Protein 2EL8 (pdb70)

InterPro domains:
  IPR000980 SH2 domain [PS50001] (133-233)
  IPR011993 PH-like domain superfamily [G3DSA:2.30.29.30] (13-154)
  IPR035878 STAP2, SH2 domain [cd10404] (151-247)
  IPR036860 SH2 domain superfamily [G3DSA:3.30.505.10] (157-247)
  IPR036860 SH2 domain superfamily [SSF55550] (147-238)
  IPR039111 Signal-transducing adaptor protein STAP1/STAP2 [PTHR16186] (1-403)

Secondary structure (DSSP, 8-state):
-----------S------SSS-TT-----HHHHHHHHHHSSTT-SBEEEE--SSSSSEEEEE---BTTB---EEE-B--BTTB--BSSSS----SSHHHHHHHHHHHSSS---B----

GO terms:
  GO:0005829 cytosol (C, TAS)
  GO:0005886 plasma membrane (C, TAS)
  GO:0005515 protein binding (F, IPI)

Nearest PDB structures (foldseek):
  2el8-assembly1_A  TM=1.009E+00  e=1.709E-24  Homo sapiens
  7r7d-assembly1_A  TM=7.063E-01  e=3.043E-04  Homo sapiens
  6crg-assembly2_B  TM=7.310E-01  e=5.341E-04  Homo sapiens
  4h1o-assembly1_A  TM=7.222E-01  e=6.443E-04  Homo sapiens
  8u7x-assembly1_A  TM=7.039E-01  e=7.301E-04  Homo sapiens

Solvent-accessible surface area: 8802 Å² total; per-residue (Å²): 134,123,122,77,112,112,69,144,134,109,91,156,120,178,90,183,197,28,170,136,34,19,44,18,24,20,165,40,71,155,148,77,0,62,49,17,2,106,152,92,82,176,54,7,32,1,0,0,41,54,33,73,140,78,58,97,39,16,6,2,0,4,64,54,134,87,146,62,65,149,74,36,137,55,58,57,4,122,145,110,44,128,82,57,14,1,55,36,141,114,100,67,60,16,115,40,22,84,25,0,17,80,33,11,49,100,89,30,186,94,86,17,76,62,0,91,80,167

CATH classification: 3.30.505.10

Radius of gyration: 18.01 Å; Cα contacts (8 Å, |Δi|>4): 164; chains: 1; bounding box: 48×38×54 Å

Structure (mmCIF, N/CA/C/O backbone):
data_2EL8
#
_entry.id   2EL8
#
loop_
_atom_site.group_PDB
_atom_site.id
_atom_site.type_symbol
_atom_site.label_atom_id
_atom_site.label_alt_id
_atom_site.label_comp_id
_atom_site.label_asym_id
_atom_site.label_entity_id
_atom_site.label_seq_id
_atom_site.pdbx_PDB_ins_code
_atom_site.Cartn_x
_atom_site.Cartn_y
_atom_site.Cartn_z
_atom_site.occupancy
_atom_site.B_iso_or_equiv
_atom_site.auth_seq_id
_atom_site.auth_comp_id
_atom_site.auth_asym_id
_atom_site.auth_atom_id
_atom_site.pdbx_PDB_model_num
ATOM 1 N N . GLY A 1 1 ? 33.029 -8.667 -39.574 1.00 0.00 1 GLY A N 1
ATOM 2 C CA . GLY A 1 1 ? 32.071 -8.907 -38.510 1.00 0.00 1 GLY A CA 1
ATOM 3 C C . GLY A 1 1 ? 30.653 -8.556 -38.916 1.00 0.00 1 GLY A C 1
ATOM 4 O O . GLY A 1 1 ? 30.428 -7.574 -39.623 1.00 0.00 1 GLY A O 1
ATOM 8 N N . SER A 1 2 ? 29.695 -9.360 -38.468 1.00 0.00 2 SER A N 1
ATOM 9 C CA . SER A 1 2 ? 28.292 -9.133 -38.793 1.00 0.00 2 SER A CA 1
ATOM 10 C C . SER A 1 2 ? 27.382 -9.917 -37.853 1.00 0.00 2 SER A C 1
ATOM 11 O O . SER A 1 2 ? 27.492 -11.137 -37.739 1.00 0.00 2 SER A O 1
ATOM 19 N N . SER A 1 3 ? 26.481 -9.206 -37.181 1.00 0.00 3 SER A N 1
ATOM 20 C CA . SER A 1 3 ? 25.554 -9.834 -36.247 1.00 0.00 3 SER A CA 1
ATOM 21 C C . SER A 1 3 ? 24.478 -8.847 -35.805 1.00 0.00 3 SER A C 1
ATOM 22 O O . SER A 1 3 ? 24.545 -7.658 -36.113 1.00 0.00 3 SER A O 1
ATOM 30 N N . GLY A 1 4 ? 23.484 -9.351 -35.079 1.00 0.00 4 GLY A N 1
ATOM 31 C CA . GLY A 1 4 ? 22.407 -8.502 -34.606 1.00 0.00 4 GLY A CA 1
ATOM 32 C C . GLY A 1 4 ? 21.100 -9.254 -34.449 1.00 0.00 4 GLY A C 1
ATOM 33 O O . GLY A 1 4 ? 20.337 -9.391 -35.406 1.00 0.00 4 GLY A O 1
ATOM 37 N N . SER A 1 5 ? 20.842 -9.746 -33.242 1.00 0.00 5 SER A N 1
ATOM 38 C CA . SER A 1 5 ? 19.621 -10.494 -32.966 1.00 0.00 5 SER A CA 1
ATOM 39 C C . SER A 1 5 ? 19.090 -10.172 -31.572 1.00 0.00 5 SER A C 1
ATOM 40 O O . SER A 1 5 ? 19.741 -10.455 -30.567 1.00 0.00 5 SER A O 1
ATOM 48 N N . SER A 1 6 ? 17.902 -9.576 -31.522 1.00 0.00 6 SER A N 1
ATOM 49 C CA . SER A 1 6 ? 17.284 -9.210 -30.253 1.00 0.00 6 SER A CA 1
ATOM 50 C C . SER A 1 6 ? 15.770 -9.387 -30.316 1.00 0.00 6 SER A C 1
ATOM 51 O O . SER A 1 6 ? 15.167 -9.297 -31.385 1.00 0.00 6 SER A O 1
ATOM 59 N N . GLY A 1 7 ? 15.161 -9.640 -29.162 1.00 0.00 7 GLY A N 1
ATOM 60 C CA . GLY A 1 7 ? 13.723 -9.825 -29.107 1.00 0.00 7 GLY A CA 1
ATOM 61 C C . GLY A 1 7 ? 12.971 -8.761 -29.881 1.00 0.00 7 GLY A C 1
ATOM 62 O O . GLY A 1 7 ? 13.418 -7.619 -29.972 1.00 0.00 7 GLY A O 1
ATOM 66 N N . GLU A 1 8 ? 11.825 -9.138 -30.442 1.00 0.00 8 GLU A N 1
ATOM 67 C CA . GLU A 1 8 ? 11.012 -8.207 -31.214 1.00 0.00 8 GLU A CA 1
ATOM 68 C C . GLU A 1 8 ? 10.714 -6.946 -30.408 1.00 0.00 8 GLU A C 1
ATOM 69 O O . GLU A 1 8 ? 11.055 -6.854 -29.229 1.00 0.00 8 GLU A O 1
ATOM 81 N N . VAL A 1 9 ? 10.074 -5.975 -31.054 1.00 0.00 9 VAL A N 1
ATOM 82 C CA . VAL A 1 9 ? 9.729 -4.720 -30.399 1.00 0.00 9 VAL A CA 1
ATOM 83 C C . VAL A 1 9 ? 9.320 -4.951 -28.948 1.00 0.00 9 VAL A C 1
ATOM 84 O O . VAL A 1 9 ? 9.517 -4.089 -28.092 1.00 0.00 9 VAL A O 1
ATOM 97 N N . LEU A 1 10 ? 8.750 -6.120 -28.680 1.00 0.00 10 LEU A N 1
ATOM 98 C CA . LEU A 1 10 ? 8.312 -6.467 -27.332 1.00 0.00 10 LEU A CA 1
ATOM 99 C C . LEU A 1 10 ? 7.829 -5.230 -26.582 1.00 0.00 10 LEU A C 1
ATOM 100 O O . LEU A 1 10 ? 8.187 -5.015 -25.424 1.00 0.00 10 LEU A O 1
ATOM 116 N N . ALA A 1 11 ? 7.012 -4.421 -27.248 1.00 0.00 11 ALA A N 1
ATOM 117 C CA . ALA A 1 11 ? 6.476 -3.208 -26.643 1.00 0.00 11 ALA A CA 1
ATOM 118 C C . ALA A 1 11 ? 5.006 -3.381 -26.275 1.00 0.00 11 ALA A C 1
ATOM 119 O O . ALA A 1 11 ? 4.360 -2.447 -25.802 1.00 0.00 11 ALA A O 1
ATOM 126 N N . LYS A 1 12 ? 4.483 -4.582 -26.497 1.00 0.00 12 LYS A N 1
ATOM 127 C CA . LYS A 1 12 ? 3.090 -4.879 -26.190 1.00 0.00 12 LYS A CA 1
ATOM 128 C C . LYS A 1 12 ? 2.986 -5.817 -24.991 1.00 0.00 12 LYS A C 1
ATOM 129 O O . LYS A 1 12 ? 2.071 -6.636 -24.910 1.00 0.00 12 LYS A O 1
ATOM 148 N N . GLU A 1 13 ? 3.927 -5.690 -24.062 1.00 0.00 13 GLU A N 1
ATOM 149 C CA . GLU A 1 13 ? 3.940 -6.527 -22.868 1.00 0.00 13 GLU A CA 1
ATOM 150 C C . GLU A 1 13 ? 3.372 -5.773 -21.669 1.00 0.00 13 GLU A C 1
ATOM 151 O O . GLU A 1 13 ? 3.718 -4.616 -21.430 1.00 0.00 13 GLU A O 1
ATOM 163 N N . GLU A 1 14 ? 2.498 -6.436 -20.919 1.00 0.00 14 GLU A N 1
ATOM 164 C CA . GLU A 1 14 ? 1.882 -5.829 -19.746 1.00 0.00 14 GLU A CA 1
ATOM 165 C C . GLU A 1 14 ? 1.884 -6.796 -18.566 1.00 0.00 14 GLU A C 1
ATOM 166 O O . GLU A 1 14 ? 1.851 -8.013 -18.749 1.00 0.00 14 GLU A O 1
ATOM 178 N N . ALA A 1 15 ? 1.922 -6.247 -17.357 1.00 0.00 15 ALA A N 1
ATOM 179 C CA . ALA A 1 15 ? 1.927 -7.060 -16.148 1.00 0.00 15 ALA A CA 1
ATOM 180 C C . ALA A 1 15 ? 1.379 -6.279 -14.958 1.00 0.00 15 ALA A C 1
ATOM 181 O O . ALA A 1 15 ? 1.655 -5.090 -14.804 1.00 0.00 15 ALA A O 1
ATOM 188 N N . ARG A 1 16 ? 0.599 -6.956 -14.121 1.00 0.00 16 ARG A N 1
ATOM 189 C CA . ARG A 1 16 ? 0.009 -6.324 -12.947 1.00 0.00 16 ARG A CA 1
ATOM 190 C C . ARG A 1 16 ? 0.574 -6.927 -11.664 1.00 0.00 16 ARG A C 1
ATOM 191 O O . ARG A 1 16 ? 0.423 -6.361 -10.581 1.00 0.00 16 ARG A O 1
ATOM 212 N N . ARG A 1 17 ? 1.224 -8.080 -11.794 1.00 0.00 17 ARG A N 1
ATOM 213 C CA . ARG A 1 17 ? 1.809 -8.760 -10.646 1.00 0.00 17 ARG A CA 1
ATOM 214 C C . ARG A 1 17 ? 0.948 -8.565 -9.401 1.00 0.00 17 ARG A C 1
ATOM 215 O O . ARG A 1 17 ? 1.458 -8.266 -8.323 1.00 0.00 17 ARG A O 1
ATOM 236 N N . ALA A 1 18 ? -0.360 -8.736 -9.561 1.00 0.00 18 ALA A N 1
ATOM 237 C CA . ALA A 1 18 ? -1.292 -8.581 -8.450 1.00 0.00 18 ALA A CA 1
ATOM 238 C C . ALA A 1 18 ? -2.063 -9.870 -8.196 1.00 0.00 18 ALA A C 1
ATOM 239 O O . ALA A 1 18 ? -3.285 -9.914 -8.341 1.00 0.00 18 ALA A O 1
ATOM 246 N N . LEU A 1 19 ? -1.343 -10.920 -7.818 1.00 0.00 19 LEU A N 1
ATOM 247 C CA . LEU A 1 19 ? -1.961 -12.214 -7.544 1.00 0.00 19 LEU A CA 1
ATOM 248 C C . LEU A 1 19 ? -2.934 -12.115 -6.374 1.00 0.00 19 LEU A C 1
ATOM 249 O O . LEU A 1 19 ? -4.146 -12.230 -6.552 1.00 0.00 19 LEU A O 1
ATOM 265 N N . GLU A 1 20 ? -2.395 -11.900 -5.178 1.00 0.00 20 GLU A N 1
ATOM 266 C CA . GLU A 1 20 ? -3.217 -11.784 -3.980 1.00 0.00 20 GLU A CA 1
ATOM 267 C C . GLU A 1 20 ? -3.285 -10.336 -3.503 1.00 0.00 20 GLU A C 1
ATOM 268 O O . GLU A 1 20 ? -4.311 -9.886 -2.991 1.00 0.00 20 GLU A O 1
ATOM 280 N N . THR A 1 21 ? -2.185 -9.610 -3.676 1.00 0.00 21 THR A N 1
ATOM 281 C CA . THR A 1 21 ? -2.118 -8.214 -3.263 1.00 0.00 21 THR A CA 1
ATOM 282 C C . THR A 1 21 ? -2.308 -7.280 -4.453 1.00 0.00 21 THR A C 1
ATOM 283 O O . THR A 1 21 ? -1.997 -7.618 -5.595 1.00 0.00 21 THR A O 1
ATOM 294 N N . PRO A 1 22 ? -2.832 -6.075 -4.181 1.00 0.00 22 PRO A N 1
ATOM 295 C CA . PRO A 1 22 ? -3.074 -5.066 -5.217 1.00 0.00 22 PRO A CA 1
ATOM 296 C C . PRO A 1 22 ? -1.780 -4.486 -5.775 1.00 0.00 22 PRO A C 1
ATOM 297 O O . PRO A 1 22 ? -0.838 -4.213 -5.032 1.00 0.00 22 PRO A O 1
ATOM 308 N N . SER A 1 23 ? -1.740 -4.301 -7.092 1.00 0.00 23 SER A N 1
ATOM 309 C CA . SER A 1 23 ? -0.559 -3.756 -7.751 1.00 0.00 23 SER A CA 1
ATOM 310 C C . SER A 1 23 ? 0.047 -2.621 -6.931 1.00 0.00 23 SER A C 1
ATOM 311 O O . SER A 1 23 ? 1.253 -2.595 -6.682 1.00 0.00 23 SER A O 1
ATOM 319 N N . CYS A 1 24 ? -0.799 -1.685 -6.514 1.00 0.00 24 CYS A N 1
ATOM 320 C CA . CYS A 1 24 ? -0.348 -0.546 -5.721 1.00 0.00 24 CYS A CA 1
ATOM 321 C C . CYS A 1 24 ? 0.674 -0.981 -4.676 1.00 0.00 24 CYS A C 1
ATOM 322 O O . CYS A 1 24 ? 1.675 -0.299 -4.450 1.00 0.00 24 CYS A O 1
ATOM 330 N N . PHE A 1 25 ? 0.416 -2.119 -4.041 1.00 0.00 25 PHE A N 1
ATOM 331 C CA . PHE A 1 25 ? 1.313 -2.644 -3.018 1.00 0.00 25 PHE A CA 1
ATOM 332 C C . PHE A 1 25 ? 2.730 -2.794 -3.562 1.00 0.00 25 PHE A C 1
ATOM 333 O O . PHE A 1 25 ? 2.932 -2.939 -4.769 1.00 0.00 25 PHE A O 1
ATOM 350 N N . LEU A 1 26 ? 3.709 -2.759 -2.664 1.00 0.00 26 LEU A N 1
ATOM 351 C CA . LEU A 1 26 ? 5.109 -2.891 -3.053 1.00 0.00 26 LEU A CA 1
ATOM 352 C C . LEU A 1 26 ? 5.935 -3.485 -1.917 1.00 0.00 26 LEU A C 1
ATOM 353 O O . LEU A 1 26 ? 5.610 -3.315 -0.742 1.00 0.00 26 LEU A O 1
ATOM 369 N N . LYS A 1 27 ? 7.008 -4.183 -2.275 1.00 0.00 27 LYS A N 1
ATOM 370 C CA . LYS A 1 27 ? 7.885 -4.801 -1.287 1.00 0.00 27 LYS A CA 1
ATOM 371 C C . LYS A 1 27 ? 9.012 -3.852 -0.892 1.00 0.00 27 LYS A C 1
ATOM 372 O O . LYS A 1 27 ? 9.963 -3.652 -1.649 1.00 0.00 27 LYS A O 1
ATOM 391 N N . VAL A 1 28 ? 8.902 -3.271 0.298 1.00 0.00 28 VAL A N 1
ATOM 392 C CA . VAL A 1 28 ? 9.913 -2.347 0.795 1.00 0.00 28 VAL A CA 1
ATOM 393 C C . VAL A 1 28 ? 9.962 -2.351 2.318 1.00 0.00 28 VAL A C 1
ATOM 394 O O . VAL A 1 28 ? 9.083 -2.908 2.976 1.00 0.00 28 VAL A O 1
ATOM 407 N N . SER A 1 29 ? 10.994 -1.725 2.874 1.00 0.00 29 SER A N 1
ATOM 408 C CA . SER A 1 29 ? 11.159 -1.659 4.322 1.00 0.00 29 SER A CA 1
ATOM 409 C C . SER A 1 29 ? 10.582 -0.360 4.876 1.00 0.00 29 SER A C 1
ATOM 410 O O . SER A 1 29 ? 10.556 0.662 4.190 1.00 0.00 29 SER A O 1
ATOM 418 N N . ARG A 1 30 ? 10.122 -0.409 6.122 1.00 0.00 30 ARG A N 1
ATOM 419 C CA . ARG A 1 30 ? 9.544 0.763 6.769 1.00 0.00 30 ARG A CA 1
ATOM 420 C C . ARG A 1 30 ? 10.340 2.020 6.428 1.00 0.00 30 ARG A C 1
ATOM 421 O O . ARG A 1 30 ? 9.823 2.944 5.799 1.00 0.00 30 ARG A O 1
ATOM 442 N N . LEU A 1 31 ? 11.600 2.047 6.848 1.00 0.00 31 LEU A N 1
ATOM 443 C CA . LEU A 1 31 ? 12.468 3.191 6.587 1.00 0.00 31 LEU A CA 1
ATOM 444 C C . LEU A 1 31 ? 12.198 3.776 5.204 1.00 0.00 31 LEU A C 1
ATOM 445 O O . LEU A 1 31 ? 12.252 4.990 5.013 1.00 0.00 31 LEU A O 1
ATOM 461 N N . GLU A 1 32 ? 11.907 2.903 4.245 1.00 0.00 32 GLU A N 1
ATOM 462 C CA . GLU A 1 32 ? 11.629 3.335 2.880 1.00 0.00 32 GLU A CA 1
ATOM 463 C C . GLU A 1 32 ? 10.167 3.746 2.728 1.00 0.00 32 GLU A C 1
ATOM 464 O O . GLU A 1 32 ? 9.866 4.869 2.324 1.00 0.00 32 GLU A O 1
ATOM 476 N N . ALA A 1 33 ? 9.263 2.828 3.053 1.00 0.00 33 ALA A N 1
ATOM 477 C CA . ALA A 1 33 ? 7.833 3.096 2.955 1.00 0.00 33 ALA A CA 1
ATOM 478 C C . ALA A 1 33 ? 7.507 4.515 3.408 1.00 0.00 33 ALA A C 1
ATOM 479 O O . ALA A 1 33 ? 6.519 5.103 2.970 1.00 0.00 33 ALA A O 1
ATOM 486 N N . GLN A 1 34 ? 8.343 5.056 4.288 1.00 0.00 34 GLN A N 1
ATOM 487 C CA . GLN A 1 34 ? 8.142 6.407 4.800 1.00 0.00 34 GLN A CA 1
ATOM 488 C C . GLN A 1 34 ? 8.640 7.447 3.804 1.00 0.00 34 GLN A C 1
ATOM 489 O O . GLN A 1 34 ? 7.855 8.215 3.247 1.00 0.00 34 GLN A O 1
ATOM 503 N N . LEU A 1 35 ? 9.951 7.468 3.584 1.00 0.00 35 LEU A N 1
ATOM 504 C CA . LEU A 1 35 ? 10.555 8.415 2.654 1.00 0.00 35 LEU A CA 1
ATOM 505 C C . LEU A 1 35 ? 9.869 8.355 1.292 1.00 0.00 35 LEU A C 1
ATOM 506 O O . LEU A 1 35 ? 9.543 9.387 0.704 1.00 0.00 35 LEU A O 1
ATOM 522 N N . LEU A 1 36 ? 9.652 7.142 0.799 1.00 0.00 36 LEU A N 1
ATOM 523 C CA . LEU A 1 36 ? 9.003 6.947 -0.493 1.00 0.00 36 LEU A CA 1
ATOM 524 C C . LEU A 1 36 ? 7.843 7.922 -0.673 1.00 0.00 36 LEU A C 1
ATOM 525 O O . LEU A 1 36 ? 7.486 8.278 -1.797 1.00 0.00 36 LEU A O 1
ATOM 541 N N . LEU A 1 37 ? 7.262 8.353 0.441 1.00 0.00 37 LEU A N 1
ATOM 542 C CA . LEU A 1 37 ? 6.144 9.290 0.407 1.00 0.00 37 LEU A CA 1
ATOM 543 C C . LEU A 1 37 ? 6.618 10.690 0.031 1.00 0.00 37 LEU A C 1
ATOM 544 O O . LEU A 1 37 ? 6.163 11.265 -0.957 1.00 0.00 37 LEU A O 1
ATOM 560 N N . GLU A 1 38 ? 7.538 11.230 0.825 1.00 0.00 38 GLU A N 1
ATOM 561 C CA . GLU A 1 38 ? 8.075 12.563 0.573 1.00 0.00 38 GLU A CA 1
ATOM 562 C C . GLU A 1 38 ? 8.807 12.611 -0.766 1.00 0.00 38 GLU A C 1
ATOM 563 O O . GLU A 1 38 ? 8.851 13.650 -1.424 1.00 0.00 38 GLU A O 1
ATOM 575 N N . ARG A 1 39 ? 9.379 11.478 -1.161 1.00 0.00 39 ARG A N 1
ATOM 576 C CA . ARG A 1 39 ? 10.111 11.391 -2.418 1.00 0.00 39 ARG A CA 1
ATOM 577 C C . ARG A 1 39 ? 9.162 11.509 -3.608 1.00 0.00 39 ARG A C 1
ATOM 578 O O . ARG A 1 39 ? 9.371 12.329 -4.503 1.00 0.00 39 ARG A O 1
ATOM 599 N N . TYR A 1 40 ? 8.120 10.686 -3.612 1.00 0.00 40 TYR A N 1
ATOM 600 C CA . TYR A 1 40 ? 7.142 10.695 -4.692 1.00 0.00 40 TYR A CA 1
ATOM 601 C C . TYR A 1 40 ? 5.745 10.998 -4.159 1.00 0.00 40 TYR A C 1
ATOM 602 O O . TYR A 1 40 ? 4.910 10.108 -3.991 1.00 0.00 40 TYR A O 1
ATOM 620 N N . PRO A 1 41 ? 5.483 12.284 -3.887 1.00 0.00 41 PRO A N 1
ATOM 621 C CA . PRO A 1 41 ? 4.187 12.736 -3.369 1.00 0.00 41 PRO A CA 1
ATOM 622 C C . PRO A 1 41 ? 3.079 12.628 -4.411 1.00 0.00 41 PRO A C 1
ATOM 623 O O . PRO A 1 41 ? 1.976 12.171 -4.111 1.00 0.00 41 PRO A O 1
ATOM 634 N N . GLU A 1 42 ? 3.378 13.052 -5.635 1.00 0.00 42 GLU A N 1
ATOM 635 C CA . GLU A 1 42 ? 2.404 13.004 -6.719 1.00 0.00 42 GLU A CA 1
ATOM 636 C C . GLU A 1 42 ? 1.777 11.616 -6.825 1.00 0.00 42 GLU A C 1
ATOM 637 O O . GLU A 1 42 ? 0.620 11.476 -7.220 1.00 0.00 42 GLU A O 1
ATOM 649 N N . CYS A 1 43 ? 2.550 10.595 -6.470 1.00 0.00 43 CYS A N 1
ATOM 650 C CA . CYS A 1 43 ? 2.071 9.219 -6.526 1.00 0.00 43 CYS A CA 1
ATOM 651 C C . CYS A 1 43 ? 1.337 8.846 -5.243 1.00 0.00 43 CYS A C 1
ATOM 652 O O . CYS A 1 43 ? 1.458 7.725 -4.750 1.00 0.00 43 CYS A O 1
ATOM 660 N N . GLY A 1 44 ? 0.576 9.795 -4.705 1.00 0.00 44 GLY A N 1
ATOM 661 C CA . GLY A 1 44 ? -0.165 9.547 -3.482 1.00 0.00 44 GLY A CA 1
ATOM 662 C C . GLY A 1 44 ? 0.741 9.232 -2.309 1.00 0.00 44 GLY A C 1
ATOM 663 O O . GLY A 1 44 ? 1.960 9.158 -2.459 1.00 0.00 44 GLY A O 1
ATOM 667 N N . ASN A 1 45 ? 0.145 9.048 -1.135 1.00 0.00 45 ASN A N 1
ATOM 668 C CA . ASN A 1 45 ? 0.908 8.742 0.070 1.00 0.00 45 ASN A CA 1
ATOM 669 C C . ASN A 1 45 ? 0.438 7.431 0.693 1.00 0.00 45 ASN A C 1
ATOM 670 O O . ASN A 1 45 ? 1.108 6.865 1.557 1.00 0.00 45 ASN A O 1
ATOM 681 N N . LEU A 1 46 ? -0.720 6.953 0.248 1.00 0.00 46 LEU A N 1
ATOM 682 C CA . LEU A 1 46 ? -1.280 5.707 0.761 1.00 0.00 46 LEU A CA 1
ATOM 683 C C . LEU A 1 46 ? -0.602 4.500 0.121 1.00 0.00 46 LEU A C 1
ATOM 684 O O . LEU A 1 46 ? -0.875 4.159 -1.032 1.00 0.00 46 LEU A O 1
ATOM 700 N N . LEU A 1 47 ? 0.281 3.856 0.875 1.00 0.00 47 LEU A N 1
ATOM 701 C CA . LEU A 1 47 ? 0.998 2.684 0.382 1.00 0.00 47 LEU A CA 1
ATOM 702 C C . LEU A 1 47 ? 0.931 1.542 1.390 1.00 0.00 47 LEU A C 1
ATOM 703 O O . LEU A 1 47 ? 0.676 1.759 2.576 1.00 0.00 47 LEU A O 1
ATOM 719 N N . LEU A 1 48 ? 1.164 0.324 0.913 1.00 0.00 48 LEU A N 1
ATOM 720 C CA . LEU A 1 48 ? 1.133 -0.854 1.774 1.00 0.00 48 LEU A CA 1
ATOM 721 C C . LEU A 1 48 ? 2.490 -1.549 1.793 1.00 0.00 48 LEU A C 1
ATOM 722 O O . LEU A 1 48 ? 3.090 -1.793 0.746 1.00 0.00 48 LEU A O 1
ATOM 738 N N . ARG A 1 49 ? 2.969 -1.866 2.992 1.00 0.00 49 ARG A N 1
ATOM 739 C CA . ARG A 1 49 ? 4.255 -2.534 3.150 1.00 0.00 49 ARG A CA 1
ATOM 740 C C . ARG A 1 49 ? 4.125 -3.762 4.047 1.00 0.00 49 ARG A C 1
ATOM 741 O O . ARG A 1 49 ? 3.364 -3.775 5.014 1.00 0.00 49 ARG A O 1
ATOM 762 N N . PRO A 1 50 ? 4.885 -4.817 3.720 1.00 0.00 50 PRO A N 1
ATOM 763 C CA . PRO A 1 50 ? 4.872 -6.068 4.484 1.00 0.00 50 PRO A CA 1
ATOM 764 C C . PRO A 1 50 ? 5.508 -5.913 5.861 1.00 0.00 50 PRO A C 1
ATOM 765 O O . PRO A 1 50 ? 6.661 -5.502 5.981 1.00 0.00 50 PRO A O 1
ATOM 776 N N . SER A 1 51 ? 4.747 -6.245 6.900 1.00 0.00 51 SER A N 1
ATOM 777 C CA . SER A 1 51 ? 5.236 -6.139 8.270 1.00 0.00 51 SER A CA 1
ATOM 778 C C . SER A 1 51 ? 6.407 -7.088 8.505 1.00 0.00 51 SER A C 1
ATOM 779 O O . SER A 1 51 ? 6.827 -7.809 7.600 1.00 0.00 51 SER A O 1
ATOM 787 N N . GLY A 1 52 ? 6.930 -7.082 9.727 1.00 0.00 52 GLY A N 1
ATOM 788 C CA . GLY A 1 52 ? 8.049 -7.946 10.059 1.00 0.00 52 GLY A CA 1
ATOM 789 C C . GLY A 1 52 ? 7.653 -9.071 10.995 1.00 0.00 52 GLY A C 1
ATOM 790 O O . GLY A 1 52 ? 7.934 -10.239 10.726 1.00 0.00 52 GLY A O 1
ATOM 794 N N . ASP A 1 53 ? 7.003 -8.719 12.098 1.00 0.00 53 ASP A N 1
ATOM 795 C CA . ASP A 1 53 ? 6.569 -9.708 13.078 1.00 0.00 53 ASP A CA 1
ATOM 796 C C . ASP A 1 53 ? 5.453 -9.150 13.957 1.00 0.00 53 ASP A C 1
ATOM 797 O O . ASP A 1 53 ? 5.075 -7.986 13.832 1.00 0.00 53 ASP A O 1
ATOM 806 N N . GLY A 1 54 ? 4.930 -9.990 14.845 1.00 0.00 54 GLY A N 1
ATOM 807 C CA . GLY A 1 54 ? 3.862 -9.562 15.731 1.00 0.00 54 GLY A CA 1
ATOM 808 C C . GLY A 1 54 ? 2.542 -10.236 15.415 1.00 0.00 54 GLY A C 1
ATOM 809 O O . GLY A 1 54 ? 2.102 -11.126 16.143 1.00 0.00 54 GLY A O 1
ATOM 813 N N . ALA A 1 55 ? 1.907 -9.812 14.327 1.00 0.00 55 ALA A N 1
ATOM 814 C CA . ALA A 1 55 ? 0.630 -10.382 13.917 1.00 0.00 55 ALA A CA 1
ATOM 815 C C . ALA A 1 55 ? 0.650 -10.767 12.441 1.00 0.00 55 ALA A C 1
ATOM 816 O O . ALA A 1 55 ? 1.641 -10.547 11.746 1.00 0.00 55 ALA A O 1
ATOM 823 N N . ASP A 1 56 ? -0.451 -11.343 11.972 1.00 0.00 56 ASP A N 1
ATOM 824 C CA . ASP A 1 56 ? -0.560 -11.760 10.578 1.00 0.00 56 ASP A CA 1
ATOM 825 C C . ASP A 1 56 ? -1.355 -10.741 9.768 1.00 0.00 56 ASP A C 1
ATOM 826 O O . ASP A 1 56 ? -2.509 -10.447 10.080 1.00 0.00 56 ASP A O 1
ATOM 835 N N . GLY A 1 57 ? -0.729 -10.203 8.724 1.00 0.00 57 GLY A N 1
ATOM 836 C CA . GLY A 1 57 ? -1.393 -9.222 7.885 1.00 0.00 57 GLY A CA 1
ATOM 837 C C . GLY A 1 57 ? -0.446 -8.146 7.395 1.00 0.00 57 GLY A C 1
ATOM 838 O O . GLY A 1 57 ? 0.747 -8.172 7.695 1.00 0.00 57 GLY A O 1
ATOM 842 N N . VAL A 1 58 ? -0.979 -7.194 6.633 1.00 0.00 58 VAL A N 1
ATOM 843 C CA . VAL A 1 58 ? -0.173 -6.103 6.098 1.00 0.00 58 VAL A CA 1
ATOM 844 C C . VAL A 1 58 ? -0.568 -4.770 6.723 1.00 0.00 58 VAL A C 1
ATOM 845 O O . VAL A 1 58 ? -1.688 -4.609 7.210 1.00 0.00 58 VAL A O 1
ATOM 858 N N . SER A 1 59 ? 0.356 -3.816 6.704 1.00 0.00 59 SER A N 1
ATOM 859 C CA . SER A 1 59 ? 0.105 -2.497 7.272 1.00 0.00 59 SER A CA 1
ATOM 860 C C . SER A 1 59 ? -0.118 -1.464 6.171 1.00 0.00 59 SER A C 1
ATOM 861 O O . SER A 1 59 ? 0.252 -1.681 5.016 1.00 0.00 59 SER A O 1
ATOM 869 N N . VAL A 1 60 ? -0.727 -0.341 6.535 1.00 0.00 60 VAL A N 1
ATOM 870 C CA . VAL A 1 60 ? -1.000 0.726 5.580 1.00 0.00 60 VAL A CA 1
ATOM 871 C C . VAL A 1 60 ? -0.341 2.031 6.012 1.00 0.00 60 VAL A C 1
ATOM 872 O O . VAL A 1 60 ? -0.765 2.664 6.980 1.00 0.00 60 VAL A O 1
ATOM 885 N N . THR A 1 61 ? 0.699 2.431 5.287 1.00 0.00 61 THR A N 1
ATOM 886 C CA . THR A 1 61 ? 1.417 3.661 5.593 1.00 0.00 61 THR A CA 1
ATOM 887 C C . THR A 1 61 ? 0.744 4.867 4.949 1.00 0.00 61 THR A C 1
ATOM 888 O O . THR A 1 61 ? 0.620 4.944 3.726 1.00 0.00 61 THR A O 1
ATOM 899 N N . THR A 1 62 ? 0.308 5.810 5.780 1.00 0.00 62 THR A N 1
ATOM 900 C CA . THR A 1 62 ? -0.355 7.013 5.291 1.00 0.00 62 THR A CA 1
ATOM 901 C C . THR A 1 62 ? 0.179 8.258 5.991 1.00 0.00 62 THR A C 1
ATOM 902 O O . THR A 1 62 ? 0.140 8.356 7.218 1.00 0.00 62 THR A O 1
ATOM 913 N N . ARG A 1 63 ? 0.677 9.206 5.204 1.00 0.00 63 ARG A N 1
ATOM 914 C CA . ARG A 1 63 ? 1.219 10.444 5.750 1.00 0.00 63 ARG A CA 1
ATOM 915 C C . ARG A 1 63 ? 0.288 11.619 5.461 1.00 0.00 63 ARG A C 1
ATOM 916 O O . ARG A 1 63 ? 0.372 12.243 4.404 1.00 0.00 63 ARG A O 1
ATOM 937 N N . GLN A 1 64 ? -0.597 11.912 6.407 1.00 0.00 64 GLN A N 1
ATOM 938 C CA . GLN A 1 64 ? -1.544 13.011 6.253 1.00 0.00 64 GLN A CA 1
ATOM 939 C C . GLN A 1 64 ? -1.127 14.210 7.096 1.00 0.00 64 GLN A C 1
ATOM 940 O O . GLN A 1 64 ? -0.398 14.069 8.077 1.00 0.00 64 GLN A O 1
ATOM 954 N N . MET A 1 65 ? -1.594 15.393 6.707 1.00 0.00 65 MET A N 1
ATOM 955 C CA . MET A 1 65 ? -1.270 16.618 7.427 1.00 0.00 65 MET A CA 1
ATOM 956 C C . MET A 1 65 ? -1.909 16.619 8.812 1.00 0.00 65 MET A C 1
ATOM 957 O O . MET A 1 65 ? -3.114 16.411 8.951 1.00 0.00 65 MET A O 1
ATOM 971 N N . HIS A 1 66 ? -1.093 16.854 9.835 1.00 0.00 66 HIS A N 1
ATOM 972 C CA . HIS A 1 66 ? -1.579 16.883 11.210 1.00 0.00 66 HIS A CA 1
ATOM 973 C C . HIS A 1 66 ? -0.970 18.052 11.978 1.00 0.00 66 HIS A C 1
ATOM 974 O O . HIS A 1 66 ? 0.250 18.185 12.060 1.00 0.00 66 HIS A O 1
ATOM 989 N N . ASN A 1 67 ? -1.829 18.898 12.538 1.00 0.00 67 ASN A N 1
ATOM 990 C CA . ASN A 1 67 ? -1.375 20.056 13.298 1.00 0.00 67 ASN A CA 1
ATOM 991 C C . ASN A 1 67 ? -0.220 20.754 12.588 1.00 0.00 67 ASN A C 1
ATOM 992 O O . ASN A 1 67 ? 0.605 21.412 13.220 1.00 0.00 67 ASN A O 1
ATOM 1003 N N . GLY A 1 68 ? -0.167 20.606 11.267 1.00 0.00 68 GLY A N 1
ATOM 1004 C CA . GLY A 1 68 ? 0.891 21.228 10.493 1.00 0.00 68 GLY A CA 1
ATOM 1005 C C . GLY A 1 68 ? 2.248 20.612 10.767 1.00 0.00 68 GLY A C 1
ATOM 1006 O O . GLY A 1 68 ? 3.246 21.322 10.897 1.00 0.00 68 GLY A O 1
ATOM 1010 N N . THR A 1 69 ? 2.289 19.287 10.856 1.00 0.00 69 THR A N 1
ATOM 1011 C CA . THR A 1 69 ? 3.533 18.575 11.119 1.00 0.00 69 THR A CA 1
ATOM 1012 C C . THR A 1 69 ? 3.691 17.379 10.188 1.00 0.00 69 THR A C 1
ATOM 1013 O O . THR A 1 69 ? 2.717 16.902 9.605 1.00 0.00 69 THR A O 1
ATOM 1024 N N . HIS A 1 70 ? 4.922 16.897 10.053 1.00 0.00 70 HIS A N 1
ATOM 1025 C CA . HIS A 1 70 ? 5.207 15.754 9.194 1.00 0.00 70 HIS A CA 1
ATOM 1026 C C . HIS A 1 70 ? 5.237 14.460 10.002 1.00 0.00 70 HIS A C 1
ATOM 1027 O O . HIS A 1 70 ? 6.204 14.182 10.712 1.00 0.00 70 HIS A O 1
ATOM 1042 N N . VAL A 1 71 ? 4.172 13.673 9.890 1.00 0.00 71 VAL A N 1
ATOM 1043 C CA . VAL A 1 71 ? 4.077 12.409 10.609 1.00 0.00 71 VAL A CA 1
ATOM 1044 C C . VAL A 1 71 ? 3.341 11.360 9.783 1.00 0.00 71 VAL A C 1
ATOM 1045 O O . VAL A 1 71 ? 2.386 11.673 9.071 1.00 0.00 71 VAL A O 1
ATOM 1058 N N . VAL A 1 72 ? 3.791 10.113 9.883 1.00 0.00 72 VAL A N 1
ATOM 1059 C CA . VAL A 1 72 ? 3.174 9.016 9.146 1.00 0.00 72 VAL A CA 1
ATOM 1060 C C . VAL A 1 72 ? 2.535 8.009 10.095 1.00 0.00 72 VAL A C 1
ATOM 1061 O O . VAL A 1 72 ? 3.026 7.783 11.200 1.00 0.00 72 VAL A O 1
ATOM 1074 N N . ARG A 1 73 ? 1.435 7.405 9.653 1.00 0.00 73 ARG A N 1
ATOM 1075 C CA . ARG A 1 73 ? 0.727 6.421 10.463 1.00 0.00 73 ARG A CA 1
ATOM 1076 C C . ARG A 1 73 ? 0.731 5.055 9.785 1.00 0.00 73 ARG A C 1
ATOM 1077 O O . ARG A 1 73 ? 0.640 4.957 8.560 1.00 0.00 73 ARG A O 1
ATOM 1098 N N . HIS A 1 74 ? 0.838 4.001 10.588 1.00 0.00 74 HIS A N 1
ATOM 1099 C CA . HIS A 1 74 ? 0.855 2.639 10.066 1.00 0.00 74 HIS A CA 1
ATOM 1100 C C . HIS A 1 74 ? -0.294 1.822 10.647 1.00 0.00 74 HIS A C 1
ATOM 1101 O O . HIS A 1 74 ? -0.253 1.409 11.806 1.00 0.00 74 HIS A O 1
ATOM 1116 N N . TYR A 1 75 ? -1.319 1.589 9.834 1.00 0.00 75 TYR A N 1
ATOM 1117 C CA . TYR A 1 75 ? -2.481 0.823 10.267 1.00 0.00 75 TYR A CA 1
ATOM 1118 C C . TYR A 1 75 ? -2.196 -0.675 10.215 1.00 0.00 75 TYR A C 1
ATOM 1119 O O . TYR A 1 75 ? -1.270 -1.120 9.536 1.00 0.00 75 TYR A O 1
ATOM 1137 N N . LYS A 1 76 ? -2.999 -1.448 10.938 1.00 0.00 76 LYS A N 1
ATOM 1138 C CA . LYS A 1 76 ? -2.838 -2.897 10.974 1.00 0.00 76 LYS A CA 1
ATOM 1139 C C . LYS A 1 76 ? -4.068 -3.597 10.405 1.00 0.00 76 LYS A C 1
ATOM 1140 O O . LYS A 1 76 ? -5.186 -3.092 10.513 1.00 0.00 76 LYS A O 1
ATOM 1159 N N . VAL A 1 77 ? -3.855 -4.761 9.801 1.00 0.00 77 VAL A N 1
ATOM 1160 C CA . VAL A 1 77 ? -4.947 -5.530 9.217 1.00 0.00 77 VAL A CA 1
ATOM 1161 C C . VAL A 1 77 ? -4.978 -6.950 9.773 1.00 0.00 77 VAL A C 1
ATOM 1162 O O . VAL A 1 77 ? -4.022 -7.711 9.619 1.00 0.00 77 VAL A O 1
ATOM 1175 N N . LYS A 1 78 ? -6.082 -7.302 10.422 1.00 0.00 78 LYS A N 1
ATOM 1176 C CA . LYS A 1 78 ? -6.240 -8.630 11.001 1.00 0.00 78 LYS A CA 1
ATOM 1177 C C . LYS A 1 78 ? -6.582 -9.656 9.925 1.00 0.00 78 LYS A C 1
ATOM 1178 O O . LYS A 1 78 ? -7.052 -9.301 8.843 1.00 0.00 78 LYS A O 1
ATOM 1197 N N . ARG A 1 79 ? -6.346 -10.928 10.229 1.00 0.00 79 ARG A N 1
ATOM 1198 C CA . ARG A 1 79 ? -6.630 -12.004 9.288 1.00 0.00 79 ARG A CA 1
ATOM 1199 C C . ARG A 1 79 ? -7.607 -13.009 9.889 1.00 0.00 79 ARG A C 1
ATOM 1200 O O . ARG A 1 79 ? -7.202 -13.955 10.564 1.00 0.00 79 ARG A O 1
ATOM 1221 N N . GLU A 1 80 ? -8.896 -12.797 9.639 1.00 0.00 80 GLU A N 1
ATOM 1222 C CA . GLU A 1 80 ? -9.931 -13.684 10.159 1.00 0.00 80 GLU A CA 1
ATOM 1223 C C . GLU A 1 80 ? -10.618 -14.440 9.025 1.00 0.00 80 GLU A C 1
ATOM 1224 O O . GLU A 1 80 ? -11.628 -13.990 8.487 1.00 0.00 80 GLU A O 1
ATOM 1236 N N . GLY A 1 81 ? -10.059 -15.593 8.668 1.00 0.00 81 GLY A N 1
ATOM 1237 C CA . GLY A 1 81 ? -10.630 -16.394 7.600 1.00 0.00 81 GLY A CA 1
ATOM 1238 C C . GLY A 1 81 ? -10.287 -15.856 6.226 1.00 0.00 81 GLY A C 1
ATOM 1239 O O . GLY A 1 81 ? -9.271 -15.188 6.032 1.00 0.00 81 GLY A O 1
ATOM 1243 N N . PRO A 1 82 ? -11.146 -16.150 5.239 1.00 0.00 82 PRO A N 1
ATOM 1244 C CA . PRO A 1 82 ? -10.950 -15.701 3.857 1.00 0.00 82 PRO A CA 1
ATOM 1245 C C . PRO A 1 82 ? -11.137 -14.196 3.704 1.00 0.00 82 PRO A C 1
ATOM 1246 O O . PRO A 1 82 ? -11.067 -13.661 2.597 1.00 0.00 82 PRO A O 1
ATOM 1257 N N . LYS A 1 83 ? -11.373 -13.517 4.822 1.00 0.00 83 LYS A N 1
ATOM 1258 C CA . LYS A 1 83 ? -11.567 -12.072 4.812 1.00 0.00 83 LYS A CA 1
ATOM 1259 C C . LYS A 1 83 ? -10.498 -11.374 5.647 1.00 0.00 83 LYS A C 1
ATOM 1260 O O . LYS A 1 83 ? -9.785 -12.014 6.420 1.00 0.00 83 LYS A O 1
ATOM 1279 N N . TYR A 1 84 ? -10.394 -10.059 5.486 1.00 0.00 84 TYR A N 1
ATOM 1280 C CA . TYR A 1 84 ? -9.412 -9.274 6.225 1.00 0.00 84 TYR A CA 1
ATOM 1281 C C . TYR A 1 84 ? -10.082 -8.124 6.969 1.00 0.00 84 TYR A C 1
ATOM 1282 O O . TYR A 1 84 ? -10.446 -7.111 6.371 1.00 0.00 84 TYR A O 1
ATOM 1300 N N . VAL A 1 85 ? -10.240 -8.287 8.278 1.00 0.00 85 VAL A N 1
ATOM 1301 C CA . VAL A 1 85 ? -10.865 -7.262 9.106 1.00 0.00 85 VAL A CA 1
ATOM 1302 C C . VAL A 1 85 ? -9.939 -6.065 9.291 1.00 0.00 85 VAL A C 1
ATOM 1303 O O . VAL A 1 85 ? -8.727 -6.223 9.446 1.00 0.00 85 VAL A O 1
ATOM 1316 N N . ILE A 1 86 ? -10.516 -4.868 9.272 1.00 0.00 86 ILE A N 1
ATOM 1317 C CA . ILE A 1 86 ? -9.743 -3.645 9.439 1.00 0.00 86 ILE A CA 1
ATOM 1318 C C . ILE A 1 86 ? -9.702 -3.214 10.901 1.00 0.00 86 ILE A C 1
ATOM 1319 O O . ILE A 1 86 ? -10.728 -3.189 11.580 1.00 0.00 86 ILE A O 1
ATOM 1335 N N . ASP A 1 87 ? -8.510 -2.877 11.380 1.00 0.00 87 ASP A N 1
ATOM 1336 C CA . ASP A 1 87 ? -8.335 -2.445 12.762 1.00 0.00 87 ASP A CA 1
ATOM 1337 C C . ASP A 1 87 ? -8.883 -1.036 12.965 1.00 0.00 87 ASP A C 1
ATOM 1338 O O . ASP A 1 87 ? -8.127 -0.066 13.027 1.00 0.00 87 ASP A O 1
ATOM 1347 N N . VAL A 1 88 ? -10.205 -0.929 13.065 1.00 0.00 88 VAL A N 1
ATOM 1348 C CA . VAL A 1 88 ? -10.855 0.361 13.260 1.00 0.00 88 VAL A CA 1
ATOM 1349 C C . VAL A 1 88 ? -12.067 0.233 14.175 1.00 0.00 88 VAL A C 1
ATOM 1350 O O . VAL A 1 88 ? -12.351 -0.844 14.698 1.00 0.00 88 VAL A O 1
ATOM 1363 N N . GLU A 1 89 ? -12.780 1.340 14.364 1.00 0.00 89 GLU A N 1
ATOM 1364 C CA . GLU A 1 89 ? -13.963 1.350 15.216 1.00 0.00 89 GLU A CA 1
ATOM 1365 C C . GLU A 1 89 ? -14.738 0.042 15.088 1.00 0.00 89 GLU A C 1
ATOM 1366 O O . GLU A 1 89 ? -14.850 -0.720 16.048 1.00 0.00 89 GLU A O 1
ATOM 1378 N N . GLN A 1 90 ? -15.269 -0.210 13.897 1.00 0.00 90 GLN A N 1
ATOM 1379 C CA . GLN A 1 90 ? -16.034 -1.426 13.643 1.00 0.00 90 GLN A CA 1
ATOM 1380 C C . GLN A 1 90 ? -15.249 -2.389 12.760 1.00 0.00 90 GLN A C 1
ATOM 1381 O O . GLN A 1 90 ? -14.518 -1.985 11.855 1.00 0.00 90 GLN A O 1
ATOM 1395 N N . PRO A 1 91 ? -15.400 -3.694 13.026 1.00 0.00 91 PRO A N 1
ATOM 1396 C CA . PRO A 1 91 ? -14.713 -4.743 12.266 1.00 0.00 91 PRO A CA 1
ATOM 1397 C C . PRO A 1 91 ? -15.247 -4.871 10.843 1.00 0.00 91 PRO A C 1
ATOM 1398 O O . PRO A 1 91 ? -16.081 -5.730 10.557 1.00 0.00 91 PRO A O 1
ATOM 1409 N N . PHE A 1 92 ? -14.759 -4.012 9.955 1.00 0.00 92 PHE A N 1
ATOM 1410 C CA . PHE A 1 92 ? -15.187 -4.030 8.560 1.00 0.00 92 PHE A CA 1
ATOM 1411 C C . PHE A 1 92 ? -14.627 -5.250 7.835 1.00 0.00 92 PHE A C 1
ATOM 1412 O O . PHE A 1 92 ? -13.424 -5.347 7.598 1.00 0.00 92 PHE A O 1
ATOM 1429 N N . SER A 1 93 ? -15.511 -6.180 7.484 1.00 0.00 93 SER A N 1
ATOM 1430 C CA . SER A 1 93 ? -15.106 -7.396 6.790 1.00 0.00 93 SER A CA 1
ATOM 1431 C C . SER A 1 93 ? -15.050 -7.167 5.283 1.00 0.00 93 SER A C 1
ATOM 1432 O O . SER A 1 93 ? -15.959 -6.575 4.699 1.00 0.00 93 SER A O 1
ATOM 1440 N N . CYS A 1 94 ? -13.977 -7.640 4.659 1.00 0.00 94 CYS A N 1
ATOM 1441 C CA . CYS A 1 94 ? -13.801 -7.488 3.218 1.00 0.00 94 CYS A CA 1
ATOM 1442 C C . CYS A 1 94 ? -13.628 -8.845 2.545 1.00 0.00 94 CYS A C 1
ATOM 1443 O O . CYS A 1 94 ? -13.715 -9.889 3.194 1.00 0.00 94 CYS A O 1
ATOM 1451 N N . THR A 1 95 ? -13.385 -8.825 1.238 1.00 0.00 95 THR A N 1
ATOM 1452 C CA . THR A 1 95 ? -13.203 -10.054 0.475 1.00 0.00 95 THR A CA 1
ATOM 1453 C C . THR A 1 95 ? -11.775 -10.172 -0.043 1.00 0.00 95 THR A C 1
ATOM 1454 O O . THR A 1 95 ? -11.326 -11.259 -0.407 1.00 0.00 95 THR A O 1
ATOM 1465 N N . SER A 1 96 ? -11.066 -9.050 -0.073 1.00 0.00 96 SER A N 1
ATOM 1466 C CA . SER A 1 96 ? -9.688 -9.028 -0.551 1.00 0.00 96 SER A CA 1
ATOM 1467 C C . SER A 1 96 ? -8.964 -7.777 -0.063 1.00 0.00 96 SER A C 1
ATOM 1468 O O . SER A 1 96 ? -9.575 -6.874 0.512 1.00 0.00 96 SER A O 1
ATOM 1476 N N . LEU A 1 97 ? -7.656 -7.729 -0.296 1.00 0.00 97 LEU A N 1
ATOM 1477 C CA . LEU A 1 97 ? -6.847 -6.589 0.119 1.00 0.00 97 LEU A CA 1
ATOM 1478 C C . LEU A 1 97 ? -7.308 -5.311 -0.575 1.00 0.00 97 LEU A C 1
ATOM 1479 O O . LEU A 1 97 ? -7.333 -4.238 0.029 1.00 0.00 97 LEU A O 1
ATOM 1495 N N . ASP A 1 98 ? -7.676 -5.434 -1.846 1.00 0.00 98 ASP A N 1
ATOM 1496 C CA . ASP A 1 98 ? -8.141 -4.290 -2.621 1.00 0.00 98 ASP A CA 1
ATOM 1497 C C . ASP A 1 98 ? -9.195 -3.503 -1.851 1.00 0.00 98 ASP A C 1
ATOM 1498 O O . ASP A 1 98 ? -9.067 -2.294 -1.661 1.00 0.00 98 ASP A O 1
ATOM 1507 N N . ALA A 1 99 ? -10.238 -4.197 -1.408 1.00 0.00 99 ALA A N 1
ATOM 1508 C CA . ALA A 1 99 ? -11.315 -3.563 -0.656 1.00 0.00 99 ALA A CA 1
ATOM 1509 C C . ALA A 1 99 ? -10.763 -2.589 0.378 1.00 0.00 99 ALA A C 1
ATOM 1510 O O . ALA A 1 99 ? -11.109 -1.407 0.381 1.00 0.00 99 ALA A O 1
ATOM 1517 N N . VAL A 1 100 ? -9.903 -3.093 1.258 1.00 0.00 100 VAL A N 1
ATOM 1518 C CA . VAL A 1 100 ? -9.301 -2.267 2.298 1.00 0.00 100 VAL A CA 1
ATOM 1519 C C . VAL A 1 100 ? -8.885 -0.907 1.748 1.00 0.00 100 VAL A C 1
ATOM 1520 O O . VAL A 1 100 ? -9.331 0.133 2.232 1.00 0.00 100 VAL A O 1
ATOM 1533 N N . VAL A 1 101 ? -8.026 -0.924 0.734 1.00 0.00 101 VAL A N 1
ATOM 1534 C CA . VAL A 1 101 ? -7.550 0.308 0.116 1.00 0.00 101 VAL A CA 1
ATOM 1535 C C . VAL A 1 101 ? -8.703 1.266 -0.163 1.00 0.00 101 VAL A C 1
ATOM 1536 O O . VAL A 1 101 ? -8.581 2.474 0.032 1.00 0.00 101 VAL A O 1
ATOM 1549 N N . ASN A 1 102 ? -9.824 0.716 -0.619 1.00 0.00 102 ASN A N 1
ATOM 1550 C CA . ASN A 1 102 ? -11.001 1.521 -0.925 1.00 0.00 102 ASN A CA 1
ATOM 1551 C C . ASN A 1 102 ? -11.663 2.024 0.354 1.00 0.00 102 ASN A C 1
ATOM 1552 O O . ASN A 1 102 ? -11.812 3.228 0.557 1.00 0.00 102 ASN A O 1
ATOM 1563 N N . TYR A 1 103 ? -12.060 1.092 1.214 1.00 0.00 103 TYR A N 1
ATOM 1564 C CA . TYR A 1 103 ? -12.709 1.439 2.472 1.00 0.00 103 TYR A CA 1
ATOM 1565 C C . TYR A 1 103 ? -12.021 2.632 3.128 1.00 0.00 103 TYR A C 1
ATOM 1566 O O . TYR A 1 103 ? -12.679 3.535 3.646 1.00 0.00 103 TYR A O 1
ATOM 1584 N N . PHE A 1 104 ? -10.693 2.630 3.102 1.00 0.00 104 PHE A N 1
ATOM 1585 C CA . PHE A 1 104 ? -9.914 3.712 3.693 1.00 0.00 104 PHE A CA 1
ATOM 1586 C C . PHE A 1 104 ? -10.187 5.032 2.978 1.00 0.00 104 PHE A C 1
ATOM 1587 O O . PHE A 1 104 ? -10.319 6.079 3.613 1.00 0.00 104 PHE A O 1
ATOM 1604 N N . VAL A 1 105 ? -10.272 4.975 1.653 1.00 0.00 105 VAL A N 1
ATOM 1605 C CA . VAL A 1 105 ? -10.529 6.165 0.852 1.00 0.00 105 VAL A CA 1
ATOM 1606 C C . VAL A 1 105 ? -11.834 6.836 1.268 1.00 0.00 105 VAL A C 1
ATOM 1607 O O . VAL A 1 105 ? -11.862 8.028 1.571 1.00 0.00 105 VAL A O 1
ATOM 1620 N N . SER A 1 106 ? -12.914 6.061 1.281 1.00 0.00 106 SER A N 1
ATOM 1621 C CA . SER A 1 106 ? -14.223 6.581 1.657 1.00 0.00 106 SER A CA 1
ATOM 1622 C C . SER A 1 106 ? -14.267 6.916 3.145 1.00 0.00 106 SER A C 1
ATOM 1623 O O . SER A 1 106 ? -14.935 7.864 3.560 1.00 0.00 106 SER A O 1
ATOM 1631 N N . HIS A 1 107 ? -13.552 6.131 3.944 1.00 0.00 107 HIS A N 1
ATOM 1632 C CA . HIS A 1 107 ? -13.508 6.343 5.387 1.00 0.00 107 HIS A CA 1
ATOM 1633 C C . HIS A 1 107 ? -13.043 7.759 5.713 1.00 0.00 107 HIS A C 1
ATOM 1634 O O . HIS A 1 107 ? -13.770 8.537 6.331 1.00 0.00 107 HIS A O 1
ATOM 1649 N N . THR A 1 108 ? -11.824 8.088 5.293 1.00 0.00 108 THR A N 1
ATOM 1650 C CA . THR A 1 108 ? -11.261 9.408 5.543 1.00 0.00 108 THR A CA 1
ATOM 1651 C C . THR A 1 108 ? -12.185 10.506 5.029 1.00 0.00 108 THR A C 1
ATOM 1652 O O . THR A 1 108 ? -12.979 10.287 4.115 1.00 0.00 108 THR A O 1
ATOM 1663 N N . LYS A 1 109 ? -12.076 11.691 5.622 1.00 0.00 109 LYS A N 1
ATOM 1664 C CA . LYS A 1 109 ? -12.901 12.826 5.223 1.00 0.00 109 LYS A CA 1
ATOM 1665 C C . LYS A 1 109 ? -12.346 13.485 3.965 1.00 0.00 109 LYS A C 1
ATOM 1666 O O . LYS A 1 109 ? -12.924 14.440 3.446 1.00 0.00 109 LYS A O 1
ATOM 1685 N N . LYS A 1 110 ? -11.222 12.970 3.478 1.00 0.00 110 LYS A N 1
ATOM 1686 C CA . LYS A 1 110 ? -10.590 13.508 2.279 1.00 0.00 110 LYS A CA 1
ATOM 1687 C C . LYS A 1 110 ? -10.241 12.391 1.301 1.00 0.00 110 LYS A C 1
ATOM 1688 O O . LYS A 1 110 ? -9.827 11.305 1.706 1.00 0.00 110 LYS A O 1
ATOM 1707 N N . ALA A 1 111 ? -10.410 12.665 0.011 1.00 0.00 111 ALA A N 1
ATOM 1708 C CA . ALA A 1 111 ? -10.110 11.684 -1.025 1.00 0.00 111 ALA A CA 1
ATOM 1709 C C . ALA A 1 111 ? -8.608 11.443 -1.133 1.00 0.00 111 ALA A C 1
ATOM 1710 O O . ALA A 1 111 ? -7.896 12.193 -1.805 1.00 0.00 111 ALA A O 1
ATOM 1717 N N . LEU A 1 112 ? -8.131 10.395 -0.471 1.00 0.00 112 LEU A N 1
ATOM 1718 C CA . LEU A 1 112 ? -6.713 10.057 -0.494 1.00 0.00 112 LEU A CA 1
ATOM 1719 C C . LEU A 1 112 ? -6.332 9.391 -1.811 1.00 0.00 112 LEU A C 1
ATOM 1720 O O . LEU A 1 112 ? -7.196 9.054 -2.621 1.00 0.00 112 LEU A O 1
ATOM 1736 N N . VAL A 1 113 ? -5.033 9.202 -2.021 1.00 0.00 113 VAL A N 1
ATOM 1737 C CA . VAL A 1 113 ? -4.539 8.572 -3.239 1.00 0.00 113 VAL A CA 1
ATOM 1738 C C . VAL A 1 113 ? -3.560 7.448 -2.918 1.00 0.00 113 VAL A C 1
ATOM 1739 O O . VAL A 1 113 ? -2.688 7.575 -2.059 1.00 0.00 113 VAL A O 1
ATOM 1752 N N . PRO A 1 114 ? -3.706 6.317 -3.626 1.00 0.00 114 PRO A N 1
ATOM 1753 C CA . PRO A 1 114 ? -2.844 5.147 -3.436 1.00 0.00 114 PRO A CA 1
ATOM 1754 C C . PRO A 1 114 ? -1.422 5.388 -3.930 1.00 0.00 114 PRO A C 1
ATOM 1755 O O . PRO A 1 114 ? -1.170 6.318 -4.698 1.00 0.00 114 PRO A O 1
ATOM 1766 N N . PHE A 1 115 ? -0.494 4.547 -3.484 1.00 0.00 115 PHE A N 1
ATOM 1767 C CA . PHE A 1 115 ? 0.904 4.670 -3.881 1.00 0.00 115 PHE A CA 1
ATOM 1768 C C . PHE A 1 115 ? 1.314 3.516 -4.791 1.00 0.00 115 PHE A C 1
ATOM 1769 O O . PHE A 1 115 ? 0.908 2.371 -4.583 1.00 0.00 115 PHE A O 1
ATOM 1786 N N . LEU A 1 116 ? 2.120 3.824 -5.800 1.00 0.00 116 LEU A N 1
ATOM 1787 C CA . LEU A 1 116 ? 2.587 2.813 -6.743 1.00 0.00 116 LEU A CA 1
ATOM 1788 C C . LEU A 1 116 ? 3.968 3.170 -7.285 1.00 0.00 116 LEU A C 1
ATOM 1789 O O . LEU A 1 116 ? 4.355 4.339 -7.307 1.00 0.00 116 LEU A O 1
ATOM 1805 N N . LEU A 1 117 ? 4.705 2.156 -7.723 1.00 0.00 117 LEU A N 1
ATOM 1806 C CA . LEU A 1 117 ? 6.043 2.362 -8.268 1.00 0.00 117 LEU A CA 1
ATOM 1807 C C . LEU A 1 117 ? 6.374 1.301 -9.314 1.00 0.00 117 LEU A C 1
ATOM 1808 O O . LEU A 1 117 ? 6.540 0.126 -8.989 1.00 0.00 117 LEU A O 1
ATOM 1824 N N . ASP A 1 118 ? 6.469 1.727 -10.569 1.00 0.00 118 ASP A N 1
ATOM 1825 C CA . ASP A 1 118 ? 6.784 0.814 -11.662 1.00 0.00 118 ASP A CA 1
ATOM 1826 C C . ASP A 1 118 ? 8.291 0.605 -11.779 1.00 0.00 118 ASP A C 1
ATOM 1827 O O . ASP A 1 118 ? 9.076 1.288 -11.118 1.00 0.00 118 ASP A O 1
ATOM 1836 N N . GLY A 1 1 ? -9.943 -9.160 -50.560 1.00 0.00 1 GLY A N 2
ATOM 1837 C CA . GLY A 1 1 ? -8.959 -9.036 -49.500 1.00 0.00 1 GLY A CA 2
ATOM 1838 C C . GLY A 1 1 ? -9.550 -8.465 -48.226 1.00 0.00 1 GLY A C 2
ATOM 1839 O O . GLY A 1 1 ? -10.532 -7.723 -48.266 1.00 0.00 1 GLY A O 2
ATOM 1843 N N . SER A 1 2 ? -8.954 -8.813 -47.091 1.00 0.00 2 SER A N 2
ATOM 1844 C CA . SER A 1 2 ? -9.430 -8.336 -45.798 1.00 0.00 2 SER A CA 2
ATOM 1845 C C . SER A 1 2 ? -8.268 -8.133 -44.831 1.00 0.00 2 SER A C 2
ATOM 1846 O O . SER A 1 2 ? -7.127 -8.485 -45.132 1.00 0.00 2 SER A O 2
ATOM 1854 N N . SER A 1 3 ? -8.566 -7.566 -43.667 1.00 0.00 3 SER A N 2
ATOM 1855 C CA . SER A 1 3 ? -7.547 -7.312 -42.655 1.00 0.00 3 SER A CA 2
ATOM 1856 C C . SER A 1 3 ? -7.897 -8.010 -41.344 1.00 0.00 3 SER A C 2
ATOM 1857 O O . SER A 1 3 ? -9.011 -7.881 -40.838 1.00 0.00 3 SER A O 2
ATOM 1865 N N . GLY A 1 4 ? -6.936 -8.750 -40.799 1.00 0.00 4 GLY A N 2
ATOM 1866 C CA . GLY A 1 4 ? -7.162 -9.457 -39.552 1.00 0.00 4 GLY A CA 2
ATOM 1867 C C . GLY A 1 4 ? -6.153 -9.083 -38.484 1.00 0.00 4 GLY A C 2
ATOM 1868 O O . GLY A 1 4 ? -4.945 -9.124 -38.719 1.00 0.00 4 GLY A O 2
ATOM 1872 N N . SER A 1 5 ? -6.649 -8.718 -37.306 1.00 0.00 5 SER A N 2
ATOM 1873 C CA . SER A 1 5 ? -5.783 -8.331 -36.199 1.00 0.00 5 SER A CA 2
ATOM 1874 C C . SER A 1 5 ? -5.750 -9.418 -35.129 1.00 0.00 5 SER A C 2
ATOM 1875 O O . SER A 1 5 ? -6.722 -10.149 -34.941 1.00 0.00 5 SER A O 2
ATOM 1883 N N . SER A 1 6 ? -4.623 -9.517 -34.430 1.00 0.00 6 SER A N 2
ATOM 1884 C CA . SER A 1 6 ? -4.460 -10.518 -33.382 1.00 0.00 6 SER A CA 2
ATOM 1885 C C . SER A 1 6 ? -3.639 -9.960 -32.223 1.00 0.00 6 SER A C 2
ATOM 1886 O O . SER A 1 6 ? -3.161 -8.827 -32.274 1.00 0.00 6 SER A O 2
ATOM 1894 N N . GLY A 1 7 ? -3.480 -10.766 -31.178 1.00 0.00 7 GLY A N 2
ATOM 1895 C CA . GLY A 1 7 ? -2.717 -10.337 -30.020 1.00 0.00 7 GLY A CA 2
ATOM 1896 C C . GLY A 1 7 ? -1.354 -10.997 -29.947 1.00 0.00 7 GLY A C 2
ATOM 1897 O O . GLY A 1 7 ? -0.927 -11.438 -28.879 1.00 0.00 7 GLY A O 2
ATOM 1901 N N . GLU A 1 8 ? -0.670 -11.068 -31.085 1.00 0.00 8 GLU A N 2
ATOM 1902 C CA . GLU A 1 8 ? 0.651 -11.682 -31.145 1.00 0.00 8 GLU A CA 2
ATOM 1903 C C . GLU A 1 8 ? 1.684 -10.820 -30.424 1.00 0.00 8 GLU A C 2
ATOM 1904 O O . GLU A 1 8 ? 2.846 -11.206 -30.290 1.00 0.00 8 GLU A O 2
ATOM 1916 N N . VAL A 1 9 ? 1.253 -9.651 -29.962 1.00 0.00 9 VAL A N 2
ATOM 1917 C CA . VAL A 1 9 ? 2.139 -8.734 -29.255 1.00 0.00 9 VAL A CA 2
ATOM 1918 C C . VAL A 1 9 ? 1.939 -8.832 -27.745 1.00 0.00 9 VAL A C 2
ATOM 1919 O O . VAL A 1 9 ? 2.844 -8.526 -26.968 1.00 0.00 9 VAL A O 2
ATOM 1932 N N . LEU A 1 10 ? 0.749 -9.259 -27.338 1.00 0.00 10 LEU A N 2
ATOM 1933 C CA . LEU A 1 10 ? 0.430 -9.398 -25.922 1.00 0.00 10 LEU A CA 2
ATOM 1934 C C . LEU A 1 10 ? 1.222 -10.539 -25.294 1.00 0.00 10 LEU A C 2
ATOM 1935 O O . LEU A 1 10 ? 0.809 -11.698 -25.345 1.00 0.00 10 LEU A O 2
ATOM 1951 N N . ALA A 1 11 ? 2.364 -10.204 -24.701 1.00 0.00 11 ALA A N 2
ATOM 1952 C CA . ALA A 1 11 ? 3.212 -11.199 -24.059 1.00 0.00 11 ALA A CA 2
ATOM 1953 C C . ALA A 1 11 ? 3.718 -10.702 -22.709 1.00 0.00 11 ALA A C 2
ATOM 1954 O O . ALA A 1 11 ? 3.501 -9.548 -22.340 1.00 0.00 11 ALA A O 2
ATOM 1961 N N . LYS A 1 12 ? 4.393 -11.580 -21.975 1.00 0.00 12 LYS A N 2
ATOM 1962 C CA . LYS A 1 12 ? 4.930 -11.231 -20.666 1.00 0.00 12 LYS A CA 2
ATOM 1963 C C . LYS A 1 12 ? 4.012 -10.248 -19.946 1.00 0.00 12 LYS A C 2
ATOM 1964 O O . LYS A 1 12 ? 4.476 -9.386 -19.200 1.00 0.00 12 LYS A O 2
ATOM 1983 N N . GLU A 1 13 ? 2.710 -10.385 -20.173 1.00 0.00 13 GLU A N 2
ATOM 1984 C CA . GLU A 1 13 ? 1.729 -9.509 -19.544 1.00 0.00 13 GLU A CA 2
ATOM 1985 C C . GLU A 1 13 ? 1.182 -10.135 -18.265 1.00 0.00 13 GLU A C 2
ATOM 1986 O O . GLU A 1 13 ? 0.601 -9.448 -17.426 1.00 0.00 13 GLU A O 2
ATOM 1998 N N . GLU A 1 14 ? 1.371 -11.443 -18.124 1.00 0.00 14 GLU A N 2
ATOM 1999 C CA . GLU A 1 14 ? 0.896 -12.162 -16.948 1.00 0.00 14 GLU A CA 2
ATOM 2000 C C . GLU A 1 14 ? 2.040 -12.428 -15.973 1.00 0.00 14 GLU A C 2
ATOM 2001 O O . GLU A 1 14 ? 1.940 -13.296 -15.107 1.00 0.00 14 GLU A O 2
ATOM 2013 N N . ALA A 1 15 ? 3.124 -11.676 -16.123 1.00 0.00 15 ALA A N 2
ATOM 2014 C CA . ALA A 1 15 ? 4.286 -11.828 -15.257 1.00 0.00 15 ALA A CA 2
ATOM 2015 C C . ALA A 1 15 ? 4.206 -10.889 -14.059 1.00 0.00 15 ALA A C 2
ATOM 2016 O O . ALA A 1 15 ? 3.712 -9.766 -14.170 1.00 0.00 15 ALA A O 2
ATOM 2023 N N . ARG A 1 16 ? 4.691 -11.355 -12.913 1.00 0.00 16 ARG A N 2
ATOM 2024 C CA . ARG A 1 16 ? 4.672 -10.556 -11.694 1.00 0.00 16 ARG A CA 2
ATOM 2025 C C . ARG A 1 16 ? 3.243 -10.183 -11.310 1.00 0.00 16 ARG A C 2
ATOM 2026 O O . ARG A 1 16 ? 3.012 -9.183 -10.630 1.00 0.00 16 ARG A O 2
ATOM 2047 N N . ARG A 1 17 ? 2.287 -10.994 -11.752 1.00 0.00 17 ARG A N 2
ATOM 2048 C CA . ARG A 1 17 ? 0.880 -10.750 -11.456 1.00 0.00 17 ARG A CA 2
ATOM 2049 C C . ARG A 1 17 ? 0.679 -10.453 -9.973 1.00 0.00 17 ARG A C 2
ATOM 2050 O O . ARG A 1 17 ? 1.017 -11.269 -9.116 1.00 0.00 17 ARG A O 2
ATOM 2071 N N . ALA A 1 18 ? 0.129 -9.280 -9.679 1.00 0.00 18 ALA A N 2
ATOM 2072 C CA . ALA A 1 18 ? -0.118 -8.876 -8.301 1.00 0.00 18 ALA A CA 2
ATOM 2073 C C . ALA A 1 18 ? -1.586 -8.525 -8.086 1.00 0.00 18 ALA A C 2
ATOM 2074 O O . ALA A 1 18 ? -1.915 -7.412 -7.672 1.00 0.00 18 ALA A O 2
ATOM 2081 N N . LEU A 1 19 ? -2.465 -9.479 -8.369 1.00 0.00 19 LEU A N 2
ATOM 2082 C CA . LEU A 1 19 ? -3.899 -9.271 -8.207 1.00 0.00 19 LEU A CA 2
ATOM 2083 C C . LEU A 1 19 ? -4.289 -9.284 -6.732 1.00 0.00 19 LEU A C 2
ATOM 2084 O O . LEU A 1 19 ? -5.093 -8.467 -6.286 1.00 0.00 19 LEU A O 2
ATOM 2100 N N . GLU A 1 20 ? -3.711 -10.216 -5.982 1.00 0.00 20 GLU A N 2
ATOM 2101 C CA . GLU A 1 20 ? -3.997 -10.335 -4.557 1.00 0.00 20 GLU A CA 2
ATOM 2102 C C . GLU A 1 20 ? -3.869 -8.982 -3.862 1.00 0.00 20 GLU A C 2
ATOM 2103 O O . GLU A 1 20 ? -4.656 -8.649 -2.975 1.00 0.00 20 GLU A O 2
ATOM 2115 N N . THR A 1 21 ? -2.871 -8.206 -4.271 1.00 0.00 21 THR A N 2
ATOM 2116 C CA . THR A 1 21 ? -2.637 -6.890 -3.689 1.00 0.00 21 THR A CA 2
ATOM 2117 C C . THR A 1 21 ? -2.910 -5.784 -4.702 1.00 0.00 21 THR A C 2
ATOM 2118 O O . THR A 1 21 ? -2.785 -5.972 -5.912 1.00 0.00 21 THR A O 2
ATOM 2129 N N . PRO A 1 22 ? -3.291 -4.600 -4.199 1.00 0.00 22 PRO A N 2
ATOM 2130 C CA . PRO A 1 22 ? -3.588 -3.439 -5.042 1.00 0.00 22 PRO A CA 2
ATOM 2131 C C . PRO A 1 22 ? -2.338 -2.866 -5.702 1.00 0.00 22 PRO A C 2
ATOM 2132 O O . PRO A 1 22 ? -1.216 -3.211 -5.331 1.00 0.00 22 PRO A O 2
ATOM 2143 N N . SER A 1 23 ? -2.540 -1.990 -6.680 1.00 0.00 23 SER A N 2
ATOM 2144 C CA . SER A 1 23 ? -1.428 -1.372 -7.394 1.00 0.00 23 SER A CA 2
ATOM 2145 C C . SER A 1 23 ? -0.646 -0.438 -6.476 1.00 0.00 23 SER A C 2
ATOM 2146 O O . SER A 1 23 ? 0.585 -0.467 -6.444 1.00 0.00 23 SER A O 2
ATOM 2154 N N . CYS A 1 24 ? -1.369 0.389 -5.730 1.00 0.00 24 CYS A N 2
ATOM 2155 C CA . CYS A 1 24 ? -0.745 1.334 -4.811 1.00 0.00 24 CYS A CA 2
ATOM 2156 C C . CYS A 1 24 ? 0.269 0.631 -3.914 1.00 0.00 24 CYS A C 2
ATOM 2157 O O . CYS A 1 24 ? 1.265 1.224 -3.501 1.00 0.00 24 CYS A O 2
ATOM 2165 N N . PHE A 1 25 ? 0.008 -0.638 -3.616 1.00 0.00 25 PHE A N 2
ATOM 2166 C CA . PHE A 1 25 ? 0.896 -1.422 -2.766 1.00 0.00 25 PHE A CA 2
ATOM 2167 C C . PHE A 1 25 ? 2.305 -1.473 -3.351 1.00 0.00 25 PHE A C 2
ATOM 2168 O O . PHE A 1 25 ? 2.488 -1.383 -4.566 1.00 0.00 25 PHE A O 2
ATOM 2185 N N . LEU A 1 26 ? 3.296 -1.617 -2.479 1.00 0.00 26 LEU A N 2
ATOM 2186 C CA . LEU A 1 26 ? 4.689 -1.679 -2.908 1.00 0.00 26 LEU A CA 2
ATOM 2187 C C . LEU A 1 26 ? 5.527 -2.486 -1.921 1.00 0.00 26 LEU A C 2
ATOM 2188 O O . LEU A 1 26 ? 5.218 -2.547 -0.732 1.00 0.00 26 LEU A O 2
ATOM 2204 N N . LYS A 1 27 ? 6.592 -3.102 -2.424 1.00 0.00 27 LYS A N 2
ATOM 2205 C CA . LYS A 1 27 ? 7.478 -3.903 -1.586 1.00 0.00 27 LYS A CA 2
ATOM 2206 C C . LYS A 1 27 ? 8.699 -3.095 -1.157 1.00 0.00 27 LYS A C 2
ATOM 2207 O O . LYS A 1 27 ? 9.611 -2.861 -1.949 1.00 0.00 27 LYS A O 2
ATOM 2226 N N . VAL A 1 28 ? 8.708 -2.672 0.103 1.00 0.00 28 VAL A N 2
ATOM 2227 C CA . VAL A 1 28 ? 9.818 -1.892 0.639 1.00 0.00 28 VAL A CA 2
ATOM 2228 C C . VAL A 1 28 ? 9.982 -2.126 2.136 1.00 0.00 28 VAL A C 2
ATOM 2229 O O . VAL A 1 28 ? 9.178 -2.822 2.758 1.00 0.00 28 VAL A O 2
ATOM 2242 N N . SER A 1 29 ? 11.026 -1.540 2.711 1.00 0.00 29 SER A N 2
ATOM 2243 C CA . SER A 1 29 ? 11.299 -1.686 4.135 1.00 0.00 29 SER A CA 2
ATOM 2244 C C . SER A 1 29 ? 10.433 -0.734 4.955 1.00 0.00 29 SER A C 2
ATOM 2245 O O . SER A 1 29 ? 9.916 0.255 4.435 1.00 0.00 29 SER A O 2
ATOM 2253 N N . ARG A 1 30 ? 10.280 -1.040 6.239 1.00 0.00 30 ARG A N 2
ATOM 2254 C CA . ARG A 1 30 ? 9.476 -0.213 7.131 1.00 0.00 30 ARG A CA 2
ATOM 2255 C C . ARG A 1 30 ? 9.856 1.259 6.997 1.00 0.00 30 ARG A C 2
ATOM 2256 O O . ARG A 1 30 ? 8.991 2.126 6.864 1.00 0.00 30 ARG A O 2
ATOM 2277 N N . LEU A 1 31 ? 11.155 1.535 7.033 1.00 0.00 31 LEU A N 2
ATOM 2278 C CA . LEU A 1 31 ? 11.651 2.903 6.916 1.00 0.00 31 LEU A CA 2
ATOM 2279 C C . LEU A 1 31 ? 11.449 3.436 5.501 1.00 0.00 31 LEU A C 2
ATOM 2280 O O . LEU A 1 31 ? 10.912 4.527 5.310 1.00 0.00 31 LEU A O 2
ATOM 2296 N N . GLU A 1 32 ? 11.879 2.657 4.514 1.00 0.00 32 GLU A N 2
ATOM 2297 C CA . GLU A 1 32 ? 11.743 3.051 3.116 1.00 0.00 32 GLU A CA 2
ATOM 2298 C C . GLU A 1 32 ? 10.341 3.583 2.835 1.00 0.00 32 GLU A C 2
ATOM 2299 O O . GLU A 1 32 ? 10.168 4.748 2.476 1.00 0.00 32 GLU A O 2
ATOM 2311 N N . ALA A 1 33 ? 9.343 2.720 2.999 1.00 0.00 33 ALA A N 2
ATOM 2312 C CA . ALA A 1 33 ? 7.957 3.103 2.765 1.00 0.00 33 ALA A CA 2
ATOM 2313 C C . ALA A 1 33 ? 7.695 4.531 3.231 1.00 0.00 33 ALA A C 2
ATOM 2314 O O . ALA A 1 33 ? 6.948 5.274 2.594 1.00 0.00 33 ALA A O 2
ATOM 2321 N N . GLN A 1 34 ? 8.312 4.908 4.345 1.00 0.00 34 GLN A N 2
ATOM 2322 C CA . GLN A 1 34 ? 8.144 6.247 4.897 1.00 0.00 34 GLN A CA 2
ATOM 2323 C C . GLN A 1 34 ? 8.861 7.283 4.038 1.00 0.00 34 GLN A C 2
ATOM 2324 O O . GLN A 1 34 ? 8.229 8.156 3.443 1.00 0.00 34 GLN A O 2
ATOM 2338 N N . LEU A 1 35 ? 10.184 7.181 3.978 1.00 0.00 35 LEU A N 2
ATOM 2339 C CA . LEU A 1 35 ? 10.989 8.110 3.192 1.00 0.00 35 LEU A CA 2
ATOM 2340 C C . LEU A 1 35 ? 10.449 8.229 1.771 1.00 0.00 35 LEU A C 2
ATOM 2341 O O . LEU A 1 35 ? 10.620 9.258 1.115 1.00 0.00 35 LEU A O 2
ATOM 2357 N N . LEU A 1 36 ? 9.797 7.172 1.301 1.00 0.00 36 LEU A N 2
ATOM 2358 C CA . LEU A 1 36 ? 9.229 7.160 -0.043 1.00 0.00 36 LEU A CA 2
ATOM 2359 C C . LEU A 1 36 ? 8.220 8.289 -0.219 1.00 0.00 36 LEU A C 2
ATOM 2360 O O . LEU A 1 36 ? 8.188 8.950 -1.259 1.00 0.00 36 LEU A O 2
ATOM 2376 N N . LEU A 1 37 ? 7.400 8.507 0.802 1.00 0.00 37 LEU A N 2
ATOM 2377 C CA . LEU A 1 37 ? 6.391 9.560 0.762 1.00 0.00 37 LEU A CA 2
ATOM 2378 C C . LEU A 1 37 ? 7.034 10.924 0.534 1.00 0.00 37 LEU A C 2
ATOM 2379 O O . LEU A 1 37 ? 6.781 11.579 -0.477 1.00 0.00 37 LEU A O 2
ATOM 2395 N N . GLU A 1 38 ? 7.870 11.344 1.478 1.00 0.00 38 GLU A N 2
ATOM 2396 C CA . GLU A 1 38 ? 8.551 12.629 1.379 1.00 0.00 38 GLU A CA 2
ATOM 2397 C C . GLU A 1 38 ? 9.204 12.794 0.009 1.00 0.00 38 GLU A C 2
ATOM 2398 O O . GLU A 1 38 ? 9.145 13.867 -0.593 1.00 0.00 38 GLU A O 2
ATOM 2410 N N . ARG A 1 39 ? 9.826 11.724 -0.476 1.00 0.00 39 ARG A N 2
ATOM 2411 C CA . ARG A 1 39 ? 10.491 11.750 -1.773 1.00 0.00 39 ARG A CA 2
ATOM 2412 C C . ARG A 1 39 ? 9.507 12.112 -2.882 1.00 0.00 39 ARG A C 2
ATOM 2413 O O . ARG A 1 39 ? 9.759 13.016 -3.678 1.00 0.00 39 ARG A O 2
ATOM 2434 N N . TYR A 1 40 ? 8.387 11.400 -2.926 1.00 0.00 40 TYR A N 2
ATOM 2435 C CA . TYR A 1 40 ? 7.367 11.644 -3.939 1.00 0.00 40 TYR A CA 2
ATOM 2436 C C . TYR A 1 40 ? 6.055 12.086 -3.296 1.00 0.00 40 TYR A C 2
ATOM 2437 O O . TYR A 1 40 ? 5.122 11.301 -3.127 1.00 0.00 40 TYR A O 2
ATOM 2455 N N . PRO A 1 41 ? 5.983 13.374 -2.929 1.00 0.00 41 PRO A N 2
ATOM 2456 C CA . PRO A 1 41 ? 4.791 13.951 -2.300 1.00 0.00 41 PRO A CA 2
ATOM 2457 C C . PRO A 1 41 ? 3.619 14.059 -3.268 1.00 0.00 41 PRO A C 2
ATOM 2458 O O . PRO A 1 41 ? 2.475 14.243 -2.853 1.00 0.00 41 PRO A O 2
ATOM 2469 N N . GLU A 1 42 ? 3.911 13.943 -4.560 1.00 0.00 42 GLU A N 2
ATOM 2470 C CA . GLU A 1 42 ? 2.879 14.027 -5.586 1.00 0.00 42 GLU A CA 2
ATOM 2471 C C . GLU A 1 42 ? 2.275 12.655 -5.865 1.00 0.00 42 GLU A C 2
ATOM 2472 O O . GLU A 1 42 ? 1.129 12.547 -6.305 1.00 0.00 42 GLU A O 2
ATOM 2484 N N . CYS A 1 43 ? 3.052 11.609 -5.606 1.00 0.00 43 CYS A N 2
ATOM 2485 C CA . CYS A 1 43 ? 2.594 10.243 -5.830 1.00 0.00 43 CYS A CA 2
ATOM 2486 C C . CYS A 1 43 ? 1.367 9.934 -4.978 1.00 0.00 43 CYS A C 2
ATOM 2487 O O . CYS A 1 43 ? 0.343 9.478 -5.486 1.00 0.00 43 CYS A O 2
ATOM 2495 N N . GLY A 1 44 ? 1.478 10.183 -3.677 1.00 0.00 44 GLY A N 2
ATOM 2496 C CA . GLY A 1 44 ? 0.371 9.924 -2.774 1.00 0.00 44 GLY A CA 2
ATOM 2497 C C . GLY A 1 44 ? 0.812 9.836 -1.326 1.00 0.00 44 GLY A C 2
ATOM 2498 O O . GLY A 1 44 ? 1.989 10.015 -1.018 1.00 0.00 44 GLY A O 2
ATOM 2502 N N . ASN A 1 45 ? -0.136 9.562 -0.437 1.00 0.00 45 ASN A N 2
ATOM 2503 C CA . ASN A 1 45 ? 0.160 9.454 0.988 1.00 0.00 45 ASN A CA 2
ATOM 2504 C C . ASN A 1 45 ? -0.179 8.061 1.509 1.00 0.00 45 ASN A C 2
ATOM 2505 O O . ASN A 1 45 ? 0.578 7.474 2.283 1.00 0.00 45 ASN A O 2
ATOM 2516 N N . LEU A 1 46 ? -1.322 7.537 1.079 1.00 0.00 46 LEU A N 2
ATOM 2517 C CA . LEU A 1 46 ? -1.762 6.212 1.502 1.00 0.00 46 LEU A CA 2
ATOM 2518 C C . LEU A 1 46 ? -1.002 5.122 0.754 1.00 0.00 46 LEU A C 2
ATOM 2519 O O . LEU A 1 46 ? -1.288 4.836 -0.410 1.00 0.00 46 LEU A O 2
ATOM 2535 N N . LEU A 1 47 ? -0.034 4.513 1.429 1.00 0.00 47 LEU A N 2
ATOM 2536 C CA . LEU A 1 47 ? 0.766 3.451 0.830 1.00 0.00 47 LEU A CA 2
ATOM 2537 C C . LEU A 1 47 ? 0.770 2.207 1.714 1.00 0.00 47 LEU A C 2
ATOM 2538 O O . LEU A 1 47 ? 0.999 2.290 2.920 1.00 0.00 47 LEU A O 2
ATOM 2554 N N . LEU A 1 48 ? 0.518 1.053 1.104 1.00 0.00 48 LEU A N 2
ATOM 2555 C CA . LEU A 1 48 ? 0.494 -0.208 1.834 1.00 0.00 48 LEU A CA 2
ATOM 2556 C C . LEU A 1 48 ? 1.814 -0.957 1.672 1.00 0.00 48 LEU A C 2
ATOM 2557 O O . LEU A 1 48 ? 2.208 -1.305 0.559 1.00 0.00 48 LEU A O 2
ATOM 2573 N N . ARG A 1 49 ? 2.490 -1.202 2.789 1.00 0.00 49 ARG A N 2
ATOM 2574 C CA . ARG A 1 49 ? 3.765 -1.910 2.770 1.00 0.00 49 ARG A CA 2
ATOM 2575 C C . ARG A 1 49 ? 3.637 -3.277 3.435 1.00 0.00 49 ARG A C 2
ATOM 2576 O O . ARG A 1 49 ? 2.837 -3.479 4.349 1.00 0.00 49 ARG A O 2
ATOM 2597 N N . PRO A 1 50 ? 4.444 -4.241 2.966 1.00 0.00 50 PRO A N 2
ATOM 2598 C CA . PRO A 1 50 ? 4.440 -5.605 3.501 1.00 0.00 50 PRO A CA 2
ATOM 2599 C C . PRO A 1 50 ? 5.012 -5.677 4.913 1.00 0.00 50 PRO A C 2
ATOM 2600 O O . PRO A 1 50 ? 5.926 -4.929 5.260 1.00 0.00 50 PRO A O 2
ATOM 2611 N N . SER A 1 51 ? 4.469 -6.581 5.721 1.00 0.00 51 SER A N 2
ATOM 2612 C CA . SER A 1 51 ? 4.924 -6.748 7.097 1.00 0.00 51 SER A CA 2
ATOM 2613 C C . SER A 1 51 ? 6.054 -7.769 7.175 1.00 0.00 51 SER A C 2
ATOM 2614 O O . SER A 1 51 ? 6.223 -8.595 6.279 1.00 0.00 51 SER A O 2
ATOM 2622 N N . GLY A 1 52 ? 6.827 -7.706 8.256 1.00 0.00 52 GLY A N 2
ATOM 2623 C CA . GLY A 1 52 ? 7.932 -8.630 8.432 1.00 0.00 52 GLY A CA 2
ATOM 2624 C C . GLY A 1 52 ? 7.510 -10.077 8.267 1.00 0.00 52 GLY A C 2
ATOM 2625 O O . GLY A 1 52 ? 6.318 -10.381 8.208 1.00 0.00 52 GLY A O 2
ATOM 2629 N N . ASP A 1 53 ? 8.489 -10.972 8.191 1.00 0.00 53 ASP A N 2
ATOM 2630 C CA . ASP A 1 53 ? 8.213 -12.394 8.029 1.00 0.00 53 ASP A CA 2
ATOM 2631 C C . ASP A 1 53 ? 7.083 -12.836 8.954 1.00 0.00 53 ASP A C 2
ATOM 2632 O O . ASP A 1 53 ? 6.072 -13.372 8.502 1.00 0.00 53 ASP A O 2
ATOM 2641 N N . GLY A 1 54 ? 7.262 -12.610 10.252 1.00 0.00 54 GLY A N 2
ATOM 2642 C CA . GLY A 1 54 ? 6.251 -12.991 11.219 1.00 0.00 54 GLY A CA 2
ATOM 2643 C C . GLY A 1 54 ? 5.018 -12.112 11.147 1.00 0.00 54 GLY A C 2
ATOM 2644 O O . GLY A 1 54 ? 4.851 -11.198 11.954 1.00 0.00 54 GLY A O 2
ATOM 2648 N N . ALA A 1 55 ? 4.153 -12.387 10.176 1.00 0.00 55 ALA A N 2
ATOM 2649 C CA . ALA A 1 55 ? 2.930 -11.614 10.002 1.00 0.00 55 ALA A CA 2
ATOM 2650 C C . ALA A 1 55 ? 2.049 -12.218 8.914 1.00 0.00 55 ALA A C 2
ATOM 2651 O O . ALA A 1 55 ? 2.525 -12.971 8.063 1.00 0.00 55 ALA A O 2
ATOM 2658 N N . ASP A 1 56 ? 0.763 -11.886 8.947 1.00 0.00 56 ASP A N 2
ATOM 2659 C CA . ASP A 1 56 ? -0.185 -12.396 7.963 1.00 0.00 56 ASP A CA 2
ATOM 2660 C C . ASP A 1 56 ? -0.669 -11.278 7.045 1.00 0.00 56 ASP A C 2
ATOM 2661 O O . ASP A 1 56 ? -0.762 -11.455 5.831 1.00 0.00 56 ASP A O 2
ATOM 2670 N N . GLY A 1 57 ? -0.978 -10.126 7.634 1.00 0.00 57 GLY A N 2
ATOM 2671 C CA . GLY A 1 57 ? -1.451 -8.998 6.854 1.00 0.00 57 GLY A CA 2
ATOM 2672 C C . GLY A 1 57 ? -0.337 -8.033 6.498 1.00 0.00 57 GLY A C 2
ATOM 2673 O O . GLY A 1 57 ? 0.840 -8.330 6.700 1.00 0.00 57 GLY A O 2
ATOM 2677 N N . VAL A 1 58 ? -0.709 -6.874 5.962 1.00 0.00 58 VAL A N 2
ATOM 2678 C CA . VAL A 1 58 ? 0.268 -5.863 5.575 1.00 0.00 58 VAL A CA 2
ATOM 2679 C C . VAL A 1 58 ? 0.036 -4.559 6.330 1.00 0.00 58 VAL A C 2
ATOM 2680 O O . VAL A 1 58 ? -1.075 -4.280 6.781 1.00 0.00 58 VAL A O 2
ATOM 2693 N N . SER A 1 59 ? 1.093 -3.763 6.463 1.00 0.00 59 SER A N 2
ATOM 2694 C CA . SER A 1 59 ? 1.004 -2.489 7.167 1.00 0.00 59 SER A CA 2
ATOM 2695 C C . SER A 1 59 ? 0.645 -1.360 6.204 1.00 0.00 59 SER A C 2
ATOM 2696 O O . SER A 1 59 ? 1.049 -1.368 5.042 1.00 0.00 59 SER A O 2
ATOM 2704 N N . VAL A 1 60 ? -0.116 -0.390 6.698 1.00 0.00 60 VAL A N 2
ATOM 2705 C CA . VAL A 1 60 ? -0.531 0.746 5.885 1.00 0.00 60 VAL A CA 2
ATOM 2706 C C . VAL A 1 60 ? 0.023 2.053 6.441 1.00 0.00 60 VAL A C 2
ATOM 2707 O O . VAL A 1 60 ? -0.358 2.489 7.528 1.00 0.00 60 VAL A O 2
ATOM 2720 N N . THR A 1 61 ? 0.927 2.674 5.690 1.00 0.00 61 THR A N 2
ATOM 2721 C CA . THR A 1 61 ? 1.535 3.930 6.107 1.00 0.00 61 THR A CA 2
ATOM 2722 C C . THR A 1 61 ? 0.838 5.122 5.460 1.00 0.00 61 THR A C 2
ATOM 2723 O O . THR A 1 61 ? 0.972 5.356 4.259 1.00 0.00 61 THR A O 2
ATOM 2734 N N . THR A 1 62 ? 0.092 5.873 6.264 1.00 0.00 62 THR A N 2
ATOM 2735 C CA . THR A 1 62 ? -0.627 7.040 5.769 1.00 0.00 62 THR A CA 2
ATOM 2736 C C . THR A 1 62 ? -0.267 8.287 6.568 1.00 0.00 62 THR A C 2
ATOM 2737 O O . THR A 1 62 ? -0.258 8.267 7.799 1.00 0.00 62 THR A O 2
ATOM 2748 N N . ARG A 1 63 ? 0.030 9.372 5.860 1.00 0.00 63 ARG A N 2
ATOM 2749 C CA . ARG A 1 63 ? 0.391 10.629 6.504 1.00 0.00 63 ARG A CA 2
ATOM 2750 C C . ARG A 1 63 ? -0.277 11.810 5.805 1.00 0.00 63 ARG A C 2
ATOM 2751 O O . ARG A 1 63 ? -0.569 11.753 4.611 1.00 0.00 63 ARG A O 2
ATOM 2772 N N . GLN A 1 64 ? -0.517 12.878 6.559 1.00 0.00 64 GLN A N 2
ATOM 2773 C CA . GLN A 1 64 ? -1.151 14.072 6.011 1.00 0.00 64 GLN A CA 2
ATOM 2774 C C . GLN A 1 64 ? -0.570 15.333 6.639 1.00 0.00 64 GLN A C 2
ATOM 2775 O O . GLN A 1 64 ? 0.113 15.273 7.661 1.00 0.00 64 GLN A O 2
ATOM 2789 N N . MET A 1 65 ? -0.845 16.477 6.019 1.00 0.00 65 MET A N 2
ATOM 2790 C CA . MET A 1 65 ? -0.349 17.755 6.518 1.00 0.00 65 MET A CA 2
ATOM 2791 C C . MET A 1 65 ? -1.351 18.390 7.476 1.00 0.00 65 MET A C 2
ATOM 2792 O O . MET A 1 65 ? -2.512 18.604 7.124 1.00 0.00 65 MET A O 2
ATOM 2806 N N . HIS A 1 66 ? -0.897 18.691 8.688 1.00 0.00 66 HIS A N 2
ATOM 2807 C CA . HIS A 1 66 ? -1.755 19.304 9.697 1.00 0.00 66 HIS A CA 2
ATOM 2808 C C . HIS A 1 66 ? -0.946 20.211 10.620 1.00 0.00 66 HIS A C 2
ATOM 2809 O O . HIS A 1 66 ? 0.180 19.886 10.993 1.00 0.00 66 HIS A O 2
ATOM 2824 N N . ASN A 1 67 ? -1.529 21.348 10.983 1.00 0.00 67 ASN A N 2
ATOM 2825 C CA . ASN A 1 67 ? -0.863 22.303 11.861 1.00 0.00 67 ASN A CA 2
ATOM 2826 C C . ASN A 1 67 ? 0.608 22.453 11.484 1.00 0.00 67 ASN A C 2
ATOM 2827 O O . ASN A 1 67 ? 1.452 22.731 12.334 1.00 0.00 67 ASN A O 2
ATOM 2838 N N . GLY A 1 68 ? 0.907 22.266 10.201 1.00 0.00 68 GLY A N 2
ATOM 2839 C CA . GLY A 1 68 ? 2.276 22.387 9.734 1.00 0.00 68 GLY A CA 2
ATOM 2840 C C . GLY A 1 68 ? 3.227 21.478 10.487 1.00 0.00 68 GLY A C 2
ATOM 2841 O O . GLY A 1 68 ? 4.341 21.877 10.827 1.00 0.00 68 GLY A O 2
ATOM 2845 N N . THR A 1 69 ? 2.788 20.251 10.748 1.00 0.00 69 THR A N 2
ATOM 2846 C CA . THR A 1 69 ? 3.606 19.283 11.468 1.00 0.00 69 THR A CA 2
ATOM 2847 C C . THR A 1 69 ? 3.751 17.988 10.676 1.00 0.00 69 THR A C 2
ATOM 2848 O O . THR A 1 69 ? 2.996 17.735 9.738 1.00 0.00 69 THR A O 2
ATOM 2859 N N . HIS A 1 70 ? 4.727 17.171 11.060 1.00 0.00 70 HIS A N 2
ATOM 2860 C CA . HIS A 1 70 ? 4.970 15.901 10.385 1.00 0.00 70 HIS A CA 2
ATOM 2861 C C . HIS A 1 70 ? 4.418 14.738 11.203 1.00 0.00 70 HIS A C 2
ATOM 2862 O O . HIS A 1 70 ? 4.976 14.371 12.236 1.00 0.00 70 HIS A O 2
ATOM 2877 N N . VAL A 1 71 ? 3.315 14.162 10.733 1.00 0.00 71 VAL A N 2
ATOM 2878 C CA . VAL A 1 71 ? 2.686 13.040 11.420 1.00 0.00 71 VAL A CA 2
ATOM 2879 C C . VAL A 1 71 ? 2.540 11.839 10.491 1.00 0.00 71 VAL A C 2
ATOM 2880 O O . VAL A 1 71 ? 2.092 11.973 9.353 1.00 0.00 71 VAL A O 2
ATOM 2893 N N . VAL A 1 72 ? 2.921 10.665 10.986 1.00 0.00 72 VAL A N 2
ATOM 2894 C CA . VAL A 1 72 ? 2.831 9.439 10.202 1.00 0.00 72 VAL A CA 2
ATOM 2895 C C . VAL A 1 72 ? 2.121 8.339 10.982 1.00 0.00 72 VAL A C 2
ATOM 2896 O O . VAL A 1 72 ? 2.647 7.826 11.969 1.00 0.00 72 VAL A O 2
ATOM 2909 N N . ARG A 1 73 ? 0.922 7.981 10.532 1.00 0.00 73 ARG A N 2
ATOM 2910 C CA . ARG A 1 73 ? 0.139 6.941 11.187 1.00 0.00 73 ARG A CA 2
ATOM 2911 C C . ARG A 1 73 ? 0.292 5.607 10.462 1.00 0.00 73 ARG A C 2
ATOM 2912 O O . ARG A 1 73 ? 0.543 5.568 9.258 1.00 0.00 73 ARG A O 2
ATOM 2933 N N . HIS A 1 74 ? 0.137 4.515 11.205 1.00 0.00 74 HIS A N 2
ATOM 2934 C CA . HIS A 1 74 ? 0.257 3.180 10.633 1.00 0.00 74 HIS A CA 2
ATOM 2935 C C . HIS A 1 74 ? -0.899 2.290 11.083 1.00 0.00 74 HIS A C 2
ATOM 2936 O O . HIS A 1 74 ? -1.051 2.007 12.271 1.00 0.00 74 HIS A O 2
ATOM 2951 N N . TYR A 1 75 ? -1.711 1.854 10.126 1.00 0.00 75 TYR A N 2
ATOM 2952 C CA . TYR A 1 75 ? -2.854 1.001 10.424 1.00 0.00 75 TYR A CA 2
ATOM 2953 C C . TYR A 1 75 ? -2.485 -0.473 10.283 1.00 0.00 75 TYR A C 2
ATOM 2954 O O . TYR A 1 75 ? -1.487 -0.818 9.652 1.00 0.00 75 TYR A O 2
ATOM 2972 N N . LYS A 1 76 ? -3.301 -1.340 10.875 1.00 0.00 76 LYS A N 2
ATOM 2973 C CA . LYS A 1 76 ? -3.063 -2.778 10.815 1.00 0.00 76 LYS A CA 2
ATOM 2974 C C . LYS A 1 76 ? -4.331 -3.521 10.409 1.00 0.00 76 LYS A C 2
ATOM 2975 O O . LYS A 1 76 ? -5.436 -3.146 10.802 1.00 0.00 76 LYS A O 2
ATOM 2994 N N . VAL A 1 77 ? -4.165 -4.579 9.621 1.00 0.00 77 VAL A N 2
ATOM 2995 C CA . VAL A 1 77 ? -5.296 -5.377 9.164 1.00 0.00 77 VAL A CA 2
ATOM 2996 C C . VAL A 1 77 ? -5.063 -6.861 9.423 1.00 0.00 77 VAL A C 2
ATOM 2997 O O . VAL A 1 77 ? -4.084 -7.438 8.951 1.00 0.00 77 VAL A O 2
ATOM 3010 N N . LYS A 1 78 ? -5.969 -7.474 10.178 1.00 0.00 78 LYS A N 2
ATOM 3011 C CA . LYS A 1 78 ? -5.864 -8.892 10.499 1.00 0.00 78 LYS A CA 2
ATOM 3012 C C . LYS A 1 78 ? -6.198 -9.752 9.284 1.00 0.00 78 LYS A C 2
ATOM 3013 O O . LYS A 1 78 ? -6.712 -9.255 8.283 1.00 0.00 78 LYS A O 2
ATOM 3032 N N . ARG A 1 79 ? -5.904 -11.044 9.382 1.00 0.00 79 ARG A N 2
ATOM 3033 C CA . ARG A 1 79 ? -6.173 -11.974 8.291 1.00 0.00 79 ARG A CA 2
ATOM 3034 C C . ARG A 1 79 ? -7.093 -13.101 8.751 1.00 0.00 79 ARG A C 2
ATOM 3035 O O . ARG A 1 79 ? -6.649 -14.053 9.390 1.00 0.00 79 ARG A O 2
ATOM 3056 N N . GLU A 1 80 ? -8.375 -12.984 8.422 1.00 0.00 80 GLU A N 2
ATOM 3057 C CA . GLU A 1 80 ? -9.356 -13.993 8.802 1.00 0.00 80 GLU A CA 2
ATOM 3058 C C . GLU A 1 80 ? -9.966 -14.653 7.568 1.00 0.00 80 GLU A C 2
ATOM 3059 O O . GLU A 1 80 ? -11.001 -14.218 7.066 1.00 0.00 80 GLU A O 2
ATOM 3071 N N . GLY A 1 81 ? -9.313 -15.707 7.086 1.00 0.00 81 GLY A N 2
ATOM 3072 C CA . GLY A 1 81 ? -9.805 -16.410 5.915 1.00 0.00 81 GLY A CA 2
ATOM 3073 C C . GLY A 1 81 ? -9.577 -15.631 4.634 1.00 0.00 81 GLY A C 2
ATOM 3074 O O . GLY A 1 81 ? -8.656 -14.822 4.529 1.00 0.00 81 GLY A O 2
ATOM 3078 N N . PRO A 1 82 ? -10.431 -15.877 3.629 1.00 0.00 82 PRO A N 2
ATOM 3079 C CA . PRO A 1 82 ? -10.339 -15.203 2.330 1.00 0.00 82 PRO A CA 2
ATOM 3080 C C . PRO A 1 82 ? -10.708 -13.726 2.414 1.00 0.00 82 PRO A C 2
ATOM 3081 O O . PRO A 1 82 ? -10.631 -12.999 1.425 1.00 0.00 82 PRO A O 2
ATOM 3092 N N . LYS A 1 83 ? -11.110 -13.289 3.603 1.00 0.00 83 LYS A N 2
ATOM 3093 C CA . LYS A 1 83 ? -11.490 -11.899 3.819 1.00 0.00 83 LYS A CA 2
ATOM 3094 C C . LYS A 1 83 ? -10.449 -11.174 4.666 1.00 0.00 83 LYS A C 2
ATOM 3095 O O . LYS A 1 83 ? -9.605 -11.806 5.301 1.00 0.00 83 LYS A O 2
ATOM 3114 N N . TYR A 1 84 ? -10.515 -9.847 4.670 1.00 0.00 84 TYR A N 2
ATOM 3115 C CA . TYR A 1 84 ? -9.577 -9.039 5.439 1.00 0.00 84 TYR A CA 2
ATOM 3116 C C . TYR A 1 84 ? -10.311 -8.175 6.460 1.00 0.00 84 TYR A C 2
ATOM 3117 O O . TYR A 1 84 ? -11.111 -7.311 6.100 1.00 0.00 84 TYR A O 2
ATOM 3135 N N . VAL A 1 85 ? -10.033 -8.415 7.738 1.00 0.00 85 VAL A N 2
ATOM 3136 C CA . VAL A 1 85 ? -10.664 -7.659 8.812 1.00 0.00 85 VAL A CA 2
ATOM 3137 C C . VAL A 1 85 ? -9.728 -6.584 9.352 1.00 0.00 85 VAL A C 2
ATOM 3138 O O . VAL A 1 85 ? -8.695 -6.889 9.949 1.00 0.00 85 VAL A O 2
ATOM 3151 N N . ILE A 1 86 ? -10.097 -5.326 9.139 1.00 0.00 86 ILE A N 2
ATOM 3152 C CA . ILE A 1 86 ? -9.291 -4.205 9.606 1.00 0.00 86 ILE A CA 2
ATOM 3153 C C . ILE A 1 86 ? -9.190 -4.195 11.128 1.00 0.00 86 ILE A C 2
ATOM 3154 O O . ILE A 1 86 ? -10.063 -4.718 11.821 1.00 0.00 86 ILE A O 2
ATOM 3170 N N . ASP A 1 87 ? -8.122 -3.595 11.641 1.00 0.00 87 ASP A N 2
ATOM 3171 C CA . ASP A 1 87 ? -7.909 -3.514 13.081 1.00 0.00 87 ASP A CA 2
ATOM 3172 C C . ASP A 1 87 ? -8.537 -2.247 13.653 1.00 0.00 87 ASP A C 2
ATOM 3173 O O . ASP A 1 87 ? -7.952 -1.583 14.508 1.00 0.00 87 ASP A O 2
ATOM 3182 N N . VAL A 1 88 ? -9.733 -1.918 13.175 1.00 0.00 88 VAL A N 2
ATOM 3183 C CA . VAL A 1 88 ? -10.442 -0.731 13.639 1.00 0.00 88 VAL A CA 2
ATOM 3184 C C . VAL A 1 88 ? -11.629 -1.108 14.518 1.00 0.00 88 VAL A C 2
ATOM 3185 O O . VAL A 1 88 ? -11.844 -2.283 14.815 1.00 0.00 88 VAL A O 2
ATOM 3198 N N . GLU A 1 89 ? -12.397 -0.104 14.929 1.00 0.00 89 GLU A N 2
ATOM 3199 C CA . GLU A 1 89 ? -13.563 -0.331 15.775 1.00 0.00 89 GLU A CA 2
ATOM 3200 C C . GLU A 1 89 ? -14.268 -1.629 15.392 1.00 0.00 89 GLU A C 2
ATOM 3201 O O . GLU A 1 89 ? -14.316 -2.575 16.177 1.00 0.00 89 GLU A O 2
ATOM 3213 N N . GLN A 1 90 ? -14.813 -1.665 14.181 1.00 0.00 90 GLN A N 2
ATOM 3214 C CA . GLN A 1 90 ? -15.516 -2.846 13.694 1.00 0.00 90 GLN A CA 2
ATOM 3215 C C . GLN A 1 90 ? -14.667 -3.606 12.680 1.00 0.00 90 GLN A C 2
ATOM 3216 O O . GLN A 1 90 ? -13.950 -3.019 11.870 1.00 0.00 90 GLN A O 2
ATOM 3230 N N . PRO A 1 91 ? -14.749 -4.944 12.723 1.00 0.00 91 PRO A N 2
ATOM 3231 C CA . PRO A 1 91 ? -13.995 -5.814 11.814 1.00 0.00 91 PRO A CA 2
ATOM 3232 C C . PRO A 1 91 ? -14.503 -5.731 10.379 1.00 0.00 91 PRO A C 2
ATOM 3233 O O . PRO A 1 91 ? -15.325 -6.543 9.953 1.00 0.00 91 PRO A O 2
ATOM 3244 N N . PHE A 1 92 ? -14.010 -4.745 9.638 1.00 0.00 92 PHE A N 2
ATOM 3245 C CA . PHE A 1 92 ? -14.415 -4.557 8.249 1.00 0.00 92 PHE A CA 2
ATOM 3246 C C . PHE A 1 92 ? -14.064 -5.782 7.409 1.00 0.00 92 PHE A C 2
ATOM 3247 O O . PHE A 1 92 ? -12.925 -5.942 6.973 1.00 0.00 92 PHE A O 2
ATOM 3264 N N . SER A 1 93 ? -15.052 -6.643 7.187 1.00 0.00 93 SER A N 2
ATOM 3265 C CA . SER A 1 93 ? -14.848 -7.855 6.404 1.00 0.00 93 SER A CA 2
ATOM 3266 C C . SER A 1 93 ? -15.095 -7.591 4.922 1.00 0.00 93 SER A C 2
ATOM 3267 O O . SER A 1 93 ? -16.226 -7.333 4.506 1.00 0.00 93 SER A O 2
ATOM 3275 N N . CYS A 1 94 ? -14.031 -7.660 4.130 1.00 0.00 94 CYS A N 2
ATOM 3276 C CA . CYS A 1 94 ? -14.131 -7.429 2.693 1.00 0.00 94 CYS A CA 2
ATOM 3277 C C . CYS A 1 94 ? -13.675 -8.656 1.912 1.00 0.00 94 CYS A C 2
ATOM 3278 O O . CYS A 1 94 ? -13.310 -9.678 2.495 1.00 0.00 94 CYS A O 2
ATOM 3286 N N . THR A 1 95 ? -13.699 -8.551 0.586 1.00 0.00 95 THR A N 2
ATOM 3287 C CA . THR A 1 95 ? -13.292 -9.653 -0.276 1.00 0.00 95 THR A CA 2
ATOM 3288 C C . THR A 1 95 ? -11.773 -9.740 -0.375 1.00 0.00 95 THR A C 2
ATOM 3289 O O . THR A 1 95 ? -11.178 -10.770 -0.059 1.00 0.00 95 THR A O 2
ATOM 3300 N N . SER A 1 96 ? -11.150 -8.652 -0.819 1.00 0.00 96 SER A N 2
ATOM 3301 C CA . SER A 1 96 ? -9.700 -8.607 -0.963 1.00 0.00 96 SER A CA 2
ATOM 3302 C C . SER A 1 96 ? -9.151 -7.260 -0.504 1.00 0.00 96 SER A C 2
ATOM 3303 O O . SER A 1 96 ? -9.906 -6.365 -0.125 1.00 0.00 96 SER A O 2
ATOM 3311 N N . LEU A 1 97 ? -7.830 -7.123 -0.542 1.00 0.00 97 LEU A N 2
ATOM 3312 C CA . LEU A 1 97 ? -7.177 -5.886 -0.131 1.00 0.00 97 LEU A CA 2
ATOM 3313 C C . LEU A 1 97 ? -7.790 -4.684 -0.841 1.00 0.00 97 LEU A C 2
ATOM 3314 O O . LEU A 1 97 ? -8.115 -3.677 -0.210 1.00 0.00 97 LEU A O 2
ATOM 3330 N N . ASP A 1 98 ? -7.950 -4.796 -2.155 1.00 0.00 98 ASP A N 2
ATOM 3331 C CA . ASP A 1 98 ? -8.529 -3.720 -2.949 1.00 0.00 98 ASP A CA 2
ATOM 3332 C C . ASP A 1 98 ? -9.628 -3.001 -2.174 1.00 0.00 98 ASP A C 2
ATOM 3333 O O . ASP A 1 98 ? -9.644 -1.774 -2.093 1.00 0.00 98 ASP A O 2
ATOM 3342 N N . ALA A 1 99 ? -10.546 -3.776 -1.604 1.00 0.00 99 ALA A N 2
ATOM 3343 C CA . ALA A 1 99 ? -11.648 -3.213 -0.834 1.00 0.00 99 ALA A CA 2
ATOM 3344 C C . ALA A 1 99 ? -11.132 -2.350 0.312 1.00 0.00 99 ALA A C 2
ATOM 3345 O O . ALA A 1 99 ? -11.524 -1.191 0.455 1.00 0.00 99 ALA A O 2
ATOM 3352 N N . VAL A 1 100 ? -10.254 -2.921 1.129 1.00 0.00 100 VAL A N 2
ATOM 3353 C CA . VAL A 1 100 ? -9.683 -2.203 2.262 1.00 0.00 100 VAL A CA 2
ATOM 3354 C C . VAL A 1 100 ? -9.223 -0.808 1.854 1.00 0.00 100 VAL A C 2
ATOM 3355 O O . VAL A 1 100 ? -9.542 0.181 2.513 1.00 0.00 100 VAL A O 2
ATOM 3368 N N . VAL A 1 101 ? -8.469 -0.737 0.762 1.00 0.00 101 VAL A N 2
ATOM 3369 C CA . VAL A 1 101 ? -7.964 0.538 0.264 1.00 0.00 101 VAL A CA 2
ATOM 3370 C C . VAL A 1 101 ? -9.096 1.540 0.074 1.00 0.00 101 VAL A C 2
ATOM 3371 O O . VAL A 1 101 ? -8.984 2.701 0.468 1.00 0.00 101 VAL A O 2
ATOM 3384 N N . ASN A 1 102 ? -10.187 1.084 -0.532 1.00 0.00 102 ASN A N 2
ATOM 3385 C CA . ASN A 1 102 ? -11.342 1.941 -0.776 1.00 0.00 102 ASN A CA 2
ATOM 3386 C C . ASN A 1 102 ? -12.033 2.307 0.534 1.00 0.00 102 ASN A C 2
ATOM 3387 O O . ASN A 1 102 ? -12.408 3.460 0.750 1.00 0.00 102 ASN A O 2
ATOM 3398 N N . TYR A 1 103 ? -12.199 1.318 1.405 1.00 0.00 103 TYR A N 2
ATOM 3399 C CA . TYR A 1 103 ? -12.847 1.535 2.693 1.00 0.00 103 TYR A CA 2
ATOM 3400 C C . TYR A 1 103 ? -12.250 2.743 3.407 1.00 0.00 103 TYR A C 2
ATOM 3401 O O . TYR A 1 103 ? -12.974 3.592 3.929 1.00 0.00 103 TYR A O 2
ATOM 3419 N N . PHE A 1 104 ? -10.923 2.815 3.425 1.00 0.00 104 PHE A N 2
ATOM 3420 C CA . PHE A 1 104 ? -10.226 3.919 4.075 1.00 0.00 104 PHE A CA 2
ATOM 3421 C C . PHE A 1 104 ? -10.569 5.248 3.407 1.00 0.00 104 PHE A C 2
ATOM 3422 O O . PHE A 1 104 ? -11.096 6.159 4.044 1.00 0.00 104 PHE A O 2
ATOM 3439 N N . VAL A 1 105 ? -10.264 5.350 2.116 1.00 0.00 105 VAL A N 2
ATOM 3440 C CA . VAL A 1 105 ? -10.540 6.565 1.360 1.00 0.00 105 VAL A CA 2
ATOM 3441 C C . VAL A 1 105 ? -11.851 7.203 1.804 1.00 0.00 105 VAL A C 2
ATOM 3442 O O . VAL A 1 105 ? -11.910 8.404 2.072 1.00 0.00 105 VAL A O 2
ATOM 3455 N N . SER A 1 106 ? -12.902 6.393 1.879 1.00 0.00 106 SER A N 2
ATOM 3456 C CA . SER A 1 106 ? -14.214 6.879 2.288 1.00 0.00 106 SER A CA 2
ATOM 3457 C C . SER A 1 106 ? -14.257 7.130 3.792 1.00 0.00 106 SER A C 2
ATOM 3458 O O . SER A 1 106 ? -14.683 8.194 4.243 1.00 0.00 106 SER A O 2
ATOM 3466 N N . HIS A 1 107 ? -13.811 6.144 4.563 1.00 0.00 107 HIS A N 2
ATOM 3467 C CA . HIS A 1 107 ? -13.797 6.257 6.017 1.00 0.00 107 HIS A CA 2
ATOM 3468 C C . HIS A 1 107 ? -13.301 7.634 6.450 1.00 0.00 107 HIS A C 2
ATOM 3469 O O . HIS A 1 107 ? -14.024 8.391 7.099 1.00 0.00 107 HIS A O 2
ATOM 3484 N N . THR A 1 108 ? -12.063 7.953 6.088 1.00 0.00 108 THR A N 2
ATOM 3485 C CA . THR A 1 108 ? -11.469 9.237 6.439 1.00 0.00 108 THR A CA 2
ATOM 3486 C C . THR A 1 108 ? -12.384 10.391 6.046 1.00 0.00 108 THR A C 2
ATOM 3487 O O . THR A 1 108 ? -13.094 10.320 5.043 1.00 0.00 108 THR A O 2
ATOM 3498 N N . LYS A 1 109 ? -12.362 11.455 6.842 1.00 0.00 109 LYS A N 2
ATOM 3499 C CA . LYS A 1 109 ? -13.187 12.627 6.576 1.00 0.00 109 LYS A CA 2
ATOM 3500 C C . LYS A 1 109 ? -12.629 13.431 5.405 1.00 0.00 109 LYS A C 2
ATOM 3501 O O . LYS A 1 109 ? -13.298 14.316 4.872 1.00 0.00 109 LYS A O 2
ATOM 3520 N N . LYS A 1 110 ? -11.401 13.118 5.010 1.00 0.00 110 LYS A N 2
ATOM 3521 C CA . LYS A 1 110 ? -10.753 13.809 3.902 1.00 0.00 110 LYS A CA 2
ATOM 3522 C C . LYS A 1 110 ? -10.288 12.817 2.840 1.00 0.00 110 LYS A C 2
ATOM 3523 O O . LYS A 1 110 ? -9.553 11.876 3.136 1.00 0.00 110 LYS A O 2
ATOM 3542 N N . ALA A 1 111 ? -10.720 13.036 1.602 1.00 0.00 111 ALA A N 2
ATOM 3543 C CA . ALA A 1 111 ? -10.344 12.164 0.496 1.00 0.00 111 ALA A CA 2
ATOM 3544 C C . ALA A 1 111 ? -8.833 11.971 0.438 1.00 0.00 111 ALA A C 2
ATOM 3545 O O . ALA A 1 111 ? -8.106 12.835 -0.055 1.00 0.00 111 ALA A O 2
ATOM 3552 N N . LEU A 1 112 ? -8.366 10.835 0.943 1.00 0.00 112 LEU A N 2
ATOM 3553 C CA . LEU A 1 112 ? -6.939 10.530 0.949 1.00 0.00 112 LEU A CA 2
ATOM 3554 C C . LEU A 1 112 ? -6.487 10.018 -0.416 1.00 0.00 112 LEU A C 2
ATOM 3555 O O . LEU A 1 112 ? -7.176 9.222 -1.052 1.00 0.00 112 LEU A O 2
ATOM 3571 N N . VAL A 1 113 ? -5.322 10.480 -0.858 1.00 0.00 113 VAL A N 2
ATOM 3572 C CA . VAL A 1 113 ? -4.774 10.068 -2.145 1.00 0.00 113 VAL A CA 2
ATOM 3573 C C . VAL A 1 113 ? -3.815 8.893 -1.983 1.00 0.00 113 VAL A C 2
ATOM 3574 O O . VAL A 1 113 ? -2.864 8.939 -1.203 1.00 0.00 113 VAL A O 2
ATOM 3587 N N . PRO A 1 114 ? -4.070 7.814 -2.737 1.00 0.00 114 PRO A N 2
ATOM 3588 C CA . PRO A 1 114 ? -3.240 6.606 -2.696 1.00 0.00 114 PRO A CA 2
ATOM 3589 C C . PRO A 1 114 ? -1.861 6.829 -3.307 1.00 0.00 114 PRO A C 2
ATOM 3590 O O . PRO A 1 114 ? -1.696 7.649 -4.211 1.00 0.00 114 PRO A O 2
ATOM 3601 N N . PHE A 1 115 ? -0.871 6.095 -2.808 1.00 0.00 115 PHE A N 2
ATOM 3602 C CA . PHE A 1 115 ? 0.495 6.214 -3.305 1.00 0.00 115 PHE A CA 2
ATOM 3603 C C . PHE A 1 115 ? 0.795 5.130 -4.335 1.00 0.00 115 PHE A C 2
ATOM 3604 O O . PHE A 1 115 ? 0.597 3.941 -4.078 1.00 0.00 115 PHE A O 2
ATOM 3621 N N . LEU A 1 116 ? 1.273 5.548 -5.502 1.00 0.00 116 LEU A N 2
ATOM 3622 C CA . LEU A 1 116 ? 1.601 4.613 -6.574 1.00 0.00 116 LEU A CA 2
ATOM 3623 C C . LEU A 1 116 ? 2.943 4.962 -7.208 1.00 0.00 116 LEU A C 2
ATOM 3624 O O . LEU A 1 116 ? 3.188 6.113 -7.572 1.00 0.00 116 LEU A O 2
ATOM 3640 N N . LEU A 1 117 ? 3.807 3.962 -7.341 1.00 0.00 117 LEU A N 2
ATOM 3641 C CA . LEU A 1 117 ? 5.123 4.162 -7.936 1.00 0.00 117 LEU A CA 2
ATOM 3642 C C . LEU A 1 117 ? 5.380 3.147 -9.045 1.00 0.00 117 LEU A C 2
ATOM 3643 O O . LEU A 1 117 ? 5.485 1.947 -8.790 1.00 0.00 117 LEU A O 2
ATOM 3659 N N . ASP A 1 118 ? 5.483 3.637 -10.275 1.00 0.00 118 ASP A N 2
ATOM 3660 C CA . ASP A 1 118 ? 5.731 2.774 -11.424 1.00 0.00 118 ASP A CA 2
ATOM 3661 C C . ASP A 1 118 ? 7.187 2.322 -11.459 1.00 0.00 118 ASP A C 2
ATOM 3662 O O . ASP A 1 118 ? 7.670 1.827 -12.479 1.00 0.00 118 ASP A O 2
ATOM 3671 N N . GLY A 1 1 ? 28.521 7.392 -25.739 1.00 0.00 1 GLY A N 3
ATOM 3672 C CA . GLY A 1 1 ? 27.133 7.728 -25.483 1.00 0.00 1 GLY A CA 3
ATOM 3673 C C . GLY A 1 1 ? 26.424 6.671 -24.659 1.00 0.00 1 GLY A C 3
ATOM 3674 O O . GLY A 1 1 ? 27.041 6.003 -23.829 1.00 0.00 1 GLY A O 3
ATOM 3678 N N . SER A 1 2 ? 25.123 6.519 -24.888 1.00 0.00 2 SER A N 3
ATOM 3679 C CA . SER A 1 2 ? 24.328 5.540 -24.157 1.00 0.00 2 SER A CA 3
ATOM 3680 C C . SER A 1 2 ? 23.423 4.759 -25.105 1.00 0.00 2 SER A C 3
ATOM 3681 O O . SER A 1 2 ? 23.103 5.223 -26.199 1.00 0.00 2 SER A O 3
ATOM 3689 N N . SER A 1 3 ? 23.013 3.569 -24.676 1.00 0.00 3 SER A N 3
ATOM 3690 C CA . SER A 1 3 ? 22.147 2.721 -25.487 1.00 0.00 3 SER A CA 3
ATOM 3691 C C . SER A 1 3 ? 21.679 1.506 -24.692 1.00 0.00 3 SER A C 3
ATOM 3692 O O . SER A 1 3 ? 22.167 1.241 -23.595 1.00 0.00 3 SER A O 3
ATOM 3700 N N . GLY A 1 4 ? 20.725 0.770 -25.256 1.00 0.00 4 GLY A N 3
ATOM 3701 C CA . GLY A 1 4 ? 20.205 -0.409 -24.587 1.00 0.00 4 GLY A CA 3
ATOM 3702 C C . GLY A 1 4 ? 18.931 -0.924 -25.227 1.00 0.00 4 GLY A C 3
ATOM 3703 O O . GLY A 1 4 ? 17.853 -0.370 -25.014 1.00 0.00 4 GLY A O 3
ATOM 3707 N N . SER A 1 5 ? 19.055 -1.987 -26.016 1.00 0.00 5 SER A N 3
ATOM 3708 C CA . SER A 1 5 ? 17.906 -2.574 -26.694 1.00 0.00 5 SER A CA 3
ATOM 3709 C C . SER A 1 5 ? 17.478 -3.871 -26.014 1.00 0.00 5 SER A C 3
ATOM 3710 O O . SER A 1 5 ? 18.091 -4.920 -26.212 1.00 0.00 5 SER A O 3
ATOM 3718 N N . SER A 1 6 ? 16.421 -3.791 -25.213 1.00 0.00 6 SER A N 3
ATOM 3719 C CA . SER A 1 6 ? 15.912 -4.957 -24.499 1.00 0.00 6 SER A CA 3
ATOM 3720 C C . SER A 1 6 ? 14.399 -5.074 -24.661 1.00 0.00 6 SER A C 3
ATOM 3721 O O . SER A 1 6 ? 13.753 -4.190 -25.221 1.00 0.00 6 SER A O 3
ATOM 3729 N N . GLY A 1 7 ? 13.841 -6.175 -24.165 1.00 0.00 7 GLY A N 3
ATOM 3730 C CA . GLY A 1 7 ? 12.410 -6.390 -24.264 1.00 0.00 7 GLY A CA 3
ATOM 3731 C C . GLY A 1 7 ? 11.972 -7.689 -23.617 1.00 0.00 7 GLY A C 3
ATOM 3732 O O . GLY A 1 7 ? 10.842 -7.805 -23.145 1.00 0.00 7 GLY A O 3
ATOM 3736 N N . GLU A 1 8 ? 12.870 -8.670 -23.599 1.00 0.00 8 GLU A N 3
ATOM 3737 C CA . GLU A 1 8 ? 12.568 -9.969 -23.009 1.00 0.00 8 GLU A CA 3
ATOM 3738 C C . GLU A 1 8 ? 12.570 -9.887 -21.484 1.00 0.00 8 GLU A C 3
ATOM 3739 O O . GLU A 1 8 ? 12.284 -10.869 -20.799 1.00 0.00 8 GLU A O 3
ATOM 3751 N N . VAL A 1 9 ? 12.896 -8.709 -20.962 1.00 0.00 9 VAL A N 3
ATOM 3752 C CA . VAL A 1 9 ? 12.935 -8.498 -19.519 1.00 0.00 9 VAL A CA 3
ATOM 3753 C C . VAL A 1 9 ? 11.751 -7.658 -19.055 1.00 0.00 9 VAL A C 3
ATOM 3754 O O . VAL A 1 9 ? 11.406 -7.653 -17.873 1.00 0.00 9 VAL A O 3
ATOM 3767 N N . LEU A 1 10 ? 11.132 -6.949 -19.992 1.00 0.00 10 LEU A N 3
ATOM 3768 C CA . LEU A 1 10 ? 9.984 -6.104 -19.679 1.00 0.00 10 LEU A CA 3
ATOM 3769 C C . LEU A 1 10 ? 8.677 -6.837 -19.959 1.00 0.00 10 LEU A C 3
ATOM 3770 O O . LEU A 1 10 ? 7.870 -6.397 -20.778 1.00 0.00 10 LEU A O 3
ATOM 3786 N N . ALA A 1 11 ? 8.472 -7.957 -19.272 1.00 0.00 11 ALA A N 3
ATOM 3787 C CA . ALA A 1 11 ? 7.260 -8.748 -19.445 1.00 0.00 11 ALA A CA 3
ATOM 3788 C C . ALA A 1 11 ? 6.342 -8.616 -18.235 1.00 0.00 11 ALA A C 3
ATOM 3789 O O . ALA A 1 11 ? 5.254 -9.192 -18.202 1.00 0.00 11 ALA A O 3
ATOM 3796 N N . LYS A 1 12 ? 6.786 -7.856 -17.240 1.00 0.00 12 LYS A N 3
ATOM 3797 C CA . LYS A 1 12 ? 6.006 -7.647 -16.026 1.00 0.00 12 LYS A CA 3
ATOM 3798 C C . LYS A 1 12 ? 5.134 -6.401 -16.148 1.00 0.00 12 LYS A C 3
ATOM 3799 O O . LYS A 1 12 ? 4.480 -5.995 -15.189 1.00 0.00 12 LYS A O 3
ATOM 3818 N N . GLU A 1 13 ? 5.129 -5.800 -17.334 1.00 0.00 13 GLU A N 3
ATOM 3819 C CA . GLU A 1 13 ? 4.337 -4.601 -17.580 1.00 0.00 13 GLU A CA 3
ATOM 3820 C C . GLU A 1 13 ? 2.895 -4.962 -17.923 1.00 0.00 13 GLU A C 3
ATOM 3821 O O . GLU A 1 13 ? 1.998 -4.125 -17.836 1.00 0.00 13 GLU A O 3
ATOM 3833 N N . GLU A 1 14 ? 2.682 -6.216 -18.313 1.00 0.00 14 GLU A N 3
ATOM 3834 C CA . GLU A 1 14 ? 1.349 -6.688 -18.670 1.00 0.00 14 GLU A CA 3
ATOM 3835 C C . GLU A 1 14 ? 0.878 -7.771 -17.704 1.00 0.00 14 GLU A C 3
ATOM 3836 O O . GLU A 1 14 ? -0.135 -8.429 -17.938 1.00 0.00 14 GLU A O 3
ATOM 3848 N N . ALA A 1 15 ? 1.622 -7.949 -16.616 1.00 0.00 15 ALA A N 3
ATOM 3849 C CA . ALA A 1 15 ? 1.279 -8.950 -15.614 1.00 0.00 15 ALA A CA 3
ATOM 3850 C C . ALA A 1 15 ? -0.125 -8.721 -15.065 1.00 0.00 15 ALA A C 3
ATOM 3851 O O . ALA A 1 15 ? -0.456 -7.622 -14.621 1.00 0.00 15 ALA A O 3
ATOM 3858 N N . ARG A 1 16 ? -0.946 -9.765 -15.099 1.00 0.00 16 ARG A N 3
ATOM 3859 C CA . ARG A 1 16 ? -2.316 -9.677 -14.608 1.00 0.00 16 ARG A CA 3
ATOM 3860 C C . ARG A 1 16 ? -2.524 -10.600 -13.411 1.00 0.00 16 ARG A C 3
ATOM 3861 O O . ARG A 1 16 ? -3.656 -10.951 -13.074 1.00 0.00 16 ARG A O 3
ATOM 3882 N N . ARG A 1 17 ? -1.425 -10.989 -12.772 1.00 0.00 17 ARG A N 3
ATOM 3883 C CA . ARG A 1 17 ? -1.488 -11.873 -11.614 1.00 0.00 17 ARG A CA 3
ATOM 3884 C C . ARG A 1 17 ? -1.300 -11.087 -10.320 1.00 0.00 17 ARG A C 3
ATOM 3885 O O . ARG A 1 17 ? -0.485 -11.451 -9.472 1.00 0.00 17 ARG A O 3
ATOM 3906 N N . ALA A 1 18 ? -2.060 -10.007 -10.174 1.00 0.00 18 ALA A N 3
ATOM 3907 C CA . ALA A 1 18 ? -1.980 -9.169 -8.983 1.00 0.00 18 ALA A CA 3
ATOM 3908 C C . ALA A 1 18 ? -3.262 -9.257 -8.163 1.00 0.00 18 ALA A C 3
ATOM 3909 O O . ALA A 1 18 ? -3.833 -8.237 -7.773 1.00 0.00 18 ALA A O 3
ATOM 3916 N N . LEU A 1 19 ? -3.711 -10.480 -7.904 1.00 0.00 19 LEU A N 3
ATOM 3917 C CA . LEU A 1 19 ? -4.927 -10.700 -7.130 1.00 0.00 19 LEU A CA 3
ATOM 3918 C C . LEU A 1 19 ? -4.679 -10.459 -5.644 1.00 0.00 19 LEU A C 3
ATOM 3919 O O . LEU A 1 19 ? -5.223 -9.523 -5.059 1.00 0.00 19 LEU A O 3
ATOM 3935 N N . GLU A 1 20 ? -3.851 -11.308 -5.043 1.00 0.00 20 GLU A N 3
ATOM 3936 C CA . GLU A 1 20 ? -3.530 -11.185 -3.626 1.00 0.00 20 GLU A CA 3
ATOM 3937 C C . GLU A 1 20 ? -3.384 -9.720 -3.225 1.00 0.00 20 GLU A C 3
ATOM 3938 O O . GLU A 1 20 ? -4.127 -9.217 -2.382 1.00 0.00 20 GLU A O 3
ATOM 3950 N N . THR A 1 21 ? -2.419 -9.040 -3.837 1.00 0.00 21 THR A N 3
ATOM 3951 C CA . THR A 1 21 ? -2.173 -7.633 -3.544 1.00 0.00 21 THR A CA 3
ATOM 3952 C C . THR A 1 21 ? -2.231 -6.789 -4.813 1.00 0.00 21 THR A C 3
ATOM 3953 O O . THR A 1 21 ? -1.904 -7.248 -5.907 1.00 0.00 21 THR A O 3
ATOM 3964 N N . PRO A 1 22 ? -2.657 -5.526 -4.665 1.00 0.00 22 PRO A N 3
ATOM 3965 C CA . PRO A 1 22 ? -2.766 -4.591 -5.789 1.00 0.00 22 PRO A CA 3
ATOM 3966 C C . PRO A 1 22 ? -1.403 -4.173 -6.330 1.00 0.00 22 PRO A C 3
ATOM 3967 O O . PRO A 1 22 ? -0.366 -4.596 -5.820 1.00 0.00 22 PRO A O 3
ATOM 3978 N N . SER A 1 23 ? -1.414 -3.338 -7.365 1.00 0.00 23 SER A N 3
ATOM 3979 C CA . SER A 1 23 ? -0.177 -2.865 -7.976 1.00 0.00 23 SER A CA 3
ATOM 3980 C C . SER A 1 23 ? 0.464 -1.769 -7.129 1.00 0.00 23 SER A C 3
ATOM 3981 O O . SER A 1 23 ? 1.688 -1.659 -7.061 1.00 0.00 23 SER A O 3
ATOM 3989 N N . CYS A 1 24 ? -0.372 -0.962 -6.486 1.00 0.00 24 CYS A N 3
ATOM 3990 C CA . CYS A 1 24 ? 0.111 0.126 -5.644 1.00 0.00 24 CYS A CA 3
ATOM 3991 C C . CYS A 1 24 ? 0.985 -0.410 -4.513 1.00 0.00 24 CYS A C 3
ATOM 3992 O O . CYS A 1 24 ? 1.973 0.216 -4.129 1.00 0.00 24 CYS A O 3
ATOM 4000 N N . PHE A 1 25 ? 0.610 -1.569 -3.982 1.00 0.00 25 PHE A N 3
ATOM 4001 C CA . PHE A 1 25 ? 1.358 -2.187 -2.894 1.00 0.00 25 PHE A CA 3
ATOM 4002 C C . PHE A 1 25 ? 2.823 -2.374 -3.276 1.00 0.00 25 PHE A C 3
ATOM 4003 O O . PHE A 1 25 ? 3.160 -2.467 -4.457 1.00 0.00 25 PHE A O 3
ATOM 4020 N N . LEU A 1 26 ? 3.689 -2.428 -2.271 1.00 0.00 26 LEU A N 3
ATOM 4021 C CA . LEU A 1 26 ? 5.119 -2.605 -2.501 1.00 0.00 26 LEU A CA 3
ATOM 4022 C C . LEU A 1 26 ? 5.781 -3.293 -1.312 1.00 0.00 26 LEU A C 3
ATOM 4023 O O . LEU A 1 26 ? 5.313 -3.185 -0.177 1.00 0.00 26 LEU A O 3
ATOM 4039 N N . LYS A 1 27 ? 6.874 -4.000 -1.578 1.00 0.00 27 LYS A N 3
ATOM 4040 C CA . LYS A 1 27 ? 7.605 -4.704 -0.530 1.00 0.00 27 LYS A CA 3
ATOM 4041 C C . LYS A 1 27 ? 8.792 -3.878 -0.045 1.00 0.00 27 LYS A C 3
ATOM 4042 O O . LYS A 1 27 ? 9.811 -3.778 -0.728 1.00 0.00 27 LYS A O 3
ATOM 4061 N N . VAL A 1 28 ? 8.653 -3.288 1.138 1.00 0.00 28 VAL A N 3
ATOM 4062 C CA . VAL A 1 28 ? 9.715 -2.474 1.715 1.00 0.00 28 VAL A CA 3
ATOM 4063 C C . VAL A 1 28 ? 9.652 -2.487 3.239 1.00 0.00 28 VAL A C 3
ATOM 4064 O O . VAL A 1 28 ? 8.727 -3.047 3.827 1.00 0.00 28 VAL A O 3
ATOM 4077 N N . SER A 1 29 ? 10.642 -1.866 3.872 1.00 0.00 29 SER A N 3
ATOM 4078 C CA . SER A 1 29 ? 10.701 -1.809 5.328 1.00 0.00 29 SER A CA 3
ATOM 4079 C C . SER A 1 29 ? 9.990 -0.565 5.852 1.00 0.00 29 SER A C 3
ATOM 4080 O O . SER A 1 29 ? 9.707 0.365 5.097 1.00 0.00 29 SER A O 3
ATOM 4088 N N . ARG A 1 30 ? 9.708 -0.555 7.151 1.00 0.00 30 ARG A N 3
ATOM 4089 C CA . ARG A 1 30 ? 9.030 0.574 7.777 1.00 0.00 30 ARG A CA 3
ATOM 4090 C C . ARG A 1 30 ? 9.688 1.891 7.380 1.00 0.00 30 ARG A C 3
ATOM 4091 O O . ARG A 1 30 ? 9.032 2.792 6.854 1.00 0.00 30 ARG A O 3
ATOM 4112 N N . LEU A 1 31 ? 10.987 1.998 7.635 1.00 0.00 31 LEU A N 3
ATOM 4113 C CA . LEU A 1 31 ? 11.735 3.206 7.304 1.00 0.00 31 LEU A CA 3
ATOM 4114 C C . LEU A 1 31 ? 11.551 3.576 5.836 1.00 0.00 31 LEU A C 3
ATOM 4115 O O . LEU A 1 31 ? 11.291 4.734 5.507 1.00 0.00 31 LEU A O 3
ATOM 4131 N N . GLU A 1 32 ? 11.685 2.586 4.960 1.00 0.00 32 GLU A N 3
ATOM 4132 C CA . GLU A 1 32 ? 11.531 2.809 3.527 1.00 0.00 32 GLU A CA 3
ATOM 4133 C C . GLU A 1 32 ? 10.144 3.358 3.208 1.00 0.00 32 GLU A C 3
ATOM 4134 O O . GLU A 1 32 ? 10.009 4.439 2.636 1.00 0.00 32 GLU A O 3
ATOM 4146 N N . ALA A 1 33 ? 9.115 2.604 3.581 1.00 0.00 33 ALA A N 3
ATOM 4147 C CA . ALA A 1 33 ? 7.738 3.015 3.336 1.00 0.00 33 ALA A CA 3
ATOM 4148 C C . ALA A 1 33 ? 7.538 4.490 3.666 1.00 0.00 33 ALA A C 3
ATOM 4149 O O . ALA A 1 33 ? 6.819 5.199 2.964 1.00 0.00 33 ALA A O 3
ATOM 4156 N N . GLN A 1 34 ? 8.180 4.943 4.738 1.00 0.00 34 GLN A N 3
ATOM 4157 C CA . GLN A 1 34 ? 8.070 6.335 5.161 1.00 0.00 34 GLN A CA 3
ATOM 4158 C C . GLN A 1 34 ? 8.900 7.244 4.261 1.00 0.00 34 GLN A C 3
ATOM 4159 O O . GLN A 1 34 ? 8.377 8.186 3.663 1.00 0.00 34 GLN A O 3
ATOM 4173 N N . LEU A 1 35 ? 10.192 6.957 4.169 1.00 0.00 35 LEU A N 3
ATOM 4174 C CA . LEU A 1 35 ? 11.096 7.750 3.341 1.00 0.00 35 LEU A CA 3
ATOM 4175 C C . LEU A 1 35 ? 10.582 7.841 1.908 1.00 0.00 35 LEU A C 3
ATOM 4176 O O . LEU A 1 35 ? 10.883 8.793 1.188 1.00 0.00 35 LEU A O 3
ATOM 4192 N N . LEU A 1 36 ? 9.803 6.843 1.500 1.00 0.00 36 LEU A N 3
ATOM 4193 C CA . LEU A 1 36 ? 9.245 6.811 0.153 1.00 0.00 36 LEU A CA 3
ATOM 4194 C C . LEU A 1 36 ? 8.197 7.905 -0.029 1.00 0.00 36 LEU A C 3
ATOM 4195 O O . LEU A 1 36 ? 7.972 8.386 -1.141 1.00 0.00 36 LEU A O 3
ATOM 4211 N N . LEU A 1 37 ? 7.560 8.295 1.069 1.00 0.00 37 LEU A N 3
ATOM 4212 C CA . LEU A 1 37 ? 6.537 9.335 1.033 1.00 0.00 37 LEU A CA 3
ATOM 4213 C C . LEU A 1 37 ? 7.159 10.702 0.770 1.00 0.00 37 LEU A C 3
ATOM 4214 O O . LEU A 1 37 ? 6.579 11.536 0.075 1.00 0.00 37 LEU A O 3
ATOM 4230 N N . GLU A 1 38 ? 8.345 10.925 1.330 1.00 0.00 38 GLU A N 3
ATOM 4231 C CA . GLU A 1 38 ? 9.046 12.191 1.155 1.00 0.00 38 GLU A CA 3
ATOM 4232 C C . GLU A 1 38 ? 9.748 12.242 -0.199 1.00 0.00 38 GLU A C 3
ATOM 4233 O O . GLU A 1 38 ? 9.937 13.315 -0.772 1.00 0.00 38 GLU A O 3
ATOM 4245 N N . ARG A 1 39 ? 10.133 11.073 -0.704 1.00 0.00 39 ARG A N 3
ATOM 4246 C CA . ARG A 1 39 ? 10.815 10.984 -1.988 1.00 0.00 39 ARG A CA 3
ATOM 4247 C C . ARG A 1 39 ? 9.837 11.200 -3.140 1.00 0.00 39 ARG A C 3
ATOM 4248 O O . ARG A 1 39 ? 10.156 11.871 -4.122 1.00 0.00 39 ARG A O 3
ATOM 4269 N N . TYR A 1 40 ? 8.645 10.629 -3.012 1.00 0.00 40 TYR A N 3
ATOM 4270 C CA . TYR A 1 40 ? 7.621 10.755 -4.043 1.00 0.00 40 TYR A CA 3
ATOM 4271 C C . TYR A 1 40 ? 6.285 11.175 -3.435 1.00 0.00 40 TYR A C 3
ATOM 4272 O O . TYR A 1 40 ? 5.356 10.378 -3.306 1.00 0.00 40 TYR A O 3
ATOM 4290 N N . PRO A 1 41 ? 6.187 12.457 -3.054 1.00 0.00 41 PRO A N 3
ATOM 4291 C CA . PRO A 1 41 ? 4.970 13.012 -2.454 1.00 0.00 41 PRO A CA 3
ATOM 4292 C C . PRO A 1 41 ? 3.828 13.121 -3.458 1.00 0.00 41 PRO A C 3
ATOM 4293 O O . PRO A 1 41 ? 2.665 12.907 -3.114 1.00 0.00 41 PRO A O 3
ATOM 4304 N N . GLU A 1 42 ? 4.166 13.455 -4.699 1.00 0.00 42 GLU A N 3
ATOM 4305 C CA . GLU A 1 42 ? 3.165 13.592 -5.752 1.00 0.00 42 GLU A CA 3
ATOM 4306 C C . GLU A 1 42 ? 2.525 12.245 -6.072 1.00 0.00 42 GLU A C 3
ATOM 4307 O O . GLU A 1 42 ? 1.304 12.140 -6.194 1.00 0.00 42 GLU A O 3
ATOM 4319 N N . CYS A 1 43 ? 3.357 11.217 -6.208 1.00 0.00 43 CYS A N 3
ATOM 4320 C CA . CYS A 1 43 ? 2.873 9.876 -6.516 1.00 0.00 43 CYS A CA 3
ATOM 4321 C C . CYS A 1 43 ? 1.677 9.516 -5.639 1.00 0.00 43 CYS A C 3
ATOM 4322 O O . CYS A 1 43 ? 0.662 9.023 -6.128 1.00 0.00 43 CYS A O 3
ATOM 4330 N N . GLY A 1 44 ? 1.807 9.764 -4.339 1.00 0.00 44 GLY A N 3
ATOM 4331 C CA . GLY A 1 44 ? 0.732 9.457 -3.414 1.00 0.00 44 GLY A CA 3
ATOM 4332 C C . GLY A 1 44 ? 1.197 9.431 -1.972 1.00 0.00 44 GLY A C 3
ATOM 4333 O O . GLY A 1 44 ? 2.378 9.624 -1.691 1.00 0.00 44 GLY A O 3
ATOM 4337 N N . ASN A 1 45 ? 0.264 9.195 -1.055 1.00 0.00 45 ASN A N 3
ATOM 4338 C CA . ASN A 1 45 ? 0.584 9.148 0.367 1.00 0.00 45 ASN A CA 3
ATOM 4339 C C . ASN A 1 45 ? 0.136 7.825 0.982 1.00 0.00 45 ASN A C 3
ATOM 4340 O O . ASN A 1 45 ? 0.718 7.354 1.959 1.00 0.00 45 ASN A O 3
ATOM 4351 N N . LEU A 1 46 ? -0.902 7.233 0.403 1.00 0.00 46 LEU A N 3
ATOM 4352 C CA . LEU A 1 46 ? -1.430 5.964 0.893 1.00 0.00 46 LEU A CA 3
ATOM 4353 C C . LEU A 1 46 ? -0.698 4.787 0.257 1.00 0.00 46 LEU A C 3
ATOM 4354 O O . LEU A 1 46 ? -0.986 4.403 -0.878 1.00 0.00 46 LEU A O 3
ATOM 4370 N N . LEU A 1 47 ? 0.249 4.217 0.994 1.00 0.00 47 LEU A N 3
ATOM 4371 C CA . LEU A 1 47 ? 1.022 3.083 0.503 1.00 0.00 47 LEU A CA 3
ATOM 4372 C C . LEU A 1 47 ? 0.897 1.889 1.446 1.00 0.00 47 LEU A C 3
ATOM 4373 O O . LEU A 1 47 ? 0.946 2.043 2.667 1.00 0.00 47 LEU A O 3
ATOM 4389 N N . LEU A 1 48 ? 0.739 0.702 0.872 1.00 0.00 48 LEU A N 3
ATOM 4390 C CA . LEU A 1 48 ? 0.610 -0.518 1.661 1.00 0.00 48 LEU A CA 3
ATOM 4391 C C . LEU A 1 48 ? 1.941 -1.258 1.740 1.00 0.00 48 LEU A C 3
ATOM 4392 O O . LEU A 1 48 ? 2.496 -1.669 0.720 1.00 0.00 48 LEU A O 3
ATOM 4408 N N . ARG A 1 49 ? 2.447 -1.428 2.956 1.00 0.00 49 ARG A N 3
ATOM 4409 C CA . ARG A 1 49 ? 3.713 -2.121 3.169 1.00 0.00 49 ARG A CA 3
ATOM 4410 C C . ARG A 1 49 ? 3.501 -3.412 3.952 1.00 0.00 49 ARG A C 3
ATOM 4411 O O . ARG A 1 49 ? 2.619 -3.513 4.805 1.00 0.00 49 ARG A O 3
ATOM 4432 N N . PRO A 1 50 ? 4.327 -4.426 3.657 1.00 0.00 50 PRO A N 3
ATOM 4433 C CA . PRO A 1 50 ? 4.251 -5.731 4.322 1.00 0.00 50 PRO A CA 3
ATOM 4434 C C . PRO A 1 50 ? 4.694 -5.664 5.780 1.00 0.00 50 PRO A C 3
ATOM 4435 O O . PRO A 1 50 ? 5.668 -4.989 6.112 1.00 0.00 50 PRO A O 3
ATOM 4446 N N . SER A 1 51 ? 3.974 -6.371 6.645 1.00 0.00 51 SER A N 3
ATOM 4447 C CA . SER A 1 51 ? 4.292 -6.389 8.068 1.00 0.00 51 SER A CA 3
ATOM 4448 C C . SER A 1 51 ? 4.311 -7.818 8.602 1.00 0.00 51 SER A C 3
ATOM 4449 O O . SER A 1 51 ? 3.295 -8.335 9.064 1.00 0.00 51 SER A O 3
ATOM 4457 N N . GLY A 1 52 ? 5.478 -8.454 8.533 1.00 0.00 52 GLY A N 3
ATOM 4458 C CA . GLY A 1 52 ? 5.609 -9.817 9.012 1.00 0.00 52 GLY A CA 3
ATOM 4459 C C . GLY A 1 52 ? 6.110 -10.763 7.939 1.00 0.00 52 GLY A C 3
ATOM 4460 O O . GLY A 1 52 ? 7.306 -11.046 7.861 1.00 0.00 52 GLY A O 3
ATOM 4464 N N . ASP A 1 53 ? 5.195 -11.254 7.110 1.00 0.00 53 ASP A N 3
ATOM 4465 C CA . ASP A 1 53 ? 5.551 -12.174 6.037 1.00 0.00 53 ASP A CA 3
ATOM 4466 C C . ASP A 1 53 ? 5.586 -11.454 4.692 1.00 0.00 53 ASP A C 3
ATOM 4467 O O . ASP A 1 53 ? 6.640 -11.335 4.067 1.00 0.00 53 ASP A O 3
ATOM 4476 N N . GLY A 1 54 ? 4.427 -10.973 4.253 1.00 0.00 54 GLY A N 3
ATOM 4477 C CA . GLY A 1 54 ? 4.346 -10.272 2.986 1.00 0.00 54 GLY A CA 3
ATOM 4478 C C . GLY A 1 54 ? 2.920 -9.938 2.597 1.00 0.00 54 GLY A C 3
ATOM 4479 O O . GLY A 1 54 ? 2.581 -8.772 2.398 1.00 0.00 54 GLY A O 3
ATOM 4483 N N . ALA A 1 55 ? 2.082 -10.963 2.487 1.00 0.00 55 ALA A N 3
ATOM 4484 C CA . ALA A 1 55 ? 0.685 -10.773 2.120 1.00 0.00 55 ALA A CA 3
ATOM 4485 C C . ALA A 1 55 ? -0.223 -10.879 3.340 1.00 0.00 55 ALA A C 3
ATOM 4486 O O . ALA A 1 55 ? -1.099 -10.040 3.550 1.00 0.00 55 ALA A O 3
ATOM 4493 N N . ASP A 1 56 ? -0.009 -11.916 4.143 1.00 0.00 56 ASP A N 3
ATOM 4494 C CA . ASP A 1 56 ? -0.808 -12.133 5.343 1.00 0.00 56 ASP A CA 3
ATOM 4495 C C . ASP A 1 56 ? -0.793 -10.895 6.235 1.00 0.00 56 ASP A C 3
ATOM 4496 O O . ASP A 1 56 ? 0.108 -10.718 7.054 1.00 0.00 56 ASP A O 3
ATOM 4505 N N . GLY A 1 57 ? -1.799 -10.041 6.070 1.00 0.00 57 GLY A N 3
ATOM 4506 C CA . GLY A 1 57 ? -1.882 -8.830 6.867 1.00 0.00 57 GLY A CA 3
ATOM 4507 C C . GLY A 1 57 ? -0.774 -7.847 6.545 1.00 0.00 57 GLY A C 3
ATOM 4508 O O . GLY A 1 57 ? 0.408 -8.167 6.683 1.00 0.00 57 GLY A O 3
ATOM 4512 N N . VAL A 1 58 ? -1.153 -6.649 6.115 1.00 0.00 58 VAL A N 3
ATOM 4513 C CA . VAL A 1 58 ? -0.182 -5.617 5.772 1.00 0.00 58 VAL A CA 3
ATOM 4514 C C . VAL A 1 58 ? -0.456 -4.329 6.541 1.00 0.00 58 VAL A C 3
ATOM 4515 O O . VAL A 1 58 ? -1.549 -4.129 7.069 1.00 0.00 58 VAL A O 3
ATOM 4528 N N . SER A 1 59 ? 0.546 -3.456 6.599 1.00 0.00 59 SER A N 3
ATOM 4529 C CA . SER A 1 59 ? 0.415 -2.188 7.306 1.00 0.00 59 SER A CA 3
ATOM 4530 C C . SER A 1 59 ? 0.223 -1.037 6.324 1.00 0.00 59 SER A C 3
ATOM 4531 O O . SER A 1 59 ? 1.031 -0.837 5.418 1.00 0.00 59 SER A O 3
ATOM 4539 N N . VAL A 1 60 ? -0.854 -0.280 6.512 1.00 0.00 60 VAL A N 3
ATOM 4540 C CA . VAL A 1 60 ? -1.152 0.853 5.644 1.00 0.00 60 VAL A CA 3
ATOM 4541 C C . VAL A 1 60 ? -0.518 2.134 6.174 1.00 0.00 60 VAL A C 3
ATOM 4542 O O . VAL A 1 60 ? -0.943 2.674 7.196 1.00 0.00 60 VAL A O 3
ATOM 4555 N N . THR A 1 61 ? 0.502 2.617 5.472 1.00 0.00 61 THR A N 3
ATOM 4556 C CA . THR A 1 61 ? 1.197 3.834 5.871 1.00 0.00 61 THR A CA 3
ATOM 4557 C C . THR A 1 61 ? 0.719 5.031 5.057 1.00 0.00 61 THR A C 3
ATOM 4558 O O . THR A 1 61 ? 0.975 5.122 3.857 1.00 0.00 61 THR A O 3
ATOM 4569 N N . THR A 1 62 ? 0.025 5.952 5.720 1.00 0.00 62 THR A N 3
ATOM 4570 C CA . THR A 1 62 ? -0.489 7.144 5.058 1.00 0.00 62 THR A CA 3
ATOM 4571 C C . THR A 1 62 ? 0.188 8.402 5.588 1.00 0.00 62 THR A C 3
ATOM 4572 O O . THR A 1 62 ? 0.609 8.452 6.744 1.00 0.00 62 THR A O 3
ATOM 4583 N N . ARG A 1 63 ? 0.292 9.417 4.737 1.00 0.00 63 ARG A N 3
ATOM 4584 C CA . ARG A 1 63 ? 0.919 10.676 5.120 1.00 0.00 63 ARG A CA 3
ATOM 4585 C C . ARG A 1 63 ? -0.077 11.829 5.034 1.00 0.00 63 ARG A C 3
ATOM 4586 O O . ARG A 1 63 ? -0.148 12.526 4.022 1.00 0.00 63 ARG A O 3
ATOM 4607 N N . GLN A 1 64 ? -0.845 12.022 6.102 1.00 0.00 64 GLN A N 3
ATOM 4608 C CA . GLN A 1 64 ? -1.837 13.089 6.146 1.00 0.00 64 GLN A CA 3
ATOM 4609 C C . GLN A 1 64 ? -1.295 14.307 6.885 1.00 0.00 64 GLN A C 3
ATOM 4610 O O . GLN A 1 64 ? -0.308 14.214 7.615 1.00 0.00 64 GLN A O 3
ATOM 4624 N N . MET A 1 65 ? -1.946 15.449 6.692 1.00 0.00 65 MET A N 3
ATOM 4625 C CA . MET A 1 65 ? -1.528 16.686 7.342 1.00 0.00 65 MET A CA 3
ATOM 4626 C C . MET A 1 65 ? -2.501 17.072 8.451 1.00 0.00 65 MET A C 3
ATOM 4627 O O . MET A 1 65 ? -3.709 17.153 8.232 1.00 0.00 65 MET A O 3
ATOM 4641 N N . HIS A 1 66 ? -1.965 17.309 9.646 1.00 0.00 66 HIS A N 3
ATOM 4642 C CA . HIS A 1 66 ? -2.786 17.687 10.790 1.00 0.00 66 HIS A CA 3
ATOM 4643 C C . HIS A 1 66 ? -2.002 18.576 11.752 1.00 0.00 66 HIS A C 3
ATOM 4644 O O . HIS A 1 66 ? -0.776 18.506 11.816 1.00 0.00 66 HIS A O 3
ATOM 4659 N N . ASN A 1 67 ? -2.719 19.410 12.497 1.00 0.00 67 ASN A N 3
ATOM 4660 C CA . ASN A 1 67 ? -2.091 20.313 13.454 1.00 0.00 67 ASN A CA 3
ATOM 4661 C C . ASN A 1 67 ? -0.961 21.101 12.797 1.00 0.00 67 ASN A C 3
ATOM 4662 O O . ASN A 1 67 ? -0.025 21.538 13.465 1.00 0.00 67 ASN A O 3
ATOM 4673 N N . GLY A 1 68 ? -1.058 21.280 11.483 1.00 0.00 68 GLY A N 3
ATOM 4674 C CA . GLY A 1 68 ? -0.039 22.016 10.758 1.00 0.00 68 GLY A CA 3
ATOM 4675 C C . GLY A 1 68 ? 1.333 21.389 10.890 1.00 0.00 68 GLY A C 3
ATOM 4676 O O . GLY A 1 68 ? 2.350 22.083 10.847 1.00 0.00 68 GLY A O 3
ATOM 4680 N N . THR A 1 69 ? 1.366 20.069 11.052 1.00 0.00 69 THR A N 3
ATOM 4681 C CA . THR A 1 69 ? 2.625 19.348 11.193 1.00 0.00 69 THR A CA 3
ATOM 4682 C C . THR A 1 69 ? 2.586 18.022 10.442 1.00 0.00 69 THR A C 3
ATOM 4683 O O . THR A 1 69 ? 1.517 17.453 10.222 1.00 0.00 69 THR A O 3
ATOM 4694 N N . HIS A 1 70 ? 3.759 17.534 10.051 1.00 0.00 70 HIS A N 3
ATOM 4695 C CA . HIS A 1 70 ? 3.859 16.274 9.325 1.00 0.00 70 HIS A CA 3
ATOM 4696 C C . HIS A 1 70 ? 3.690 15.087 10.269 1.00 0.00 70 HIS A C 3
ATOM 4697 O O . HIS A 1 70 ? 4.466 14.913 11.209 1.00 0.00 70 HIS A O 3
ATOM 4712 N N . VAL A 1 71 ? 2.671 14.274 10.014 1.00 0.00 71 VAL A N 3
ATOM 4713 C CA . VAL A 1 71 ? 2.401 13.104 10.842 1.00 0.00 71 VAL A CA 3
ATOM 4714 C C . VAL A 1 71 ? 2.254 11.849 9.989 1.00 0.00 71 VAL A C 3
ATOM 4715 O O . VAL A 1 71 ? 1.719 11.897 8.881 1.00 0.00 71 VAL A O 3
ATOM 4728 N N . VAL A 1 72 ? 2.734 10.724 10.512 1.00 0.00 72 VAL A N 3
ATOM 4729 C CA . VAL A 1 72 ? 2.656 9.455 9.799 1.00 0.00 72 VAL A CA 3
ATOM 4730 C C . VAL A 1 72 ? 2.154 8.343 10.712 1.00 0.00 72 VAL A C 3
ATOM 4731 O O . VAL A 1 72 ? 2.753 8.058 11.748 1.00 0.00 72 VAL A O 3
ATOM 4744 N N . ARG A 1 73 ? 1.050 7.716 10.319 1.00 0.00 73 ARG A N 3
ATOM 4745 C CA . ARG A 1 73 ? 0.466 6.633 11.102 1.00 0.00 73 ARG A CA 3
ATOM 4746 C C . ARG A 1 73 ? 0.319 5.370 10.259 1.00 0.00 73 ARG A C 3
ATOM 4747 O O . ARG A 1 73 ? 0.212 5.437 9.035 1.00 0.00 73 ARG A O 3
ATOM 4768 N N . HIS A 1 74 ? 0.315 4.219 10.923 1.00 0.00 74 HIS A N 3
ATOM 4769 C CA . HIS A 1 74 ? 0.181 2.939 10.236 1.00 0.00 74 HIS A CA 3
ATOM 4770 C C . HIS A 1 74 ? -1.084 2.212 10.682 1.00 0.00 74 HIS A C 3
ATOM 4771 O O . HIS A 1 74 ? -1.660 2.530 11.723 1.00 0.00 74 HIS A O 3
ATOM 4786 N N . TYR A 1 75 ? -1.510 1.236 9.888 1.00 0.00 75 TYR A N 3
ATOM 4787 C CA . TYR A 1 75 ? -2.707 0.466 10.200 1.00 0.00 75 TYR A CA 3
ATOM 4788 C C . TYR A 1 75 ? -2.484 -1.020 9.938 1.00 0.00 75 TYR A C 3
ATOM 4789 O O . TYR A 1 75 ? -2.398 -1.454 8.788 1.00 0.00 75 TYR A O 3
ATOM 4807 N N . LYS A 1 76 ? -2.391 -1.797 11.011 1.00 0.00 76 LYS A N 3
ATOM 4808 C CA . LYS A 1 76 ? -2.179 -3.235 10.901 1.00 0.00 76 LYS A CA 3
ATOM 4809 C C . LYS A 1 76 ? -3.507 -3.971 10.759 1.00 0.00 76 LYS A C 3
ATOM 4810 O O . LYS A 1 76 ? -4.371 -3.888 11.632 1.00 0.00 76 LYS A O 3
ATOM 4829 N N . VAL A 1 77 ? -3.663 -4.693 9.654 1.00 0.00 77 VAL A N 3
ATOM 4830 C CA . VAL A 1 77 ? -4.885 -5.446 9.398 1.00 0.00 77 VAL A CA 3
ATOM 4831 C C . VAL A 1 77 ? -4.784 -6.861 9.955 1.00 0.00 77 VAL A C 3
ATOM 4832 O O . VAL A 1 77 ? -3.786 -7.552 9.748 1.00 0.00 77 VAL A O 3
ATOM 4845 N N . LYS A 1 78 ? -5.824 -7.290 10.662 1.00 0.00 78 LYS A N 3
ATOM 4846 C CA . LYS A 1 78 ? -5.856 -8.624 11.247 1.00 0.00 78 LYS A CA 3
ATOM 4847 C C . LYS A 1 78 ? -5.892 -9.695 10.161 1.00 0.00 78 LYS A C 3
ATOM 4848 O O . LYS A 1 78 ? -6.119 -9.395 8.988 1.00 0.00 78 LYS A O 3
ATOM 4867 N N . ARG A 1 79 ? -5.666 -10.943 10.558 1.00 0.00 79 ARG A N 3
ATOM 4868 C CA . ARG A 1 79 ? -5.673 -12.057 9.618 1.00 0.00 79 ARG A CA 3
ATOM 4869 C C . ARG A 1 79 ? -6.617 -13.160 10.088 1.00 0.00 79 ARG A C 3
ATOM 4870 O O . ARG A 1 79 ? -6.205 -14.088 10.782 1.00 0.00 79 ARG A O 3
ATOM 4891 N N . GLU A 1 80 ? -7.886 -13.049 9.706 1.00 0.00 80 GLU A N 3
ATOM 4892 C CA . GLU A 1 80 ? -8.887 -14.036 10.090 1.00 0.00 80 GLU A CA 3
ATOM 4893 C C . GLU A 1 80 ? -9.474 -14.723 8.860 1.00 0.00 80 GLU A C 3
ATOM 4894 O O . GLU A 1 80 ? -10.453 -14.254 8.281 1.00 0.00 80 GLU A O 3
ATOM 4906 N N . GLY A 1 81 ? -8.867 -15.839 8.466 1.00 0.00 81 GLY A N 3
ATOM 4907 C CA . GLY A 1 81 ? -9.342 -16.573 7.308 1.00 0.00 81 GLY A CA 3
ATOM 4908 C C . GLY A 1 81 ? -8.945 -15.914 6.001 1.00 0.00 81 GLY A C 3
ATOM 4909 O O . GLY A 1 81 ? -7.974 -15.159 5.932 1.00 0.00 81 GLY A O 3
ATOM 4913 N N . PRO A 1 82 ? -9.707 -16.199 4.935 1.00 0.00 82 PRO A N 3
ATOM 4914 C CA . PRO A 1 82 ? -9.448 -15.640 3.605 1.00 0.00 82 PRO A CA 3
ATOM 4915 C C . PRO A 1 82 ? -9.742 -14.144 3.537 1.00 0.00 82 PRO A C 3
ATOM 4916 O O . PRO A 1 82 ? -9.595 -13.518 2.488 1.00 0.00 82 PRO A O 3
ATOM 4927 N N . LYS A 1 83 ? -10.159 -13.577 4.665 1.00 0.00 83 LYS A N 3
ATOM 4928 C CA . LYS A 1 83 ? -10.473 -12.155 4.735 1.00 0.00 83 LYS A CA 3
ATOM 4929 C C . LYS A 1 83 ? -9.690 -11.480 5.857 1.00 0.00 83 LYS A C 3
ATOM 4930 O O . LYS A 1 83 ? -9.387 -12.101 6.876 1.00 0.00 83 LYS A O 3
ATOM 4949 N N . TYR A 1 84 ? -9.367 -10.206 5.663 1.00 0.00 84 TYR A N 3
ATOM 4950 C CA . TYR A 1 84 ? -8.619 -9.448 6.659 1.00 0.00 84 TYR A CA 3
ATOM 4951 C C . TYR A 1 84 ? -9.542 -8.519 7.443 1.00 0.00 84 TYR A C 3
ATOM 4952 O O . TYR A 1 84 ? -10.625 -8.164 6.978 1.00 0.00 84 TYR A O 3
ATOM 4970 N N . VAL A 1 85 ? -9.104 -8.129 8.636 1.00 0.00 85 VAL A N 3
ATOM 4971 C CA . VAL A 1 85 ? -9.888 -7.241 9.485 1.00 0.00 85 VAL A CA 3
ATOM 4972 C C . VAL A 1 85 ? -9.054 -6.054 9.956 1.00 0.00 85 VAL A C 3
ATOM 4973 O O . VAL A 1 85 ? -8.392 -6.120 10.992 1.00 0.00 85 VAL A O 3
ATOM 4986 N N . ILE A 1 86 ? -9.093 -4.970 9.190 1.00 0.00 86 ILE A N 3
ATOM 4987 C CA . ILE A 1 86 ? -8.342 -3.767 9.530 1.00 0.00 86 ILE A CA 3
ATOM 4988 C C . ILE A 1 86 ? -8.438 -3.463 11.021 1.00 0.00 86 ILE A C 3
ATOM 4989 O O . ILE A 1 86 ? -9.417 -3.820 11.676 1.00 0.00 86 ILE A O 3
ATOM 5005 N N . ASP A 1 87 ? -7.416 -2.801 11.551 1.00 0.00 87 ASP A N 3
ATOM 5006 C CA . ASP A 1 87 ? -7.385 -2.446 12.964 1.00 0.00 87 ASP A CA 3
ATOM 5007 C C . ASP A 1 87 ? -7.809 -0.995 13.171 1.00 0.00 87 ASP A C 3
ATOM 5008 O O . ASP A 1 87 ? -6.975 -0.120 13.404 1.00 0.00 87 ASP A O 3
ATOM 5017 N N . VAL A 1 88 ? -9.112 -0.747 13.080 1.00 0.00 88 VAL A N 3
ATOM 5018 C CA . VAL A 1 88 ? -9.648 0.597 13.256 1.00 0.00 88 VAL A CA 3
ATOM 5019 C C . VAL A 1 88 ? -10.904 0.580 14.119 1.00 0.00 88 VAL A C 3
ATOM 5020 O O . VAL A 1 88 ? -11.316 -0.470 14.610 1.00 0.00 88 VAL A O 3
ATOM 5033 N N . GLU A 1 89 ? -11.508 1.750 14.299 1.00 0.00 89 GLU A N 3
ATOM 5034 C CA . GLU A 1 89 ? -12.719 1.869 15.104 1.00 0.00 89 GLU A CA 3
ATOM 5035 C C . GLU A 1 89 ? -13.592 0.626 14.959 1.00 0.00 89 GLU A C 3
ATOM 5036 O O . GLU A 1 89 ? -13.881 -0.060 15.940 1.00 0.00 89 GLU A O 3
ATOM 5048 N N . GLN A 1 90 ? -14.009 0.342 13.729 1.00 0.00 90 GLN A N 3
ATOM 5049 C CA . GLN A 1 90 ? -14.850 -0.816 13.455 1.00 0.00 90 GLN A CA 3
ATOM 5050 C C . GLN A 1 90 ? -14.090 -1.863 12.648 1.00 0.00 90 GLN A C 3
ATOM 5051 O O . GLN A 1 90 ? -13.287 -1.542 11.770 1.00 0.00 90 GLN A O 3
ATOM 5065 N N . PRO A 1 91 ? -14.346 -3.145 12.947 1.00 0.00 91 PRO A N 3
ATOM 5066 C CA . PRO A 1 91 ? -13.696 -4.264 12.259 1.00 0.00 91 PRO A CA 3
ATOM 5067 C C . PRO A 1 91 ? -14.163 -4.407 10.814 1.00 0.00 91 PRO A C 3
ATOM 5068 O O . PRO A 1 91 ? -15.122 -5.125 10.529 1.00 0.00 91 PRO A O 3
ATOM 5079 N N . PHE A 1 92 ? -13.480 -3.718 9.906 1.00 0.00 92 PHE A N 3
ATOM 5080 C CA . PHE A 1 92 ? -13.825 -3.768 8.490 1.00 0.00 92 PHE A CA 3
ATOM 5081 C C . PHE A 1 92 ? -13.229 -5.006 7.828 1.00 0.00 92 PHE A C 3
ATOM 5082 O O . PHE A 1 92 ? -12.010 -5.176 7.789 1.00 0.00 92 PHE A O 3
ATOM 5099 N N . SER A 1 93 ? -14.097 -5.868 7.309 1.00 0.00 93 SER A N 3
ATOM 5100 C CA . SER A 1 93 ? -13.657 -7.093 6.653 1.00 0.00 93 SER A CA 3
ATOM 5101 C C . SER A 1 93 ? -13.671 -6.933 5.135 1.00 0.00 93 SER A C 3
ATOM 5102 O O . SER A 1 93 ? -14.343 -6.049 4.600 1.00 0.00 93 SER A O 3
ATOM 5110 N N . CYS A 1 94 ? -12.926 -7.790 4.448 1.00 0.00 94 CYS A N 3
ATOM 5111 C CA . CYS A 1 94 ? -12.851 -7.744 2.992 1.00 0.00 94 CYS A CA 3
ATOM 5112 C C . CYS A 1 94 ? -12.251 -9.031 2.437 1.00 0.00 94 CYS A C 3
ATOM 5113 O O . CYS A 1 94 ? -11.405 -9.661 3.074 1.00 0.00 94 CYS A O 3
ATOM 5121 N N . THR A 1 95 ? -12.695 -9.419 1.246 1.00 0.00 95 THR A N 3
ATOM 5122 C CA . THR A 1 95 ? -12.204 -10.633 0.605 1.00 0.00 95 THR A CA 3
ATOM 5123 C C . THR A 1 95 ? -10.782 -10.446 0.089 1.00 0.00 95 THR A C 3
ATOM 5124 O O . THR A 1 95 ? -9.915 -11.292 0.310 1.00 0.00 95 THR A O 3
ATOM 5135 N N . SER A 1 96 ? -10.549 -9.333 -0.600 1.00 0.00 96 SER A N 3
ATOM 5136 C CA . SER A 1 96 ? -9.232 -9.037 -1.150 1.00 0.00 96 SER A CA 3
ATOM 5137 C C . SER A 1 96 ? -8.731 -7.681 -0.663 1.00 0.00 96 SER A C 3
ATOM 5138 O O . SER A 1 96 ? -9.512 -6.848 -0.199 1.00 0.00 96 SER A O 3
ATOM 5146 N N . LEU A 1 97 ? -7.426 -7.465 -0.773 1.00 0.00 97 LEU A N 3
ATOM 5147 C CA . LEU A 1 97 ? -6.820 -6.209 -0.344 1.00 0.00 97 LEU A CA 3
ATOM 5148 C C . LEU A 1 97 ? -7.389 -5.032 -1.131 1.00 0.00 97 LEU A C 3
ATOM 5149 O O . LEU A 1 97 ? -7.718 -3.992 -0.560 1.00 0.00 97 LEU A O 3
ATOM 5165 N N . ASP A 1 98 ? -7.506 -5.206 -2.443 1.00 0.00 98 ASP A N 3
ATOM 5166 C CA . ASP A 1 98 ? -8.038 -4.160 -3.308 1.00 0.00 98 ASP A CA 3
ATOM 5167 C C . ASP A 1 98 ? -9.171 -3.408 -2.616 1.00 0.00 98 ASP A C 3
ATOM 5168 O O . ASP A 1 98 ? -9.183 -2.178 -2.583 1.00 0.00 98 ASP A O 3
ATOM 5177 N N . ALA A 1 99 ? -10.122 -4.156 -2.066 1.00 0.00 99 ALA A N 3
ATOM 5178 C CA . ALA A 1 99 ? -11.258 -3.560 -1.375 1.00 0.00 99 ALA A CA 3
ATOM 5179 C C . ALA A 1 99 ? -10.801 -2.726 -0.182 1.00 0.00 99 ALA A C 3
ATOM 5180 O O . ALA A 1 99 ? -11.280 -1.613 0.029 1.00 0.00 99 ALA A O 3
ATOM 5187 N N . VAL A 1 100 ? -9.870 -3.273 0.594 1.00 0.00 100 VAL A N 3
ATOM 5188 C CA . VAL A 1 100 ? -9.347 -2.580 1.764 1.00 0.00 100 VAL A CA 3
ATOM 5189 C C . VAL A 1 100 ? -8.874 -1.176 1.406 1.00 0.00 100 VAL A C 3
ATOM 5190 O O . VAL A 1 100 ? -9.119 -0.219 2.142 1.00 0.00 100 VAL A O 3
ATOM 5203 N N . VAL A 1 101 ? -8.195 -1.058 0.269 1.00 0.00 101 VAL A N 3
ATOM 5204 C CA . VAL A 1 101 ? -7.688 0.230 -0.189 1.00 0.00 101 VAL A CA 3
ATOM 5205 C C . VAL A 1 101 ? -8.825 1.225 -0.397 1.00 0.00 101 VAL A C 3
ATOM 5206 O O . VAL A 1 101 ? -8.722 2.389 -0.011 1.00 0.00 101 VAL A O 3
ATOM 5219 N N . ASN A 1 102 ? -9.908 0.758 -1.009 1.00 0.00 102 ASN A N 3
ATOM 5220 C CA . ASN A 1 102 ? -11.065 1.607 -1.268 1.00 0.00 102 ASN A CA 3
ATOM 5221 C C . ASN A 1 102 ? -11.657 2.134 0.036 1.00 0.00 102 ASN A C 3
ATOM 5222 O O . ASN A 1 102 ? -11.990 3.314 0.147 1.00 0.00 102 ASN A O 3
ATOM 5233 N N . TYR A 1 103 ? -11.783 1.251 1.020 1.00 0.00 103 TYR A N 3
ATOM 5234 C CA . TYR A 1 103 ? -12.336 1.626 2.317 1.00 0.00 103 TYR A CA 3
ATOM 5235 C C . TYR A 1 103 ? -11.792 2.977 2.771 1.00 0.00 103 TYR A C 3
ATOM 5236 O O . TYR A 1 103 ? -12.552 3.881 3.118 1.00 0.00 103 TYR A O 3
ATOM 5254 N N . PHE A 1 104 ? -10.469 3.107 2.765 1.00 0.00 104 PHE A N 3
ATOM 5255 C CA . PHE A 1 104 ? -9.821 4.347 3.177 1.00 0.00 104 PHE A CA 3
ATOM 5256 C C . PHE A 1 104 ? -10.266 5.511 2.297 1.00 0.00 104 PHE A C 3
ATOM 5257 O O . PHE A 1 104 ? -10.608 6.584 2.793 1.00 0.00 104 PHE A O 3
ATOM 5274 N N . VAL A 1 105 ? -10.259 5.291 0.986 1.00 0.00 105 VAL A N 3
ATOM 5275 C CA . VAL A 1 105 ? -10.662 6.321 0.035 1.00 0.00 105 VAL A CA 3
ATOM 5276 C C . VAL A 1 105 ? -11.922 7.039 0.506 1.00 0.00 105 VAL A C 3
ATOM 5277 O O . VAL A 1 105 ? -11.986 8.269 0.500 1.00 0.00 105 VAL A O 3
ATOM 5290 N N . SER A 1 106 ? -12.922 6.265 0.913 1.00 0.00 106 SER A N 3
ATOM 5291 C CA . SER A 1 106 ? -14.182 6.828 1.384 1.00 0.00 106 SER A CA 3
ATOM 5292 C C . SER A 1 106 ? -14.048 7.336 2.816 1.00 0.00 106 SER A C 3
ATOM 5293 O O . SER A 1 106 ? -14.494 8.437 3.141 1.00 0.00 106 SER A O 3
ATOM 5301 N N . HIS A 1 107 ? -13.430 6.525 3.670 1.00 0.00 107 HIS A N 3
ATOM 5302 C CA . HIS A 1 107 ? -13.238 6.892 5.069 1.00 0.00 107 HIS A CA 3
ATOM 5303 C C . HIS A 1 107 ? -12.589 8.268 5.185 1.00 0.00 107 HIS A C 3
ATOM 5304 O O . HIS A 1 107 ? -13.213 9.223 5.653 1.00 0.00 107 HIS A O 3
ATOM 5319 N N . THR A 1 108 ? -11.335 8.365 4.757 1.00 0.00 108 THR A N 3
ATOM 5320 C CA . THR A 1 108 ? -10.603 9.624 4.814 1.00 0.00 108 THR A CA 3
ATOM 5321 C C . THR A 1 108 ? -11.488 10.795 4.405 1.00 0.00 108 THR A C 3
ATOM 5322 O O . THR A 1 108 ? -12.070 10.799 3.320 1.00 0.00 108 THR A O 3
ATOM 5333 N N . LYS A 1 109 ? -11.589 11.789 5.281 1.00 0.00 109 LYS A N 3
ATOM 5334 C CA . LYS A 1 109 ? -12.403 12.968 5.011 1.00 0.00 109 LYS A CA 3
ATOM 5335 C C . LYS A 1 109 ? -11.973 13.641 3.711 1.00 0.00 109 LYS A C 3
ATOM 5336 O O . LYS A 1 109 ? -12.804 13.970 2.865 1.00 0.00 109 LYS A O 3
ATOM 5355 N N . LYS A 1 110 ? -10.668 13.841 3.558 1.00 0.00 110 LYS A N 3
ATOM 5356 C CA . LYS A 1 110 ? -10.126 14.471 2.360 1.00 0.00 110 LYS A CA 3
ATOM 5357 C C . LYS A 1 110 ? -9.674 13.422 1.349 1.00 0.00 110 LYS A C 3
ATOM 5358 O O . LYS A 1 110 ? -9.064 12.417 1.715 1.00 0.00 110 LYS A O 3
ATOM 5377 N N . ALA A 1 111 ? -9.977 13.662 0.078 1.00 0.00 111 ALA A N 3
ATOM 5378 C CA . ALA A 1 111 ? -9.599 12.739 -0.985 1.00 0.00 111 ALA A CA 3
ATOM 5379 C C . ALA A 1 111 ? -8.163 12.256 -0.808 1.00 0.00 111 ALA A C 3
ATOM 5380 O O . ALA A 1 111 ? -7.226 13.056 -0.799 1.00 0.00 111 ALA A O 3
ATOM 5387 N N . LEU A 1 112 ? -7.997 10.946 -0.667 1.00 0.00 112 LEU A N 3
ATOM 5388 C CA . LEU A 1 112 ? -6.675 10.357 -0.489 1.00 0.00 112 LEU A CA 3
ATOM 5389 C C . LEU A 1 112 ? -6.221 9.645 -1.760 1.00 0.00 112 LEU A C 3
ATOM 5390 O O . LEU A 1 112 ? -7.001 8.942 -2.403 1.00 0.00 112 LEU A O 3
ATOM 5406 N N . VAL A 1 113 ? -4.954 9.832 -2.116 1.00 0.00 113 VAL A N 3
ATOM 5407 C CA . VAL A 1 113 ? -4.394 9.205 -3.308 1.00 0.00 113 VAL A CA 3
ATOM 5408 C C . VAL A 1 113 ? -3.440 8.076 -2.938 1.00 0.00 113 VAL A C 3
ATOM 5409 O O . VAL A 1 113 ? -2.563 8.224 -2.085 1.00 0.00 113 VAL A O 3
ATOM 5422 N N . PRO A 1 114 ? -3.610 6.918 -3.593 1.00 0.00 114 PRO A N 3
ATOM 5423 C CA . PRO A 1 114 ? -2.772 5.740 -3.352 1.00 0.00 114 PRO A CA 3
ATOM 5424 C C . PRO A 1 114 ? -1.346 5.929 -3.857 1.00 0.00 114 PRO A C 3
ATOM 5425 O O . PRO A 1 114 ? -1.079 6.809 -4.676 1.00 0.00 114 PRO A O 3
ATOM 5436 N N . PHE A 1 115 ? -0.434 5.097 -3.366 1.00 0.00 115 PHE A N 3
ATOM 5437 C CA . PHE A 1 115 ? 0.966 5.174 -3.769 1.00 0.00 115 PHE A CA 3
ATOM 5438 C C . PHE A 1 115 ? 1.353 3.968 -4.621 1.00 0.00 115 PHE A C 3
ATOM 5439 O O . PHE A 1 115 ? 1.184 2.821 -4.205 1.00 0.00 115 PHE A O 3
ATOM 5456 N N . LEU A 1 116 ? 1.874 4.236 -5.813 1.00 0.00 116 LEU A N 3
ATOM 5457 C CA . LEU A 1 116 ? 2.285 3.174 -6.724 1.00 0.00 116 LEU A CA 3
ATOM 5458 C C . LEU A 1 116 ? 3.613 3.514 -7.393 1.00 0.00 116 LEU A C 3
ATOM 5459 O O . LEU A 1 116 ? 3.797 4.619 -7.906 1.00 0.00 116 LEU A O 3
ATOM 5475 N N . LEU A 1 117 ? 4.536 2.558 -7.385 1.00 0.00 117 LEU A N 3
ATOM 5476 C CA . LEU A 1 117 ? 5.847 2.756 -7.992 1.00 0.00 117 LEU A CA 3
ATOM 5477 C C . LEU A 1 117 ? 6.247 1.545 -8.830 1.00 0.00 117 LEU A C 3
ATOM 5478 O O . LEU A 1 117 ? 6.601 0.495 -8.291 1.00 0.00 117 LEU A O 3
ATOM 5494 N N . ASP A 1 118 ? 6.191 1.700 -10.148 1.00 0.00 118 ASP A N 3
ATOM 5495 C CA . ASP A 1 118 ? 6.551 0.620 -11.060 1.00 0.00 118 ASP A CA 3
ATOM 5496 C C . ASP A 1 118 ? 7.935 0.070 -10.733 1.00 0.00 118 ASP A C 3
ATOM 5497 O O . ASP A 1 118 ? 8.763 0.761 -10.138 1.00 0.00 118 ASP A O 3
ATOM 5506 N N . GLY A 1 1 ? 34.997 -23.249 -32.270 1.00 0.00 1 GLY A N 4
ATOM 5507 C CA . GLY A 1 1 ? 33.932 -22.268 -32.370 1.00 0.00 1 GLY A CA 4
ATOM 5508 C C . GLY A 1 1 ? 32.556 -22.891 -32.247 1.00 0.00 1 GLY A C 4
ATOM 5509 O O . GLY A 1 1 ? 32.251 -23.876 -32.918 1.00 0.00 1 GLY A O 4
ATOM 5513 N N . SER A 1 2 ? 31.724 -22.316 -31.384 1.00 0.00 2 SER A N 4
ATOM 5514 C CA . SER A 1 2 ? 30.374 -22.825 -31.171 1.00 0.00 2 SER A CA 4
ATOM 5515 C C . SER A 1 2 ? 29.379 -21.677 -31.016 1.00 0.00 2 SER A C 4
ATOM 5516 O O . SER A 1 2 ? 29.721 -20.610 -30.508 1.00 0.00 2 SER A O 4
ATOM 5524 N N . SER A 1 3 ? 28.148 -21.907 -31.461 1.00 0.00 3 SER A N 4
ATOM 5525 C CA . SER A 1 3 ? 27.104 -20.893 -31.378 1.00 0.00 3 SER A CA 4
ATOM 5526 C C . SER A 1 3 ? 25.728 -21.509 -31.614 1.00 0.00 3 SER A C 4
ATOM 5527 O O . SER A 1 3 ? 25.602 -22.540 -32.274 1.00 0.00 3 SER A O 4
ATOM 5535 N N . GLY A 1 4 ? 24.698 -20.868 -31.069 1.00 0.00 4 GLY A N 4
ATOM 5536 C CA . GLY A 1 4 ? 23.345 -21.367 -31.231 1.00 0.00 4 GLY A CA 4
ATOM 5537 C C . GLY A 1 4 ? 22.340 -20.599 -30.393 1.00 0.00 4 GLY A C 4
ATOM 5538 O O . GLY A 1 4 ? 22.105 -20.933 -29.233 1.00 0.00 4 GLY A O 4
ATOM 5542 N N . SER A 1 5 ? 21.748 -19.565 -30.984 1.00 0.00 5 SER A N 4
ATOM 5543 C CA . SER A 1 5 ? 20.767 -18.744 -30.284 1.00 0.00 5 SER A CA 4
ATOM 5544 C C . SER A 1 5 ? 19.795 -18.102 -31.268 1.00 0.00 5 SER A C 4
ATOM 5545 O O . SER A 1 5 ? 20.115 -17.914 -32.441 1.00 0.00 5 SER A O 4
ATOM 5553 N N . SER A 1 6 ? 18.604 -17.768 -30.781 1.00 0.00 6 SER A N 4
ATOM 5554 C CA . SER A 1 6 ? 17.582 -17.149 -31.617 1.00 0.00 6 SER A CA 4
ATOM 5555 C C . SER A 1 6 ? 16.438 -16.607 -30.765 1.00 0.00 6 SER A C 4
ATOM 5556 O O . SER A 1 6 ? 16.019 -17.236 -29.795 1.00 0.00 6 SER A O 4
ATOM 5564 N N . GLY A 1 7 ? 15.939 -15.432 -31.137 1.00 0.00 7 GLY A N 4
ATOM 5565 C CA . GLY A 1 7 ? 14.848 -14.823 -30.397 1.00 0.00 7 GLY A CA 4
ATOM 5566 C C . GLY A 1 7 ? 14.945 -13.311 -30.363 1.00 0.00 7 GLY A C 4
ATOM 5567 O O . GLY A 1 7 ? 14.832 -12.699 -29.301 1.00 0.00 7 GLY A O 4
ATOM 5571 N N . GLU A 1 8 ? 15.156 -12.706 -31.528 1.00 0.00 8 GLU A N 4
ATOM 5572 C CA . GLU A 1 8 ? 15.270 -11.255 -31.626 1.00 0.00 8 GLU A CA 4
ATOM 5573 C C . GLU A 1 8 ? 13.951 -10.581 -31.260 1.00 0.00 8 GLU A C 4
ATOM 5574 O O . GLU A 1 8 ? 13.877 -9.357 -31.152 1.00 0.00 8 GLU A O 4
ATOM 5586 N N . VAL A 1 9 ? 12.912 -11.388 -31.070 1.00 0.00 9 VAL A N 4
ATOM 5587 C CA . VAL A 1 9 ? 11.597 -10.869 -30.715 1.00 0.00 9 VAL A CA 4
ATOM 5588 C C . VAL A 1 9 ? 10.924 -11.747 -29.666 1.00 0.00 9 VAL A C 4
ATOM 5589 O O . VAL A 1 9 ? 10.557 -12.891 -29.941 1.00 0.00 9 VAL A O 4
ATOM 5602 N N . LEU A 1 10 ? 10.765 -11.207 -28.464 1.00 0.00 10 LEU A N 4
ATOM 5603 C CA . LEU A 1 10 ? 10.135 -11.941 -27.372 1.00 0.00 10 LEU A CA 4
ATOM 5604 C C . LEU A 1 10 ? 9.247 -11.023 -26.539 1.00 0.00 10 LEU A C 4
ATOM 5605 O O . LEU A 1 10 ? 9.738 -10.186 -25.782 1.00 0.00 10 LEU A O 4
ATOM 5621 N N . ALA A 1 11 ? 7.935 -11.188 -26.682 1.00 0.00 11 ALA A N 4
ATOM 5622 C CA . ALA A 1 11 ? 6.978 -10.376 -25.939 1.00 0.00 11 ALA A CA 4
ATOM 5623 C C . ALA A 1 11 ? 5.897 -11.245 -25.307 1.00 0.00 11 ALA A C 4
ATOM 5624 O O . ALA A 1 11 ? 4.963 -10.738 -24.685 1.00 0.00 11 ALA A O 4
ATOM 5631 N N . LYS A 1 12 ? 6.028 -12.557 -25.470 1.00 0.00 12 LYS A N 4
ATOM 5632 C CA . LYS A 1 12 ? 5.062 -13.498 -24.915 1.00 0.00 12 LYS A CA 4
ATOM 5633 C C . LYS A 1 12 ? 5.354 -13.773 -23.443 1.00 0.00 12 LYS A C 4
ATOM 5634 O O . LYS A 1 12 ? 4.863 -14.748 -22.875 1.00 0.00 12 LYS A O 4
ATOM 5653 N N . GLU A 1 13 ? 6.155 -12.906 -22.831 1.00 0.00 13 GLU A N 4
ATOM 5654 C CA . GLU A 1 13 ? 6.511 -13.056 -21.425 1.00 0.00 13 GLU A CA 4
ATOM 5655 C C . GLU A 1 13 ? 5.934 -11.914 -20.593 1.00 0.00 13 GLU A C 4
ATOM 5656 O O . GLU A 1 13 ? 5.971 -10.755 -21.003 1.00 0.00 13 GLU A O 4
ATOM 5668 N N . GLU A 1 14 ? 5.402 -12.253 -19.423 1.00 0.00 14 GLU A N 4
ATOM 5669 C CA . GLU A 1 14 ? 4.818 -11.256 -18.534 1.00 0.00 14 GLU A CA 4
ATOM 5670 C C . GLU A 1 14 ? 4.436 -11.879 -17.193 1.00 0.00 14 GLU A C 4
ATOM 5671 O O . GLU A 1 14 ? 4.378 -13.101 -17.059 1.00 0.00 14 GLU A O 4
ATOM 5683 N N . ALA A 1 15 ? 4.179 -11.030 -16.205 1.00 0.00 15 ALA A N 4
ATOM 5684 C CA . ALA A 1 15 ? 3.802 -11.496 -14.876 1.00 0.00 15 ALA A CA 4
ATOM 5685 C C . ALA A 1 15 ? 2.470 -10.895 -14.440 1.00 0.00 15 ALA A C 4
ATOM 5686 O O . ALA A 1 15 ? 2.428 -9.810 -13.861 1.00 0.00 15 ALA A O 4
ATOM 5693 N N . ARG A 1 16 ? 1.384 -11.607 -14.724 1.00 0.00 16 ARG A N 4
ATOM 5694 C CA . ARG A 1 16 ? 0.051 -11.143 -14.362 1.00 0.00 16 ARG A CA 4
ATOM 5695 C C . ARG A 1 16 ? -0.392 -11.743 -13.032 1.00 0.00 16 ARG A C 4
ATOM 5696 O O . ARG A 1 16 ? -1.585 -11.791 -12.727 1.00 0.00 16 ARG A O 4
ATOM 5717 N N . ARG A 1 17 ? 0.575 -12.201 -12.243 1.00 0.00 17 ARG A N 4
ATOM 5718 C CA . ARG A 1 17 ? 0.284 -12.800 -10.946 1.00 0.00 17 ARG A CA 4
ATOM 5719 C C . ARG A 1 17 ? 0.149 -11.727 -9.870 1.00 0.00 17 ARG A C 4
ATOM 5720 O O . ARG A 1 17 ? 0.385 -11.985 -8.690 1.00 0.00 17 ARG A O 4
ATOM 5741 N N . ALA A 1 18 ? -0.232 -10.524 -10.285 1.00 0.00 18 ALA A N 4
ATOM 5742 C CA . ALA A 1 18 ? -0.400 -9.413 -9.357 1.00 0.00 18 ALA A CA 4
ATOM 5743 C C . ALA A 1 18 ? -1.860 -8.979 -9.280 1.00 0.00 18 ALA A C 4
ATOM 5744 O O . ALA A 1 18 ? -2.236 -7.933 -9.811 1.00 0.00 18 ALA A O 4
ATOM 5751 N N . LEU A 1 19 ? -2.678 -9.787 -8.615 1.00 0.00 19 LEU A N 4
ATOM 5752 C CA . LEU A 1 19 ? -4.098 -9.486 -8.468 1.00 0.00 19 LEU A CA 4
ATOM 5753 C C . LEU A 1 19 ? -4.499 -9.454 -6.997 1.00 0.00 19 LEU A C 4
ATOM 5754 O O . LEU A 1 19 ? -5.320 -8.636 -6.585 1.00 0.00 19 LEU A O 4
ATOM 5770 N N . GLU A 1 20 ? -3.909 -10.349 -6.209 1.00 0.00 20 GLU A N 4
ATOM 5771 C CA . GLU A 1 20 ? -4.204 -10.421 -4.782 1.00 0.00 20 GLU A CA 4
ATOM 5772 C C . GLU A 1 20 ? -4.058 -9.050 -4.126 1.00 0.00 20 GLU A C 4
ATOM 5773 O O . GLU A 1 20 ? -4.930 -8.613 -3.374 1.00 0.00 20 GLU A O 4
ATOM 5785 N N . THR A 1 21 ? -2.950 -8.377 -4.417 1.00 0.00 21 THR A N 4
ATOM 5786 C CA . THR A 1 21 ? -2.689 -7.058 -3.855 1.00 0.00 21 THR A CA 4
ATOM 5787 C C . THR A 1 21 ? -2.980 -5.959 -4.872 1.00 0.00 21 THR A C 4
ATOM 5788 O O . THR A 1 21 ? -2.852 -6.150 -6.081 1.00 0.00 21 THR A O 4
ATOM 5799 N N . PRO A 1 22 ? -3.379 -4.780 -4.372 1.00 0.00 22 PRO A N 4
ATOM 5800 C CA . PRO A 1 22 ? -3.696 -3.628 -5.221 1.00 0.00 22 PRO A CA 4
ATOM 5801 C C . PRO A 1 22 ? -2.456 -3.037 -5.883 1.00 0.00 22 PRO A C 4
ATOM 5802 O O . PRO A 1 22 ? -1.332 -3.266 -5.434 1.00 0.00 22 PRO A O 4
ATOM 5813 N N . SER A 1 23 ? -2.666 -2.277 -6.953 1.00 0.00 23 SER A N 4
ATOM 5814 C CA . SER A 1 23 ? -1.565 -1.657 -7.679 1.00 0.00 23 SER A CA 4
ATOM 5815 C C . SER A 1 23 ? -0.886 -0.588 -6.827 1.00 0.00 23 SER A C 4
ATOM 5816 O O . SER A 1 23 ? 0.324 -0.379 -6.923 1.00 0.00 23 SER A O 4
ATOM 5824 N N . CYS A 1 24 ? -1.674 0.084 -5.995 1.00 0.00 24 CYS A N 4
ATOM 5825 C CA . CYS A 1 24 ? -1.150 1.132 -5.125 1.00 0.00 24 CYS A CA 4
ATOM 5826 C C . CYS A 1 24 ? -0.170 0.555 -4.109 1.00 0.00 24 CYS A C 4
ATOM 5827 O O . CYS A 1 24 ? 0.647 1.280 -3.539 1.00 0.00 24 CYS A O 4
ATOM 5835 N N . PHE A 1 25 ? -0.259 -0.751 -3.884 1.00 0.00 25 PHE A N 4
ATOM 5836 C CA . PHE A 1 25 ? 0.618 -1.424 -2.932 1.00 0.00 25 PHE A CA 4
ATOM 5837 C C . PHE A 1 25 ? 2.029 -1.560 -3.496 1.00 0.00 25 PHE A C 4
ATOM 5838 O O . PHE A 1 25 ? 2.224 -1.595 -4.712 1.00 0.00 25 PHE A O 4
ATOM 5855 N N . LEU A 1 26 ? 3.011 -1.637 -2.604 1.00 0.00 26 LEU A N 4
ATOM 5856 C CA . LEU A 1 26 ? 4.405 -1.769 -3.011 1.00 0.00 26 LEU A CA 4
ATOM 5857 C C . LEU A 1 26 ? 5.219 -2.491 -1.942 1.00 0.00 26 LEU A C 4
ATOM 5858 O O . LEU A 1 26 ? 4.883 -2.452 -0.758 1.00 0.00 26 LEU A O 4
ATOM 5874 N N . LYS A 1 27 ? 6.291 -3.151 -2.366 1.00 0.00 27 LYS A N 4
ATOM 5875 C CA . LYS A 1 27 ? 7.156 -3.880 -1.446 1.00 0.00 27 LYS A CA 4
ATOM 5876 C C . LYS A 1 27 ? 8.346 -3.023 -1.022 1.00 0.00 27 LYS A C 4
ATOM 5877 O O . LYS A 1 27 ? 9.283 -2.821 -1.793 1.00 0.00 27 LYS A O 4
ATOM 5896 N N . VAL A 1 28 ? 8.300 -2.523 0.208 1.00 0.00 28 VAL A N 4
ATOM 5897 C CA . VAL A 1 28 ? 9.374 -1.690 0.735 1.00 0.00 28 VAL A CA 4
ATOM 5898 C C . VAL A 1 28 ? 9.478 -1.820 2.250 1.00 0.00 28 VAL A C 4
ATOM 5899 O O . VAL A 1 28 ? 8.520 -2.213 2.917 1.00 0.00 28 VAL A O 4
ATOM 5912 N N . SER A 1 29 ? 10.647 -1.487 2.789 1.00 0.00 29 SER A N 4
ATOM 5913 C CA . SER A 1 29 ? 10.877 -1.570 4.227 1.00 0.00 29 SER A CA 4
ATOM 5914 C C . SER A 1 29 ? 10.053 -0.523 4.970 1.00 0.00 29 SER A C 4
ATOM 5915 O O . SER A 1 29 ? 9.315 0.250 4.360 1.00 0.00 29 SER A O 4
ATOM 5923 N N . ARG A 1 30 ? 10.185 -0.505 6.292 1.00 0.00 30 ARG A N 4
ATOM 5924 C CA . ARG A 1 30 ? 9.453 0.446 7.120 1.00 0.00 30 ARG A CA 4
ATOM 5925 C C . ARG A 1 30 ? 9.915 1.874 6.846 1.00 0.00 30 ARG A C 4
ATOM 5926 O O . ARG A 1 30 ? 9.127 2.818 6.925 1.00 0.00 30 ARG A O 4
ATOM 5947 N N . LEU A 1 31 ? 11.194 2.025 6.524 1.00 0.00 31 LEU A N 4
ATOM 5948 C CA . LEU A 1 31 ? 11.761 3.338 6.238 1.00 0.00 31 LEU A CA 4
ATOM 5949 C C . LEU A 1 31 ? 11.633 3.677 4.755 1.00 0.00 31 LEU A C 4
ATOM 5950 O O . LEU A 1 31 ? 11.147 4.748 4.393 1.00 0.00 31 LEU A O 4
ATOM 5966 N N . GLU A 1 32 ? 12.069 2.754 3.903 1.00 0.00 32 GLU A N 4
ATOM 5967 C CA . GLU A 1 32 ? 12.001 2.953 2.461 1.00 0.00 32 GLU A CA 4
ATOM 5968 C C . GLU A 1 32 ? 10.647 3.528 2.055 1.00 0.00 32 GLU A C 4
ATOM 5969 O O . GLU A 1 32 ? 10.546 4.287 1.092 1.00 0.00 32 GLU A O 4
ATOM 5981 N N . ALA A 1 33 ? 9.607 3.158 2.795 1.00 0.00 33 ALA A N 4
ATOM 5982 C CA . ALA A 1 33 ? 8.259 3.637 2.514 1.00 0.00 33 ALA A CA 4
ATOM 5983 C C . ALA A 1 33 ? 8.070 5.067 3.008 1.00 0.00 33 ALA A C 4
ATOM 5984 O O . ALA A 1 33 ? 7.607 5.933 2.267 1.00 0.00 33 ALA A O 4
ATOM 5991 N N . GLN A 1 34 ? 8.430 5.306 4.265 1.00 0.00 34 GLN A N 4
ATOM 5992 C CA . GLN A 1 34 ? 8.299 6.632 4.857 1.00 0.00 34 GLN A CA 4
ATOM 5993 C C . GLN A 1 34 ? 8.971 7.687 3.985 1.00 0.00 34 GLN A C 4
ATOM 5994 O O . GLN A 1 34 ? 8.393 8.741 3.712 1.00 0.00 34 GLN A O 4
ATOM 6008 N N . LEU A 1 35 ? 10.192 7.399 3.551 1.00 0.00 35 LEU A N 4
ATOM 6009 C CA . LEU A 1 35 ? 10.943 8.324 2.709 1.00 0.00 35 LEU A CA 4
ATOM 6010 C C . LEU A 1 35 ? 10.275 8.487 1.348 1.00 0.00 35 LEU A C 4
ATOM 6011 O O . LEU A 1 35 ? 10.260 9.579 0.779 1.00 0.00 35 LEU A O 4
ATOM 6027 N N . LEU A 1 36 ? 9.721 7.395 0.832 1.00 0.00 36 LEU A N 4
ATOM 6028 C CA . LEU A 1 36 ? 9.048 7.418 -0.461 1.00 0.00 36 LEU A CA 4
ATOM 6029 C C . LEU A 1 36 ? 7.948 8.474 -0.485 1.00 0.00 36 LEU A C 4
ATOM 6030 O O . LEU A 1 36 ? 7.514 8.910 -1.552 1.00 0.00 36 LEU A O 4
ATOM 6046 N N . LEU A 1 37 ? 7.501 8.882 0.698 1.00 0.00 37 LEU A N 4
ATOM 6047 C CA . LEU A 1 37 ? 6.453 9.889 0.814 1.00 0.00 37 LEU A CA 4
ATOM 6048 C C . LEU A 1 37 ? 7.024 11.292 0.640 1.00 0.00 37 LEU A C 4
ATOM 6049 O O . LEU A 1 37 ? 6.704 11.987 -0.324 1.00 0.00 37 LEU A O 4
ATOM 6065 N N . GLU A 1 38 ? 7.873 11.701 1.577 1.00 0.00 38 GLU A N 4
ATOM 6066 C CA . GLU A 1 38 ? 8.490 13.022 1.525 1.00 0.00 38 GLU A CA 4
ATOM 6067 C C . GLU A 1 38 ? 9.129 13.270 0.162 1.00 0.00 38 GLU A C 4
ATOM 6068 O O . GLU A 1 38 ? 9.250 14.413 -0.280 1.00 0.00 38 GLU A O 4
ATOM 6080 N N . ARG A 1 39 ? 9.537 12.192 -0.499 1.00 0.00 39 ARG A N 4
ATOM 6081 C CA . ARG A 1 39 ? 10.165 12.292 -1.812 1.00 0.00 39 ARG A CA 4
ATOM 6082 C C . ARG A 1 39 ? 9.131 12.612 -2.886 1.00 0.00 39 ARG A C 4
ATOM 6083 O O . ARG A 1 39 ? 9.356 13.467 -3.744 1.00 0.00 39 ARG A O 4
ATOM 6104 N N . TYR A 1 40 ? 7.997 11.920 -2.835 1.00 0.00 40 TYR A N 4
ATOM 6105 C CA . TYR A 1 40 ? 6.930 12.130 -3.805 1.00 0.00 40 TYR A CA 4
ATOM 6106 C C . TYR A 1 40 ? 5.606 12.421 -3.105 1.00 0.00 40 TYR A C 4
ATOM 6107 O O . TYR A 1 40 ? 4.752 11.548 -2.946 1.00 0.00 40 TYR A O 4
ATOM 6125 N N . PRO A 1 41 ? 5.430 13.680 -2.676 1.00 0.00 41 PRO A N 4
ATOM 6126 C CA . PRO A 1 41 ? 4.213 14.118 -1.986 1.00 0.00 41 PRO A CA 4
ATOM 6127 C C . PRO A 1 41 ? 3.004 14.161 -2.915 1.00 0.00 41 PRO A C 4
ATOM 6128 O O . PRO A 1 41 ? 1.864 14.037 -2.470 1.00 0.00 41 PRO A O 4
ATOM 6139 N N . GLU A 1 42 ? 3.263 14.337 -4.208 1.00 0.00 42 GLU A N 4
ATOM 6140 C CA . GLU A 1 42 ? 2.194 14.397 -5.198 1.00 0.00 42 GLU A CA 4
ATOM 6141 C C . GLU A 1 42 ? 1.670 13.000 -5.517 1.00 0.00 42 GLU A C 4
ATOM 6142 O O . GLU A 1 42 ? 0.473 12.812 -5.743 1.00 0.00 42 GLU A O 4
ATOM 6154 N N . CYS A 1 43 ? 2.571 12.025 -5.535 1.00 0.00 43 CYS A N 4
ATOM 6155 C CA . CYS A 1 43 ? 2.200 10.646 -5.827 1.00 0.00 43 CYS A CA 4
ATOM 6156 C C . CYS A 1 43 ? 1.082 10.175 -4.903 1.00 0.00 43 CYS A C 4
ATOM 6157 O O . CYS A 1 43 ? 0.176 9.458 -5.322 1.00 0.00 43 CYS A O 4
ATOM 6165 N N . GLY A 1 44 ? 1.155 10.584 -3.639 1.00 0.00 44 GLY A N 4
ATOM 6166 C CA . GLY A 1 44 ? 0.144 10.193 -2.674 1.00 0.00 44 GLY A CA 4
ATOM 6167 C C . GLY A 1 44 ? 0.709 10.026 -1.278 1.00 0.00 44 GLY A C 4
ATOM 6168 O O . GLY A 1 44 ? 1.924 10.074 -1.083 1.00 0.00 44 GLY A O 4
ATOM 6172 N N . ASN A 1 45 ? -0.172 9.830 -0.303 1.00 0.00 45 ASN A N 4
ATOM 6173 C CA . ASN A 1 45 ? 0.246 9.657 1.083 1.00 0.00 45 ASN A CA 4
ATOM 6174 C C . ASN A 1 45 ? -0.093 8.256 1.583 1.00 0.00 45 ASN A C 4
ATOM 6175 O O . ASN A 1 45 ? 0.665 7.656 2.347 1.00 0.00 45 ASN A O 4
ATOM 6186 N N . LEU A 1 46 ? -1.236 7.739 1.147 1.00 0.00 46 LEU A N 4
ATOM 6187 C CA . LEU A 1 46 ? -1.678 6.407 1.549 1.00 0.00 46 LEU A CA 4
ATOM 6188 C C . LEU A 1 46 ? -0.932 5.329 0.769 1.00 0.00 46 LEU A C 4
ATOM 6189 O O . LEU A 1 46 ? -1.169 5.135 -0.424 1.00 0.00 46 LEU A O 4
ATOM 6205 N N . LEU A 1 47 ? -0.033 4.627 1.452 1.00 0.00 47 LEU A N 4
ATOM 6206 C CA . LEU A 1 47 ? 0.746 3.565 0.823 1.00 0.00 47 LEU A CA 4
ATOM 6207 C C . LEU A 1 47 ? 0.754 2.311 1.691 1.00 0.00 47 LEU A C 4
ATOM 6208 O O . LEU A 1 47 ? 1.002 2.377 2.895 1.00 0.00 47 LEU A O 4
ATOM 6224 N N . LEU A 1 48 ? 0.484 1.167 1.071 1.00 0.00 48 LEU A N 4
ATOM 6225 C CA . LEU A 1 48 ? 0.463 -0.104 1.786 1.00 0.00 48 LEU A CA 4
ATOM 6226 C C . LEU A 1 48 ? 1.782 -0.849 1.609 1.00 0.00 48 LEU A C 4
ATOM 6227 O O . LEU A 1 48 ? 2.123 -1.275 0.505 1.00 0.00 48 LEU A O 4
ATOM 6243 N N . ARG A 1 49 ? 2.518 -1.007 2.703 1.00 0.00 49 ARG A N 4
ATOM 6244 C CA . ARG A 1 49 ? 3.799 -1.702 2.671 1.00 0.00 49 ARG A CA 4
ATOM 6245 C C . ARG A 1 49 ? 3.726 -3.014 3.446 1.00 0.00 49 ARG A C 4
ATOM 6246 O O . ARG A 1 49 ? 3.015 -3.135 4.444 1.00 0.00 49 ARG A O 4
ATOM 6267 N N . PRO A 1 50 ? 4.477 -4.022 2.978 1.00 0.00 50 PRO A N 4
ATOM 6268 C CA . PRO A 1 50 ? 4.514 -5.343 3.613 1.00 0.00 50 PRO A CA 4
ATOM 6269 C C . PRO A 1 50 ? 5.219 -5.317 4.965 1.00 0.00 50 PRO A C 4
ATOM 6270 O O . PRO A 1 50 ? 6.329 -4.800 5.087 1.00 0.00 50 PRO A O 4
ATOM 6281 N N . SER A 1 51 ? 4.566 -5.876 5.979 1.00 0.00 51 SER A N 4
ATOM 6282 C CA . SER A 1 51 ? 5.128 -5.914 7.323 1.00 0.00 51 SER A CA 4
ATOM 6283 C C . SER A 1 51 ? 4.891 -7.273 7.973 1.00 0.00 51 SER A C 4
ATOM 6284 O O . SER A 1 51 ? 3.756 -7.646 8.265 1.00 0.00 51 SER A O 4
ATOM 6292 N N . GLY A 1 52 ? 5.974 -8.012 8.197 1.00 0.00 52 GLY A N 4
ATOM 6293 C CA . GLY A 1 52 ? 5.865 -9.322 8.811 1.00 0.00 52 GLY A CA 4
ATOM 6294 C C . GLY A 1 52 ? 6.981 -10.256 8.387 1.00 0.00 52 GLY A C 4
ATOM 6295 O O . GLY A 1 52 ? 8.160 -9.930 8.529 1.00 0.00 52 GLY A O 4
ATOM 6299 N N . ASP A 1 53 ? 6.611 -11.420 7.867 1.00 0.00 53 ASP A N 4
ATOM 6300 C CA . ASP A 1 53 ? 7.589 -12.405 7.422 1.00 0.00 53 ASP A CA 4
ATOM 6301 C C . ASP A 1 53 ? 7.407 -12.722 5.941 1.00 0.00 53 ASP A C 4
ATOM 6302 O O . ASP A 1 53 ? 7.484 -13.879 5.529 1.00 0.00 53 ASP A O 4
ATOM 6311 N N . GLY A 1 54 ? 7.164 -11.685 5.145 1.00 0.00 54 GLY A N 4
ATOM 6312 C CA . GLY A 1 54 ? 6.974 -11.874 3.719 1.00 0.00 54 GLY A CA 4
ATOM 6313 C C . GLY A 1 54 ? 5.576 -11.501 3.266 1.00 0.00 54 GLY A C 4
ATOM 6314 O O . GLY A 1 54 ? 5.285 -10.328 3.032 1.00 0.00 54 GLY A O 4
ATOM 6318 N N . ALA A 1 55 ? 4.709 -12.500 3.142 1.00 0.00 55 ALA A N 4
ATOM 6319 C CA . ALA A 1 55 ? 3.334 -12.271 2.715 1.00 0.00 55 ALA A CA 4
ATOM 6320 C C . ALA A 1 55 ? 2.344 -12.762 3.766 1.00 0.00 55 ALA A C 4
ATOM 6321 O O . ALA A 1 55 ? 1.299 -13.320 3.435 1.00 0.00 55 ALA A O 4
ATOM 6328 N N . ASP A 1 56 ? 2.681 -12.552 5.034 1.00 0.00 56 ASP A N 4
ATOM 6329 C CA . ASP A 1 56 ? 1.821 -12.973 6.134 1.00 0.00 56 ASP A CA 4
ATOM 6330 C C . ASP A 1 56 ? 1.380 -11.774 6.967 1.00 0.00 56 ASP A C 4
ATOM 6331 O O . ASP A 1 56 ? 1.391 -11.822 8.197 1.00 0.00 56 ASP A O 4
ATOM 6340 N N . GLY A 1 57 ? 0.991 -10.698 6.289 1.00 0.00 57 GLY A N 4
ATOM 6341 C CA . GLY A 1 57 ? 0.553 -9.502 6.984 1.00 0.00 57 GLY A CA 4
ATOM 6342 C C . GLY A 1 57 ? 1.079 -8.233 6.343 1.00 0.00 57 GLY A C 4
ATOM 6343 O O . GLY A 1 57 ? 2.256 -8.150 5.990 1.00 0.00 57 GLY A O 4
ATOM 6347 N N . VAL A 1 58 ? 0.207 -7.242 6.191 1.00 0.00 58 VAL A N 4
ATOM 6348 C CA . VAL A 1 58 ? 0.590 -5.971 5.587 1.00 0.00 58 VAL A CA 4
ATOM 6349 C C . VAL A 1 58 ? 0.249 -4.802 6.504 1.00 0.00 58 VAL A C 4
ATOM 6350 O O . VAL A 1 58 ? -0.662 -4.891 7.327 1.00 0.00 58 VAL A O 4
ATOM 6363 N N . SER A 1 59 ? 0.985 -3.706 6.355 1.00 0.00 59 SER A N 4
ATOM 6364 C CA . SER A 1 59 ? 0.764 -2.519 7.172 1.00 0.00 59 SER A CA 4
ATOM 6365 C C . SER A 1 59 ? 0.511 -1.296 6.296 1.00 0.00 59 SER A C 4
ATOM 6366 O O . SER A 1 59 ? 1.049 -1.185 5.195 1.00 0.00 59 SER A O 4
ATOM 6374 N N . VAL A 1 60 ? -0.312 -0.378 6.794 1.00 0.00 60 VAL A N 4
ATOM 6375 C CA . VAL A 1 60 ? -0.636 0.838 6.059 1.00 0.00 60 VAL A CA 4
ATOM 6376 C C . VAL A 1 60 ? 0.063 2.050 6.665 1.00 0.00 60 VAL A C 4
ATOM 6377 O O . VAL A 1 60 ? -0.002 2.279 7.874 1.00 0.00 60 VAL A O 4
ATOM 6390 N N . THR A 1 61 ? 0.733 2.825 5.818 1.00 0.00 61 THR A N 4
ATOM 6391 C CA . THR A 1 61 ? 1.445 4.013 6.269 1.00 0.00 61 THR A CA 4
ATOM 6392 C C . THR A 1 61 ? 0.876 5.273 5.627 1.00 0.00 61 THR A C 4
ATOM 6393 O O . THR A 1 61 ? 1.031 5.496 4.426 1.00 0.00 61 THR A O 4
ATOM 6404 N N . THR A 1 62 ? 0.215 6.096 6.435 1.00 0.00 62 THR A N 4
ATOM 6405 C CA . THR A 1 62 ? -0.379 7.334 5.946 1.00 0.00 62 THR A CA 4
ATOM 6406 C C . THR A 1 62 ? 0.300 8.552 6.563 1.00 0.00 62 THR A C 4
ATOM 6407 O O . THR A 1 62 ? 0.577 8.577 7.763 1.00 0.00 62 THR A O 4
ATOM 6418 N N . ARG A 1 63 ? 0.565 9.558 5.738 1.00 0.00 63 ARG A N 4
ATOM 6419 C CA . ARG A 1 63 ? 1.213 10.779 6.203 1.00 0.00 63 ARG A CA 4
ATOM 6420 C C . ARG A 1 63 ? 0.636 12.002 5.497 1.00 0.00 63 ARG A C 4
ATOM 6421 O O . ARG A 1 63 ? 0.830 12.186 4.297 1.00 0.00 63 ARG A O 4
ATOM 6442 N N . GLN A 1 64 ? -0.073 12.836 6.253 1.00 0.00 64 GLN A N 4
ATOM 6443 C CA . GLN A 1 64 ? -0.678 14.041 5.699 1.00 0.00 64 GLN A CA 4
ATOM 6444 C C . GLN A 1 64 ? -0.574 15.203 6.682 1.00 0.00 64 GLN A C 4
ATOM 6445 O O . GLN A 1 64 ? -0.885 15.058 7.864 1.00 0.00 64 GLN A O 4
ATOM 6459 N N . MET A 1 65 ? -0.136 16.355 6.184 1.00 0.00 65 MET A N 4
ATOM 6460 C CA . MET A 1 65 ? 0.006 17.542 7.019 1.00 0.00 65 MET A CA 4
ATOM 6461 C C . MET A 1 65 ? -1.183 17.689 7.963 1.00 0.00 65 MET A C 4
ATOM 6462 O O . MET A 1 65 ? -2.250 18.157 7.564 1.00 0.00 65 MET A O 4
ATOM 6476 N N . HIS A 1 66 ? -0.993 17.288 9.216 1.00 0.00 66 HIS A N 4
ATOM 6477 C CA . HIS A 1 66 ? -2.052 17.376 10.215 1.00 0.00 66 HIS A CA 4
ATOM 6478 C C . HIS A 1 66 ? -1.603 18.217 11.408 1.00 0.00 66 HIS A C 4
ATOM 6479 O O . HIS A 1 66 ? -0.557 17.960 12.002 1.00 0.00 66 HIS A O 4
ATOM 6494 N N . ASN A 1 67 ? -2.402 19.223 11.750 1.00 0.00 67 ASN A N 4
ATOM 6495 C CA . ASN A 1 67 ? -2.087 20.102 12.870 1.00 0.00 67 ASN A CA 4
ATOM 6496 C C . ASN A 1 67 ? -0.791 20.864 12.615 1.00 0.00 67 ASN A C 4
ATOM 6497 O O . ASN A 1 67 ? -0.096 21.259 13.550 1.00 0.00 67 ASN A O 4
ATOM 6508 N N . GLY A 1 68 ? -0.472 21.070 11.341 1.00 0.00 68 GLY A N 4
ATOM 6509 C CA . GLY A 1 68 ? 0.739 21.785 10.985 1.00 0.00 68 GLY A CA 4
ATOM 6510 C C . GLY A 1 68 ? 1.992 21.062 11.435 1.00 0.00 68 GLY A C 4
ATOM 6511 O O . GLY A 1 68 ? 3.008 21.691 11.736 1.00 0.00 68 GLY A O 4
ATOM 6515 N N . THR A 1 69 ? 1.925 19.735 11.482 1.00 0.00 69 THR A N 4
ATOM 6516 C CA . THR A 1 69 ? 3.061 18.926 11.902 1.00 0.00 69 THR A CA 4
ATOM 6517 C C . THR A 1 69 ? 3.169 17.655 11.068 1.00 0.00 69 THR A C 4
ATOM 6518 O O . THR A 1 69 ? 2.218 17.262 10.389 1.00 0.00 69 THR A O 4
ATOM 6529 N N . HIS A 1 70 ? 4.332 17.013 11.122 1.00 0.00 70 HIS A N 4
ATOM 6530 C CA . HIS A 1 70 ? 4.563 15.784 10.371 1.00 0.00 70 HIS A CA 4
ATOM 6531 C C . HIS A 1 70 ? 4.231 14.559 11.218 1.00 0.00 70 HIS A C 4
ATOM 6532 O O . HIS A 1 70 ? 5.017 14.150 12.073 1.00 0.00 70 HIS A O 4
ATOM 6547 N N . VAL A 1 71 ? 3.059 13.978 10.977 1.00 0.00 71 VAL A N 4
ATOM 6548 C CA . VAL A 1 71 ? 2.622 12.801 11.717 1.00 0.00 71 VAL A CA 4
ATOM 6549 C C . VAL A 1 71 ? 2.685 11.550 10.847 1.00 0.00 71 VAL A C 4
ATOM 6550 O O . VAL A 1 71 ? 2.285 11.570 9.683 1.00 0.00 71 VAL A O 4
ATOM 6563 N N . VAL A 1 72 ? 3.191 10.462 11.420 1.00 0.00 72 VAL A N 4
ATOM 6564 C CA . VAL A 1 72 ? 3.306 9.201 10.698 1.00 0.00 72 VAL A CA 4
ATOM 6565 C C . VAL A 1 72 ? 2.812 8.035 11.547 1.00 0.00 72 VAL A C 4
ATOM 6566 O O . VAL A 1 72 ? 3.479 7.618 12.493 1.00 0.00 72 VAL A O 4
ATOM 6579 N N . ARG A 1 73 ? 1.640 7.512 11.202 1.00 0.00 73 ARG A N 4
ATOM 6580 C CA . ARG A 1 73 ? 1.056 6.394 11.932 1.00 0.00 73 ARG A CA 4
ATOM 6581 C C . ARG A 1 73 ? 1.092 5.119 11.095 1.00 0.00 73 ARG A C 4
ATOM 6582 O O . ARG A 1 73 ? 1.519 5.134 9.939 1.00 0.00 73 ARG A O 4
ATOM 6603 N N . HIS A 1 74 ? 0.641 4.017 11.685 1.00 0.00 74 HIS A N 4
ATOM 6604 C CA . HIS A 1 74 ? 0.621 2.733 10.993 1.00 0.00 74 HIS A CA 4
ATOM 6605 C C . HIS A 1 74 ? -0.594 1.909 11.411 1.00 0.00 74 HIS A C 4
ATOM 6606 O O . HIS A 1 74 ? -0.905 1.804 12.598 1.00 0.00 74 HIS A O 4
ATOM 6621 N N . TYR A 1 75 ? -1.276 1.329 10.430 1.00 0.00 75 TYR A N 4
ATOM 6622 C CA . TYR A 1 75 ? -2.458 0.519 10.696 1.00 0.00 75 TYR A CA 4
ATOM 6623 C C . TYR A 1 75 ? -2.173 -0.960 10.444 1.00 0.00 75 TYR A C 4
ATOM 6624 O O . TYR A 1 75 ? -1.514 -1.320 9.468 1.00 0.00 75 TYR A O 4
ATOM 6642 N N . LYS A 1 76 ? -2.672 -1.811 11.333 1.00 0.00 76 LYS A N 4
ATOM 6643 C CA . LYS A 1 76 ? -2.475 -3.250 11.209 1.00 0.00 76 LYS A CA 4
ATOM 6644 C C . LYS A 1 76 ? -3.643 -3.898 10.472 1.00 0.00 76 LYS A C 4
ATOM 6645 O O . LYS A 1 76 ? -4.704 -3.294 10.317 1.00 0.00 76 LYS A O 4
ATOM 6664 N N . VAL A 1 77 ? -3.441 -5.133 10.021 1.00 0.00 77 VAL A N 4
ATOM 6665 C CA . VAL A 1 77 ? -4.478 -5.864 9.304 1.00 0.00 77 VAL A CA 4
ATOM 6666 C C . VAL A 1 77 ? -4.620 -7.284 9.839 1.00 0.00 77 VAL A C 4
ATOM 6667 O O . VAL A 1 77 ? -3.675 -8.073 9.798 1.00 0.00 77 VAL A O 4
ATOM 6680 N N . LYS A 1 78 ? -5.808 -7.605 10.341 1.00 0.00 78 LYS A N 4
ATOM 6681 C CA . LYS A 1 78 ? -6.077 -8.932 10.884 1.00 0.00 78 LYS A CA 4
ATOM 6682 C C . LYS A 1 78 ? -6.331 -9.936 9.765 1.00 0.00 78 LYS A C 4
ATOM 6683 O O . LYS A 1 78 ? -6.917 -9.599 8.736 1.00 0.00 78 LYS A O 4
ATOM 6702 N N . ARG A 1 79 ? -5.888 -11.172 9.974 1.00 0.00 79 ARG A N 4
ATOM 6703 C CA . ARG A 1 79 ? -6.069 -12.225 8.982 1.00 0.00 79 ARG A CA 4
ATOM 6704 C C . ARG A 1 79 ? -7.151 -13.208 9.423 1.00 0.00 79 ARG A C 4
ATOM 6705 O O . ARG A 1 79 ? -6.894 -14.111 10.218 1.00 0.00 79 ARG A O 4
ATOM 6726 N N . GLU A 1 80 ? -8.359 -13.023 8.902 1.00 0.00 80 GLU A N 4
ATOM 6727 C CA . GLU A 1 80 ? -9.479 -13.892 9.243 1.00 0.00 80 GLU A CA 4
ATOM 6728 C C . GLU A 1 80 ? -10.083 -14.519 7.990 1.00 0.00 80 GLU A C 4
ATOM 6729 O O . GLU A 1 80 ? -11.158 -14.123 7.542 1.00 0.00 80 GLU A O 4
ATOM 6741 N N . GLY A 1 81 ? -9.383 -15.500 7.428 1.00 0.00 81 GLY A N 4
ATOM 6742 C CA . GLY A 1 81 ? -9.866 -16.165 6.232 1.00 0.00 81 GLY A CA 4
ATOM 6743 C C . GLY A 1 81 ? -9.632 -15.345 4.979 1.00 0.00 81 GLY A C 4
ATOM 6744 O O . GLY A 1 81 ? -8.663 -14.592 4.875 1.00 0.00 81 GLY A O 4
ATOM 6748 N N . PRO A 1 82 ? -10.534 -15.487 3.997 1.00 0.00 82 PRO A N 4
ATOM 6749 C CA . PRO A 1 82 ? -10.443 -14.762 2.726 1.00 0.00 82 PRO A CA 4
ATOM 6750 C C . PRO A 1 82 ? -10.711 -13.270 2.889 1.00 0.00 82 PRO A C 4
ATOM 6751 O O . PRO A 1 82 ? -10.476 -12.483 1.973 1.00 0.00 82 PRO A O 4
ATOM 6762 N N . LYS A 1 83 ? -11.203 -12.887 4.062 1.00 0.00 83 LYS A N 4
ATOM 6763 C CA . LYS A 1 83 ? -11.502 -11.488 4.347 1.00 0.00 83 LYS A CA 4
ATOM 6764 C C . LYS A 1 83 ? -10.386 -10.851 5.168 1.00 0.00 83 LYS A C 4
ATOM 6765 O O . LYS A 1 83 ? -9.688 -11.531 5.921 1.00 0.00 83 LYS A O 4
ATOM 6784 N N . TYR A 1 84 ? -10.224 -9.540 5.020 1.00 0.00 84 TYR A N 4
ATOM 6785 C CA . TYR A 1 84 ? -9.191 -8.810 5.747 1.00 0.00 84 TYR A CA 4
ATOM 6786 C C . TYR A 1 84 ? -9.811 -7.766 6.671 1.00 0.00 84 TYR A C 4
ATOM 6787 O O . TYR A 1 84 ? -10.143 -6.660 6.243 1.00 0.00 84 TYR A O 4
ATOM 6805 N N . VAL A 1 85 ? -9.964 -8.125 7.942 1.00 0.00 85 VAL A N 4
ATOM 6806 C CA . VAL A 1 85 ? -10.542 -7.220 8.928 1.00 0.00 85 VAL A CA 4
ATOM 6807 C C . VAL A 1 85 ? -9.557 -6.120 9.308 1.00 0.00 85 VAL A C 4
ATOM 6808 O O . VAL A 1 85 ? -8.416 -6.397 9.681 1.00 0.00 85 VAL A O 4
ATOM 6821 N N . ILE A 1 86 ? -10.005 -4.873 9.211 1.00 0.00 86 ILE A N 4
ATOM 6822 C CA . ILE A 1 86 ? -9.163 -3.732 9.547 1.00 0.00 86 ILE A CA 4
ATOM 6823 C C . ILE A 1 86 ? -8.972 -3.614 11.056 1.00 0.00 86 ILE A C 4
ATOM 6824 O O . ILE A 1 86 ? -9.765 -4.141 11.834 1.00 0.00 86 ILE A O 4
ATOM 6840 N N . ASP A 1 87 ? -7.916 -2.918 11.460 1.00 0.00 87 ASP A N 4
ATOM 6841 C CA . ASP A 1 87 ? -7.621 -2.727 12.875 1.00 0.00 87 ASP A CA 4
ATOM 6842 C C . ASP A 1 87 ? -8.349 -1.503 13.421 1.00 0.00 87 ASP A C 4
ATOM 6843 O O . ASP A 1 87 ? -7.777 -0.712 14.172 1.00 0.00 87 ASP A O 4
ATOM 6852 N N . VAL A 1 88 ? -9.613 -1.352 13.039 1.00 0.00 88 VAL A N 4
ATOM 6853 C CA . VAL A 1 88 ? -10.418 -0.223 13.490 1.00 0.00 88 VAL A CA 4
ATOM 6854 C C . VAL A 1 88 ? -11.391 -0.646 14.584 1.00 0.00 88 VAL A C 4
ATOM 6855 O O . VAL A 1 88 ? -11.554 -1.834 14.858 1.00 0.00 88 VAL A O 4
ATOM 6868 N N . GLU A 1 89 ? -12.036 0.336 15.207 1.00 0.00 89 GLU A N 4
ATOM 6869 C CA . GLU A 1 89 ? -12.993 0.064 16.273 1.00 0.00 89 GLU A CA 4
ATOM 6870 C C . GLU A 1 89 ? -13.817 -1.181 15.960 1.00 0.00 89 GLU A C 4
ATOM 6871 O O . GLU A 1 89 ? -13.985 -2.055 16.810 1.00 0.00 89 GLU A O 4
ATOM 6883 N N . GLN A 1 90 ? -14.327 -1.254 14.736 1.00 0.00 90 GLN A N 4
ATOM 6884 C CA . GLN A 1 90 ? -15.135 -2.392 14.311 1.00 0.00 90 GLN A CA 4
ATOM 6885 C C . GLN A 1 90 ? -14.416 -3.197 13.233 1.00 0.00 90 GLN A C 4
ATOM 6886 O O . GLN A 1 90 ? -13.763 -2.649 12.345 1.00 0.00 90 GLN A O 4
ATOM 6900 N N . PRO A 1 91 ? -14.536 -4.531 13.312 1.00 0.00 91 PRO A N 4
ATOM 6901 C CA . PRO A 1 91 ? -13.905 -5.441 12.352 1.00 0.00 91 PRO A CA 4
ATOM 6902 C C . PRO A 1 91 ? -14.549 -5.365 10.972 1.00 0.00 91 PRO A C 4
ATOM 6903 O O . PRO A 1 91 ? -15.474 -6.118 10.666 1.00 0.00 91 PRO A O 4
ATOM 6914 N N . PHE A 1 92 ? -14.054 -4.454 10.142 1.00 0.00 92 PHE A N 4
ATOM 6915 C CA . PHE A 1 92 ? -14.583 -4.280 8.794 1.00 0.00 92 PHE A CA 4
ATOM 6916 C C . PHE A 1 92 ? -14.034 -5.349 7.853 1.00 0.00 92 PHE A C 4
ATOM 6917 O O . PHE A 1 92 ? -12.843 -5.365 7.542 1.00 0.00 92 PHE A O 4
ATOM 6934 N N . SER A 1 93 ? -14.911 -6.241 7.404 1.00 0.00 93 SER A N 4
ATOM 6935 C CA . SER A 1 93 ? -14.516 -7.315 6.502 1.00 0.00 93 SER A CA 4
ATOM 6936 C C . SER A 1 93 ? -14.568 -6.853 5.049 1.00 0.00 93 SER A C 4
ATOM 6937 O O . SER A 1 93 ? -15.369 -5.991 4.690 1.00 0.00 93 SER A O 4
ATOM 6945 N N . CYS A 1 94 ? -13.708 -7.433 4.219 1.00 0.00 94 CYS A N 4
ATOM 6946 C CA . CYS A 1 94 ? -13.654 -7.080 2.805 1.00 0.00 94 CYS A CA 4
ATOM 6947 C C . CYS A 1 94 ? -13.333 -8.303 1.951 1.00 0.00 94 CYS A C 4
ATOM 6948 O O . CYS A 1 94 ? -12.872 -9.326 2.461 1.00 0.00 94 CYS A O 4
ATOM 6956 N N . THR A 1 95 ? -13.580 -8.192 0.650 1.00 0.00 95 THR A N 4
ATOM 6957 C CA . THR A 1 95 ? -13.320 -9.289 -0.273 1.00 0.00 95 THR A CA 4
ATOM 6958 C C . THR A 1 95 ? -11.824 -9.468 -0.507 1.00 0.00 95 THR A C 4
ATOM 6959 O O . THR A 1 95 ? -11.326 -10.592 -0.571 1.00 0.00 95 THR A O 4
ATOM 6970 N N . SER A 1 96 ? -11.111 -8.353 -0.632 1.00 0.00 96 SER A N 4
ATOM 6971 C CA . SER A 1 96 ? -9.671 -8.388 -0.861 1.00 0.00 96 SER A CA 4
ATOM 6972 C C . SER A 1 96 ? -9.022 -7.073 -0.439 1.00 0.00 96 SER A C 4
ATOM 6973 O O . SER A 1 96 ? -9.708 -6.123 -0.057 1.00 0.00 96 SER A O 4
ATOM 6981 N N . LEU A 1 97 ? -7.696 -7.026 -0.509 1.00 0.00 97 LEU A N 4
ATOM 6982 C CA . LEU A 1 97 ? -6.952 -5.829 -0.135 1.00 0.00 97 LEU A CA 4
ATOM 6983 C C . LEU A 1 97 ? -7.534 -4.592 -0.812 1.00 0.00 97 LEU A C 4
ATOM 6984 O O . LEU A 1 97 ? -7.735 -3.559 -0.173 1.00 0.00 97 LEU A O 4
ATOM 7000 N N . ASP A 1 98 ? -7.804 -4.705 -2.107 1.00 0.00 98 ASP A N 4
ATOM 7001 C CA . ASP A 1 98 ? -8.367 -3.597 -2.871 1.00 0.00 98 ASP A CA 4
ATOM 7002 C C . ASP A 1 98 ? -9.358 -2.802 -2.026 1.00 0.00 98 ASP A C 4
ATOM 7003 O O . ASP A 1 98 ? -9.185 -1.604 -1.812 1.00 0.00 98 ASP A O 4
ATOM 7012 N N . ALA A 1 99 ? -10.397 -3.480 -1.549 1.00 0.00 99 ALA A N 4
ATOM 7013 C CA . ALA A 1 99 ? -11.415 -2.838 -0.727 1.00 0.00 99 ALA A CA 4
ATOM 7014 C C . ALA A 1 99 ? -10.780 -2.001 0.379 1.00 0.00 99 ALA A C 4
ATOM 7015 O O . ALA A 1 99 ? -11.051 -0.806 0.500 1.00 0.00 99 ALA A O 4
ATOM 7022 N N . VAL A 1 100 ? -9.936 -2.637 1.184 1.00 0.00 100 VAL A N 4
ATOM 7023 C CA . VAL A 1 100 ? -9.262 -1.950 2.281 1.00 0.00 100 VAL A CA 4
ATOM 7024 C C . VAL A 1 100 ? -8.831 -0.548 1.868 1.00 0.00 100 VAL A C 4
ATOM 7025 O O . VAL A 1 100 ? -8.995 0.410 2.624 1.00 0.00 100 VAL A O 4
ATOM 7038 N N . VAL A 1 101 ? -8.280 -0.433 0.665 1.00 0.00 101 VAL A N 4
ATOM 7039 C CA . VAL A 1 101 ? -7.825 0.853 0.151 1.00 0.00 101 VAL A CA 4
ATOM 7040 C C . VAL A 1 101 ? -8.986 1.834 0.023 1.00 0.00 101 VAL A C 4
ATOM 7041 O O . VAL A 1 101 ? -8.836 3.025 0.288 1.00 0.00 101 VAL A O 4
ATOM 7054 N N . ASN A 1 102 ? -10.143 1.323 -0.385 1.00 0.00 102 ASN A N 4
ATOM 7055 C CA . ASN A 1 102 ? -11.330 2.155 -0.549 1.00 0.00 102 ASN A CA 4
ATOM 7056 C C . ASN A 1 102 ? -11.957 2.480 0.804 1.00 0.00 102 ASN A C 4
ATOM 7057 O O . ASN A 1 102 ? -12.232 3.641 1.109 1.00 0.00 102 ASN A O 4
ATOM 7068 N N . TYR A 1 103 ? -12.179 1.448 1.611 1.00 0.00 103 TYR A N 4
ATOM 7069 C CA . TYR A 1 103 ? -12.774 1.622 2.929 1.00 0.00 103 TYR A CA 4
ATOM 7070 C C . TYR A 1 103 ? -12.223 2.870 3.615 1.00 0.00 103 TYR A C 4
ATOM 7071 O O . TYR A 1 103 ? -12.979 3.743 4.041 1.00 0.00 103 TYR A O 4
ATOM 7089 N N . PHE A 1 104 ? -10.900 2.946 3.716 1.00 0.00 104 PHE A N 4
ATOM 7090 C CA . PHE A 1 104 ? -10.246 4.086 4.349 1.00 0.00 104 PHE A CA 4
ATOM 7091 C C . PHE A 1 104 ? -10.618 5.386 3.644 1.00 0.00 104 PHE A C 4
ATOM 7092 O O . PHE A 1 104 ? -11.137 6.315 4.263 1.00 0.00 104 PHE A O 4
ATOM 7109 N N . VAL A 1 105 ? -10.349 5.447 2.344 1.00 0.00 105 VAL A N 4
ATOM 7110 C CA . VAL A 1 105 ? -10.655 6.633 1.553 1.00 0.00 105 VAL A CA 4
ATOM 7111 C C . VAL A 1 105 ? -11.979 7.254 1.984 1.00 0.00 105 VAL A C 4
ATOM 7112 O O . VAL A 1 105 ? -12.037 8.430 2.343 1.00 0.00 105 VAL A O 4
ATOM 7125 N N . SER A 1 106 ? -13.041 6.455 1.947 1.00 0.00 106 SER A N 4
ATOM 7126 C CA . SER A 1 106 ? -14.367 6.927 2.331 1.00 0.00 106 SER A CA 4
ATOM 7127 C C . SER A 1 106 ? -14.421 7.237 3.824 1.00 0.00 106 SER A C 4
ATOM 7128 O O . SER A 1 106 ? -14.888 8.300 4.232 1.00 0.00 106 SER A O 4
ATOM 7136 N N . HIS A 1 107 ? -13.941 6.299 4.635 1.00 0.00 107 HIS A N 4
ATOM 7137 C CA . HIS A 1 107 ? -13.935 6.470 6.083 1.00 0.00 107 HIS A CA 4
ATOM 7138 C C . HIS A 1 107 ? -13.515 7.887 6.460 1.00 0.00 107 HIS A C 4
ATOM 7139 O O . HIS A 1 107 ? -14.297 8.647 7.033 1.00 0.00 107 HIS A O 4
ATOM 7154 N N . THR A 1 108 ? -12.275 8.239 6.135 1.00 0.00 108 THR A N 4
ATOM 7155 C CA . THR A 1 108 ? -11.750 9.564 6.441 1.00 0.00 108 THR A CA 4
ATOM 7156 C C . THR A 1 108 ? -12.579 10.653 5.769 1.00 0.00 108 THR A C 4
ATOM 7157 O O . THR A 1 108 ? -13.000 10.507 4.621 1.00 0.00 108 THR A O 4
ATOM 7168 N N . LYS A 1 109 ? -12.809 11.744 6.490 1.00 0.00 109 LYS A N 4
ATOM 7169 C CA . LYS A 1 109 ? -13.586 12.859 5.963 1.00 0.00 109 LYS A CA 4
ATOM 7170 C C . LYS A 1 109 ? -13.079 13.274 4.587 1.00 0.00 109 LYS A C 4
ATOM 7171 O O . LYS A 1 109 ? -13.748 13.059 3.575 1.00 0.00 109 LYS A O 4
ATOM 7190 N N . LYS A 1 110 ? -11.892 13.869 4.553 1.00 0.00 110 LYS A N 4
ATOM 7191 C CA . LYS A 1 110 ? -11.292 14.311 3.300 1.00 0.00 110 LYS A CA 4
ATOM 7192 C C . LYS A 1 110 ? -11.026 13.128 2.375 1.00 0.00 110 LYS A C 4
ATOM 7193 O O . LYS A 1 110 ? -10.781 12.012 2.835 1.00 0.00 110 LYS A O 4
ATOM 7212 N N . ALA A 1 111 ? -11.076 13.378 1.071 1.00 0.00 111 ALA A N 4
ATOM 7213 C CA . ALA A 1 111 ? -10.839 12.334 0.083 1.00 0.00 111 ALA A CA 4
ATOM 7214 C C . ALA A 1 111 ? -9.360 11.965 0.018 1.00 0.00 111 ALA A C 4
ATOM 7215 O O . ALA A 1 111 ? -8.574 12.626 -0.661 1.00 0.00 111 ALA A O 4
ATOM 7222 N N . LEU A 1 112 ? -8.987 10.907 0.730 1.00 0.00 112 LEU A N 4
ATOM 7223 C CA . LEU A 1 112 ? -7.601 10.452 0.755 1.00 0.00 112 LEU A CA 4
ATOM 7224 C C . LEU A 1 112 ? -7.153 10.000 -0.631 1.00 0.00 112 LEU A C 4
ATOM 7225 O O . LEU A 1 112 ? -7.971 9.609 -1.464 1.00 0.00 112 LEU A O 4
ATOM 7241 N N . VAL A 1 113 ? -5.846 10.055 -0.871 1.00 0.00 113 VAL A N 4
ATOM 7242 C CA . VAL A 1 113 ? -5.288 9.647 -2.156 1.00 0.00 113 VAL A CA 4
ATOM 7243 C C . VAL A 1 113 ? -4.205 8.590 -1.974 1.00 0.00 113 VAL A C 4
ATOM 7244 O O . VAL A 1 113 ? -3.264 8.755 -1.197 1.00 0.00 113 VAL A O 4
ATOM 7257 N N . PRO A 1 114 ? -4.340 7.473 -2.706 1.00 0.00 114 PRO A N 4
ATOM 7258 C CA . PRO A 1 114 ? -3.382 6.366 -2.643 1.00 0.00 114 PRO A CA 4
ATOM 7259 C C . PRO A 1 114 ? -2.036 6.728 -3.262 1.00 0.00 114 PRO A C 4
ATOM 7260 O O . PRO A 1 114 ? -1.942 7.648 -4.074 1.00 0.00 114 PRO A O 4
ATOM 7271 N N . PHE A 1 115 ? -0.996 5.996 -2.875 1.00 0.00 115 PHE A N 4
ATOM 7272 C CA . PHE A 1 115 ? 0.346 6.241 -3.392 1.00 0.00 115 PHE A CA 4
ATOM 7273 C C . PHE A 1 115 ? 0.752 5.155 -4.383 1.00 0.00 115 PHE A C 4
ATOM 7274 O O . PHE A 1 115 ? 0.652 3.963 -4.091 1.00 0.00 115 PHE A O 4
ATOM 7291 N N . LEU A 1 116 ? 1.213 5.575 -5.556 1.00 0.00 116 LEU A N 4
ATOM 7292 C CA . LEU A 1 116 ? 1.635 4.640 -6.593 1.00 0.00 116 LEU A CA 4
ATOM 7293 C C . LEU A 1 116 ? 2.946 5.090 -7.231 1.00 0.00 116 LEU A C 4
ATOM 7294 O O . LEU A 1 116 ? 3.244 6.284 -7.285 1.00 0.00 116 LEU A O 4
ATOM 7310 N N . LEU A 1 117 ? 3.722 4.127 -7.715 1.00 0.00 117 LEU A N 4
ATOM 7311 C CA . LEU A 1 117 ? 5.001 4.425 -8.353 1.00 0.00 117 LEU A CA 4
ATOM 7312 C C . LEU A 1 117 ? 5.202 3.564 -9.597 1.00 0.00 117 LEU A C 4
ATOM 7313 O O . LEU A 1 117 ? 5.470 2.367 -9.499 1.00 0.00 117 LEU A O 4
ATOM 7329 N N . ASP A 1 118 ? 5.071 4.183 -10.765 1.00 0.00 118 ASP A N 4
ATOM 7330 C CA . ASP A 1 118 ? 5.241 3.475 -12.028 1.00 0.00 118 ASP A CA 4
ATOM 7331 C C . ASP A 1 118 ? 6.621 2.828 -12.107 1.00 0.00 118 ASP A C 4
ATOM 7332 O O . ASP A 1 118 ? 7.631 3.516 -12.259 1.00 0.00 118 ASP A O 4
ATOM 7341 N N . GLY A 1 1 ? 22.910 3.186 -44.794 1.00 0.00 1 GLY A N 5
ATOM 7342 C CA . GLY A 1 1 ? 21.667 2.508 -44.473 1.00 0.00 1 GLY A CA 5
ATOM 7343 C C . GLY A 1 1 ? 21.413 2.439 -42.981 1.00 0.00 1 GLY A C 5
ATOM 7344 O O . GLY A 1 1 ? 22.131 3.054 -42.193 1.00 0.00 1 GLY A O 5
ATOM 7348 N N . SER A 1 2 ? 20.388 1.689 -42.591 1.00 0.00 2 SER A N 5
ATOM 7349 C CA . SER A 1 2 ? 20.037 1.546 -41.183 1.00 0.00 2 SER A CA 5
ATOM 7350 C C . SER A 1 2 ? 18.996 0.448 -40.991 1.00 0.00 2 SER A C 5
ATOM 7351 O O . SER A 1 2 ? 18.087 0.289 -41.805 1.00 0.00 2 SER A O 5
ATOM 7359 N N . SER A 1 3 ? 19.136 -0.309 -39.907 1.00 0.00 3 SER A N 5
ATOM 7360 C CA . SER A 1 3 ? 18.212 -1.396 -39.608 1.00 0.00 3 SER A CA 5
ATOM 7361 C C . SER A 1 3 ? 18.178 -1.685 -38.111 1.00 0.00 3 SER A C 5
ATOM 7362 O O . SER A 1 3 ? 18.913 -1.078 -37.334 1.00 0.00 3 SER A O 5
ATOM 7370 N N . GLY A 1 4 ? 17.317 -2.618 -37.713 1.00 0.00 4 GLY A N 5
ATOM 7371 C CA . GLY A 1 4 ? 17.202 -2.971 -36.310 1.00 0.00 4 GLY A CA 5
ATOM 7372 C C . GLY A 1 4 ? 16.175 -4.061 -36.069 1.00 0.00 4 GLY A C 5
ATOM 7373 O O . GLY A 1 4 ? 15.269 -4.258 -36.879 1.00 0.00 4 GLY A O 5
ATOM 7377 N N . SER A 1 5 ? 16.317 -4.769 -34.954 1.00 0.00 5 SER A N 5
ATOM 7378 C CA . SER A 1 5 ? 15.398 -5.848 -34.611 1.00 0.00 5 SER A CA 5
ATOM 7379 C C . SER A 1 5 ? 14.415 -5.402 -33.533 1.00 0.00 5 SER A C 5
ATOM 7380 O O . SER A 1 5 ? 14.530 -4.303 -32.988 1.00 0.00 5 SER A O 5
ATOM 7388 N N . SER A 1 6 ? 13.449 -6.262 -33.229 1.00 0.00 6 SER A N 5
ATOM 7389 C CA . SER A 1 6 ? 12.443 -5.956 -32.218 1.00 0.00 6 SER A CA 5
ATOM 7390 C C . SER A 1 6 ? 12.274 -7.124 -31.250 1.00 0.00 6 SER A C 5
ATOM 7391 O O . SER A 1 6 ? 12.489 -8.280 -31.610 1.00 0.00 6 SER A O 5
ATOM 7399 N N . GLY A 1 7 ? 11.887 -6.811 -30.017 1.00 0.00 7 GLY A N 5
ATOM 7400 C CA . GLY A 1 7 ? 11.695 -7.842 -29.015 1.00 0.00 7 GLY A CA 5
ATOM 7401 C C . GLY A 1 7 ? 12.437 -7.545 -27.728 1.00 0.00 7 GLY A C 5
ATOM 7402 O O . GLY A 1 7 ? 11.856 -7.593 -26.644 1.00 0.00 7 GLY A O 5
ATOM 7406 N N . GLU A 1 8 ? 13.725 -7.239 -27.846 1.00 0.00 8 GLU A N 5
ATOM 7407 C CA . GLU A 1 8 ? 14.548 -6.936 -26.680 1.00 0.00 8 GLU A CA 5
ATOM 7408 C C . GLU A 1 8 ? 14.057 -5.670 -25.983 1.00 0.00 8 GLU A C 5
ATOM 7409 O O . GLU A 1 8 ? 14.544 -5.311 -24.910 1.00 0.00 8 GLU A O 5
ATOM 7421 N N . VAL A 1 9 ? 13.092 -4.997 -26.601 1.00 0.00 9 VAL A N 5
ATOM 7422 C CA . VAL A 1 9 ? 12.535 -3.772 -26.040 1.00 0.00 9 VAL A CA 5
ATOM 7423 C C . VAL A 1 9 ? 11.190 -4.035 -25.373 1.00 0.00 9 VAL A C 5
ATOM 7424 O O . VAL A 1 9 ? 10.789 -3.318 -24.455 1.00 0.00 9 VAL A O 5
ATOM 7437 N N . LEU A 1 10 ? 10.496 -5.068 -25.838 1.00 0.00 10 LEU A N 5
ATOM 7438 C CA . LEU A 1 10 ? 9.194 -5.427 -25.286 1.00 0.00 10 LEU A CA 5
ATOM 7439 C C . LEU A 1 10 ? 9.278 -5.617 -23.775 1.00 0.00 10 LEU A C 5
ATOM 7440 O O . LEU A 1 10 ? 9.707 -6.664 -23.294 1.00 0.00 10 LEU A O 5
ATOM 7456 N N . ALA A 1 11 ? 8.863 -4.596 -23.032 1.00 0.00 11 ALA A N 5
ATOM 7457 C CA . ALA A 1 11 ? 8.886 -4.651 -21.575 1.00 0.00 11 ALA A CA 5
ATOM 7458 C C . ALA A 1 11 ? 7.478 -4.559 -21.000 1.00 0.00 11 ALA A C 5
ATOM 7459 O O . ALA A 1 11 ? 7.296 -4.493 -19.784 1.00 0.00 11 ALA A O 5
ATOM 7466 N N . LYS A 1 12 ? 6.483 -4.554 -21.881 1.00 0.00 12 LYS A N 5
ATOM 7467 C CA . LYS A 1 12 ? 5.089 -4.470 -21.461 1.00 0.00 12 LYS A CA 5
ATOM 7468 C C . LYS A 1 12 ? 4.561 -5.841 -21.050 1.00 0.00 12 LYS A C 5
ATOM 7469 O O . LYS A 1 12 ? 3.415 -6.185 -21.336 1.00 0.00 12 LYS A O 5
ATOM 7488 N N . GLU A 1 13 ? 5.404 -6.618 -20.377 1.00 0.00 13 GLU A N 5
ATOM 7489 C CA .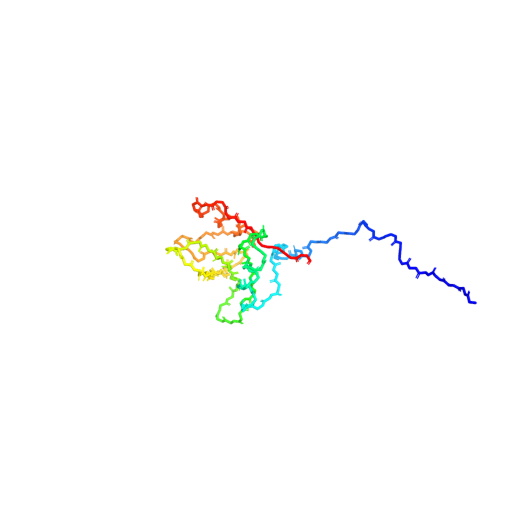 GLU A 1 13 ? 5.020 -7.951 -19.926 1.00 0.00 13 GLU A CA 5
ATOM 7490 C C . GLU A 1 13 ? 5.836 -8.369 -18.707 1.00 0.00 13 GLU A C 5
ATOM 7491 O O . GLU A 1 13 ? 7.066 -8.326 -18.726 1.00 0.00 13 GLU A O 5
ATOM 7503 N N . GLU A 1 14 ? 5.142 -8.773 -17.648 1.00 0.00 14 GLU A N 5
ATOM 7504 C CA . GLU A 1 14 ? 5.802 -9.198 -16.419 1.00 0.00 14 GLU A CA 5
ATOM 7505 C C . GLU A 1 14 ? 4.965 -10.240 -15.683 1.00 0.00 14 GLU A C 5
ATOM 7506 O O . GLU A 1 14 ? 3.767 -10.377 -15.932 1.00 0.00 14 GLU A O 5
ATOM 7518 N N . ALA A 1 15 ? 5.604 -10.971 -14.776 1.00 0.00 15 ALA A N 5
ATOM 7519 C CA . ALA A 1 15 ? 4.918 -12.000 -14.004 1.00 0.00 15 ALA A CA 5
ATOM 7520 C C . ALA A 1 15 ? 5.225 -11.864 -12.516 1.00 0.00 15 ALA A C 5
ATOM 7521 O O . ALA A 1 15 ? 6.226 -12.391 -12.028 1.00 0.00 15 ALA A O 5
ATOM 7528 N N . ARG A 1 16 ? 4.359 -11.153 -11.800 1.00 0.00 16 ARG A N 5
ATOM 7529 C CA . ARG A 1 16 ? 4.540 -10.947 -10.368 1.00 0.00 16 ARG A CA 5
ATOM 7530 C C . ARG A 1 16 ? 3.447 -11.656 -9.575 1.00 0.00 16 ARG A C 5
ATOM 7531 O O . ARG A 1 16 ? 3.576 -11.863 -8.368 1.00 0.00 16 ARG A O 5
ATOM 7552 N N . ARG A 1 17 ? 2.370 -12.025 -10.261 1.00 0.00 17 ARG A N 5
ATOM 7553 C CA . ARG A 1 17 ? 1.252 -12.709 -9.620 1.00 0.00 17 ARG A CA 5
ATOM 7554 C C . ARG A 1 17 ? 0.718 -11.895 -8.445 1.00 0.00 17 ARG A C 5
ATOM 7555 O O . ARG A 1 17 ? 0.429 -12.440 -7.380 1.00 0.00 17 ARG A O 5
ATOM 7576 N N . ALA A 1 18 ? 0.591 -10.588 -8.646 1.00 0.00 18 ALA A N 5
ATOM 7577 C CA . ALA A 1 18 ? 0.091 -9.700 -7.605 1.00 0.00 18 ALA A CA 5
ATOM 7578 C C . ALA A 1 18 ? -1.241 -9.074 -8.009 1.00 0.00 18 ALA A C 5
ATOM 7579 O O . ALA A 1 18 ? -1.421 -7.859 -7.918 1.00 0.00 18 ALA A O 5
ATOM 7586 N N . LEU A 1 19 ? -2.170 -9.912 -8.455 1.00 0.00 19 LEU A N 5
ATOM 7587 C CA . LEU A 1 19 ? -3.486 -9.442 -8.874 1.00 0.00 19 LEU A CA 5
ATOM 7588 C C . LEU A 1 19 ? -4.407 -9.257 -7.671 1.00 0.00 19 LEU A C 5
ATOM 7589 O O . LEU A 1 19 ? -5.268 -8.378 -7.667 1.00 0.00 19 LEU A O 5
ATOM 7605 N N . GLU A 1 20 ? -4.215 -10.089 -6.652 1.00 0.00 20 GLU A N 5
ATOM 7606 C CA . GLU A 1 20 ? -5.028 -10.016 -5.444 1.00 0.00 20 GLU A CA 5
ATOM 7607 C C . GLU A 1 20 ? -4.920 -8.637 -4.799 1.00 0.00 20 GLU A C 5
ATOM 7608 O O . GLU A 1 20 ? -5.920 -8.061 -4.368 1.00 0.00 20 GLU A O 5
ATOM 7620 N N . THR A 1 21 ? -3.701 -8.112 -4.738 1.00 0.00 21 THR A N 5
ATOM 7621 C CA . THR A 1 21 ? -3.461 -6.802 -4.146 1.00 0.00 21 THR A CA 5
ATOM 7622 C C . THR A 1 21 ? -3.609 -5.694 -5.182 1.00 0.00 21 THR A C 5
ATOM 7623 O O . THR A 1 21 ? -3.390 -5.895 -6.377 1.00 0.00 21 THR A O 5
ATOM 7634 N N . PRO A 1 22 ? -3.988 -4.494 -4.717 1.00 0.00 22 PRO A N 5
ATOM 7635 C CA . PRO A 1 22 ? -4.172 -3.330 -5.589 1.00 0.00 22 PRO A CA 5
ATOM 7636 C C . PRO A 1 22 ? -2.850 -2.807 -6.144 1.00 0.00 22 PRO A C 5
ATOM 7637 O O . PRO A 1 22 ? -1.824 -2.844 -5.466 1.00 0.00 22 PRO A O 5
ATOM 7648 N N . SER A 1 23 ? -2.884 -2.320 -7.380 1.00 0.00 23 SER A N 5
ATOM 7649 C CA . SER A 1 23 ? -1.689 -1.792 -8.027 1.00 0.00 23 SER A CA 5
ATOM 7650 C C . SER A 1 23 ? -0.934 -0.856 -7.091 1.00 0.00 23 SER A C 5
ATOM 7651 O O . SER A 1 23 ? 0.276 -0.993 -6.901 1.00 0.00 23 SER A O 5
ATOM 7659 N N . CYS A 1 24 ? -1.654 0.096 -6.509 1.00 0.00 24 CYS A N 5
ATOM 7660 C CA . CYS A 1 24 ? -1.052 1.058 -5.591 1.00 0.00 24 CYS A CA 5
ATOM 7661 C C . CYS A 1 24 ? -0.084 0.366 -4.637 1.00 0.00 24 CYS A C 5
ATOM 7662 O O . CYS A 1 24 ? 0.893 0.964 -4.186 1.00 0.00 24 CYS A O 5
ATOM 7670 N N . PHE A 1 25 ? -0.364 -0.897 -4.331 1.00 0.00 25 PHE A N 5
ATOM 7671 C CA . PHE A 1 25 ? 0.480 -1.669 -3.426 1.00 0.00 25 PHE A CA 5
ATOM 7672 C C . PHE A 1 25 ? 1.909 -1.752 -3.956 1.00 0.00 25 PHE A C 5
ATOM 7673 O O . PHE A 1 25 ? 2.140 -1.695 -5.164 1.00 0.00 25 PHE A O 5
ATOM 7690 N N . LEU A 1 26 ? 2.864 -1.888 -3.042 1.00 0.00 26 LEU A N 5
ATOM 7691 C CA . LEU A 1 26 ? 4.272 -1.980 -3.415 1.00 0.00 26 LEU A CA 5
ATOM 7692 C C . LEU A 1 26 ? 5.060 -2.774 -2.378 1.00 0.00 26 LEU A C 5
ATOM 7693 O O . LEU A 1 26 ? 4.696 -2.812 -1.202 1.00 0.00 26 LEU A O 5
ATOM 7709 N N . LYS A 1 27 ? 6.141 -3.405 -2.821 1.00 0.00 27 LYS A N 5
ATOM 7710 C CA . LYS A 1 27 ? 6.984 -4.195 -1.932 1.00 0.00 27 LYS A CA 5
ATOM 7711 C C . LYS A 1 27 ? 8.189 -3.386 -1.462 1.00 0.00 27 LYS A C 5
ATOM 7712 O O . LYS A 1 27 ? 9.141 -3.177 -2.213 1.00 0.00 27 LYS A O 5
ATOM 7731 N N . VAL A 1 28 ? 8.142 -2.935 -0.212 1.00 0.00 28 VAL A N 5
ATOM 7732 C CA . VAL A 1 28 ? 9.231 -2.151 0.360 1.00 0.00 28 VAL A CA 5
ATOM 7733 C C . VAL A 1 28 ? 9.334 -2.370 1.864 1.00 0.00 28 VAL A C 5
ATOM 7734 O O . VAL A 1 28 ? 8.497 -3.044 2.463 1.00 0.00 28 VAL A O 5
ATOM 7747 N N . SER A 1 29 ? 10.368 -1.794 2.470 1.00 0.00 29 SER A N 5
ATOM 7748 C CA . SER A 1 29 ? 10.583 -1.929 3.906 1.00 0.00 29 SER A CA 5
ATOM 7749 C C . SER A 1 29 ? 9.717 -0.942 4.681 1.00 0.00 29 SER A C 5
ATOM 7750 O O . SER A 1 29 ? 9.096 -0.053 4.097 1.00 0.00 29 SER A O 5
ATOM 7758 N N . ARG A 1 30 ? 9.680 -1.103 5.999 1.00 0.00 30 ARG A N 5
ATOM 7759 C CA . ARG A 1 30 ? 8.889 -0.228 6.856 1.00 0.00 30 ARG A CA 5
ATOM 7760 C C . ARG A 1 30 ? 9.367 1.217 6.745 1.00 0.00 30 ARG A C 5
ATOM 7761 O O . ARG A 1 30 ? 8.573 2.155 6.839 1.00 0.00 30 ARG A O 5
ATOM 7782 N N . LEU A 1 31 ? 10.669 1.390 6.545 1.00 0.00 31 LEU A N 5
ATOM 7783 C CA . LEU A 1 31 ? 11.254 2.721 6.423 1.00 0.00 31 LEU A CA 5
ATOM 7784 C C . LEU A 1 31 ? 11.120 3.245 4.997 1.00 0.00 31 LEU A C 5
ATOM 7785 O O . LEU A 1 31 ? 10.751 4.399 4.782 1.00 0.00 31 LEU A O 5
ATOM 7801 N N . GLU A 1 32 ? 11.422 2.389 4.026 1.00 0.00 32 GLU A N 5
ATOM 7802 C CA . GLU A 1 32 ? 11.333 2.767 2.621 1.00 0.00 32 GLU A CA 5
ATOM 7803 C C . GLU A 1 32 ? 9.970 3.375 2.305 1.00 0.00 32 GLU A C 5
ATOM 7804 O O . GLU A 1 32 ? 9.875 4.386 1.610 1.00 0.00 32 GLU A O 5
ATOM 7816 N N . ALA A 1 33 ? 8.916 2.751 2.822 1.00 0.00 33 ALA A N 5
ATOM 7817 C CA . ALA A 1 33 ? 7.558 3.231 2.597 1.00 0.00 33 ALA A CA 5
ATOM 7818 C C . ALA A 1 33 ? 7.379 4.645 3.138 1.00 0.00 33 ALA A C 5
ATOM 7819 O O . ALA A 1 33 ? 6.653 5.453 2.560 1.00 0.00 33 ALA A O 5
ATOM 7826 N N . GLN A 1 34 ? 8.046 4.937 4.251 1.00 0.00 34 GLN A N 5
ATOM 7827 C CA . GLN A 1 34 ? 7.958 6.254 4.869 1.00 0.00 34 GLN A CA 5
ATOM 7828 C C . GLN A 1 34 ? 8.586 7.319 3.975 1.00 0.00 34 GLN A C 5
ATOM 7829 O O . GLN A 1 34 ? 7.944 8.312 3.628 1.00 0.00 34 GLN A O 5
ATOM 7843 N N . LEU A 1 35 ? 9.845 7.106 3.606 1.00 0.00 35 LEU A N 5
ATOM 7844 C CA . LEU A 1 35 ? 10.560 8.047 2.751 1.00 0.00 35 LEU A CA 5
ATOM 7845 C C . LEU A 1 35 ? 9.894 8.156 1.383 1.00 0.00 35 LEU A C 5
ATOM 7846 O O . LEU A 1 35 ? 9.842 9.235 0.790 1.00 0.00 35 LEU A O 5
ATOM 7862 N N . LEU A 1 36 ? 9.383 7.035 0.889 1.00 0.00 36 LEU A N 5
ATOM 7863 C CA . LEU A 1 36 ? 8.718 7.003 -0.409 1.00 0.00 36 LEU A CA 5
ATOM 7864 C C . LEU A 1 36 ? 7.723 8.152 -0.538 1.00 0.00 36 LEU A C 5
ATOM 7865 O O . LEU A 1 36 ? 7.418 8.604 -1.643 1.00 0.00 36 LEU A O 5
ATOM 7881 N N . LEU A 1 37 ? 7.220 8.623 0.598 1.00 0.00 37 LEU A N 5
ATOM 7882 C CA . LEU A 1 37 ? 6.260 9.720 0.613 1.00 0.00 37 LEU A CA 5
ATOM 7883 C C . LEU A 1 37 ? 6.928 11.034 0.218 1.00 0.00 37 LEU A C 5
ATOM 7884 O O . LEU A 1 37 ? 6.535 11.672 -0.757 1.00 0.00 37 LEU A O 5
ATOM 7900 N N . GLU A 1 38 ? 7.941 11.429 0.982 1.00 0.00 38 GLU A N 5
ATOM 7901 C CA . GLU A 1 38 ? 8.665 12.665 0.710 1.00 0.00 38 GLU A CA 5
ATOM 7902 C C . GLU A 1 38 ? 9.230 12.664 -0.708 1.00 0.00 38 GLU A C 5
ATOM 7903 O O . GLU A 1 38 ? 9.243 13.694 -1.382 1.00 0.00 38 GLU A O 5
ATOM 7915 N N . ARG A 1 39 ? 9.695 11.501 -1.153 1.00 0.00 39 ARG A N 5
ATOM 7916 C CA . ARG A 1 39 ? 10.263 11.367 -2.488 1.00 0.00 39 ARG A CA 5
ATOM 7917 C C . ARG A 1 39 ? 9.193 11.573 -3.557 1.00 0.00 39 ARG A C 5
ATOM 7918 O O . ARG A 1 39 ? 9.387 12.335 -4.505 1.00 0.00 39 ARG A O 5
ATOM 7939 N N . TYR A 1 40 ? 8.065 10.890 -3.397 1.00 0.00 40 TYR A N 5
ATOM 7940 C CA . TYR A 1 40 ? 6.966 10.996 -4.350 1.00 0.00 40 TYR A CA 5
ATOM 7941 C C . TYR A 1 40 ? 5.697 11.493 -3.663 1.00 0.00 40 TYR A C 5
ATOM 7942 O O . TYR A 1 40 ? 4.747 10.742 -3.440 1.00 0.00 40 TYR A O 5
ATOM 7960 N N . PRO A 1 41 ? 5.680 12.789 -3.320 1.00 0.00 41 PRO A N 5
ATOM 7961 C CA . PRO A 1 41 ? 4.534 13.417 -2.656 1.00 0.00 41 PRO A CA 5
ATOM 7962 C C . PRO A 1 41 ? 3.326 13.544 -3.579 1.00 0.00 41 PRO A C 5
ATOM 7963 O O . PRO A 1 41 ? 2.190 13.330 -3.160 1.00 0.00 41 PRO A O 5
ATOM 7974 N N . GLU A 1 42 ? 3.583 13.894 -4.836 1.00 0.00 42 GLU A N 5
ATOM 7975 C CA . GLU A 1 42 ? 2.515 14.050 -5.816 1.00 0.00 42 GLU A CA 5
ATOM 7976 C C . GLU A 1 42 ? 1.837 12.713 -6.099 1.00 0.00 42 GLU A C 5
ATOM 7977 O O . GLU A 1 42 ? 0.624 12.573 -5.938 1.00 0.00 42 GLU A O 5
ATOM 7989 N N . CYS A 1 43 ? 2.628 11.734 -6.523 1.00 0.00 43 CYS A N 5
ATOM 7990 C CA . CYS A 1 43 ? 2.104 10.407 -6.831 1.00 0.00 43 CYS A CA 5
ATOM 7991 C C . CYS A 1 43 ? 0.953 10.047 -5.898 1.00 0.00 43 CYS A C 5
ATOM 7992 O O . CYS A 1 43 ? -0.128 9.668 -6.346 1.00 0.00 43 CYS A O 5
ATOM 8000 N N . GLY A 1 44 ? 1.193 10.168 -4.595 1.00 0.00 44 GLY A N 5
ATOM 8001 C CA . GLY A 1 44 ? 0.168 9.849 -3.619 1.00 0.00 44 GLY A CA 5
ATOM 8002 C C . GLY A 1 44 ? 0.700 9.847 -2.199 1.00 0.00 44 GLY A C 5
ATOM 8003 O O . GLY A 1 44 ? 1.862 10.175 -1.965 1.00 0.00 44 GLY A O 5
ATOM 8007 N N . ASN A 1 45 ? -0.154 9.478 -1.250 1.00 0.00 45 ASN A N 5
ATOM 8008 C CA . ASN A 1 45 ? 0.236 9.437 0.155 1.00 0.00 45 ASN A CA 5
ATOM 8009 C C . ASN A 1 45 ? -0.177 8.114 0.795 1.00 0.00 45 ASN A C 5
ATOM 8010 O O . ASN A 1 45 ? 0.570 7.533 1.583 1.00 0.00 45 ASN A O 5
ATOM 8021 N N . LEU A 1 46 ? -1.372 7.645 0.452 1.00 0.00 46 LEU A N 5
ATOM 8022 C CA . LEU A 1 46 ? -1.885 6.391 0.992 1.00 0.00 46 LEU A CA 5
ATOM 8023 C C . LEU A 1 46 ? -1.232 5.195 0.307 1.00 0.00 46 LEU A C 5
ATOM 8024 O O . LEU A 1 46 ? -1.693 4.737 -0.740 1.00 0.00 46 LEU A O 5
ATOM 8040 N N . LEU A 1 47 ? -0.157 4.691 0.905 1.00 0.00 47 LEU A N 5
ATOM 8041 C CA . LEU A 1 47 ? 0.558 3.546 0.354 1.00 0.00 47 LEU A CA 5
ATOM 8042 C C . LEU A 1 47 ? 0.349 2.306 1.217 1.00 0.00 47 LEU A C 5
ATOM 8043 O O . LEU A 1 47 ? -0.110 2.400 2.357 1.00 0.00 47 LEU A O 5
ATOM 8059 N N . LEU A 1 48 ? 0.690 1.145 0.669 1.00 0.00 48 LEU A N 5
ATOM 8060 C CA . LEU A 1 48 ? 0.543 -0.114 1.391 1.00 0.00 48 LEU A CA 5
ATOM 8061 C C . LEU A 1 48 ? 1.833 -0.925 1.339 1.00 0.00 48 LEU A C 5
ATOM 8062 O O . LEU A 1 48 ? 2.231 -1.411 0.280 1.00 0.00 48 LEU A O 5
ATOM 8078 N N . ARG A 1 49 ? 2.482 -1.071 2.491 1.00 0.00 49 ARG A N 5
ATOM 8079 C CA . ARG A 1 49 ? 3.726 -1.825 2.576 1.00 0.00 49 ARG A CA 5
ATOM 8080 C C . ARG A 1 49 ? 3.498 -3.175 3.249 1.00 0.00 49 ARG A C 5
ATOM 8081 O O . ARG A 1 49 ? 2.691 -3.310 4.168 1.00 0.00 49 ARG A O 5
ATOM 8102 N N . PRO A 1 50 ? 4.226 -4.200 2.781 1.00 0.00 50 PRO A N 5
ATOM 8103 C CA . PRO A 1 50 ? 4.121 -5.559 3.322 1.00 0.00 50 PRO A CA 5
ATOM 8104 C C . PRO A 1 50 ? 4.694 -5.667 4.731 1.00 0.00 50 PRO A C 5
ATOM 8105 O O . PRO A 1 50 ? 5.737 -5.087 5.033 1.00 0.00 50 PRO A O 5
ATOM 8116 N N . SER A 1 51 ? 4.007 -6.414 5.589 1.00 0.00 51 SER A N 5
ATOM 8117 C CA . SER A 1 51 ? 4.447 -6.595 6.968 1.00 0.00 51 SER A CA 5
ATOM 8118 C C . SER A 1 51 ? 5.843 -7.206 7.016 1.00 0.00 51 SER A C 5
ATOM 8119 O O . SER A 1 51 ? 6.217 -7.998 6.151 1.00 0.00 51 SER A O 5
ATOM 8127 N N . GLY A 1 52 ? 6.611 -6.832 8.035 1.00 0.00 52 GLY A N 5
ATOM 8128 C CA . GLY A 1 52 ? 7.959 -7.353 8.179 1.00 0.00 52 GLY A CA 5
ATOM 8129 C C . GLY A 1 52 ? 8.012 -8.864 8.066 1.00 0.00 52 GLY A C 5
ATOM 8130 O O . GLY A 1 52 ? 8.875 -9.411 7.379 1.00 0.00 52 GLY A O 5
ATOM 8134 N N . ASP A 1 53 ? 7.089 -9.538 8.742 1.00 0.00 53 ASP A N 5
ATOM 8135 C CA . ASP A 1 53 ? 7.034 -10.995 8.714 1.00 0.00 53 ASP A CA 5
ATOM 8136 C C . ASP A 1 53 ? 7.245 -11.521 7.298 1.00 0.00 53 ASP A C 5
ATOM 8137 O O . ASP A 1 53 ? 8.033 -12.440 7.076 1.00 0.00 53 ASP A O 5
ATOM 8146 N N . GLY A 1 54 ? 6.535 -10.931 6.341 1.00 0.00 54 GLY A N 5
ATOM 8147 C CA . GLY A 1 54 ? 6.657 -11.353 4.958 1.00 0.00 54 GLY A CA 5
ATOM 8148 C C . GLY A 1 54 ? 5.311 -11.557 4.292 1.00 0.00 54 GLY A C 5
ATOM 8149 O O . GLY A 1 54 ? 4.893 -10.751 3.462 1.00 0.00 54 GLY A O 5
ATOM 8153 N N . ALA A 1 55 ? 4.630 -12.639 4.657 1.00 0.00 55 ALA A N 5
ATOM 8154 C CA . ALA A 1 55 ? 3.323 -12.945 4.089 1.00 0.00 55 ALA A CA 5
ATOM 8155 C C . ALA A 1 55 ? 2.303 -13.234 5.185 1.00 0.00 55 ALA A C 5
ATOM 8156 O O . ALA A 1 55 ? 1.499 -14.160 5.070 1.00 0.00 55 ALA A O 5
ATOM 8163 N N . ASP A 1 56 ? 2.342 -12.438 6.247 1.00 0.00 56 ASP A N 5
ATOM 8164 C CA . ASP A 1 56 ? 1.421 -12.609 7.365 1.00 0.00 56 ASP A CA 5
ATOM 8165 C C . ASP A 1 56 ? 0.657 -11.317 7.641 1.00 0.00 56 ASP A C 5
ATOM 8166 O O . ASP A 1 56 ? 0.476 -10.925 8.793 1.00 0.00 56 ASP A O 5
ATOM 8175 N N . GLY A 1 57 ? 0.211 -10.659 6.575 1.00 0.00 57 GLY A N 5
ATOM 8176 C CA . GLY A 1 57 ? -0.526 -9.418 6.724 1.00 0.00 57 GLY A CA 5
ATOM 8177 C C . GLY A 1 57 ? 0.159 -8.251 6.042 1.00 0.00 57 GLY A C 5
ATOM 8178 O O . GLY A 1 57 ? 1.353 -8.309 5.745 1.00 0.00 57 GLY A O 5
ATOM 8182 N N . VAL A 1 58 ? -0.596 -7.186 5.791 1.00 0.00 58 VAL A N 5
ATOM 8183 C CA . VAL A 1 58 ? -0.054 -6.000 5.140 1.00 0.00 58 VAL A CA 5
ATOM 8184 C C . VAL A 1 58 ? -0.288 -4.753 5.986 1.00 0.00 58 VAL A C 5
ATOM 8185 O O . VAL A 1 58 ? -1.305 -4.635 6.668 1.00 0.00 58 VAL A O 5
ATOM 8198 N N . SER A 1 59 ? 0.663 -3.825 5.936 1.00 0.00 59 SER A N 5
ATOM 8199 C CA . SER A 1 59 ? 0.563 -2.587 6.700 1.00 0.00 59 SER A CA 5
ATOM 8200 C C . SER A 1 59 ? 0.146 -1.426 5.803 1.00 0.00 59 SER A C 5
ATOM 8201 O O . SER A 1 59 ? 0.493 -1.383 4.623 1.00 0.00 59 SER A O 5
ATOM 8209 N N . VAL A 1 60 ? -0.603 -0.486 6.371 1.00 0.00 60 VAL A N 5
ATOM 8210 C CA . VAL A 1 60 ? -1.067 0.676 5.625 1.00 0.00 60 VAL A CA 5
ATOM 8211 C C . VAL A 1 60 ? -0.443 1.960 6.161 1.00 0.00 60 VAL A C 5
ATOM 8212 O O . VAL A 1 60 ? -0.740 2.389 7.276 1.00 0.00 60 VAL A O 5
ATOM 8225 N N . THR A 1 61 ? 0.425 2.569 5.360 1.00 0.00 61 THR A N 5
ATOM 8226 C CA . THR A 1 61 ? 1.092 3.804 5.754 1.00 0.00 61 THR A CA 5
ATOM 8227 C C . THR A 1 61 ? 0.452 5.013 5.084 1.00 0.00 61 THR A C 5
ATOM 8228 O O . THR A 1 61 ? 0.267 5.038 3.867 1.00 0.00 61 THR A O 5
ATOM 8239 N N . THR A 1 62 ? 0.113 6.019 5.886 1.00 0.00 62 THR A N 5
ATOM 8240 C CA . THR A 1 62 ? -0.509 7.232 5.370 1.00 0.00 62 THR A CA 5
ATOM 8241 C C . THR A 1 62 ? 0.018 8.468 6.090 1.00 0.00 62 THR A C 5
ATOM 8242 O O . THR A 1 62 ? 0.129 8.483 7.316 1.00 0.00 62 THR A O 5
ATOM 8253 N N . ARG A 1 63 ? 0.341 9.503 5.321 1.00 0.00 63 ARG A N 5
ATOM 8254 C CA . ARG A 1 63 ? 0.856 10.744 5.887 1.00 0.00 63 ARG A CA 5
ATOM 8255 C C . ARG A 1 63 ? 0.030 11.938 5.419 1.00 0.00 63 ARG A C 5
ATOM 8256 O O . ARG A 1 63 ? 0.252 12.472 4.333 1.00 0.00 63 ARG A O 5
ATOM 8277 N N . GLN A 1 64 ? -0.924 12.351 6.247 1.00 0.00 64 GLN A N 5
ATOM 8278 C CA . GLN A 1 64 ? -1.784 13.483 5.919 1.00 0.00 64 GLN A CA 5
ATOM 8279 C C . GLN A 1 64 ? -1.278 14.762 6.578 1.00 0.00 64 GLN A C 5
ATOM 8280 O O . GLN A 1 64 ? -0.650 14.719 7.635 1.00 0.00 64 GLN A O 5
ATOM 8294 N N . MET A 1 65 ? -1.554 15.897 5.944 1.00 0.00 65 MET A N 5
ATOM 8295 C CA . MET A 1 65 ? -1.127 17.187 6.470 1.00 0.00 65 MET A CA 5
ATOM 8296 C C . MET A 1 65 ? -2.006 17.616 7.641 1.00 0.00 65 MET A C 5
ATOM 8297 O O . MET A 1 65 ? -3.162 17.996 7.455 1.00 0.00 65 MET A O 5
ATOM 8311 N N . HIS A 1 66 ? -1.451 17.551 8.847 1.00 0.00 66 HIS A N 5
ATOM 8312 C CA . HIS A 1 66 ? -2.185 17.932 10.048 1.00 0.00 66 HIS A CA 5
ATOM 8313 C C . HIS A 1 66 ? -1.314 18.779 10.971 1.00 0.00 66 HIS A C 5
ATOM 8314 O O . HIS A 1 66 ? -0.094 18.631 10.997 1.00 0.00 66 HIS A O 5
ATOM 8329 N N . ASN A 1 67 ? -1.952 19.667 11.728 1.00 0.00 67 ASN A N 5
ATOM 8330 C CA . ASN A 1 67 ? -1.234 20.538 12.652 1.00 0.00 67 ASN A CA 5
ATOM 8331 C C . ASN A 1 67 ? -0.019 21.166 11.975 1.00 0.00 67 ASN A C 5
ATOM 8332 O O . ASN A 1 67 ? 1.001 21.415 12.616 1.00 0.00 67 ASN A O 5
ATOM 8343 N N . GLY A 1 68 ? -0.138 21.420 10.676 1.00 0.00 68 GLY A N 5
ATOM 8344 C CA . GLY A 1 68 ? 0.958 22.016 9.933 1.00 0.00 68 GLY A CA 5
ATOM 8345 C C . GLY A 1 68 ? 2.278 21.312 10.182 1.00 0.00 68 GLY A C 5
ATOM 8346 O O . GLY A 1 68 ? 3.339 21.937 10.152 1.00 0.00 68 GLY A O 5
ATOM 8350 N N . THR A 1 69 ? 2.214 20.008 10.432 1.00 0.00 69 THR A N 5
ATOM 8351 C CA . THR A 1 69 ? 3.412 19.220 10.691 1.00 0.00 69 THR A CA 5
ATOM 8352 C C . THR A 1 69 ? 3.322 17.849 10.029 1.00 0.00 69 THR A C 5
ATOM 8353 O O . THR A 1 69 ? 2.289 17.183 10.099 1.00 0.00 69 THR A O 5
ATOM 8364 N N . HIS A 1 70 ? 4.410 17.434 9.390 1.00 0.00 70 HIS A N 5
ATOM 8365 C CA . HIS A 1 70 ? 4.454 16.141 8.717 1.00 0.00 70 HIS A CA 5
ATOM 8366 C C . HIS A 1 70 ? 4.348 15.000 9.724 1.00 0.00 70 HIS A C 5
ATOM 8367 O O . HIS A 1 70 ? 5.229 14.817 10.564 1.00 0.00 70 HIS A O 5
ATOM 8382 N N . VAL A 1 71 ? 3.264 14.236 9.635 1.00 0.00 71 VAL A N 5
ATOM 8383 C CA . VAL A 1 71 ? 3.044 13.114 10.539 1.00 0.00 71 VAL A CA 5
ATOM 8384 C C . VAL A 1 71 ? 2.651 11.857 9.769 1.00 0.00 71 VAL A C 5
ATOM 8385 O O . VAL A 1 71 ? 1.804 11.901 8.878 1.00 0.00 71 VAL A O 5
ATOM 8398 N N . VAL A 1 72 ? 3.274 10.736 10.120 1.00 0.00 72 VAL A N 5
ATOM 8399 C CA . VAL A 1 72 ? 2.990 9.466 9.463 1.00 0.00 72 VAL A CA 5
ATOM 8400 C C . VAL A 1 72 ? 2.342 8.481 10.429 1.00 0.00 72 VAL A C 5
ATOM 8401 O O . VAL A 1 72 ? 2.823 8.281 11.544 1.00 0.00 72 VAL A O 5
ATOM 8414 N N . ARG A 1 73 ? 1.246 7.867 9.993 1.00 0.00 73 ARG A N 5
ATOM 8415 C CA . ARG A 1 73 ? 0.531 6.902 10.820 1.00 0.00 73 ARG A CA 5
ATOM 8416 C C . ARG A 1 73 ? 0.674 5.492 10.256 1.00 0.00 73 ARG A C 5
ATOM 8417 O O . ARG A 1 73 ? 1.211 5.299 9.166 1.00 0.00 73 ARG A O 5
ATOM 8438 N N . HIS A 1 74 ? 0.191 4.508 11.009 1.00 0.00 74 HIS A N 5
ATOM 8439 C CA . HIS A 1 74 ? 0.266 3.115 10.585 1.00 0.00 74 HIS A CA 5
ATOM 8440 C C . HIS A 1 74 ? -0.971 2.342 11.035 1.00 0.00 74 HIS A C 5
ATOM 8441 O O . HIS A 1 74 ? -1.560 2.646 12.073 1.00 0.00 74 HIS A O 5
ATOM 8456 N N . TYR A 1 75 ? -1.360 1.346 10.247 1.00 0.00 75 TYR A N 5
ATOM 8457 C CA . TYR A 1 75 ? -2.529 0.534 10.563 1.00 0.00 75 TYR A CA 5
ATOM 8458 C C . TYR A 1 75 ? -2.256 -0.942 10.289 1.00 0.00 75 TYR A C 5
ATOM 8459 O O . TYR A 1 75 ? -1.437 -1.287 9.437 1.00 0.00 75 TYR A O 5
ATOM 8477 N N . LYS A 1 76 ? -2.949 -1.810 11.019 1.00 0.00 76 LYS A N 5
ATOM 8478 C CA . LYS A 1 76 ? -2.785 -3.250 10.856 1.00 0.00 76 LYS A CA 5
ATOM 8479 C C . LYS A 1 76 ? -4.061 -3.885 10.312 1.00 0.00 76 LYS A C 5
ATOM 8480 O O . LYS A 1 76 ? -5.166 -3.425 10.601 1.00 0.00 76 LYS A O 5
ATOM 8499 N N . VAL A 1 77 ? -3.902 -4.943 9.525 1.00 0.00 77 VAL A N 5
ATOM 8500 C CA . VAL A 1 77 ? -5.041 -5.642 8.943 1.00 0.00 77 VAL A CA 5
ATOM 8501 C C . VAL A 1 77 ? -4.955 -7.142 9.201 1.00 0.00 77 VAL A C 5
ATOM 8502 O O . VAL A 1 77 ? -4.168 -7.849 8.570 1.00 0.00 77 VAL A O 5
ATOM 8515 N N . LYS A 1 78 ? -5.770 -7.625 10.134 1.00 0.00 78 LYS A N 5
ATOM 8516 C CA . LYS A 1 78 ? -5.789 -9.042 10.476 1.00 0.00 78 LYS A CA 5
ATOM 8517 C C . LYS A 1 78 ? -6.369 -9.869 9.333 1.00 0.00 78 LYS A C 5
ATOM 8518 O O . LYS A 1 78 ? -7.154 -9.368 8.527 1.00 0.00 78 LYS A O 5
ATOM 8537 N N . ARG A 1 79 ? -5.979 -11.139 9.270 1.00 0.00 79 ARG A N 5
ATOM 8538 C CA . ARG A 1 79 ? -6.460 -12.035 8.226 1.00 0.00 79 ARG A CA 5
ATOM 8539 C C . ARG A 1 79 ? -7.333 -13.139 8.818 1.00 0.00 79 ARG A C 5
ATOM 8540 O O . ARG A 1 79 ? -6.836 -14.041 9.491 1.00 0.00 79 ARG A O 5
ATOM 8561 N N . GLU A 1 80 ? -8.634 -13.059 8.561 1.00 0.00 80 GLU A N 5
ATOM 8562 C CA . GLU A 1 80 ? -9.575 -14.050 9.070 1.00 0.00 80 GLU A CA 5
ATOM 8563 C C . GLU A 1 80 ? -10.403 -14.647 7.934 1.00 0.00 80 GLU A C 5
ATOM 8564 O O . GLU A 1 80 ? -11.368 -14.041 7.471 1.00 0.00 80 GLU A O 5
ATOM 8576 N N . GLY A 1 81 ? -10.017 -15.840 7.491 1.00 0.00 81 GLY A N 5
ATOM 8577 C CA . GLY A 1 81 ? -10.733 -16.498 6.415 1.00 0.00 81 GLY A CA 5
ATOM 8578 C C . GLY A 1 81 ? -10.477 -15.851 5.068 1.00 0.00 81 GLY A C 5
ATOM 8579 O O . GLY A 1 81 ? -9.467 -15.179 4.860 1.00 0.00 81 GLY A O 5
ATOM 8583 N N . PRO A 1 82 ? -11.408 -16.055 4.124 1.00 0.00 82 PRO A N 5
ATOM 8584 C CA . PRO A 1 82 ? -11.299 -15.496 2.773 1.00 0.00 82 PRO A CA 5
ATOM 8585 C C . PRO A 1 82 ? -11.473 -13.981 2.756 1.00 0.00 82 PRO A C 5
ATOM 8586 O O . PRO A 1 82 ? -11.376 -13.345 1.707 1.00 0.00 82 PRO A O 5
ATOM 8597 N N . LYS A 1 83 ? -11.730 -13.407 3.927 1.00 0.00 83 LYS A N 5
ATOM 8598 C CA . LYS A 1 83 ? -11.916 -11.966 4.048 1.00 0.00 83 LYS A CA 5
ATOM 8599 C C . LYS A 1 83 ? -10.919 -11.371 5.037 1.00 0.00 83 LYS A C 5
ATOM 8600 O O . LYS A 1 83 ? -10.276 -12.095 5.798 1.00 0.00 83 LYS A O 5
ATOM 8619 N N . TYR A 1 84 ? -10.795 -10.049 5.023 1.00 0.00 84 TYR A N 5
ATOM 8620 C CA . TYR A 1 84 ? -9.876 -9.356 5.918 1.00 0.00 84 TYR A CA 5
ATOM 8621 C C . TYR A 1 84 ? -10.636 -8.483 6.912 1.00 0.00 84 TYR A C 5
ATOM 8622 O O . TYR A 1 84 ? -11.782 -8.101 6.671 1.00 0.00 84 TYR A O 5
ATOM 8640 N N . VAL A 1 85 ? -9.990 -8.171 8.030 1.00 0.00 85 VAL A N 5
ATOM 8641 C CA . VAL A 1 85 ? -10.603 -7.342 9.062 1.00 0.00 85 VAL A CA 5
ATOM 8642 C C . VAL A 1 85 ? -9.645 -6.252 9.530 1.00 0.00 85 VAL A C 5
ATOM 8643 O O . VAL A 1 85 ? -8.548 -6.539 10.011 1.00 0.00 85 VAL A O 5
ATOM 8656 N N . ILE A 1 86 ? -10.068 -5.000 9.390 1.00 0.00 86 ILE A N 5
ATOM 8657 C CA . ILE A 1 86 ? -9.249 -3.866 9.800 1.00 0.00 86 ILE A CA 5
ATOM 8658 C C . ILE A 1 86 ? -9.147 -3.785 11.320 1.00 0.00 86 ILE A C 5
ATOM 8659 O O . ILE A 1 86 ? -10.027 -4.260 12.038 1.00 0.00 86 ILE A O 5
ATOM 8675 N N . ASP A 1 87 ? -8.070 -3.177 11.803 1.00 0.00 87 ASP A N 5
ATOM 8676 C CA . ASP A 1 87 ? -7.853 -3.029 13.237 1.00 0.00 87 ASP A CA 5
ATOM 8677 C C . ASP A 1 87 ? -8.440 -1.715 13.743 1.00 0.00 87 ASP A C 5
ATOM 8678 O O . ASP A 1 87 ? -7.799 -0.988 14.501 1.00 0.00 87 ASP A O 5
ATOM 8687 N N . VAL A 1 88 ? -9.663 -1.417 13.317 1.00 0.00 88 VAL A N 5
ATOM 8688 C CA . VAL A 1 88 ? -10.338 -0.190 13.726 1.00 0.00 88 VAL A CA 5
ATOM 8689 C C . VAL A 1 88 ? -11.420 -0.478 14.760 1.00 0.00 88 VAL A C 5
ATOM 8690 O O . VAL A 1 88 ? -11.593 -1.616 15.191 1.00 0.00 88 VAL A O 5
ATOM 8703 N N . GLU A 1 89 ? -12.146 0.565 15.154 1.00 0.00 89 GLU A N 5
ATOM 8704 C CA . GLU A 1 89 ? -13.212 0.424 16.138 1.00 0.00 89 GLU A CA 5
ATOM 8705 C C . GLU A 1 89 ? -14.015 -0.850 15.892 1.00 0.00 89 GLU A C 5
ATOM 8706 O O . GLU A 1 89 ? -14.237 -1.642 16.808 1.00 0.00 89 GLU A O 5
ATOM 8718 N N . GLN A 1 90 ? -14.448 -1.038 14.650 1.00 0.00 90 GLN A N 5
ATOM 8719 C CA . GLN A 1 90 ? -15.228 -2.215 14.284 1.00 0.00 90 GLN A CA 5
ATOM 8720 C C . GLN A 1 90 ? -14.517 -3.025 13.205 1.00 0.00 90 GLN A C 5
ATOM 8721 O O . GLN A 1 90 ? -13.900 -2.479 12.289 1.00 0.00 90 GLN A O 5
ATOM 8735 N N . PRO A 1 91 ? -14.603 -4.359 13.312 1.00 0.00 91 PRO A N 5
ATOM 8736 C CA . PRO A 1 91 ? -13.974 -5.273 12.355 1.00 0.00 91 PRO A CA 5
ATOM 8737 C C . PRO A 1 91 ? -14.653 -5.241 10.991 1.00 0.00 91 PRO A C 5
ATOM 8738 O O . PRO A 1 91 ? -15.623 -5.961 10.753 1.00 0.00 91 PRO A O 5
ATOM 8749 N N . PHE A 1 92 ? -14.139 -4.403 10.097 1.00 0.00 92 PHE A N 5
ATOM 8750 C CA . PHE A 1 92 ? -14.697 -4.278 8.756 1.00 0.00 92 PHE A CA 5
ATOM 8751 C C . PHE A 1 92 ? -14.265 -5.447 7.876 1.00 0.00 92 PHE A C 5
ATOM 8752 O O . PHE A 1 92 ? -13.087 -5.584 7.541 1.00 0.00 92 PHE A O 5
ATOM 8769 N N . SER A 1 93 ? -15.225 -6.286 7.503 1.00 0.00 93 SER A N 5
ATOM 8770 C CA . SER A 1 93 ? -14.944 -7.447 6.666 1.00 0.00 93 SER A CA 5
ATOM 8771 C C . SER A 1 93 ? -15.005 -7.076 5.186 1.00 0.00 93 SER A C 5
ATOM 8772 O O . SER A 1 93 ? -15.950 -6.426 4.737 1.00 0.00 93 SER A O 5
ATOM 8780 N N . CYS A 1 94 ? -13.991 -7.493 4.437 1.00 0.00 94 CYS A N 5
ATOM 8781 C CA . CYS A 1 94 ? -13.927 -7.205 3.008 1.00 0.00 94 CYS A CA 5
ATOM 8782 C C . CYS A 1 94 ? -13.659 -8.475 2.208 1.00 0.00 94 CYS A C 5
ATOM 8783 O O . CYS A 1 94 ? -13.466 -9.551 2.777 1.00 0.00 94 CYS A O 5
ATOM 8791 N N . THR A 1 95 ? -13.649 -8.345 0.886 1.00 0.00 95 THR A N 5
ATOM 8792 C CA . THR A 1 95 ? -13.407 -9.483 0.007 1.00 0.00 95 THR A CA 5
ATOM 8793 C C . THR A 1 95 ? -11.995 -9.446 -0.564 1.00 0.00 95 THR A C 5
ATOM 8794 O O . THR A 1 95 ? -11.317 -10.471 -0.637 1.00 0.00 95 THR A O 5
ATOM 8805 N N . SER A 1 96 ? -11.555 -8.258 -0.968 1.00 0.00 96 SER A N 5
ATOM 8806 C CA . SER A 1 96 ? -10.223 -8.088 -1.535 1.00 0.00 96 SER A CA 5
ATOM 8807 C C . SER A 1 96 ? -9.507 -6.901 -0.897 1.00 0.00 96 SER A C 5
ATOM 8808 O O . SER A 1 96 ? -10.109 -6.124 -0.155 1.00 0.00 96 SER A O 5
ATOM 8816 N N . LEU A 1 97 ? -8.218 -6.768 -1.190 1.00 0.00 97 LEU A N 5
ATOM 8817 C CA . LEU A 1 97 ? -7.419 -5.677 -0.646 1.00 0.00 97 LEU A CA 5
ATOM 8818 C C . LEU A 1 97 ? -7.860 -4.337 -1.225 1.00 0.00 97 LEU A C 5
ATOM 8819 O O . LEU A 1 97 ? -8.000 -3.351 -0.501 1.00 0.00 97 LEU A O 5
ATOM 8835 N N . ASP A 1 98 ? -8.079 -4.308 -2.534 1.00 0.00 98 ASP A N 5
ATOM 8836 C CA . ASP A 1 98 ? -8.509 -3.090 -3.212 1.00 0.00 98 ASP A CA 5
ATOM 8837 C C . ASP A 1 98 ? -9.477 -2.296 -2.340 1.00 0.00 98 ASP A C 5
ATOM 8838 O O . ASP A 1 98 ? -9.211 -1.148 -1.987 1.00 0.00 98 ASP A O 5
ATOM 8847 N N . ALA A 1 99 ? -10.602 -2.916 -1.998 1.00 0.00 99 ALA A N 5
ATOM 8848 C CA . ALA A 1 99 ? -11.610 -2.268 -1.168 1.00 0.00 99 ALA A CA 5
ATOM 8849 C C . ALA A 1 99 ? -10.968 -1.564 0.023 1.00 0.00 99 ALA A C 5
ATOM 8850 O O . ALA A 1 99 ? -11.115 -0.354 0.195 1.00 0.00 99 ALA A O 5
ATOM 8857 N N . VAL A 1 100 ? -10.257 -2.329 0.845 1.00 0.00 100 VAL A N 5
ATOM 8858 C CA . VAL A 1 100 ? -9.593 -1.779 2.020 1.00 0.00 100 VAL A CA 5
ATOM 8859 C C . VAL A 1 100 ? -9.005 -0.403 1.726 1.00 0.00 100 VAL A C 5
ATOM 8860 O O . VAL A 1 100 ? -9.334 0.579 2.391 1.00 0.00 100 VAL A O 5
ATOM 8873 N N . VAL A 1 101 ? -8.135 -0.340 0.723 1.00 0.00 101 VAL A N 5
ATOM 8874 C CA . VAL A 1 101 ? -7.503 0.917 0.339 1.00 0.00 101 VAL A CA 5
ATOM 8875 C C . VAL A 1 101 ? -8.521 2.049 0.279 1.00 0.00 101 VAL A C 5
ATOM 8876 O O . VAL A 1 101 ? -8.258 3.159 0.740 1.00 0.00 101 VAL A O 5
ATOM 8889 N N . ASN A 1 102 ? -9.686 1.761 -0.293 1.00 0.00 102 ASN A N 5
ATOM 8890 C CA . ASN A 1 102 ? -10.745 2.756 -0.413 1.00 0.00 102 ASN A CA 5
ATOM 8891 C C . ASN A 1 102 ? -11.426 2.991 0.932 1.00 0.00 102 ASN A C 5
ATOM 8892 O O . ASN A 1 102 ? -11.776 4.121 1.273 1.00 0.00 102 ASN A O 5
ATOM 8903 N N . TYR A 1 103 ? -11.608 1.918 1.693 1.00 0.00 103 TYR A N 5
ATOM 8904 C CA . TYR A 1 103 ? -12.248 2.007 3.000 1.00 0.00 103 TYR A CA 5
ATOM 8905 C C . TYR A 1 103 ? -11.566 3.059 3.870 1.00 0.00 103 TYR A C 5
ATOM 8906 O O . TYR A 1 103 ? -12.137 4.113 4.152 1.00 0.00 103 TYR A O 5
ATOM 8924 N N . PHE A 1 104 ? -10.340 2.765 4.290 1.00 0.00 104 PHE A N 5
ATOM 8925 C CA . PHE A 1 104 ? -9.579 3.684 5.128 1.00 0.00 104 PHE A CA 5
ATOM 8926 C C . PHE A 1 104 ? -9.807 5.130 4.697 1.00 0.00 104 PHE A C 5
ATOM 8927 O O . PHE A 1 104 ? -10.262 5.960 5.483 1.00 0.00 104 PHE A O 5
ATOM 8944 N N . VAL A 1 105 ? -9.487 5.423 3.440 1.00 0.00 105 VAL A N 5
ATOM 8945 C CA . VAL A 1 105 ? -9.657 6.767 2.901 1.00 0.00 105 VAL A CA 5
ATOM 8946 C C . VAL A 1 105 ? -10.899 7.436 3.478 1.00 0.00 105 VAL A C 5
ATOM 8947 O O . VAL A 1 105 ? -10.854 8.591 3.904 1.00 0.00 105 VAL A O 5
ATOM 8960 N N . SER A 1 106 ? -12.009 6.705 3.488 1.00 0.00 106 SER A N 5
ATOM 8961 C CA . SER A 1 106 ? -13.266 7.230 4.010 1.00 0.00 106 SER A CA 5
ATOM 8962 C C . SER A 1 106 ? -13.312 7.117 5.531 1.00 0.00 106 SER A C 5
ATOM 8963 O O . SER A 1 106 ? -13.797 8.016 6.218 1.00 0.00 106 SER A O 5
ATOM 8971 N N . HIS A 1 107 ? -12.802 6.005 6.052 1.00 0.00 107 HIS A N 5
ATOM 8972 C CA . HIS A 1 107 ? -12.784 5.773 7.492 1.00 0.00 107 HIS A CA 5
ATOM 8973 C C . HIS A 1 107 ? -12.401 7.046 8.241 1.00 0.00 107 HIS A C 5
ATOM 8974 O O . HIS A 1 107 ? -13.230 7.653 8.921 1.00 0.00 107 HIS A O 5
ATOM 8989 N N . THR A 1 108 ? -11.139 7.444 8.116 1.00 0.00 108 THR A N 5
ATOM 8990 C CA . THR A 1 108 ? -10.645 8.642 8.783 1.00 0.00 108 THR A CA 5
ATOM 8991 C C . THR A 1 108 ? -10.846 9.878 7.913 1.00 0.00 108 THR A C 5
ATOM 8992 O O . THR A 1 108 ? -11.412 10.877 8.357 1.00 0.00 108 THR A O 5
ATOM 9003 N N . LYS A 1 109 ? -10.377 9.804 6.672 1.00 0.00 109 LYS A N 5
ATOM 9004 C CA . LYS A 1 109 ? -10.507 10.915 5.737 1.00 0.00 109 LYS A CA 5
ATOM 9005 C C . LYS A 1 109 ? -11.763 10.766 4.884 1.00 0.00 109 LYS A C 5
ATOM 9006 O O . LYS A 1 109 ? -12.558 9.849 5.088 1.00 0.00 109 LYS A O 5
ATOM 9025 N N . LYS A 1 110 ? -11.933 11.673 3.928 1.00 0.00 110 LYS A N 5
ATOM 9026 C CA . LYS A 1 110 ? -13.090 11.641 3.041 1.00 0.00 110 LYS A CA 5
ATOM 9027 C C . LYS A 1 110 ? -12.660 11.440 1.592 1.00 0.00 110 LYS A C 5
ATOM 9028 O O . LYS A 1 110 ? -13.353 10.785 0.813 1.00 0.00 110 LYS A O 5
ATOM 9047 N N . ALA A 1 111 ? -11.512 12.008 1.236 1.00 0.00 111 ALA A N 5
ATOM 9048 C CA . ALA A 1 111 ? -10.988 11.888 -0.118 1.00 0.00 111 ALA A CA 5
ATOM 9049 C C . ALA A 1 111 ? -9.471 12.035 -0.135 1.00 0.00 111 ALA A C 5
ATOM 9050 O O . ALA A 1 111 ? -8.942 13.136 0.027 1.00 0.00 111 ALA A O 5
ATOM 9057 N N . LEU A 1 112 ? -8.775 10.921 -0.331 1.00 0.00 112 LEU A N 5
ATOM 9058 C CA . LEU A 1 112 ? -7.316 10.926 -0.368 1.00 0.00 112 LEU A CA 5
ATOM 9059 C C . LEU A 1 112 ? -6.803 10.371 -1.693 1.00 0.00 112 LEU A C 5
ATOM 9060 O O . LEU A 1 112 ? -7.586 10.043 -2.585 1.00 0.00 112 LEU A O 5
ATOM 9076 N N . VAL A 1 113 ? -5.483 10.268 -1.814 1.00 0.00 113 VAL A N 5
ATOM 9077 C CA . VAL A 1 113 ? -4.866 9.750 -3.029 1.00 0.00 113 VAL A CA 5
ATOM 9078 C C . VAL A 1 113 ? -3.884 8.628 -2.710 1.00 0.00 113 VAL A C 5
ATOM 9079 O O . VAL A 1 113 ? -2.959 8.786 -1.913 1.00 0.00 113 VAL A O 5
ATOM 9092 N N . PRO A 1 114 ? -4.087 7.466 -3.348 1.00 0.00 114 PRO A N 5
ATOM 9093 C CA . PRO A 1 114 ? -3.229 6.293 -3.150 1.00 0.00 114 PRO A CA 5
ATOM 9094 C C . PRO A 1 114 ? -1.836 6.487 -3.741 1.00 0.00 114 PRO A C 5
ATOM 9095 O O . PRO A 1 114 ? -1.668 7.184 -4.743 1.00 0.00 114 PRO A O 5
ATOM 9106 N N . PHE A 1 115 ? -0.842 5.867 -3.115 1.00 0.00 115 PHE A N 5
ATOM 9107 C CA . PHE A 1 115 ? 0.536 5.972 -3.580 1.00 0.00 115 PHE A CA 5
ATOM 9108 C C . PHE A 1 115 ? 0.881 4.825 -4.527 1.00 0.00 115 PHE A C 5
ATOM 9109 O O . PHE A 1 115 ? 0.938 3.664 -4.119 1.00 0.00 115 PHE A O 5
ATOM 9126 N N . LEU A 1 116 ? 1.109 5.159 -5.792 1.00 0.00 116 LEU A N 5
ATOM 9127 C CA . LEU A 1 116 ? 1.446 4.158 -6.797 1.00 0.00 116 LEU A CA 5
ATOM 9128 C C . LEU A 1 116 ? 2.870 4.358 -7.307 1.00 0.00 116 LEU A C 5
ATOM 9129 O O . LEU A 1 116 ? 3.334 5.489 -7.461 1.00 0.00 116 LEU A O 5
ATOM 9145 N N . LEU A 1 117 ? 3.560 3.253 -7.570 1.00 0.00 117 LEU A N 5
ATOM 9146 C CA . LEU A 1 117 ? 4.931 3.306 -8.065 1.00 0.00 117 LEU A CA 5
ATOM 9147 C C . LEU A 1 117 ? 5.169 2.234 -9.124 1.00 0.00 117 LEU A C 5
ATOM 9148 O O . LEU A 1 117 ? 5.059 1.040 -8.848 1.00 0.00 117 LEU A O 5
ATOM 9164 N N . ASP A 1 118 ? 5.498 2.670 -10.335 1.00 0.00 118 ASP A N 5
ATOM 9165 C CA . ASP A 1 118 ? 5.756 1.747 -11.435 1.00 0.00 118 ASP A CA 5
ATOM 9166 C C . ASP A 1 118 ? 7.180 1.202 -11.366 1.00 0.00 118 ASP A C 5
ATOM 9167 O O . ASP A 1 118 ? 7.956 1.579 -10.486 1.00 0.00 118 ASP A O 5
ATOM 9176 N N . GLY A 1 1 ? 7.131 -3.038 -45.125 1.00 0.00 1 GLY A N 6
ATOM 9177 C CA . GLY A 1 1 ? 8.059 -3.840 -44.351 1.00 0.00 1 GLY A CA 6
ATOM 9178 C C . GLY A 1 1 ? 7.484 -4.268 -43.016 1.00 0.00 1 GLY A C 6
ATOM 9179 O O . GLY A 1 1 ? 6.628 -3.584 -42.454 1.00 0.00 1 GLY A O 6
ATOM 9183 N N . SER A 1 2 ? 7.954 -5.403 -42.507 1.00 0.00 2 SER A N 6
ATOM 9184 C CA . SER A 1 2 ? 7.476 -5.924 -41.232 1.00 0.00 2 SER A CA 6
ATOM 9185 C C . SER A 1 2 ? 8.431 -5.554 -40.102 1.00 0.00 2 SER A C 6
ATOM 9186 O O . SER A 1 2 ? 9.542 -6.077 -40.017 1.00 0.00 2 SER A O 6
ATOM 9194 N N . SER A 1 3 ? 7.991 -4.648 -39.235 1.00 0.00 3 SER A N 6
ATOM 9195 C CA . SER A 1 3 ? 8.806 -4.204 -38.111 1.00 0.00 3 SER A CA 6
ATOM 9196 C C . SER A 1 3 ? 9.213 -5.385 -37.235 1.00 0.00 3 SER A C 6
ATOM 9197 O O . SER A 1 3 ? 10.389 -5.562 -36.918 1.00 0.00 3 SER A O 6
ATOM 9205 N N . GLY A 1 4 ? 8.229 -6.190 -36.846 1.00 0.00 4 GLY A N 6
ATOM 9206 C CA . GLY A 1 4 ? 8.503 -7.344 -36.009 1.00 0.00 4 GLY A CA 6
ATOM 9207 C C . GLY A 1 4 ? 7.725 -7.315 -34.709 1.00 0.00 4 GLY A C 6
ATOM 9208 O O . GLY A 1 4 ? 7.406 -6.244 -34.191 1.00 0.00 4 GLY A O 6
ATOM 9212 N N . SER A 1 5 ? 7.417 -8.494 -34.179 1.00 0.00 5 SER A N 6
ATOM 9213 C CA . SER A 1 5 ? 6.665 -8.600 -32.933 1.00 0.00 5 SER A CA 6
ATOM 9214 C C . SER A 1 5 ? 6.959 -9.922 -32.232 1.00 0.00 5 SER A C 6
ATOM 9215 O O . SER A 1 5 ? 7.422 -10.878 -32.855 1.00 0.00 5 SER A O 6
ATOM 9223 N N . SER A 1 6 ? 6.686 -9.970 -30.932 1.00 0.00 6 SER A N 6
ATOM 9224 C CA . SER A 1 6 ? 6.924 -11.174 -30.144 1.00 0.00 6 SER A CA 6
ATOM 9225 C C . SER A 1 6 ? 6.261 -11.065 -28.774 1.00 0.00 6 SER A C 6
ATOM 9226 O O . SER A 1 6 ? 5.623 -10.062 -28.458 1.00 0.00 6 SER A O 6
ATOM 9234 N N . GLY A 1 7 ? 6.421 -12.107 -27.963 1.00 0.00 7 GLY A N 6
ATOM 9235 C CA . GLY A 1 7 ? 5.834 -12.110 -26.635 1.00 0.00 7 GLY A CA 6
ATOM 9236 C C . GLY A 1 7 ? 5.344 -13.483 -26.221 1.00 0.00 7 GLY A C 6
ATOM 9237 O O . GLY A 1 7 ? 5.463 -13.867 -25.059 1.00 0.00 7 GLY A O 6
ATOM 9241 N N . GLU A 1 8 ? 4.789 -14.225 -27.176 1.00 0.00 8 GLU A N 6
ATOM 9242 C CA . GLU A 1 8 ? 4.278 -15.563 -26.902 1.00 0.00 8 GLU A CA 6
ATOM 9243 C C . GLU A 1 8 ? 5.414 -16.519 -26.552 1.00 0.00 8 GLU A C 6
ATOM 9244 O O . GLU A 1 8 ? 5.180 -17.662 -26.160 1.00 0.00 8 GLU A O 6
ATOM 9256 N N . VAL A 1 9 ? 6.647 -16.043 -26.697 1.00 0.00 9 VAL A N 6
ATOM 9257 C CA . VAL A 1 9 ? 7.820 -16.854 -26.397 1.00 0.00 9 VAL A CA 6
ATOM 9258 C C . VAL A 1 9 ? 8.016 -17.001 -24.891 1.00 0.00 9 VAL A C 6
ATOM 9259 O O . VAL A 1 9 ? 8.499 -18.029 -24.415 1.00 0.00 9 VAL A O 6
ATOM 9272 N N . LEU A 1 10 ? 7.638 -15.967 -24.148 1.00 0.00 10 LEU A N 6
ATOM 9273 C CA . LEU A 1 10 ? 7.771 -15.980 -22.695 1.00 0.00 10 LEU A CA 6
ATOM 9274 C C . LEU A 1 10 ? 6.885 -17.057 -22.077 1.00 0.00 10 LEU A C 6
ATOM 9275 O O . LEU A 1 10 ? 5.659 -16.973 -22.134 1.00 0.00 10 LEU A O 6
ATOM 9291 N N . ALA A 1 11 ? 7.514 -18.065 -21.484 1.00 0.00 11 ALA A N 6
ATOM 9292 C CA . ALA A 1 11 ? 6.783 -19.156 -20.851 1.00 0.00 11 ALA A CA 6
ATOM 9293 C C . ALA A 1 11 ? 6.840 -19.046 -19.332 1.00 0.00 11 ALA A C 6
ATOM 9294 O O . ALA A 1 11 ? 7.919 -19.009 -18.740 1.00 0.00 11 ALA A O 6
ATOM 9301 N N . LYS A 1 12 ? 5.670 -18.992 -18.703 1.00 0.00 12 LYS A N 6
ATOM 9302 C CA . LYS A 1 12 ? 5.584 -18.887 -17.251 1.00 0.00 12 LYS A CA 6
ATOM 9303 C C . LYS A 1 12 ? 6.765 -18.097 -16.693 1.00 0.00 12 LYS A C 6
ATOM 9304 O O . LYS A 1 12 ? 7.275 -18.406 -15.617 1.00 0.00 12 LYS A O 6
ATOM 9323 N N . GLU A 1 13 ? 7.190 -17.077 -17.432 1.00 0.00 13 GLU A N 6
ATOM 9324 C CA . GLU A 1 13 ? 8.310 -16.244 -17.009 1.00 0.00 13 GLU A CA 6
ATOM 9325 C C . GLU A 1 13 ? 7.821 -15.038 -16.212 1.00 0.00 13 GLU A C 6
ATOM 9326 O O . GLU A 1 13 ? 8.299 -14.774 -15.110 1.00 0.00 13 GLU A O 6
ATOM 9338 N N . GLU A 1 14 ? 6.862 -14.311 -16.778 1.00 0.00 14 GLU A N 6
ATOM 9339 C CA . GLU A 1 14 ? 6.309 -13.133 -16.122 1.00 0.00 14 GLU A CA 6
ATOM 9340 C C . GLU A 1 14 ? 4.784 -13.170 -16.132 1.00 0.00 14 GLU A C 6
ATOM 9341 O O . GLU A 1 14 ? 4.173 -13.723 -17.046 1.00 0.00 14 GLU A O 6
ATOM 9353 N N . ALA A 1 15 ? 4.175 -12.578 -15.110 1.00 0.00 15 ALA A N 6
ATOM 9354 C CA . ALA A 1 15 ? 2.723 -12.542 -15.002 1.00 0.00 15 ALA A CA 6
ATOM 9355 C C . ALA A 1 15 ? 2.246 -11.208 -14.438 1.00 0.00 15 ALA A C 6
ATOM 9356 O O . ALA A 1 15 ? 2.662 -10.798 -13.353 1.00 0.00 15 ALA A O 6
ATOM 9363 N N . ARG A 1 16 ? 1.375 -10.533 -15.180 1.00 0.00 16 ARG A N 6
ATOM 9364 C CA . ARG A 1 16 ? 0.844 -9.243 -14.754 1.00 0.00 16 ARG A CA 6
ATOM 9365 C C . ARG A 1 16 ? -0.357 -9.428 -13.830 1.00 0.00 16 ARG A C 6
ATOM 9366 O O . ARG A 1 16 ? -1.181 -8.526 -13.681 1.00 0.00 16 ARG A O 6
ATOM 9387 N N . ARG A 1 17 ? -0.448 -10.602 -13.215 1.00 0.00 17 ARG A N 6
ATOM 9388 C CA . ARG A 1 17 ? -1.549 -10.906 -12.309 1.00 0.00 17 ARG A CA 6
ATOM 9389 C C . ARG A 1 17 ? -1.428 -10.101 -11.018 1.00 0.00 17 ARG A C 6
ATOM 9390 O O . ARG A 1 17 ? -0.742 -10.510 -10.082 1.00 0.00 17 ARG A O 6
ATOM 9411 N N . ALA A 1 18 ? -2.100 -8.955 -10.976 1.00 0.00 18 ALA A N 6
ATOM 9412 C CA . ALA A 1 18 ? -2.069 -8.093 -9.801 1.00 0.00 18 ALA A CA 6
ATOM 9413 C C . ALA A 1 18 ? -3.439 -8.023 -9.135 1.00 0.00 18 ALA A C 6
ATOM 9414 O O . ALA A 1 18 ? -3.914 -6.944 -8.781 1.00 0.00 18 ALA A O 6
ATOM 9421 N N . LEU A 1 19 ? -4.071 -9.180 -8.969 1.00 0.00 19 LEU A N 6
ATOM 9422 C CA . LEU A 1 19 ? -5.388 -9.250 -8.347 1.00 0.00 19 LEU A CA 6
ATOM 9423 C C . LEU A 1 19 ? -5.272 -9.292 -6.826 1.00 0.00 19 LEU A C 6
ATOM 9424 O O . LEU A 1 19 ? -5.880 -8.486 -6.125 1.00 0.00 19 LEU A O 6
ATOM 9440 N N . GLU A 1 20 ? -4.482 -10.238 -6.326 1.00 0.00 20 GLU A N 6
ATOM 9441 C CA . GLU A 1 20 ? -4.284 -10.384 -4.889 1.00 0.00 20 GLU A CA 6
ATOM 9442 C C . GLU A 1 20 ? -4.077 -9.026 -4.226 1.00 0.00 20 GLU A C 6
ATOM 9443 O O . GLU A 1 20 ? -4.579 -8.772 -3.130 1.00 0.00 20 GLU A O 6
ATOM 9455 N N . THR A 1 21 ? -3.334 -8.153 -4.899 1.00 0.00 21 THR A N 6
ATOM 9456 C CA . THR A 1 21 ? -3.058 -6.821 -4.378 1.00 0.00 21 THR A CA 6
ATOM 9457 C C . THR A 1 21 ? -3.250 -5.758 -5.453 1.00 0.00 21 THR A C 6
ATOM 9458 O O . THR A 1 21 ? -3.011 -5.990 -6.639 1.00 0.00 21 THR A O 6
ATOM 9469 N N . PRO A 1 22 ? -3.691 -4.563 -5.033 1.00 0.00 22 PRO A N 6
ATOM 9470 C CA . PRO A 1 22 ? -3.925 -3.440 -5.945 1.00 0.00 22 PRO A CA 6
ATOM 9471 C C . PRO A 1 22 ? -2.626 -2.872 -6.509 1.00 0.00 22 PRO A C 6
ATOM 9472 O O . PRO A 1 22 ? -1.585 -2.908 -5.854 1.00 0.00 22 PRO A O 6
ATOM 9483 N N . SER A 1 23 ? -2.696 -2.347 -7.728 1.00 0.00 23 SER A N 6
ATOM 9484 C CA . SER A 1 23 ? -1.524 -1.773 -8.382 1.00 0.00 23 SER A CA 6
ATOM 9485 C C . SER A 1 23 ? -0.798 -0.811 -7.447 1.00 0.00 23 SER A C 6
ATOM 9486 O O . SER A 1 23 ? 0.404 -0.946 -7.211 1.00 0.00 23 SER A O 6
ATOM 9494 N N . CYS A 1 24 ? -1.535 0.160 -6.920 1.00 0.00 24 CYS A N 6
ATOM 9495 C CA . CYS A 1 24 ? -0.962 1.147 -6.011 1.00 0.00 24 CYS A CA 6
ATOM 9496 C C . CYS A 1 24 ? 0.051 0.500 -5.073 1.00 0.00 24 CYS A C 6
ATOM 9497 O O . CYS A 1 24 ? 1.129 1.045 -4.833 1.00 0.00 24 CYS A O 6
ATOM 9505 N N . PHE A 1 25 ? -0.303 -0.667 -4.543 1.00 0.00 25 PHE A N 6
ATOM 9506 C CA . PHE A 1 25 ? 0.574 -1.389 -3.629 1.00 0.00 25 PHE A CA 6
ATOM 9507 C C . PHE A 1 25 ? 2.010 -1.398 -4.145 1.00 0.00 25 PHE A C 6
ATOM 9508 O O . PHE A 1 25 ? 2.251 -1.255 -5.344 1.00 0.00 25 PHE A O 6
ATOM 9525 N N . LEU A 1 26 ? 2.959 -1.567 -3.232 1.00 0.00 26 LEU A N 6
ATOM 9526 C CA . LEU A 1 26 ? 4.372 -1.594 -3.593 1.00 0.00 26 LEU A CA 6
ATOM 9527 C C . LEU A 1 26 ? 5.172 -2.431 -2.599 1.00 0.00 26 LEU A C 6
ATOM 9528 O O . LEU A 1 26 ? 4.807 -2.542 -1.429 1.00 0.00 26 LEU A O 6
ATOM 9544 N N . LYS A 1 27 ? 6.267 -3.016 -3.073 1.00 0.00 27 LYS A N 6
ATOM 9545 C CA . LYS A 1 27 ? 7.122 -3.839 -2.227 1.00 0.00 27 LYS A CA 6
ATOM 9546 C C . LYS A 1 27 ? 8.312 -3.037 -1.711 1.00 0.00 27 LYS A C 6
ATOM 9547 O O . LYS A 1 27 ? 9.261 -2.770 -2.449 1.00 0.00 27 LYS A O 6
ATOM 9566 N N . VAL A 1 28 ? 8.256 -2.656 -0.438 1.00 0.00 28 VAL A N 6
ATOM 9567 C CA . VAL A 1 28 ? 9.330 -1.885 0.178 1.00 0.00 28 VAL A CA 6
ATOM 9568 C C . VAL A 1 28 ? 9.410 -2.154 1.676 1.00 0.00 28 VAL A C 6
ATOM 9569 O O . VAL A 1 28 ? 8.512 -2.764 2.256 1.00 0.00 28 VAL A O 6
ATOM 9582 N N . SER A 1 29 ? 10.490 -1.693 2.297 1.00 0.00 29 SER A N 6
ATOM 9583 C CA . SER A 1 29 ? 10.690 -1.885 3.730 1.00 0.00 29 SER A CA 6
ATOM 9584 C C . SER A 1 29 ? 9.799 -0.943 4.533 1.00 0.00 29 SER A C 6
ATOM 9585 O O . SER A 1 29 ? 8.997 -0.198 3.970 1.00 0.00 29 SER A O 6
ATOM 9593 N N . ARG A 1 30 ? 9.947 -0.983 5.854 1.00 0.00 30 ARG A N 6
ATOM 9594 C CA . ARG A 1 30 ? 9.155 -0.134 6.737 1.00 0.00 30 ARG A CA 6
ATOM 9595 C C . ARG A 1 30 ? 9.440 1.341 6.471 1.00 0.00 30 ARG A C 6
ATOM 9596 O O . ARG A 1 30 ? 8.527 2.119 6.190 1.00 0.00 30 ARG A O 6
ATOM 9617 N N . LEU A 1 31 ? 10.710 1.719 6.563 1.00 0.00 31 LEU A N 6
ATOM 9618 C CA . LEU A 1 31 ? 11.115 3.101 6.333 1.00 0.00 31 LEU A CA 6
ATOM 9619 C C . LEU A 1 31 ? 11.020 3.458 4.853 1.00 0.00 31 LEU A C 6
ATOM 9620 O O . LEU A 1 31 ? 10.470 4.497 4.490 1.00 0.00 31 LEU A O 6
ATOM 9636 N N . GLU A 1 32 ? 11.558 2.588 4.005 1.00 0.00 32 GLU A N 6
ATOM 9637 C CA . GLU A 1 32 ? 11.532 2.811 2.563 1.00 0.00 32 GLU A CA 6
ATOM 9638 C C . GLU A 1 32 ? 10.187 3.382 2.126 1.00 0.00 32 GLU A C 6
ATOM 9639 O O . GLU A 1 32 ? 10.126 4.296 1.303 1.00 0.00 32 GLU A O 6
ATOM 9651 N N . ALA A 1 33 ? 9.109 2.836 2.682 1.00 0.00 33 ALA A N 6
ATOM 9652 C CA . ALA A 1 33 ? 7.765 3.293 2.350 1.00 0.00 33 ALA A CA 6
ATOM 9653 C C . ALA A 1 33 ? 7.535 4.721 2.834 1.00 0.00 33 ALA A C 6
ATOM 9654 O O . ALA A 1 33 ? 6.887 5.517 2.155 1.00 0.00 33 ALA A O 6
ATOM 9661 N N . GLN A 1 34 ? 8.069 5.036 4.009 1.00 0.00 34 GLN A N 6
ATOM 9662 C CA . GLN A 1 34 ? 7.918 6.368 4.582 1.00 0.00 34 GLN A CA 6
ATOM 9663 C C . GLN A 1 34 ? 8.626 7.412 3.725 1.00 0.00 34 GLN A C 6
ATOM 9664 O O . GLN A 1 34 ? 8.023 8.402 3.311 1.00 0.00 34 GLN A O 6
ATOM 9678 N N . LEU A 1 35 ? 9.908 7.185 3.463 1.00 0.00 35 LEU A N 6
ATOM 9679 C CA . LEU A 1 35 ? 10.699 8.107 2.654 1.00 0.00 35 LEU A CA 6
ATOM 9680 C C . LEU A 1 35 ? 10.098 8.261 1.260 1.00 0.00 35 LEU A C 6
ATOM 9681 O O . LEU A 1 35 ? 10.163 9.334 0.660 1.00 0.00 35 LEU A O 6
ATOM 9697 N N . LEU A 1 36 ? 9.513 7.182 0.752 1.00 0.00 36 LEU A N 6
ATOM 9698 C CA . LEU A 1 36 ? 8.898 7.198 -0.571 1.00 0.00 36 LEU A CA 6
ATOM 9699 C C . LEU A 1 36 ? 7.844 8.296 -0.669 1.00 0.00 36 LEU A C 6
ATOM 9700 O O . LEU A 1 36 ? 7.489 8.734 -1.764 1.00 0.00 36 LEU A O 6
ATOM 9716 N N . LEU A 1 37 ? 7.348 8.737 0.483 1.00 0.00 37 LEU A N 6
ATOM 9717 C CA . LEU A 1 37 ? 6.335 9.786 0.526 1.00 0.00 37 LEU A CA 6
ATOM 9718 C C . LEU A 1 37 ? 6.958 11.155 0.271 1.00 0.00 37 LEU A C 6
ATOM 9719 O O . LEU A 1 37 ? 6.642 11.815 -0.719 1.00 0.00 37 LEU A O 6
ATOM 9735 N N . GLU A 1 38 ? 7.845 11.574 1.168 1.00 0.00 38 GLU A N 6
ATOM 9736 C CA . GLU A 1 38 ? 8.512 12.863 1.037 1.00 0.00 38 GLU A CA 6
ATOM 9737 C C . GLU A 1 38 ? 9.251 12.961 -0.295 1.00 0.00 38 GLU A C 6
ATOM 9738 O O . GLU A 1 38 ? 9.499 14.056 -0.800 1.00 0.00 38 GLU A O 6
ATOM 9750 N N . ARG A 1 39 ? 9.601 11.809 -0.857 1.00 0.00 39 ARG A N 6
ATOM 9751 C CA . ARG A 1 39 ? 10.313 11.763 -2.128 1.00 0.00 39 ARG A CA 6
ATOM 9752 C C . ARG A 1 39 ? 9.359 12.003 -3.294 1.00 0.00 39 ARG A C 6
ATOM 9753 O O . ARG A 1 39 ? 9.622 12.832 -4.165 1.00 0.00 39 ARG A O 6
ATOM 9774 N N . TYR A 1 40 ? 8.250 11.271 -3.304 1.00 0.00 40 TYR A N 6
ATOM 9775 C CA . TYR A 1 40 ? 7.258 11.401 -4.365 1.00 0.00 40 TYR A CA 6
ATOM 9776 C C . TYR A 1 40 ? 5.909 11.831 -3.798 1.00 0.00 40 TYR A C 6
ATOM 9777 O O . TYR A 1 40 ? 4.996 11.024 -3.619 1.00 0.00 40 TYR A O 6
ATOM 9795 N N . PRO A 1 41 ? 5.777 13.135 -3.509 1.00 0.00 41 PRO A N 6
ATOM 9796 C CA . PRO A 1 41 ? 4.543 13.704 -2.960 1.00 0.00 41 PRO A CA 6
ATOM 9797 C C . PRO A 1 41 ? 3.407 13.713 -3.977 1.00 0.00 41 PRO A C 6
ATOM 9798 O O . PRO A 1 41 ? 2.281 13.327 -3.666 1.00 0.00 41 PRO A O 6
ATOM 9809 N N . GLU A 1 42 ? 3.711 14.159 -5.192 1.00 0.00 42 GLU A N 6
ATOM 9810 C CA . GLU A 1 42 ? 2.713 14.220 -6.254 1.00 0.00 42 GLU A CA 6
ATOM 9811 C C . GLU A 1 42 ? 2.024 12.870 -6.431 1.00 0.00 42 GLU A C 6
ATOM 9812 O O . GLU A 1 42 ? 0.804 12.761 -6.302 1.00 0.00 42 GLU A O 6
ATOM 9824 N N . CYS A 1 43 ? 2.815 11.844 -6.728 1.00 0.00 43 CYS A N 6
ATOM 9825 C CA . CYS A 1 43 ? 2.282 10.500 -6.925 1.00 0.00 43 CYS A CA 6
ATOM 9826 C C . CYS A 1 43 ? 1.143 10.220 -5.951 1.00 0.00 43 CYS A C 6
ATOM 9827 O O . CYS A 1 43 ? 0.079 9.741 -6.344 1.00 0.00 43 CYS A O 6
ATOM 9835 N N . GLY A 1 44 ? 1.373 10.518 -4.676 1.00 0.00 44 GLY A N 6
ATOM 9836 C CA . GLY A 1 44 ? 0.358 10.289 -3.665 1.00 0.00 44 GLY A CA 6
ATOM 9837 C C . GLY A 1 44 ? 0.953 10.025 -2.295 1.00 0.00 44 GLY A C 6
ATOM 9838 O O . GLY A 1 44 ? 2.170 9.925 -2.149 1.00 0.00 44 GLY A O 6
ATOM 9842 N N . ASN A 1 45 ? 0.092 9.914 -1.289 1.00 0.00 45 ASN A N 6
ATOM 9843 C CA . ASN A 1 45 ? 0.539 9.663 0.076 1.00 0.00 45 ASN A CA 6
ATOM 9844 C C . ASN A 1 45 ? 0.036 8.311 0.573 1.00 0.00 45 ASN A C 6
ATOM 9845 O O . ASN A 1 45 ? 0.730 7.612 1.313 1.00 0.00 45 ASN A O 6
ATOM 9856 N N . LEU A 1 46 ? -1.174 7.949 0.162 1.00 0.00 46 LEU A N 6
ATOM 9857 C CA . LEU A 1 46 ? -1.771 6.680 0.564 1.00 0.00 46 LEU A CA 6
ATOM 9858 C C . LEU A 1 46 ? -1.088 5.510 -0.137 1.00 0.00 46 LEU A C 6
ATOM 9859 O O . LEU A 1 46 ? -1.455 5.142 -1.253 1.00 0.00 46 LEU A O 6
ATOM 9875 N N . LEU A 1 47 ? -0.095 4.929 0.527 1.00 0.00 47 LEU A N 6
ATOM 9876 C CA . LEU A 1 47 ? 0.639 3.798 -0.031 1.00 0.00 47 LEU A CA 6
ATOM 9877 C C . LEU A 1 47 ? 0.521 2.574 0.872 1.00 0.00 47 LEU A C 6
ATOM 9878 O O . LEU A 1 47 ? 0.559 2.688 2.098 1.00 0.00 47 LEU A O 6
ATOM 9894 N N . LEU A 1 48 ? 0.381 1.404 0.258 1.00 0.00 48 LEU A N 6
ATOM 9895 C CA . LEU A 1 48 ? 0.261 0.157 1.005 1.00 0.00 48 LEU A CA 6
ATOM 9896 C C . LEU A 1 48 ? 1.569 -0.626 0.971 1.00 0.00 48 LEU A C 6
ATOM 9897 O O . LEU A 1 48 ? 1.916 -1.231 -0.044 1.00 0.00 48 LEU A O 6
ATOM 9913 N N . ARG A 1 49 ? 2.290 -0.613 2.088 1.00 0.00 49 ARG A N 6
ATOM 9914 C CA . ARG A 1 49 ? 3.559 -1.324 2.186 1.00 0.00 49 ARG A CA 6
ATOM 9915 C C . ARG A 1 49 ? 3.403 -2.606 2.998 1.00 0.00 49 ARG A C 6
ATOM 9916 O O . ARG A 1 49 ? 2.653 -2.666 3.972 1.00 0.00 49 ARG A O 6
ATOM 9937 N N . PRO A 1 50 ? 4.128 -3.658 2.589 1.00 0.00 50 PRO A N 6
ATOM 9938 C CA . PRO A 1 50 ? 4.087 -4.959 3.264 1.00 0.00 50 PRO A CA 6
ATOM 9939 C C . PRO A 1 50 ? 4.743 -4.918 4.640 1.00 0.00 50 PRO A C 6
ATOM 9940 O O . PRO A 1 50 ? 5.811 -4.331 4.813 1.00 0.00 50 PRO A O 6
ATOM 9951 N N . SER A 1 51 ? 4.096 -5.545 5.618 1.00 0.00 51 SER A N 6
ATOM 9952 C CA . SER A 1 51 ? 4.614 -5.577 6.980 1.00 0.00 51 SER A CA 6
ATOM 9953 C C . SER A 1 51 ? 6.066 -6.050 6.998 1.00 0.00 51 SER A C 6
ATOM 9954 O O . SER A 1 51 ? 6.643 -6.356 5.956 1.00 0.00 51 SER A O 6
ATOM 9962 N N . GLY A 1 52 ? 6.648 -6.107 8.192 1.00 0.00 52 GLY A N 6
ATOM 9963 C CA . GLY A 1 52 ? 8.026 -6.543 8.325 1.00 0.00 52 GLY A CA 6
ATOM 9964 C C . GLY A 1 52 ? 8.164 -7.768 9.207 1.00 0.00 52 GLY A C 6
ATOM 9965 O O . GLY A 1 52 ? 8.186 -8.896 8.715 1.00 0.00 52 GLY A O 6
ATOM 9969 N N . ASP A 1 53 ? 8.258 -7.547 10.513 1.00 0.00 53 ASP A N 6
ATOM 9970 C CA . ASP A 1 53 ? 8.396 -8.642 11.465 1.00 0.00 53 ASP A CA 6
ATOM 9971 C C . ASP A 1 53 ? 7.404 -8.490 12.615 1.00 0.00 53 ASP A C 6
ATOM 9972 O O . ASP A 1 53 ? 7.534 -7.592 13.446 1.00 0.00 53 ASP A O 6
ATOM 9981 N N . GLY A 1 54 ? 6.412 -9.375 12.655 1.00 0.00 54 GLY A N 6
ATOM 9982 C CA . GLY A 1 54 ? 5.411 -9.321 13.705 1.00 0.00 54 GLY A CA 6
ATOM 9983 C C . GLY A 1 54 ? 4.002 -9.483 13.173 1.00 0.00 54 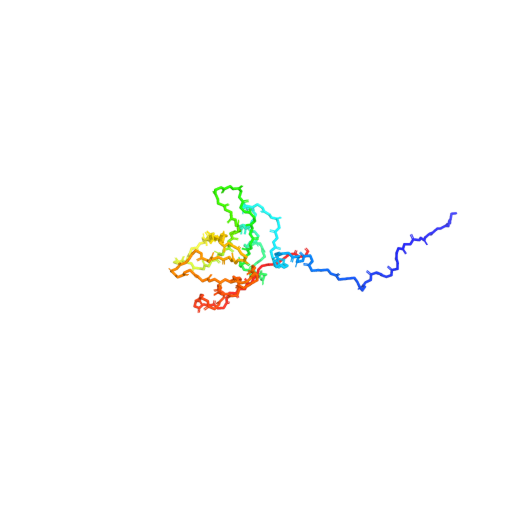GLY A C 6
ATOM 9984 O O . GLY A 1 54 ? 3.191 -10.203 13.753 1.00 0.00 54 GLY A O 6
ATOM 9988 N N . ALA A 1 55 ? 3.709 -8.810 12.065 1.00 0.00 55 ALA A N 6
ATOM 9989 C CA . ALA A 1 55 ? 2.387 -8.883 11.453 1.00 0.00 55 ALA A CA 6
ATOM 9990 C C . ALA A 1 55 ? 2.370 -9.884 10.301 1.00 0.00 55 ALA A C 6
ATOM 9991 O O . ALA A 1 55 ? 1.495 -10.748 10.230 1.00 0.00 55 ALA A O 6
ATOM 9998 N N . ASP A 1 56 ? 3.340 -9.760 9.402 1.00 0.00 56 ASP A N 6
ATOM 9999 C CA . ASP A 1 56 ? 3.436 -10.654 8.254 1.00 0.00 56 ASP A CA 6
ATOM 10000 C C . ASP A 1 56 ? 2.207 -10.524 7.361 1.00 0.00 56 ASP A C 6
ATOM 10001 O O . ASP A 1 56 ? 1.689 -11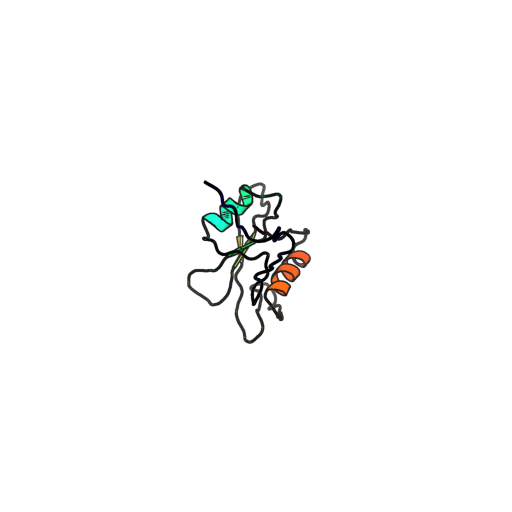.518 6.852 1.00 0.00 56 ASP A O 6
ATOM 10010 N N . GLY A 1 57 ? 1.742 -9.292 7.176 1.00 0.00 57 GLY A N 6
ATOM 10011 C CA . GLY A 1 57 ? 0.576 -9.056 6.344 1.00 0.00 57 GLY A CA 6
ATOM 10012 C C . GLY A 1 57 ? 0.728 -7.828 5.468 1.00 0.00 57 GLY A C 6
ATOM 10013 O O . GLY A 1 57 ? 1.589 -7.786 4.589 1.00 0.00 57 GLY A O 6
ATOM 10017 N N . VAL A 1 58 ? -0.112 -6.826 5.705 1.00 0.00 58 VAL A N 6
ATOM 10018 C CA . VAL A 1 58 ? -0.067 -5.592 4.931 1.00 0.00 58 VAL A CA 6
ATOM 10019 C C . VAL A 1 58 ? -0.410 -4.386 5.799 1.00 0.00 58 VAL A C 6
ATOM 10020 O O . VAL A 1 58 ? -1.262 -4.466 6.683 1.00 0.00 58 VAL A O 6
ATOM 10033 N N . SER A 1 59 ? 0.260 -3.267 5.539 1.00 0.00 59 SER A N 6
ATOM 10034 C CA . SER A 1 59 ? 0.029 -2.044 6.299 1.00 0.00 59 SER A CA 6
ATOM 10035 C C . SER A 1 59 ? -0.199 -0.860 5.364 1.00 0.00 59 SER A C 6
ATOM 10036 O O . SER A 1 59 ? 0.369 -0.795 4.274 1.00 0.00 59 SER A O 6
ATOM 10044 N N . VAL A 1 60 ? -1.034 0.078 5.801 1.00 0.00 60 VAL A N 6
ATOM 10045 C CA . VAL A 1 60 ? -1.337 1.262 5.005 1.00 0.00 60 VAL A CA 6
ATOM 10046 C C . VAL A 1 60 ? -0.673 2.503 5.591 1.00 0.00 60 VAL A C 6
ATOM 10047 O O . VAL A 1 60 ? -1.031 2.959 6.678 1.00 0.00 60 VAL A O 6
ATOM 10060 N N . THR A 1 61 ? 0.298 3.047 4.864 1.00 0.00 61 THR A N 6
ATOM 10061 C CA . THR A 1 61 ? 1.014 4.235 5.311 1.00 0.00 61 THR A CA 6
ATOM 10062 C C . THR A 1 61 ? 0.432 5.497 4.684 1.00 0.00 61 THR A C 6
ATOM 10063 O O . THR A 1 61 ? 0.510 5.692 3.470 1.00 0.00 61 THR A O 6
ATOM 10074 N N . THR A 1 62 ? -0.152 6.351 5.518 1.00 0.00 62 THR A N 6
ATOM 10075 C CA . THR A 1 62 ? -0.748 7.594 5.045 1.00 0.00 62 THR A CA 6
ATOM 10076 C C . THR A 1 62 ? -0.098 8.803 5.708 1.00 0.00 62 THR A C 6
ATOM 10077 O O . THR A 1 62 ? -0.078 8.913 6.934 1.00 0.00 62 THR A O 6
ATOM 10088 N N . ARG A 1 63 ? 0.432 9.707 4.891 1.00 0.00 63 ARG A N 6
ATOM 10089 C CA . ARG A 1 63 ? 1.083 10.909 5.400 1.00 0.00 63 ARG A CA 6
ATOM 10090 C C . ARG A 1 63 ? 0.060 12.009 5.668 1.00 0.00 63 ARG A C 6
ATOM 10091 O O . ARG A 1 63 ? -0.190 12.858 4.813 1.00 0.00 63 ARG A O 6
ATOM 10112 N N . GLN A 1 64 ? -0.527 11.987 6.860 1.00 0.00 64 GLN A N 6
ATOM 10113 C CA . GLN A 1 64 ? -1.523 12.982 7.240 1.00 0.00 64 GLN A CA 6
ATOM 10114 C C . GLN A 1 64 ? -0.938 13.989 8.223 1.00 0.00 64 GLN A C 6
ATOM 10115 O O . GLN A 1 64 ? 0.145 13.781 8.771 1.00 0.00 64 GLN A O 6
ATOM 10129 N N . MET A 1 65 ? -1.661 15.083 8.444 1.00 0.00 65 MET A N 6
ATOM 10130 C CA . MET A 1 65 ? -1.214 16.122 9.363 1.00 0.00 65 MET A CA 6
ATOM 10131 C C . MET A 1 65 ? -1.950 16.025 10.696 1.00 0.00 65 MET A C 6
ATOM 10132 O O . MET A 1 65 ? -3.180 16.040 10.738 1.00 0.00 65 MET A O 6
ATOM 10146 N N . HIS A 1 66 ? -1.189 15.923 11.780 1.00 0.00 66 HIS A N 6
ATOM 10147 C CA . HIS A 1 66 ? -1.771 15.822 13.115 1.00 0.00 66 HIS A CA 6
ATOM 10148 C C . HIS A 1 66 ? -1.051 16.747 14.092 1.00 0.00 66 HIS A C 6
ATOM 10149 O O . HIS A 1 66 ? 0.162 16.933 14.007 1.00 0.00 66 HIS A O 6
ATOM 10164 N N . ASN A 1 67 ? -1.808 17.325 15.018 1.00 0.00 67 ASN A N 6
ATOM 10165 C CA . ASN A 1 67 ? -1.243 18.232 16.011 1.00 0.00 67 ASN A CA 6
ATOM 10166 C C . ASN A 1 67 ? -0.235 19.181 15.369 1.00 0.00 67 ASN A C 6
ATOM 10167 O O . ASN A 1 67 ? 0.752 19.569 15.993 1.00 0.00 67 ASN A O 6
ATOM 10178 N N . GLY A 1 68 ? -0.494 19.551 14.119 1.00 0.00 68 GLY A N 6
ATOM 10179 C CA . GLY A 1 68 ? 0.399 20.453 13.413 1.00 0.00 68 GLY A CA 6
ATOM 10180 C C . GLY A 1 68 ? 1.845 20.002 13.474 1.00 0.00 68 GLY A C 6
ATOM 10181 O O . GLY A 1 68 ? 2.753 20.820 13.628 1.00 0.00 68 GLY A O 6
ATOM 10185 N N . THR A 1 69 ? 2.062 18.696 13.354 1.00 0.00 69 THR A N 6
ATOM 10186 C CA . THR A 1 69 ? 3.408 18.138 13.399 1.00 0.00 69 THR A CA 6
ATOM 10187 C C . THR A 1 69 ? 3.589 17.054 12.342 1.00 0.00 69 THR A C 6
ATOM 10188 O O . THR A 1 69 ? 2.641 16.350 11.993 1.00 0.00 69 THR A O 6
ATOM 10199 N N . HIS A 1 70 ? 4.812 16.924 11.837 1.00 0.00 70 HIS A N 6
ATOM 10200 C CA . HIS A 1 70 ? 5.117 15.923 10.821 1.00 0.00 70 HIS A CA 6
ATOM 10201 C C . HIS A 1 70 ? 5.138 14.523 11.426 1.00 0.00 70 HIS A C 6
ATOM 10202 O O . HIS A 1 70 ? 6.061 14.166 12.160 1.00 0.00 70 HIS A O 6
ATOM 10217 N N . VAL A 1 71 ? 4.116 13.732 11.114 1.00 0.00 71 VAL A N 6
ATOM 10218 C CA . VAL A 1 71 ? 4.017 12.371 11.626 1.00 0.00 71 VAL A CA 6
ATOM 10219 C C . VAL A 1 71 ? 3.304 11.461 10.633 1.00 0.00 71 VAL A C 6
ATOM 10220 O O . VAL A 1 71 ? 2.316 11.854 10.012 1.00 0.00 71 VAL A O 6
ATOM 10233 N N . VAL A 1 72 ? 3.811 10.241 10.488 1.00 0.00 72 VAL A N 6
ATOM 10234 C CA . VAL A 1 72 ? 3.221 9.272 9.571 1.00 0.00 72 VAL A CA 6
ATOM 10235 C C . VAL A 1 72 ? 2.513 8.157 10.331 1.00 0.00 72 VAL A C 6
ATOM 10236 O O . VAL A 1 72 ? 2.977 7.716 11.383 1.00 0.00 72 VAL A O 6
ATOM 10249 N N . ARG A 1 73 ? 1.385 7.704 9.792 1.00 0.00 73 ARG A N 6
ATOM 10250 C CA . ARG A 1 73 ? 0.610 6.641 10.420 1.00 0.00 73 ARG A CA 6
ATOM 10251 C C . ARG A 1 73 ? 0.670 5.362 9.589 1.00 0.00 73 ARG A C 6
ATOM 10252 O O . ARG A 1 73 ? 1.000 5.395 8.403 1.00 0.00 73 ARG A O 6
ATOM 10273 N N . HIS A 1 74 ? 0.348 4.237 10.221 1.00 0.00 74 HIS A N 6
ATOM 10274 C CA . HIS A 1 74 ? 0.366 2.947 9.540 1.00 0.00 74 HIS A CA 6
ATOM 10275 C C . HIS A 1 74 ? -0.747 2.043 10.063 1.00 0.00 74 HIS A C 6
ATOM 10276 O O . HIS A 1 74 ? -0.700 1.582 11.204 1.00 0.00 74 HIS A O 6
ATOM 10291 N N . TYR A 1 75 ? -1.743 1.792 9.222 1.00 0.00 75 TYR A N 6
ATOM 10292 C CA . TYR A 1 75 ? -2.867 0.945 9.600 1.00 0.00 75 TYR A CA 6
ATOM 10293 C C . TYR A 1 75 ? -2.534 -0.529 9.394 1.00 0.00 75 TYR A C 6
ATOM 10294 O O . TYR A 1 75 ? -2.155 -0.945 8.298 1.00 0.00 75 TYR A O 6
ATOM 10312 N N . LYS A 1 76 ? -2.678 -1.316 10.454 1.00 0.00 76 LYS A N 6
ATOM 10313 C CA . LYS A 1 76 ? -2.395 -2.746 10.391 1.00 0.00 76 LYS A CA 6
ATOM 10314 C C . LYS A 1 76 ? -3.581 -3.511 9.813 1.00 0.00 76 LYS A C 6
ATOM 10315 O O . LYS A 1 76 ? -4.736 -3.160 10.054 1.00 0.00 76 LYS A O 6
ATOM 10334 N N . VAL A 1 77 ? -3.288 -4.558 9.050 1.00 0.00 77 VAL A N 6
ATOM 10335 C CA . VAL A 1 77 ? -4.330 -5.374 8.439 1.00 0.00 77 VAL A CA 6
ATOM 10336 C C . VAL A 1 77 ? -4.266 -6.813 8.941 1.00 0.00 77 VAL A C 6
ATOM 10337 O O . VAL A 1 77 ? -3.375 -7.575 8.563 1.00 0.00 77 VAL A O 6
ATOM 10350 N N . LYS A 1 78 ? -5.216 -7.179 9.794 1.00 0.00 78 LYS A N 6
ATOM 10351 C CA . LYS A 1 78 ? -5.271 -8.527 10.347 1.00 0.00 78 LYS A CA 6
ATOM 10352 C C . LYS A 1 78 ? -5.640 -9.543 9.271 1.00 0.00 78 LYS A C 6
ATOM 10353 O O . LYS A 1 78 ? -6.417 -9.245 8.364 1.00 0.00 78 LYS A O 6
ATOM 10372 N N . ARG A 1 79 ? -5.080 -10.742 9.379 1.00 0.00 79 ARG A N 6
ATOM 10373 C CA . ARG A 1 79 ? -5.350 -11.801 8.415 1.00 0.00 79 ARG A CA 6
ATOM 10374 C C . ARG A 1 79 ? -6.289 -12.850 9.007 1.00 0.00 79 ARG A C 6
ATOM 10375 O O . ARG A 1 79 ? -5.885 -13.655 9.845 1.00 0.00 79 ARG A O 6
ATOM 10396 N N . GLU A 1 80 ? -7.542 -12.829 8.566 1.00 0.00 80 GLU A N 6
ATOM 10397 C CA . GLU A 1 80 ? -8.538 -13.777 9.054 1.00 0.00 80 GLU A CA 6
ATOM 10398 C C . GLU A 1 80 ? -9.282 -14.432 7.893 1.00 0.00 80 GLU A C 6
ATOM 10399 O O . GLU A 1 80 ? -10.273 -13.899 7.397 1.00 0.00 80 GLU A O 6
ATOM 10411 N N . GLY A 1 81 ? -8.793 -15.591 7.464 1.00 0.00 81 GLY A N 6
ATOM 10412 C CA . GLY A 1 81 ? -9.422 -16.300 6.364 1.00 0.00 81 GLY A CA 6
ATOM 10413 C C . GLY A 1 81 ? -9.259 -15.578 5.041 1.00 0.00 81 GLY A C 6
ATOM 10414 O O . GLY A 1 81 ? -8.335 -14.788 4.849 1.00 0.00 81 GLY A O 6
ATOM 10418 N N . PRO A 1 82 ? -10.174 -15.849 4.099 1.00 0.00 82 PRO A N 6
ATOM 10419 C CA . PRO A 1 82 ? -10.149 -15.231 2.769 1.00 0.00 82 PRO A CA 6
ATOM 10420 C C . PRO A 1 82 ? -10.493 -13.747 2.815 1.00 0.00 82 PRO A C 6
ATOM 10421 O O . PRO A 1 82 ? -10.573 -13.085 1.779 1.00 0.00 82 PRO A O 6
ATOM 10432 N N . LYS A 1 83 ? -10.696 -13.227 4.020 1.00 0.00 83 LYS A N 6
ATOM 10433 C CA . LYS A 1 83 ? -11.030 -11.819 4.201 1.00 0.00 83 LYS A CA 6
ATOM 10434 C C . LYS A 1 83 ? -10.028 -11.137 5.127 1.00 0.00 83 LYS A C 6
ATOM 10435 O O . LYS A 1 83 ? -9.184 -11.795 5.737 1.00 0.00 83 LYS A O 6
ATOM 10454 N N . TYR A 1 84 ? -10.128 -9.817 5.230 1.00 0.00 84 TYR A N 6
ATOM 10455 C CA . TYR A 1 84 ? -9.229 -9.046 6.080 1.00 0.00 84 TYR A CA 6
ATOM 10456 C C . TYR A 1 84 ? -10.016 -8.171 7.053 1.00 0.00 84 TYR A C 6
ATOM 10457 O O . TYR A 1 84 ? -11.199 -7.901 6.845 1.00 0.00 84 TYR A O 6
ATOM 10475 N N . VAL A 1 85 ? -9.349 -7.732 8.115 1.00 0.00 85 VAL A N 6
ATOM 10476 C CA . VAL A 1 85 ? -9.984 -6.887 9.120 1.00 0.00 85 VAL A CA 6
ATOM 10477 C C . VAL A 1 85 ? -9.136 -5.655 9.416 1.00 0.00 85 VAL A C 6
ATOM 10478 O O . VAL A 1 85 ? -7.950 -5.766 9.726 1.00 0.00 85 VAL A O 6
ATOM 10491 N N . ILE A 1 86 ? -9.753 -4.482 9.321 1.00 0.00 86 ILE A N 6
ATOM 10492 C CA . ILE A 1 86 ? -9.055 -3.229 9.581 1.00 0.00 86 ILE A CA 6
ATOM 10493 C C . ILE A 1 86 ? -8.841 -3.019 11.076 1.00 0.00 86 ILE A C 6
ATOM 10494 O O . ILE A 1 86 ? -9.654 -3.446 11.895 1.00 0.00 86 ILE A O 6
ATOM 10510 N N . ASP A 1 87 ? -7.743 -2.357 11.423 1.00 0.00 87 ASP A N 6
ATOM 10511 C CA . ASP A 1 87 ? -7.423 -2.087 12.820 1.00 0.00 87 ASP A CA 6
ATOM 10512 C C . ASP A 1 87 ? -8.165 -0.851 13.319 1.00 0.00 87 ASP A C 6
ATOM 10513 O O . ASP A 1 87 ? -7.579 0.022 13.960 1.00 0.00 87 ASP A O 6
ATOM 10522 N N . VAL A 1 88 ? -9.458 -0.782 13.018 1.00 0.00 88 VAL A N 6
ATOM 10523 C CA . VAL A 1 88 ? -10.281 0.347 13.435 1.00 0.00 88 VAL A CA 6
ATOM 10524 C C . VAL A 1 88 ? -11.295 -0.073 14.493 1.00 0.00 88 VAL A C 6
ATOM 10525 O O . VAL A 1 88 ? -11.421 -1.256 14.810 1.00 0.00 88 VAL A O 6
ATOM 10538 N N . GLU A 1 89 ? -12.017 0.903 15.035 1.00 0.00 89 GLU A N 6
ATOM 10539 C CA . GLU A 1 89 ? -13.021 0.633 16.057 1.00 0.00 89 GLU A CA 6
ATOM 10540 C C . GLU A 1 89 ? -13.824 -0.618 15.715 1.00 0.00 89 GLU A C 6
ATOM 10541 O O . GLU A 1 89 ? -13.991 -1.507 16.549 1.00 0.00 89 GLU A O 6
ATOM 10553 N N . GLN A 1 90 ? -14.317 -0.679 14.483 1.00 0.00 90 GLN A N 6
ATOM 10554 C CA . GLN A 1 90 ? -15.103 -1.820 14.030 1.00 0.00 90 GLN A CA 6
ATOM 10555 C C . GLN A 1 90 ? -14.325 -2.649 13.014 1.00 0.00 90 GLN A C 6
ATOM 10556 O O . GLN A 1 90 ? -13.780 -2.130 12.039 1.00 0.00 90 GLN A O 6
ATOM 10570 N N . PRO A 1 91 ? -14.269 -3.969 13.245 1.00 0.00 91 PRO A N 6
ATOM 10571 C CA . PRO A 1 91 ? -13.559 -4.898 12.360 1.00 0.00 91 PRO A CA 6
ATOM 10572 C C . PRO A 1 91 ? -14.256 -5.064 11.014 1.00 0.00 91 PRO A C 6
ATOM 10573 O O . PRO A 1 91 ? -15.067 -5.972 10.831 1.00 0.00 91 PRO A O 6
ATOM 10584 N N . PHE A 1 92 ? -13.937 -4.181 10.075 1.00 0.00 92 PHE A N 6
ATOM 10585 C CA . PHE A 1 92 ? -14.534 -4.229 8.745 1.00 0.00 92 PHE A CA 6
ATOM 10586 C C . PHE A 1 92 ? -13.977 -5.401 7.941 1.00 0.00 92 PHE A C 6
ATOM 10587 O O . PHE A 1 92 ? -12.786 -5.448 7.634 1.00 0.00 92 PHE A O 6
ATOM 10604 N N . SER A 1 93 ? -14.850 -6.347 7.605 1.00 0.00 93 SER A N 6
ATOM 10605 C CA . SER A 1 93 ? -14.446 -7.522 6.842 1.00 0.00 93 SER A CA 6
ATOM 10606 C C . SER A 1 93 ? -14.571 -7.265 5.343 1.00 0.00 93 SER A C 6
ATOM 10607 O O . SER A 1 93 ? -15.599 -6.780 4.869 1.00 0.00 93 SER A O 6
ATOM 10615 N N . CYS A 1 94 ? -13.518 -7.595 4.604 1.00 0.00 94 CYS A N 6
ATOM 10616 C CA . CYS A 1 94 ? -13.508 -7.400 3.158 1.00 0.00 94 CYS A CA 6
ATOM 10617 C C . CYS A 1 94 ? -13.195 -8.706 2.435 1.00 0.00 94 CYS A C 6
ATOM 10618 O O . CYS A 1 94 ? -12.898 -9.722 3.066 1.00 0.00 94 CYS A O 6
ATOM 10626 N N . THR A 1 95 ? -13.268 -8.674 1.108 1.00 0.00 95 THR A N 6
ATOM 10627 C CA . THR A 1 95 ? -12.997 -9.857 0.300 1.00 0.00 95 THR A CA 6
ATOM 10628 C C . THR A 1 95 ? -11.570 -9.838 -0.238 1.00 0.00 95 THR A C 6
ATOM 10629 O O . THR A 1 95 ? -10.941 -10.886 -0.389 1.00 0.00 95 THR A O 6
ATOM 10640 N N . SER A 1 96 ? -11.065 -8.643 -0.524 1.00 0.00 96 SER A N 6
ATOM 10641 C CA . SER A 1 96 ? -9.712 -8.490 -1.048 1.00 0.00 96 SER A CA 6
ATOM 10642 C C . SER A 1 96 ? -9.095 -7.176 -0.581 1.00 0.00 96 SER A C 6
ATOM 10643 O O . SER A 1 96 ? -9.796 -6.279 -0.112 1.00 0.00 96 SER A O 6
ATOM 10651 N N . LEU A 1 97 ? -7.777 -7.069 -0.712 1.00 0.00 97 LEU A N 6
ATOM 10652 C CA . LEU A 1 97 ? -7.063 -5.864 -0.305 1.00 0.00 97 LEU A CA 6
ATOM 10653 C C . LEU A 1 97 ? -7.674 -4.624 -0.950 1.00 0.00 97 LEU A C 6
ATOM 10654 O O . LEU A 1 97 ? -7.920 -3.621 -0.279 1.00 0.00 97 LEU A O 6
ATOM 10670 N N . ASP A 1 98 ? -7.918 -4.700 -2.253 1.00 0.00 98 ASP A N 6
ATOM 10671 C CA . ASP A 1 98 ? -8.503 -3.586 -2.988 1.00 0.00 98 ASP A CA 6
ATOM 10672 C C . ASP A 1 98 ? -9.556 -2.872 -2.146 1.00 0.00 98 ASP A C 6
ATOM 10673 O O . ASP A 1 98 ? -9.535 -1.650 -2.013 1.00 0.00 98 ASP A O 6
ATOM 10682 N N . ALA A 1 99 ? -10.477 -3.646 -1.581 1.00 0.00 99 ALA A N 6
ATOM 10683 C CA . ALA A 1 99 ? -11.538 -3.089 -0.750 1.00 0.00 99 ALA A CA 6
ATOM 10684 C C . ALA A 1 99 ? -10.968 -2.175 0.329 1.00 0.00 99 ALA A C 6
ATOM 10685 O O . ALA A 1 99 ? -11.404 -1.035 0.485 1.00 0.00 99 ALA A O 6
ATOM 10692 N N . VAL A 1 100 ? -9.992 -2.685 1.074 1.00 0.00 100 VAL A N 6
ATOM 10693 C CA . VAL A 1 100 ? -9.361 -1.915 2.140 1.00 0.00 100 VAL A CA 6
ATOM 10694 C C . VAL A 1 100 ? -9.079 -0.485 1.691 1.00 0.00 100 VAL A C 6
ATOM 10695 O O . VAL A 1 100 ? -9.427 0.473 2.381 1.00 0.00 100 VAL A O 6
ATOM 10708 N N . VAL A 1 101 ? -8.446 -0.350 0.530 1.00 0.00 101 VAL A N 6
ATOM 10709 C CA . VAL A 1 101 ? -8.117 0.963 -0.012 1.00 0.00 101 VAL A CA 6
ATOM 10710 C C . VAL A 1 101 ? -9.357 1.846 -0.105 1.00 0.00 101 VAL A C 6
ATOM 10711 O O . VAL A 1 101 ? -9.359 2.984 0.365 1.00 0.00 101 VAL A O 6
ATOM 10724 N N . ASN A 1 102 ? -10.412 1.313 -0.713 1.00 0.00 102 ASN A N 6
ATOM 10725 C CA . ASN A 1 102 ? -11.660 2.052 -0.868 1.00 0.00 102 ASN A CA 6
ATOM 10726 C C . ASN A 1 102 ? -12.245 2.423 0.492 1.00 0.00 102 ASN A C 6
ATOM 10727 O O . ASN A 1 102 ? -12.499 3.595 0.771 1.00 0.00 102 ASN A O 6
ATOM 10738 N N . TYR A 1 103 ? -12.453 1.417 1.334 1.00 0.00 103 TYR A N 6
ATOM 10739 C CA . TYR A 1 103 ? -13.010 1.636 2.664 1.00 0.00 103 TYR A CA 6
ATOM 10740 C C . TYR A 1 103 ? -12.425 2.895 3.298 1.00 0.00 103 TYR A C 6
ATOM 10741 O O . TYR A 1 103 ? -13.157 3.793 3.714 1.00 0.00 103 TYR A O 6
ATOM 10759 N N . PHE A 1 104 ? -11.099 2.951 3.369 1.00 0.00 104 PHE A N 6
ATOM 10760 C CA . PHE A 1 104 ? -10.413 4.099 3.953 1.00 0.00 104 PHE A CA 6
ATOM 10761 C C . PHE A 1 104 ? -10.837 5.393 3.264 1.00 0.00 104 PHE A C 6
ATOM 10762 O O . PHE A 1 104 ? -11.433 6.273 3.886 1.00 0.00 104 PHE A O 6
ATOM 10779 N N . VAL A 1 105 ? -10.524 5.503 1.977 1.00 0.00 105 VAL A N 6
ATOM 10780 C CA . VAL A 1 105 ? -10.873 6.688 1.204 1.00 0.00 105 VAL A CA 6
ATOM 10781 C C . VAL A 1 105 ? -12.215 7.258 1.647 1.00 0.00 105 VAL A C 6
ATOM 10782 O O . VAL A 1 105 ? -12.303 8.411 2.071 1.00 0.00 105 VAL A O 6
ATOM 10795 N N . SER A 1 106 ? -13.261 6.443 1.547 1.00 0.00 106 SER A N 6
ATOM 10796 C CA . SER A 1 106 ? -14.600 6.868 1.934 1.00 0.00 106 SER A CA 6
ATOM 10797 C C . SER A 1 106 ? -14.641 7.264 3.407 1.00 0.00 106 SER A C 6
ATOM 10798 O O . SER A 1 106 ? -15.032 8.379 3.752 1.00 0.00 106 SER A O 6
ATOM 10806 N N . HIS A 1 107 ? -14.233 6.341 4.272 1.0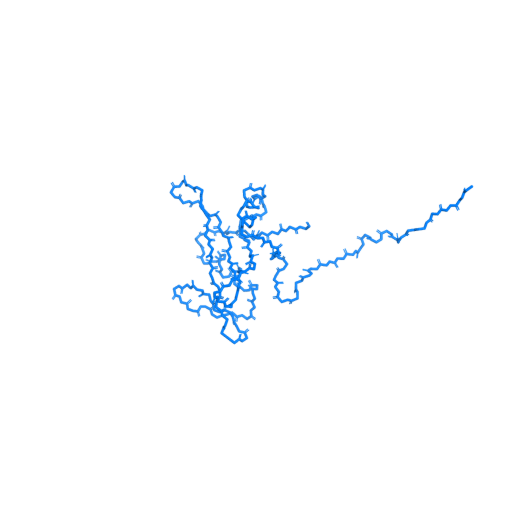0 0.00 107 HIS A N 6
ATOM 10807 C CA . HIS A 1 107 ? -14.220 6.593 5.710 1.00 0.00 107 HIS A CA 6
ATOM 10808 C C . HIS A 1 107 ? -13.700 7.996 6.011 1.00 0.00 107 HIS A C 6
ATOM 10809 O O . HIS A 1 107 ? -14.411 8.824 6.582 1.00 0.00 107 HIS A O 6
ATOM 10824 N N . THR A 1 108 ? -12.455 8.256 5.624 1.00 0.00 108 THR A N 6
ATOM 10825 C CA . THR A 1 108 ? -11.840 9.556 5.854 1.00 0.00 108 THR A CA 6
ATOM 10826 C C . THR A 1 108 ? -12.600 10.661 5.131 1.00 0.00 108 THR A C 6
ATOM 10827 O O . THR A 1 108 ? -13.038 10.487 3.993 1.00 0.00 108 THR A O 6
ATOM 10838 N N . LYS A 1 109 ? -12.756 11.800 5.797 1.00 0.00 109 LYS A N 6
ATOM 10839 C CA . LYS A 1 109 ? -13.463 12.936 5.218 1.00 0.00 109 LYS A CA 6
ATOM 10840 C C . LYS A 1 109 ? -12.715 13.482 4.007 1.00 0.00 109 LYS A C 6
ATOM 10841 O O . LYS A 1 109 ? -13.257 13.538 2.903 1.00 0.00 109 LYS A O 6
ATOM 10860 N N . LYS A 1 110 ? -11.466 13.883 4.219 1.00 0.00 110 LYS A N 6
ATOM 10861 C CA . LYS A 1 110 ? -10.642 14.422 3.144 1.00 0.00 110 LYS A CA 6
ATOM 10862 C C . LYS A 1 110 ? -10.404 13.373 2.062 1.00 0.00 110 LYS A C 6
ATOM 10863 O O . LYS A 1 110 ? -10.439 12.173 2.331 1.00 0.00 110 LYS A O 6
ATOM 10882 N N . ALA A 1 111 ? -10.158 13.835 0.841 1.00 0.00 111 ALA A N 6
ATOM 10883 C CA . ALA A 1 111 ? -9.910 12.936 -0.280 1.00 0.00 111 ALA A CA 6
ATOM 10884 C C . ALA A 1 111 ? -8.416 12.704 -0.476 1.00 0.00 111 ALA A C 6
ATOM 10885 O O . ALA A 1 111 ? -7.732 13.502 -1.118 1.00 0.00 111 ALA A O 6
ATOM 10892 N N . LEU A 1 112 ? -7.915 11.607 0.080 1.00 0.00 112 LEU A N 6
ATOM 10893 C CA . LEU A 1 112 ? -6.499 11.269 -0.034 1.00 0.00 112 LEU A CA 6
ATOM 10894 C C . LEU A 1 112 ? -6.169 10.779 -1.439 1.00 0.00 112 LEU A C 6
ATOM 10895 O O . LEU A 1 112 ? -7.063 10.465 -2.225 1.00 0.00 112 LEU A O 6
ATOM 10911 N N . VAL A 1 113 ? -4.877 10.712 -1.749 1.00 0.00 113 VAL A N 6
ATOM 10912 C CA . VAL A 1 113 ? -4.427 10.256 -3.059 1.00 0.00 113 VAL A CA 6
ATOM 10913 C C . VAL A 1 113 ? -3.555 9.011 -2.937 1.00 0.00 113 VAL A C 6
ATOM 10914 O O . VAL A 1 113 ? -2.617 8.956 -2.141 1.00 0.00 113 VAL A O 6
ATOM 10927 N N . PRO A 1 114 ? -3.868 7.987 -3.744 1.00 0.00 114 PRO A N 6
ATOM 10928 C CA . PRO A 1 114 ? -3.123 6.725 -3.747 1.00 0.00 114 PRO A CA 6
ATOM 10929 C C . PRO A 1 114 ? -1.721 6.880 -4.326 1.00 0.00 114 PRO A C 6
ATOM 10930 O O . PRO A 1 114 ? -1.521 7.589 -5.312 1.00 0.00 114 PRO A O 6
ATOM 10941 N N . PHE A 1 115 ? -0.754 6.211 -3.707 1.00 0.00 115 PHE A N 6
ATOM 10942 C CA . PHE A 1 115 ? 0.631 6.275 -4.160 1.00 0.00 115 PHE A CA 6
ATOM 10943 C C . PHE A 1 115 ? 0.902 5.222 -5.229 1.00 0.00 115 PHE A C 6
ATOM 10944 O O . PHE A 1 115 ? 0.655 4.033 -5.023 1.00 0.00 115 PHE A O 6
ATOM 10961 N N . LEU A 1 116 ? 1.411 5.665 -6.374 1.00 0.00 116 LEU A N 6
ATOM 10962 C CA . LEU A 1 116 ? 1.716 4.762 -7.477 1.00 0.00 116 LEU A CA 6
ATOM 10963 C C . LEU A 1 116 ? 3.085 5.073 -8.073 1.00 0.00 116 LEU A C 6
ATOM 10964 O O . LEU A 1 116 ? 3.401 6.228 -8.362 1.00 0.00 116 LEU A O 6
ATOM 10980 N N . LEU A 1 117 ? 3.895 4.035 -8.256 1.00 0.00 117 LEU A N 6
ATOM 10981 C CA . LEU A 1 117 ? 5.230 4.197 -8.820 1.00 0.00 117 LEU A CA 6
ATOM 10982 C C . LEU A 1 117 ? 5.470 3.195 -9.946 1.00 0.00 117 LEU A C 6
ATOM 10983 O O . LEU A 1 117 ? 5.589 1.994 -9.706 1.00 0.00 117 LEU A O 6
ATOM 10999 N N . ASP A 1 118 ? 5.544 3.699 -11.173 1.00 0.00 118 ASP A N 6
ATOM 11000 C CA . ASP A 1 118 ? 5.774 2.850 -12.335 1.00 0.00 118 ASP A CA 6
ATOM 11001 C C . ASP A 1 118 ? 7.071 2.062 -12.185 1.00 0.00 118 ASP A C 6
ATOM 11002 O O . ASP A 1 118 ? 8.143 2.534 -12.566 1.00 0.00 118 ASP A O 6
ATOM 11011 N N . GLY A 1 1 ? 13.995 -16.798 -49.428 1.00 0.00 1 GLY A N 7
ATOM 11012 C CA . GLY A 1 1 ? 13.068 -16.447 -48.369 1.00 0.00 1 GLY A CA 7
ATOM 11013 C C . GLY A 1 1 ? 13.270 -15.032 -47.867 1.00 0.00 1 GLY A C 7
ATOM 11014 O O . GLY A 1 1 ? 13.885 -14.207 -48.544 1.00 0.00 1 GLY A O 7
ATOM 11018 N N . SER A 1 2 ? 12.749 -14.747 -46.677 1.00 0.00 2 SER A N 7
ATOM 11019 C CA . SER A 1 2 ? 12.871 -13.419 -46.087 1.00 0.00 2 SER A CA 7
ATOM 11020 C C . SER A 1 2 ? 12.639 -13.471 -44.580 1.00 0.00 2 SER A C 7
ATOM 11021 O O . SER A 1 2 ? 11.720 -14.138 -44.106 1.00 0.00 2 SER A O 7
ATOM 11029 N N . SER A 1 3 ? 13.480 -12.762 -43.834 1.00 0.00 3 SER A N 7
ATOM 11030 C CA . SER A 1 3 ? 13.370 -12.729 -42.380 1.00 0.00 3 SER A CA 7
ATOM 11031 C C . SER A 1 3 ? 13.606 -11.319 -41.849 1.00 0.00 3 SER A C 7
ATOM 11032 O O . SER A 1 3 ? 14.076 -10.441 -42.573 1.00 0.00 3 SER A O 7
ATOM 11040 N N . GLY A 1 4 ? 13.277 -11.109 -40.577 1.00 0.00 4 GLY A N 7
ATOM 11041 C CA . GLY A 1 4 ? 13.460 -9.804 -39.970 1.00 0.00 4 GLY A CA 7
ATOM 11042 C C . GLY A 1 4 ? 13.683 -9.887 -38.474 1.00 0.00 4 GLY A C 7
ATOM 11043 O O . GLY A 1 4 ? 13.847 -10.975 -37.924 1.00 0.00 4 GLY A O 7
ATOM 11047 N N . SER A 1 5 ? 13.692 -8.734 -37.813 1.00 0.00 5 SER A N 7
ATOM 11048 C CA . SER A 1 5 ? 13.902 -8.680 -36.370 1.00 0.00 5 SER A CA 7
ATOM 11049 C C . SER A 1 5 ? 12.674 -9.192 -35.623 1.00 0.00 5 SER A C 7
ATOM 11050 O O . SER A 1 5 ? 11.540 -8.980 -36.051 1.00 0.00 5 SER A O 7
ATOM 11058 N N . SER A 1 6 ? 12.911 -9.868 -34.503 1.00 0.00 6 SER A N 7
ATOM 11059 C CA . SER A 1 6 ? 11.826 -10.415 -33.697 1.00 0.00 6 SER A CA 7
ATOM 11060 C C . SER A 1 6 ? 11.632 -9.598 -32.423 1.00 0.00 6 SER A C 7
ATOM 11061 O O . SER A 1 6 ? 12.416 -8.699 -32.122 1.00 0.00 6 SER A O 7
ATOM 11069 N N . GLY A 1 7 ? 10.578 -9.918 -31.678 1.00 0.00 7 GLY A N 7
ATOM 11070 C CA . GLY A 1 7 ? 10.297 -9.204 -30.445 1.00 0.00 7 GLY A CA 7
ATOM 11071 C C . GLY A 1 7 ? 8.982 -8.453 -30.497 1.00 0.00 7 GLY A C 7
ATOM 11072 O O . GLY A 1 7 ? 8.206 -8.481 -29.541 1.00 0.00 7 GLY A O 7
ATOM 11076 N N . GLU A 1 8 ? 8.731 -7.778 -31.614 1.00 0.00 8 GLU A N 7
ATOM 11077 C CA . GLU A 1 8 ? 7.502 -7.013 -31.784 1.00 0.00 8 GLU A CA 7
ATOM 11078 C C . GLU A 1 8 ? 6.337 -7.929 -32.147 1.00 0.00 8 GLU A C 7
ATOM 11079 O O . GLU A 1 8 ? 5.212 -7.472 -32.351 1.00 0.00 8 GLU A O 7
ATOM 11091 N N . VAL A 1 9 ? 6.615 -9.227 -32.226 1.00 0.00 9 VAL A N 7
ATOM 11092 C CA . VAL A 1 9 ? 5.592 -10.209 -32.564 1.00 0.00 9 VAL A CA 7
ATOM 11093 C C . VAL A 1 9 ? 4.877 -10.710 -31.314 1.00 0.00 9 VAL A C 7
ATOM 11094 O O . VAL A 1 9 ? 3.691 -11.042 -31.355 1.00 0.00 9 VAL A O 7
ATOM 11107 N N . LEU A 1 10 ? 5.604 -10.761 -30.204 1.00 0.00 10 LEU A N 7
ATOM 11108 C CA . LEU A 1 10 ? 5.039 -11.222 -28.940 1.00 0.00 10 LEU A CA 7
ATOM 11109 C C . LEU A 1 10 ? 3.731 -10.499 -28.633 1.00 0.00 10 LEU A C 7
ATOM 11110 O O . LEU A 1 10 ? 3.732 -9.411 -28.059 1.00 0.00 10 LEU A O 7
ATOM 11126 N N . ALA A 1 11 ? 2.618 -11.114 -29.016 1.00 0.00 11 ALA A N 7
ATOM 11127 C CA . ALA A 1 11 ? 1.303 -10.531 -28.779 1.00 0.00 11 ALA A CA 7
ATOM 11128 C C . ALA A 1 11 ? 1.260 -9.798 -27.442 1.00 0.00 11 ALA A C 7
ATOM 11129 O O . ALA A 1 11 ? 2.014 -10.119 -26.522 1.00 0.00 11 ALA A O 7
ATOM 11136 N N . LYS A 1 12 ? 0.376 -8.813 -27.340 1.00 0.00 12 LYS A N 7
ATOM 11137 C CA . LYS A 1 12 ? 0.234 -8.034 -26.116 1.00 0.00 12 LYS A CA 7
ATOM 11138 C C . LYS A 1 12 ? 0.368 -8.926 -24.885 1.00 0.00 12 LYS A C 7
ATOM 11139 O O . LYS A 1 12 ? -0.448 -9.820 -24.666 1.00 0.00 12 LYS A O 7
ATOM 11158 N N . GLU A 1 13 ? 1.401 -8.674 -24.087 1.00 0.00 13 GLU A N 7
ATOM 11159 C CA . GLU A 1 13 ? 1.639 -9.455 -22.878 1.00 0.00 13 GLU A CA 7
ATOM 11160 C C . GLU A 1 13 ? 1.058 -8.752 -21.654 1.00 0.00 13 GLU A C 7
ATOM 11161 O O . GLU A 1 13 ? 1.010 -7.525 -21.595 1.00 0.00 13 GLU A O 7
ATOM 11173 N N . GLU A 1 14 ? 0.617 -9.542 -20.680 1.00 0.00 14 GLU A N 7
ATOM 11174 C CA . GLU A 1 14 ? 0.038 -8.997 -19.457 1.00 0.00 14 GLU A CA 7
ATOM 11175 C C . GLU A 1 14 ? 0.072 -10.027 -18.333 1.00 0.00 14 GLU A C 7
ATOM 11176 O O . GLU A 1 14 ? 0.037 -11.231 -18.579 1.00 0.00 14 GLU A O 7
ATOM 11188 N N . ALA A 1 15 ? 0.140 -9.543 -17.097 1.00 0.00 15 ALA A N 7
ATOM 11189 C CA . ALA A 1 15 ? 0.177 -10.420 -15.934 1.00 0.00 15 ALA A CA 7
ATOM 11190 C C . ALA A 1 15 ? -1.013 -10.164 -15.015 1.00 0.00 15 ALA A C 7
ATOM 11191 O O . ALA A 1 15 ? -1.216 -9.046 -14.543 1.00 0.00 15 ALA A O 7
ATOM 11198 N N . ARG A 1 16 ? -1.797 -11.208 -14.767 1.00 0.00 16 ARG A N 7
ATOM 11199 C CA . ARG A 1 16 ? -2.969 -11.095 -13.907 1.00 0.00 16 ARG A CA 7
ATOM 11200 C C . ARG A 1 16 ? -2.680 -11.658 -12.518 1.00 0.00 16 ARG A C 7
ATOM 11201 O O . ARG A 1 16 ? -3.597 -12.006 -11.775 1.00 0.00 16 ARG A O 7
ATOM 11222 N N . ARG A 1 17 ? -1.399 -11.744 -12.175 1.00 0.00 17 ARG A N 7
ATOM 11223 C CA . ARG A 1 17 ? -0.989 -12.266 -10.876 1.00 0.00 17 ARG A CA 7
ATOM 11224 C C . ARG A 1 17 ? -0.906 -11.147 -9.842 1.00 0.00 17 ARG A C 7
ATOM 11225 O O . ARG A 1 17 ? 0.038 -11.084 -9.056 1.00 0.00 17 ARG A O 7
ATOM 11246 N N . ALA A 1 18 ? -1.900 -10.266 -9.851 1.00 0.00 18 ALA A N 7
ATOM 11247 C CA . ALA A 1 18 ? -1.941 -9.150 -8.914 1.00 0.00 18 ALA A CA 7
ATOM 11248 C C . ALA A 1 18 ? -3.261 -9.121 -8.151 1.00 0.00 18 ALA A C 7
ATOM 11249 O O . ALA A 1 18 ? -3.940 -8.096 -8.104 1.00 0.00 18 ALA A O 7
ATOM 11256 N N . LEU A 1 19 ? -3.620 -10.254 -7.556 1.00 0.00 19 LEU A N 7
ATOM 11257 C CA . LEU A 1 19 ? -4.861 -10.359 -6.795 1.00 0.00 19 LEU A CA 7
ATOM 11258 C C . LEU A 1 19 ? -4.583 -10.334 -5.295 1.00 0.00 19 LEU A C 7
ATOM 11259 O O . LEU A 1 19 ? -5.348 -9.757 -4.523 1.00 0.00 19 LEU A O 7
ATOM 11275 N N . GLU A 1 20 ? -3.484 -10.963 -4.891 1.00 0.00 20 GLU A N 7
ATOM 11276 C CA . GLU A 1 20 ? -3.106 -11.011 -3.484 1.00 0.00 20 GLU A CA 7
ATOM 11277 C C . GLU A 1 20 ? -2.957 -9.604 -2.912 1.00 0.00 20 GLU A C 7
ATOM 11278 O O . GLU A 1 20 ? -3.481 -9.298 -1.840 1.00 0.00 20 GLU A O 7
ATOM 11290 N N . THR A 1 21 ? -2.238 -8.750 -3.635 1.00 0.00 21 THR A N 7
ATOM 11291 C CA . THR A 1 21 ? -2.019 -7.377 -3.200 1.00 0.00 21 THR A CA 7
ATOM 11292 C C . THR A 1 21 ? -2.044 -6.415 -4.382 1.00 0.00 21 THR A C 7
ATOM 11293 O O . THR A 1 21 ? -1.695 -6.769 -5.509 1.00 0.00 21 THR A O 7
ATOM 11304 N N . PRO A 1 22 ? -2.467 -5.170 -4.123 1.00 0.00 22 PRO A N 7
ATOM 11305 C CA . PRO A 1 22 ? -2.546 -4.130 -5.154 1.00 0.00 22 PRO A CA 7
ATOM 11306 C C . PRO A 1 22 ? -1.169 -3.671 -5.622 1.00 0.00 22 PRO A C 7
ATOM 11307 O O . PRO A 1 22 ? -0.188 -3.772 -4.887 1.00 0.00 22 PRO A O 7
ATOM 11318 N N . SER A 1 23 ? -1.105 -3.166 -6.850 1.00 0.00 23 SER A N 7
ATOM 11319 C CA . SER A 1 23 ? 0.153 -2.695 -7.418 1.00 0.00 23 SER A CA 7
ATOM 11320 C C . SER A 1 23 ? 0.764 -1.599 -6.549 1.00 0.00 23 SER A C 7
ATOM 11321 O O . SER A 1 23 ? 1.982 -1.533 -6.381 1.00 0.00 23 SER A O 7
ATOM 11329 N N . CYS A 1 24 ? -0.090 -0.743 -6.000 1.00 0.00 24 CYS A N 7
ATOM 11330 C CA . CYS A 1 24 ? 0.364 0.351 -5.150 1.00 0.00 24 CYS A CA 7
ATOM 11331 C C . CYS A 1 24 ? 1.284 -0.163 -4.048 1.00 0.00 24 CYS A C 7
ATOM 11332 O O . CYS A 1 24 ? 2.233 0.514 -3.649 1.00 0.00 24 CYS A O 7
ATOM 11340 N N . PHE A 1 25 ? 0.999 -1.365 -3.558 1.00 0.00 25 PHE A N 7
ATOM 11341 C CA . PHE A 1 25 ? 1.799 -1.970 -2.499 1.00 0.00 25 PHE A CA 7
ATOM 11342 C C . PHE A 1 25 ? 3.239 -2.176 -2.957 1.00 0.00 25 PHE A C 7
ATOM 11343 O O . PHE A 1 25 ? 3.504 -2.365 -4.146 1.00 0.00 25 PHE A O 7
ATOM 11360 N N . LEU A 1 26 ? 4.166 -2.137 -2.008 1.00 0.00 26 LEU A N 7
ATOM 11361 C CA . LEU A 1 26 ? 5.582 -2.319 -2.311 1.00 0.00 26 LEU A CA 7
ATOM 11362 C C . LEU A 1 26 ? 6.327 -2.895 -1.112 1.00 0.00 26 LEU A C 7
ATOM 11363 O O . LEU A 1 26 ? 5.917 -2.711 0.034 1.00 0.00 26 LEU A O 7
ATOM 11379 N N . LYS A 1 27 ? 7.424 -3.593 -1.383 1.00 0.00 27 LYS A N 7
ATOM 11380 C CA . LYS A 1 27 ? 8.231 -4.194 -0.327 1.00 0.00 27 LYS A CA 7
ATOM 11381 C C . LYS A 1 27 ? 9.361 -3.259 0.094 1.00 0.00 27 LYS A C 7
ATOM 11382 O O . LYS A 1 27 ? 10.354 -3.110 -0.619 1.00 0.00 27 LYS A O 7
ATOM 11401 N N . VAL A 1 28 ? 9.204 -2.633 1.256 1.00 0.00 28 VAL A N 7
ATOM 11402 C CA . VAL A 1 28 ? 10.211 -1.716 1.772 1.00 0.00 28 VAL A CA 7
ATOM 11403 C C . VAL A 1 28 ? 10.255 -1.749 3.296 1.00 0.00 28 VAL A C 7
ATOM 11404 O O . VAL A 1 28 ? 9.435 -2.406 3.937 1.00 0.00 28 VAL A O 7
ATOM 11417 N N . SER A 1 29 ? 11.216 -1.034 3.871 1.00 0.00 29 SER A N 7
ATOM 11418 C CA . SER A 1 29 ? 11.369 -0.983 5.321 1.00 0.00 29 SER A CA 7
ATOM 11419 C C . SER A 1 29 ? 10.497 0.115 5.920 1.00 0.00 29 SER A C 7
ATOM 11420 O O . SER A 1 29 ? 9.961 0.960 5.202 1.00 0.00 29 SER A O 7
ATOM 11428 N N . ARG A 1 30 ? 10.358 0.096 7.242 1.00 0.00 30 ARG A N 7
ATOM 11429 C CA . ARG A 1 30 ? 9.551 1.089 7.940 1.00 0.00 30 ARG A CA 7
ATOM 11430 C C . ARG A 1 30 ? 9.938 2.502 7.515 1.00 0.00 30 ARG A C 7
ATOM 11431 O O . ARG A 1 30 ? 9.081 3.316 7.170 1.00 0.00 30 ARG A O 7
ATOM 11452 N N . LEU A 1 31 ? 11.236 2.787 7.544 1.00 0.00 31 LEU A N 7
ATOM 11453 C CA . LEU A 1 31 ? 11.738 4.103 7.162 1.00 0.00 31 LEU A CA 7
ATOM 11454 C C . LEU A 1 31 ? 11.530 4.354 5.672 1.00 0.00 31 LEU A C 7
ATOM 11455 O O . LEU A 1 31 ? 10.965 5.374 5.279 1.00 0.00 31 LEU A O 7
ATOM 11471 N N . GLU A 1 32 ? 11.988 3.416 4.849 1.00 0.00 32 GLU A N 7
ATOM 11472 C CA . GLU A 1 32 ? 11.850 3.537 3.402 1.00 0.00 32 GLU A CA 7
ATOM 11473 C C . GLU A 1 32 ? 10.467 4.063 3.030 1.00 0.00 32 GLU A C 7
ATOM 11474 O O . GLU A 1 32 ? 10.340 5.023 2.272 1.00 0.00 32 GLU A O 7
ATOM 11486 N N . ALA A 1 33 ? 9.433 3.425 3.568 1.00 0.00 33 ALA A N 7
ATOM 11487 C CA . ALA A 1 33 ? 8.059 3.829 3.295 1.00 0.00 33 ALA A CA 7
ATOM 11488 C C . ALA A 1 33 ? 7.828 5.286 3.682 1.00 0.00 33 ALA A C 7
ATOM 11489 O O . ALA A 1 33 ? 7.491 6.116 2.838 1.00 0.00 33 ALA A O 7
ATOM 11496 N N . GLN A 1 34 ? 8.010 5.588 4.964 1.00 0.00 34 GLN A N 7
ATOM 11497 C CA . GLN A 1 34 ? 7.820 6.946 5.462 1.00 0.00 34 GLN A CA 7
ATOM 11498 C C . GLN A 1 34 ? 8.607 7.949 4.625 1.00 0.00 34 GLN A C 7
ATOM 11499 O O . GLN A 1 34 ? 8.032 8.852 4.016 1.00 0.00 34 GLN A O 7
ATOM 11513 N N . LEU A 1 35 ? 9.925 7.784 4.599 1.00 0.00 35 LEU A N 7
ATOM 11514 C CA . LEU A 1 35 ? 10.791 8.676 3.836 1.00 0.00 35 LEU A CA 7
ATOM 11515 C C . LEU A 1 35 ? 10.364 8.730 2.372 1.00 0.00 35 LEU A C 7
ATOM 11516 O O . LEU A 1 35 ? 10.488 9.766 1.716 1.00 0.00 35 LEU A O 7
ATOM 11532 N N . LEU A 1 36 ? 9.861 7.609 1.866 1.00 0.00 36 LEU A N 7
ATOM 11533 C CA . LEU A 1 36 ? 9.413 7.529 0.480 1.00 0.00 36 LEU A CA 7
ATOM 11534 C C . LEU A 1 36 ? 8.235 8.466 0.234 1.00 0.00 36 LEU A C 7
ATOM 11535 O O . LEU A 1 36 ? 8.079 9.010 -0.860 1.00 0.00 36 LEU A O 7
ATOM 11551 N N . LEU A 1 37 ? 7.409 8.651 1.258 1.00 0.00 37 LEU A N 7
ATOM 11552 C CA . LEU A 1 37 ? 6.245 9.524 1.154 1.00 0.00 37 LEU A CA 7
ATOM 11553 C C . LEU A 1 37 ? 6.656 10.933 0.738 1.00 0.00 37 LEU A C 7
ATOM 11554 O O . LEU A 1 37 ? 6.221 11.436 -0.297 1.00 0.00 37 LEU A O 7
ATOM 11570 N N . GLU A 1 38 ? 7.499 11.563 1.551 1.00 0.00 38 GLU A N 7
ATOM 11571 C CA . GLU A 1 38 ? 7.970 12.912 1.266 1.00 0.00 38 GLU A CA 7
ATOM 11572 C C . GLU A 1 38 ? 8.801 12.940 -0.014 1.00 0.00 38 GLU A C 7
ATOM 11573 O O . GLU A 1 38 ? 8.780 13.920 -0.759 1.00 0.00 38 GLU A O 7
ATOM 11585 N N . ARG A 1 39 ? 9.533 11.858 -0.261 1.00 0.00 39 ARG A N 7
ATOM 11586 C CA . ARG A 1 39 ? 10.372 11.758 -1.449 1.00 0.00 39 ARG A CA 7
ATOM 11587 C C . ARG A 1 39 ? 9.528 11.822 -2.718 1.00 0.00 39 ARG A C 7
ATOM 11588 O O . ARG A 1 39 ? 9.749 12.673 -3.581 1.00 0.00 39 ARG A O 7
ATOM 11609 N N . TYR A 1 40 ? 8.560 10.917 -2.825 1.00 0.00 40 TYR A N 7
ATOM 11610 C CA . TYR A 1 40 ? 7.686 10.869 -3.991 1.00 0.00 40 TYR A CA 7
ATOM 11611 C C . TYR A 1 40 ? 6.271 11.311 -3.628 1.00 0.00 40 TYR A C 7
ATOM 11612 O O . TYR A 1 40 ? 5.377 10.495 -3.399 1.00 0.00 40 TYR A O 7
ATOM 11630 N N . PRO A 1 41 ? 6.061 12.634 -3.574 1.00 0.00 41 PRO A N 7
ATOM 11631 C CA . PRO A 1 41 ? 4.758 13.217 -3.241 1.00 0.00 41 PRO A CA 7
ATOM 11632 C C . PRO A 1 41 ? 3.728 12.999 -4.344 1.00 0.00 41 PRO A C 7
ATOM 11633 O O . PRO A 1 41 ? 2.574 12.669 -4.072 1.00 0.00 41 PRO A O 7
ATOM 11644 N N . GLU A 1 42 ? 4.152 13.188 -5.590 1.00 0.00 42 GLU A N 7
ATOM 11645 C CA . GLU A 1 42 ? 3.264 13.012 -6.733 1.00 0.00 42 GLU A CA 7
ATOM 11646 C C . GLU A 1 42 ? 2.741 11.580 -6.801 1.00 0.00 42 GLU A C 7
ATOM 11647 O O . GLU A 1 42 ? 1.545 11.353 -6.994 1.00 0.00 42 GLU A O 7
ATOM 11659 N N . CYS A 1 43 ? 3.643 10.619 -6.641 1.00 0.00 43 CYS A N 7
ATOM 11660 C CA . CYS A 1 43 ? 3.273 9.208 -6.685 1.00 0.00 43 CYS A CA 7
ATOM 11661 C C . CYS A 1 43 ? 2.087 8.928 -5.767 1.00 0.00 43 CYS A C 7
ATOM 11662 O O . CYS A 1 43 ? 1.104 8.313 -6.176 1.00 0.00 43 CYS A O 7
ATOM 11670 N N . GLY A 1 44 ? 2.189 9.383 -4.522 1.00 0.00 44 GLY A N 7
ATOM 11671 C CA . GLY A 1 44 ? 1.119 9.171 -3.565 1.00 0.00 44 GLY A CA 7
ATOM 11672 C C . GLY A 1 44 ? 1.624 9.108 -2.136 1.00 0.00 44 GLY A C 7
ATOM 11673 O O . GLY A 1 44 ? 2.818 9.259 -1.885 1.00 0.00 44 GLY A O 7
ATOM 11677 N N . ASN A 1 45 ? 0.709 8.886 -1.197 1.00 0.00 45 ASN A N 7
ATOM 11678 C CA . ASN A 1 45 ? 1.068 8.807 0.215 1.00 0.00 45 ASN A CA 7
ATOM 11679 C C . ASN A 1 45 ? 0.552 7.513 0.835 1.00 0.00 45 ASN A C 7
ATOM 11680 O O . ASN A 1 45 ? 1.255 6.856 1.603 1.00 0.00 45 ASN A O 7
ATOM 11691 N N . LEU A 1 46 ? -0.682 7.151 0.496 1.00 0.00 46 LEU A N 7
ATOM 11692 C CA . LEU A 1 46 ? -1.293 5.934 1.019 1.00 0.00 46 LEU A CA 7
ATOM 11693 C C . LEU A 1 46 ? -0.631 4.694 0.426 1.00 0.00 46 LEU A C 7
ATOM 11694 O O . LEU A 1 46 ? -0.981 4.253 -0.669 1.00 0.00 46 LEU A O 7
ATOM 11710 N N . LEU A 1 47 ? 0.327 4.135 1.159 1.00 0.00 47 LEU A N 7
ATOM 11711 C CA . LEU A 1 47 ? 1.037 2.944 0.706 1.00 0.00 47 LEU A CA 7
ATOM 11712 C C . LEU A 1 47 ? 0.792 1.772 1.653 1.00 0.00 47 LEU A C 7
ATOM 11713 O O . LEU A 1 47 ? 0.126 1.918 2.679 1.00 0.00 47 LEU A O 7
ATOM 11729 N N . LEU A 1 48 ? 1.336 0.612 1.303 1.00 0.00 48 LEU A N 7
ATOM 11730 C CA . LEU A 1 48 ? 1.179 -0.584 2.122 1.00 0.00 48 LEU A CA 7
ATOM 11731 C C . LEU A 1 48 ? 2.482 -1.376 2.185 1.00 0.00 48 LEU A C 7
ATOM 11732 O O . LEU A 1 48 ? 2.943 -1.914 1.179 1.00 0.00 48 LEU A O 7
ATOM 11748 N N . ARG A 1 49 ? 3.069 -1.444 3.375 1.00 0.00 49 ARG A N 7
ATOM 11749 C CA . ARG A 1 49 ? 4.319 -2.170 3.571 1.00 0.00 49 ARG A CA 7
ATOM 11750 C C . ARG A 1 49 ? 4.075 -3.479 4.317 1.00 0.00 49 ARG A C 7
ATOM 11751 O O . ARG A 1 49 ? 3.252 -3.558 5.230 1.00 0.00 49 ARG A O 7
ATOM 11772 N N . PRO A 1 50 ? 4.807 -4.531 3.921 1.00 0.00 50 PRO A N 7
ATOM 11773 C CA . PRO A 1 50 ? 4.689 -5.855 4.538 1.00 0.00 50 PRO A CA 7
ATOM 11774 C C . PRO A 1 50 ? 5.240 -5.882 5.960 1.00 0.00 50 PRO A C 7
ATOM 11775 O O . PRO A 1 50 ? 6.228 -5.216 6.266 1.00 0.00 50 PRO A O 7
ATOM 11786 N N . SER A 1 51 ? 4.595 -6.659 6.825 1.00 0.00 51 SER A N 7
ATOM 11787 C CA . SER A 1 51 ? 5.018 -6.771 8.215 1.00 0.00 51 SER A CA 7
ATOM 11788 C C . SER A 1 51 ? 5.911 -7.992 8.414 1.00 0.00 51 SER A C 7
ATOM 11789 O O . SER A 1 51 ? 5.824 -8.679 9.431 1.00 0.00 51 SER A O 7
ATOM 11797 N N . GLY A 1 52 ? 6.770 -8.256 7.435 1.00 0.00 52 GLY A N 7
ATOM 11798 C CA . GLY A 1 52 ? 7.667 -9.394 7.520 1.00 0.00 52 GLY A CA 7
ATOM 11799 C C . GLY A 1 52 ? 6.962 -10.709 7.257 1.00 0.00 52 GLY A C 7
ATOM 11800 O O . GLY A 1 52 ? 5.883 -10.735 6.663 1.00 0.00 52 GLY A O 7
ATOM 11804 N N . ASP A 1 53 ? 7.571 -11.804 7.698 1.00 0.00 53 ASP A N 7
ATOM 11805 C CA . ASP A 1 53 ? 6.994 -13.129 7.507 1.00 0.00 53 ASP A CA 7
ATOM 11806 C C . ASP A 1 53 ? 6.069 -13.493 8.664 1.00 0.00 53 ASP A C 7
ATOM 11807 O O . ASP A 1 53 ? 6.467 -14.191 9.595 1.00 0.00 53 ASP A O 7
ATOM 11816 N N . GLY A 1 54 ? 4.831 -13.012 8.598 1.00 0.00 54 GLY A N 7
ATOM 11817 C CA . GLY A 1 54 ? 3.868 -13.296 9.647 1.00 0.00 54 GLY A CA 7
ATOM 11818 C C . GLY A 1 54 ? 2.442 -13.318 9.134 1.00 0.00 54 GLY A C 7
ATOM 11819 O O . GLY A 1 54 ? 1.721 -12.327 9.239 1.00 0.00 54 GLY A O 7
ATOM 11823 N N . ALA A 1 55 ? 2.034 -14.454 8.577 1.00 0.00 55 ALA A N 7
ATOM 11824 C CA . ALA A 1 55 ? 0.684 -14.603 8.046 1.00 0.00 55 ALA A CA 7
ATOM 11825 C C . ALA A 1 55 ? 0.436 -13.631 6.897 1.00 0.00 55 ALA A C 7
ATOM 11826 O O . ALA A 1 55 ? -0.628 -13.019 6.809 1.00 0.00 55 ALA A O 7
ATOM 11833 N N . ASP A 1 56 ? 1.424 -13.495 6.021 1.00 0.00 56 ASP A N 7
ATOM 11834 C CA . ASP A 1 56 ? 1.313 -12.597 4.876 1.00 0.00 56 ASP A CA 7
ATOM 11835 C C . ASP A 1 56 ? 0.498 -11.359 5.234 1.00 0.00 56 ASP A C 7
ATOM 11836 O O . ASP A 1 56 ? -0.353 -10.920 4.463 1.00 0.00 56 ASP A O 7
ATOM 11845 N N . GLY A 1 57 ? 0.764 -10.802 6.412 1.00 0.00 57 GLY A N 7
ATOM 11846 C CA . GLY A 1 57 ? 0.045 -9.620 6.852 1.00 0.00 57 GLY A CA 7
ATOM 11847 C C . GLY A 1 57 ? 0.707 -8.335 6.396 1.00 0.00 57 GLY A C 7
ATOM 11848 O O . GLY A 1 57 ? 1.933 -8.224 6.401 1.00 0.00 57 GLY A O 7
ATOM 11852 N N . VAL A 1 58 ? -0.105 -7.361 5.998 1.00 0.00 58 VAL A N 7
ATOM 11853 C CA . VAL A 1 58 ? 0.409 -6.077 5.536 1.00 0.00 58 VAL A CA 7
ATOM 11854 C C . VAL A 1 58 ? -0.164 -4.928 6.358 1.00 0.00 58 VAL A C 7
ATOM 11855 O O . VAL A 1 58 ? -1.233 -5.051 6.955 1.00 0.00 58 VAL A O 7
ATOM 11868 N N . SER A 1 59 ? 0.556 -3.810 6.385 1.00 0.00 59 SER A N 7
ATOM 11869 C CA . SER A 1 59 ? 0.121 -2.639 7.137 1.00 0.00 59 SER A CA 7
ATOM 11870 C C . SER A 1 59 ? -0.061 -1.438 6.214 1.00 0.00 59 SER A C 7
ATOM 11871 O O . SER A 1 59 ? 0.654 -1.287 5.223 1.00 0.00 59 SER A O 7
ATOM 11879 N N . VAL A 1 60 ? -1.026 -0.586 6.545 1.00 0.00 60 VAL A N 7
ATOM 11880 C CA . VAL A 1 60 ? -1.303 0.603 5.749 1.00 0.00 60 VAL A CA 7
ATOM 11881 C C . VAL A 1 60 ? -0.687 1.845 6.381 1.00 0.00 60 VAL A C 7
ATOM 11882 O O . VAL A 1 60 ? -1.031 2.221 7.503 1.00 0.00 60 VAL A O 7
ATOM 11895 N N . THR A 1 61 ? 0.226 2.483 5.655 1.00 0.00 61 THR A N 7
ATOM 11896 C CA . THR A 1 61 ? 0.891 3.683 6.145 1.00 0.00 61 THR A CA 7
ATOM 11897 C C . THR A 1 61 ? 0.426 4.920 5.384 1.00 0.00 61 THR A C 7
ATOM 11898 O O . THR A 1 61 ? 0.561 4.997 4.163 1.00 0.00 61 THR A O 7
ATOM 11909 N N . THR A 1 62 ? -0.124 5.886 6.113 1.00 0.00 62 THR A N 7
ATOM 11910 C CA . THR A 1 62 ? -0.611 7.118 5.507 1.00 0.00 62 THR A CA 7
ATOM 11911 C C . THR A 1 62 ? -0.239 8.331 6.353 1.00 0.00 62 THR A C 7
ATOM 11912 O O . THR A 1 62 ? -0.280 8.278 7.582 1.00 0.00 62 THR A O 7
ATOM 11923 N N . ARG A 1 63 ? 0.122 9.423 5.687 1.00 0.00 63 ARG A N 7
ATOM 11924 C CA . ARG A 1 63 ? 0.500 10.649 6.379 1.00 0.00 63 ARG A CA 7
ATOM 11925 C C . ARG A 1 63 ? -0.346 11.827 5.902 1.00 0.00 63 ARG A C 7
ATOM 11926 O O . ARG A 1 63 ? -0.709 11.906 4.729 1.00 0.00 63 ARG A O 7
ATOM 11947 N N . GLN A 1 64 ? -0.656 12.736 6.819 1.00 0.00 64 GLN A N 7
ATOM 11948 C CA . GLN A 1 64 ? -1.460 13.908 6.491 1.00 0.00 64 GLN A CA 7
ATOM 11949 C C . GLN A 1 64 ? -0.958 15.139 7.240 1.00 0.00 64 GLN A C 7
ATOM 11950 O O . GLN A 1 64 ? -0.019 15.056 8.029 1.00 0.00 64 GLN A O 7
ATOM 11964 N N . MET A 1 65 ? -1.591 16.279 6.984 1.00 0.00 65 MET A N 7
ATOM 11965 C CA . MET A 1 65 ? -1.210 17.527 7.634 1.00 0.00 65 MET A CA 7
ATOM 11966 C C . MET A 1 65 ? -2.258 17.950 8.658 1.00 0.00 65 MET A C 7
ATOM 11967 O O . MET A 1 65 ? -3.325 18.448 8.298 1.00 0.00 65 MET A O 7
ATOM 11981 N N . HIS A 1 66 ? -1.948 17.748 9.935 1.00 0.00 66 HIS A N 7
ATOM 11982 C CA . HIS A 1 66 ? -2.863 18.109 11.010 1.00 0.00 66 HIS A CA 7
ATOM 11983 C C . HIS A 1 66 ? -2.122 18.812 12.144 1.00 0.00 66 HIS A C 7
ATOM 11984 O O . HIS A 1 66 ? -1.114 18.313 12.642 1.00 0.00 66 HIS A O 7
ATOM 11999 N N . ASN A 1 67 ? -2.627 19.975 12.543 1.00 0.00 67 ASN A N 7
ATOM 12000 C CA . ASN A 1 67 ? -2.010 20.747 13.617 1.00 0.00 67 ASN A CA 7
ATOM 12001 C C . ASN A 1 67 ? -0.716 21.399 13.142 1.00 0.00 67 ASN A C 7
ATOM 12002 O O . ASN A 1 67 ? 0.186 21.661 13.936 1.00 0.00 67 ASN A O 7
ATOM 12013 N N . GLY A 1 68 ? -0.632 21.661 11.841 1.00 0.00 68 GLY A N 7
ATOM 12014 C CA . GLY A 1 68 ? 0.555 22.282 11.283 1.00 0.00 68 GLY A CA 7
ATOM 12015 C C . GLY A 1 68 ? 1.807 21.463 11.530 1.00 0.00 68 GLY A C 7
ATOM 12016 O O . GLY A 1 68 ? 2.903 22.012 11.653 1.00 0.00 68 GLY A O 7
ATOM 12020 N N . THR A 1 69 ? 1.646 20.145 11.604 1.00 0.00 69 THR A N 7
ATOM 12021 C CA . THR A 1 69 ? 2.771 19.250 11.841 1.00 0.00 69 THR A CA 7
ATOM 12022 C C . THR A 1 69 ? 2.644 17.977 11.012 1.00 0.00 69 THR A C 7
ATOM 12023 O O . THR A 1 69 ? 1.552 17.615 10.574 1.00 0.00 69 THR A O 7
ATOM 12034 N N . HIS A 1 70 ? 3.768 17.298 10.802 1.00 0.00 70 HIS A N 7
ATOM 12035 C CA . HIS A 1 70 ? 3.781 16.062 10.027 1.00 0.00 70 HIS A CA 7
ATOM 12036 C C . HIS A 1 70 ? 3.393 14.871 10.898 1.00 0.00 70 HIS A C 7
ATOM 12037 O O . HIS A 1 70 ? 4.140 14.472 11.791 1.00 0.00 70 HIS A O 7
ATOM 12052 N N . VAL A 1 71 ? 2.220 14.306 10.632 1.00 0.00 71 VAL A N 7
ATOM 12053 C CA . VAL A 1 71 ? 1.733 13.160 11.390 1.00 0.00 71 VAL A CA 7
ATOM 12054 C C . VAL A 1 71 ? 1.716 11.901 10.532 1.00 0.00 71 VAL A C 7
ATOM 12055 O O . VAL A 1 71 ? 1.274 11.924 9.383 1.00 0.00 71 VAL A O 7
ATOM 12068 N N . VAL A 1 72 ? 2.199 10.799 11.097 1.00 0.00 72 VAL A N 7
ATOM 12069 C CA . VAL A 1 72 ? 2.239 9.527 10.385 1.00 0.00 72 VAL A CA 7
ATOM 12070 C C . VAL A 1 72 ? 1.699 8.396 11.252 1.00 0.00 72 VAL A C 7
ATOM 12071 O O . VAL A 1 72 ? 2.259 8.083 12.303 1.00 0.00 72 VAL A O 7
ATOM 12084 N N . ARG A 1 73 ? 0.608 7.783 10.804 1.00 0.00 73 ARG A N 7
ATOM 12085 C CA . ARG A 1 73 ? -0.008 6.686 11.538 1.00 0.00 73 ARG A CA 7
ATOM 12086 C C . ARG A 1 73 ? 0.207 5.358 10.816 1.00 0.00 73 ARG A C 7
ATOM 12087 O O . ARG A 1 73 ? 0.125 5.287 9.590 1.00 0.00 73 ARG A O 7
ATOM 12108 N N . HIS A 1 74 ? 0.485 4.310 11.585 1.00 0.00 74 HIS A N 7
ATOM 12109 C CA . HIS A 1 74 ? 0.713 2.986 11.019 1.00 0.00 74 HIS A CA 7
ATOM 12110 C C . HIS A 1 74 ? -0.400 2.023 11.424 1.00 0.00 74 HIS A C 7
ATOM 12111 O O . HIS A 1 74 ? -0.604 1.759 12.609 1.00 0.00 74 HIS A O 7
ATOM 12126 N N . TYR A 1 75 ? -1.114 1.502 10.433 1.00 0.00 75 TYR A N 7
ATOM 12127 C CA . TYR A 1 75 ? -2.208 0.571 10.687 1.00 0.00 75 TYR A CA 7
ATOM 12128 C C . TYR A 1 75 ? -1.806 -0.854 10.319 1.00 0.00 75 TYR A C 7
ATOM 12129 O O . TYR A 1 75 ? -0.872 -1.069 9.546 1.00 0.00 75 TYR A O 7
ATOM 12147 N N . LYS A 1 76 ? -2.520 -1.826 10.878 1.00 0.00 76 LYS A N 7
ATOM 12148 C CA . LYS A 1 76 ? -2.242 -3.232 10.610 1.00 0.00 76 LYS A CA 7
ATOM 12149 C C . LYS A 1 76 ? -3.448 -3.912 9.972 1.00 0.00 76 LYS A C 7
ATOM 12150 O O . LYS A 1 76 ? -4.552 -3.367 9.968 1.00 0.00 76 LYS A O 7
ATOM 12169 N N . VAL A 1 77 ? -3.232 -5.109 9.434 1.00 0.00 77 VAL A N 7
ATOM 12170 C CA . VAL A 1 77 ? -4.302 -5.866 8.796 1.00 0.00 77 VAL A CA 7
ATOM 12171 C C . VAL A 1 77 ? -4.331 -7.305 9.296 1.00 0.00 77 VAL A C 7
ATOM 12172 O O . VAL A 1 77 ? -3.567 -8.152 8.831 1.00 0.00 77 VAL A O 7
ATOM 12185 N N . LYS A 1 78 ? -5.218 -7.577 10.247 1.00 0.00 78 LYS A N 7
ATOM 12186 C CA . LYS A 1 78 ? -5.350 -8.915 10.811 1.00 0.00 78 LYS A CA 7
ATOM 12187 C C . LYS A 1 78 ? -5.934 -9.882 9.788 1.00 0.00 78 LYS A C 7
ATOM 12188 O O . LYS A 1 78 ? -6.559 -9.465 8.812 1.00 0.00 78 LYS A O 7
ATOM 12207 N N . ARG A 1 79 ? -5.729 -11.175 10.017 1.00 0.00 79 ARG A N 7
ATOM 12208 C CA . ARG A 1 79 ? -6.237 -12.202 9.115 1.00 0.00 79 ARG A CA 7
ATOM 12209 C C . ARG A 1 79 ? -7.338 -13.018 9.783 1.00 0.00 79 ARG A C 7
ATOM 12210 O O . ARG A 1 79 ? -7.066 -13.867 10.631 1.00 0.00 79 ARG A O 7
ATOM 12231 N N . GLU A 1 80 ? -8.582 -12.754 9.395 1.00 0.00 80 GLU A N 7
ATOM 12232 C CA . GLU A 1 80 ? -9.724 -13.464 9.959 1.00 0.00 80 GLU A CA 7
ATOM 12233 C C . GLU A 1 80 ? -10.469 -14.242 8.878 1.00 0.00 80 GLU A C 7
ATOM 12234 O O . GLU A 1 80 ? -11.448 -13.758 8.312 1.00 0.00 80 GLU A O 7
ATOM 12246 N N . GLY A 1 81 ? -9.996 -15.453 8.597 1.00 0.00 81 GLY A N 7
ATOM 12247 C CA . GLY A 1 81 ? -10.627 -16.280 7.585 1.00 0.00 81 GLY A CA 7
ATOM 12248 C C . GLY A 1 81 ? -10.153 -15.944 6.185 1.00 0.00 81 GLY A C 7
ATOM 12249 O O . GLY A 1 81 ? -9.062 -15.411 5.986 1.00 0.00 81 GLY A O 7
ATOM 12253 N N . PRO A 1 82 ? -10.986 -16.262 5.182 1.00 0.00 82 PRO A N 7
ATOM 12254 C CA . PRO A 1 82 ? -10.667 -16.001 3.776 1.00 0.00 82 PRO A CA 7
ATOM 12255 C C . PRO A 1 82 ? -10.679 -14.512 3.444 1.00 0.00 82 PRO A C 7
ATOM 12256 O O . PRO A 1 82 ? -10.336 -14.110 2.333 1.00 0.00 82 PRO A O 7
ATOM 12267 N N . LYS A 1 83 ? -11.077 -13.699 4.416 1.00 0.00 83 LYS A N 7
ATOM 12268 C CA . LYS A 1 83 ? -11.133 -12.253 4.230 1.00 0.00 83 LYS A CA 7
ATOM 12269 C C . LYS A 1 83 ? -10.265 -11.537 5.261 1.00 0.00 83 LYS A C 7
ATOM 12270 O O . LYS A 1 83 ? -9.785 -12.150 6.214 1.00 0.00 83 LYS A O 7
ATOM 12289 N N . TYR A 1 84 ? -10.072 -10.238 5.064 1.00 0.00 84 TYR A N 7
ATOM 12290 C CA . TYR A 1 84 ? -9.263 -9.440 5.978 1.00 0.00 84 TYR A CA 7
ATOM 12291 C C . TYR A 1 84 ? -10.099 -8.344 6.631 1.00 0.00 84 TYR A C 7
ATOM 12292 O O . TYR A 1 84 ? -10.991 -7.771 6.005 1.00 0.00 84 TYR A O 7
ATOM 12310 N N . VAL A 1 85 ? -9.803 -8.057 7.895 1.00 0.00 85 VAL A N 7
ATOM 12311 C CA . VAL A 1 85 ? -10.526 -7.029 8.635 1.00 0.00 85 VAL A CA 7
ATOM 12312 C C . VAL A 1 85 ? -9.579 -5.945 9.135 1.00 0.00 85 VAL A C 7
ATOM 12313 O O . VAL A 1 85 ? -8.681 -6.211 9.936 1.00 0.00 85 VAL A O 7
ATOM 12326 N N . ILE A 1 86 ? -9.784 -4.721 8.660 1.00 0.00 86 ILE A N 7
ATOM 12327 C CA . ILE A 1 86 ? -8.950 -3.596 9.062 1.00 0.00 86 ILE A CA 7
ATOM 12328 C C . ILE A 1 86 ? -8.783 -3.547 10.576 1.00 0.00 86 ILE A C 7
ATOM 12329 O O . ILE A 1 86 ? -9.617 -4.066 11.320 1.00 0.00 86 ILE A O 7
ATOM 12345 N N . ASP A 1 87 ? -7.704 -2.919 11.028 1.00 0.00 87 ASP A N 7
ATOM 12346 C CA . ASP A 1 87 ? -7.429 -2.800 12.455 1.00 0.00 87 ASP A CA 7
ATOM 12347 C C . ASP A 1 87 ? -8.020 -1.510 13.016 1.00 0.00 87 ASP A C 7
ATOM 12348 O O . ASP A 1 87 ? -7.357 -0.779 13.753 1.00 0.00 87 ASP A O 7
ATOM 12357 N N . VAL A 1 88 ? -9.272 -1.236 12.661 1.00 0.00 88 VAL A N 7
ATOM 12358 C CA . VAL A 1 88 ? -9.953 -0.034 13.128 1.00 0.00 88 VAL A CA 7
ATOM 12359 C C . VAL A 1 88 ? -11.082 -0.382 14.091 1.00 0.00 88 VAL A C 7
ATOM 12360 O O . VAL A 1 88 ? -11.267 -1.544 14.453 1.00 0.00 88 VAL A O 7
ATOM 12373 N N . GLU A 1 89 ? -11.835 0.633 14.502 1.00 0.00 89 GLU A N 7
ATOM 12374 C CA . GLU A 1 89 ? -12.948 0.433 15.425 1.00 0.00 89 GLU A CA 7
ATOM 12375 C C . GLU A 1 89 ? -13.846 -0.707 14.955 1.00 0.00 89 GLU A C 7
ATOM 12376 O O . GLU A 1 89 ? -14.145 -1.628 15.715 1.00 0.00 89 GLU A O 7
ATOM 12388 N N . GLN A 1 90 ? -14.271 -0.639 13.697 1.00 0.00 90 GLN A N 7
ATOM 12389 C CA . GLN A 1 90 ? -15.136 -1.665 13.127 1.00 0.00 90 GLN A CA 7
ATOM 12390 C C . GLN A 1 90 ? -14.368 -2.535 12.137 1.00 0.00 90 GLN A C 7
ATOM 12391 O O . GLN A 1 90 ? -13.678 -2.041 11.245 1.00 0.00 90 GLN A O 7
ATOM 12405 N N . PRO A 1 91 ? -14.489 -3.861 12.296 1.00 0.00 91 PRO A N 7
ATOM 12406 C CA . PRO A 1 91 ? -13.813 -4.828 11.426 1.00 0.00 91 PRO A CA 7
ATOM 12407 C C . PRO A 1 91 ? -14.396 -4.846 10.017 1.00 0.00 91 PRO A C 7
ATOM 12408 O O . PRO A 1 91 ? -15.281 -5.645 9.711 1.00 0.00 91 PRO A O 7
ATOM 12419 N N . PHE A 1 92 ? -13.894 -3.959 9.163 1.00 0.00 92 PHE A N 7
ATOM 12420 C CA . PHE A 1 92 ? -14.366 -3.874 7.785 1.00 0.00 92 PHE A CA 7
ATOM 12421 C C . PHE A 1 92 ? -13.833 -5.037 6.954 1.00 0.00 92 PHE A C 7
ATOM 12422 O O . PHE A 1 92 ? -12.675 -5.035 6.537 1.00 0.00 92 PHE A O 7
ATOM 12439 N N . SER A 1 93 ? -14.687 -6.027 6.717 1.00 0.00 93 SER A N 7
ATOM 12440 C CA . SER A 1 93 ? -14.301 -7.199 5.940 1.00 0.00 93 SER A CA 7
ATOM 12441 C C . SER A 1 93 ? -14.457 -6.935 4.445 1.00 0.00 93 SER A C 7
ATOM 12442 O O . SER A 1 93 ? -15.277 -6.114 4.030 1.00 0.00 93 SER A O 7
ATOM 12450 N N . CYS A 1 94 ? -13.665 -7.635 3.640 1.00 0.00 94 CYS A N 7
ATOM 12451 C CA . CYS A 1 94 ? -13.713 -7.475 2.191 1.00 0.00 94 CYS A CA 7
ATOM 12452 C C . CYS A 1 94 ? -13.311 -8.768 1.488 1.00 0.00 94 CYS A C 7
ATOM 12453 O O . CYS A 1 94 ? -13.076 -9.791 2.133 1.00 0.00 94 CYS A O 7
ATOM 12461 N N . THR A 1 95 ? -13.234 -8.716 0.163 1.00 0.00 95 THR A N 7
ATOM 12462 C CA . THR A 1 95 ? -12.862 -9.882 -0.628 1.00 0.00 95 THR A CA 7
ATOM 12463 C C . THR A 1 95 ? -11.347 -10.033 -0.708 1.00 0.00 95 THR A C 7
ATOM 12464 O O . THR A 1 95 ? -10.815 -11.133 -0.565 1.00 0.00 95 THR A O 7
ATOM 12475 N N . SER A 1 96 ? -10.657 -8.920 -0.937 1.00 0.00 96 SER A N 7
ATOM 12476 C CA . SER A 1 96 ? -9.203 -8.929 -1.040 1.00 0.00 96 SER A CA 7
ATOM 12477 C C . SER A 1 96 ? -8.622 -7.581 -0.623 1.00 0.00 96 SER A C 7
ATOM 12478 O O . SER A 1 96 ? -9.351 -6.608 -0.435 1.00 0.00 96 SER A O 7
ATOM 12486 N N . LEU A 1 97 ? -7.301 -7.533 -0.482 1.00 0.00 97 LEU A N 7
ATOM 12487 C CA . LEU A 1 97 ? -6.618 -6.305 -0.088 1.00 0.00 97 LEU A CA 7
ATOM 12488 C C . LEU A 1 97 ? -7.126 -5.116 -0.898 1.00 0.00 97 LEU A C 7
ATOM 12489 O O . LEU A 1 97 ? -7.375 -4.041 -0.352 1.00 0.00 97 LEU A O 7
ATOM 12505 N N . ASP A 1 98 ? -7.278 -5.317 -2.202 1.00 0.00 98 ASP A N 7
ATOM 12506 C CA . ASP A 1 98 ? -7.759 -4.263 -3.088 1.00 0.00 98 ASP A CA 7
ATOM 12507 C C . ASP A 1 98 ? -8.831 -3.423 -2.401 1.00 0.00 98 ASP A C 7
ATOM 12508 O O . ASP A 1 98 ? -8.687 -2.210 -2.259 1.00 0.00 98 ASP A O 7
ATOM 12517 N N . ALA A 1 99 ? -9.907 -4.079 -1.976 1.00 0.00 99 ALA A N 7
ATOM 12518 C CA . ALA A 1 99 ? -11.003 -3.393 -1.303 1.00 0.00 99 ALA A CA 7
ATOM 12519 C C . ALA A 1 99 ? -10.481 -2.445 -0.229 1.00 0.00 99 ALA A C 7
ATOM 12520 O O . ALA A 1 99 ? -10.789 -1.253 -0.237 1.00 0.00 99 ALA A O 7
ATOM 12527 N N . VAL A 1 100 ? -9.689 -2.982 0.694 1.00 0.00 100 VAL A N 7
ATOM 12528 C CA . VAL A 1 100 ? -9.123 -2.183 1.774 1.00 0.00 100 VAL A CA 7
ATOM 12529 C C . VAL A 1 100 ? -8.678 -0.814 1.271 1.00 0.00 100 VAL A C 7
ATOM 12530 O O . VAL A 1 100 ? -9.098 0.218 1.794 1.00 0.00 100 VAL A O 7
ATOM 12543 N N . VAL A 1 101 ? -7.826 -0.814 0.251 1.00 0.00 101 VAL A N 7
ATOM 12544 C CA . VAL A 1 101 ? -7.325 0.428 -0.325 1.00 0.00 101 VAL A CA 7
ATOM 12545 C C . VAL A 1 101 ? -8.459 1.415 -0.575 1.00 0.00 101 VAL A C 7
ATOM 12546 O O . VAL A 1 101 ? -8.381 2.578 -0.181 1.00 0.00 101 VAL A O 7
ATOM 12559 N N . ASN A 1 102 ? -9.513 0.944 -1.233 1.00 0.00 102 ASN A N 7
ATOM 12560 C CA . ASN A 1 102 ? -10.665 1.786 -1.535 1.00 0.00 102 ASN A CA 7
ATOM 12561 C C . ASN A 1 102 ? -11.302 2.317 -0.255 1.00 0.00 102 ASN A C 7
ATOM 12562 O O . ASN A 1 102 ? -11.638 3.498 -0.159 1.00 0.00 102 ASN A O 7
ATOM 12573 N N . TYR A 1 103 ? -11.464 1.438 0.728 1.00 0.00 103 TYR A N 7
ATOM 12574 C CA . TYR A 1 103 ? -12.062 1.817 2.002 1.00 0.00 103 TYR A CA 7
ATOM 12575 C C . TYR A 1 103 ? -11.371 3.046 2.584 1.00 0.00 103 TYR A C 7
ATOM 12576 O O . TYR A 1 103 ? -12.000 4.080 2.808 1.00 0.00 103 TYR A O 7
ATOM 12594 N N . PHE A 1 104 ? -10.069 2.925 2.827 1.00 0.00 104 PHE A N 7
ATOM 12595 C CA . PHE A 1 104 ? -9.290 4.025 3.383 1.00 0.00 104 PHE A CA 7
ATOM 12596 C C . PHE A 1 104 ? -9.535 5.313 2.604 1.00 0.00 104 PHE A C 7
ATOM 12597 O O . PHE A 1 104 ? -9.680 6.387 3.188 1.00 0.00 104 PHE A O 7
ATOM 12614 N N . VAL A 1 105 ? -9.579 5.199 1.280 1.00 0.00 105 VAL A N 7
ATOM 12615 C CA . VAL A 1 105 ? -9.806 6.353 0.420 1.00 0.00 105 VAL A CA 7
ATOM 12616 C C . VAL A 1 105 ? -11.076 7.097 0.821 1.00 0.00 105 VAL A C 7
ATOM 12617 O O . VAL A 1 105 ? -11.075 8.321 0.955 1.00 0.00 105 VAL A O 7
ATOM 12630 N N . SER A 1 106 ? -12.158 6.348 1.013 1.00 0.00 106 SER A N 7
ATOM 12631 C CA . SER A 1 106 ? -13.435 6.936 1.397 1.00 0.00 106 SER A CA 7
ATOM 12632 C C . SER A 1 106 ? -13.399 7.420 2.844 1.00 0.00 106 SER A C 7
ATOM 12633 O O . SER A 1 106 ? -13.734 8.568 3.135 1.00 0.00 106 SER A O 7
ATOM 12641 N N . HIS A 1 107 ? -12.989 6.535 3.747 1.00 0.00 107 HIS A N 7
ATOM 12642 C CA . HIS A 1 107 ? -12.906 6.870 5.164 1.00 0.00 107 HIS A CA 7
ATOM 12643 C C . HIS A 1 107 ? -12.249 8.233 5.363 1.00 0.00 107 HIS A C 7
ATOM 12644 O O . HIS A 1 107 ? -12.768 9.087 6.082 1.00 0.00 107 HIS A O 7
ATOM 12659 N N . THR A 1 108 ? -11.101 8.429 4.722 1.00 0.00 108 THR A N 7
ATOM 12660 C CA . THR A 1 108 ? -10.371 9.687 4.829 1.00 0.00 108 THR A CA 7
ATOM 12661 C C . THR A 1 108 ? -11.193 10.848 4.282 1.00 0.00 108 THR A C 7
ATOM 12662 O O . THR A 1 108 ? -11.604 10.840 3.121 1.00 0.00 108 THR A O 7
ATOM 12673 N N . LYS A 1 109 ? -11.429 11.848 5.124 1.00 0.00 109 LYS A N 7
ATOM 12674 C CA . LYS A 1 109 ? -12.201 13.019 4.725 1.00 0.00 109 LYS A CA 7
ATOM 12675 C C . LYS A 1 109 ? -11.595 13.673 3.488 1.00 0.00 109 LYS A C 7
ATOM 12676 O O . LYS A 1 109 ? -12.298 14.311 2.704 1.00 0.00 109 LYS A O 7
ATOM 12695 N N . LYS A 1 110 ? -10.289 13.509 3.316 1.00 0.00 110 LYS A N 7
ATOM 12696 C CA . LYS A 1 110 ? -9.589 14.081 2.172 1.00 0.00 110 LYS A CA 7
ATOM 12697 C C . LYS A 1 110 ? -9.121 12.986 1.218 1.00 0.00 110 LYS A C 7
ATOM 12698 O O . LYS A 1 110 ? -8.417 12.059 1.619 1.00 0.00 110 LYS A O 7
ATOM 12717 N N . ALA A 1 111 ? -9.514 13.101 -0.047 1.00 0.00 111 ALA A N 7
ATOM 12718 C CA . ALA A 1 111 ? -9.131 12.123 -1.057 1.00 0.00 111 ALA A CA 7
ATOM 12719 C C . ALA A 1 111 ? -7.660 11.743 -0.926 1.00 0.00 111 ALA A C 7
ATOM 12720 O O . ALA A 1 111 ? -6.778 12.472 -1.382 1.00 0.00 111 ALA A O 7
ATOM 12727 N N . LEU A 1 112 ? -7.403 10.600 -0.299 1.00 0.00 112 LEU A N 7
ATOM 12728 C CA . LEU A 1 112 ? -6.037 10.125 -0.107 1.00 0.00 112 LEU A CA 7
ATOM 12729 C C . LEU A 1 112 ? -5.524 9.421 -1.359 1.00 0.00 112 LEU A C 7
ATOM 12730 O O . LEU A 1 112 ? -6.095 8.423 -1.800 1.00 0.00 112 LEU A O 7
ATOM 12746 N N . VAL A 1 113 ? -4.442 9.944 -1.926 1.00 0.00 113 VAL A N 7
ATOM 12747 C CA . VAL A 1 113 ? -3.850 9.363 -3.125 1.00 0.00 113 VAL A CA 7
ATOM 12748 C C . VAL A 1 113 ? -2.960 8.174 -2.778 1.00 0.00 113 VAL A C 7
ATOM 12749 O O . VAL A 1 113 ? -2.083 8.253 -1.919 1.00 0.00 113 VAL A O 7
ATOM 12762 N N . PRO A 1 114 ? -3.191 7.044 -3.462 1.00 0.00 114 PRO A N 7
ATOM 12763 C CA . PRO A 1 114 ? -2.420 5.816 -3.245 1.00 0.00 114 PRO A CA 7
ATOM 12764 C C . PRO A 1 114 ? -0.983 5.938 -3.740 1.00 0.00 114 PRO A C 7
ATOM 12765 O O . PRO A 1 114 ? -0.705 6.657 -4.700 1.00 0.00 114 PRO A O 7
ATOM 12776 N N . PHE A 1 115 ? -0.071 5.233 -3.077 1.00 0.00 115 PHE A N 7
ATOM 12777 C CA . PHE A 1 115 ? 1.338 5.263 -3.450 1.00 0.00 115 PHE A CA 7
ATOM 12778 C C . PHE A 1 115 ? 1.691 4.074 -4.339 1.00 0.00 115 PHE A C 7
ATOM 12779 O O . PHE A 1 115 ? 1.709 2.930 -3.885 1.00 0.00 115 PHE A O 7
ATOM 12796 N N . LEU A 1 116 ? 1.972 4.354 -5.607 1.00 0.00 116 LEU A N 7
ATOM 12797 C CA . LEU A 1 116 ? 2.324 3.308 -6.560 1.00 0.00 116 LEU A CA 7
ATOM 12798 C C . LEU A 1 116 ? 3.620 3.651 -7.290 1.00 0.00 116 LEU A C 7
ATOM 12799 O O . LEU A 1 116 ? 3.777 4.755 -7.813 1.00 0.00 116 LEU A O 7
ATOM 12815 N N . LEU A 1 117 ? 4.544 2.697 -7.322 1.00 0.00 117 LEU A N 7
ATOM 12816 C CA . LEU A 1 117 ? 5.826 2.896 -7.989 1.00 0.00 117 LEU A CA 7
ATOM 12817 C C . LEU A 1 117 ? 6.026 1.872 -9.101 1.00 0.00 117 LEU A C 7
ATOM 12818 O O . LEU A 1 117 ? 6.289 0.698 -8.836 1.00 0.00 117 LEU A O 7
ATOM 12834 N N . ASP A 1 118 ? 5.903 2.323 -10.344 1.00 0.00 118 ASP A N 7
ATOM 12835 C CA . ASP A 1 118 ? 6.073 1.446 -11.497 1.00 0.00 118 ASP A CA 7
ATOM 12836 C C . ASP A 1 118 ? 7.409 0.712 -11.429 1.00 0.00 118 ASP A C 7
ATOM 12837 O O . ASP A 1 118 ? 8.459 1.289 -11.713 1.00 0.00 118 ASP A O 7
ATOM 12846 N N . GLY A 1 1 ? 20.765 -5.532 -32.991 1.00 0.00 1 GLY A N 8
ATOM 12847 C CA . GLY A 1 1 ? 21.329 -6.741 -32.421 1.00 0.00 1 GLY A CA 8
ATOM 12848 C C . GLY A 1 1 ? 21.727 -7.750 -33.481 1.00 0.00 1 GLY A C 8
ATOM 12849 O O . GLY A 1 1 ? 21.422 -7.574 -34.660 1.00 0.00 1 GLY A O 8
ATOM 12853 N N . SER A 1 2 ? 22.413 -8.808 -33.060 1.00 0.00 2 SER A N 8
ATOM 12854 C CA . SER A 1 2 ? 22.858 -9.846 -33.982 1.00 0.00 2 SER A CA 8
ATOM 12855 C C . SER A 1 2 ? 23.109 -11.157 -33.243 1.00 0.00 2 SER A C 8
ATOM 12856 O O . SER A 1 2 ? 23.966 -11.233 -32.362 1.00 0.00 2 SER A O 8
ATOM 12864 N N . SER A 1 3 ? 22.356 -12.189 -33.610 1.00 0.00 3 SER A N 8
ATOM 12865 C CA . SER A 1 3 ? 22.493 -13.497 -32.981 1.00 0.00 3 SER A CA 8
ATOM 12866 C C . SER A 1 3 ? 22.654 -13.359 -31.470 1.00 0.00 3 SER A C 8
ATOM 12867 O O . SER A 1 3 ? 23.475 -14.041 -30.857 1.00 0.00 3 SER A O 8
ATOM 12875 N N . GLY A 1 4 ? 21.862 -12.472 -30.875 1.00 0.00 4 GLY A N 8
ATOM 12876 C CA . GLY A 1 4 ? 21.931 -12.259 -29.442 1.00 0.00 4 GLY A CA 8
ATOM 12877 C C . GLY A 1 4 ? 20.616 -11.776 -28.863 1.00 0.00 4 GLY A C 8
ATOM 12878 O O . GLY A 1 4 ? 20.250 -10.613 -29.021 1.00 0.00 4 GLY A O 8
ATOM 12882 N N . SER A 1 5 ? 19.902 -12.674 -28.191 1.00 0.00 5 SER A N 8
ATOM 12883 C CA . SER A 1 5 ? 18.617 -12.336 -27.591 1.00 0.00 5 SER A CA 8
ATOM 12884 C C . SER A 1 5 ? 18.205 -13.383 -26.561 1.00 0.00 5 SER A C 8
ATOM 12885 O O . SER A 1 5 ? 18.720 -14.500 -26.555 1.00 0.00 5 SER A O 8
ATOM 12893 N N . SER A 1 6 ? 17.273 -13.011 -25.689 1.00 0.00 6 SER A N 8
ATOM 12894 C CA . SER A 1 6 ? 16.793 -13.915 -24.650 1.00 0.00 6 SER A CA 8
ATOM 12895 C C . SER A 1 6 ? 15.274 -14.050 -24.705 1.00 0.00 6 SER A C 8
ATOM 12896 O O . SER A 1 6 ? 14.559 -13.064 -24.874 1.00 0.00 6 SER A O 8
ATOM 12904 N N . GLY A 1 7 ? 14.790 -15.280 -24.562 1.00 0.00 7 GLY A N 8
ATOM 12905 C CA . GLY A 1 7 ? 13.359 -15.522 -24.598 1.00 0.00 7 GLY A CA 8
ATOM 12906 C C . GLY A 1 7 ? 12.680 -14.813 -25.753 1.00 0.00 7 GLY A C 8
ATOM 12907 O O . GLY A 1 7 ? 11.962 -13.833 -25.551 1.00 0.00 7 GLY A O 8
ATOM 12911 N N . GLU A 1 8 ? 12.909 -15.306 -26.966 1.00 0.00 8 GLU A N 8
ATOM 12912 C CA . GLU A 1 8 ? 12.315 -14.711 -28.157 1.00 0.00 8 GLU A CA 8
ATOM 12913 C C . GLU A 1 8 ? 11.459 -15.729 -28.905 1.00 0.00 8 GLU A C 8
ATOM 12914 O O . GLU A 1 8 ? 10.774 -15.390 -29.871 1.00 0.00 8 GLU A O 8
ATOM 12926 N N . VAL A 1 9 ? 11.505 -16.977 -28.454 1.00 0.00 9 VAL A N 8
ATOM 12927 C CA . VAL A 1 9 ? 10.735 -18.046 -29.079 1.00 0.00 9 VAL A CA 8
ATOM 12928 C C . VAL A 1 9 ? 9.357 -18.177 -28.439 1.00 0.00 9 VAL A C 8
ATOM 12929 O O . VAL A 1 9 ? 8.392 -18.576 -29.093 1.00 0.00 9 VAL A O 8
ATOM 12942 N N . LEU A 1 10 ? 9.272 -17.840 -27.157 1.00 0.00 10 LEU A N 8
ATOM 12943 C CA . LEU A 1 10 ? 8.011 -17.919 -26.427 1.00 0.00 10 LEU A CA 8
ATOM 12944 C C . LEU A 1 10 ? 6.959 -17.012 -27.058 1.00 0.00 10 LEU A C 8
ATOM 12945 O O . LEU A 1 10 ? 7.112 -15.791 -27.081 1.00 0.00 10 LEU A O 8
ATOM 12961 N N . ALA A 1 11 ? 5.890 -17.618 -27.564 1.00 0.00 11 ALA A N 8
ATOM 12962 C CA . ALA A 1 11 ? 4.810 -16.865 -28.190 1.00 0.00 11 ALA A CA 8
ATOM 12963 C C . ALA A 1 11 ? 4.403 -15.672 -27.331 1.00 0.00 11 ALA A C 8
ATOM 12964 O O . ALA A 1 11 ? 4.898 -15.499 -26.217 1.00 0.00 11 ALA A O 8
ATOM 12971 N N . LYS A 1 12 ? 3.500 -14.853 -27.856 1.00 0.00 12 LYS A N 8
ATOM 12972 C CA . LYS A 1 12 ? 3.024 -13.676 -27.138 1.00 0.00 12 LYS A CA 8
ATOM 12973 C C . LYS A 1 12 ? 2.513 -14.055 -25.752 1.00 0.00 12 LYS A C 8
ATOM 12974 O O . LYS A 1 12 ? 1.413 -14.586 -25.610 1.00 0.00 12 LYS A O 8
ATOM 12993 N N . GLU A 1 13 ? 3.319 -13.775 -24.731 1.00 0.00 13 GLU A N 8
ATOM 12994 C CA . GLU A 1 13 ? 2.947 -14.087 -23.357 1.00 0.00 13 GLU A CA 8
ATOM 12995 C C . GLU A 1 13 ? 3.503 -13.043 -22.393 1.00 0.00 13 GLU A C 8
ATOM 12996 O O . GLU A 1 13 ? 4.701 -12.766 -22.387 1.00 0.00 13 GLU A O 8
ATOM 13008 N N . GLU A 1 14 ? 2.622 -12.469 -21.579 1.00 0.00 14 GLU A N 8
ATOM 13009 C CA . GLU A 1 14 ? 3.025 -11.455 -20.612 1.00 0.00 14 GLU A CA 8
ATOM 13010 C C . GLU A 1 14 ? 2.132 -11.498 -19.375 1.00 0.00 14 GLU A C 8
ATOM 13011 O O . GLU A 1 14 ? 0.908 -11.436 -19.477 1.00 0.00 14 GLU A O 8
ATOM 13023 N N . ALA A 1 15 ? 2.756 -11.604 -18.206 1.00 0.00 15 ALA A N 8
ATOM 13024 C CA . ALA A 1 15 ? 2.020 -11.654 -16.949 1.00 0.00 15 ALA A CA 8
ATOM 13025 C C . ALA A 1 15 ? 2.341 -10.446 -16.076 1.00 0.00 15 ALA A C 8
ATOM 13026 O O . ALA A 1 15 ? 3.473 -9.963 -16.060 1.00 0.00 15 ALA A O 8
ATOM 13033 N N . ARG A 1 16 ? 1.337 -9.961 -15.353 1.00 0.00 16 ARG A N 8
ATOM 13034 C CA . ARG A 1 16 ? 1.512 -8.807 -14.480 1.00 0.00 16 ARG A CA 8
ATOM 13035 C C . ARG A 1 16 ? 1.611 -9.240 -13.019 1.00 0.00 16 ARG A C 8
ATOM 13036 O O . ARG A 1 16 ? 2.023 -8.464 -12.157 1.00 0.00 16 ARG A O 8
ATOM 13057 N N . ARG A 1 17 ? 1.229 -10.485 -12.750 1.00 0.00 17 ARG A N 8
ATOM 13058 C CA . ARG A 1 17 ? 1.272 -11.020 -11.395 1.00 0.00 17 ARG A CA 8
ATOM 13059 C C . ARG A 1 17 ? 0.957 -9.933 -10.370 1.00 0.00 17 ARG A C 8
ATOM 13060 O O . ARG A 1 17 ? 1.573 -9.873 -9.306 1.00 0.00 17 ARG A O 8
ATOM 13081 N N . ALA A 1 18 ? -0.004 -9.078 -10.699 1.00 0.00 18 ALA A N 8
ATOM 13082 C CA . ALA A 1 18 ? -0.402 -7.995 -9.808 1.00 0.00 18 ALA A CA 8
ATOM 13083 C C . ALA A 1 18 ? -1.865 -8.129 -9.400 1.00 0.00 18 ALA A C 8
ATOM 13084 O O . ALA A 1 18 ? -2.586 -7.136 -9.302 1.00 0.00 18 ALA A O 8
ATOM 13091 N N . LEU A 1 19 ? -2.298 -9.363 -9.164 1.00 0.00 19 LEU A N 8
ATOM 13092 C CA . LEU A 1 19 ? -3.677 -9.627 -8.766 1.00 0.00 19 LEU A CA 8
ATOM 13093 C C . LEU A 1 19 ? -3.794 -9.744 -7.250 1.00 0.00 19 LEU A C 8
ATOM 13094 O O . LEU A 1 19 ? -4.544 -9.002 -6.617 1.00 0.00 19 LEU A O 8
ATOM 13110 N N . GLU A 1 20 ? -3.044 -10.679 -6.675 1.00 0.00 20 GLU A N 8
ATOM 13111 C CA . GLU A 1 20 ? -3.064 -10.891 -5.232 1.00 0.00 20 GLU A CA 8
ATOM 13112 C C . GLU A 1 20 ? -3.114 -9.561 -4.486 1.00 0.00 20 GLU A C 8
ATOM 13113 O O . GLU A 1 20 ? -3.971 -9.349 -3.628 1.00 0.00 20 GLU A O 8
ATOM 13125 N N . THR A 1 21 ? -2.189 -8.667 -4.820 1.00 0.00 21 THR A N 8
ATOM 13126 C CA . THR A 1 21 ? -2.126 -7.358 -4.182 1.00 0.00 21 THR A CA 8
ATOM 13127 C C . THR A 1 21 ? -2.399 -6.244 -5.187 1.00 0.00 21 THR A C 8
ATOM 13128 O O . THR A 1 21 ? -2.143 -6.376 -6.383 1.00 0.00 21 THR A O 8
ATOM 13139 N N . PRO A 1 22 ? -2.931 -5.117 -4.690 1.00 0.00 22 PRO A N 8
ATOM 13140 C CA . PRO A 1 22 ? -3.249 -3.956 -5.528 1.00 0.00 22 PRO A CA 8
ATOM 13141 C C . PRO A 1 22 ? -1.998 -3.255 -6.045 1.00 0.00 22 PRO A C 8
ATOM 13142 O O . PRO A 1 22 ? -1.066 -2.989 -5.288 1.00 0.00 22 PRO A O 8
ATOM 13153 N N . SER A 1 23 ? -1.985 -2.956 -7.341 1.00 0.00 23 SER A N 8
ATOM 13154 C CA . SER A 1 23 ? -0.847 -2.287 -7.960 1.00 0.00 23 SER A CA 8
ATOM 13155 C C . SER A 1 23 ? -0.233 -1.266 -7.008 1.00 0.00 23 SER A C 8
ATOM 13156 O O . SER A 1 23 ? 0.966 -1.303 -6.731 1.00 0.00 23 SER A O 8
ATOM 13164 N N . CYS A 1 24 ? -1.063 -0.356 -6.511 1.00 0.00 24 CYS A N 8
ATOM 13165 C CA . CYS A 1 24 ? -0.602 0.677 -5.590 1.00 0.00 24 CYS A CA 8
ATOM 13166 C C . CYS A 1 24 ? 0.447 0.123 -4.632 1.00 0.00 24 CYS A C 8
ATOM 13167 O O . CYS A 1 24 ? 1.479 0.751 -4.395 1.00 0.00 24 CYS A O 8
ATOM 13175 N N . PHE A 1 25 ? 0.177 -1.057 -4.084 1.00 0.00 25 PHE A N 8
ATOM 13176 C CA . PHE A 1 25 ? 1.097 -1.695 -3.149 1.00 0.00 25 PHE A CA 8
ATOM 13177 C C . PHE A 1 25 ? 2.511 -1.735 -3.720 1.00 0.00 25 PHE A C 8
ATOM 13178 O O . PHE A 1 25 ? 2.706 -1.639 -4.933 1.00 0.00 25 PHE A O 8
ATOM 13195 N N . LEU A 1 26 ? 3.495 -1.875 -2.838 1.00 0.00 26 LEU A N 8
ATOM 13196 C CA . LEU A 1 26 ? 4.892 -1.927 -3.253 1.00 0.00 26 LEU A CA 8
ATOM 13197 C C . LEU A 1 26 ? 5.725 -2.733 -2.261 1.00 0.00 26 LEU A C 8
ATOM 13198 O O . LEU A 1 26 ? 5.358 -2.872 -1.094 1.00 0.00 26 LEU A O 8
ATOM 13214 N N . LYS A 1 27 ? 6.849 -3.261 -2.731 1.00 0.00 27 LYS A N 8
ATOM 13215 C CA . LYS A 1 27 ? 7.737 -4.051 -1.887 1.00 0.00 27 LYS A CA 8
ATOM 13216 C C . LYS A 1 27 ? 8.948 -3.230 -1.455 1.00 0.00 27 LYS A C 8
ATOM 13217 O O . LYS A 1 27 ? 9.868 -3.001 -2.241 1.00 0.00 27 LYS A O 8
ATOM 13236 N N . VAL A 1 28 ? 8.944 -2.792 -0.200 1.00 0.00 28 VAL A N 8
ATOM 13237 C CA . VAL A 1 28 ? 10.045 -2.000 0.337 1.00 0.00 28 VAL A CA 8
ATOM 13238 C C . VAL A 1 28 ? 10.224 -2.249 1.830 1.00 0.00 28 VAL A C 8
ATOM 13239 O O . VAL A 1 28 ? 9.440 -2.969 2.448 1.00 0.00 28 VAL A O 8
ATOM 13252 N N . SER A 1 29 ? 11.262 -1.650 2.403 1.00 0.00 29 SER A N 8
ATOM 13253 C CA . SER A 1 29 ? 11.548 -1.810 3.825 1.00 0.00 29 SER A CA 8
ATOM 13254 C C . SER A 1 29 ? 10.710 -0.846 4.659 1.00 0.00 29 SER A C 8
ATOM 13255 O O . SER A 1 29 ? 10.258 0.188 4.165 1.00 0.00 29 SER A O 8
ATOM 13263 N N . ARG A 1 30 ? 10.509 -1.190 5.926 1.00 0.00 30 ARG A N 8
ATOM 13264 C CA . ARG A 1 30 ? 9.725 -0.356 6.830 1.00 0.00 30 ARG A CA 8
ATOM 13265 C C . ARG A 1 30 ? 10.084 1.117 6.659 1.00 0.00 30 ARG A C 8
ATOM 13266 O O . ARG A 1 30 ? 9.205 1.974 6.558 1.00 0.00 30 ARG A O 8
ATOM 13287 N N . LEU A 1 31 ? 11.381 1.405 6.627 1.00 0.00 31 LEU A N 8
ATOM 13288 C CA . LEU A 1 31 ? 11.856 2.775 6.470 1.00 0.00 31 LEU A CA 8
ATOM 13289 C C . LEU A 1 31 ? 11.655 3.259 5.038 1.00 0.00 31 LEU A C 8
ATOM 13290 O O . LEU A 1 31 ? 11.070 4.317 4.808 1.00 0.00 31 LEU A O 8
ATOM 13306 N N . GLU A 1 32 ? 12.140 2.477 4.079 1.00 0.00 32 GLU A N 8
ATOM 13307 C CA . GLU A 1 32 ? 12.011 2.827 2.670 1.00 0.00 32 GLU A CA 8
ATOM 13308 C C . GLU A 1 32 ? 10.641 3.436 2.384 1.00 0.00 32 GLU A C 8
ATOM 13309 O O . GLU A 1 32 ? 10.541 4.558 1.887 1.00 0.00 32 GLU A O 8
ATOM 13321 N N . ALA A 1 33 ? 9.590 2.688 2.701 1.00 0.00 33 ALA A N 8
ATOM 13322 C CA . ALA A 1 33 ? 8.227 3.154 2.480 1.00 0.00 33 ALA A CA 8
ATOM 13323 C C . ALA A 1 33 ? 8.026 4.554 3.048 1.00 0.00 33 ALA A C 8
ATOM 13324 O O . ALA A 1 33 ? 7.515 5.442 2.366 1.00 0.00 33 ALA A O 8
ATOM 13331 N N . GLN A 1 34 ? 8.431 4.743 4.300 1.00 0.00 34 GLN A N 8
ATOM 13332 C CA . GLN A 1 34 ? 8.294 6.037 4.959 1.00 0.00 34 GLN A CA 8
ATOM 13333 C C . GLN A 1 34 ? 8.887 7.151 4.103 1.00 0.00 34 GLN A C 8
ATOM 13334 O O . GLN A 1 34 ? 8.161 7.987 3.563 1.00 0.00 34 GLN A O 8
ATOM 13348 N N . LEU A 1 35 ? 10.210 7.157 3.982 1.00 0.00 35 LEU A N 8
ATOM 13349 C CA . LEU A 1 35 ? 10.901 8.168 3.190 1.00 0.00 35 LEU A CA 8
ATOM 13350 C C . LEU A 1 35 ? 10.294 8.276 1.795 1.00 0.00 35 LEU A C 8
ATOM 13351 O O . LEU A 1 35 ? 10.151 9.371 1.251 1.00 0.00 35 LEU A O 8
ATOM 13367 N N . LEU A 1 36 ? 9.937 7.132 1.220 1.00 0.00 36 LEU A N 8
ATOM 13368 C CA . LEU A 1 36 ? 9.343 7.098 -0.112 1.00 0.00 36 LEU A CA 8
ATOM 13369 C C . LEU A 1 36 ? 8.356 8.244 -0.297 1.00 0.00 36 LEU A C 8
ATOM 13370 O O . LEU A 1 36 ? 8.209 8.782 -1.396 1.00 0.00 36 LEU A O 8
ATOM 13386 N N . LEU A 1 37 ? 7.680 8.617 0.784 1.00 0.00 37 LEU A N 8
ATOM 13387 C CA . LEU A 1 37 ? 6.706 9.702 0.742 1.00 0.00 37 LEU A CA 8
ATOM 13388 C C . LEU A 1 37 ? 7.368 11.013 0.330 1.00 0.00 37 LEU A C 8
ATOM 13389 O O . LEU A 1 37 ? 7.037 11.587 -0.707 1.00 0.00 37 LEU A O 8
ATOM 13405 N N . GLU A 1 38 ? 8.308 11.478 1.147 1.00 0.00 38 GLU A N 8
ATOM 13406 C CA . GLU A 1 38 ? 9.018 12.720 0.865 1.00 0.00 38 GLU A CA 8
ATOM 13407 C C . GLU A 1 38 ? 9.585 12.713 -0.552 1.00 0.00 38 GLU A C 8
ATOM 13408 O O . GLU A 1 38 ? 9.751 13.764 -1.171 1.00 0.00 38 GLU A O 8
ATOM 13420 N N . ARG A 1 39 ? 9.881 11.520 -1.058 1.00 0.00 39 ARG A N 8
ATOM 13421 C CA . ARG A 1 39 ? 10.431 11.376 -2.401 1.00 0.00 39 ARG A CA 8
ATOM 13422 C C . ARG A 1 39 ? 9.351 11.586 -3.457 1.00 0.00 39 ARG A C 8
ATOM 13423 O O . ARG A 1 39 ? 9.545 12.329 -4.420 1.00 0.00 39 ARG A O 8
ATOM 13444 N N . TYR A 1 40 ? 8.212 10.928 -3.270 1.00 0.00 40 TYR A N 8
ATOM 13445 C CA . TYR A 1 40 ? 7.101 11.041 -4.208 1.00 0.00 40 TYR A CA 8
ATOM 13446 C C . TYR A 1 40 ? 5.805 11.386 -3.479 1.00 0.00 40 TYR A C 8
ATOM 13447 O O . TYR A 1 40 ? 4.947 10.535 -3.250 1.00 0.00 40 TYR A O 8
ATOM 13465 N N . PRO A 1 41 ? 5.661 12.667 -3.107 1.00 0.00 41 PRO A N 8
ATOM 13466 C CA . PRO A 1 41 ? 4.474 13.155 -2.400 1.00 0.00 41 PRO A CA 8
ATOM 13467 C C . PRO A 1 41 ? 3.235 13.172 -3.289 1.00 0.00 41 PRO A C 8
ATOM 13468 O O . PRO A 1 41 ? 2.176 12.681 -2.902 1.00 0.00 41 PRO A O 8
ATOM 13479 N N . GLU A 1 42 ? 3.377 13.739 -4.483 1.00 0.00 42 GLU A N 8
ATOM 13480 C CA . GLU A 1 42 ? 2.268 13.818 -5.426 1.00 0.00 42 GLU A CA 8
ATOM 13481 C C . GLU A 1 42 ? 1.555 12.474 -5.544 1.00 0.00 42 GLU A C 8
ATOM 13482 O O . GLU A 1 42 ? 0.337 12.389 -5.385 1.00 0.00 42 GLU A O 8
ATOM 13494 N N . CYS A 1 43 ? 2.324 11.427 -5.823 1.00 0.00 43 CYS A N 8
ATOM 13495 C CA . CYS A 1 43 ? 1.767 10.085 -5.963 1.00 0.00 43 CYS A CA 8
ATOM 13496 C C . CYS A 1 43 ? 0.701 9.826 -4.903 1.00 0.00 43 CYS A C 8
ATOM 13497 O O . CYS A 1 43 ? -0.300 9.159 -5.164 1.00 0.00 43 CYS A O 8
ATOM 13505 N N . GLY A 1 44 ? 0.923 10.358 -3.705 1.00 0.00 44 GLY A N 8
ATOM 13506 C CA . GLY A 1 44 ? -0.027 10.172 -2.623 1.00 0.00 44 GLY A CA 8
ATOM 13507 C C . GLY A 1 44 ? 0.648 9.815 -1.314 1.00 0.00 44 GLY A C 8
ATOM 13508 O O . GLY A 1 44 ? 1.821 9.444 -1.294 1.00 0.00 44 GLY A O 8
ATOM 13512 N N . ASN A 1 45 ? -0.094 9.928 -0.217 1.00 0.00 45 ASN A N 8
ATOM 13513 C CA . ASN A 1 45 ? 0.442 9.617 1.104 1.00 0.00 45 ASN A CA 8
ATOM 13514 C C . ASN A 1 45 ? -0.186 8.340 1.657 1.00 0.00 45 ASN A C 8
ATOM 13515 O O . ASN A 1 45 ? -0.120 8.074 2.859 1.00 0.00 45 ASN A O 8
ATOM 13526 N N . LEU A 1 46 ? -0.793 7.555 0.774 1.00 0.00 46 LEU A N 8
ATOM 13527 C CA . LEU A 1 46 ? -1.432 6.306 1.174 1.00 0.00 46 LEU A CA 8
ATOM 13528 C C . LEU A 1 46 ? -0.764 5.112 0.499 1.00 0.00 46 LEU A C 8
ATOM 13529 O O . LEU A 1 46 ? -1.235 4.623 -0.529 1.00 0.00 46 LEU A O 8
ATOM 13545 N N . LEU A 1 47 ? 0.334 4.647 1.085 1.00 0.00 47 LEU A N 8
ATOM 13546 C CA . LEU A 1 47 ? 1.066 3.507 0.542 1.00 0.00 47 LEU A CA 8
ATOM 13547 C C . LEU A 1 47 ? 0.989 2.310 1.485 1.00 0.00 47 LEU A C 8
ATOM 13548 O O . LEU A 1 47 ? 0.953 2.471 2.706 1.00 0.00 47 LEU A O 8
ATOM 13564 N N . LEU A 1 48 ? 0.968 1.113 0.912 1.00 0.00 48 LEU A N 8
ATOM 13565 C CA . LEU A 1 48 ? 0.898 -0.111 1.701 1.00 0.00 48 LEU A CA 8
ATOM 13566 C C . LEU A 1 48 ? 2.225 -0.862 1.659 1.00 0.00 48 LEU A C 8
ATOM 13567 O O . LEU A 1 48 ? 2.632 -1.366 0.612 1.00 0.00 48 LEU A O 8
ATOM 13583 N N . ARG A 1 49 ? 2.895 -0.936 2.805 1.00 0.00 49 ARG A N 8
ATOM 13584 C CA . ARG A 1 49 ? 4.175 -1.625 2.899 1.00 0.00 49 ARG A CA 8
ATOM 13585 C C . ARG A 1 49 ? 4.027 -2.943 3.655 1.00 0.00 49 ARG A C 8
ATOM 13586 O O . ARG A 1 49 ? 3.299 -3.044 4.641 1.00 0.00 49 ARG A O 8
ATOM 13607 N N . PRO A 1 50 ? 4.737 -3.978 3.183 1.00 0.00 50 PRO A N 8
ATOM 13608 C CA . PRO A 1 50 ? 4.702 -5.309 3.798 1.00 0.00 50 PRO A CA 8
ATOM 13609 C C . PRO A 1 50 ? 5.387 -5.335 5.160 1.00 0.00 50 PRO A C 8
ATOM 13610 O O . PRO A 1 50 ? 6.543 -4.933 5.293 1.00 0.00 50 PRO A O 8
ATOM 13621 N N . SER A 1 51 ? 4.667 -5.812 6.170 1.00 0.00 51 SER A N 8
ATOM 13622 C CA . SER A 1 51 ? 5.204 -5.886 7.524 1.00 0.00 51 SER A CA 8
ATOM 13623 C C . SER A 1 51 ? 5.122 -7.312 8.062 1.00 0.00 51 SER A C 8
ATOM 13624 O O . SER A 1 51 ? 4.062 -7.938 8.035 1.00 0.00 51 SER A O 8
ATOM 13632 N N . GLY A 1 52 ? 6.249 -7.819 8.552 1.00 0.00 52 GLY A N 8
ATOM 13633 C CA . GLY A 1 52 ? 6.284 -9.167 9.091 1.00 0.00 52 GLY A CA 8
ATOM 13634 C C . GLY A 1 52 ? 6.464 -9.186 10.595 1.00 0.00 52 GLY A C 8
ATOM 13635 O O . GLY A 1 52 ? 7.578 -9.350 11.092 1.00 0.00 52 GLY A O 8
ATOM 13639 N N . ASP A 1 53 ? 5.365 -9.013 11.323 1.00 0.00 53 ASP A N 8
ATOM 13640 C CA . ASP A 1 53 ? 5.407 -9.011 12.781 1.00 0.00 53 ASP A CA 8
ATOM 13641 C C . ASP A 1 53 ? 4.441 -10.044 13.354 1.00 0.00 53 ASP A C 8
ATOM 13642 O O . ASP A 1 53 ? 4.844 -10.946 14.087 1.00 0.00 53 ASP A O 8
ATOM 13651 N N . GLY A 1 54 ? 3.163 -9.904 13.014 1.00 0.00 54 GLY A N 8
ATOM 13652 C CA . GLY A 1 54 ? 2.160 -10.831 13.505 1.00 0.00 54 GLY A CA 8
ATOM 13653 C C . GLY A 1 54 ? 2.049 -12.074 12.644 1.00 0.00 54 GLY A C 8
ATOM 13654 O O . GLY A 1 54 ? 2.659 -13.100 12.942 1.00 0.00 54 GLY A O 8
ATOM 13658 N N . ALA A 1 55 ? 1.266 -11.982 11.573 1.00 0.00 55 ALA A N 8
ATOM 13659 C CA . ALA A 1 55 ? 1.077 -13.108 10.667 1.00 0.00 55 ALA A CA 8
ATOM 13660 C C . ALA A 1 55 ? 1.554 -12.765 9.259 1.00 0.00 55 ALA A C 8
ATOM 13661 O O . ALA A 1 55 ? 0.900 -13.102 8.272 1.00 0.00 55 ALA A O 8
ATOM 13668 N N . ASP A 1 56 ? 2.697 -12.093 9.175 1.00 0.00 56 ASP A N 8
ATOM 13669 C CA . ASP A 1 56 ? 3.262 -11.705 7.887 1.00 0.00 56 ASP A CA 8
ATOM 13670 C C . ASP A 1 56 ? 2.200 -11.063 6.999 1.00 0.00 56 ASP A C 8
ATOM 13671 O O . ASP A 1 56 ? 2.132 -11.333 5.801 1.00 0.00 56 ASP A O 8
ATOM 13680 N N . GLY A 1 57 ? 1.372 -10.211 7.596 1.00 0.00 57 GLY A N 8
ATOM 13681 C CA . GLY A 1 57 ? 0.324 -9.545 6.845 1.00 0.00 57 GLY A CA 8
ATOM 13682 C C . GLY A 1 57 ? 0.822 -8.308 6.125 1.00 0.00 57 GLY A C 8
ATOM 13683 O O . GLY A 1 57 ? 1.939 -8.290 5.608 1.00 0.00 57 GLY A O 8
ATOM 13687 N N . VAL A 1 58 ? -0.007 -7.271 6.090 1.00 0.00 58 VAL A N 8
ATOM 13688 C CA . VAL A 1 58 ? 0.356 -6.024 5.427 1.00 0.00 58 VAL A CA 8
ATOM 13689 C C . VAL A 1 58 ? 0.113 -4.826 6.338 1.00 0.00 58 VAL A C 8
ATOM 13690 O O . VAL A 1 58 ? -0.801 -4.836 7.163 1.00 0.00 58 VAL A O 8
ATOM 13703 N N . SER A 1 59 ? 0.938 -3.795 6.184 1.00 0.00 59 SER A N 8
ATOM 13704 C CA . SER A 1 59 ? 0.815 -2.590 6.996 1.00 0.00 59 SER A CA 8
ATOM 13705 C C . SER A 1 59 ? 0.634 -1.358 6.116 1.00 0.00 59 SER A C 8
ATOM 13706 O O . SER A 1 59 ? 1.416 -1.117 5.196 1.00 0.00 59 SER A O 8
ATOM 13714 N N . VAL A 1 60 ? -0.405 -0.580 6.403 1.00 0.00 60 VAL A N 8
ATOM 13715 C CA . VAL A 1 60 ? -0.690 0.629 5.639 1.00 0.00 60 VAL A CA 8
ATOM 13716 C C . VAL A 1 60 ? -0.042 1.850 6.281 1.00 0.00 60 VAL A C 8
ATOM 13717 O O . VAL A 1 60 ? -0.233 2.117 7.468 1.00 0.00 60 VAL A O 8
ATOM 13730 N N . THR A 1 61 ? 0.726 2.592 5.488 1.00 0.00 61 THR A N 8
ATOM 13731 C CA . THR A 1 61 ? 1.403 3.786 5.978 1.00 0.00 61 THR A CA 8
ATOM 13732 C C . THR A 1 61 ? 0.749 5.051 5.436 1.00 0.00 61 THR A C 8
ATOM 13733 O O . THR A 1 61 ? 0.718 5.277 4.225 1.00 0.00 61 THR A O 8
ATOM 13744 N N . THR A 1 62 ? 0.226 5.876 6.338 1.00 0.00 62 THR A N 8
ATOM 13745 C CA . THR A 1 62 ? -0.428 7.119 5.950 1.00 0.00 62 THR A CA 8
ATOM 13746 C C . THR A 1 62 ? 0.197 8.314 6.660 1.00 0.00 62 THR A C 8
ATOM 13747 O O . THR A 1 62 ? 0.345 8.314 7.882 1.00 0.00 62 THR A O 8
ATOM 13758 N N . ARG A 1 63 ? 0.562 9.331 5.886 1.00 0.00 63 ARG A N 8
ATOM 13759 C CA . ARG A 1 63 ? 1.172 10.533 6.441 1.00 0.00 63 ARG A CA 8
ATOM 13760 C C . ARG A 1 63 ? 0.238 11.731 6.301 1.00 0.00 63 ARG A C 8
ATOM 13761 O O . ARG A 1 63 ? 0.319 12.482 5.329 1.00 0.00 63 ARG A O 8
ATOM 13782 N N . GLN A 1 64 ? -0.647 11.902 7.277 1.00 0.00 64 GLN A N 8
ATOM 13783 C CA . GLN A 1 64 ? -1.597 13.009 7.261 1.00 0.00 64 GLN A CA 8
ATOM 13784 C C . GLN A 1 64 ? -1.051 14.206 8.031 1.00 0.00 64 GLN A C 8
ATOM 13785 O O . GLN A 1 64 ? 0.004 14.124 8.660 1.00 0.00 64 GLN A O 8
ATOM 13799 N N . MET A 1 65 ? -1.775 15.319 7.977 1.00 0.00 65 MET A N 8
ATOM 13800 C CA . MET A 1 65 ? -1.363 16.534 8.670 1.00 0.00 65 MET A CA 8
ATOM 13801 C C . MET A 1 65 ? -2.318 16.858 9.815 1.00 0.00 65 MET A C 8
ATOM 13802 O O . MET A 1 65 ? -3.529 16.961 9.616 1.00 0.00 65 MET A O 8
ATOM 13816 N N . HIS A 1 66 ? -1.766 17.015 11.013 1.00 0.00 66 HIS A N 8
ATOM 13817 C CA . HIS A 1 66 ? -2.570 17.327 12.190 1.00 0.00 66 HIS A CA 8
ATOM 13818 C C . HIS A 1 66 ? -1.806 18.243 13.143 1.00 0.00 66 HIS A C 8
ATOM 13819 O O . HIS A 1 66 ? -0.681 17.943 13.538 1.00 0.00 66 HIS A O 8
ATOM 13834 N N . ASN A 1 67 ? -2.426 19.362 13.505 1.00 0.00 67 ASN A N 8
ATOM 13835 C CA . ASN A 1 67 ? -1.805 20.322 14.409 1.00 0.00 67 ASN A CA 8
ATOM 13836 C C . ASN A 1 67 ? -0.659 21.057 13.719 1.00 0.00 67 ASN A C 8
ATOM 13837 O O . ASN A 1 67 ? 0.361 21.358 14.337 1.00 0.00 67 ASN A O 8
ATOM 13848 N N . GLY A 1 68 ? -0.837 21.343 12.433 1.00 0.00 68 GLY A N 8
ATOM 13849 C CA . GLY A 1 68 ? 0.190 22.040 11.680 1.00 0.00 68 GLY A CA 8
ATOM 13850 C C . GLY A 1 68 ? 1.558 21.408 11.841 1.00 0.00 68 GLY A C 8
ATOM 13851 O O . GLY A 1 68 ? 2.570 22.107 11.909 1.00 0.00 68 GLY A O 8
ATOM 13855 N N . THR A 1 69 ? 1.591 20.081 11.904 1.00 0.00 69 THR A N 8
ATOM 13856 C CA . THR A 1 69 ? 2.845 19.355 12.062 1.00 0.00 69 THR A CA 8
ATOM 13857 C C . THR A 1 69 ? 2.851 18.081 11.224 1.00 0.00 69 THR A C 8
ATOM 13858 O O . THR A 1 69 ? 1.805 17.622 10.764 1.00 0.00 69 THR A O 8
ATOM 13869 N N . HIS A 1 70 ? 4.037 17.511 11.031 1.00 0.00 70 HIS A N 8
ATOM 13870 C CA . HIS A 1 70 ? 4.179 16.289 10.249 1.00 0.00 70 HIS A CA 8
ATOM 13871 C C . HIS A 1 70 ? 4.153 15.059 11.153 1.00 0.00 70 HIS A C 8
ATOM 13872 O O . HIS A 1 70 ? 4.921 14.965 12.111 1.00 0.00 70 HIS A O 8
ATOM 13887 N N . VAL A 1 71 ? 3.264 14.121 10.843 1.00 0.00 71 VAL A N 8
ATOM 13888 C CA . VAL A 1 71 ? 3.138 12.899 11.627 1.00 0.00 71 VAL A CA 8
ATOM 13889 C C . VAL A 1 71 ? 2.824 11.703 10.734 1.00 0.00 71 VAL A C 8
ATOM 13890 O O . VAL A 1 71 ? 2.036 11.808 9.794 1.00 0.00 71 VAL A O 8
ATOM 13903 N N . VAL A 1 72 ? 3.445 10.566 11.035 1.00 0.00 72 VAL A N 8
ATOM 13904 C CA . VAL A 1 72 ? 3.230 9.350 10.261 1.00 0.00 72 VAL A CA 8
ATOM 13905 C C . VAL A 1 72 ? 2.426 8.328 11.057 1.00 0.00 72 VAL A C 8
ATOM 13906 O O . VAL A 1 72 ? 2.881 7.831 12.087 1.00 0.00 72 VAL A O 8
ATOM 13919 N N . ARG A 1 73 ? 1.229 8.017 10.571 1.00 0.00 73 ARG A N 8
ATOM 13920 C CA . ARG A 1 73 ? 0.361 7.053 11.237 1.00 0.00 73 ARG A CA 8
ATOM 13921 C C . ARG A 1 73 ? 0.433 5.692 10.551 1.00 0.00 73 ARG A C 8
ATOM 13922 O O . ARG A 1 73 ? 0.487 5.606 9.324 1.00 0.00 73 ARG A O 8
ATOM 13943 N N . HIS A 1 74 ? 0.432 4.631 11.352 1.00 0.00 74 HIS A N 8
ATOM 13944 C CA . HIS A 1 74 ? 0.498 3.273 10.822 1.00 0.00 74 HIS A CA 8
ATOM 13945 C C . HIS A 1 74 ? -0.784 2.506 11.134 1.00 0.00 74 HIS A C 8
ATOM 13946 O O . HIS A 1 74 ? -1.380 2.680 12.198 1.00 0.00 74 HIS A O 8
ATOM 13961 N N . TYR A 1 75 ? -1.203 1.659 10.201 1.00 0.00 75 TYR A N 8
ATOM 13962 C CA . TYR A 1 75 ? -2.415 0.868 10.376 1.00 0.00 75 TYR A CA 8
ATOM 13963 C C . TYR A 1 75 ? -2.134 -0.615 10.158 1.00 0.00 75 TYR A C 8
ATOM 13964 O O . TYR A 1 75 ? -1.402 -0.994 9.243 1.00 0.00 75 TYR A O 8
ATOM 13982 N N . LYS A 1 76 ? -2.722 -1.453 11.005 1.00 0.00 76 LYS A N 8
ATOM 13983 C CA . LYS A 1 76 ? -2.539 -2.896 10.907 1.00 0.00 76 LYS A CA 8
ATOM 13984 C C . LYS A 1 76 ? -3.823 -3.578 10.445 1.00 0.00 76 LYS A C 8
ATOM 13985 O O . LYS A 1 76 ? -4.921 -3.056 10.642 1.00 0.00 76 LYS A O 8
ATOM 14004 N N . VAL A 1 77 ? -3.678 -4.747 9.829 1.00 0.00 77 VAL A N 8
ATOM 14005 C CA . VAL A 1 77 ? -4.827 -5.501 9.341 1.00 0.00 77 VAL A CA 8
ATOM 14006 C C . VAL A 1 77 ? -4.728 -6.971 9.738 1.00 0.00 77 VAL A C 8
ATOM 14007 O O . VAL A 1 77 ? -3.856 -7.697 9.261 1.00 0.00 77 VAL A O 8
ATOM 14020 N N . LYS A 1 78 ? -5.628 -7.402 10.615 1.00 0.00 78 LYS A N 8
ATOM 14021 C CA . LYS A 1 78 ? -5.645 -8.785 11.076 1.00 0.00 78 LYS A CA 8
ATOM 14022 C C . LYS A 1 78 ? -6.124 -9.721 9.971 1.00 0.00 78 LYS A C 8
ATOM 14023 O O . LYS A 1 78 ? -6.743 -9.285 9.000 1.00 0.00 78 LYS A O 8
ATOM 14042 N N . ARG A 1 79 ? -5.835 -11.009 10.126 1.00 0.00 79 ARG A N 8
ATOM 14043 C CA . ARG A 1 79 ? -6.235 -12.007 9.141 1.00 0.00 79 ARG A CA 8
ATOM 14044 C C . ARG A 1 79 ? -7.235 -12.991 9.740 1.00 0.00 79 ARG A C 8
ATOM 14045 O O . ARG A 1 79 ? -6.897 -13.764 10.637 1.00 0.00 79 ARG A O 8
ATOM 14066 N N . GLU A 1 80 ? -8.466 -12.956 9.239 1.00 0.00 80 GLU A N 8
ATOM 14067 C CA . GLU A 1 80 ? -9.514 -13.845 9.726 1.00 0.00 80 GLU A CA 8
ATOM 14068 C C . GLU A 1 80 ? -10.274 -14.479 8.565 1.00 0.00 80 GLU A C 8
ATOM 14069 O O . GLU A 1 80 ? -11.348 -14.015 8.186 1.00 0.00 80 GLU A O 8
ATOM 14081 N N . GLY A 1 81 ? -9.707 -15.543 8.004 1.00 0.00 81 GLY A N 8
ATOM 14082 C CA . GLY A 1 81 ? -10.343 -16.222 6.891 1.00 0.00 81 GLY A CA 8
ATOM 14083 C C . GLY A 1 81 ? -9.936 -15.646 5.549 1.00 0.00 81 GLY A C 8
ATOM 14084 O O . GLY A 1 81 ? -8.916 -14.967 5.425 1.00 0.00 81 GLY A O 8
ATOM 14088 N N . PRO A 1 82 ? -10.744 -15.916 4.514 1.00 0.00 82 PRO A N 8
ATOM 14089 C CA . PRO A 1 82 ? -10.482 -15.430 3.156 1.00 0.00 82 PRO A CA 8
ATOM 14090 C C . PRO A 1 82 ? -10.671 -13.922 3.035 1.00 0.00 82 PRO A C 8
ATOM 14091 O O . PRO A 1 82 ? -10.543 -13.355 1.949 1.00 0.00 82 PRO A O 8
ATOM 14102 N N . LYS A 1 83 ? -10.975 -13.276 4.155 1.00 0.00 83 LYS A N 8
ATOM 14103 C CA . LYS A 1 83 ? -11.179 -11.832 4.175 1.00 0.00 83 LYS A CA 8
ATOM 14104 C C . LYS A 1 83 ? -10.208 -11.159 5.139 1.00 0.00 83 LYS A C 8
ATOM 14105 O O . LYS A 1 83 ? -9.625 -11.812 6.006 1.00 0.00 83 LYS A O 8
ATOM 14124 N N . TYR A 1 84 ? -10.040 -9.851 4.984 1.00 0.00 84 TYR A N 8
ATOM 14125 C CA . TYR A 1 84 ? -9.139 -9.088 5.841 1.00 0.00 84 TYR A CA 8
ATOM 14126 C C . TYR A 1 84 ? -9.901 -8.022 6.621 1.00 0.00 84 TYR A C 8
ATOM 14127 O O . TYR A 1 84 ? -10.561 -7.163 6.039 1.00 0.00 84 TYR A O 8
ATOM 14145 N N . VAL A 1 85 ? -9.803 -8.086 7.946 1.00 0.00 85 VAL A N 8
ATOM 14146 C CA . VAL A 1 85 ? -10.481 -7.125 8.809 1.00 0.00 85 VAL A CA 8
ATOM 14147 C C . VAL A 1 85 ? -9.508 -6.075 9.334 1.00 0.00 85 VAL A C 8
ATOM 14148 O O . VAL A 1 85 ? -8.367 -6.388 9.677 1.00 0.00 85 VAL A O 8
ATOM 14161 N N . ILE A 1 86 ? -9.966 -4.830 9.392 1.00 0.00 86 ILE A N 8
ATOM 14162 C CA . ILE A 1 86 ? -9.136 -3.733 9.876 1.00 0.00 86 ILE A CA 8
ATOM 14163 C C . ILE A 1 86 ? -9.124 -3.684 11.401 1.00 0.00 86 ILE A C 8
ATOM 14164 O O . ILE A 1 86 ? -10.101 -4.055 12.051 1.00 0.00 86 ILE A O 8
ATOM 14180 N N . ASP A 1 87 ? -8.013 -3.223 11.963 1.00 0.00 87 ASP A N 8
ATOM 14181 C CA . ASP A 1 87 ? -7.873 -3.123 13.412 1.00 0.00 87 ASP A CA 8
ATOM 14182 C C . ASP A 1 87 ? -8.410 -1.789 13.917 1.00 0.00 87 ASP A C 8
ATOM 14183 O O . ASP A 1 87 ? -7.718 -1.056 14.624 1.00 0.00 87 ASP A O 8
ATOM 14192 N N . VAL A 1 88 ? -9.651 -1.478 13.551 1.00 0.00 88 VAL A N 8
ATOM 14193 C CA . VAL A 1 88 ? -10.281 -0.231 13.968 1.00 0.00 88 VAL A CA 8
ATOM 14194 C C . VAL A 1 88 ? -11.469 -0.497 14.886 1.00 0.00 88 VAL A C 8
ATOM 14195 O O . VAL A 1 88 ? -11.809 -1.648 15.159 1.00 0.00 88 VAL A O 8
ATOM 14208 N N . GLU A 1 89 ? -12.095 0.575 15.360 1.00 0.00 89 GLU A N 8
ATOM 14209 C CA . GLU A 1 89 ? -13.245 0.457 16.249 1.00 0.00 89 GLU A CA 8
ATOM 14210 C C . GLU A 1 89 ? -14.086 -0.765 15.890 1.00 0.00 89 GLU A C 8
ATOM 14211 O O . GLU A 1 89 ? -14.435 -1.566 16.758 1.00 0.00 89 GLU A O 8
ATOM 14223 N N . GLN A 1 90 ? -14.407 -0.899 14.608 1.00 0.00 90 GLN A N 8
ATOM 14224 C CA . GLN A 1 90 ? -15.209 -2.022 14.135 1.00 0.00 90 GLN A CA 8
ATOM 14225 C C . GLN A 1 90 ? -14.459 -2.815 13.070 1.00 0.00 90 GLN A C 8
ATOM 14226 O O . GLN A 1 90 ? -13.837 -2.255 12.167 1.00 0.00 90 GLN A O 8
ATOM 14240 N N . PRO A 1 91 ? -14.518 -4.151 13.176 1.00 0.00 91 PRO A N 8
ATOM 14241 C CA . PRO A 1 91 ? -13.850 -5.050 12.230 1.00 0.00 91 PRO A CA 8
ATOM 14242 C C . PRO A 1 91 ? -14.505 -5.033 10.853 1.00 0.00 91 PRO A C 8
ATOM 14243 O O . PRO A 1 91 ? -15.422 -5.807 10.581 1.00 0.00 91 PRO A O 8
ATOM 14254 N N . PHE A 1 92 ? -14.028 -4.144 9.987 1.00 0.00 92 PHE A N 8
ATOM 14255 C CA . PHE A 1 92 ? -14.567 -4.026 8.638 1.00 0.00 92 PHE A CA 8
ATOM 14256 C C . PHE A 1 92 ? -14.090 -5.178 7.758 1.00 0.00 92 PHE A C 8
ATOM 14257 O O . PHE A 1 92 ? -12.929 -5.225 7.353 1.00 0.00 92 PHE A O 8
ATOM 14274 N N . SER A 1 93 ? -14.996 -6.107 7.468 1.00 0.00 93 SER A N 8
ATOM 14275 C CA . SER A 1 93 ? -14.668 -7.262 6.640 1.00 0.00 93 SER A CA 8
ATOM 14276 C C . SER A 1 93 ? -14.673 -6.889 5.161 1.00 0.00 93 SER A C 8
ATOM 14277 O O . SER A 1 93 ? -15.557 -6.170 4.694 1.00 0.00 93 SER A O 8
ATOM 14285 N N . CYS A 1 94 ? -13.680 -7.384 4.431 1.00 0.00 94 CYS A N 8
ATOM 14286 C CA . CYS A 1 94 ? -13.567 -7.102 3.004 1.00 0.00 94 CYS A CA 8
ATOM 14287 C C . CYS A 1 94 ? -13.329 -8.385 2.213 1.00 0.00 94 CYS A C 8
ATOM 14288 O O . CYS A 1 94 ? -13.183 -9.464 2.789 1.00 0.00 94 CYS A O 8
ATOM 14296 N N . THR A 1 95 ? -13.294 -8.262 0.890 1.00 0.00 95 THR A N 8
ATOM 14297 C CA . THR A 1 95 ? -13.077 -9.411 0.021 1.00 0.00 95 THR A CA 8
ATOM 14298 C C . THR A 1 95 ? -11.611 -9.529 -0.379 1.00 0.00 95 THR A C 8
ATOM 14299 O O . THR A 1 95 ? -11.030 -10.614 -0.338 1.00 0.00 95 THR A O 8
ATOM 14310 N N . SER A 1 96 ? -11.016 -8.405 -0.767 1.00 0.00 96 SER A N 8
ATOM 14311 C CA . SER A 1 96 ? -9.616 -8.383 -1.177 1.00 0.00 96 SER A CA 8
ATOM 14312 C C . SER A 1 96 ? -8.921 -7.123 -0.669 1.00 0.00 96 SER A C 8
ATOM 14313 O O . SER A 1 96 ? -9.572 -6.178 -0.222 1.00 0.00 96 SER A O 8
ATOM 14321 N N . LEU A 1 97 ? -7.594 -7.117 -0.742 1.00 0.00 97 LEU A N 8
ATOM 14322 C CA . LEU A 1 97 ? -6.808 -5.975 -0.290 1.00 0.00 97 LEU A CA 8
ATOM 14323 C C . LEU A 1 97 ? -7.376 -4.671 -0.843 1.00 0.00 97 LEU A C 8
ATOM 14324 O O . LEU A 1 97 ? -7.636 -3.730 -0.093 1.00 0.00 97 LEU A O 8
ATOM 14340 N N . ASP A 1 98 ? -7.566 -4.625 -2.156 1.00 0.00 98 ASP A N 8
ATOM 14341 C CA . ASP A 1 98 ? -8.106 -3.438 -2.809 1.00 0.00 98 ASP A CA 8
ATOM 14342 C C . ASP A 1 98 ? -9.203 -2.803 -1.961 1.00 0.00 98 ASP A C 8
ATOM 14343 O O . ASP A 1 98 ? -9.099 -1.644 -1.560 1.00 0.00 98 ASP A O 8
ATOM 14352 N N . ALA A 1 99 ? -10.255 -3.569 -1.691 1.00 0.00 99 ALA A N 8
ATOM 14353 C CA . ALA A 1 99 ? -11.371 -3.082 -0.890 1.00 0.00 99 ALA A CA 8
ATOM 14354 C C . ALA A 1 99 ? -10.877 -2.257 0.294 1.00 0.00 99 ALA A C 8
ATOM 14355 O O . ALA A 1 99 ? -11.308 -1.122 0.496 1.00 0.00 99 ALA A O 8
ATOM 14362 N N . VAL A 1 100 ? -9.971 -2.837 1.076 1.00 0.00 100 VAL A N 8
ATOM 14363 C CA . VAL A 1 100 ? -9.419 -2.155 2.240 1.00 0.00 100 VAL A CA 8
ATOM 14364 C C . VAL A 1 100 ? -9.034 -0.718 1.904 1.00 0.00 100 VAL A C 8
ATOM 14365 O O . VAL A 1 100 ? -9.388 0.215 2.626 1.00 0.00 100 VAL A O 8
ATOM 14378 N N . VAL A 1 101 ? -8.307 -0.546 0.806 1.00 0.00 101 VAL A N 8
ATOM 14379 C CA . VAL A 1 101 ? -7.875 0.777 0.373 1.00 0.00 101 VAL A CA 8
ATOM 14380 C C . VAL A 1 101 ? -9.065 1.714 0.201 1.00 0.00 101 VAL A C 8
ATOM 14381 O O . VAL A 1 101 ? -9.048 2.849 0.675 1.00 0.00 101 VAL A O 8
ATOM 14394 N N . ASN A 1 102 ? -10.099 1.231 -0.481 1.00 0.00 102 ASN A N 8
ATOM 14395 C CA . ASN A 1 102 ? -11.299 2.026 -0.716 1.00 0.00 102 ASN A CA 8
ATOM 14396 C C . ASN A 1 102 ? -11.954 2.424 0.603 1.00 0.00 102 ASN A C 8
ATOM 14397 O O . ASN A 1 102 ? -12.350 3.574 0.789 1.00 0.00 102 ASN A O 8
ATOM 14408 N N . TYR A 1 103 ? -12.066 1.464 1.515 1.00 0.00 103 TYR A N 8
ATOM 14409 C CA . TYR A 1 103 ? -12.676 1.712 2.816 1.00 0.00 103 TYR A CA 8
ATOM 14410 C C . TYR A 1 103 ? -12.070 2.949 3.474 1.00 0.00 103 TYR A C 8
ATOM 14411 O O . TYR A 1 103 ? -12.789 3.841 3.924 1.00 0.00 103 TYR A O 8
ATOM 14429 N N . PHE A 1 104 ? -10.743 2.994 3.523 1.00 0.00 104 PHE A N 8
ATOM 14430 C CA . PHE A 1 104 ? -10.039 4.121 4.125 1.00 0.00 104 PHE A CA 8
ATOM 14431 C C . PHE A 1 104 ? -10.379 5.422 3.405 1.00 0.00 104 PHE A C 8
ATOM 14432 O O . PHE A 1 104 ? -10.816 6.392 4.025 1.00 0.00 104 PHE A O 8
ATOM 14449 N N . VAL A 1 105 ? -10.174 5.436 2.092 1.00 0.00 105 VAL A N 8
ATOM 14450 C CA . VAL A 1 105 ? -10.458 6.618 1.287 1.00 0.00 105 VAL A CA 8
ATOM 14451 C C . VAL A 1 105 ? -11.798 7.235 1.671 1.00 0.00 105 VAL A C 8
ATOM 14452 O O . VAL A 1 105 ? -11.873 8.414 2.018 1.00 0.00 105 VAL A O 8
ATOM 14465 N N . SER A 1 106 ? -12.855 6.431 1.607 1.00 0.00 106 SER A N 8
ATOM 14466 C CA . SER A 1 106 ? -14.194 6.899 1.945 1.00 0.00 106 SER A CA 8
ATOM 14467 C C . SER A 1 106 ? -14.286 7.253 3.426 1.00 0.00 106 SER A C 8
ATOM 14468 O O . SER A 1 106 ? -14.834 8.293 3.794 1.00 0.00 106 SER A O 8
ATOM 14476 N N . HIS A 1 107 ? -13.750 6.380 4.272 1.00 0.00 107 HIS A N 8
ATOM 14477 C CA . HIS A 1 107 ? -13.772 6.599 5.714 1.00 0.00 107 HIS A CA 8
ATOM 14478 C C . HIS A 1 107 ? -13.468 8.057 6.047 1.00 0.00 107 HIS A C 8
ATOM 14479 O O . HIS A 1 107 ? -14.290 8.753 6.643 1.00 0.00 107 HIS A O 8
ATOM 14494 N N . THR A 1 108 ? -12.281 8.513 5.657 1.00 0.00 108 THR A N 8
ATOM 14495 C CA . THR A 1 108 ? -11.868 9.886 5.916 1.00 0.00 108 THR A CA 8
ATOM 14496 C C . THR A 1 108 ? -12.716 10.874 5.122 1.00 0.00 108 THR A C 8
ATOM 14497 O O . THR A 1 108 ? -13.034 10.638 3.956 1.00 0.00 108 THR A O 8
ATOM 14508 N N . LYS A 1 109 ? -13.080 11.981 5.760 1.00 0.00 109 LYS A N 8
ATOM 14509 C CA . LYS A 1 109 ? -13.889 13.007 5.114 1.00 0.00 109 LYS A CA 8
ATOM 14510 C C . LYS A 1 109 ? -13.250 13.460 3.805 1.00 0.00 109 LYS A C 8
ATOM 14511 O O . LYS A 1 109 ? -13.941 13.704 2.816 1.00 0.00 109 LYS A O 8
ATOM 14530 N N . LYS A 1 110 ? -11.926 13.569 3.806 1.00 0.00 110 LYS A N 8
ATOM 14531 C CA . LYS A 1 110 ? -11.192 13.990 2.618 1.00 0.00 110 LYS A CA 8
ATOM 14532 C C . LYS A 1 110 ? -10.665 12.784 1.848 1.00 0.00 110 LYS A C 8
ATOM 14533 O O . LYS A 1 110 ? -9.991 11.922 2.411 1.00 0.00 110 LYS A O 8
ATOM 14552 N N . ALA A 1 111 ? -10.976 12.731 0.557 1.00 0.00 111 ALA A N 8
ATOM 14553 C CA . ALA A 1 111 ? -10.531 11.631 -0.291 1.00 0.00 111 ALA A CA 8
ATOM 14554 C C . ALA A 1 111 ? -9.009 11.543 -0.323 1.00 0.00 111 ALA A C 8
ATOM 14555 O O . ALA A 1 111 ? -8.339 12.394 -0.910 1.00 0.00 111 ALA A O 8
ATOM 14562 N N . LEU A 1 112 ? -8.468 10.511 0.314 1.00 0.00 112 LEU A N 8
ATOM 14563 C CA . LEU A 1 112 ? -7.024 10.312 0.360 1.00 0.00 112 LEU A CA 8
ATOM 14564 C C . LEU A 1 112 ? -6.488 9.885 -1.004 1.00 0.00 112 LEU A C 8
ATOM 14565 O O . LEU A 1 112 ? -7.244 9.431 -1.863 1.00 0.00 112 LEU A O 8
ATOM 14581 N N . VAL A 1 113 ? -5.181 10.031 -1.193 1.00 0.00 113 VAL A N 8
ATOM 14582 C CA . VAL A 1 113 ? -4.545 9.656 -2.450 1.00 0.00 113 VAL A CA 8
ATOM 14583 C C . VAL A 1 113 ? -3.649 8.435 -2.271 1.00 0.00 113 VAL A C 8
ATOM 14584 O O . VAL A 1 113 ? -2.724 8.426 -1.460 1.00 0.00 113 VAL A O 8
ATOM 14597 N N . PRO A 1 114 ? -3.930 7.378 -3.049 1.00 0.00 114 PRO A N 8
ATOM 14598 C CA . PRO A 1 114 ? -3.160 6.132 -2.995 1.00 0.00 114 PRO A CA 8
ATOM 14599 C C . PRO A 1 114 ? -1.752 6.294 -3.556 1.00 0.00 114 PRO A C 8
ATOM 14600 O O . PRO A 1 114 ? -1.523 7.095 -4.463 1.00 0.00 114 PRO A O 8
ATOM 14611 N N . PHE A 1 115 ? -0.811 5.530 -3.012 1.00 0.00 115 PHE A N 8
ATOM 14612 C CA . PHE A 1 115 ? 0.576 5.590 -3.458 1.00 0.00 115 PHE A CA 8
ATOM 14613 C C . PHE A 1 115 ? 0.928 4.370 -4.305 1.00 0.00 115 PHE A C 8
ATOM 14614 O O . PHE A 1 115 ? 0.935 3.241 -3.814 1.00 0.00 115 PHE A O 8
ATOM 14631 N N . LEU A 1 116 ? 1.220 4.607 -5.580 1.00 0.00 116 LEU A N 8
ATOM 14632 C CA . LEU A 1 116 ? 1.573 3.529 -6.497 1.00 0.00 116 LEU A CA 8
ATOM 14633 C C . LEU A 1 116 ? 3.011 3.676 -6.982 1.00 0.00 116 LEU A C 8
ATOM 14634 O O . LEU A 1 116 ? 3.543 4.785 -7.054 1.00 0.00 116 LEU A O 8
ATOM 14650 N N . LEU A 1 117 ? 3.635 2.552 -7.315 1.00 0.00 117 LEU A N 8
ATOM 14651 C CA . LEU A 1 117 ? 5.013 2.555 -7.796 1.00 0.00 117 LEU A CA 8
ATOM 14652 C C . LEU A 1 117 ? 5.261 1.383 -8.741 1.00 0.00 117 LEU A C 8
ATOM 14653 O O . LEU A 1 117 ? 5.179 0.222 -8.341 1.00 0.00 117 LEU A O 8
ATOM 14669 N N . ASP A 1 118 ? 5.569 1.697 -9.994 1.00 0.00 118 ASP A N 8
ATOM 14670 C CA . ASP A 1 118 ? 5.835 0.671 -10.996 1.00 0.00 118 ASP A CA 8
ATOM 14671 C C . ASP A 1 118 ? 7.188 0.011 -10.753 1.00 0.00 118 ASP A C 8
ATOM 14672 O O . ASP A 1 118 ? 8.236 0.629 -10.952 1.00 0.00 118 ASP A O 8
ATOM 14681 N N . GLY A 1 1 ? -5.363 -17.931 -51.187 1.00 0.00 1 GLY A N 9
ATOM 14682 C CA . GLY A 1 1 ? -5.752 -17.799 -49.794 1.00 0.00 1 GLY A CA 9
ATOM 14683 C C . GLY A 1 1 ? -4.649 -17.210 -48.938 1.00 0.00 1 GLY A C 9
ATOM 14684 O O . GLY A 1 1 ? -3.725 -17.913 -48.533 1.00 0.00 1 GLY A O 9
ATOM 14688 N N . SER A 1 2 ? -4.746 -15.913 -48.661 1.00 0.00 2 SER A N 9
ATOM 14689 C CA . SER A 1 2 ? -3.746 -15.227 -47.852 1.00 0.00 2 SER A CA 9
ATOM 14690 C C . SER A 1 2 ? -4.361 -14.034 -47.125 1.00 0.00 2 SER A C 9
ATOM 14691 O O . SER A 1 2 ? -5.113 -13.256 -47.711 1.00 0.00 2 SER A O 9
ATOM 14699 N N . SER A 1 3 ? -4.034 -13.899 -45.843 1.00 0.00 3 SER A N 9
ATOM 14700 C CA . SER A 1 3 ? -4.556 -12.805 -45.034 1.00 0.00 3 SER A CA 9
ATOM 14701 C C . SER A 1 3 ? -3.550 -12.393 -43.963 1.00 0.00 3 SER A C 9
ATOM 14702 O O . SER A 1 3 ? -2.762 -13.210 -43.489 1.00 0.00 3 SER A O 9
ATOM 14710 N N . GLY A 1 4 ? -3.584 -11.119 -43.586 1.00 0.00 4 GLY A N 9
ATOM 14711 C CA . GLY A 1 4 ? -2.671 -10.619 -42.575 1.00 0.00 4 GLY A CA 9
ATOM 14712 C C . GLY A 1 4 ? -3.217 -9.405 -41.849 1.00 0.00 4 GLY A C 9
ATOM 14713 O O . GLY A 1 4 ? -2.552 -8.374 -41.763 1.00 0.00 4 GLY A O 9
ATOM 14717 N N . SER A 1 5 ? -4.434 -9.528 -41.327 1.00 0.00 5 SER A N 9
ATOM 14718 C CA . SER A 1 5 ? -5.072 -8.429 -40.610 1.00 0.00 5 SER A CA 9
ATOM 14719 C C . SER A 1 5 ? -4.685 -8.448 -39.134 1.00 0.00 5 SER A C 9
ATOM 14720 O O . SER A 1 5 ? -4.492 -9.512 -38.545 1.00 0.00 5 SER A O 9
ATOM 14728 N N . SER A 1 6 ? -4.576 -7.263 -38.543 1.00 0.00 6 SER A N 9
ATOM 14729 C CA . SER A 1 6 ? -4.209 -7.141 -37.137 1.00 0.00 6 SER A CA 9
ATOM 14730 C C . SER A 1 6 ? -5.398 -6.670 -36.305 1.00 0.00 6 SER A C 9
ATOM 14731 O O . SER A 1 6 ? -6.414 -6.234 -36.844 1.00 0.00 6 SER A O 9
ATOM 14739 N N . GLY A 1 7 ? -5.263 -6.763 -34.984 1.00 0.00 7 GLY A N 9
ATOM 14740 C CA . GLY A 1 7 ? -6.333 -6.342 -34.098 1.00 0.00 7 GLY A CA 9
ATOM 14741 C C . GLY A 1 7 ? -7.249 -7.486 -33.714 1.00 0.00 7 GLY A C 9
ATOM 14742 O O . GLY A 1 7 ? -7.352 -7.840 -32.540 1.00 0.00 7 GLY A O 9
ATOM 14746 N N . GLU A 1 8 ? -7.920 -8.064 -34.707 1.00 0.00 8 GLU A N 9
ATOM 14747 C CA . GLU A 1 8 ? -8.836 -9.172 -34.466 1.00 0.00 8 GLU A CA 9
ATOM 14748 C C . GLU A 1 8 ? -8.070 -10.442 -34.109 1.00 0.00 8 GLU A C 9
ATOM 14749 O O . GLU A 1 8 ? -8.665 -11.463 -33.764 1.00 0.00 8 GLU A O 9
ATOM 14761 N N . VAL A 1 9 ? -6.746 -10.371 -34.194 1.00 0.00 9 VAL A N 9
ATOM 14762 C CA . VAL A 1 9 ? -5.896 -11.515 -33.880 1.00 0.00 9 VAL A CA 9
ATOM 14763 C C . VAL A 1 9 ? -5.657 -11.625 -32.377 1.00 0.00 9 VAL A C 9
ATOM 14764 O O . VAL A 1 9 ? -5.411 -12.713 -31.856 1.00 0.00 9 VAL A O 9
ATOM 14777 N N . LEU A 1 10 ? -5.732 -10.493 -31.688 1.00 0.00 10 LEU A N 9
ATOM 14778 C CA . LEU A 1 10 ? -5.523 -10.461 -30.245 1.00 0.00 10 LEU A CA 9
ATOM 14779 C C . LEU A 1 10 ? -6.635 -11.210 -29.518 1.00 0.00 10 LEU A C 9
ATOM 14780 O O . LEU A 1 10 ? -7.741 -10.695 -29.357 1.00 0.00 10 LEU A O 9
ATOM 14796 N N . ALA A 1 11 ? -6.332 -12.427 -29.078 1.00 0.00 11 ALA A N 9
ATOM 14797 C CA . ALA A 1 11 ? -7.304 -13.245 -28.364 1.00 0.00 11 ALA A CA 9
ATOM 14798 C C . ALA A 1 11 ? -6.624 -14.113 -27.311 1.00 0.00 11 ALA A C 9
ATOM 14799 O O . ALA A 1 11 ? -5.408 -14.046 -27.126 1.00 0.00 11 ALA A O 9
ATOM 14806 N N . LYS A 1 12 ? -7.415 -14.929 -26.622 1.00 0.00 12 LYS A N 9
ATOM 14807 C CA . LYS A 1 12 ? -6.890 -15.811 -25.587 1.00 0.00 12 LYS A CA 9
ATOM 14808 C C . LYS A 1 12 ? -5.709 -15.165 -24.868 1.00 0.00 12 LYS A C 9
ATOM 14809 O O . LYS A 1 12 ? -4.780 -15.850 -24.443 1.00 0.00 12 LYS A O 9
ATOM 14828 N N . GLU A 1 13 ? -5.756 -13.843 -24.735 1.00 0.00 13 GLU A N 9
ATOM 14829 C CA . GLU A 1 13 ? -4.689 -13.106 -24.066 1.00 0.00 13 GLU A CA 9
ATOM 14830 C C . GLU A 1 13 ? -5.251 -12.230 -22.950 1.00 0.00 13 GLU A C 9
ATOM 14831 O O . GLU A 1 13 ? -6.167 -11.438 -23.170 1.00 0.00 13 GLU A O 9
ATOM 14843 N N . GLU A 1 14 ? -4.695 -12.381 -21.751 1.00 0.00 14 GLU A N 9
ATOM 14844 C CA . GLU A 1 14 ? -5.141 -11.605 -20.601 1.00 0.00 14 GLU A CA 9
ATOM 14845 C C . GLU A 1 14 ? -4.042 -11.515 -19.545 1.00 0.00 14 GLU A C 9
ATOM 14846 O O . GLU A 1 14 ? -2.960 -12.078 -19.712 1.00 0.00 14 GLU A O 9
ATOM 14858 N N . ALA A 1 15 ? -4.329 -10.806 -18.460 1.00 0.00 15 ALA A N 9
ATOM 14859 C CA . ALA A 1 15 ? -3.367 -10.643 -17.376 1.00 0.00 15 ALA A CA 9
ATOM 14860 C C . ALA A 1 15 ? -4.072 -10.397 -16.048 1.00 0.00 15 ALA A C 9
ATOM 14861 O O . ALA A 1 15 ? -4.767 -9.394 -15.879 1.00 0.00 15 ALA A O 9
ATOM 14868 N N . ARG A 1 16 ? -3.891 -11.318 -15.107 1.00 0.00 16 ARG A N 9
ATOM 14869 C CA . ARG A 1 16 ? -4.511 -11.201 -13.793 1.00 0.00 16 ARG A CA 9
ATOM 14870 C C . ARG A 1 16 ? -3.499 -10.731 -12.753 1.00 0.00 16 ARG A C 9
ATOM 14871 O O . ARG A 1 16 ? -3.732 -10.845 -11.549 1.00 0.00 16 ARG A O 9
ATOM 14892 N N . ARG A 1 17 ? -2.374 -10.203 -13.225 1.00 0.00 17 ARG A N 9
ATOM 14893 C CA . ARG A 1 17 ? -1.326 -9.717 -12.337 1.00 0.00 17 ARG A CA 9
ATOM 14894 C C . ARG A 1 17 ? -1.901 -8.780 -11.278 1.00 0.00 17 ARG A C 9
ATOM 14895 O O . ARG A 1 17 ? -2.911 -8.117 -11.506 1.00 0.00 17 ARG A O 9
ATOM 14916 N N . ALA A 1 18 ? -1.250 -8.734 -10.121 1.00 0.00 18 ALA A N 9
ATOM 14917 C CA . ALA A 1 18 ? -1.696 -7.879 -9.028 1.00 0.00 18 ALA A CA 9
ATOM 14918 C C . ALA A 1 18 ? -2.995 -8.396 -8.421 1.00 0.00 18 ALA A C 9
ATOM 14919 O O . ALA A 1 18 ? -3.863 -7.615 -8.027 1.00 0.00 18 ALA A O 9
ATOM 14926 N N . LEU A 1 19 ? -3.125 -9.716 -8.349 1.00 0.00 19 LEU A N 9
ATOM 14927 C CA . LEU A 1 19 ? -4.321 -10.338 -7.791 1.00 0.00 19 LEU A CA 9
ATOM 14928 C C . LEU A 1 19 ? -4.190 -10.511 -6.280 1.00 0.00 19 LEU A C 9
ATOM 14929 O O . LEU A 1 19 ? -5.184 -10.689 -5.579 1.00 0.00 19 LEU A O 9
ATOM 14945 N N . GLU A 1 20 ? -2.956 -10.455 -5.788 1.00 0.00 20 GLU A N 9
ATOM 14946 C CA . GLU A 1 20 ? -2.696 -10.604 -4.361 1.00 0.00 20 GLU A CA 9
ATOM 14947 C C . GLU A 1 20 ? -2.469 -9.245 -3.705 1.00 0.00 20 GLU A C 9
ATOM 14948 O O . GLU A 1 20 ? -2.995 -8.966 -2.627 1.00 0.00 20 GLU A O 9
ATOM 14960 N N . THR A 1 21 ? -1.680 -8.401 -4.363 1.00 0.00 21 THR A N 9
ATOM 14961 C CA . THR A 1 21 ? -1.381 -7.072 -3.844 1.00 0.00 21 THR A CA 9
ATOM 14962 C C . THR A 1 21 ? -1.323 -6.043 -4.967 1.00 0.00 21 THR A C 9
ATOM 14963 O O . THR A 1 21 ? -1.001 -6.357 -6.114 1.00 0.00 21 THR A O 9
ATOM 14974 N N . PRO A 1 22 ? -1.641 -4.784 -4.634 1.00 0.00 22 PRO A N 9
ATOM 14975 C CA . PRO A 1 22 ? -1.632 -3.683 -5.603 1.00 0.00 22 PRO A CA 9
ATOM 14976 C C . PRO A 1 22 ? -0.221 -3.312 -6.045 1.00 0.00 22 PRO A C 9
ATOM 14977 O O . PRO A 1 22 ? 0.741 -3.487 -5.297 1.00 0.00 22 PRO A O 9
ATOM 14988 N N . SER A 1 23 ? -0.104 -2.800 -7.265 1.00 0.00 23 SER A N 9
ATOM 14989 C CA . SER A 1 23 ? 1.191 -2.408 -7.810 1.00 0.00 23 SER A CA 9
ATOM 14990 C C . SER A 1 23 ? 1.825 -1.307 -6.964 1.00 0.00 23 SER A C 9
ATOM 14991 O O . SER A 1 23 ? 3.035 -1.089 -7.017 1.00 0.00 23 SER A O 9
ATOM 14999 N N . CYS A 1 24 ? 0.997 -0.617 -6.187 1.00 0.00 24 CYS A N 9
ATOM 15000 C CA . CYS A 1 24 ? 1.475 0.463 -5.331 1.00 0.00 24 CYS A CA 9
ATOM 15001 C C . CYS A 1 24 ? 2.167 -0.093 -4.091 1.00 0.00 24 CYS A C 9
ATOM 15002 O O . CYS A 1 24 ? 2.941 0.604 -3.434 1.00 0.00 24 CYS A O 9
ATOM 15010 N N . PHE A 1 25 ? 1.881 -1.351 -3.773 1.00 0.00 25 PHE A N 9
ATOM 15011 C CA . PHE A 1 25 ? 2.473 -2.000 -2.610 1.00 0.00 25 PHE A CA 9
ATOM 15012 C C . PHE A 1 25 ? 3.936 -2.349 -2.868 1.00 0.00 25 PHE A C 9
ATOM 15013 O O . PHE A 1 25 ? 4.320 -2.676 -3.991 1.00 0.00 25 PHE A O 9
ATOM 15030 N N . LEU A 1 26 ? 4.748 -2.277 -1.819 1.00 0.00 26 LEU A N 9
ATOM 15031 C CA . LEU A 1 26 ? 6.171 -2.584 -1.931 1.00 0.00 26 LEU A CA 9
ATOM 15032 C C . LEU A 1 26 ? 6.726 -3.080 -0.599 1.00 0.00 26 LEU A C 9
ATOM 15033 O O . LEU A 1 26 ? 6.250 -2.693 0.468 1.00 0.00 26 LEU A O 9
ATOM 15049 N N . LYS A 1 27 ? 7.739 -3.938 -0.669 1.00 0.00 27 LYS A N 9
ATOM 15050 C CA . LYS A 1 27 ? 8.364 -4.484 0.530 1.00 0.00 27 LYS A CA 9
ATOM 15051 C C . LYS A 1 27 ? 9.440 -3.543 1.060 1.00 0.00 27 LYS A C 9
ATOM 15052 O O . LYS A 1 27 ? 10.530 -3.451 0.495 1.00 0.00 27 LYS A O 9
ATOM 15071 N N . VAL A 1 28 ? 9.127 -2.846 2.147 1.00 0.00 28 VAL A N 9
ATOM 15072 C CA . VAL A 1 28 ? 10.070 -1.913 2.755 1.00 0.00 28 VAL A CA 9
ATOM 15073 C C . VAL A 1 28 ? 9.845 -1.806 4.259 1.00 0.00 28 VAL A C 9
ATOM 15074 O O . VAL A 1 28 ? 8.781 -2.165 4.765 1.00 0.00 28 VAL A O 9
ATOM 15087 N N . SER A 1 29 ? 10.851 -1.308 4.969 1.00 0.00 29 SER A N 9
ATOM 15088 C CA . SER A 1 29 ? 10.765 -1.155 6.416 1.00 0.00 29 SER A CA 9
ATOM 15089 C C . SER A 1 29 ? 10.127 0.181 6.784 1.00 0.00 29 SER A C 9
ATOM 15090 O O . SER A 1 29 ? 10.431 1.212 6.184 1.00 0.00 29 SER A O 9
ATOM 15098 N N . ARG A 1 30 ? 9.243 0.155 7.776 1.00 0.00 30 ARG A N 9
ATOM 15099 C CA . ARG A 1 30 ? 8.562 1.363 8.225 1.00 0.00 30 ARG A CA 9
ATOM 15100 C C . ARG A 1 30 ? 9.475 2.579 8.103 1.00 0.00 30 ARG A C 9
ATOM 15101 O O . ARG A 1 30 ? 9.043 3.654 7.683 1.00 0.00 30 ARG A O 9
ATOM 15122 N N . LEU A 1 31 ? 10.739 2.403 8.471 1.00 0.00 31 LEU A N 9
ATOM 15123 C CA . LEU A 1 31 ? 11.714 3.486 8.403 1.00 0.00 31 LEU A CA 9
ATOM 15124 C C . LEU A 1 31 ? 11.796 4.058 6.992 1.00 0.00 31 LEU A C 9
ATOM 15125 O O . LEU A 1 31 ? 11.452 5.216 6.760 1.00 0.00 31 LEU A O 9
ATOM 15141 N N . GLU A 1 32 ? 12.251 3.236 6.052 1.00 0.00 32 GLU A N 9
ATOM 15142 C CA . GLU A 1 32 ? 12.376 3.660 4.662 1.00 0.00 32 GLU A CA 9
ATOM 15143 C C . GLU A 1 32 ? 11.077 4.289 4.166 1.00 0.00 32 GLU A C 9
ATOM 15144 O O . GLU A 1 32 ? 11.088 5.351 3.543 1.00 0.00 32 GLU A O 9
ATOM 15156 N N . ALA A 1 33 ? 9.960 3.627 4.448 1.00 0.00 33 ALA A N 9
ATOM 15157 C CA . ALA A 1 33 ? 8.653 4.121 4.033 1.00 0.00 33 ALA A CA 9
ATOM 15158 C C . ALA A 1 33 ? 8.418 5.540 4.536 1.00 0.00 33 ALA A C 9
ATOM 15159 O O . ALA A 1 33 ? 8.164 6.452 3.749 1.00 0.00 33 ALA A O 9
ATOM 15166 N N . GLN A 1 34 ? 8.503 5.720 5.850 1.00 0.00 34 GLN A N 9
ATOM 15167 C CA . GLN A 1 34 ? 8.298 7.029 6.457 1.00 0.00 34 GLN A CA 9
ATOM 15168 C C . GLN A 1 34 ? 9.066 8.107 5.699 1.00 0.00 34 GLN A C 9
ATOM 15169 O O . GLN A 1 34 ? 8.471 9.018 5.121 1.00 0.00 34 GLN A O 9
ATOM 15183 N N . LEU A 1 35 ? 10.390 7.998 5.705 1.00 0.00 35 LEU A N 9
ATOM 15184 C CA . LEU A 1 35 ? 11.240 8.964 5.017 1.00 0.00 35 LEU A CA 9
ATOM 15185 C C . LEU A 1 35 ? 10.910 9.017 3.529 1.00 0.00 35 LEU A C 9
ATOM 15186 O O . LEU A 1 35 ? 10.974 10.078 2.906 1.00 0.00 35 LEU A O 9
ATOM 15202 N N . LEU A 1 36 ? 10.557 7.868 2.965 1.00 0.00 36 LEU A N 9
ATOM 15203 C CA . LEU A 1 36 ? 10.214 7.784 1.550 1.00 0.00 36 LEU A CA 9
ATOM 15204 C C . LEU A 1 36 ? 9.050 8.710 1.214 1.00 0.00 36 LEU A C 9
ATOM 15205 O O . LEU A 1 36 ? 9.068 9.405 0.198 1.00 0.00 36 LEU A O 9
ATOM 15221 N N . LEU A 1 37 ? 8.039 8.717 2.077 1.00 0.00 37 LEU A N 9
ATOM 15222 C CA . LEU A 1 37 ? 6.866 9.560 1.875 1.00 0.00 37 LEU A CA 9
ATOM 15223 C C . LEU A 1 37 ? 7.275 10.969 1.457 1.00 0.00 37 LEU A C 9
ATOM 15224 O O . LEU A 1 37 ? 6.882 11.448 0.393 1.00 0.00 37 LEU A O 9
ATOM 15240 N N . GLU A 1 38 ? 8.066 11.625 2.299 1.00 0.00 38 GLU A N 9
ATOM 15241 C CA . GLU A 1 38 ? 8.527 12.979 2.015 1.00 0.00 38 GLU A CA 9
ATOM 15242 C C . GLU A 1 38 ? 9.399 13.004 0.762 1.00 0.00 38 GLU A C 9
ATOM 15243 O O . GLU A 1 38 ? 9.298 13.917 -0.058 1.00 0.00 38 GLU A O 9
ATOM 15255 N N . ARG A 1 39 ? 10.253 11.996 0.621 1.00 0.00 39 ARG A N 9
ATOM 15256 C CA . ARG A 1 39 ? 11.143 11.904 -0.529 1.00 0.00 39 ARG A CA 9
ATOM 15257 C C . ARG A 1 39 ? 10.359 12.024 -1.833 1.00 0.00 39 ARG A C 9
ATOM 15258 O O . ARG A 1 39 ? 10.673 12.858 -2.683 1.00 0.00 39 ARG A O 9
ATOM 15279 N N . TYR A 1 40 ? 9.341 11.185 -1.984 1.00 0.00 40 TYR A N 9
ATOM 15280 C CA . TYR A 1 40 ? 8.515 11.195 -3.185 1.00 0.00 40 TYR A CA 9
ATOM 15281 C C . TYR A 1 40 ? 7.137 11.783 -2.895 1.00 0.00 40 TYR A C 9
ATOM 15282 O O . TYR A 1 40 ? 6.156 11.065 -2.699 1.00 0.00 40 TYR A O 9
ATOM 15300 N N . PRO A 1 41 ? 7.061 13.121 -2.866 1.00 0.00 41 PRO A N 9
ATOM 15301 C CA . PRO A 1 41 ? 5.810 13.838 -2.601 1.00 0.00 41 PRO A CA 9
ATOM 15302 C C . PRO A 1 41 ? 4.813 13.708 -3.748 1.00 0.00 41 PRO A C 9
ATOM 15303 O O . PRO A 1 41 ? 3.685 14.188 -3.658 1.00 0.00 41 PRO A O 9
ATOM 15314 N N . GLU A 1 42 ? 5.240 13.054 -4.825 1.00 0.00 42 GLU A N 9
ATOM 15315 C CA . GLU A 1 42 ? 4.384 12.863 -5.990 1.00 0.00 42 GLU A CA 9
ATOM 15316 C C . GLU A 1 42 ? 3.911 11.416 -6.085 1.00 0.00 42 GLU A C 9
ATOM 15317 O O . GLU A 1 42 ? 2.735 11.151 -6.340 1.00 0.00 42 GLU A O 9
ATOM 15329 N N . CYS A 1 43 ? 4.835 10.483 -5.880 1.00 0.00 43 CYS A N 9
ATOM 15330 C CA . CYS A 1 43 ? 4.514 9.062 -5.945 1.00 0.00 43 CYS A CA 9
ATOM 15331 C C . CYS A 1 43 ? 3.308 8.737 -5.069 1.00 0.00 43 CYS A C 9
ATOM 15332 O O . CYS A 1 43 ? 2.512 7.856 -5.393 1.00 0.00 43 CYS A O 9
ATOM 15340 N N . GLY A 1 44 ? 3.182 9.452 -3.955 1.00 0.00 44 GLY A N 9
ATOM 15341 C CA . GLY A 1 44 ? 2.072 9.224 -3.049 1.00 0.00 44 GLY A CA 9
ATOM 15342 C C . GLY A 1 44 ? 2.504 9.208 -1.596 1.00 0.00 44 GLY A C 9
ATOM 15343 O O . GLY A 1 44 ? 3.668 9.459 -1.285 1.00 0.00 44 GLY A O 9
ATOM 15347 N N . ASN A 1 45 ? 1.564 8.913 -0.703 1.00 0.00 45 ASN A N 9
ATOM 15348 C CA . ASN A 1 45 ? 1.853 8.867 0.725 1.00 0.00 45 ASN A CA 9
ATOM 15349 C C . ASN A 1 45 ? 1.321 7.580 1.348 1.00 0.00 45 ASN A C 9
ATOM 15350 O O . ASN A 1 45 ? 1.898 7.052 2.298 1.00 0.00 45 ASN A O 9
ATOM 15361 N N . LEU A 1 46 ? 0.216 7.080 0.804 1.00 0.00 46 LEU A N 9
ATOM 15362 C CA . LEU A 1 46 ? -0.395 5.853 1.305 1.00 0.00 46 LEU A CA 9
ATOM 15363 C C . LEU A 1 46 ? 0.246 4.625 0.666 1.00 0.00 46 LEU A C 9
ATOM 15364 O O . LEU A 1 46 ? -0.148 4.200 -0.419 1.00 0.00 46 LEU A O 9
ATOM 15380 N N . LEU A 1 47 ? 1.236 4.059 1.349 1.00 0.00 47 LEU A N 9
ATOM 15381 C CA . LEU A 1 47 ? 1.931 2.877 0.849 1.00 0.00 47 LEU A CA 9
ATOM 15382 C C . LEU A 1 47 ? 1.556 1.642 1.662 1.00 0.00 47 LEU A C 9
ATOM 15383 O O . LEU A 1 47 ? 0.718 1.708 2.562 1.00 0.00 47 LEU A O 9
ATOM 15399 N N . LEU A 1 48 ? 2.184 0.516 1.340 1.00 0.00 48 LEU A N 9
ATOM 15400 C CA . LEU A 1 48 ? 1.918 -0.736 2.041 1.00 0.00 48 LEU A CA 9
ATOM 15401 C C . LEU A 1 48 ? 3.193 -1.560 2.185 1.00 0.00 48 LEU A C 9
ATOM 15402 O O . LEU A 1 48 ? 3.914 -1.781 1.211 1.00 0.00 48 LEU A O 9
ATOM 15418 N N . ARG A 1 49 ? 3.464 -2.014 3.404 1.00 0.00 49 ARG A N 9
ATOM 15419 C CA . ARG A 1 49 ? 4.651 -2.815 3.675 1.00 0.00 49 ARG A CA 9
ATOM 15420 C C . ARG A 1 49 ? 4.280 -4.115 4.384 1.00 0.00 49 ARG A C 9
ATOM 15421 O O . ARG A 1 49 ? 3.385 -4.156 5.228 1.00 0.00 49 ARG A O 9
ATOM 15442 N N . PRO A 1 50 ? 4.982 -5.202 4.033 1.00 0.00 50 PRO A N 9
ATOM 15443 C CA . PRO A 1 50 ? 4.745 -6.522 4.623 1.00 0.00 50 PRO A CA 9
ATOM 15444 C C . PRO A 1 50 ? 5.181 -6.591 6.082 1.00 0.00 50 PRO A C 9
ATOM 15445 O O . PRO A 1 50 ? 6.205 -6.025 6.462 1.00 0.00 50 PRO A O 9
ATOM 15456 N N . SER A 1 51 ? 4.396 -7.290 6.897 1.00 0.00 51 SER A N 9
ATOM 15457 C CA . SER A 1 51 ? 4.699 -7.430 8.317 1.00 0.00 51 SER A CA 9
ATOM 15458 C C . SER A 1 51 ? 4.727 -8.901 8.724 1.00 0.00 51 SER A C 9
ATOM 15459 O O . SER A 1 51 ? 3.766 -9.635 8.502 1.00 0.00 51 SER A O 9
ATOM 15467 N N . GLY A 1 52 ? 5.838 -9.321 9.320 1.00 0.00 52 GLY A N 9
ATOM 15468 C CA . GLY A 1 52 ? 5.973 -10.702 9.749 1.00 0.00 52 GLY A CA 9
ATOM 15469 C C . GLY A 1 52 ? 5.805 -10.862 11.246 1.00 0.00 52 GLY A C 9
ATOM 15470 O O . GLY A 1 52 ? 4.720 -11.195 11.724 1.00 0.00 52 GLY A O 9
ATOM 15474 N N . ASP A 1 53 ? 6.881 -10.628 11.988 1.00 0.00 53 ASP A N 9
ATOM 15475 C CA . ASP A 1 53 ? 6.849 -10.749 13.442 1.00 0.00 53 ASP A CA 9
ATOM 15476 C C . ASP A 1 53 ? 6.032 -9.621 14.063 1.00 0.00 53 ASP A C 9
ATOM 15477 O O . ASP A 1 53 ? 6.451 -8.465 14.063 1.00 0.00 53 ASP A O 9
ATOM 15486 N N . GLY A 1 54 ? 4.863 -9.967 14.593 1.00 0.00 54 GLY A N 9
ATOM 15487 C CA . GLY A 1 54 ? 4.005 -8.972 15.209 1.00 0.00 54 GLY A CA 9
ATOM 15488 C C . GLY A 1 54 ? 2.541 -9.181 14.874 1.00 0.00 54 GLY A C 9
ATOM 15489 O O . GLY A 1 54 ? 1.713 -9.366 15.765 1.00 0.00 54 GLY A O 9
ATOM 15493 N N . ALA A 1 55 ? 2.220 -9.149 13.584 1.00 0.00 55 ALA A N 9
ATOM 15494 C CA . ALA A 1 55 ? 0.848 -9.335 13.133 1.00 0.00 55 ALA A CA 9
ATOM 15495 C C . ALA A 1 55 ? 0.798 -10.163 11.853 1.00 0.00 55 ALA A C 9
ATOM 15496 O O . ALA A 1 55 ? 1.822 -10.388 11.208 1.00 0.00 55 ALA A O 9
ATOM 15503 N N . ASP A 1 56 ? -0.399 -10.612 11.491 1.00 0.00 56 ASP A N 9
ATOM 15504 C CA . ASP A 1 56 ? -0.581 -11.414 10.287 1.00 0.00 56 ASP A CA 9
ATOM 15505 C C . ASP A 1 56 ? -1.091 -10.555 9.134 1.00 0.00 56 ASP A C 9
ATOM 15506 O O . ASP A 1 56 ? -2.288 -10.295 9.021 1.00 0.00 56 ASP A O 9
ATOM 15515 N N . GLY A 1 57 ? -0.172 -10.117 8.277 1.00 0.00 57 GLY A N 9
ATOM 15516 C CA . GLY A 1 57 ? -0.548 -9.292 7.146 1.00 0.00 57 GLY A CA 9
ATOM 15517 C C . GLY A 1 57 ? 0.415 -8.142 6.922 1.00 0.00 57 GLY A C 9
ATOM 15518 O O . GLY A 1 57 ? 1.567 -8.195 7.351 1.00 0.00 57 GLY A O 9
ATOM 15522 N N . VAL A 1 58 ? -0.057 -7.100 6.245 1.00 0.00 58 VAL A N 9
ATOM 15523 C CA . VAL A 1 58 ? 0.770 -5.932 5.963 1.00 0.00 58 VAL A CA 9
ATOM 15524 C C . VAL A 1 58 ? 0.280 -4.713 6.737 1.00 0.00 58 VAL A C 9
ATOM 15525 O O . VAL A 1 58 ? -0.861 -4.674 7.198 1.00 0.00 58 VAL A O 9
ATOM 15538 N N . SER A 1 59 ? 1.150 -3.717 6.874 1.00 0.00 59 SER A N 9
ATOM 15539 C CA . SER A 1 59 ? 0.807 -2.497 7.594 1.00 0.00 59 SER A CA 9
ATOM 15540 C C . SER A 1 59 ? 0.730 -1.307 6.642 1.00 0.00 59 SER A C 9
ATOM 15541 O O . SER A 1 59 ? 1.616 -1.105 5.810 1.00 0.00 59 SER A O 9
ATOM 15549 N N . VAL A 1 60 ? -0.334 -0.522 6.770 1.00 0.00 60 VAL A N 9
ATOM 15550 C CA . VAL A 1 60 ? -0.528 0.648 5.922 1.00 0.00 60 VAL A CA 9
ATOM 15551 C C . VAL A 1 60 ? -0.026 1.913 6.610 1.00 0.00 60 VAL A C 9
ATOM 15552 O O . VAL A 1 60 ? -0.483 2.266 7.697 1.00 0.00 60 VAL A O 9
ATOM 15565 N N . THR A 1 61 ? 0.918 2.594 5.967 1.00 0.00 61 THR A N 9
ATOM 15566 C CA . THR A 1 61 ? 1.484 3.819 6.516 1.00 0.00 61 THR A CA 9
ATOM 15567 C C . THR A 1 61 ? 1.000 5.042 5.745 1.00 0.00 61 THR A C 9
ATOM 15568 O O . THR A 1 61 ? 1.304 5.206 4.563 1.00 0.00 61 THR A O 9
ATOM 15579 N N . THR A 1 62 ? 0.242 5.900 6.421 1.00 0.00 62 THR A N 9
ATOM 15580 C CA . THR A 1 62 ? -0.286 7.108 5.799 1.00 0.00 62 THR A CA 9
ATOM 15581 C C . THR A 1 62 ? 0.218 8.358 6.512 1.00 0.00 62 THR A C 9
ATOM 15582 O O . THR A 1 62 ? 0.213 8.428 7.741 1.00 0.00 62 THR A O 9
ATOM 15593 N N . ARG A 1 63 ? 0.650 9.344 5.732 1.00 0.00 63 ARG A N 9
ATOM 15594 C CA . ARG A 1 63 ? 1.157 10.592 6.290 1.00 0.00 63 ARG A CA 9
ATOM 15595 C C . ARG A 1 63 ? 0.430 11.791 5.689 1.00 0.00 63 ARG A C 9
ATOM 15596 O O . ARG A 1 63 ? 0.885 12.376 4.706 1.00 0.00 63 ARG A O 9
ATOM 15617 N N . GLN A 1 64 ? -0.702 12.150 6.286 1.00 0.00 64 GLN A N 9
ATOM 15618 C CA . GLN A 1 64 ? -1.492 13.279 5.809 1.00 0.00 64 GLN A CA 9
ATOM 15619 C C . GLN A 1 64 ? -1.161 14.545 6.591 1.00 0.00 64 GLN A C 9
ATOM 15620 O O . GLN A 1 64 ? -0.523 14.488 7.641 1.00 0.00 64 GLN A O 9
ATOM 15634 N N . MET A 1 65 ? -1.599 15.688 6.071 1.00 0.00 65 MET A N 9
ATOM 15635 C CA . MET A 1 65 ? -1.349 16.968 6.722 1.00 0.00 65 MET A CA 9
ATOM 15636 C C . MET A 1 65 ? -2.575 17.429 7.505 1.00 0.00 65 MET A C 9
ATOM 15637 O O . MET A 1 65 ? -3.493 18.028 6.944 1.00 0.00 65 MET A O 9
ATOM 15651 N N . HIS A 1 66 ? -2.584 17.143 8.803 1.00 0.00 66 HIS A N 9
ATOM 15652 C CA . HIS A 1 66 ? -3.697 17.529 9.664 1.00 0.00 66 HIS A CA 9
ATOM 15653 C C . HIS A 1 66 ? -3.298 18.674 10.589 1.00 0.00 66 HIS A C 9
ATOM 15654 O O . HIS A 1 66 ? -2.210 18.670 11.163 1.00 0.00 66 HIS A O 9
ATOM 15669 N N . ASN A 1 67 ? -4.186 19.653 10.728 1.00 0.00 67 ASN A N 9
ATOM 15670 C CA . ASN A 1 67 ? -3.926 20.805 11.583 1.00 0.00 67 ASN A CA 9
ATOM 15671 C C . ASN A 1 67 ? -2.586 21.446 11.238 1.00 0.00 67 ASN A C 9
ATOM 15672 O O . ASN A 1 67 ? -1.941 22.058 12.089 1.00 0.00 67 ASN A O 9
ATOM 15683 N N . GLY A 1 68 ? -2.172 21.301 9.983 1.00 0.00 68 GLY A N 9
ATOM 15684 C CA . GLY A 1 68 ? -0.910 21.872 9.547 1.00 0.00 68 GLY A CA 9
ATOM 15685 C C . GLY A 1 68 ? 0.277 21.276 10.276 1.00 0.00 68 GLY A C 9
ATOM 15686 O O . GLY A 1 68 ? 1.213 21.989 10.643 1.00 0.00 68 GLY A O 9
ATOM 15690 N N . THR A 1 69 ? 0.243 19.964 10.487 1.00 0.00 69 THR A N 9
ATOM 15691 C CA . THR A 1 69 ? 1.324 19.273 11.179 1.00 0.00 69 THR A CA 9
ATOM 15692 C C . THR A 1 69 ? 1.641 17.940 10.509 1.00 0.00 69 THR A C 9
ATOM 15693 O O . THR A 1 69 ? 0.855 17.433 9.709 1.00 0.00 69 THR A O 9
ATOM 15704 N N . HIS A 1 70 ? 2.799 17.378 10.841 1.00 0.00 70 HIS A N 9
ATOM 15705 C CA . HIS A 1 70 ? 3.221 16.103 10.271 1.00 0.00 70 HIS A CA 9
ATOM 15706 C C . HIS A 1 70 ? 2.781 14.941 11.158 1.00 0.00 70 HIS A C 9
ATOM 15707 O O . HIS A 1 70 ? 3.370 14.690 12.208 1.00 0.00 70 HIS A O 9
ATOM 15722 N N . VAL A 1 71 ? 1.741 14.234 10.725 1.00 0.00 71 VAL A N 9
ATOM 15723 C CA . VAL A 1 71 ? 1.221 13.099 11.478 1.00 0.00 71 VAL A CA 9
ATOM 15724 C C . VAL A 1 71 ? 1.490 11.787 10.749 1.00 0.00 71 VAL A C 9
ATOM 15725 O O . VAL A 1 71 ? 1.238 11.668 9.549 1.00 0.00 71 VAL A O 9
ATOM 15738 N N . VAL A 1 72 ? 2.003 10.804 11.481 1.00 0.00 72 VAL A N 9
ATOM 15739 C CA . VAL A 1 72 ? 2.305 9.499 10.905 1.00 0.00 72 VAL A CA 9
ATOM 15740 C C . VAL A 1 72 ? 1.694 8.377 11.736 1.00 0.00 72 VAL A C 9
ATOM 15741 O O . VAL A 1 72 ? 2.080 8.162 12.886 1.00 0.00 72 VAL A O 9
ATOM 15754 N N . ARG A 1 73 ? 0.741 7.663 11.148 1.00 0.00 73 ARG A N 9
ATOM 15755 C CA . ARG A 1 73 ? 0.076 6.562 11.834 1.00 0.00 73 ARG A CA 9
ATOM 15756 C C . ARG A 1 73 ? 0.221 5.263 11.047 1.00 0.00 73 ARG A C 9
ATOM 15757 O O . ARG A 1 73 ? 0.645 5.270 9.891 1.00 0.00 73 ARG A O 9
ATOM 15778 N N . HIS A 1 74 ? -0.133 4.149 11.682 1.00 0.00 74 HIS A N 9
ATOM 15779 C CA . HIS A 1 74 ? -0.042 2.842 11.040 1.00 0.00 74 HIS A CA 9
ATOM 15780 C C . HIS A 1 74 ? -1.336 2.055 11.226 1.00 0.00 74 HIS A C 9
ATOM 15781 O O . HIS A 1 74 ? -2.030 2.212 12.231 1.00 0.00 74 HIS A O 9
ATOM 15796 N N . TYR A 1 75 ? -1.654 1.211 10.251 1.00 0.00 75 TYR A N 9
ATOM 15797 C CA . TYR A 1 75 ? -2.866 0.402 10.306 1.00 0.00 75 TYR A CA 9
ATOM 15798 C C . TYR A 1 75 ? -2.564 -1.055 9.970 1.00 0.00 75 TYR A C 9
ATOM 15799 O O . TYR A 1 75 ? -2.292 -1.396 8.818 1.00 0.00 75 TYR A O 9
ATOM 15817 N N . LYS A 1 76 ? -2.614 -1.912 10.984 1.00 0.00 76 LYS A N 9
ATOM 15818 C CA . LYS A 1 76 ? -2.348 -3.334 10.799 1.00 0.00 76 LYS A CA 9
ATOM 15819 C C . LYS A 1 76 ? -3.470 -3.998 10.007 1.00 0.00 76 LYS A C 9
ATOM 15820 O O . LYS A 1 76 ? -4.634 -3.617 10.121 1.00 0.00 76 LYS A O 9
ATOM 15839 N N . VAL A 1 77 ? -3.110 -4.995 9.204 1.00 0.00 77 VAL A N 9
ATOM 15840 C CA . VAL A 1 77 ? -4.086 -5.714 8.395 1.00 0.00 77 VAL A CA 9
ATOM 15841 C C . VAL A 1 77 ? -4.253 -7.150 8.880 1.00 0.00 77 VAL A C 9
ATOM 15842 O O . VAL A 1 77 ? -3.424 -8.014 8.593 1.00 0.00 77 VAL A O 9
ATOM 15855 N N . LYS A 1 78 ? -5.329 -7.398 9.618 1.00 0.00 78 LYS A N 9
ATOM 15856 C CA . LYS A 1 78 ? -5.607 -8.729 10.144 1.00 0.00 78 LYS A CA 9
ATOM 15857 C C . LYS A 1 78 ? -5.901 -9.710 9.014 1.00 0.00 78 LYS A C 9
ATOM 15858 O O . LYS A 1 78 ? -6.422 -9.326 7.966 1.00 0.00 78 LYS A O 9
ATOM 15877 N N . ARG A 1 79 ? -5.566 -10.977 9.233 1.00 0.00 79 ARG A N 9
ATOM 15878 C CA . ARG A 1 79 ? -5.796 -12.013 8.232 1.00 0.00 79 ARG A CA 9
ATOM 15879 C C . ARG A 1 79 ? -6.791 -13.051 8.743 1.00 0.00 79 ARG A C 9
ATOM 15880 O O . ARG A 1 79 ? -6.401 -14.063 9.325 1.00 0.00 79 ARG A O 9
ATOM 15901 N N . GLU A 1 80 ? -8.075 -12.792 8.521 1.00 0.00 80 GLU A N 9
ATOM 15902 C CA . GLU A 1 80 ? -9.125 -13.704 8.959 1.00 0.00 80 GLU A CA 9
ATOM 15903 C C . GLU A 1 80 ? -9.802 -14.371 7.764 1.00 0.00 80 GLU A C 9
ATOM 15904 O O . GLU A 1 80 ? -10.716 -13.809 7.162 1.00 0.00 80 GLU A O 9
ATOM 15916 N N . GLY A 1 81 ? -9.344 -15.572 7.426 1.00 0.00 81 GLY A N 9
ATOM 15917 C CA . GLY A 1 81 ? -9.914 -16.295 6.305 1.00 0.00 81 GLY A CA 9
ATOM 15918 C C . GLY A 1 81 ? -9.415 -15.782 4.970 1.00 0.00 81 GLY A C 9
ATOM 15919 O O . GLY A 1 81 ? -8.372 -15.136 4.879 1.00 0.00 81 GLY A O 9
ATOM 15923 N N . PRO A 1 82 ? -10.171 -16.072 3.900 1.00 0.00 82 PRO A N 9
ATOM 15924 C CA . PRO A 1 82 ? -9.817 -15.645 2.542 1.00 0.00 82 PRO A CA 9
ATOM 15925 C C . PRO A 1 82 ? -9.956 -14.138 2.354 1.00 0.00 82 PRO A C 9
ATOM 15926 O O . PRO A 1 82 ? -9.748 -13.618 1.259 1.00 0.00 82 PRO A O 9
ATOM 15937 N N . LYS A 1 83 ? -10.308 -13.443 3.430 1.00 0.00 83 LYS A N 9
ATOM 15938 C CA . LYS A 1 83 ? -10.473 -11.995 3.385 1.00 0.00 83 LYS A CA 9
ATOM 15939 C C . LYS A 1 83 ? -9.604 -11.315 4.437 1.00 0.00 83 LYS A C 9
ATOM 15940 O O . LYS A 1 83 ? -9.159 -11.951 5.394 1.00 0.00 83 LYS A O 9
ATOM 15959 N N . TYR A 1 84 ? -9.369 -10.020 4.258 1.00 0.00 84 TYR A N 9
ATOM 15960 C CA . TYR A 1 84 ? -8.552 -9.254 5.193 1.00 0.00 84 TYR A CA 9
ATOM 15961 C C . TYR A 1 84 ? -9.420 -8.336 6.048 1.00 0.00 84 TYR A C 9
ATOM 15962 O O . TYR A 1 84 ? -10.418 -7.789 5.577 1.00 0.00 84 TYR A O 9
ATOM 15980 N N . VAL A 1 85 ? -9.032 -8.171 7.308 1.00 0.00 85 VAL A N 9
ATOM 15981 C CA . VAL A 1 85 ? -9.772 -7.319 8.231 1.00 0.00 85 VAL A CA 9
ATOM 15982 C C . VAL A 1 85 ? -8.917 -6.149 8.704 1.00 0.00 85 VAL A C 9
ATOM 15983 O O . VAL A 1 85 ? -7.898 -6.341 9.371 1.00 0.00 85 VAL A O 9
ATOM 15996 N N . ILE A 1 86 ? -9.336 -4.937 8.355 1.00 0.00 86 ILE A N 9
ATOM 15997 C CA . ILE A 1 86 ? -8.608 -3.736 8.745 1.00 0.00 86 ILE A CA 9
ATOM 15998 C C . ILE A 1 86 ? -8.703 -3.501 10.249 1.00 0.00 86 ILE A C 9
ATOM 15999 O O . ILE A 1 86 ? -9.795 -3.473 10.816 1.00 0.00 86 ILE A O 9
ATOM 16015 N N . ASP A 1 87 ? -7.551 -3.330 10.889 1.00 0.00 87 ASP A N 9
ATOM 16016 C CA . ASP A 1 87 ? -7.502 -3.094 12.327 1.00 0.00 87 ASP A CA 9
ATOM 16017 C C . ASP A 1 87 ? -7.987 -1.687 12.663 1.00 0.00 87 ASP A C 9
ATOM 16018 O O . ASP A 1 87 ? -7.189 -0.799 12.964 1.00 0.00 87 ASP A O 9
ATOM 16027 N N . VAL A 1 88 ? -9.302 -1.490 12.609 1.00 0.00 88 VAL A N 9
ATOM 16028 C CA . VAL A 1 88 ? -9.893 -0.191 12.908 1.00 0.00 88 VAL A CA 9
ATOM 16029 C C . VAL A 1 88 ? -11.107 -0.336 13.818 1.00 0.00 88 VAL A C 9
ATOM 16030 O O . VAL A 1 88 ? -11.421 -1.434 14.280 1.00 0.00 88 VAL A O 9
ATOM 16043 N N . GLU A 1 89 ? -11.787 0.778 14.071 1.00 0.00 89 GLU A N 9
ATOM 16044 C CA . GLU A 1 89 ? -12.967 0.773 14.927 1.00 0.00 89 GLU A CA 9
ATOM 16045 C C . GLU A 1 89 ? -13.847 -0.439 14.635 1.00 0.00 89 GLU A C 9
ATOM 16046 O O . GLU A 1 89 ? -14.113 -1.253 15.518 1.00 0.00 89 GLU A O 9
ATOM 16058 N N . GLN A 1 90 ? -14.296 -0.550 13.389 1.00 0.00 90 GLN A N 9
ATOM 16059 C CA . GLN A 1 90 ? -15.146 -1.661 12.980 1.00 0.00 90 GLN A CA 9
ATOM 16060 C C . GLN A 1 90 ? -14.381 -2.635 12.090 1.00 0.00 90 GLN A C 9
ATOM 16061 O O . GLN A 1 90 ? -13.549 -2.242 11.272 1.00 0.00 90 GLN A O 9
ATOM 16075 N N . PRO A 1 91 ? -14.666 -3.935 12.252 1.00 0.00 91 PRO A N 9
ATOM 16076 C CA . PRO A 1 91 ? -14.015 -4.992 11.473 1.00 0.00 91 PRO A CA 9
ATOM 16077 C C . PRO A 1 91 ? -14.443 -4.979 10.009 1.00 0.00 91 PRO A C 9
ATOM 16078 O O . PRO A 1 91 ? -15.404 -5.648 9.627 1.00 0.00 91 PRO A O 9
ATOM 16089 N N . PHE A 1 92 ? -13.723 -4.217 9.193 1.00 0.00 92 PHE A N 9
ATOM 16090 C CA . PHE A 1 92 ? -14.029 -4.117 7.771 1.00 0.00 92 PHE A CA 9
ATOM 16091 C C . PHE A 1 92 ? -13.530 -5.348 7.020 1.00 0.00 92 PHE A C 9
ATOM 16092 O O . PHE A 1 92 ? -12.352 -5.697 7.092 1.00 0.00 92 PHE A O 9
ATOM 16109 N N . SER A 1 93 ? -14.436 -6.002 6.300 1.00 0.00 93 SER A N 9
ATOM 16110 C CA . SER A 1 93 ? -14.090 -7.197 5.539 1.00 0.00 93 SER A CA 9
ATOM 16111 C C . SER A 1 93 ? -14.063 -6.900 4.043 1.00 0.00 93 SER A C 9
ATOM 16112 O O . SER A 1 93 ? -15.001 -6.318 3.498 1.00 0.00 93 SER A O 9
ATOM 16120 N N . CYS A 1 94 ? -12.982 -7.304 3.385 1.00 0.00 94 CYS A N 9
ATOM 16121 C CA . CYS A 1 94 ? -12.831 -7.080 1.952 1.00 0.00 94 CYS A CA 9
ATOM 16122 C C . CYS A 1 94 ? -12.476 -8.378 1.234 1.00 0.00 94 CYS A C 9
ATOM 16123 O O . CYS A 1 94 ? -12.343 -9.431 1.859 1.00 0.00 94 CYS A O 9
ATOM 16131 N N . THR A 1 95 ? -12.325 -8.296 -0.085 1.00 0.00 95 THR A N 9
ATOM 16132 C CA . THR A 1 95 ? -11.988 -9.464 -0.889 1.00 0.00 95 THR A CA 9
ATOM 16133 C C . THR A 1 95 ? -10.488 -9.540 -1.147 1.00 0.00 95 THR A C 9
ATOM 16134 O O . THR A 1 95 ? -9.898 -10.620 -1.129 1.00 0.00 95 THR A O 9
ATOM 16145 N N . SER A 1 96 ? -9.875 -8.385 -1.388 1.00 0.00 96 SER A N 9
ATOM 16146 C CA . SER A 1 96 ? -8.441 -8.321 -1.653 1.00 0.00 96 SER A CA 9
ATOM 16147 C C . SER A 1 96 ? -7.828 -7.073 -1.025 1.00 0.00 96 SER A C 9
ATOM 16148 O O . SER A 1 96 ? -8.515 -6.296 -0.361 1.00 0.00 96 SER A O 9
ATOM 16156 N N . LEU A 1 97 ? -6.531 -6.888 -1.239 1.00 0.00 97 LEU A N 9
ATOM 16157 C CA . LEU A 1 97 ? -5.822 -5.735 -0.696 1.00 0.00 97 LEU A CA 9
ATOM 16158 C C . LEU A 1 97 ? -6.212 -4.458 -1.432 1.00 0.00 97 LEU A C 9
ATOM 16159 O O . LEU A 1 97 ? -6.171 -3.366 -0.865 1.00 0.00 97 LEU A O 9
ATOM 16175 N N . ASP A 1 98 ? -6.593 -4.604 -2.696 1.00 0.00 98 ASP A N 9
ATOM 16176 C CA . ASP A 1 98 ? -6.996 -3.462 -3.509 1.00 0.00 98 ASP A CA 9
ATOM 16177 C C . ASP A 1 98 ? -8.086 -2.655 -2.811 1.00 0.00 98 ASP A C 9
ATOM 16178 O O . ASP A 1 98 ? -8.002 -1.430 -2.719 1.00 0.00 98 ASP A O 9
ATOM 16187 N N . ALA A 1 99 ? -9.108 -3.349 -2.322 1.00 0.00 99 ALA A N 9
ATOM 16188 C CA . ALA A 1 99 ? -10.213 -2.697 -1.632 1.00 0.00 99 ALA A CA 9
ATOM 16189 C C . ALA A 1 99 ? -9.712 -1.861 -0.459 1.00 0.00 99 ALA A C 9
ATOM 16190 O O . ALA A 1 99 ? -10.040 -0.681 -0.339 1.00 0.00 99 ALA A O 9
ATOM 16197 N N . VAL A 1 100 ? -8.916 -2.481 0.406 1.00 0.00 100 VAL A N 9
ATOM 16198 C CA . VAL A 1 100 ? -8.369 -1.795 1.570 1.00 0.00 100 VAL A CA 9
ATOM 16199 C C . VAL A 1 100 ? -7.841 -0.414 1.195 1.00 0.00 100 VAL A C 9
ATOM 16200 O O . VAL A 1 100 ? -8.173 0.583 1.837 1.00 0.00 100 VAL A O 9
ATOM 16213 N N . VAL A 1 101 ? -7.018 -0.363 0.153 1.00 0.00 101 VAL A N 9
ATOM 16214 C CA . VAL A 1 101 ? -6.446 0.895 -0.307 1.00 0.00 101 VAL A CA 9
ATOM 16215 C C . VAL A 1 101 ? -7.524 1.958 -0.487 1.00 0.00 101 VAL A C 9
ATOM 16216 O O . VAL A 1 101 ? -7.318 3.127 -0.167 1.00 0.00 101 VAL A O 9
ATOM 16229 N N . ASN A 1 102 ? -8.677 1.540 -1.001 1.00 0.00 102 ASN A N 9
ATOM 16230 C CA . ASN A 1 102 ? -9.790 2.456 -1.223 1.00 0.00 102 ASN A CA 9
ATOM 16231 C C . ASN A 1 102 ? -10.523 2.748 0.082 1.00 0.00 102 ASN A C 9
ATOM 16232 O O . ASN A 1 102 ? -10.927 3.883 0.339 1.00 0.00 102 ASN A O 9
ATOM 16243 N N . TYR A 1 103 ? -10.691 1.718 0.903 1.00 0.00 103 TYR A N 9
ATOM 16244 C CA . TYR A 1 103 ? -11.377 1.863 2.182 1.00 0.00 103 TYR A CA 9
ATOM 16245 C C . TYR A 1 103 ? -10.858 3.078 2.944 1.00 0.00 103 TYR A C 9
ATOM 16246 O O . TYR A 1 103 ? -11.633 3.930 3.379 1.00 0.00 103 TYR A O 9
ATOM 16264 N N . PHE A 1 104 ? -9.540 3.150 3.102 1.00 0.00 104 PHE A N 9
ATOM 16265 C CA . PHE A 1 104 ? -8.915 4.260 3.812 1.00 0.00 104 PHE A CA 9
ATOM 16266 C C . PHE A 1 104 ? -9.234 5.588 3.133 1.00 0.00 104 PHE A C 9
ATOM 16267 O O . PHE A 1 104 ? -9.595 6.564 3.792 1.00 0.00 104 PHE A O 9
ATOM 16284 N N . VAL A 1 105 ? -9.099 5.619 1.811 1.00 0.00 105 VAL A N 9
ATOM 16285 C CA . VAL A 1 105 ? -9.373 6.826 1.042 1.00 0.00 105 VAL A CA 9
ATOM 16286 C C . VAL A 1 105 ? -10.734 7.411 1.404 1.00 0.00 105 VAL A C 9
ATOM 16287 O O . VAL A 1 105 ? -10.870 8.620 1.597 1.00 0.00 105 VAL A O 9
ATOM 16300 N N . SER A 1 106 ? -11.739 6.546 1.494 1.00 0.00 106 SER A N 9
ATOM 16301 C CA . SER A 1 106 ? -13.091 6.978 1.831 1.00 0.00 106 SER A CA 9
ATOM 16302 C C . SER A 1 106 ? -13.195 7.332 3.311 1.00 0.00 106 SER A C 9
ATOM 16303 O O . SER A 1 106 ? -13.601 8.439 3.670 1.00 0.00 106 SER A O 9
ATOM 16311 N N . HIS A 1 107 ? -12.827 6.385 4.168 1.00 0.00 107 HIS A N 9
ATOM 16312 C CA . HIS A 1 107 ? -12.879 6.596 5.610 1.00 0.00 107 HIS A CA 9
ATOM 16313 C C . HIS A 1 107 ? -12.313 7.963 5.979 1.00 0.00 107 HIS A C 9
ATOM 16314 O O . HIS A 1 107 ? -13.022 8.818 6.511 1.00 0.00 107 HIS A O 9
ATOM 16329 N N . THR A 1 108 ? -11.029 8.164 5.696 1.00 0.00 108 THR A N 9
ATOM 16330 C CA . THR A 1 108 ? -10.368 9.427 5.999 1.00 0.00 108 THR A CA 9
ATOM 16331 C C . THR A 1 108 ? -11.160 10.608 5.450 1.00 0.00 108 THR A C 9
ATOM 16332 O O . THR A 1 108 ? -11.746 10.529 4.371 1.00 0.00 108 THR A O 9
ATOM 16343 N N . LYS A 1 109 ? -11.173 11.705 6.201 1.00 0.00 109 LYS A N 9
ATOM 16344 C CA . LYS A 1 109 ? -11.892 12.905 5.790 1.00 0.00 109 LYS A CA 9
ATOM 16345 C C . LYS A 1 109 ? -11.392 13.402 4.436 1.00 0.00 109 LYS A C 9
ATOM 16346 O O . LYS A 1 109 ? -12.103 14.108 3.721 1.00 0.00 109 LYS A O 9
ATOM 16365 N N . LYS A 1 110 ? -10.166 13.025 4.089 1.00 0.00 110 LYS A N 9
ATOM 16366 C CA . LYS A 1 110 ? -9.572 13.429 2.820 1.00 0.00 110 LYS A CA 9
ATOM 16367 C C . LYS A 1 110 ? -9.158 12.211 2.001 1.00 0.00 110 LYS A C 9
ATOM 16368 O O . LYS A 1 110 ? -8.837 11.160 2.554 1.00 0.00 110 LYS A O 9
ATOM 16387 N N . ALA A 1 111 ? -9.170 12.360 0.680 1.00 0.00 111 ALA A N 9
ATOM 16388 C CA . ALA A 1 111 ? -8.793 11.273 -0.215 1.00 0.00 111 ALA A CA 9
ATOM 16389 C C . ALA A 1 111 ? -7.277 11.182 -0.360 1.00 0.00 111 ALA A C 9
ATOM 16390 O O . ALA A 1 111 ? -6.672 11.927 -1.134 1.00 0.00 111 ALA A O 9
ATOM 16397 N N . LEU A 1 112 ? -6.670 10.267 0.385 1.00 0.00 112 LEU A N 9
ATOM 16398 C CA . LEU A 1 112 ? -5.224 10.079 0.339 1.00 0.00 112 LEU A CA 9
ATOM 16399 C C . LEU A 1 112 ? -4.799 9.447 -0.982 1.00 0.00 112 LEU A C 9
ATOM 16400 O O . LEU A 1 112 ? -5.604 8.820 -1.671 1.00 0.00 112 LEU A O 9
ATOM 16416 N N . VAL A 1 113 ? -3.527 9.615 -1.331 1.00 0.00 113 VAL A N 9
ATOM 16417 C CA . VAL A 1 113 ? -2.993 9.057 -2.568 1.00 0.00 113 VAL A CA 9
ATOM 16418 C C . VAL A 1 113 ? -2.058 7.887 -2.286 1.00 0.00 113 VAL A C 9
ATOM 16419 O O . VAL A 1 113 ? -1.209 7.939 -1.396 1.00 0.00 113 VAL A O 9
ATOM 16432 N N . PRO A 1 114 ? -2.215 6.804 -3.062 1.00 0.00 114 PRO A N 9
ATOM 16433 C CA . PRO A 1 114 ? -1.392 5.600 -2.915 1.00 0.00 114 PRO A CA 9
ATOM 16434 C C . PRO A 1 114 ? 0.051 5.825 -3.353 1.00 0.00 114 PRO A C 9
ATOM 16435 O O . PRO A 1 114 ? 0.317 6.603 -4.270 1.00 0.00 114 PRO A O 9
ATOM 16446 N N . PHE A 1 115 ? 0.979 5.141 -2.694 1.00 0.00 115 PHE A N 9
ATOM 16447 C CA . PHE A 1 115 ? 2.395 5.267 -3.016 1.00 0.00 115 PHE A CA 9
ATOM 16448 C C . PHE A 1 115 ? 2.834 4.171 -3.982 1.00 0.00 115 PHE A C 9
ATOM 16449 O O . PHE A 1 115 ? 2.718 2.981 -3.682 1.00 0.00 115 PHE A O 9
ATOM 16466 N N . LEU A 1 116 ? 3.337 4.578 -5.141 1.00 0.00 116 LEU A N 9
ATOM 16467 C CA . LEU A 1 116 ? 3.793 3.632 -6.153 1.00 0.00 116 LEU A CA 9
ATOM 16468 C C . LEU A 1 116 ? 5.224 3.939 -6.581 1.00 0.00 116 LEU A C 9
ATOM 16469 O O . LEU A 1 116 ? 5.560 5.085 -6.883 1.00 0.00 116 LEU A O 9
ATOM 16485 N N . LEU A 1 117 ? 6.063 2.909 -6.606 1.00 0.00 117 LEU A N 9
ATOM 16486 C CA . LEU A 1 117 ? 7.458 3.068 -6.999 1.00 0.00 117 LEU A CA 9
ATOM 16487 C C . LEU A 1 117 ? 7.803 2.149 -8.167 1.00 0.00 117 LEU A C 9
ATOM 16488 O O . LEU A 1 117 ? 7.856 0.929 -8.015 1.00 0.00 117 LEU A O 9
ATOM 16504 N N . ASP A 1 118 ? 8.038 2.743 -9.331 1.00 0.00 118 ASP A N 9
ATOM 16505 C CA . ASP A 1 118 ? 8.382 1.978 -10.524 1.00 0.00 118 ASP A CA 9
ATOM 16506 C C . ASP A 1 118 ? 9.636 1.143 -10.292 1.00 0.00 118 ASP A C 9
ATOM 16507 O O . ASP A 1 118 ? 10.647 1.646 -9.799 1.00 0.00 118 ASP A O 9
ATOM 16516 N N . GLY A 1 1 ? -1.312 2.166 -51.798 1.00 0.00 1 GLY A N 10
ATOM 16517 C CA . GLY A 1 1 ? -0.585 2.820 -50.726 1.00 0.00 1 GLY A CA 10
ATOM 16518 C C . GLY A 1 1 ? -0.063 1.838 -49.697 1.00 0.00 1 GLY A C 10
ATOM 16519 O O . GLY A 1 1 ? -0.244 0.628 -49.834 1.00 0.00 1 GLY A O 10
ATOM 16523 N N . SER A 1 2 ? 0.589 2.359 -48.662 1.00 0.00 2 SER A N 10
ATOM 16524 C CA . SER A 1 2 ? 1.144 1.518 -47.607 1.00 0.00 2 SER A CA 10
ATOM 16525 C C . SER A 1 2 ? 1.505 2.353 -46.382 1.00 0.00 2 SER A C 10
ATOM 16526 O O . SER A 1 2 ? 1.713 3.563 -46.480 1.00 0.00 2 SER A O 10
ATOM 16534 N N . SER A 1 3 ? 1.578 1.697 -45.228 1.00 0.00 3 SER A N 10
ATOM 16535 C CA . SER A 1 3 ? 1.909 2.378 -43.982 1.00 0.00 3 SER A CA 10
ATOM 16536 C C . SER A 1 3 ? 2.294 1.373 -42.900 1.00 0.00 3 SER A C 10
ATOM 16537 O O . SER A 1 3 ? 2.197 0.163 -43.098 1.00 0.00 3 SER A O 10
ATOM 16545 N N . GLY A 1 4 ? 2.729 1.886 -41.752 1.00 0.00 4 GLY A N 10
ATOM 16546 C CA . GLY A 1 4 ? 3.122 1.021 -40.655 1.00 0.00 4 GLY A CA 10
ATOM 16547 C C . GLY A 1 4 ? 2.014 0.838 -39.636 1.00 0.00 4 GLY A C 10
ATOM 16548 O O . GLY A 1 4 ? 1.652 -0.289 -39.299 1.00 0.00 4 GLY A O 10
ATOM 16552 N N . SER A 1 5 ? 1.477 1.949 -39.143 1.00 0.00 5 SER A N 10
ATOM 16553 C CA . SER A 1 5 ? 0.408 1.907 -38.153 1.00 0.00 5 SER A CA 10
ATOM 16554 C C . SER A 1 5 ? 0.827 1.088 -36.935 1.00 0.00 5 SER A C 10
ATOM 16555 O O . SER A 1 5 ? 0.046 0.296 -36.408 1.00 0.00 5 SER A O 10
ATOM 16563 N N . SER A 1 6 ? 2.066 1.284 -36.497 1.00 0.00 6 SER A N 10
ATOM 16564 C CA . SER A 1 6 ? 2.592 0.562 -35.345 1.00 0.00 6 SER A CA 10
ATOM 16565 C C . SER A 1 6 ? 2.146 1.218 -34.042 1.00 0.00 6 SER A C 10
ATOM 16566 O O . SER A 1 6 ? 1.653 2.345 -34.038 1.00 0.00 6 SER A O 10
ATOM 16574 N N . GLY A 1 7 ? 2.323 0.503 -32.935 1.00 0.00 7 GLY A N 10
ATOM 16575 C CA . GLY A 1 7 ? 1.933 1.031 -31.641 1.00 0.00 7 GLY A CA 10
ATOM 16576 C C . GLY A 1 7 ? 0.950 0.131 -30.920 1.00 0.00 7 GLY A C 10
ATOM 16577 O O . GLY A 1 7 ? 1.172 -0.249 -29.770 1.00 0.00 7 GLY A O 10
ATOM 16581 N N . GLU A 1 8 ? -0.143 -0.211 -31.596 1.00 0.00 8 GLU A N 10
ATOM 16582 C CA . GLU A 1 8 ? -1.167 -1.070 -31.010 1.00 0.00 8 GLU A CA 10
ATOM 16583 C C . GLU A 1 8 ? -0.632 -2.482 -30.796 1.00 0.00 8 GLU A C 10
ATOM 16584 O O . GLU A 1 8 ? -1.316 -3.338 -30.232 1.00 0.00 8 GLU A O 10
ATOM 16596 N N . VAL A 1 9 ? 0.595 -2.720 -31.249 1.00 0.00 9 VAL A N 10
ATOM 16597 C CA . VAL A 1 9 ? 1.222 -4.029 -31.106 1.00 0.00 9 VAL A CA 10
ATOM 16598 C C . VAL A 1 9 ? 1.731 -4.243 -29.685 1.00 0.00 9 VAL A C 10
ATOM 16599 O O . VAL A 1 9 ? 1.897 -5.378 -29.237 1.00 0.00 9 VAL A O 10
ATOM 16612 N N . LEU A 1 10 ? 1.977 -3.144 -28.980 1.00 0.00 10 LEU A N 10
ATOM 16613 C CA . LEU A 1 10 ? 2.468 -3.210 -27.607 1.00 0.00 10 LEU A CA 10
ATOM 16614 C C . LEU A 1 10 ? 1.469 -3.927 -26.706 1.00 0.00 10 LEU A C 10
ATOM 16615 O O . LEU A 1 10 ? 0.421 -3.379 -26.362 1.00 0.00 10 LEU A O 10
ATOM 16631 N N . ALA A 1 11 ? 1.800 -5.157 -26.324 1.00 0.00 11 ALA A N 10
ATOM 16632 C CA . ALA A 1 11 ? 0.934 -5.948 -25.459 1.00 0.00 11 ALA A CA 10
ATOM 16633 C C . ALA A 1 11 ? 1.733 -6.995 -24.692 1.00 0.00 11 ALA A C 10
ATOM 16634 O O . ALA A 1 11 ? 2.843 -7.353 -25.083 1.00 0.00 11 ALA A O 10
ATOM 16641 N N . LYS A 1 12 ? 1.161 -7.483 -23.595 1.00 0.00 12 LYS A N 10
ATOM 16642 C CA . LYS A 1 12 ? 1.820 -8.490 -22.772 1.00 0.00 12 LYS A CA 10
ATOM 16643 C C . LYS A 1 12 ? 3.322 -8.236 -22.698 1.00 0.00 12 LYS A C 10
ATOM 16644 O O . LYS A 1 12 ? 4.123 -9.168 -22.769 1.00 0.00 12 LYS A O 10
ATOM 16663 N N . GLU A 1 13 ? 3.696 -6.968 -22.554 1.00 0.00 13 GLU A N 10
ATOM 16664 C CA . GLU A 1 13 ? 5.103 -6.593 -22.470 1.00 0.00 13 GLU A CA 10
ATOM 16665 C C . GLU A 1 13 ? 5.626 -6.761 -21.046 1.00 0.00 13 GLU A C 10
ATOM 16666 O O . GLU A 1 13 ? 6.591 -7.486 -20.811 1.00 0.00 13 GLU A O 10
ATOM 16678 N N . GLU A 1 14 ? 4.981 -6.083 -20.102 1.00 0.00 14 GLU A N 10
ATOM 16679 C CA . GLU A 1 14 ? 5.383 -6.156 -18.701 1.00 0.00 14 GLU A CA 10
ATOM 16680 C C . GLU A 1 14 ? 4.244 -6.690 -17.836 1.00 0.00 14 GLU A C 10
ATOM 16681 O O . GLU A 1 14 ? 3.136 -6.916 -18.320 1.00 0.00 14 GLU A O 10
ATOM 16693 N N . ALA A 1 15 ? 4.528 -6.889 -16.553 1.00 0.00 15 ALA A N 10
ATOM 16694 C CA . ALA A 1 15 ? 3.529 -7.395 -15.620 1.00 0.00 15 ALA A CA 10
ATOM 16695 C C . ALA A 1 15 ? 3.978 -7.200 -14.176 1.00 0.00 15 ALA A C 10
ATOM 16696 O O . ALA A 1 15 ? 5.170 -7.060 -13.900 1.00 0.00 15 ALA A O 10
ATOM 16703 N N . ARG A 1 16 ? 3.017 -7.191 -13.258 1.00 0.00 16 ARG A N 10
ATOM 16704 C CA . ARG A 1 16 ? 3.315 -7.010 -11.842 1.00 0.00 16 ARG A CA 10
ATOM 16705 C C . ARG A 1 16 ? 2.797 -8.190 -11.023 1.00 0.00 16 ARG A C 10
ATOM 16706 O O . ARG A 1 16 ? 3.176 -8.368 -9.866 1.00 0.00 16 ARG A O 10
ATOM 16727 N N . ARG A 1 17 ? 1.929 -8.990 -11.633 1.00 0.00 17 ARG A N 10
ATOM 16728 C CA . ARG A 1 17 ? 1.359 -10.151 -10.960 1.00 0.00 17 ARG A CA 10
ATOM 16729 C C . ARG A 1 17 ? 0.748 -9.757 -9.618 1.00 0.00 17 ARG A C 10
ATOM 16730 O O . ARG A 1 17 ? 1.074 -10.336 -8.582 1.00 0.00 17 ARG A O 10
ATOM 16751 N N . ALA A 1 18 ? -0.137 -8.767 -9.645 1.00 0.00 18 ALA A N 10
ATOM 16752 C CA . ALA A 1 18 ? -0.794 -8.295 -8.432 1.00 0.00 18 ALA A CA 10
ATOM 16753 C C . ALA A 1 18 ? -2.264 -8.701 -8.410 1.00 0.00 18 ALA A C 10
ATOM 16754 O O . ALA A 1 18 ? -3.154 -7.852 -8.459 1.00 0.00 18 ALA A O 10
ATOM 16761 N N . LEU A 1 19 ? -2.511 -10.004 -8.337 1.00 0.00 19 LEU A N 10
ATOM 16762 C CA . LEU A 1 19 ? -3.874 -10.524 -8.310 1.00 0.00 19 LEU A CA 10
ATOM 16763 C C . LEU A 1 19 ? -4.455 -10.450 -6.902 1.00 0.00 19 LEU A C 10
ATOM 16764 O O . LEU A 1 19 ? -5.511 -9.856 -6.686 1.00 0.00 19 LEU A O 10
ATOM 16780 N N . GLU A 1 20 ? -3.759 -11.057 -5.946 1.00 0.00 20 GLU A N 10
ATOM 16781 C CA . GLU A 1 20 ? -4.207 -11.058 -4.558 1.00 0.00 20 GLU A CA 10
ATOM 16782 C C . GLU A 1 20 ? -4.183 -9.648 -3.977 1.00 0.00 20 GLU A C 10
ATOM 16783 O O . GLU A 1 20 ? -5.143 -9.209 -3.343 1.00 0.00 20 GLU A O 10
ATOM 16795 N N . THR A 1 21 ? -3.078 -8.941 -4.198 1.00 0.00 21 THR A N 10
ATOM 16796 C CA . THR A 1 21 ? -2.927 -7.581 -3.695 1.00 0.00 21 THR A CA 10
ATOM 16797 C C . THR A 1 21 ? -3.012 -6.565 -4.828 1.00 0.00 21 THR A C 10
ATOM 16798 O O . THR A 1 21 ? -2.702 -6.859 -5.983 1.00 0.00 21 THR A O 10
ATOM 16809 N N . PRO A 1 22 ? -3.443 -5.340 -4.493 1.00 0.00 22 PRO A N 10
ATOM 16810 C CA . PRO A 1 22 ? -3.578 -4.254 -5.468 1.00 0.00 22 PRO A CA 10
ATOM 16811 C C . PRO A 1 22 ? -2.227 -3.750 -5.966 1.00 0.00 22 PRO A C 10
ATOM 16812 O O . PRO A 1 22 ? -1.197 -3.971 -5.327 1.00 0.00 22 PRO A O 10
ATOM 16823 N N . SER A 1 23 ? -2.237 -3.072 -7.109 1.00 0.00 23 SER A N 10
ATOM 16824 C CA . SER A 1 23 ? -1.012 -2.541 -7.694 1.00 0.00 23 SER A CA 10
ATOM 16825 C C . SER A 1 23 ? -0.359 -1.528 -6.759 1.00 0.00 23 SER A C 10
ATOM 16826 O O . SER A 1 23 ? 0.867 -1.450 -6.668 1.00 0.00 23 SER A O 10
ATOM 16834 N N . CYS A 1 24 ? -1.186 -0.753 -6.064 1.00 0.00 24 CYS A N 10
ATOM 16835 C CA . CYS A 1 24 ? -0.691 0.256 -5.136 1.00 0.00 24 CYS A CA 10
ATOM 16836 C C . CYS A 1 24 ? 0.292 -0.355 -4.142 1.00 0.00 24 CYS A C 10
ATOM 16837 O O . CYS A 1 24 ? 1.280 0.274 -3.764 1.00 0.00 24 CYS A O 10
ATOM 16845 N N . PHE A 1 25 ? 0.011 -1.583 -3.720 1.00 0.00 25 PHE A N 10
ATOM 16846 C CA . PHE A 1 25 ? 0.868 -2.279 -2.767 1.00 0.00 25 PHE A CA 10
ATOM 16847 C C . PHE A 1 25 ? 2.273 -2.466 -3.334 1.00 0.00 25 PHE A C 10
ATOM 16848 O O . PHE A 1 25 ? 2.461 -2.522 -4.550 1.00 0.00 25 PHE A O 10
ATOM 16865 N N . LEU A 1 26 ? 3.255 -2.562 -2.446 1.00 0.00 26 LEU A N 10
ATOM 16866 C CA . LEU A 1 26 ? 4.643 -2.742 -2.856 1.00 0.00 26 LEU A CA 10
ATOM 16867 C C . LEU A 1 26 ? 5.437 -3.476 -1.780 1.00 0.00 26 LEU A C 10
ATOM 16868 O O . LEU A 1 26 ? 5.094 -3.430 -0.599 1.00 0.00 26 LEU A O 10
ATOM 16884 N N . LYS A 1 27 ? 6.503 -4.152 -2.197 1.00 0.00 27 LYS A N 10
ATOM 16885 C CA . LYS A 1 27 ? 7.350 -4.893 -1.271 1.00 0.00 27 LYS A CA 10
ATOM 16886 C C . LYS A 1 27 ? 8.543 -4.050 -0.830 1.00 0.00 27 LYS A C 10
ATOM 16887 O O . LYS A 1 27 ? 9.491 -3.852 -1.590 1.00 0.00 27 LYS A O 10
ATOM 16906 N N . VAL A 1 28 ? 8.489 -3.557 0.404 1.00 0.00 28 VAL A N 10
ATOM 16907 C CA . VAL A 1 28 ? 9.566 -2.737 0.946 1.00 0.00 28 VAL A CA 10
ATOM 16908 C C . VAL A 1 28 ? 9.642 -2.865 2.464 1.00 0.00 28 VAL A C 10
ATOM 16909 O O . VAL A 1 28 ? 8.758 -3.446 3.093 1.00 0.00 28 VAL A O 10
ATOM 16922 N N . SER A 1 29 ? 10.703 -2.317 3.046 1.00 0.00 29 SER A N 10
ATOM 16923 C CA . SER A 1 29 ? 10.896 -2.371 4.491 1.00 0.00 29 SER A CA 10
ATOM 16924 C C . SER A 1 29 ? 10.046 -1.318 5.193 1.00 0.00 29 SER A C 10
ATOM 16925 O O . SER A 1 29 ? 9.748 -0.266 4.627 1.00 0.00 29 SER A O 10
ATOM 16933 N N . ARG A 1 30 ? 9.656 -1.609 6.430 1.00 0.00 30 ARG A N 10
ATOM 16934 C CA . ARG A 1 30 ? 8.838 -0.689 7.211 1.00 0.00 30 ARG A CA 10
ATOM 16935 C C . ARG A 1 30 ? 9.458 0.705 7.232 1.00 0.00 30 ARG A C 10
ATOM 16936 O O . ARG A 1 30 ? 8.786 1.691 7.537 1.00 0.00 30 ARG A O 10
ATOM 16957 N N . LEU A 1 31 ? 10.745 0.780 6.907 1.00 0.00 31 LEU A N 10
ATOM 16958 C CA . LEU A 1 31 ? 11.456 2.053 6.889 1.00 0.00 31 LEU A CA 10
ATOM 16959 C C . LEU A 1 31 ? 11.334 2.726 5.526 1.00 0.00 31 LEU A C 10
ATOM 16960 O O . LEU A 1 31 ? 10.973 3.899 5.433 1.00 0.00 31 LEU A O 10
ATOM 16976 N N . GLU A 1 32 ? 11.637 1.975 4.472 1.00 0.00 32 GLU A N 10
ATOM 16977 C CA . GLU A 1 32 ? 11.560 2.499 3.114 1.00 0.00 32 GLU A CA 10
ATOM 16978 C C . GLU A 1 32 ? 10.164 3.041 2.818 1.00 0.00 32 GLU A C 10
ATOM 16979 O O . GLU A 1 32 ? 10.014 4.157 2.322 1.00 0.00 32 GLU A O 10
ATOM 16991 N N . ALA A 1 33 ? 9.148 2.242 3.127 1.00 0.00 33 ALA A N 10
ATOM 16992 C CA . ALA A 1 33 ? 7.766 2.642 2.896 1.00 0.00 33 ALA A CA 10
ATOM 16993 C C . ALA A 1 33 ? 7.516 4.064 3.387 1.00 0.00 33 ALA A C 10
ATOM 16994 O O . ALA A 1 33 ? 6.787 4.829 2.756 1.00 0.00 33 ALA A O 10
ATOM 17001 N N . GLN A 1 34 ? 8.124 4.411 4.517 1.00 0.00 34 GLN A N 10
ATOM 17002 C CA . GLN A 1 34 ? 7.965 5.741 5.093 1.00 0.00 34 GLN A CA 10
ATOM 17003 C C . GLN A 1 34 ? 8.634 6.795 4.217 1.00 0.00 34 GLN A C 10
ATOM 17004 O O . GLN A 1 34 ? 7.961 7.619 3.594 1.00 0.00 34 GLN A O 10
ATOM 17018 N N . LEU A 1 35 ? 9.961 6.767 4.174 1.00 0.00 35 LEU A N 10
ATOM 17019 C CA . LEU A 1 35 ? 10.721 7.721 3.375 1.00 0.00 35 LEU A CA 10
ATOM 17020 C C . LEU A 1 35 ? 10.258 7.706 1.921 1.00 0.00 35 LEU A C 10
ATOM 17021 O O . LEU A 1 35 ? 10.466 8.669 1.182 1.00 0.00 35 LEU A O 10
ATOM 17037 N N . LEU A 1 36 ? 9.628 6.609 1.519 1.00 0.00 36 LEU A N 10
ATOM 17038 C CA . LEU A 1 36 ? 9.131 6.468 0.154 1.00 0.00 36 LEU A CA 10
ATOM 17039 C C . LEU A 1 36 ? 8.024 7.479 -0.129 1.00 0.00 36 LEU A C 10
ATOM 17040 O O . LEU A 1 36 ? 7.797 7.860 -1.278 1.00 0.00 36 LEU A O 10
ATOM 17056 N N . LEU A 1 37 ? 7.340 7.909 0.924 1.00 0.00 37 LEU A N 10
ATOM 17057 C CA . LEU A 1 37 ? 6.258 8.878 0.789 1.00 0.00 37 LEU A CA 10
ATOM 17058 C C . LEU A 1 37 ? 6.804 10.260 0.445 1.00 0.00 37 LEU A C 10
ATOM 17059 O O . LEU A 1 37 ? 6.440 10.844 -0.576 1.00 0.00 37 LEU A O 10
ATOM 17075 N N . GLU A 1 38 ? 7.678 10.776 1.303 1.00 0.00 38 GLU A N 10
ATOM 17076 C CA . GLU A 1 38 ? 8.275 12.089 1.089 1.00 0.00 38 GLU A CA 10
ATOM 17077 C C . GLU A 1 38 ? 9.077 12.116 -0.209 1.00 0.00 38 GLU A C 10
ATOM 17078 O O . GLU A 1 38 ? 9.150 13.144 -0.884 1.00 0.00 38 GLU A O 10
ATOM 17090 N N . ARG A 1 39 ? 9.676 10.981 -0.552 1.00 0.00 39 ARG A N 10
ATOM 17091 C CA . ARG A 1 39 ? 10.475 10.874 -1.767 1.00 0.00 39 ARG A CA 10
ATOM 17092 C C . ARG A 1 39 ? 9.596 11.004 -3.007 1.00 0.00 39 ARG A C 10
ATOM 17093 O O . ARG A 1 39 ? 9.847 11.842 -3.874 1.00 0.00 39 ARG A O 10
ATOM 17114 N N . TYR A 1 40 ? 8.565 10.169 -3.086 1.00 0.00 40 TYR A N 10
ATOM 17115 C CA . TYR A 1 40 ? 7.651 10.188 -4.222 1.00 0.00 40 TYR A CA 10
ATOM 17116 C C . TYR A 1 40 ? 6.293 10.753 -3.818 1.00 0.00 40 TYR A C 10
ATOM 17117 O O . TYR A 1 40 ? 5.329 10.020 -3.596 1.00 0.00 40 TYR A O 10
ATOM 17135 N N . PRO A 1 41 ? 6.213 12.088 -3.721 1.00 0.00 41 PRO A N 10
ATOM 17136 C CA . PRO A 1 41 ? 4.978 12.782 -3.346 1.00 0.00 41 PRO A CA 10
ATOM 17137 C C . PRO A 1 41 ? 3.912 12.700 -4.433 1.00 0.00 41 PRO A C 10
ATOM 17138 O O . PRO A 1 41 ? 2.749 12.414 -4.153 1.00 0.00 41 PRO A O 10
ATOM 17149 N N . GLU A 1 42 ? 4.319 12.952 -5.674 1.00 0.00 42 GLU A N 10
ATOM 17150 C CA . GLU A 1 42 ? 3.397 12.905 -6.802 1.00 0.00 42 GLU A CA 10
ATOM 17151 C C . GLU A 1 42 ? 2.622 11.591 -6.819 1.00 0.00 42 GLU A C 10
ATOM 17152 O O . GLU A 1 42 ? 1.391 11.586 -6.863 1.00 0.00 42 GLU A O 10
ATOM 17164 N N . CYS A 1 43 ? 3.351 10.481 -6.783 1.00 0.00 43 CYS A N 10
ATOM 17165 C CA . CYS A 1 43 ? 2.732 9.160 -6.794 1.00 0.00 43 CYS A CA 10
ATOM 17166 C C . CYS A 1 43 ? 1.547 9.106 -5.835 1.00 0.00 43 CYS A C 10
ATOM 17167 O O . CYS A 1 43 ? 0.454 8.679 -6.205 1.00 0.00 43 CYS A O 10
ATOM 17175 N N . GLY A 1 44 ? 1.774 9.539 -4.598 1.00 0.00 44 GLY A N 10
ATOM 17176 C CA . GLY A 1 44 ? 0.717 9.529 -3.604 1.00 0.00 44 GLY A CA 10
ATOM 17177 C C . GLY A 1 44 ? 1.251 9.396 -2.191 1.00 0.00 44 GLY A C 10
ATOM 17178 O O . GLY A 1 44 ? 2.461 9.448 -1.971 1.00 0.00 44 GLY A O 10
ATOM 17182 N N . ASN A 1 45 ? 0.348 9.226 -1.232 1.00 0.00 45 ASN A N 10
ATOM 17183 C CA . ASN A 1 45 ? 0.735 9.088 0.166 1.00 0.00 45 ASN A CA 10
ATOM 17184 C C . ASN A 1 45 ? 0.234 7.767 0.742 1.00 0.00 45 ASN A C 10
ATOM 17185 O O . ASN A 1 45 ? 0.847 7.198 1.646 1.00 0.00 45 ASN A O 10
ATOM 17196 N N . LEU A 1 46 ? -0.884 7.283 0.211 1.00 0.00 46 LEU A N 10
ATOM 17197 C CA . LEU A 1 46 ? -1.469 6.027 0.669 1.00 0.00 46 LEU A CA 10
ATOM 17198 C C . LEU A 1 46 ? -0.738 4.833 0.064 1.00 0.00 46 LEU A C 10
ATOM 17199 O O . LEU A 1 46 ? -0.743 4.640 -1.153 1.00 0.00 46 LEU A O 10
ATOM 17215 N N . LEU A 1 47 ? -0.111 4.033 0.920 1.00 0.00 47 LEU A N 10
ATOM 17216 C CA . LEU A 1 47 ? 0.622 2.855 0.469 1.00 0.00 47 LEU A CA 10
ATOM 17217 C C . LEU A 1 47 ? 0.427 1.690 1.435 1.00 0.00 47 LEU A C 10
ATOM 17218 O O . LEU A 1 47 ? 0.134 1.890 2.614 1.00 0.00 47 LEU A O 10
ATOM 17234 N N . LEU A 1 48 ? 0.593 0.474 0.927 1.00 0.00 48 LEU A N 10
ATOM 17235 C CA . LEU A 1 48 ? 0.438 -0.724 1.745 1.00 0.00 48 LEU A CA 10
ATOM 17236 C C . LEU A 1 48 ? 1.723 -1.545 1.757 1.00 0.00 48 LEU A C 10
ATOM 17237 O O . LEU A 1 48 ? 2.185 -2.011 0.715 1.00 0.00 48 LEU A O 10
ATOM 17253 N N . ARG A 1 49 ? 2.296 -1.720 2.944 1.00 0.00 49 ARG A N 10
ATOM 17254 C CA . ARG A 1 49 ? 3.528 -2.486 3.093 1.00 0.00 49 ARG A CA 10
ATOM 17255 C C . ARG A 1 49 ? 3.271 -3.787 3.849 1.00 0.00 49 ARG A C 10
ATOM 17256 O O . ARG A 1 49 ? 2.459 -3.847 4.772 1.00 0.00 49 ARG A O 10
ATOM 17277 N N . PRO A 1 50 ? 3.978 -4.854 3.448 1.00 0.00 50 PRO A N 10
ATOM 17278 C CA . PRO A 1 50 ? 3.845 -6.172 4.073 1.00 0.00 50 PRO A CA 10
ATOM 17279 C C . PRO A 1 50 ? 4.413 -6.203 5.488 1.00 0.00 50 PRO A C 10
ATOM 17280 O O . PRO A 1 50 ? 5.581 -5.876 5.705 1.00 0.00 50 PRO A O 10
ATOM 17291 N N . SER A 1 51 ? 3.583 -6.599 6.447 1.00 0.00 51 SER A N 10
ATOM 17292 C CA . SER A 1 51 ? 4.003 -6.669 7.842 1.00 0.00 51 SER A CA 10
ATOM 17293 C C . SER A 1 51 ? 3.864 -8.090 8.379 1.00 0.00 51 SER A C 10
ATOM 17294 O O . SER A 1 51 ? 2.953 -8.388 9.150 1.00 0.00 51 SER A O 10
ATOM 17302 N N . GLY A 1 52 ? 4.777 -8.964 7.966 1.00 0.00 52 GLY A N 10
ATOM 17303 C CA . GLY A 1 52 ? 4.739 -10.344 8.416 1.00 0.00 52 GLY A CA 10
ATOM 17304 C C . GLY A 1 52 ? 5.749 -11.215 7.697 1.00 0.00 52 GLY A C 10
ATOM 17305 O O . GLY A 1 52 ? 6.698 -10.711 7.095 1.00 0.00 52 GLY A O 10
ATOM 17309 N N . ASP A 1 53 ? 5.549 -12.527 7.760 1.00 0.00 53 ASP A N 10
ATOM 17310 C CA . ASP A 1 53 ? 6.450 -13.471 7.110 1.00 0.00 53 ASP A CA 10
ATOM 17311 C C . ASP A 1 53 ? 5.909 -13.889 5.746 1.00 0.00 53 ASP A C 10
ATOM 17312 O O . ASP A 1 53 ? 5.959 -15.062 5.379 1.00 0.00 53 ASP A O 10
ATOM 17321 N N . GLY A 1 54 ? 5.389 -12.920 4.999 1.00 0.00 54 GLY A N 10
ATOM 17322 C CA . GLY A 1 54 ? 4.844 -13.207 3.685 1.00 0.00 54 GLY A CA 10
ATOM 17323 C C . GLY A 1 54 ? 3.539 -12.480 3.427 1.00 0.00 54 GLY A C 10
ATOM 17324 O O . GLY A 1 54 ? 3.522 -11.260 3.266 1.00 0.00 54 GLY A O 10
ATOM 17328 N N . ALA A 1 55 ? 2.443 -13.231 3.385 1.00 0.00 55 ALA A N 10
ATOM 17329 C CA . ALA A 1 55 ? 1.128 -12.650 3.144 1.00 0.00 55 ALA A CA 10
ATOM 17330 C C . ALA A 1 55 ? 0.235 -12.783 4.373 1.00 0.00 55 ALA A C 10
ATOM 17331 O O . ALA A 1 55 ? -0.968 -13.014 4.256 1.00 0.00 55 ALA A O 10
ATOM 17338 N N . ASP A 1 56 ? 0.834 -12.637 5.552 1.00 0.00 56 ASP A N 10
ATOM 17339 C CA . ASP A 1 56 ? 0.092 -12.741 6.802 1.00 0.00 56 ASP A CA 10
ATOM 17340 C C . ASP A 1 56 ? 0.070 -11.401 7.534 1.00 0.00 56 ASP A C 10
ATOM 17341 O O . ASP A 1 56 ? 0.844 -11.178 8.464 1.00 0.00 56 ASP A O 10
ATOM 17350 N N . GLY A 1 57 ? -0.821 -10.513 7.105 1.00 0.00 57 GLY A N 10
ATOM 17351 C CA . GLY A 1 57 ? -0.926 -9.207 7.729 1.00 0.00 57 GLY A CA 10
ATOM 17352 C C . GLY A 1 57 ? -0.275 -8.115 6.902 1.00 0.00 57 GLY A C 10
ATOM 17353 O O . GLY A 1 57 ? 0.897 -8.216 6.540 1.00 0.00 57 GLY A O 10
ATOM 17357 N N . VAL A 1 58 ? -1.038 -7.070 6.600 1.00 0.00 58 VAL A N 10
ATOM 17358 C CA . VAL A 1 58 ? -0.530 -5.954 5.810 1.00 0.00 58 VAL A CA 10
ATOM 17359 C C . VAL A 1 58 ? -0.793 -4.623 6.505 1.00 0.00 58 VAL A C 10
ATOM 17360 O O . VAL A 1 58 ? -1.855 -4.418 7.092 1.00 0.00 58 VAL A O 10
ATOM 17373 N N . SER A 1 59 ? 0.179 -3.721 6.432 1.00 0.00 59 SER A N 10
ATOM 17374 C CA . SER A 1 59 ? 0.054 -2.409 7.057 1.00 0.00 59 SER A CA 10
ATOM 17375 C C . SER A 1 59 ? -0.216 -1.333 6.010 1.00 0.00 59 SER A C 10
ATOM 17376 O O . SER A 1 59 ? 0.060 -1.520 4.825 1.00 0.00 59 SER A O 10
ATOM 17384 N N . VAL A 1 60 ? -0.759 -0.204 6.457 1.00 0.00 60 VAL A N 10
ATOM 17385 C CA . VAL A 1 60 ? -1.066 0.904 5.561 1.00 0.00 60 VAL A CA 10
ATOM 17386 C C . VAL A 1 60 ? -0.408 2.195 6.036 1.00 0.00 60 VAL A C 10
ATOM 17387 O O . VAL A 1 60 ? -0.692 2.682 7.130 1.00 0.00 60 VAL A O 10
ATOM 17400 N N . THR A 1 61 ? 0.473 2.743 5.205 1.00 0.00 61 THR A N 10
ATOM 17401 C CA . THR A 1 61 ? 1.173 3.977 5.541 1.00 0.00 61 THR A CA 10
ATOM 17402 C C . THR A 1 61 ? 0.595 5.162 4.775 1.00 0.00 61 THR A C 10
ATOM 17403 O O . THR A 1 61 ? 0.575 5.169 3.544 1.00 0.00 61 THR A O 10
ATOM 17414 N N . THR A 1 62 ? 0.126 6.166 5.511 1.00 0.00 62 THR A N 10
ATOM 17415 C CA . THR A 1 62 ? -0.452 7.356 4.901 1.00 0.00 62 THR A CA 10
ATOM 17416 C C . THR A 1 62 ? 0.009 8.620 5.617 1.00 0.00 62 THR A C 10
ATOM 17417 O O . THR A 1 62 ? 0.052 8.668 6.846 1.00 0.00 62 THR A O 10
ATOM 17428 N N . ARG A 1 63 ? 0.353 9.643 4.840 1.00 0.00 63 ARG A N 10
ATOM 17429 C CA . ARG A 1 63 ? 0.812 10.907 5.402 1.00 0.00 63 ARG A CA 10
ATOM 17430 C C . ARG A 1 63 ? 0.163 12.088 4.684 1.00 0.00 63 ARG A C 10
ATOM 17431 O O . ARG A 1 63 ? -0.083 12.034 3.480 1.00 0.00 63 ARG A O 10
ATOM 17452 N N . GLN A 1 64 ? -0.113 13.150 5.434 1.00 0.00 64 GLN A N 10
ATOM 17453 C CA . GLN A 1 64 ? -0.735 14.341 4.870 1.00 0.00 64 GLN A CA 10
ATOM 17454 C C . GLN A 1 64 ? -0.670 15.506 5.853 1.00 0.00 64 GLN A C 10
ATOM 17455 O O . GLN A 1 64 ? -0.268 15.338 7.003 1.00 0.00 64 GLN A O 10
ATOM 17469 N N . MET A 1 65 ? -1.069 16.687 5.390 1.00 0.00 65 MET A N 10
ATOM 17470 C CA . MET A 1 65 ? -1.057 17.879 6.230 1.00 0.00 65 MET A CA 10
ATOM 17471 C C . MET A 1 65 ? -2.115 17.785 7.323 1.00 0.00 65 MET A C 10
ATOM 17472 O O . MET A 1 65 ? -3.291 18.070 7.088 1.00 0.00 65 MET A O 10
ATOM 17486 N N . HIS A 1 66 ? -1.693 17.385 8.518 1.00 0.00 66 HIS A N 10
ATOM 17487 C CA . HIS A 1 66 ? -2.607 17.254 9.647 1.00 0.00 66 HIS A CA 10
ATOM 17488 C C . HIS A 1 66 ? -2.355 18.349 10.680 1.00 0.00 66 HIS A C 10
ATOM 17489 O O . HIS A 1 66 ? -1.240 18.500 11.179 1.00 0.00 66 HIS A O 10
ATOM 17504 N N . ASN A 1 67 ? -3.397 19.111 10.994 1.00 0.00 67 ASN A N 10
ATOM 17505 C CA . ASN A 1 67 ? -3.288 20.194 11.965 1.00 0.00 67 ASN A CA 10
ATOM 17506 C C . ASN A 1 67 ? -2.189 21.174 11.566 1.00 0.00 67 ASN A C 10
ATOM 17507 O O . ASN A 1 67 ? -1.584 21.825 12.417 1.00 0.00 67 ASN A O 10
ATOM 17518 N N . GLY A 1 68 ? -1.937 21.275 10.264 1.00 0.00 68 GLY A N 10
ATOM 17519 C CA . GLY A 1 68 ? -0.912 22.177 9.775 1.00 0.00 68 GLY A CA 10
ATOM 17520 C C . GLY A 1 68 ? 0.488 21.694 10.097 1.00 0.00 68 GLY A C 10
ATOM 17521 O O . GLY A 1 68 ? 1.446 22.467 10.051 1.00 0.00 68 GLY A O 10
ATOM 17525 N N . THR A 1 69 ? 0.609 20.413 10.427 1.00 0.00 69 THR A N 10
ATOM 17526 C CA . THR A 1 69 ? 1.902 19.828 10.761 1.00 0.00 69 THR A CA 10
ATOM 17527 C C . THR A 1 69 ? 2.180 18.590 9.917 1.00 0.00 69 THR A C 10
ATOM 17528 O O . THR A 1 69 ? 1.268 18.008 9.330 1.00 0.00 69 THR A O 10
ATOM 17539 N N . HIS A 1 70 ? 3.448 18.191 9.860 1.00 0.00 70 HIS A N 10
ATOM 17540 C CA . HIS A 1 70 ? 3.846 17.021 9.087 1.00 0.00 70 HIS A CA 10
ATOM 17541 C C . HIS A 1 70 ? 3.987 15.797 9.988 1.00 0.00 70 HIS A C 10
ATOM 17542 O O . HIS A 1 70 ? 4.812 15.778 10.902 1.00 0.00 70 HIS A O 10
ATOM 17557 N N . VAL A 1 71 ? 3.177 14.777 9.725 1.00 0.00 71 VAL A N 10
ATOM 17558 C CA . VAL A 1 71 ? 3.213 13.550 10.511 1.00 0.00 71 VAL A CA 10
ATOM 17559 C C . VAL A 1 71 ? 2.835 12.342 9.661 1.00 0.00 71 VAL A C 10
ATOM 17560 O O . VAL A 1 71 ? 1.990 12.435 8.771 1.00 0.00 71 VAL A O 10
ATOM 17573 N N . VAL A 1 72 ? 3.467 11.207 9.942 1.00 0.00 72 VAL A N 10
ATOM 17574 C CA . VAL A 1 72 ? 3.198 9.978 9.205 1.00 0.00 72 VAL A CA 10
ATOM 17575 C C . VAL A 1 72 ? 2.432 8.978 10.064 1.00 0.00 72 VAL A C 10
ATOM 17576 O O . VAL A 1 72 ? 2.903 8.567 11.125 1.00 0.00 72 VAL A O 10
ATOM 17589 N N . ARG A 1 73 ? 1.249 8.592 9.599 1.00 0.00 73 ARG A N 10
ATOM 17590 C CA . ARG A 1 73 ? 0.417 7.640 10.326 1.00 0.00 73 ARG A CA 10
ATOM 17591 C C . ARG A 1 73 ? 0.663 6.216 9.834 1.00 0.00 73 ARG A C 10
ATOM 17592 O O . ARG A 1 73 ? 1.249 6.008 8.771 1.00 0.00 73 ARG A O 10
ATOM 17613 N N . HIS A 1 74 ? 0.211 5.240 10.615 1.00 0.00 74 HIS A N 10
ATOM 17614 C CA . HIS A 1 74 ? 0.382 3.836 10.259 1.00 0.00 74 HIS A CA 10
ATOM 17615 C C . HIS A 1 74 ? -0.815 3.009 10.718 1.00 0.00 74 HIS A C 10
ATOM 17616 O O . HIS A 1 74 ? -1.466 3.339 11.710 1.00 0.00 74 HIS A O 10
ATOM 17631 N N . TYR A 1 75 ? -1.101 1.936 9.988 1.00 0.00 75 TYR A N 10
ATOM 17632 C CA . TYR A 1 75 ? -2.223 1.065 10.319 1.00 0.00 75 TYR A CA 10
ATOM 17633 C C . TYR A 1 75 ? -1.824 -0.403 10.205 1.00 0.00 75 TYR A C 10
ATOM 17634 O O . TYR A 1 75 ? -0.873 -0.749 9.503 1.00 0.00 75 TYR A O 10
ATOM 17652 N N . LYS A 1 76 ? -2.558 -1.264 10.901 1.00 0.00 76 LYS A N 10
ATOM 17653 C CA . LYS A 1 76 ? -2.284 -2.697 10.880 1.00 0.00 76 LYS A CA 10
ATOM 17654 C C . LYS A 1 76 ? -3.544 -3.486 10.534 1.00 0.00 76 LYS A C 10
ATOM 17655 O O . LYS A 1 76 ? -4.638 -3.159 10.991 1.00 0.00 76 LYS A O 10
ATOM 17674 N N . VAL A 1 77 ? -3.379 -4.527 9.723 1.00 0.00 77 VAL A N 10
ATOM 17675 C CA . VAL A 1 77 ? -4.502 -5.364 9.319 1.00 0.00 77 VAL A CA 10
ATOM 17676 C C . VAL A 1 77 ? -4.357 -6.780 9.866 1.00 0.00 77 VAL A C 10
ATOM 17677 O O . VAL A 1 77 ? -3.279 -7.372 9.811 1.00 0.00 77 VAL A O 10
ATOM 17690 N N . LYS A 1 78 ? -5.452 -7.318 10.395 1.00 0.00 78 LYS A N 10
ATOM 17691 C CA . LYS A 1 78 ? -5.449 -8.665 10.952 1.00 0.00 78 LYS A CA 10
ATOM 17692 C C . LYS A 1 78 ? -5.748 -9.702 9.873 1.00 0.00 78 LYS A C 10
ATOM 17693 O O . LYS A 1 78 ? -6.462 -9.419 8.910 1.00 0.00 78 LYS A O 10
ATOM 17712 N N . ARG A 1 79 ? -5.201 -10.900 10.041 1.00 0.00 79 ARG A N 10
ATOM 17713 C CA . ARG A 1 79 ? -5.411 -11.977 9.081 1.00 0.00 79 ARG A CA 10
ATOM 17714 C C . ARG A 1 79 ? -6.199 -13.122 9.712 1.00 0.00 79 ARG A C 10
ATOM 17715 O O . ARG A 1 79 ? -5.675 -13.869 10.536 1.00 0.00 79 ARG A O 10
ATOM 17736 N N . GLU A 1 80 ? -7.462 -13.251 9.317 1.00 0.00 80 GLU A N 10
ATOM 17737 C CA . GLU A 1 80 ? -8.323 -14.304 9.844 1.00 0.00 80 GLU A CA 10
ATOM 17738 C C . GLU A 1 80 ? -9.329 -14.763 8.793 1.00 0.00 80 GLU A C 10
ATOM 17739 O O . GLU A 1 80 ? -10.196 -13.999 8.373 1.00 0.00 80 GLU A O 10
ATOM 17751 N N . GLY A 1 81 ? -9.203 -16.017 8.371 1.00 0.00 81 GLY A N 10
ATOM 17752 C CA . GLY A 1 81 ? -10.106 -16.558 7.371 1.00 0.00 81 GLY A CA 10
ATOM 17753 C C . GLY A 1 81 ? -9.939 -15.892 6.019 1.00 0.00 81 GLY A C 10
ATOM 17754 O O . GLY A 1 81 ? -8.994 -15.139 5.787 1.00 0.00 81 GLY A O 10
ATOM 17758 N N . PRO A 1 82 ? -10.873 -16.172 5.099 1.00 0.00 82 PRO A N 10
ATOM 17759 C CA . PRO A 1 82 ? -10.847 -15.607 3.747 1.00 0.00 82 PRO A CA 10
ATOM 17760 C C . PRO A 1 82 ? -11.145 -14.111 3.738 1.00 0.00 82 PRO A C 10
ATOM 17761 O O . PRO A 1 82 ? -11.214 -13.487 2.678 1.00 0.00 82 PRO A O 10
ATOM 17772 N N . LYS A 1 83 ? -11.323 -13.541 4.925 1.00 0.00 83 LYS A N 10
ATOM 17773 C CA . LYS A 1 83 ? -11.612 -12.118 5.055 1.00 0.00 83 LYS A CA 10
ATOM 17774 C C . LYS A 1 83 ? -10.593 -11.436 5.963 1.00 0.00 83 LYS A C 10
ATOM 17775 O O . LYS A 1 83 ? -10.030 -12.063 6.860 1.00 0.00 83 LYS A O 10
ATOM 17794 N N . TYR A 1 84 ? -10.364 -10.149 5.725 1.00 0.00 84 TYR A N 10
ATOM 17795 C CA . TYR A 1 84 ? -9.413 -9.383 6.521 1.00 0.00 84 TYR A CA 10
ATOM 17796 C C . TYR A 1 84 ? -10.116 -8.265 7.284 1.00 0.00 84 TYR A C 10
ATOM 17797 O O . TYR A 1 84 ? -10.729 -7.380 6.687 1.00 0.00 84 TYR A O 10
ATOM 17815 N N . VAL A 1 85 ? -10.024 -8.313 8.609 1.00 0.00 85 VAL A N 10
ATOM 17816 C CA . VAL A 1 85 ? -10.650 -7.304 9.456 1.00 0.00 85 VAL A CA 10
ATOM 17817 C C . VAL A 1 85 ? -9.666 -6.194 9.807 1.00 0.00 85 VAL A C 10
ATOM 17818 O O . VAL A 1 85 ? -8.602 -6.449 10.372 1.00 0.00 85 VAL A O 10
ATOM 17831 N N . ILE A 1 86 ? -10.028 -4.961 9.469 1.00 0.00 86 ILE A N 10
ATOM 17832 C CA . ILE A 1 86 ? -9.178 -3.811 9.750 1.00 0.00 86 ILE A CA 10
ATOM 17833 C C . ILE A 1 86 ? -9.028 -3.591 11.251 1.00 0.00 86 ILE A C 10
ATOM 17834 O O . ILE A 1 86 ? -10.018 -3.504 11.978 1.00 0.00 86 ILE A O 10
ATOM 17850 N N . ASP A 1 87 ? -7.786 -3.501 11.710 1.00 0.00 87 ASP A N 10
ATOM 17851 C CA . ASP A 1 87 ? -7.505 -3.288 13.126 1.00 0.00 87 ASP A CA 10
ATOM 17852 C C . ASP A 1 87 ? -7.947 -1.894 13.562 1.00 0.00 87 ASP A C 10
ATOM 17853 O O . ASP A 1 87 ? -7.119 -1.007 13.772 1.00 0.00 87 ASP A O 10
ATOM 17862 N N . VAL A 1 88 ? -9.256 -1.709 13.698 1.00 0.00 88 VAL A N 10
ATOM 17863 C CA . VAL A 1 88 ? -9.808 -0.424 14.110 1.00 0.00 88 VAL A CA 10
ATOM 17864 C C . VAL A 1 88 ? -10.884 -0.604 15.175 1.00 0.00 88 VAL A C 10
ATOM 17865 O O . VAL A 1 88 ? -11.149 -1.720 15.620 1.00 0.00 88 VAL A O 10
ATOM 17878 N N . GLU A 1 89 ? -11.500 0.503 15.578 1.00 0.00 89 GLU A N 10
ATOM 17879 C CA . GLU A 1 89 ? -12.548 0.466 16.591 1.00 0.00 89 GLU A CA 10
ATOM 17880 C C . GLU A 1 89 ? -13.455 -0.745 16.393 1.00 0.00 89 GLU A C 10
ATOM 17881 O O . GLU A 1 89 ? -13.738 -1.482 17.336 1.00 0.00 89 GLU A O 10
ATOM 17893 N N . GLN A 1 90 ? -13.908 -0.941 15.159 1.00 0.00 90 GLN A N 10
ATOM 17894 C CA . GLN A 1 90 ? -14.783 -2.062 14.836 1.00 0.00 90 GLN A CA 10
ATOM 17895 C C . GLN A 1 90 ? -14.158 -2.953 13.769 1.00 0.00 90 GLN A C 10
ATOM 17896 O O . GLN A 1 90 ? -13.522 -2.480 12.827 1.00 0.00 90 GLN A O 10
ATOM 17910 N N . PRO A 1 91 ? -14.340 -4.273 13.918 1.00 0.00 91 PRO A N 10
ATOM 17911 C CA . PRO A 1 91 ? -13.801 -5.258 12.976 1.00 0.00 91 PRO A CA 10
ATOM 17912 C C . PRO A 1 91 ? -14.506 -5.214 11.625 1.00 0.00 91 PRO A C 10
ATOM 17913 O O . PRO A 1 91 ? -15.489 -5.920 11.403 1.00 0.00 91 PRO A O 10
ATOM 17924 N N . PHE A 1 92 ? -13.996 -4.381 10.723 1.00 0.00 92 PHE A N 10
ATOM 17925 C CA . PHE A 1 92 ? -14.579 -4.245 9.393 1.00 0.00 92 PHE A CA 10
ATOM 17926 C C . PHE A 1 92 ? -14.072 -5.343 8.463 1.00 0.00 92 PHE A C 10
ATOM 17927 O O . PHE A 1 92 ? -12.947 -5.282 7.968 1.00 0.00 92 PHE A O 10
ATOM 17944 N N . SER A 1 93 ? -14.912 -6.347 8.230 1.00 0.00 93 SER A N 10
ATOM 17945 C CA . SER A 1 93 ? -14.549 -7.462 7.364 1.00 0.00 93 SER A CA 10
ATOM 17946 C C . SER A 1 93 ? -14.612 -7.053 5.895 1.00 0.00 93 SER A C 10
ATOM 17947 O O . SER A 1 93 ? -15.316 -6.108 5.533 1.00 0.00 93 SER A O 10
ATOM 17955 N N . CYS A 1 94 ? -13.874 -7.768 5.055 1.00 0.00 94 CYS A N 10
ATOM 17956 C CA . CYS A 1 94 ? -13.846 -7.479 3.626 1.00 0.00 94 CYS A CA 10
ATOM 17957 C C . CYS A 1 94 ? -13.666 -8.760 2.816 1.00 0.00 94 CYS A C 10
ATOM 17958 O O . CYS A 1 94 ? -13.620 -9.858 3.371 1.00 0.00 94 CYS A O 10
ATOM 17966 N N . THR A 1 95 ? -13.568 -8.611 1.499 1.00 0.00 95 THR A N 10
ATOM 17967 C CA . THR A 1 95 ? -13.396 -9.755 0.611 1.00 0.00 95 THR A CA 10
ATOM 17968 C C . THR A 1 95 ? -11.941 -9.908 0.186 1.00 0.00 95 THR A C 10
ATOM 17969 O O . THR A 1 95 ? -11.426 -11.023 0.092 1.00 0.00 95 THR A O 10
ATOM 17980 N N . SER A 1 96 ? -11.281 -8.782 -0.067 1.00 0.00 96 SER A N 10
ATOM 17981 C CA . SER A 1 96 ? -9.884 -8.792 -0.485 1.00 0.00 96 SER A CA 10
ATOM 17982 C C . SER A 1 96 ? -9.153 -7.558 0.034 1.00 0.00 96 SER A C 10
ATOM 17983 O O . SER A 1 96 ? -9.716 -6.758 0.782 1.00 0.00 96 SER A O 10
ATOM 17991 N N . LEU A 1 97 ? -7.896 -7.410 -0.369 1.00 0.00 97 LEU A N 10
ATOM 17992 C CA . LEU A 1 97 ? -7.085 -6.273 0.055 1.00 0.00 97 LEU A CA 10
ATOM 17993 C C . LEU A 1 97 ? -7.566 -4.986 -0.606 1.00 0.00 97 LEU A C 10
ATOM 17994 O O . LEU A 1 97 ? -7.589 -3.926 0.021 1.00 0.00 97 LEU A O 10
ATOM 18010 N N . ASP A 1 98 ? -7.951 -5.085 -1.873 1.00 0.00 98 ASP A N 10
ATOM 18011 C CA . ASP A 1 98 ? -8.435 -3.928 -2.619 1.00 0.00 98 ASP A CA 10
ATOM 18012 C C . ASP A 1 98 ? -9.553 -3.222 -1.859 1.00 0.00 98 ASP A C 10
ATOM 18013 O O . ASP A 1 98 ? -9.494 -2.014 -1.632 1.00 0.00 98 ASP A O 10
ATOM 18022 N N . ALA A 1 99 ? -10.570 -3.983 -1.471 1.00 0.00 99 ALA A N 10
ATOM 18023 C CA . ALA A 1 99 ? -11.701 -3.430 -0.736 1.00 0.00 99 ALA A CA 10
ATOM 18024 C C . ALA A 1 99 ? -11.230 -2.590 0.447 1.00 0.00 99 ALA A C 10
ATOM 18025 O O . ALA A 1 99 ? -11.717 -1.482 0.667 1.00 0.00 99 ALA A O 10
ATOM 18032 N N . VAL A 1 100 ? -10.279 -3.127 1.205 1.00 0.00 100 VAL A N 10
ATOM 18033 C CA . VAL A 1 100 ? -9.742 -2.427 2.366 1.00 0.00 100 VAL A CA 10
ATOM 18034 C C . VAL A 1 100 ? -9.424 -0.974 2.033 1.00 0.00 100 VAL A C 10
ATOM 18035 O O . VAL A 1 100 ? -9.882 -0.055 2.713 1.00 0.00 100 VAL A O 10
ATOM 18048 N N . VAL A 1 101 ? -8.637 -0.771 0.982 1.00 0.00 101 VAL A N 10
ATOM 18049 C CA . VAL A 1 101 ? -8.258 0.571 0.556 1.00 0.00 101 VAL A CA 10
ATOM 18050 C C . VAL A 1 101 ? -9.479 1.477 0.448 1.00 0.00 101 VAL A C 10
ATOM 18051 O O . VAL A 1 101 ? -9.467 2.611 0.926 1.00 0.00 101 VAL A O 10
ATOM 18064 N N . ASN A 1 102 ? -10.532 0.969 -0.184 1.00 0.00 102 ASN A N 10
ATOM 18065 C CA . ASN A 1 102 ? -11.762 1.734 -0.355 1.00 0.00 102 ASN A CA 10
ATOM 18066 C C . ASN A 1 102 ? -12.319 2.179 0.994 1.00 0.00 102 ASN A C 10
ATOM 18067 O O . ASN A 1 102 ? -12.864 3.275 1.121 1.00 0.00 102 ASN A O 10
ATOM 18078 N N . TYR A 1 103 ? -12.175 1.322 1.999 1.00 0.00 103 TYR A N 10
ATOM 18079 C CA . TYR A 1 103 ? -12.664 1.626 3.338 1.00 0.00 103 TYR A CA 10
ATOM 18080 C C . TYR A 1 103 ? -11.918 2.815 3.934 1.00 0.00 103 TYR A C 10
ATOM 18081 O O . TYR A 1 103 ? -12.475 3.584 4.719 1.00 0.00 103 TYR A O 10
ATOM 18099 N N . PHE A 1 104 ? -10.652 2.962 3.555 1.00 0.00 104 PHE A N 10
ATOM 18100 C CA . PHE A 1 104 ? -9.829 4.058 4.051 1.00 0.00 104 PHE A CA 10
ATOM 18101 C C . PHE A 1 104 ? -10.089 5.337 3.261 1.00 0.00 104 PHE A C 10
ATOM 18102 O O . PHE A 1 104 ? -10.272 6.410 3.836 1.00 0.00 104 PHE A O 10
ATOM 18119 N N . VAL A 1 105 ? -10.105 5.215 1.937 1.00 0.00 105 VAL A N 10
ATOM 18120 C CA . VAL A 1 105 ? -10.344 6.359 1.066 1.00 0.00 105 VAL A CA 10
ATOM 18121 C C . VAL A 1 105 ? -11.516 7.195 1.568 1.00 0.00 105 VAL A C 10
ATOM 18122 O O . VAL A 1 105 ? -11.586 8.398 1.316 1.00 0.00 105 VAL A O 10
ATOM 18135 N N . SER A 1 106 ? -12.435 6.551 2.280 1.00 0.00 106 SER A N 10
ATOM 18136 C CA . SER A 1 106 ? -13.606 7.235 2.814 1.00 0.00 106 SER A CA 10
ATOM 18137 C C . SER A 1 106 ? -13.270 7.946 4.122 1.00 0.00 106 SER A C 10
ATOM 18138 O O . SER A 1 106 ? -13.245 9.175 4.184 1.00 0.00 106 SER A O 10
ATOM 18146 N N . HIS A 1 107 ? -13.013 7.163 5.165 1.00 0.00 107 HIS A N 10
ATOM 18147 C CA . HIS A 1 107 ? -12.677 7.718 6.472 1.00 0.00 107 HIS A CA 10
ATOM 18148 C C . HIS A 1 107 ? -11.684 8.867 6.336 1.00 0.00 107 HIS A C 10
ATOM 18149 O O . HIS A 1 107 ? -11.915 9.966 6.843 1.00 0.00 107 HIS A O 10
ATOM 18164 N N . THR A 1 108 ? -10.576 8.608 5.647 1.00 0.00 108 THR A N 10
ATOM 18165 C CA . THR A 1 108 ? -9.547 9.620 5.446 1.00 0.00 108 THR A CA 10
ATOM 18166 C C . THR A 1 108 ? -10.112 10.845 4.736 1.00 0.00 108 THR A C 10
ATOM 18167 O O . THR A 1 108 ? -11.308 10.917 4.455 1.00 0.00 108 THR A O 10
ATOM 18178 N N . LYS A 1 109 ? -9.243 11.809 4.447 1.00 0.00 109 LYS A N 10
ATOM 18179 C CA . LYS A 1 109 ? -9.654 13.032 3.767 1.00 0.00 109 LYS A CA 10
ATOM 18180 C C . LYS A 1 109 ? -10.653 12.727 2.656 1.00 0.00 109 LYS A C 10
ATOM 18181 O O . LYS A 1 109 ? -10.640 11.641 2.074 1.00 0.00 109 LYS A O 10
ATOM 18200 N N . LYS A 1 110 ? -11.520 13.691 2.365 1.00 0.00 110 LYS A N 10
ATOM 18201 C CA . LYS A 1 110 ? -12.525 13.528 1.321 1.00 0.00 110 LYS A CA 10
ATOM 18202 C C . LYS A 1 110 ? -11.996 12.655 0.187 1.00 0.00 110 LYS A C 10
ATOM 18203 O O . LYS A 1 110 ? -12.743 11.887 -0.418 1.00 0.00 110 LYS A O 10
ATOM 18222 N N . ALA A 1 111 ? -10.702 12.779 -0.093 1.00 0.00 111 ALA A N 10
ATOM 18223 C CA . ALA A 1 111 ? -10.073 11.998 -1.152 1.00 0.00 111 ALA A CA 10
ATOM 18224 C C . ALA A 1 111 ? -8.581 11.819 -0.890 1.00 0.00 111 ALA A C 10
ATOM 18225 O O . ALA A 1 111 ? -7.869 12.785 -0.613 1.00 0.00 111 ALA A O 10
ATOM 18232 N N . LEU A 1 112 ? -8.115 10.579 -0.977 1.00 0.00 112 LEU A N 10
ATOM 18233 C CA . LEU A 1 112 ? -6.706 10.273 -0.748 1.00 0.00 112 LEU A CA 10
ATOM 18234 C C . LEU A 1 112 ? -6.076 9.648 -1.989 1.00 0.00 112 LEU A C 10
ATOM 18235 O O . LEU A 1 112 ? -6.653 8.752 -2.605 1.00 0.00 112 LEU A O 10
ATOM 18251 N N . VAL A 1 113 ? -4.888 10.124 -2.347 1.00 0.00 113 VAL A N 10
ATOM 18252 C CA . VAL A 1 113 ? -4.178 9.609 -3.511 1.00 0.00 113 VAL A CA 10
ATOM 18253 C C . VAL A 1 113 ? -3.354 8.379 -3.152 1.00 0.00 113 VAL A C 10
ATOM 18254 O O . VAL A 1 113 ? -2.514 8.404 -2.253 1.00 0.00 113 VAL A O 10
ATOM 18267 N N . PRO A 1 114 ? -3.597 7.273 -3.872 1.00 0.00 114 PRO A N 10
ATOM 18268 C CA . PRO A 1 114 ? -2.886 6.010 -3.648 1.00 0.00 114 PRO A CA 10
ATOM 18269 C C . PRO A 1 114 ? -1.425 6.085 -4.074 1.00 0.00 114 PRO A C 10
ATOM 18270 O O . PRO A 1 114 ? -1.037 6.959 -4.850 1.00 0.00 114 PRO A O 10
ATOM 18281 N N . PHE A 1 115 ? -0.616 5.162 -3.564 1.00 0.00 115 PHE A N 10
ATOM 18282 C CA . PHE A 1 115 ? 0.804 5.123 -3.892 1.00 0.00 115 PHE A CA 10
ATOM 18283 C C . PHE A 1 115 ? 1.124 3.931 -4.788 1.00 0.00 115 PHE A C 10
ATOM 18284 O O . PHE A 1 115 ? 0.893 2.779 -4.415 1.00 0.00 115 PHE A O 10
ATOM 18301 N N . LEU A 1 116 ? 1.654 4.213 -5.972 1.00 0.00 116 L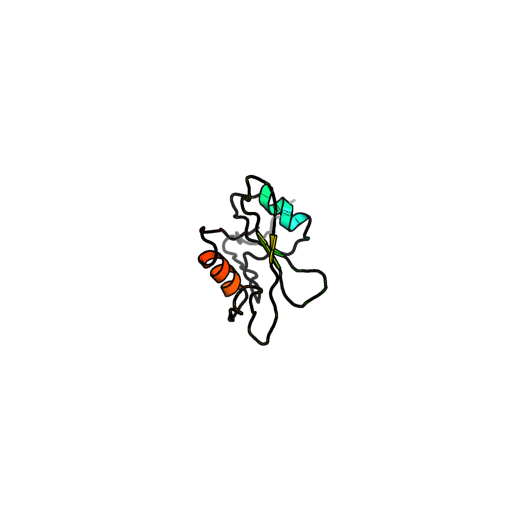EU A N 10
ATOM 18302 C CA . LEU A 1 116 ? 2.004 3.165 -6.925 1.00 0.00 116 LEU A CA 10
ATOM 18303 C C . LEU A 1 116 ? 3.356 3.448 -7.573 1.00 0.00 116 LEU A C 10
ATOM 18304 O O . LEU A 1 116 ? 3.606 4.554 -8.053 1.00 0.00 116 LEU A O 10
ATOM 18320 N N . LEU A 1 117 ? 4.222 2.441 -7.586 1.00 0.00 117 LEU A N 10
ATOM 18321 C CA . LEU A 1 117 ? 5.548 2.581 -8.178 1.00 0.00 117 LEU A CA 10
ATOM 18322 C C . LEU A 1 117 ? 5.758 1.558 -9.289 1.00 0.00 117 LEU A C 10
ATOM 18323 O O . LEU A 1 117 ? 6.013 0.383 -9.025 1.00 0.00 117 LEU A O 10
ATOM 18339 N N . ASP A 1 118 ? 5.652 2.012 -10.533 1.00 0.00 118 ASP A N 10
ATOM 18340 C CA . ASP A 1 118 ? 5.834 1.138 -11.686 1.00 0.00 118 ASP A CA 10
ATOM 18341 C C . ASP A 1 118 ? 7.241 0.551 -11.706 1.00 0.00 118 ASP A C 10
ATOM 18342 O O . ASP A 1 118 ? 8.162 1.140 -12.271 1.00 0.00 118 ASP A O 10
ATOM 18351 N N . GLY A 1 1 ? 25.151 9.633 -39.928 1.00 0.00 1 GLY A N 11
ATOM 18352 C CA . GLY A 1 1 ? 23.725 9.407 -39.788 1.00 0.00 1 GLY A CA 11
ATOM 18353 C C . GLY A 1 1 ? 23.318 9.146 -38.351 1.00 0.00 1 GLY A C 11
ATOM 18354 O O . GLY A 1 1 ? 24.158 8.825 -37.510 1.00 0.00 1 GLY A O 11
ATOM 18358 N N . SER A 1 2 ? 22.027 9.286 -38.068 1.00 0.00 2 SER A N 11
ATOM 18359 C CA . SER A 1 2 ? 21.511 9.069 -36.721 1.00 0.00 2 SER A CA 11
ATOM 18360 C C . SER A 1 2 ? 19.995 8.906 -36.741 1.00 0.00 2 SER A C 11
ATOM 18361 O O . SER A 1 2 ? 19.280 9.712 -37.334 1.00 0.00 2 SER A O 11
ATOM 18369 N N . SER A 1 3 ? 19.511 7.855 -36.085 1.00 0.00 3 SER A N 11
ATOM 18370 C CA . SER A 1 3 ? 18.079 7.583 -36.029 1.00 0.00 3 SER A CA 11
ATOM 18371 C C . SER A 1 3 ? 17.681 7.050 -34.656 1.00 0.00 3 SER A C 11
ATOM 18372 O O . SER A 1 3 ? 18.535 6.702 -33.841 1.00 0.00 3 SER A O 11
ATOM 18380 N N . GLY A 1 4 ? 16.376 6.989 -34.407 1.00 0.00 4 GLY A N 11
ATOM 18381 C CA . GLY A 1 4 ? 15.887 6.498 -33.132 1.00 0.00 4 GLY A CA 11
ATOM 18382 C C . GLY A 1 4 ? 14.896 5.361 -33.291 1.00 0.00 4 GLY A C 11
ATOM 18383 O O . GLY A 1 4 ? 14.484 5.038 -34.404 1.00 0.00 4 GLY A O 11
ATOM 18387 N N . SER A 1 5 ? 14.516 4.750 -32.173 1.00 0.00 5 SER A N 11
ATOM 18388 C CA . SER A 1 5 ? 13.572 3.639 -32.194 1.00 0.00 5 SER A CA 11
ATOM 18389 C C . SER A 1 5 ? 12.672 3.667 -30.962 1.00 0.00 5 SER A C 11
ATOM 18390 O O . SER A 1 5 ? 12.837 4.509 -30.079 1.00 0.00 5 SER A O 11
ATOM 18398 N N . SER A 1 6 ? 11.721 2.740 -30.909 1.00 0.00 6 SER A N 11
ATOM 18399 C CA . SER A 1 6 ? 10.792 2.661 -29.788 1.00 0.00 6 SER A CA 11
ATOM 18400 C C . SER A 1 6 ? 11.259 1.627 -28.768 1.00 0.00 6 SER A C 11
ATOM 18401 O O . SER A 1 6 ? 12.271 0.956 -28.966 1.00 0.00 6 SER A O 11
ATOM 18409 N N . GLY A 1 7 ? 10.514 1.506 -27.674 1.00 0.00 7 GLY A N 11
ATOM 18410 C CA . GLY A 1 7 ? 10.867 0.554 -26.638 1.00 0.00 7 GLY A CA 11
ATOM 18411 C C . GLY A 1 7 ? 10.691 -0.884 -27.086 1.00 0.00 7 GLY A C 11
ATOM 18412 O O . GLY A 1 7 ? 9.574 -1.323 -27.360 1.00 0.00 7 GLY A O 11
ATOM 18416 N N . GLU A 1 8 ? 11.796 -1.618 -27.164 1.00 0.00 8 GLU A N 11
ATOM 18417 C CA . GLU A 1 8 ? 11.758 -3.013 -27.585 1.00 0.00 8 GLU A CA 11
ATOM 18418 C C . GLU A 1 8 ? 10.702 -3.788 -26.804 1.00 0.00 8 GLU A C 11
ATOM 18419 O O . GLU A 1 8 ? 10.003 -3.230 -25.959 1.00 0.00 8 GLU A O 11
ATOM 18431 N N . VAL A 1 9 ? 10.590 -5.082 -27.094 1.00 0.00 9 VAL A N 11
ATOM 18432 C CA . VAL A 1 9 ? 9.620 -5.936 -26.419 1.00 0.00 9 VAL A CA 11
ATOM 18433 C C . VAL A 1 9 ? 9.431 -5.512 -24.966 1.00 0.00 9 VAL A C 11
ATOM 18434 O O . VAL A 1 9 ? 10.348 -5.629 -24.151 1.00 0.00 9 VAL A O 11
ATOM 18447 N N . LEU A 1 10 ? 8.239 -5.021 -24.649 1.00 0.00 10 LEU A N 11
ATOM 18448 C CA . LEU A 1 10 ? 7.929 -4.580 -23.292 1.00 0.00 10 LEU A CA 11
ATOM 18449 C C . LEU A 1 10 ? 6.615 -5.186 -22.810 1.00 0.00 10 LEU A C 11
ATOM 18450 O O . LEU A 1 10 ? 5.537 -4.688 -23.130 1.00 0.00 10 LEU A O 11
ATOM 18466 N N . ALA A 1 11 ? 6.714 -6.262 -22.037 1.00 0.00 11 ALA A N 11
ATOM 18467 C CA . ALA A 1 11 ? 5.534 -6.933 -21.507 1.00 0.00 11 ALA A CA 11
ATOM 18468 C C . ALA A 1 11 ? 5.497 -6.857 -19.984 1.00 0.00 11 ALA A C 11
ATOM 18469 O O . ALA A 1 11 ? 4.643 -7.469 -19.342 1.00 0.00 11 ALA A O 11
ATOM 18476 N N . LYS A 1 12 ? 6.428 -6.103 -19.411 1.00 0.00 12 LYS A N 11
ATOM 18477 C CA . LYS A 1 12 ? 6.503 -5.945 -17.964 1.00 0.00 12 LYS A CA 11
ATOM 18478 C C . LYS A 1 12 ? 6.097 -4.535 -17.547 1.00 0.00 12 LYS A C 11
ATOM 18479 O O . LYS A 1 12 ? 6.585 -4.010 -16.548 1.00 0.00 12 LYS A O 11
ATOM 18498 N N . GLU A 1 13 ? 5.203 -3.929 -18.322 1.00 0.00 13 GLU A N 11
ATOM 18499 C CA . GLU A 1 13 ? 4.731 -2.579 -18.032 1.00 0.00 13 GLU A CA 11
ATOM 18500 C C . GLU A 1 13 ? 3.784 -2.580 -16.835 1.00 0.00 13 GLU A C 11
ATOM 18501 O O . GLU A 1 13 ? 4.003 -1.864 -15.858 1.00 0.00 13 GLU A O 11
ATOM 18513 N N . GLU A 1 14 ? 2.732 -3.387 -16.921 1.00 0.00 14 GLU A N 11
ATOM 18514 C CA . GLU A 1 14 ? 1.750 -3.478 -15.846 1.00 0.00 14 GLU A CA 11
ATOM 18515 C C . GLU A 1 14 ? 1.081 -4.849 -15.835 1.00 0.00 14 GLU A C 11
ATOM 18516 O O . GLU A 1 14 ? 0.868 -5.456 -16.885 1.00 0.00 14 GLU A O 11
ATOM 18528 N N . ALA A 1 15 ? 0.752 -5.331 -14.642 1.00 0.00 15 ALA A N 11
ATOM 18529 C CA . ALA A 1 15 ? 0.105 -6.630 -14.494 1.00 0.00 15 ALA A CA 11
ATOM 18530 C C . ALA A 1 15 ? -1.273 -6.488 -13.858 1.00 0.00 15 ALA A C 11
ATOM 18531 O O . ALA A 1 15 ? -1.459 -5.705 -12.925 1.00 0.00 15 ALA A O 11
ATOM 18538 N N . ARG A 1 16 ? -2.236 -7.248 -14.367 1.00 0.00 16 ARG A N 11
ATOM 18539 C CA . ARG A 1 16 ? -3.598 -7.205 -13.850 1.00 0.00 16 ARG A CA 11
ATOM 18540 C C . ARG A 1 16 ? -3.823 -8.307 -12.819 1.00 0.00 16 ARG A C 11
ATOM 18541 O O . ARG A 1 16 ? -4.811 -8.291 -12.084 1.00 0.00 16 ARG A O 11
ATOM 18562 N N . ARG A 1 17 ? -2.901 -9.263 -12.772 1.00 0.00 17 ARG A N 11
ATOM 18563 C CA . ARG A 1 17 ? -2.999 -10.374 -11.833 1.00 0.00 17 ARG A CA 11
ATOM 18564 C C . ARG A 1 17 ? -2.607 -9.933 -10.426 1.00 0.00 17 ARG A C 11
ATOM 18565 O O . ARG A 1 17 ? -1.816 -10.594 -9.756 1.00 0.00 17 ARG A O 11
ATOM 18586 N N . ALA A 1 18 ? -3.167 -8.810 -9.985 1.00 0.00 18 ALA A N 11
ATOM 18587 C CA . ALA A 1 18 ? -2.877 -8.283 -8.657 1.00 0.00 18 ALA A CA 11
ATOM 18588 C C . ALA A 1 18 ? -3.896 -8.776 -7.636 1.00 0.00 18 ALA A C 11
ATOM 18589 O O . ALA A 1 18 ? -4.579 -7.980 -6.991 1.00 0.00 18 ALA A O 11
ATOM 18596 N N . LEU A 1 19 ? -3.993 -10.093 -7.493 1.00 0.00 19 LEU A N 11
ATOM 18597 C CA . LEU A 1 19 ? -4.928 -10.693 -6.548 1.00 0.00 19 LEU A CA 11
ATOM 18598 C C . LEU A 1 19 ? -4.376 -10.646 -5.128 1.00 0.00 19 LEU A C 11
ATOM 18599 O O . LEU A 1 19 ? -4.914 -9.954 -4.265 1.00 0.00 19 LEU A O 11
ATOM 18615 N N . GLU A 1 20 ? -3.295 -11.385 -4.894 1.00 0.00 20 GLU A N 11
ATOM 18616 C CA . GLU A 1 20 ? -2.669 -11.426 -3.578 1.00 0.00 20 GLU A CA 11
ATOM 18617 C C . GLU A 1 20 ? -2.562 -10.025 -2.983 1.00 0.00 20 GLU A C 11
ATOM 18618 O O . GLU A 1 20 ? -2.952 -9.792 -1.839 1.00 0.00 20 GLU A O 11
ATOM 18630 N N . THR A 1 21 ? -2.029 -9.094 -3.768 1.00 0.00 21 THR A N 11
ATOM 18631 C CA . THR A 1 21 ? -1.868 -7.716 -3.320 1.00 0.00 21 THR A CA 11
ATOM 18632 C C . THR A 1 21 ? -2.100 -6.735 -4.464 1.00 0.00 21 THR A C 11
ATOM 18633 O O . THR A 1 21 ? -1.842 -7.032 -5.630 1.00 0.00 21 THR A O 11
ATOM 18644 N N . PRO A 1 22 ? -2.599 -5.537 -4.125 1.00 0.00 22 PRO A N 11
ATOM 18645 C CA . PRO A 1 22 ? -2.875 -4.488 -5.110 1.00 0.00 22 PRO A CA 11
ATOM 18646 C C . PRO A 1 22 ? -1.600 -3.898 -5.703 1.00 0.00 22 PRO A C 11
ATOM 18647 O O . PRO A 1 22 ? -0.525 -3.998 -5.111 1.00 0.00 22 PRO A O 11
ATOM 18658 N N . SER A 1 23 ? -1.726 -3.284 -6.875 1.00 0.00 23 SER A N 11
ATOM 18659 C CA . SER A 1 23 ? -0.582 -2.682 -7.549 1.00 0.00 23 SER A CA 11
ATOM 18660 C C . SER A 1 23 ? 0.117 -1.677 -6.640 1.00 0.00 23 SER A C 11
ATOM 18661 O O . SER A 1 23 ? 1.341 -1.699 -6.497 1.00 0.00 23 SER A O 11
ATOM 18669 N N . CYS A 1 24 ? -0.666 -0.796 -6.028 1.00 0.00 24 CYS A N 11
ATOM 18670 C CA . CYS A 1 24 ? -0.124 0.219 -5.133 1.00 0.00 24 CYS A CA 11
ATOM 18671 C C . CYS A 1 24 ? 0.902 -0.388 -4.180 1.00 0.00 24 CYS A C 11
ATOM 18672 O O . CYS A 1 24 ? 1.955 0.197 -3.930 1.00 0.00 24 CYS A O 11
ATOM 18680 N N . PHE A 1 25 ? 0.584 -1.565 -3.650 1.00 0.00 25 PHE A N 11
ATOM 18681 C CA . PHE A 1 25 ? 1.476 -2.250 -2.722 1.00 0.00 25 PHE A CA 11
ATOM 18682 C C . PHE A 1 25 ? 2.920 -2.191 -3.212 1.00 0.00 25 PHE A C 11
ATOM 18683 O O . PHE A 1 25 ? 3.177 -2.058 -4.409 1.00 0.00 25 PHE A O 11
ATOM 18700 N N . LEU A 1 26 ? 3.860 -2.288 -2.277 1.00 0.00 26 LEU A N 11
ATOM 18701 C CA . LEU A 1 26 ? 5.278 -2.245 -2.612 1.00 0.00 26 LEU A CA 11
ATOM 18702 C C . LEU A 1 26 ? 6.103 -3.020 -1.589 1.00 0.00 26 LEU A C 11
ATOM 18703 O O . LEU A 1 26 ? 5.705 -3.161 -0.432 1.00 0.00 26 LEU A O 11
ATOM 18719 N N . LYS A 1 27 ? 7.256 -3.518 -2.021 1.00 0.00 27 LYS A N 11
ATOM 18720 C CA . LYS A 1 27 ? 8.140 -4.277 -1.144 1.00 0.00 27 LYS A CA 11
ATOM 18721 C C . LYS A 1 27 ? 9.314 -3.419 -0.681 1.00 0.00 27 LYS A C 11
ATOM 18722 O O . LYS A 1 27 ? 10.247 -3.164 -1.443 1.00 0.00 27 LYS A O 11
ATOM 18741 N N . VAL A 1 28 ? 9.262 -2.979 0.571 1.00 0.00 28 VAL A N 11
ATOM 18742 C CA . VAL A 1 28 ? 10.322 -2.153 1.136 1.00 0.00 28 VAL A CA 11
ATOM 18743 C C . VAL A 1 28 ? 10.477 -2.403 2.632 1.00 0.00 28 VAL A C 11
ATOM 18744 O O . VAL A 1 28 ? 9.692 -3.138 3.233 1.00 0.00 28 VAL A O 11
ATOM 18757 N N . SER A 1 29 ? 11.494 -1.789 3.228 1.00 0.00 29 SER A N 11
ATOM 18758 C CA . SER A 1 29 ? 11.754 -1.948 4.653 1.00 0.00 29 SER A CA 11
ATOM 18759 C C . SER A 1 29 ? 10.818 -1.070 5.478 1.00 0.00 29 SER A C 11
ATOM 18760 O O . SER A 1 29 ? 10.234 -0.114 4.967 1.00 0.00 29 SER A O 11
ATOM 18768 N N . ARG A 1 30 ? 10.678 -1.402 6.757 1.00 0.00 30 ARG A N 11
ATOM 18769 C CA . ARG A 1 30 ? 9.812 -0.646 7.654 1.00 0.00 30 ARG A CA 11
ATOM 18770 C C . ARG A 1 30 ? 10.255 0.812 7.735 1.00 0.00 30 ARG A C 11
ATOM 18771 O O . ARG A 1 30 ? 9.437 1.727 7.636 1.00 0.00 30 ARG A O 11
ATOM 18792 N N . LEU A 1 31 ? 11.554 1.021 7.918 1.00 0.00 31 LEU A N 11
ATOM 18793 C CA . LEU A 1 31 ? 12.107 2.367 8.015 1.00 0.00 31 LEU A CA 11
ATOM 18794 C C . LEU A 1 31 ? 12.189 3.022 6.639 1.00 0.00 31 LEU A C 11
ATOM 18795 O O . LEU A 1 31 ? 12.197 4.246 6.524 1.00 0.00 31 LEU A O 11
ATOM 18811 N N . GLU A 1 32 ? 12.248 2.196 5.599 1.00 0.00 32 GLU A N 11
ATOM 18812 C CA . GLU A 1 32 ? 12.328 2.696 4.232 1.00 0.00 32 GLU A CA 11
ATOM 18813 C C . GLU A 1 32 ? 10.990 3.278 3.786 1.00 0.00 32 GLU A C 11
ATOM 18814 O O . GLU A 1 32 ? 10.900 4.454 3.436 1.00 0.00 32 GLU A O 11
ATOM 18826 N N . ALA A 1 33 ? 9.954 2.447 3.802 1.00 0.00 33 ALA A N 11
ATOM 18827 C CA . ALA A 1 33 ? 8.621 2.880 3.402 1.00 0.00 33 ALA A CA 11
ATOM 18828 C C . ALA A 1 33 ? 8.372 4.331 3.799 1.00 0.00 33 ALA A C 11
ATOM 18829 O O . ALA A 1 33 ? 7.919 5.137 2.987 1.00 0.00 33 ALA A O 11
ATOM 18836 N N . GLN A 1 34 ? 8.672 4.656 5.053 1.00 0.00 34 GLN A N 11
ATOM 18837 C CA . GLN A 1 34 ? 8.479 6.011 5.557 1.00 0.00 34 GLN A CA 11
ATOM 18838 C C . GLN A 1 34 ? 9.111 7.035 4.620 1.00 0.00 34 GLN A C 11
ATOM 18839 O O . GLN A 1 34 ? 8.413 7.830 3.989 1.00 0.00 34 GLN A O 11
ATOM 18853 N N . LEU A 1 35 ? 10.437 7.011 4.535 1.00 0.00 35 LEU A N 11
ATOM 18854 C CA . LEU A 1 35 ? 11.165 7.939 3.675 1.00 0.00 35 LEU A CA 11
ATOM 18855 C C . LEU A 1 35 ? 10.687 7.832 2.231 1.00 0.00 35 LEU A C 11
ATOM 18856 O O . LEU A 1 35 ? 10.671 8.820 1.496 1.00 0.00 35 LEU A O 11
ATOM 18872 N N . LEU A 1 36 ? 10.294 6.629 1.830 1.00 0.00 36 LEU A N 11
ATOM 18873 C CA . LEU A 1 36 ? 9.811 6.392 0.474 1.00 0.00 36 LEU A CA 11
ATOM 18874 C C . LEU A 1 36 ? 8.862 7.502 0.033 1.00 0.00 36 LEU A C 11
ATOM 18875 O O . LEU A 1 36 ? 8.675 7.735 -1.161 1.00 0.00 36 LEU A O 11
ATOM 18891 N N . LEU A 1 37 ? 8.266 8.184 1.005 1.00 0.00 37 LEU A N 11
ATOM 18892 C CA . LEU A 1 37 ? 7.337 9.270 0.718 1.00 0.00 37 LEU A CA 11
ATOM 18893 C C . LEU A 1 37 ? 8.086 10.540 0.330 1.00 0.00 37 LEU A C 11
ATOM 18894 O O . LEU A 1 37 ? 7.849 11.112 -0.733 1.00 0.00 37 LEU A O 11
ATOM 18910 N N . GLU A 1 38 ? 8.995 10.973 1.198 1.00 0.00 38 GLU A N 11
ATOM 18911 C CA . GLU A 1 38 ? 9.781 12.175 0.945 1.00 0.00 38 GLU A CA 11
ATOM 18912 C C . GLU A 1 38 ? 10.438 12.116 -0.431 1.00 0.00 38 GLU A C 11
ATOM 18913 O O . GLU A 1 38 ? 10.718 13.148 -1.042 1.00 0.00 38 GLU A O 11
ATOM 18925 N N . ARG A 1 39 ? 10.677 10.902 -0.914 1.00 0.00 39 ARG A N 11
ATOM 18926 C CA . ARG A 1 39 ? 11.301 10.707 -2.217 1.00 0.00 39 ARG A CA 11
ATOM 18927 C C . ARG A 1 39 ? 10.262 10.764 -3.332 1.00 0.00 39 ARG A C 11
ATOM 18928 O O . ARG A 1 39 ? 10.504 11.342 -4.392 1.00 0.00 39 ARG A O 11
ATOM 18949 N N . TYR A 1 40 ? 9.103 10.161 -3.085 1.00 0.00 40 TYR A N 11
ATOM 18950 C CA . TYR A 1 40 ? 8.027 10.142 -4.069 1.00 0.00 40 TYR A CA 11
ATOM 18951 C C . TYR A 1 40 ? 6.729 10.670 -3.467 1.00 0.00 40 TYR A C 11
ATOM 18952 O O . TYR A 1 40 ? 5.711 9.980 -3.419 1.00 0.00 40 TYR A O 11
ATOM 18970 N N . PRO A 1 41 ? 6.765 11.926 -2.996 1.00 0.00 41 PRO A N 11
ATOM 18971 C CA . PRO A 1 41 ? 5.599 12.577 -2.389 1.00 0.00 41 PRO A CA 11
ATOM 18972 C C . PRO A 1 41 ? 4.511 12.887 -3.412 1.00 0.00 41 PRO A C 11
ATOM 18973 O O . PRO A 1 41 ? 3.391 13.244 -3.050 1.00 0.00 41 PRO A O 11
ATOM 18984 N N . GLU A 1 42 ? 4.848 12.747 -4.690 1.00 0.00 42 GLU A N 11
ATOM 18985 C CA . GLU A 1 42 ? 3.898 13.013 -5.764 1.00 0.00 42 GLU A CA 11
ATOM 18986 C C . GLU A 1 42 ? 3.183 11.732 -6.187 1.00 0.00 42 GLU A C 11
ATOM 18987 O O . GLU A 1 42 ? 2.144 11.777 -6.846 1.00 0.00 42 GLU A O 11
ATOM 18999 N N . CYS A 1 43 ? 3.750 10.593 -5.806 1.00 0.00 43 CYS A N 11
ATOM 19000 C CA . CYS A 1 43 ? 3.169 9.298 -6.147 1.00 0.00 43 CYS A CA 11
ATOM 19001 C C . CYS A 1 43 ? 2.019 8.954 -5.207 1.00 0.00 43 CYS A C 11
ATOM 19002 O O . CYS A 1 43 ? 1.057 8.296 -5.601 1.00 0.00 43 CYS A O 11
ATOM 19010 N N . GLY A 1 44 ? 2.126 9.403 -3.959 1.00 0.00 44 GLY A N 11
ATOM 19011 C CA . GLY A 1 44 ? 1.089 9.131 -2.981 1.00 0.00 44 GLY A CA 11
ATOM 19012 C C . GLY A 1 44 ? 1.640 8.984 -1.577 1.00 0.00 44 GLY A C 11
ATOM 19013 O O . GLY A 1 44 ? 2.846 9.098 -1.362 1.00 0.00 44 GLY A O 11
ATOM 19017 N N . ASN A 1 45 ? 0.754 8.732 -0.619 1.00 0.00 45 ASN A N 11
ATOM 19018 C CA . ASN A 1 45 ? 1.159 8.572 0.774 1.00 0.00 45 ASN A CA 11
ATOM 19019 C C . ASN A 1 45 ? 0.670 7.240 1.332 1.00 0.00 45 ASN A C 11
ATOM 19020 O O . ASN A 1 45 ? 1.264 6.686 2.259 1.00 0.00 45 ASN A O 11
ATOM 19031 N N . LEU A 1 46 ? -0.417 6.729 0.763 1.00 0.00 46 LEU A N 11
ATOM 19032 C CA . LEU A 1 46 ? -0.988 5.461 1.204 1.00 0.00 46 LEU A CA 11
ATOM 19033 C C . LEU A 1 46 ? -0.239 4.284 0.588 1.00 0.00 46 LEU A C 11
ATOM 19034 O O . LEU A 1 46 ? -0.592 3.807 -0.493 1.00 0.00 46 LEU A O 11
ATOM 19050 N N . LEU A 1 47 ? 0.794 3.818 1.280 1.00 0.00 47 LEU A N 11
ATOM 19051 C CA . LEU A 1 47 ? 1.592 2.694 0.801 1.00 0.00 47 LEU A CA 11
ATOM 19052 C C . LEU A 1 47 ? 1.460 1.496 1.736 1.00 0.00 47 LEU A C 11
ATOM 19053 O O . LEU A 1 47 ? 1.282 1.654 2.944 1.00 0.00 47 LEU A O 11
ATOM 19069 N N . LEU A 1 48 ? 1.551 0.297 1.169 1.00 0.00 48 LEU A N 11
ATOM 19070 C CA . LEU A 1 48 ? 1.444 -0.929 1.952 1.00 0.00 48 LEU A CA 11
ATOM 19071 C C . LEU A 1 48 ? 2.712 -1.768 1.825 1.00 0.00 48 LEU A C 11
ATOM 19072 O O . LEU A 1 48 ? 2.994 -2.327 0.764 1.00 0.00 48 LEU A O 11
ATOM 19088 N N . ARG A 1 49 ? 3.470 -1.854 2.912 1.00 0.00 49 ARG A N 11
ATOM 19089 C CA . ARG A 1 49 ? 4.707 -2.626 2.922 1.00 0.00 49 ARG A CA 11
ATOM 19090 C C . ARG A 1 49 ? 4.486 -3.999 3.552 1.00 0.00 49 ARG A C 11
ATOM 19091 O O . ARG A 1 49 ? 3.621 -4.184 4.409 1.00 0.00 49 ARG A O 11
ATOM 19112 N N . PRO A 1 50 ? 5.285 -4.986 3.118 1.00 0.00 50 PRO A N 11
ATOM 19113 C CA . PRO A 1 50 ? 5.196 -6.357 3.626 1.00 0.00 50 PRO A CA 11
ATOM 19114 C C . PRO A 1 50 ? 5.672 -6.473 5.070 1.00 0.00 50 PRO A C 11
ATOM 19115 O O . PRO A 1 50 ? 6.799 -6.098 5.393 1.00 0.00 50 PRO A O 11
ATOM 19126 N N . SER A 1 51 ? 4.807 -6.995 5.933 1.00 0.00 51 SER A N 11
ATOM 19127 C CA . SER A 1 51 ? 5.139 -7.157 7.345 1.00 0.00 51 SER A CA 11
ATOM 19128 C C . SER A 1 51 ? 5.513 -8.604 7.651 1.00 0.00 51 SER A C 11
ATOM 19129 O O . SER A 1 51 ? 4.649 -9.474 7.746 1.00 0.00 51 SER A O 11
ATOM 19137 N N . GLY A 1 52 ? 6.810 -8.853 7.807 1.00 0.00 52 GLY A N 11
ATOM 19138 C CA . GLY A 1 52 ? 7.278 -10.195 8.101 1.00 0.00 52 GLY A CA 11
ATOM 19139 C C . GLY A 1 52 ? 7.538 -11.006 6.847 1.00 0.00 52 GLY A C 11
ATOM 19140 O O . GLY A 1 52 ? 7.002 -10.704 5.781 1.00 0.00 52 GLY A O 11
ATOM 19144 N N . ASP A 1 53 ? 8.365 -12.039 6.974 1.00 0.00 53 ASP A N 11
ATOM 19145 C CA . ASP A 1 53 ? 8.696 -12.897 5.842 1.00 0.00 53 ASP A CA 11
ATOM 19146 C C . ASP A 1 53 ? 7.831 -14.152 5.841 1.00 0.00 53 ASP A C 11
ATOM 19147 O O . ASP A 1 53 ? 7.958 -15.007 6.717 1.00 0.00 53 ASP A O 11
ATOM 19156 N N . GLY A 1 54 ? 6.950 -14.257 4.850 1.00 0.00 54 GLY A N 11
ATOM 19157 C CA . GLY A 1 54 ? 6.075 -15.412 4.754 1.00 0.00 54 GLY A CA 11
ATOM 19158 C C . GLY A 1 54 ? 5.012 -15.425 5.833 1.00 0.00 54 GLY A C 11
ATOM 19159 O O . GLY A 1 54 ? 5.082 -16.216 6.775 1.00 0.00 54 GLY A O 11
ATOM 19163 N N . ALA A 1 55 ? 4.024 -14.546 5.700 1.00 0.00 55 ALA A N 11
ATOM 19164 C CA . ALA A 1 55 ? 2.940 -14.459 6.672 1.00 0.00 55 ALA A CA 11
ATOM 19165 C C . ALA A 1 55 ? 1.715 -13.782 6.068 1.00 0.00 55 ALA A C 11
ATOM 19166 O O . ALA A 1 55 ? 1.783 -13.204 4.983 1.00 0.00 55 ALA A O 11
ATOM 19173 N N . ASP A 1 56 ? 0.594 -13.858 6.778 1.00 0.00 56 ASP A N 11
ATOM 19174 C CA . ASP A 1 56 ? -0.647 -13.250 6.312 1.00 0.00 56 ASP A CA 11
ATOM 19175 C C . ASP A 1 56 ? -0.871 -11.895 6.975 1.00 0.00 56 ASP A C 11
ATOM 19176 O O . ASP A 1 56 ? -1.988 -11.560 7.366 1.00 0.00 56 ASP A O 11
ATOM 19185 N N . GLY A 1 57 ? 0.201 -11.118 7.097 1.00 0.00 57 GLY A N 11
ATOM 19186 C CA . GLY A 1 57 ? 0.101 -9.807 7.714 1.00 0.00 57 GLY A CA 11
ATOM 19187 C C . GLY A 1 57 ? 0.712 -8.716 6.857 1.00 0.00 57 GLY A C 11
ATOM 19188 O O . GLY A 1 57 ? 1.762 -8.911 6.246 1.00 0.00 57 GLY A O 11
ATOM 19192 N N . VAL A 1 58 ? 0.051 -7.563 6.810 1.00 0.00 58 VAL A N 11
ATOM 19193 C CA . VAL A 1 58 ? 0.536 -6.437 6.022 1.00 0.00 58 VAL A CA 11
ATOM 19194 C C . VAL A 1 58 ? 0.346 -5.121 6.769 1.00 0.00 58 VAL A C 11
ATOM 19195 O O . VAL A 1 58 ? -0.606 -4.960 7.533 1.00 0.00 58 VAL A O 11
ATOM 19208 N N . SER A 1 59 ? 1.258 -4.182 6.543 1.00 0.00 59 SER A N 11
ATOM 19209 C CA . SER A 1 59 ? 1.194 -2.879 7.198 1.00 0.00 59 SER A CA 11
ATOM 19210 C C . SER A 1 59 ? 0.881 -1.779 6.189 1.00 0.00 59 SER A C 11
ATOM 19211 O O . SER A 1 59 ? 1.087 -1.946 4.987 1.00 0.00 59 SER A O 11
ATOM 19219 N N . VAL A 1 60 ? 0.381 -0.653 6.687 1.00 0.00 60 VAL A N 11
ATOM 19220 C CA . VAL A 1 60 ? 0.040 0.477 5.831 1.00 0.00 60 VAL A CA 11
ATOM 19221 C C . VAL A 1 60 ? 0.573 1.784 6.407 1.00 0.00 60 VAL A C 11
ATOM 19222 O O . VAL A 1 60 ? 0.275 2.141 7.547 1.00 0.00 60 VAL A O 11
ATOM 19235 N N . THR A 1 61 ? 1.364 2.496 5.610 1.00 0.00 61 THR A N 11
ATOM 19236 C CA . THR A 1 61 ? 1.940 3.764 6.040 1.00 0.00 61 THR A CA 11
ATOM 19237 C C . THR A 1 61 ? 1.281 4.938 5.326 1.00 0.00 61 THR A C 11
ATOM 19238 O O . THR A 1 61 ? 1.439 5.110 4.117 1.00 0.00 61 THR A O 11
ATOM 19249 N N . THR A 1 62 ? 0.541 5.745 6.080 1.00 0.00 62 THR A N 11
ATOM 19250 C CA . THR A 1 62 ? -0.142 6.903 5.518 1.00 0.00 62 THR A CA 11
ATOM 19251 C C . THR A 1 62 ? 0.345 8.196 6.164 1.00 0.00 62 THR A C 11
ATOM 19252 O O . THR A 1 62 ? 0.344 8.328 7.388 1.00 0.00 62 THR A O 11
ATOM 19263 N N . ARG A 1 63 ? 0.760 9.146 5.333 1.00 0.00 63 ARG A N 11
ATOM 19264 C CA . ARG A 1 63 ? 1.250 10.428 5.823 1.00 0.00 63 ARG A CA 11
ATOM 19265 C C . ARG A 1 63 ? 0.282 11.554 5.466 1.00 0.00 63 ARG A C 11
ATOM 19266 O O . ARG A 1 63 ? 0.461 12.241 4.461 1.00 0.00 63 ARG A O 11
ATOM 19287 N N . GLN A 1 64 ? -0.741 11.733 6.295 1.00 0.00 64 GLN A N 11
ATOM 19288 C CA . GLN A 1 64 ? -1.737 12.772 6.065 1.00 0.00 64 GLN A CA 11
ATOM 19289 C C . GLN A 1 64 ? -1.293 14.097 6.679 1.00 0.00 64 GLN A C 11
ATOM 19290 O O . GLN A 1 64 ? -0.492 14.121 7.613 1.00 0.00 64 GLN A O 11
ATOM 19304 N N . MET A 1 65 ? -1.818 15.195 6.146 1.00 0.00 65 MET A N 11
ATOM 19305 C CA . MET A 1 65 ? -1.476 16.522 6.643 1.00 0.00 65 MET A CA 11
ATOM 19306 C C . MET A 1 65 ? -2.591 17.077 7.525 1.00 0.00 65 MET A C 11
ATOM 19307 O O . MET A 1 65 ? -3.749 17.145 7.110 1.00 0.00 65 MET A O 11
ATOM 19321 N N . HIS A 1 66 ? -2.235 17.472 8.744 1.00 0.00 66 HIS A N 11
ATOM 19322 C CA . HIS A 1 66 ? -3.206 18.021 9.683 1.00 0.00 66 HIS A CA 11
ATOM 19323 C C . HIS A 1 66 ? -2.791 19.417 10.140 1.00 0.00 66 HIS A C 11
ATOM 19324 O O . HIS A 1 66 ? -1.896 19.567 10.969 1.00 0.00 66 HIS A O 11
ATOM 19339 N N . ASN A 1 67 ? -3.448 20.433 9.592 1.00 0.00 67 ASN A N 11
ATOM 19340 C CA . ASN A 1 67 ? -3.146 21.817 9.941 1.00 0.00 67 ASN A CA 11
ATOM 19341 C C . ASN A 1 67 ? -1.722 22.181 9.536 1.00 0.00 67 ASN A C 11
ATOM 19342 O O . ASN A 1 67 ? -1.073 23.004 10.183 1.00 0.00 67 ASN A O 11
ATOM 19353 N N . GLY A 1 68 ? -1.242 21.565 8.461 1.00 0.00 68 GLY A N 11
ATOM 19354 C CA . GLY A 1 68 ? 0.103 21.838 7.987 1.00 0.00 68 GLY A CA 11
ATOM 19355 C C . GLY A 1 68 ? 1.166 21.209 8.865 1.00 0.00 68 GLY A C 11
ATOM 19356 O O . GLY A 1 68 ? 2.171 21.843 9.188 1.00 0.00 68 GLY A O 11
ATOM 19360 N N . THR A 1 69 ? 0.945 19.958 9.255 1.00 0.00 69 THR A N 11
ATOM 19361 C CA . THR A 1 69 ? 1.890 19.243 10.104 1.00 0.00 69 THR A CA 11
ATOM 19362 C C . THR A 1 69 ? 2.271 17.900 9.493 1.00 0.00 69 THR A C 11
ATOM 19363 O O . THR A 1 69 ? 1.512 17.323 8.713 1.00 0.00 69 THR A O 11
ATOM 19374 N N . HIS A 1 70 ? 3.451 17.405 9.852 1.00 0.00 70 HIS A N 11
ATOM 19375 C CA . HIS A 1 70 ? 3.932 16.127 9.340 1.00 0.00 70 HIS A CA 11
ATOM 19376 C C . HIS A 1 70 ? 3.696 15.012 10.353 1.00 0.00 70 HIS A C 11
ATOM 19377 O O . HIS A 1 70 ? 4.167 15.080 11.488 1.00 0.00 70 HIS A O 11
ATOM 19392 N N . VAL A 1 71 ? 2.965 13.984 9.935 1.00 0.00 71 VAL A N 11
ATOM 19393 C CA . VAL A 1 71 ? 2.666 12.853 10.806 1.00 0.00 71 VAL A CA 11
ATOM 19394 C C . VAL A 1 71 ? 2.516 11.565 10.003 1.00 0.00 71 VAL A C 11
ATOM 19395 O O . VAL A 1 71 ? 1.856 11.541 8.966 1.00 0.00 71 VAL A O 11
ATOM 19408 N N . VAL A 1 72 ? 3.135 10.495 10.492 1.00 0.00 72 VAL A N 11
ATOM 19409 C CA . VAL A 1 72 ? 3.070 9.202 9.822 1.00 0.00 72 VAL A CA 11
ATOM 19410 C C . VAL A 1 72 ? 2.199 8.223 10.600 1.00 0.00 72 VAL A C 11
ATOM 19411 O O . VAL A 1 72 ? 2.610 7.696 11.635 1.00 0.00 72 VAL A O 11
ATOM 19424 N N . ARG A 1 73 ? 0.993 7.982 10.096 1.00 0.00 73 ARG A N 11
ATOM 19425 C CA . ARG A 1 73 ? 0.063 7.065 10.745 1.00 0.00 73 ARG A CA 11
ATOM 19426 C C . ARG A 1 73 ? 0.178 5.664 10.152 1.00 0.00 73 ARG A C 11
ATOM 19427 O O . ARG A 1 73 ? 0.338 5.501 8.941 1.00 0.00 73 ARG A O 11
ATOM 19448 N N . HIS A 1 74 ? 0.096 4.654 11.012 1.00 0.00 74 HIS A N 11
ATOM 19449 C CA . HIS A 1 74 ? 0.190 3.266 10.574 1.00 0.00 74 HIS A CA 11
ATOM 19450 C C . HIS A 1 74 ? -1.058 2.484 10.972 1.00 0.00 74 HIS A C 11
ATOM 19451 O O . HIS A 1 74 ? -1.505 2.550 12.118 1.00 0.00 74 HIS A O 11
ATOM 19466 N N . TYR A 1 75 ? -1.616 1.746 10.019 1.00 0.00 75 TYR A N 11
ATOM 19467 C CA . TYR A 1 75 ? -2.814 0.954 10.270 1.00 0.00 75 TYR A CA 11
ATOM 19468 C C . TYR A 1 75 ? -2.494 -0.537 10.265 1.00 0.00 75 TYR A C 11
ATOM 19469 O O . TYR A 1 75 ? -1.692 -1.010 9.459 1.00 0.00 75 TYR A O 11
ATOM 19487 N N . LYS A 1 76 ? -3.125 -1.275 11.172 1.00 0.00 76 LYS A N 11
ATOM 19488 C CA . LYS A 1 76 ? -2.910 -2.713 11.273 1.00 0.00 76 LYS A CA 11
ATOM 19489 C C . LYS A 1 76 ? -4.134 -3.483 10.786 1.00 0.00 76 LYS A C 11
ATOM 19490 O O . LYS A 1 76 ? -5.249 -2.961 10.787 1.00 0.00 76 LYS A O 11
ATOM 19509 N N . VAL A 1 77 ? -3.919 -4.726 10.370 1.00 0.00 77 VAL A N 11
ATOM 19510 C CA . VAL A 1 77 ? -5.004 -5.568 9.881 1.00 0.00 77 VAL A CA 11
ATOM 19511 C C . VAL A 1 77 ? -4.941 -6.961 10.499 1.00 0.00 77 VAL A C 11
ATOM 19512 O O . VAL A 1 77 ? -3.937 -7.662 10.373 1.00 0.00 77 VAL A O 11
ATOM 19525 N N . LYS A 1 78 ? -6.020 -7.355 11.167 1.00 0.00 78 LYS A N 11
ATOM 19526 C CA . LYS A 1 78 ? -6.088 -8.665 11.804 1.00 0.00 78 LYS A CA 11
ATOM 19527 C C . LYS A 1 78 ? -6.491 -9.739 10.798 1.00 0.00 78 LYS A C 11
ATOM 19528 O O . LYS A 1 78 ? -7.282 -9.485 9.889 1.00 0.00 78 LYS A O 11
ATOM 19547 N N . ARG A 1 79 ? -5.944 -10.938 10.968 1.00 0.00 79 ARG A N 11
ATOM 19548 C CA . ARG A 1 79 ? -6.247 -12.049 10.074 1.00 0.00 79 ARG A CA 11
ATOM 19549 C C . ARG A 1 79 ? -7.366 -12.916 10.645 1.00 0.00 79 ARG A C 11
ATOM 19550 O O . ARG A 1 79 ? -7.174 -13.620 11.636 1.00 0.00 79 ARG A O 11
ATOM 19571 N N . GLU A 1 80 ? -8.534 -12.860 10.013 1.00 0.00 80 GLU A N 11
ATOM 19572 C CA . GLU A 1 80 ? -9.682 -13.639 10.459 1.00 0.00 80 GLU A CA 11
ATOM 19573 C C . GLU A 1 80 ? -10.300 -14.413 9.297 1.00 0.00 80 GLU A C 11
ATOM 19574 O O . GLU A 1 80 ? -11.267 -13.963 8.683 1.00 0.00 80 GLU A O 11
ATOM 19586 N N . GLY A 1 81 ? -9.734 -15.578 9.002 1.00 0.00 81 GLY A N 11
ATOM 19587 C CA . GLY A 1 81 ? -10.241 -16.396 7.915 1.00 0.00 81 GLY A CA 11
ATOM 19588 C C . GLY A 1 81 ? -9.721 -15.949 6.564 1.00 0.00 81 GLY A C 11
ATOM 19589 O O . GLY A 1 81 ? -8.677 -15.305 6.458 1.00 0.00 81 GLY A O 11
ATOM 19593 N N . PRO A 1 82 ? -10.457 -16.297 5.497 1.00 0.00 82 PRO A N 11
ATOM 19594 C CA . PRO A 1 82 ? -10.082 -15.940 4.126 1.00 0.00 82 PRO A CA 11
ATOM 19595 C C . PRO A 1 82 ? -10.221 -14.446 3.858 1.00 0.00 82 PRO A C 11
ATOM 19596 O O . PRO A 1 82 ? -9.909 -13.968 2.767 1.00 0.00 82 PRO A O 11
ATOM 19607 N N . LYS A 1 83 ? -10.694 -13.711 4.858 1.00 0.00 83 LYS A N 11
ATOM 19608 C CA . LYS A 1 83 ? -10.874 -12.270 4.732 1.00 0.00 83 LYS A CA 11
ATOM 19609 C C . LYS A 1 83 ? -9.936 -11.520 5.673 1.00 0.00 83 LYS A C 11
ATOM 19610 O O . LYS A 1 83 ? -9.284 -12.122 6.526 1.00 0.00 83 LYS A O 11
ATOM 19629 N N . TYR A 1 84 ? -9.875 -10.203 5.514 1.00 0.00 84 TYR A N 11
ATOM 19630 C CA . TYR A 1 84 ? -9.016 -9.371 6.349 1.00 0.00 84 TYR A CA 11
ATOM 19631 C C . TYR A 1 84 ? -9.828 -8.293 7.061 1.00 0.00 84 TYR A C 11
ATOM 19632 O O . TYR A 1 84 ? -10.319 -7.353 6.435 1.00 0.00 84 TYR A O 11
ATOM 19650 N N . VAL A 1 85 ? -9.965 -8.437 8.376 1.00 0.00 85 VAL A N 11
ATOM 19651 C CA . VAL A 1 85 ? -10.715 -7.476 9.175 1.00 0.00 85 VAL A CA 11
ATOM 19652 C C . VAL A 1 85 ? -9.829 -6.314 9.612 1.00 0.00 85 VAL A C 11
ATOM 19653 O O . VAL A 1 85 ? -8.782 -6.515 10.228 1.00 0.00 85 VAL A O 11
ATOM 19666 N N . ILE A 1 86 ? -10.258 -5.098 9.290 1.00 0.00 86 ILE A N 11
ATOM 19667 C CA . ILE A 1 86 ? -9.504 -3.903 9.650 1.00 0.00 86 ILE A CA 11
ATOM 19668 C C . ILE A 1 86 ? -9.502 -3.689 11.160 1.00 0.00 86 ILE A C 11
ATOM 19669 O O . ILE A 1 86 ? -10.486 -3.984 11.841 1.00 0.00 86 ILE A O 11
ATOM 19685 N N . ASP A 1 87 ? -8.393 -3.174 11.678 1.00 0.00 87 ASP A N 11
ATOM 19686 C CA . ASP A 1 87 ? -8.264 -2.916 13.107 1.00 0.00 87 ASP A CA 11
ATOM 19687 C C . ASP A 1 87 ? -8.671 -1.484 13.441 1.00 0.00 87 ASP A C 11
ATOM 19688 O O . ASP A 1 87 ? -7.846 -0.677 13.869 1.00 0.00 87 ASP A O 11
ATOM 19697 N N . VAL A 1 88 ? -9.949 -1.175 13.240 1.00 0.00 88 VAL A N 11
ATOM 19698 C CA . VAL A 1 88 ? -10.465 0.160 13.519 1.00 0.00 88 VAL A CA 11
ATOM 19699 C C . VAL A 1 88 ? -11.731 0.092 14.366 1.00 0.00 88 VAL A C 11
ATOM 19700 O O . VAL A 1 88 ? -12.177 -0.989 14.748 1.00 0.00 88 VAL A O 11
ATOM 19713 N N . GLU A 1 89 ? -12.305 1.256 14.656 1.00 0.00 89 GLU A N 11
ATOM 19714 C CA . GLU A 1 89 ? -13.520 1.329 15.458 1.00 0.00 89 GLU A CA 11
ATOM 19715 C C . GLU A 1 89 ? -14.448 0.158 15.149 1.00 0.00 89 GLU A C 11
ATOM 19716 O O . GLU A 1 89 ? -14.768 -0.642 16.027 1.00 0.00 89 GLU A O 11
ATOM 19728 N N . GLN A 1 90 ? -14.876 0.066 13.893 1.00 0.00 90 GLN A N 11
ATOM 19729 C CA . GLN A 1 90 ? -15.767 -1.008 13.468 1.00 0.00 90 GLN A CA 11
ATOM 19730 C C . GLN A 1 90 ? -15.021 -2.030 12.618 1.00 0.00 90 GLN A C 11
ATOM 19731 O O . GLN A 1 90 ? -14.247 -1.684 11.725 1.00 0.00 90 GLN A O 11
ATOM 19745 N N . PRO A 1 91 ? -15.259 -3.319 12.899 1.00 0.00 91 PRO A N 11
ATOM 19746 C CA . PRO A 1 91 ? -14.619 -4.419 12.169 1.00 0.00 91 PRO A CA 11
ATOM 19747 C C . PRO A 1 91 ? -15.126 -4.537 10.736 1.00 0.00 91 PRO A C 11
ATOM 19748 O O . PRO A 1 91 ? -16.055 -5.295 10.456 1.00 0.00 91 PRO A O 11
ATOM 19759 N N . PHE A 1 92 ? -14.509 -3.783 9.832 1.00 0.00 92 PHE A N 11
ATOM 19760 C CA . PHE A 1 92 ? -14.898 -3.802 8.427 1.00 0.00 92 PHE A CA 11
ATOM 19761 C C . PHE A 1 92 ? -14.282 -4.999 7.709 1.00 0.00 92 PHE A C 11
ATOM 19762 O O . PHE A 1 92 ? -13.071 -5.049 7.491 1.00 0.00 92 PHE A O 11
ATOM 19779 N N . SER A 1 93 ? -15.124 -5.961 7.344 1.00 0.00 93 SER A N 11
ATOM 19780 C CA . SER A 1 93 ? -14.662 -7.160 6.654 1.00 0.00 93 SER A CA 11
ATOM 19781 C C . SER A 1 93 ? -14.497 -6.896 5.160 1.00 0.00 93 SER A C 11
ATOM 19782 O O . SER A 1 93 ? -15.183 -6.049 4.588 1.00 0.00 93 SER A O 11
ATOM 19790 N N . CYS A 1 94 ? -13.583 -7.631 4.534 1.00 0.00 94 CYS A N 11
ATOM 19791 C CA . CYS A 1 94 ? -13.326 -7.477 3.107 1.00 0.00 94 CYS A CA 11
ATOM 19792 C C . CYS A 1 94 ? -13.073 -8.831 2.452 1.00 0.00 94 CYS A C 11
ATOM 19793 O O . CYS A 1 94 ? -13.187 -9.876 3.094 1.00 0.00 94 CYS A O 11
ATOM 19801 N N . THR A 1 95 ? -12.731 -8.807 1.167 1.00 0.00 95 THR A N 11
ATOM 19802 C CA . THR A 1 95 ? -12.465 -10.032 0.425 1.00 0.00 95 THR A CA 11
ATOM 19803 C C . THR A 1 95 ? -10.981 -10.170 0.104 1.00 0.00 95 THR A C 11
ATOM 19804 O O . THR A 1 95 ? -10.462 -11.280 -0.013 1.00 0.00 95 THR A O 11
ATOM 19815 N N . SER A 1 96 ? -10.302 -9.036 -0.035 1.00 0.00 96 SER A N 11
ATOM 19816 C CA . SER A 1 96 ? -8.877 -9.030 -0.343 1.00 0.00 96 SER A CA 11
ATOM 19817 C C . SER A 1 96 ? -8.264 -7.663 -0.056 1.00 0.00 96 SER A C 11
ATOM 19818 O O . SER A 1 96 ? -8.966 -6.720 0.312 1.00 0.00 96 SER A O 11
ATOM 19826 N N . LEU A 1 97 ? -6.950 -7.564 -0.227 1.00 0.00 97 LEU A N 11
ATOM 19827 C CA . LEU A 1 97 ? -6.240 -6.312 0.014 1.00 0.00 97 LEU A CA 11
ATOM 19828 C C . LEU A 1 97 ? -6.789 -5.196 -0.869 1.00 0.00 97 LEU A C 11
ATOM 19829 O O . LEU A 1 97 ? -6.833 -4.035 -0.464 1.00 0.00 97 LEU A O 11
ATOM 19845 N N . ASP A 1 98 ? -7.210 -5.557 -2.077 1.00 0.00 98 ASP A N 11
ATOM 19846 C CA . ASP A 1 98 ? -7.759 -4.587 -3.017 1.00 0.00 98 ASP A CA 11
ATOM 19847 C C . ASP A 1 98 ? -8.883 -3.782 -2.372 1.00 0.00 98 ASP A C 11
ATOM 19848 O O . ASP A 1 98 ? -8.946 -2.562 -2.514 1.00 0.00 98 ASP A O 11
ATOM 19857 N N . ALA A 1 99 ? -9.769 -4.474 -1.663 1.00 0.00 99 ALA A N 11
ATOM 19858 C CA . ALA A 1 99 ? -10.890 -3.825 -0.996 1.00 0.00 99 ALA A CA 11
ATOM 19859 C C . ALA A 1 99 ? -10.404 -2.869 0.089 1.00 0.00 99 ALA A C 11
ATOM 19860 O O . ALA A 1 99 ? -10.820 -1.712 0.142 1.00 0.00 99 ALA A O 11
ATOM 19867 N N . VAL A 1 100 ? -9.521 -3.361 0.951 1.00 0.00 100 VAL A N 11
ATOM 19868 C CA . VAL A 1 100 ? -8.978 -2.550 2.035 1.00 0.00 100 VAL A CA 11
ATOM 19869 C C . VAL A 1 100 ? -8.576 -1.166 1.537 1.00 0.00 100 VAL A C 11
ATOM 19870 O O . VAL A 1 100 ? -9.040 -0.150 2.054 1.00 0.00 100 VAL A O 11
ATOM 19883 N N . VAL A 1 101 ? -7.709 -1.135 0.530 1.00 0.00 101 VAL A N 11
ATOM 19884 C CA . VAL A 1 101 ? -7.245 0.125 -0.039 1.00 0.00 101 VAL A CA 11
ATOM 19885 C C . VAL A 1 101 ? -8.410 1.074 -0.299 1.00 0.00 101 VAL A C 11
ATOM 19886 O O . VAL A 1 101 ? -8.320 2.271 -0.032 1.00 0.00 101 VAL A O 11
ATOM 19899 N N . ASN A 1 102 ? -9.504 0.529 -0.822 1.00 0.00 102 ASN A N 11
ATOM 19900 C CA . ASN A 1 102 ? -10.688 1.327 -1.118 1.00 0.00 102 ASN A CA 11
ATOM 19901 C C . ASN A 1 102 ? -11.368 1.787 0.168 1.00 0.00 102 ASN A C 11
ATOM 19902 O O . ASN A 1 102 ? -11.739 2.953 0.303 1.00 0.00 102 ASN A O 11
ATOM 19913 N N . TYR A 1 103 ? -11.530 0.864 1.109 1.00 0.00 103 TYR A N 11
ATOM 19914 C CA . TYR A 1 103 ? -12.167 1.174 2.384 1.00 0.00 103 TYR A CA 11
ATOM 19915 C C . TYR A 1 103 ? -11.603 2.463 2.975 1.00 0.00 103 TYR A C 11
ATOM 19916 O O . TYR A 1 103 ? -12.348 3.319 3.452 1.00 0.00 103 TYR A O 11
ATOM 19934 N N . PHE A 1 104 ? -10.281 2.592 2.942 1.00 0.00 104 PHE A N 11
ATOM 19935 C CA . PHE A 1 104 ? -9.614 3.774 3.474 1.00 0.00 104 PHE A CA 11
ATOM 19936 C C . PHE A 1 104 ? -9.944 5.007 2.639 1.00 0.00 104 PHE A C 11
ATOM 19937 O O . PHE A 1 104 ? -10.171 6.092 3.175 1.00 0.00 104 PHE A O 11
ATOM 19954 N N . VAL A 1 105 ? -9.968 4.833 1.321 1.00 0.00 105 VAL A N 11
ATOM 19955 C CA . VAL A 1 105 ? -10.269 5.930 0.410 1.00 0.00 105 VAL A CA 11
ATOM 19956 C C . VAL A 1 105 ? -11.641 6.528 0.705 1.00 0.00 105 VAL A C 11
ATOM 19957 O O . VAL A 1 105 ? -11.780 7.742 0.856 1.00 0.00 105 VAL A O 11
ATOM 19970 N N . SER A 1 106 ? -12.650 5.668 0.786 1.00 0.00 106 SER A N 11
ATOM 19971 C CA . SER A 1 106 ? -14.012 6.112 1.060 1.00 0.00 106 SER A CA 11
ATOM 19972 C C . SER A 1 106 ? -14.158 6.550 2.514 1.00 0.00 106 SER A C 11
ATOM 19973 O O . SER A 1 106 ? -14.696 7.621 2.801 1.00 0.00 106 SER A O 11
ATOM 19981 N N . HIS A 1 107 ? -13.677 5.715 3.428 1.00 0.00 107 HIS A N 11
ATOM 19982 C CA . HIS A 1 107 ? -13.752 6.016 4.853 1.00 0.00 107 HIS A CA 11
ATOM 19983 C C . HIS A 1 107 ? -13.373 7.469 5.123 1.00 0.00 107 HIS A C 11
ATOM 19984 O O . HIS A 1 107 ? -14.133 8.215 5.741 1.00 0.00 107 HIS A O 11
ATOM 19999 N N . THR A 1 108 ? -12.193 7.864 4.656 1.00 0.00 108 THR A N 11
ATOM 20000 C CA . THR A 1 108 ? -11.712 9.226 4.848 1.00 0.00 108 THR A CA 11
ATOM 20001 C C . THR A 1 108 ? -12.301 10.169 3.805 1.00 0.00 108 THR A C 11
ATOM 20002 O O . THR A 1 108 ? -12.507 9.787 2.654 1.00 0.00 108 THR A O 11
ATOM 20013 N N . LYS A 1 109 ? -12.570 11.404 4.215 1.00 0.00 109 LYS A N 11
ATOM 20014 C CA . LYS A 1 109 ? -13.134 12.404 3.316 1.00 0.00 109 LYS A CA 11
ATOM 20015 C C . LYS A 1 109 ? -12.106 12.842 2.277 1.00 0.00 109 LYS A C 11
ATOM 20016 O O . LYS A 1 109 ? -12.252 12.560 1.088 1.00 0.00 109 LYS A O 11
ATOM 20035 N N . LYS A 1 110 ? -11.067 13.533 2.734 1.00 0.00 110 LYS A N 11
ATOM 20036 C CA . LYS A 1 110 ? -10.013 14.007 1.845 1.00 0.00 110 LYS A CA 11
ATOM 20037 C C . LYS A 1 110 ? -9.641 12.939 0.823 1.00 0.00 110 LYS A C 11
ATOM 20038 O O . LYS A 1 110 ? -9.970 11.764 0.991 1.00 0.00 110 LYS A O 11
ATOM 20057 N N . ALA A 1 111 ? -8.950 13.352 -0.235 1.00 0.00 111 ALA A N 11
ATOM 20058 C CA . ALA A 1 111 ? -8.530 12.430 -1.282 1.00 0.00 111 ALA A CA 11
ATOM 20059 C C . ALA A 1 111 ? -7.195 11.779 -0.937 1.00 0.00 111 ALA A C 11
ATOM 20060 O O . ALA A 1 111 ? -6.151 12.434 -0.949 1.00 0.00 111 ALA A O 11
ATOM 20067 N N . LEU A 1 112 ? -7.233 10.487 -0.630 1.00 0.00 112 LEU A N 11
ATOM 20068 C CA . LEU A 1 112 ? -6.026 9.748 -0.280 1.00 0.00 112 LEU A CA 11
ATOM 20069 C C . LEU A 1 112 ? -5.401 9.109 -1.517 1.00 0.00 112 LEU A C 11
ATOM 20070 O O . LEU A 1 112 ? -5.959 8.180 -2.098 1.00 0.00 112 LEU A O 11
ATOM 20086 N N . VAL A 1 113 ? -4.238 9.616 -1.913 1.00 0.00 113 VAL A N 11
ATOM 20087 C CA . VAL A 1 113 ? -3.534 9.094 -3.080 1.00 0.00 113 VAL A CA 11
ATOM 20088 C C . VAL A 1 113 ? -2.668 7.896 -2.707 1.00 0.00 113 VAL A C 11
ATOM 20089 O O . VAL A 1 113 ? -1.795 7.974 -1.843 1.00 0.00 113 VAL A O 11
ATOM 20102 N N . PRO A 1 114 ? -2.911 6.759 -3.377 1.00 0.00 114 PRO A N 11
ATOM 20103 C CA . PRO A 1 114 ? -2.164 5.522 -3.135 1.00 0.00 114 PRO A CA 11
ATOM 20104 C C . PRO A 1 114 ? -0.720 5.613 -3.619 1.00 0.00 114 PRO A C 11
ATOM 20105 O O . PRO A 1 114 ? -0.436 6.246 -4.637 1.00 0.00 114 PRO A O 11
ATOM 20116 N N . PHE A 1 115 ? 0.187 4.976 -2.887 1.00 0.00 115 PHE A N 11
ATOM 20117 C CA . PHE A 1 115 ? 1.600 4.986 -3.242 1.00 0.00 115 PHE A CA 11
ATOM 20118 C C . PHE A 1 115 ? 1.907 3.913 -4.282 1.00 0.00 115 PHE A C 11
ATOM 20119 O O . PHE A 1 115 ? 1.801 2.717 -4.008 1.00 0.00 115 PHE A O 11
ATOM 20136 N N . LEU A 1 116 ? 2.286 4.349 -5.479 1.00 0.00 116 LEU A N 11
ATOM 20137 C CA . LEU A 1 116 ? 2.608 3.426 -6.562 1.00 0.00 116 LEU A CA 11
ATOM 20138 C C . LEU A 1 116 ? 4.026 3.663 -7.075 1.00 0.00 116 LEU A C 11
ATOM 20139 O O . LEU A 1 116 ? 4.460 4.805 -7.230 1.00 0.00 116 LEU A O 11
ATOM 20155 N N . LEU A 1 117 ? 4.742 2.575 -7.339 1.00 0.00 117 LEU A N 11
ATOM 20156 C CA . LEU A 1 117 ? 6.110 2.662 -7.837 1.00 0.00 117 LEU A CA 11
ATOM 20157 C C . LEU A 1 117 ? 6.279 1.845 -9.113 1.00 0.00 117 LEU A C 11
ATOM 20158 O O . LEU A 1 117 ? 6.113 0.625 -9.106 1.00 0.00 117 LEU A O 11
ATOM 20174 N N . ASP A 1 118 ? 6.610 2.523 -10.205 1.00 0.00 118 ASP A N 11
ATOM 20175 C CA . ASP A 1 118 ? 6.805 1.860 -11.489 1.00 0.00 118 ASP A CA 11
ATOM 20176 C C . ASP A 1 118 ? 8.277 1.529 -11.712 1.00 0.00 118 ASP A C 11
ATOM 20177 O O . ASP A 1 118 ? 8.621 0.414 -12.106 1.00 0.00 118 ASP A O 11
ATOM 20186 N N . GLY A 1 1 ? 24.283 -14.241 -45.665 1.00 0.00 1 GLY A N 12
ATOM 20187 C CA . GLY A 1 1 ? 23.449 -15.175 -44.931 1.00 0.00 1 GLY A CA 12
ATOM 20188 C C . GLY A 1 1 ? 22.606 -14.491 -43.873 1.00 0.00 1 GLY A C 12
ATOM 20189 O O . GLY A 1 1 ? 23.062 -14.277 -42.750 1.00 0.00 1 GLY A O 12
ATOM 20193 N N . SER A 1 2 ? 21.374 -14.147 -44.231 1.00 0.00 2 SER A N 12
ATOM 20194 C CA . SER A 1 2 ? 20.467 -13.478 -43.306 1.00 0.00 2 SER A CA 12
ATOM 20195 C C . SER A 1 2 ? 20.149 -14.375 -42.114 1.00 0.00 2 SER A C 12
ATOM 20196 O O . SER A 1 2 ? 19.674 -15.499 -42.277 1.00 0.00 2 SER A O 12
ATOM 20204 N N . SER A 1 3 ? 20.416 -13.870 -40.912 1.00 0.00 3 SER A N 12
ATOM 20205 C CA . SER A 1 3 ? 20.162 -14.626 -39.692 1.00 0.00 3 SER A CA 12
ATOM 20206 C C . SER A 1 3 ? 18.769 -14.327 -39.148 1.00 0.00 3 SER A C 12
ATOM 20207 O O . SER A 1 3 ? 18.030 -15.235 -38.768 1.00 0.00 3 SER A O 12
ATOM 20215 N N . GLY A 1 4 ? 18.415 -13.045 -39.114 1.00 0.00 4 GLY A N 12
ATOM 20216 C CA . GLY A 1 4 ? 17.111 -12.649 -38.615 1.00 0.00 4 GLY A CA 12
ATOM 20217 C C . GLY A 1 4 ? 16.905 -13.033 -37.163 1.00 0.00 4 GLY A C 12
ATOM 20218 O O . GLY A 1 4 ? 17.587 -12.519 -36.275 1.00 0.00 4 GLY A O 12
ATOM 20222 N N . SER A 1 5 ? 15.962 -13.937 -36.920 1.00 0.00 5 SER A N 12
ATOM 20223 C CA . SER A 1 5 ? 15.663 -14.384 -35.564 1.00 0.00 5 SER A CA 12
ATOM 20224 C C . SER A 1 5 ? 15.318 -13.201 -34.665 1.00 0.00 5 SER A C 12
ATOM 20225 O O . SER A 1 5 ? 15.796 -13.105 -33.535 1.00 0.00 5 SER A O 12
ATOM 20233 N N . SER A 1 6 ? 14.482 -12.303 -35.176 1.00 0.00 6 SER A N 12
ATOM 20234 C CA . SER A 1 6 ? 14.073 -11.123 -34.421 1.00 0.00 6 SER A CA 12
ATOM 20235 C C . SER A 1 6 ? 13.035 -11.487 -33.364 1.00 0.00 6 SER A C 12
ATOM 20236 O O . SER A 1 6 ? 12.246 -12.412 -33.546 1.00 0.00 6 SER A O 12
ATOM 20244 N N . GLY A 1 7 ? 13.044 -10.750 -32.257 1.00 0.00 7 GLY A N 12
ATOM 20245 C CA . GLY A 1 7 ? 12.099 -11.010 -31.186 1.00 0.00 7 GLY A CA 12
ATOM 20246 C C . GLY A 1 7 ? 12.768 -11.567 -29.946 1.00 0.00 7 GLY A C 12
ATOM 20247 O O . GLY A 1 7 ? 12.655 -12.757 -29.654 1.00 0.00 7 GLY A O 12
ATOM 20251 N N . GLU A 1 8 ? 13.470 -10.705 -29.216 1.00 0.00 8 GLU A N 12
ATOM 20252 C CA . GLU A 1 8 ? 14.161 -11.121 -28.001 1.00 0.00 8 GLU A CA 12
ATOM 20253 C C . GLU A 1 8 ? 13.173 -11.657 -26.968 1.00 0.00 8 GLU A C 12
ATOM 20254 O O . GLU A 1 8 ? 11.964 -11.674 -27.199 1.00 0.00 8 GLU A O 12
ATOM 20266 N N . VAL A 1 9 ? 13.698 -12.094 -25.827 1.00 0.00 9 VAL A N 12
ATOM 20267 C CA . VAL A 1 9 ? 12.864 -12.630 -24.758 1.00 0.00 9 VAL A CA 12
ATOM 20268 C C . VAL A 1 9 ? 11.530 -11.896 -24.683 1.00 0.00 9 VAL A C 12
ATOM 20269 O O . VAL A 1 9 ? 10.500 -12.490 -24.359 1.00 0.00 9 VAL A O 12
ATOM 20282 N N . LEU A 1 10 ? 11.555 -10.602 -24.982 1.00 0.00 10 LEU A N 12
ATOM 20283 C CA . LEU A 1 10 ? 10.347 -9.786 -24.948 1.00 0.00 10 LEU A CA 12
ATOM 20284 C C . LEU A 1 10 ? 9.400 -10.259 -23.849 1.00 0.00 10 LEU A C 12
ATOM 20285 O O . LEU A 1 10 ? 8.216 -10.486 -24.092 1.00 0.00 10 LEU A O 12
ATOM 20301 N N . ALA A 1 11 ? 9.931 -10.403 -22.639 1.00 0.00 11 ALA A N 12
ATOM 20302 C CA . ALA A 1 11 ? 9.134 -10.844 -21.503 1.00 0.00 11 ALA A CA 12
ATOM 20303 C C . ALA A 1 11 ? 8.932 -9.713 -20.501 1.00 0.00 11 ALA A C 12
ATOM 20304 O O . ALA A 1 11 ? 8.355 -9.910 -19.431 1.00 0.00 11 ALA A O 12
ATOM 20311 N N . LYS A 1 12 ? 9.412 -8.525 -20.853 1.00 0.00 12 LYS A N 12
ATOM 20312 C CA . LYS A 1 12 ? 9.284 -7.359 -19.986 1.00 0.00 12 LYS A CA 12
ATOM 20313 C C . LYS A 1 12 ? 8.196 -6.419 -20.495 1.00 0.00 12 LYS A C 12
ATOM 20314 O O . LYS A 1 12 ? 7.971 -5.351 -19.926 1.00 0.00 12 LYS A O 12
ATOM 20333 N N . GLU A 1 13 ? 7.524 -6.824 -21.568 1.00 0.00 13 GLU A N 12
ATOM 20334 C CA . GLU A 1 13 ? 6.460 -6.017 -22.152 1.00 0.00 13 GLU A CA 12
ATOM 20335 C C . GLU A 1 13 ? 5.344 -5.772 -21.139 1.00 0.00 13 GLU A C 12
ATOM 20336 O O . GLU A 1 13 ? 5.032 -4.629 -20.809 1.00 0.00 13 GLU A O 12
ATOM 20348 N N . GLU A 1 14 ? 4.749 -6.855 -20.651 1.00 0.00 14 GLU A N 12
ATOM 20349 C CA . GLU A 1 14 ? 3.668 -6.759 -19.677 1.00 0.00 14 GLU A CA 12
ATOM 20350 C C . GLU A 1 14 ? 3.901 -7.711 -18.508 1.00 0.00 14 GLU A C 12
ATOM 20351 O O . GLU A 1 14 ? 4.882 -8.454 -18.486 1.00 0.00 14 GLU A O 12
ATOM 20363 N N . ALA A 1 15 ? 2.992 -7.683 -17.539 1.00 0.00 15 ALA A N 12
ATOM 20364 C CA . ALA A 1 15 ? 3.098 -8.545 -16.368 1.00 0.00 15 ALA A CA 12
ATOM 20365 C C . ALA A 1 15 ? 1.728 -8.795 -15.746 1.00 0.00 15 ALA A C 12
ATOM 20366 O O . ALA A 1 15 ? 0.983 -7.857 -15.463 1.00 0.00 15 ALA A O 12
ATOM 20373 N N . ARG A 1 16 ? 1.403 -10.067 -15.536 1.00 0.00 16 ARG A N 12
ATOM 20374 C CA . ARG A 1 16 ? 0.121 -10.440 -14.950 1.00 0.00 16 ARG A CA 12
ATOM 20375 C C . ARG A 1 16 ? 0.247 -10.623 -13.440 1.00 0.00 16 ARG A C 12
ATOM 20376 O O . ARG A 1 16 ? -0.754 -10.675 -12.725 1.00 0.00 16 ARG A O 12
ATOM 20397 N N . ARG A 1 17 ? 1.484 -10.722 -12.962 1.00 0.00 17 ARG A N 12
ATOM 20398 C CA . ARG A 1 17 ? 1.741 -10.902 -11.538 1.00 0.00 17 ARG A CA 12
ATOM 20399 C C . ARG A 1 17 ? 0.989 -9.859 -10.715 1.00 0.00 17 ARG A C 12
ATOM 20400 O O . ARG A 1 17 ? 0.402 -8.926 -11.262 1.00 0.00 17 ARG A O 12
ATOM 20421 N N . ALA A 1 18 ? 1.013 -10.026 -9.397 1.00 0.00 18 ALA A N 12
ATOM 20422 C CA . ALA A 1 18 ? 0.335 -9.099 -8.498 1.00 0.00 18 ALA A CA 12
ATOM 20423 C C . ALA A 1 18 ? -1.172 -9.111 -8.729 1.00 0.00 18 ALA A C 12
ATOM 20424 O O . ALA A 1 18 ? -1.800 -8.059 -8.854 1.00 0.00 18 ALA A O 12
ATOM 20431 N N . LEU A 1 19 ? -1.747 -10.308 -8.786 1.00 0.00 19 LEU A N 12
ATOM 20432 C CA . LEU A 1 19 ? -3.181 -10.457 -9.004 1.00 0.00 19 LEU A CA 12
ATOM 20433 C C . LEU A 1 19 ? -3.927 -10.544 -7.677 1.00 0.00 19 LEU A C 12
ATOM 20434 O O . LEU A 1 19 ? -5.140 -10.342 -7.621 1.00 0.00 19 LEU A O 12
ATOM 20450 N N . GLU A 1 20 ? -3.194 -10.844 -6.609 1.00 0.00 20 GLU A N 12
ATOM 20451 C CA . GLU A 1 20 ? -3.786 -10.956 -5.282 1.00 0.00 20 GLU A CA 12
ATOM 20452 C C . GLU A 1 20 ? -3.815 -9.599 -4.583 1.00 0.00 20 GLU A C 12
ATOM 20453 O O . GLU A 1 20 ? -4.773 -9.268 -3.884 1.00 0.00 20 GLU A O 12
ATOM 20465 N N . THR A 1 21 ? -2.757 -8.818 -4.777 1.00 0.00 21 THR A N 12
ATOM 20466 C CA . THR A 1 21 ? -2.658 -7.498 -4.165 1.00 0.00 21 THR A CA 12
ATOM 20467 C C . THR A 1 21 ? -2.780 -6.397 -5.211 1.00 0.00 21 THR A C 12
ATOM 20468 O O . THR A 1 21 ? -2.448 -6.581 -6.383 1.00 0.00 21 THR A O 12
ATOM 20479 N N . PRO A 1 22 ? -3.265 -5.222 -4.781 1.00 0.00 22 PRO A N 12
ATOM 20480 C CA . PRO A 1 22 ? -3.440 -4.067 -5.667 1.00 0.00 22 PRO A CA 12
ATOM 20481 C C . PRO A 1 22 ? -2.108 -3.467 -6.107 1.00 0.00 22 PRO A C 12
ATOM 20482 O O . PRO A 1 22 ? -1.079 -3.680 -5.465 1.00 0.00 22 PRO A O 12
ATOM 20493 N N . SER A 1 23 ? -2.135 -2.717 -7.204 1.00 0.00 23 SER A N 12
ATOM 20494 C CA . SER A 1 23 ? -0.930 -2.089 -7.730 1.00 0.00 23 SER A CA 12
ATOM 20495 C C . SER A 1 23 ? -0.344 -1.104 -6.723 1.00 0.00 23 SER A C 12
ATOM 20496 O O . SER A 1 23 ? 0.874 -1.004 -6.573 1.00 0.00 23 SER A O 12
ATOM 20504 N N . CYS A 1 24 ? -1.220 -0.382 -6.035 1.00 0.00 24 CYS A N 12
ATOM 20505 C CA . CYS A 1 24 ? -0.793 0.597 -5.041 1.00 0.00 24 CYS A CA 12
ATOM 20506 C C . CYS A 1 24 ? 0.138 -0.042 -4.016 1.00 0.00 24 CYS A C 12
ATOM 20507 O O . CYS A 1 24 ? 0.944 0.641 -3.383 1.00 0.00 24 CYS A O 12
ATOM 20515 N N . PHE A 1 25 ? 0.021 -1.357 -3.856 1.00 0.00 25 PHE A N 12
ATOM 20516 C CA . PHE A 1 25 ? 0.850 -2.087 -2.905 1.00 0.00 25 PHE A CA 12
ATOM 20517 C C . PHE A 1 25 ? 2.265 -2.271 -3.446 1.00 0.00 25 PHE A C 12
ATOM 20518 O O . PHE A 1 25 ? 2.473 -2.352 -4.657 1.00 0.00 25 PHE A O 12
ATOM 20535 N N . LEU A 1 26 ? 3.234 -2.337 -2.539 1.00 0.00 26 LEU A N 12
ATOM 20536 C CA . LEU A 1 26 ? 4.631 -2.511 -2.924 1.00 0.00 26 LEU A CA 12
ATOM 20537 C C . LEU A 1 26 ? 5.416 -3.213 -1.821 1.00 0.00 26 LEU A C 12
ATOM 20538 O O . LEU A 1 26 ? 5.037 -3.170 -0.650 1.00 0.00 26 LEU A O 12
ATOM 20554 N N . LYS A 1 27 ? 6.515 -3.857 -2.201 1.00 0.00 27 LYS A N 12
ATOM 20555 C CA . LYS A 1 27 ? 7.356 -4.565 -1.245 1.00 0.00 27 LYS A CA 12
ATOM 20556 C C . LYS A 1 27 ? 8.555 -3.712 -0.840 1.00 0.00 27 LYS A C 12
ATOM 20557 O O . LYS A 1 27 ? 9.504 -3.554 -1.607 1.00 0.00 27 LYS A O 12
ATOM 20576 N N . VAL A 1 28 ? 8.505 -3.167 0.371 1.00 0.00 28 VAL A N 12
ATOM 20577 C CA . VAL A 1 28 ? 9.587 -2.332 0.879 1.00 0.00 28 VAL A CA 12
ATOM 20578 C C . VAL A 1 28 ? 9.641 -2.370 2.403 1.00 0.00 28 VAL A C 12
ATOM 20579 O O . VAL A 1 28 ? 8.637 -2.632 3.064 1.00 0.00 28 VAL A O 12
ATOM 20592 N N . SER A 1 29 ? 10.822 -2.108 2.953 1.00 0.00 29 SER A N 12
ATOM 20593 C CA . SER A 1 29 ? 11.010 -2.115 4.400 1.00 0.00 29 SER A CA 12
ATOM 20594 C C . SER A 1 29 ? 10.005 -1.191 5.082 1.00 0.00 29 SER A C 12
ATOM 20595 O O . SER A 1 29 ? 9.409 -0.324 4.444 1.00 0.00 29 SER A O 12
ATOM 20603 N N . ARG A 1 30 ? 9.823 -1.385 6.384 1.00 0.00 30 ARG A N 12
ATOM 20604 C CA . ARG A 1 30 ? 8.891 -0.571 7.155 1.00 0.00 30 ARG A CA 12
ATOM 20605 C C . ARG A 1 30 ? 9.424 0.848 7.329 1.00 0.00 30 ARG A C 12
ATOM 20606 O O . ARG A 1 30 ? 8.655 1.796 7.502 1.00 0.00 30 ARG A O 12
ATOM 20627 N N . LEU A 1 31 ? 10.744 0.988 7.284 1.00 0.00 31 LEU A N 12
ATOM 20628 C CA . LEU A 1 31 ? 11.380 2.292 7.437 1.00 0.00 31 LEU A CA 12
ATOM 20629 C C . LEU A 1 31 ? 11.494 3.004 6.093 1.00 0.00 31 LEU A C 12
ATOM 20630 O O . LEU A 1 31 ? 11.637 4.225 6.037 1.00 0.00 31 LEU A O 12
ATOM 20646 N N . GLU A 1 32 ? 11.430 2.232 5.013 1.00 0.00 32 GLU A N 12
ATOM 20647 C CA . GLU A 1 32 ? 11.524 2.791 3.669 1.00 0.00 32 GLU A CA 12
ATOM 20648 C C . GLU A 1 32 ? 10.183 3.370 3.225 1.00 0.00 32 GLU A C 12
ATOM 20649 O O . GLU A 1 32 ? 10.081 4.556 2.911 1.00 0.00 32 GLU A O 12
ATOM 20661 N N . ALA A 1 33 ? 9.158 2.526 3.203 1.00 0.00 33 ALA A N 12
ATOM 20662 C CA . ALA A 1 33 ? 7.824 2.953 2.800 1.00 0.00 33 ALA A CA 12
ATOM 20663 C C . ALA A 1 33 ? 7.534 4.372 3.279 1.00 0.00 33 ALA A C 12
ATOM 20664 O O . ALA A 1 33 ? 6.865 5.143 2.592 1.00 0.00 33 ALA A O 12
ATOM 20671 N N . GLN A 1 34 ? 8.041 4.708 4.461 1.00 0.00 34 GLN A N 12
ATOM 20672 C CA . GLN A 1 34 ? 7.835 6.033 5.031 1.00 0.00 34 GLN A CA 12
ATOM 20673 C C . GLN A 1 34 ? 8.548 7.099 4.205 1.00 0.00 34 GLN A C 12
ATOM 20674 O O . GLN A 1 34 ? 7.988 8.159 3.922 1.00 0.00 34 GLN A O 12
ATOM 20688 N N . LEU A 1 35 ? 9.787 6.811 3.820 1.00 0.00 35 LEU A N 12
ATOM 20689 C CA . LEU A 1 35 ? 10.578 7.745 3.026 1.00 0.00 35 LEU A CA 12
ATOM 20690 C C . LEU A 1 35 ? 9.979 7.919 1.634 1.00 0.00 35 LEU A C 12
ATOM 20691 O O . LEU A 1 35 ? 9.941 9.026 1.098 1.00 0.00 35 LEU A O 12
ATOM 20707 N N . LEU A 1 36 ? 9.511 6.819 1.056 1.00 0.00 36 LEU A N 12
ATOM 20708 C CA . LEU A 1 36 ? 8.910 6.850 -0.274 1.00 0.00 36 LEU A CA 12
ATOM 20709 C C . LEU A 1 36 ? 7.901 7.987 -0.389 1.00 0.00 36 LEU A C 12
ATOM 20710 O O . LEU A 1 36 ? 7.695 8.542 -1.469 1.00 0.00 36 LEU A O 12
ATOM 20726 N N . LEU A 1 37 ? 7.275 8.331 0.731 1.00 0.00 37 LEU A N 12
ATOM 20727 C CA . LEU A 1 37 ? 6.288 9.405 0.757 1.00 0.00 37 LEU A CA 12
ATOM 20728 C C . LEU A 1 37 ? 6.938 10.750 0.449 1.00 0.00 37 LEU A C 12
ATOM 20729 O O . LEU A 1 37 ? 6.672 11.354 -0.590 1.00 0.00 37 LEU A O 12
ATOM 20745 N N . GLU A 1 38 ? 7.791 11.211 1.357 1.00 0.00 38 GLU A N 12
ATOM 20746 C CA . GLU A 1 38 ? 8.480 12.484 1.180 1.00 0.00 38 GLU A CA 12
ATOM 20747 C C . GLU A 1 38 ? 9.152 12.554 -0.189 1.00 0.00 38 GLU A C 12
ATOM 20748 O O . GLU A 1 38 ? 9.360 13.637 -0.735 1.00 0.00 38 GLU A O 12
ATOM 20760 N N . ARG A 1 39 ? 9.488 11.390 -0.736 1.00 0.00 39 ARG A N 12
ATOM 20761 C CA . ARG A 1 39 ? 10.138 11.318 -2.039 1.00 0.00 39 ARG A CA 12
ATOM 20762 C C . ARG A 1 39 ? 9.157 11.670 -3.155 1.00 0.00 39 ARG A C 12
ATOM 20763 O O . ARG A 1 39 ? 9.451 12.504 -4.013 1.00 0.00 39 ARG A O 12
ATOM 20784 N N . TYR A 1 40 ? 7.994 11.030 -3.137 1.00 0.00 40 TYR A N 12
ATOM 20785 C CA . TYR A 1 40 ? 6.972 11.272 -4.148 1.00 0.00 40 TYR A CA 12
ATOM 20786 C C . TYR A 1 40 ? 5.647 11.660 -3.501 1.00 0.00 40 TYR A C 12
ATOM 20787 O O . TYR A 1 40 ? 4.740 10.843 -3.345 1.00 0.00 40 TYR A O 12
ATOM 20805 N N . PRO A 1 41 ? 5.532 12.940 -3.114 1.00 0.00 41 PRO A N 12
ATOM 20806 C CA . PRO A 1 41 ? 4.321 13.468 -2.479 1.00 0.00 41 PRO A CA 12
ATOM 20807 C C . PRO A 1 41 ? 3.146 13.552 -3.448 1.00 0.00 41 PRO A C 12
ATOM 20808 O O . PRO A 1 41 ? 2.035 13.130 -3.130 1.00 0.00 41 PRO A O 12
ATOM 20819 N N . GLU A 1 42 ? 3.401 14.100 -4.633 1.00 0.00 42 GLU A N 12
ATOM 20820 C CA . GLU A 1 42 ? 2.363 14.239 -5.647 1.00 0.00 42 GLU A CA 12
ATOM 20821 C C . GLU A 1 42 ? 1.685 12.898 -5.920 1.00 0.00 42 GLU A C 12
ATOM 20822 O O . GLU A 1 42 ? 0.474 12.837 -6.135 1.00 0.00 42 GLU A O 12
ATOM 20834 N N . CYS A 1 43 ? 2.475 11.831 -5.910 1.00 0.00 43 CYS A N 12
ATOM 20835 C CA . CYS A 1 43 ? 1.952 10.492 -6.157 1.00 0.00 43 CYS A CA 12
ATOM 20836 C C . CYS A 1 43 ? 0.854 10.143 -5.156 1.00 0.00 43 CYS A C 12
ATOM 20837 O O . CYS A 1 43 ? -0.206 9.646 -5.531 1.00 0.00 43 CYS A O 12
ATOM 20845 N N . GLY A 1 44 ? 1.120 10.405 -3.880 1.00 0.00 44 GLY A N 12
ATOM 20846 C CA . GLY A 1 44 ? 0.147 10.110 -2.844 1.00 0.00 44 GLY A CA 12
ATOM 20847 C C . GLY A 1 44 ? 0.790 9.883 -1.491 1.00 0.00 44 GLY A C 12
ATOM 20848 O O . GLY A 1 44 ? 2.008 9.979 -1.352 1.00 0.00 44 GLY A O 12
ATOM 20852 N N . ASN A 1 45 ? -0.031 9.581 -0.491 1.00 0.00 45 ASN A N 12
ATOM 20853 C CA . ASN A 1 45 ? 0.465 9.341 0.860 1.00 0.00 45 ASN A CA 12
ATOM 20854 C C . ASN A 1 45 ? 0.053 7.958 1.353 1.00 0.00 45 ASN A C 12
ATOM 20855 O O . ASN A 1 45 ? 0.751 7.341 2.160 1.00 0.00 45 ASN A O 12
ATOM 20866 N N . LEU A 1 46 ? -1.084 7.477 0.864 1.00 0.00 46 LEU A N 12
ATOM 20867 C CA . LEU A 1 46 ? -1.590 6.165 1.255 1.00 0.00 46 LEU A CA 12
ATOM 20868 C C . LEU A 1 46 ? -0.860 5.054 0.507 1.00 0.00 46 LEU A C 12
ATOM 20869 O O . LEU A 1 46 ? -0.793 5.060 -0.723 1.00 0.00 46 LEU A O 12
ATOM 20885 N N . LEU A 1 47 ? -0.316 4.103 1.256 1.00 0.00 47 LEU A N 12
ATOM 20886 C CA . LEU A 1 47 ? 0.407 2.982 0.663 1.00 0.00 47 LEU A CA 12
ATOM 20887 C C . LEU A 1 47 ? 0.314 1.744 1.548 1.00 0.00 47 LEU A C 12
ATOM 20888 O O . LEU A 1 47 ? -0.034 1.835 2.726 1.00 0.00 47 LEU A O 12
ATOM 20904 N N . LEU A 1 48 ? 0.629 0.588 0.975 1.00 0.00 48 LEU A N 12
ATOM 20905 C CA . LEU A 1 48 ? 0.583 -0.670 1.713 1.00 0.00 48 LEU A CA 12
ATOM 20906 C C . LEU A 1 48 ? 1.925 -1.392 1.640 1.00 0.00 48 LEU A C 12
ATOM 20907 O O . LEU A 1 48 ? 2.439 -1.661 0.555 1.00 0.00 48 LEU A O 12
ATOM 20923 N N . ARG A 1 49 ? 2.486 -1.706 2.804 1.00 0.00 49 ARG A N 12
ATOM 20924 C CA . ARG A 1 49 ? 3.767 -2.399 2.873 1.00 0.00 49 ARG A CA 12
ATOM 20925 C C . ARG A 1 49 ? 3.617 -3.751 3.565 1.00 0.00 49 ARG A C 12
ATOM 20926 O O . ARG A 1 49 ? 2.746 -3.950 4.412 1.00 0.00 49 ARG A O 12
ATOM 20947 N N . PRO A 1 50 ? 4.486 -4.704 3.197 1.00 0.00 50 PRO A N 12
ATOM 20948 C CA . PRO A 1 50 ? 4.472 -6.053 3.771 1.00 0.00 50 PRO A CA 12
ATOM 20949 C C . PRO A 1 50 ? 4.921 -6.068 5.227 1.00 0.00 50 PRO A C 12
ATOM 20950 O O . PRO A 1 50 ? 6.020 -5.620 5.553 1.00 0.00 50 PRO A O 12
ATOM 20961 N N . SER A 1 51 ? 4.063 -6.587 6.101 1.00 0.00 51 SER A N 12
ATOM 20962 C CA . SER A 1 51 ? 4.371 -6.658 7.525 1.00 0.00 51 SER A CA 12
ATOM 20963 C C . SER A 1 51 ? 5.507 -7.642 7.787 1.00 0.00 51 SER A C 12
ATOM 20964 O O . SER A 1 51 ? 5.641 -8.650 7.095 1.00 0.00 51 SER A O 12
ATOM 20972 N N . GLY A 1 52 ? 6.323 -7.340 8.792 1.00 0.00 52 GLY A N 12
ATOM 20973 C CA . GLY A 1 52 ? 7.437 -8.207 9.129 1.00 0.00 52 GLY A CA 12
ATOM 20974 C C . GLY A 1 52 ? 7.208 -8.973 10.417 1.00 0.00 52 GLY A C 12
ATOM 20975 O O . GLY A 1 52 ? 6.923 -10.170 10.392 1.00 0.00 52 GLY A O 12
ATOM 20979 N N . ASP A 1 53 ? 7.331 -8.281 11.544 1.00 0.00 53 ASP A N 12
ATOM 20980 C CA . ASP A 1 53 ? 7.135 -8.904 12.849 1.00 0.00 53 ASP A CA 12
ATOM 20981 C C . ASP A 1 53 ? 5.811 -8.467 13.466 1.00 0.00 53 ASP A C 12
ATOM 20982 O O . ASP A 1 53 ? 5.522 -7.275 13.562 1.00 0.00 53 ASP A O 12
ATOM 20991 N N . GLY A 1 54 ? 5.007 -9.441 13.883 1.00 0.00 54 GLY A N 12
ATOM 20992 C CA . GLY A 1 54 ? 3.723 -9.137 14.484 1.00 0.00 54 GLY A CA 12
ATOM 20993 C C . GLY A 1 54 ? 2.642 -10.115 14.069 1.00 0.00 54 GLY A C 12
ATOM 20994 O O . GLY A 1 54 ? 2.104 -10.847 14.899 1.00 0.00 54 GLY A O 12
ATOM 20998 N N . ALA A 1 55 ? 2.321 -10.127 12.779 1.00 0.00 55 ALA A N 12
ATOM 20999 C CA . ALA A 1 55 ? 1.298 -11.023 12.254 1.00 0.00 55 ALA A CA 12
ATOM 21000 C C . ALA A 1 55 ? 1.396 -11.139 10.737 1.00 0.00 55 ALA A C 12
ATOM 21001 O O . ALA A 1 55 ? 2.083 -10.352 10.087 1.00 0.00 55 ALA A O 12
ATOM 21008 N N . ASP A 1 56 ? 0.704 -12.126 10.178 1.00 0.00 56 ASP A N 12
ATOM 21009 C CA . ASP A 1 56 ? 0.713 -12.345 8.736 1.00 0.00 56 ASP A CA 12
ATOM 21010 C C . ASP A 1 56 ? -0.359 -11.503 8.052 1.00 0.00 56 ASP A C 12
ATOM 21011 O O . ASP A 1 56 ? -1.527 -11.885 8.004 1.00 0.00 56 ASP A O 12
ATOM 21020 N N . GLY A 1 57 ? 0.047 -10.352 7.524 1.00 0.00 57 GLY A N 12
ATOM 21021 C CA . GLY A 1 57 ? -0.891 -9.472 6.851 1.00 0.00 57 GLY A CA 12
ATOM 21022 C C . GLY A 1 57 ? -0.198 -8.355 6.097 1.00 0.00 57 GLY A C 12
ATOM 21023 O O . GLY A 1 57 ? 0.916 -8.526 5.603 1.00 0.00 57 GLY A O 12
ATOM 21027 N N . VAL A 1 58 ? -0.861 -7.206 6.007 1.00 0.00 58 VAL A N 12
ATOM 21028 C CA . VAL A 1 58 ? -0.302 -6.054 5.307 1.00 0.00 58 VAL A CA 12
ATOM 21029 C C . VAL A 1 58 ? -0.622 -4.757 6.042 1.00 0.00 58 VAL A C 12
ATOM 21030 O O . VAL A 1 58 ? -1.759 -4.527 6.450 1.00 0.00 58 VAL A O 12
ATOM 21043 N N . SER A 1 59 ? 0.390 -3.911 6.205 1.00 0.00 59 SER A N 12
ATOM 21044 C CA . SER A 1 59 ? 0.218 -2.637 6.894 1.00 0.00 59 SER A CA 12
ATOM 21045 C C . SER A 1 59 ? -0.210 -1.546 5.918 1.00 0.00 59 SER A C 12
ATOM 21046 O O . SER A 1 59 ? -0.013 -1.666 4.708 1.00 0.00 59 SER A O 12
ATOM 21054 N N . VAL A 1 60 ? -0.798 -0.480 6.451 1.00 0.00 60 VAL A N 12
ATOM 21055 C CA . VAL A 1 60 ? -1.254 0.635 5.629 1.00 0.00 60 VAL A CA 12
ATOM 21056 C C . VAL A 1 60 ? -0.655 1.952 6.108 1.00 0.00 60 VAL A C 12
ATOM 21057 O O . VAL A 1 60 ? -1.197 2.606 7.001 1.00 0.00 60 VAL A O 12
ATOM 21070 N N . THR A 1 61 ? 0.467 2.339 5.509 1.00 0.00 61 THR A N 12
ATOM 21071 C CA . THR A 1 61 ? 1.141 3.578 5.874 1.00 0.00 61 THR A CA 12
ATOM 21072 C C . THR A 1 61 ? 0.512 4.774 5.168 1.00 0.00 61 THR A C 12
ATOM 21073 O O . THR A 1 61 ? 0.536 4.867 3.940 1.00 0.00 61 THR A O 12
ATOM 21084 N N . THR A 1 62 ? -0.050 5.690 5.951 1.00 0.00 62 THR A N 12
ATOM 21085 C CA . THR A 1 62 ? -0.685 6.881 5.400 1.00 0.00 62 THR A CA 12
ATOM 21086 C C . THR A 1 62 ? -0.142 8.146 6.055 1.00 0.00 62 THR A C 12
ATOM 21087 O O . THR A 1 62 ? -0.175 8.287 7.277 1.00 0.00 62 THR A O 12
ATOM 21098 N N . ARG A 1 63 ? 0.356 9.065 5.234 1.00 0.00 63 ARG A N 12
ATOM 21099 C CA . ARG A 1 63 ? 0.906 10.319 5.733 1.00 0.00 63 ARG A CA 12
ATOM 21100 C C . ARG A 1 63 ? 0.133 11.511 5.178 1.00 0.00 63 ARG A C 12
ATOM 21101 O O . ARG A 1 63 ? 0.538 12.118 4.188 1.00 0.00 63 ARG A O 12
ATOM 21122 N N . GLN A 1 64 ? -0.982 11.840 5.823 1.00 0.00 64 GLN A N 12
ATOM 21123 C CA . GLN A 1 64 ? -1.812 12.958 5.392 1.00 0.00 64 GLN A CA 12
ATOM 21124 C C . GLN A 1 64 ? -1.419 14.240 6.120 1.00 0.00 64 GLN A C 12
ATOM 21125 O O . GLN A 1 64 ? -1.046 14.210 7.292 1.00 0.00 64 GLN A O 12
ATOM 21139 N N . MET A 1 65 ? -1.504 15.365 5.417 1.00 0.00 65 MET A N 12
ATOM 21140 C CA . MET A 1 65 ? -1.158 16.657 5.998 1.00 0.00 65 MET A CA 12
ATOM 21141 C C . MET A 1 65 ? -2.224 17.110 6.989 1.00 0.00 65 MET A C 12
ATOM 21142 O O . MET A 1 65 ? -3.354 17.418 6.604 1.00 0.00 65 MET A O 12
ATOM 21156 N N . HIS A 1 66 ? -1.859 17.150 8.267 1.00 0.00 66 HIS A N 12
ATOM 21157 C CA . HIS A 1 66 ? -2.785 17.567 9.314 1.00 0.00 66 HIS A CA 12
ATOM 21158 C C . HIS A 1 66 ? -2.184 18.687 10.157 1.00 0.00 66 HIS A C 12
ATOM 21159 O O . HIS A 1 66 ? -0.978 18.716 10.398 1.00 0.00 66 HIS A O 12
ATOM 21174 N N . ASN A 1 67 ? -3.033 19.607 10.602 1.00 0.00 67 ASN A N 12
ATOM 21175 C CA . ASN A 1 67 ? -2.585 20.730 11.418 1.00 0.00 67 ASN A CA 12
ATOM 21176 C C . ASN A 1 67 ? -1.292 21.321 10.865 1.00 0.00 67 ASN A C 12
ATOM 21177 O O . ASN A 1 67 ? -0.430 21.772 11.620 1.00 0.00 67 ASN A O 12
ATOM 21188 N N . GLY A 1 68 ? -1.162 21.316 9.542 1.00 0.00 68 GLY A N 12
ATOM 21189 C CA . GLY A 1 68 ? 0.027 21.855 8.910 1.00 0.00 68 GLY A CA 12
ATOM 21190 C C . GLY A 1 68 ? 1.303 21.278 9.491 1.00 0.00 68 GLY A C 12
ATOM 21191 O O . GLY A 1 68 ? 2.264 22.005 9.745 1.00 0.00 68 GLY A O 12
ATOM 21195 N N . THR A 1 69 ? 1.315 19.965 9.702 1.00 0.00 69 THR A N 12
ATOM 21196 C CA . THR A 1 69 ? 2.481 19.292 10.259 1.00 0.00 69 THR A CA 12
ATOM 21197 C C . THR A 1 69 ? 2.719 17.950 9.576 1.00 0.00 69 THR A C 12
ATOM 21198 O O . THR A 1 69 ? 1.847 17.436 8.872 1.00 0.00 69 THR A O 12
ATOM 21209 N N . HIS A 1 70 ? 3.904 17.385 9.787 1.00 0.00 70 HIS A N 12
ATOM 21210 C CA . HIS A 1 70 ? 4.254 16.100 9.192 1.00 0.00 70 HIS A CA 12
ATOM 21211 C C . HIS A 1 70 ? 3.981 14.958 10.166 1.00 0.00 70 HIS A C 12
ATOM 21212 O O . HIS A 1 70 ? 4.729 14.750 11.121 1.00 0.00 70 HIS A O 12
ATOM 21227 N N . VAL A 1 71 ? 2.904 14.219 9.916 1.00 0.00 71 VAL A N 12
ATOM 21228 C CA . VAL A 1 71 ? 2.532 13.097 10.769 1.00 0.00 71 VAL A CA 12
ATOM 21229 C C . VAL A 1 71 ? 2.282 11.839 9.945 1.00 0.00 71 VAL A C 12
ATOM 21230 O O . VAL A 1 71 ? 1.582 11.875 8.934 1.00 0.00 71 VAL A O 12
ATOM 21243 N N . VAL A 1 72 ? 2.859 10.725 10.386 1.00 0.00 72 VAL A N 12
ATOM 21244 C CA . VAL A 1 72 ? 2.698 9.454 9.690 1.00 0.00 72 VAL A CA 12
ATOM 21245 C C . VAL A 1 72 ? 2.032 8.417 10.587 1.00 0.00 72 VAL A C 12
ATOM 21246 O O . VAL A 1 72 ? 2.430 8.228 11.737 1.00 0.00 72 VAL A O 12
ATOM 21259 N N . ARG A 1 73 ? 1.015 7.747 10.056 1.00 0.00 73 ARG A N 12
ATOM 21260 C CA . ARG A 1 73 ? 0.293 6.729 10.808 1.00 0.00 73 ARG A CA 12
ATOM 21261 C C . ARG A 1 73 ? 0.401 5.369 10.126 1.00 0.00 73 ARG A C 12
ATOM 21262 O O . ARG A 1 73 ? 0.710 5.282 8.937 1.00 0.00 73 ARG A O 12
ATOM 21283 N N . HIS A 1 74 ? 0.146 4.308 10.886 1.00 0.00 74 HIS A N 12
ATOM 21284 C CA . HIS A 1 74 ? 0.214 2.951 10.354 1.00 0.00 74 HIS A CA 12
ATOM 21285 C C . HIS A 1 74 ? -0.915 2.091 10.914 1.00 0.00 74 HIS A C 12
ATOM 21286 O O . HIS A 1 74 ? -1.142 2.058 12.124 1.00 0.00 74 HIS A O 12
ATOM 21301 N N . TYR A 1 75 ? -1.618 1.397 10.027 1.00 0.00 75 TYR A N 12
ATOM 21302 C CA . TYR A 1 75 ? -2.725 0.539 10.432 1.00 0.00 75 TYR A CA 12
ATOM 21303 C C . TYR A 1 75 ? -2.410 -0.926 10.150 1.00 0.00 75 TYR A C 12
ATOM 21304 O O . TYR A 1 75 ? -1.732 -1.252 9.175 1.00 0.00 75 TYR A O 12
ATOM 21322 N N . LYS A 1 76 ? -2.906 -1.808 11.012 1.00 0.00 76 LYS A N 12
ATOM 21323 C CA . LYS A 1 76 ? -2.680 -3.240 10.857 1.00 0.00 76 LYS A CA 12
ATOM 21324 C C . LYS A 1 76 ? -3.940 -3.939 10.355 1.00 0.00 76 LYS A C 12
ATOM 21325 O O . LYS A 1 76 ? -5.055 -3.577 10.733 1.00 0.00 76 LYS A O 12
ATOM 21344 N N . VAL A 1 77 ? -3.756 -4.940 9.501 1.00 0.00 77 VAL A N 12
ATOM 21345 C CA . VAL A 1 77 ? -4.877 -5.690 8.948 1.00 0.00 77 VAL A CA 12
ATOM 21346 C C . VAL A 1 77 ? -4.811 -7.159 9.358 1.00 0.00 77 VAL A C 12
ATOM 21347 O O . VAL A 1 77 ? -3.828 -7.847 9.086 1.00 0.00 77 VAL A O 12
ATOM 21360 N N . LYS A 1 78 ? -5.866 -7.631 10.014 1.00 0.00 78 LYS A N 12
ATOM 21361 C CA . LYS A 1 78 ? -5.931 -9.017 10.461 1.00 0.00 78 LYS A CA 12
ATOM 21362 C C . LYS A 1 78 ? -6.480 -9.919 9.360 1.00 0.00 78 LYS A C 12
ATOM 21363 O O . LYS A 1 78 ? -7.226 -9.468 8.491 1.00 0.00 78 LYS A O 12
ATOM 21382 N N . ARG A 1 79 ? -6.107 -11.193 9.404 1.00 0.00 79 ARG A N 12
ATOM 21383 C CA . ARG A 1 79 ? -6.563 -12.157 8.409 1.00 0.00 79 ARG A CA 12
ATOM 21384 C C . ARG A 1 79 ? -7.517 -13.171 9.033 1.00 0.00 79 ARG A C 12
ATOM 21385 O O . ARG A 1 79 ? -7.102 -14.036 9.804 1.00 0.00 79 ARG A O 12
ATOM 21406 N N . GLU A 1 80 ? -8.797 -13.058 8.693 1.00 0.00 80 GLU A N 12
ATOM 21407 C CA . GLU A 1 80 ? -9.811 -13.963 9.221 1.00 0.00 80 GLU A CA 12
ATOM 21408 C C . GLU A 1 80 ? -10.742 -14.444 8.113 1.00 0.00 80 GLU A C 12
ATOM 21409 O O . GLU A 1 80 ? -11.615 -13.706 7.657 1.00 0.00 80 GLU A O 12
ATOM 21421 N N . GLY A 1 81 ? -10.550 -15.687 7.682 1.00 0.00 81 GLY A N 12
ATOM 21422 C CA . GLY A 1 81 ? -11.379 -16.245 6.630 1.00 0.00 81 GLY A CA 12
ATOM 21423 C C . GLY A 1 81 ? -11.114 -15.604 5.282 1.00 0.00 81 GLY A C 12
ATOM 21424 O O . GLY A 1 81 ? -10.048 -15.038 5.039 1.00 0.00 81 GLY A O 12
ATOM 21428 N N . PRO A 1 82 ? -12.101 -15.690 4.377 1.00 0.00 82 PRO A N 12
ATOM 21429 C CA . PRO A 1 82 ? -11.993 -15.120 3.031 1.00 0.00 82 PRO A CA 12
ATOM 21430 C C . PRO A 1 82 ? -12.005 -13.595 3.044 1.00 0.00 82 PRO A C 12
ATOM 21431 O O . PRO A 1 82 ? -11.916 -12.955 1.997 1.00 0.00 82 PRO A O 12
ATOM 21442 N N . LYS A 1 83 ? -12.117 -13.019 4.236 1.00 0.00 83 LYS A N 12
ATOM 21443 C CA . LYS A 1 83 ? -12.140 -11.569 4.387 1.00 0.00 83 LYS A CA 12
ATOM 21444 C C . LYS A 1 83 ? -11.089 -11.110 5.392 1.00 0.00 83 LYS A C 12
ATOM 21445 O O . LYS A 1 83 ? -10.670 -11.876 6.260 1.00 0.00 83 LYS A O 12
ATOM 21464 N N . TYR A 1 84 ? -10.669 -9.856 5.271 1.00 0.00 84 TYR A N 12
ATOM 21465 C CA . TYR A 1 84 ? -9.666 -9.296 6.169 1.00 0.00 84 TYR A CA 12
ATOM 21466 C C . TYR A 1 84 ? -10.243 -8.134 6.972 1.00 0.00 84 TYR A C 12
ATOM 21467 O O . TYR A 1 84 ? -10.709 -7.144 6.407 1.00 0.00 84 TYR A O 12
ATOM 21485 N N . VAL A 1 85 ? -10.207 -8.262 8.295 1.00 0.00 85 VAL A N 12
ATOM 21486 C CA . VAL A 1 85 ? -10.724 -7.223 9.177 1.00 0.00 85 VAL A CA 12
ATOM 21487 C C . VAL A 1 85 ? -9.628 -6.236 9.565 1.00 0.00 85 VAL A C 12
ATOM 21488 O O . VAL A 1 85 ? -8.498 -6.630 9.855 1.00 0.00 85 VAL A O 12
ATOM 21501 N N . ILE A 1 86 ? -9.971 -4.952 9.569 1.00 0.00 86 ILE A N 12
ATOM 21502 C CA . ILE A 1 86 ? -9.016 -3.909 9.923 1.00 0.00 86 ILE A CA 12
ATOM 21503 C C . ILE A 1 86 ? -8.900 -3.761 11.436 1.00 0.00 86 ILE A C 12
ATOM 21504 O O . ILE A 1 86 ? -9.904 -3.748 12.148 1.00 0.00 86 ILE A O 12
ATOM 21520 N N . ASP A 1 87 ? -7.669 -3.647 11.921 1.00 0.00 87 ASP A N 12
ATOM 21521 C CA . ASP A 1 87 ? -7.420 -3.497 13.350 1.00 0.00 87 ASP A CA 12
ATOM 21522 C C . ASP A 1 87 ? -7.688 -2.064 13.800 1.00 0.00 87 ASP A C 12
ATOM 21523 O O . ASP A 1 87 ? -6.758 -1.288 14.025 1.00 0.00 87 ASP A O 12
ATOM 21532 N N . VAL A 1 88 ? -8.965 -1.719 13.929 1.00 0.00 88 VAL A N 12
ATOM 21533 C CA . VAL A 1 88 ? -9.356 -0.379 14.351 1.00 0.00 88 VAL A CA 12
ATOM 21534 C C . VAL A 1 88 ? -10.569 -0.426 15.274 1.00 0.00 88 VAL A C 12
ATOM 21535 O O . VAL A 1 88 ? -11.111 -1.496 15.547 1.00 0.00 88 VAL A O 12
ATOM 21548 N N . GLU A 1 89 ? -10.988 0.742 15.751 1.00 0.00 89 GLU A N 12
ATOM 21549 C CA . GLU A 1 89 ? -12.138 0.833 16.644 1.00 0.00 89 GLU A CA 12
ATOM 21550 C C . GLU A 1 89 ? -13.194 -0.205 16.278 1.00 0.00 89 GLU A C 12
ATOM 21551 O O . GLU A 1 89 ? -13.594 -1.019 17.111 1.00 0.00 89 GLU A O 12
ATOM 21563 N N . GLN A 1 90 ? -13.643 -0.169 15.027 1.00 0.00 90 GLN A N 12
ATOM 21564 C CA . GLN A 1 90 ? -14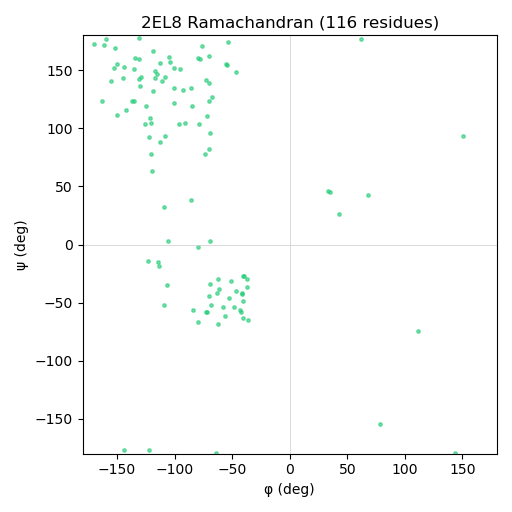.654 -1.105 14.550 1.00 0.00 90 GLN A CA 12
ATOM 21565 C C . GLN A 1 90 ? -14.058 -2.086 13.547 1.00 0.00 90 GLN A C 12
ATOM 21566 O O . GLN A 1 90 ? -13.380 -1.702 12.595 1.00 0.00 90 GLN A O 12
ATOM 21580 N N . PRO A 1 91 ? -14.316 -3.385 13.764 1.00 0.00 91 PRO A N 12
ATOM 21581 C CA . PRO A 1 91 ? -13.815 -4.448 12.888 1.00 0.00 91 PRO A CA 12
ATOM 21582 C C . PRO A 1 91 ? -14.490 -4.442 11.522 1.00 0.00 91 PRO A C 12
ATOM 21583 O O . PRO A 1 91 ? -15.497 -5.117 11.312 1.00 0.00 91 PRO A O 12
ATOM 21594 N N . PHE A 1 92 ? -13.929 -3.673 10.593 1.00 0.00 92 PHE A N 12
ATOM 21595 C CA . PHE A 1 92 ? -14.478 -3.578 9.246 1.00 0.00 92 PHE A CA 12
ATOM 21596 C C . PHE A 1 92 ? -14.036 -4.764 8.394 1.00 0.00 92 PHE A C 12
ATOM 21597 O O . PHE A 1 92 ? -12.843 -4.998 8.206 1.00 0.00 92 PHE A O 12
ATOM 21614 N N . SER A 1 93 ? -15.009 -5.511 7.881 1.00 0.00 93 SER A N 12
ATOM 21615 C CA . SER A 1 93 ? -14.723 -6.676 7.052 1.00 0.00 93 SER A CA 12
ATOM 21616 C C . SER A 1 93 ? -14.342 -6.255 5.635 1.00 0.00 93 SER A C 12
ATOM 21617 O O . SER A 1 93 ? -14.851 -5.262 5.113 1.00 0.00 93 SER A O 12
ATOM 21625 N N . CYS A 1 94 ? -13.444 -7.016 5.019 1.00 0.00 94 CYS A N 12
ATOM 21626 C CA . CYS A 1 94 ? -12.995 -6.723 3.664 1.00 0.00 94 CYS A CA 12
ATOM 21627 C C . CYS A 1 94 ? -12.905 -7.998 2.832 1.00 0.00 94 CYS A C 12
ATOM 21628 O O . CYS A 1 94 ? -12.096 -8.882 3.115 1.00 0.00 94 CYS A O 12
ATOM 21636 N N . THR A 1 95 ? -13.745 -8.088 1.806 1.00 0.00 95 THR A N 12
ATOM 21637 C CA . THR A 1 95 ? -13.764 -9.257 0.935 1.00 0.00 95 THR A CA 12
ATOM 21638 C C . THR A 1 95 ? -12.382 -9.532 0.353 1.00 0.00 95 THR A C 12
ATOM 21639 O O . THR A 1 95 ? -11.987 -10.686 0.187 1.00 0.00 95 THR A O 12
ATOM 21650 N N . SER A 1 96 ? -11.651 -8.465 0.047 1.00 0.00 96 SER A N 12
ATOM 21651 C CA . SER A 1 96 ? -10.314 -8.591 -0.519 1.00 0.00 96 SER A CA 12
ATOM 21652 C C . SER A 1 96 ? -9.481 -7.347 -0.229 1.00 0.00 96 SER A C 12
ATOM 21653 O O . SER A 1 96 ? -9.991 -6.348 0.280 1.00 0.00 96 SER A O 12
ATOM 21661 N N . LEU A 1 97 ? -8.195 -7.414 -0.555 1.00 0.00 97 LEU A N 12
ATOM 21662 C CA . LEU A 1 97 ? -7.289 -6.293 -0.330 1.00 0.00 97 LEU A CA 12
ATOM 21663 C C . LEU A 1 97 ? -7.790 -5.037 -1.034 1.00 0.00 97 LEU A C 12
ATOM 21664 O O . LEU A 1 97 ? -7.557 -3.919 -0.573 1.00 0.00 97 LEU A O 12
ATOM 21680 N N . ASP A 1 98 ? -8.484 -5.228 -2.151 1.00 0.00 98 ASP A N 12
ATOM 21681 C CA . ASP A 1 98 ? -9.022 -4.110 -2.917 1.00 0.00 98 ASP A CA 12
ATOM 21682 C C . ASP A 1 98 ? -9.905 -3.227 -2.042 1.00 0.00 98 ASP A C 12
ATOM 21683 O O . ASP A 1 98 ? -9.827 -2.001 -2.103 1.00 0.00 98 ASP A O 12
ATOM 21692 N N . ALA A 1 99 ? -10.745 -3.859 -1.230 1.00 0.00 99 ALA A N 12
ATOM 21693 C CA . ALA A 1 99 ? -11.643 -3.131 -0.341 1.00 0.00 99 ALA A CA 12
ATOM 21694 C C . ALA A 1 99 ? -10.859 -2.314 0.681 1.00 0.00 99 ALA A C 12
ATOM 21695 O O . ALA A 1 99 ? -11.044 -1.102 0.795 1.00 0.00 99 ALA A O 12
ATOM 21702 N N . VAL A 1 100 ? -9.985 -2.985 1.423 1.00 0.00 100 VAL A N 12
ATOM 21703 C CA . VAL A 1 100 ? -9.173 -2.322 2.436 1.00 0.00 100 VAL A CA 12
ATOM 21704 C C . VAL A 1 100 ? -8.721 -0.945 1.963 1.00 0.00 100 VAL A C 12
ATOM 21705 O O . VAL A 1 100 ? -8.930 0.058 2.646 1.00 0.00 100 VAL A O 12
ATOM 21718 N N . VAL A 1 101 ? -8.102 -0.903 0.787 1.00 0.00 101 VAL A N 12
ATOM 21719 C CA . VAL A 1 101 ? -7.622 0.351 0.221 1.00 0.00 101 VAL A CA 12
ATOM 21720 C C . VAL A 1 101 ? -8.725 1.403 0.198 1.00 0.00 101 VAL A C 12
ATOM 21721 O O . VAL A 1 101 ? -8.524 2.538 0.626 1.00 0.00 101 VAL A O 12
ATOM 21734 N N . ASN A 1 102 ? -9.894 1.016 -0.304 1.00 0.00 102 ASN A N 12
ATOM 21735 C CA . ASN A 1 102 ? -11.030 1.925 -0.382 1.00 0.00 102 ASN A CA 12
ATOM 21736 C C . ASN A 1 102 ? -11.489 2.344 1.012 1.00 0.00 102 ASN A C 12
ATOM 21737 O O . ASN A 1 102 ? -11.576 3.534 1.316 1.00 0.00 102 ASN A O 12
ATOM 21748 N N . TYR A 1 103 ? -11.779 1.360 1.854 1.00 0.00 103 TYR A N 12
ATOM 21749 C CA . TYR A 1 103 ? -12.230 1.626 3.215 1.00 0.00 103 TYR A CA 12
ATOM 21750 C C . TYR A 1 103 ? -11.401 2.733 3.857 1.00 0.00 103 TYR A C 12
ATOM 21751 O O . TYR A 1 103 ? -11.939 3.641 4.490 1.00 0.00 103 TYR A O 12
ATOM 21769 N N . PHE A 1 104 ? -10.085 2.651 3.688 1.00 0.00 104 PHE A N 12
ATOM 21770 C CA . PHE A 1 104 ? -9.178 3.645 4.250 1.00 0.00 104 PHE A CA 12
ATOM 21771 C C . PHE A 1 104 ? -9.306 4.976 3.516 1.00 0.00 104 PHE A C 12
ATOM 21772 O O . PHE A 1 104 ? -9.340 6.039 4.135 1.00 0.00 104 PHE A O 12
ATOM 21789 N N . VAL A 1 105 ? -9.377 4.909 2.190 1.00 0.00 105 VAL A N 12
ATOM 21790 C CA . VAL A 1 105 ? -9.502 6.107 1.369 1.00 0.00 105 VAL A CA 12
ATOM 21791 C C . VAL A 1 105 ? -10.542 7.062 1.945 1.00 0.00 105 VAL A C 12
ATOM 21792 O O . VAL A 1 105 ? -10.306 8.266 2.044 1.00 0.00 105 VAL A O 12
ATOM 21805 N N . SER A 1 106 ? -11.692 6.516 2.326 1.00 0.00 106 SER A N 12
ATOM 21806 C CA . SER A 1 106 ? -12.771 7.320 2.890 1.00 0.00 106 SER A CA 12
ATOM 21807 C C . SER A 1 106 ? -12.646 7.405 4.408 1.00 0.00 106 SER A C 12
ATOM 21808 O O . SER A 1 106 ? -12.740 8.488 4.991 1.00 0.00 106 SER A O 12
ATOM 21816 N N . HIS A 1 107 ? -12.435 6.258 5.045 1.00 0.00 107 HIS A N 12
ATOM 21817 C CA . HIS A 1 107 ? -12.298 6.202 6.495 1.00 0.00 107 HIS A CA 12
ATOM 21818 C C . HIS A 1 107 ? -11.306 7.252 6.988 1.00 0.00 107 HIS A C 12
ATOM 21819 O O . HIS A 1 107 ? -11.674 8.179 7.710 1.00 0.00 107 HIS A O 12
ATOM 21834 N N . THR A 1 108 ? -10.046 7.099 6.594 1.00 0.00 108 THR A N 12
ATOM 21835 C CA . THR A 1 108 ? -9.001 8.031 6.996 1.00 0.00 108 THR A CA 12
ATOM 21836 C C . THR A 1 108 ? -9.534 9.458 7.066 1.00 0.00 108 THR A C 12
ATOM 21837 O O . THR A 1 108 ? -9.583 10.062 8.138 1.00 0.00 108 THR A O 12
ATOM 21848 N N . LYS A 1 109 ? -9.933 9.991 5.917 1.00 0.00 109 LYS A N 12
ATOM 21849 C CA . LYS A 1 109 ? -10.465 11.348 5.847 1.00 0.00 109 LYS A CA 12
ATOM 21850 C C . LYS A 1 109 ? -11.485 11.475 4.720 1.00 0.00 109 LYS A C 12
ATOM 21851 O O . LYS A 1 109 ? -11.788 10.501 4.030 1.00 0.00 109 LYS A O 12
ATOM 21870 N N . LYS A 1 110 ? -12.010 12.681 4.536 1.00 0.00 110 LYS A N 12
ATOM 21871 C CA . LYS A 1 110 ? -12.994 12.937 3.491 1.00 0.00 110 LYS A CA 12
ATOM 21872 C C . LYS A 1 110 ? -12.554 12.319 2.167 1.00 0.00 110 LYS A C 12
ATOM 21873 O O . LYS A 1 110 ? -13.374 11.796 1.413 1.00 0.00 110 LYS A O 12
ATOM 21892 N N . ALA A 1 111 ? -11.255 12.381 1.893 1.00 0.00 111 ALA A N 12
ATOM 21893 C CA . ALA A 1 111 ? -10.707 11.825 0.662 1.00 0.00 111 ALA A CA 12
ATOM 21894 C C . ALA A 1 111 ? -9.189 11.703 0.743 1.00 0.00 111 ALA A C 12
ATOM 21895 O O . ALA A 1 111 ? -8.501 12.644 1.139 1.00 0.00 111 ALA A O 12
ATOM 21902 N N . LEU A 1 112 ? -8.673 10.538 0.366 1.00 0.00 112 LEU A N 12
ATOM 21903 C CA . LEU A 1 112 ? -7.236 10.293 0.396 1.00 0.00 112 LEU A CA 12
ATOM 21904 C C . LEU A 1 112 ? -6.733 9.825 -0.966 1.00 0.00 112 LEU A C 12
ATOM 21905 O O . LEU A 1 112 ? -7.510 9.354 -1.797 1.00 0.00 112 LEU A O 12
ATOM 21921 N N . VAL A 1 113 ? -5.429 9.957 -1.188 1.00 0.00 113 VAL A N 12
ATOM 21922 C CA . VAL A 1 113 ? -4.823 9.544 -2.448 1.00 0.00 113 VAL A CA 12
ATOM 21923 C C . VAL A 1 113 ? -3.887 8.359 -2.245 1.00 0.00 113 VAL A C 12
ATOM 21924 O O . VAL A 1 113 ? -3.003 8.373 -1.389 1.00 0.00 113 VAL A O 12
ATOM 21937 N N . PRO A 1 114 ? -4.083 7.305 -3.052 1.00 0.00 114 PRO A N 12
ATOM 21938 C CA . PRO A 1 114 ? -3.265 6.091 -2.981 1.00 0.00 114 PRO A CA 12
ATOM 21939 C C . PRO A 1 114 ? -1.839 6.323 -3.469 1.00 0.00 114 PRO A C 12
ATOM 21940 O O . PRO A 1 114 ? -1.551 7.325 -4.124 1.00 0.00 114 PRO A O 12
ATOM 21951 N N . PHE A 1 115 ? -0.948 5.391 -3.146 1.00 0.00 115 PHE A N 12
ATOM 21952 C CA . PHE A 1 115 ? 0.448 5.494 -3.551 1.00 0.00 115 PHE A CA 12
ATOM 21953 C C . PHE A 1 115 ? 0.826 4.360 -4.500 1.00 0.00 115 PHE A C 12
ATOM 21954 O O . PHE A 1 115 ? 0.699 3.183 -4.160 1.00 0.00 115 PHE A O 12
ATOM 21971 N N . LEU A 1 116 ? 1.289 4.723 -5.691 1.00 0.00 116 LEU A N 12
ATOM 21972 C CA . LEU A 1 116 ? 1.684 3.736 -6.691 1.00 0.00 116 LEU A CA 12
ATOM 21973 C C . LEU A 1 116 ? 3.084 4.029 -7.220 1.00 0.00 116 LEU A C 12
ATOM 21974 O O . LEU A 1 116 ? 3.505 5.185 -7.287 1.00 0.00 116 LEU A O 12
ATOM 21990 N N . LEU A 1 117 ? 3.801 2.975 -7.597 1.00 0.00 117 LEU A N 12
ATOM 21991 C CA . LEU A 1 117 ? 5.153 3.120 -8.124 1.00 0.00 117 LEU A CA 12
ATOM 21992 C C . LEU A 1 117 ? 5.375 2.195 -9.316 1.00 0.00 117 LEU A C 12
ATOM 21993 O O . LEU A 1 117 ? 5.486 0.979 -9.159 1.00 0.00 117 LEU A O 12
ATOM 22009 N N . ASP A 1 118 ? 5.440 2.779 -10.507 1.00 0.00 118 ASP A N 12
ATOM 22010 C CA . ASP A 1 118 ? 5.652 2.008 -11.727 1.00 0.00 118 ASP A CA 12
ATOM 22011 C C . ASP A 1 118 ? 7.125 1.647 -11.893 1.00 0.00 118 ASP A C 12
ATOM 22012 O O . ASP A 1 118 ? 7.460 0.630 -12.501 1.00 0.00 118 ASP A O 12
ATOM 22021 N N . GLY A 1 1 ? 34.054 -7.134 -35.172 1.00 0.00 1 GLY A N 13
ATOM 22022 C CA . GLY A 1 1 ? 33.351 -5.918 -34.808 1.00 0.00 1 GLY A CA 13
ATOM 22023 C C . GLY A 1 1 ? 31.890 -6.166 -34.488 1.00 0.00 1 GLY A C 13
ATOM 22024 O O . GLY A 1 1 ? 31.115 -6.561 -35.359 1.00 0.00 1 GLY A O 13
ATOM 22028 N N . SER A 1 2 ? 31.514 -5.937 -33.233 1.00 0.00 2 SER A N 13
ATOM 22029 C CA . SER A 1 2 ? 30.137 -6.144 -32.799 1.00 0.00 2 SER A CA 13
ATOM 22030 C C . SER A 1 2 ? 29.909 -5.546 -31.415 1.00 0.00 2 SER A C 13
ATOM 22031 O O . SER A 1 2 ? 30.856 -5.159 -30.729 1.00 0.00 2 SER A O 13
ATOM 22039 N N . SER A 1 3 ? 28.646 -5.474 -31.008 1.00 0.00 3 SER A N 13
ATOM 22040 C CA . SER A 1 3 ? 28.291 -4.919 -29.707 1.00 0.00 3 SER A CA 13
ATOM 22041 C C . SER A 1 3 ? 26.823 -5.183 -29.386 1.00 0.00 3 SER A C 13
ATOM 22042 O O . SER A 1 3 ? 26.061 -5.634 -30.240 1.00 0.00 3 SER A O 13
ATOM 22050 N N . GLY A 1 4 ? 26.434 -4.897 -28.147 1.00 0.00 4 GLY A N 13
ATOM 22051 C CA . GLY A 1 4 ? 25.059 -5.109 -27.734 1.00 0.00 4 GLY A CA 13
ATOM 22052 C C . GLY A 1 4 ? 24.683 -4.279 -26.522 1.00 0.00 4 GLY A C 13
ATOM 22053 O O . GLY A 1 4 ? 24.122 -3.191 -26.657 1.00 0.00 4 GLY A O 13
ATOM 22057 N N . SER A 1 5 ? 24.991 -4.794 -25.337 1.00 0.00 5 SER A N 13
ATOM 22058 C CA . SER A 1 5 ? 24.677 -4.095 -24.095 1.00 0.00 5 SER A CA 13
ATOM 22059 C C . SER A 1 5 ? 23.169 -3.926 -23.933 1.00 0.00 5 SER A C 13
ATOM 22060 O O . SER A 1 5 ? 22.692 -2.870 -23.518 1.00 0.00 5 SER A O 13
ATOM 22068 N N . SER A 1 6 ? 22.424 -4.976 -24.265 1.00 0.00 6 SER A N 13
ATOM 22069 C CA . SER A 1 6 ? 20.970 -4.944 -24.161 1.00 0.00 6 SER A CA 13
ATOM 22070 C C . SER A 1 6 ? 20.398 -6.357 -24.100 1.00 0.00 6 SER A C 13
ATOM 22071 O O . SER A 1 6 ? 20.947 -7.286 -24.690 1.00 0.00 6 SER A O 13
ATOM 22079 N N . GLY A 1 7 ? 19.291 -6.511 -23.380 1.00 0.00 7 GLY A N 13
ATOM 22080 C CA . GLY A 1 7 ? 18.662 -7.813 -23.254 1.00 0.00 7 GLY A CA 13
ATOM 22081 C C . GLY A 1 7 ? 17.678 -8.092 -24.374 1.00 0.00 7 GLY A C 13
ATOM 22082 O O . GLY A 1 7 ? 16.537 -8.479 -24.122 1.00 0.00 7 GLY A O 13
ATOM 22086 N N . GLU A 1 8 ? 18.120 -7.893 -25.611 1.00 0.00 8 GLU A N 13
ATOM 22087 C CA . GLU A 1 8 ? 17.268 -8.125 -26.772 1.00 0.00 8 GLU A CA 13
ATOM 22088 C C . GLU A 1 8 ? 17.052 -9.618 -27.000 1.00 0.00 8 GLU A C 13
ATOM 22089 O O . GLU A 1 8 ? 16.292 -10.019 -27.883 1.00 0.00 8 GLU A O 13
ATOM 22101 N N . VAL A 1 9 ? 17.725 -10.436 -26.198 1.00 0.00 9 VAL A N 13
ATOM 22102 C CA . VAL A 1 9 ? 17.607 -11.885 -26.311 1.00 0.00 9 VAL A CA 13
ATOM 22103 C C . VAL A 1 9 ? 16.320 -12.384 -25.662 1.00 0.00 9 VAL A C 13
ATOM 22104 O O . VAL A 1 9 ? 15.799 -13.439 -26.024 1.00 0.00 9 VAL A O 13
ATOM 22117 N N . LEU A 1 10 ? 15.813 -11.618 -24.702 1.00 0.00 10 LEU A N 13
ATOM 22118 C CA . LEU A 1 10 ? 14.586 -11.982 -24.002 1.00 0.00 10 LEU A CA 13
ATOM 22119 C C . LEU A 1 10 ? 13.366 -11.381 -24.694 1.00 0.00 10 LEU A C 13
ATOM 22120 O O . LEU A 1 10 ? 13.090 -10.189 -24.561 1.00 0.00 10 LEU A O 13
ATOM 22136 N N . ALA A 1 11 ? 12.639 -12.215 -25.429 1.00 0.00 11 ALA A N 13
ATOM 22137 C CA . ALA A 1 11 ? 11.446 -11.767 -26.138 1.00 0.00 11 ALA A CA 13
ATOM 22138 C C . ALA A 1 11 ? 10.459 -11.101 -25.185 1.00 0.00 11 ALA A C 13
ATOM 22139 O O . ALA A 1 11 ? 10.749 -10.919 -24.003 1.00 0.00 11 ALA A O 13
ATOM 22146 N N . LYS A 1 12 ? 9.292 -10.740 -25.707 1.00 0.00 12 LYS A N 13
ATOM 22147 C CA . LYS A 1 12 ? 8.260 -10.094 -24.904 1.00 0.00 12 LYS A CA 13
ATOM 22148 C C . LYS A 1 12 ? 7.901 -10.949 -23.693 1.00 0.00 12 LYS A C 13
ATOM 22149 O O . LYS A 1 12 ? 7.525 -12.113 -23.832 1.00 0.00 12 LYS A O 13
ATOM 22168 N N . GLU A 1 13 ? 8.018 -10.364 -22.505 1.00 0.00 13 GLU A N 13
ATOM 22169 C CA . GLU A 1 13 ? 7.704 -11.072 -21.270 1.00 0.00 13 GLU A CA 13
ATOM 22170 C C . GLU A 1 13 ? 7.222 -10.104 -20.194 1.00 0.00 13 GLU A C 13
ATOM 22171 O O . GLU A 1 13 ? 7.872 -9.096 -19.915 1.00 0.00 13 GLU A O 13
ATOM 22183 N N . GLU A 1 14 ? 6.078 -10.417 -19.593 1.00 0.00 14 GLU A N 13
ATOM 22184 C CA . GLU A 1 14 ? 5.508 -9.573 -18.549 1.00 0.00 14 GLU A CA 13
ATOM 22185 C C . GLU A 1 14 ? 4.626 -10.390 -17.610 1.00 0.00 14 GLU A C 13
ATOM 22186 O O . GLU A 1 14 ? 4.303 -11.544 -17.892 1.00 0.00 14 GLU A O 13
ATOM 22198 N N . ALA A 1 15 ? 4.240 -9.784 -16.492 1.00 0.00 15 ALA A N 13
ATOM 22199 C CA . ALA A 1 15 ? 3.395 -10.455 -15.513 1.00 0.00 15 ALA A CA 13
ATOM 22200 C C . ALA A 1 15 ? 2.298 -9.524 -15.005 1.00 0.00 15 ALA A C 13
ATOM 22201 O O . ALA A 1 15 ? 2.581 -8.484 -14.408 1.00 0.00 15 ALA A O 13
ATOM 22208 N N . ARG A 1 16 ? 1.048 -9.902 -15.246 1.00 0.00 16 ARG A N 13
ATOM 22209 C CA . ARG A 1 16 ? -0.091 -9.099 -14.814 1.00 0.00 16 ARG A CA 13
ATOM 22210 C C . ARG A 1 16 ? -0.903 -9.834 -13.752 1.00 0.00 16 ARG A C 13
ATOM 22211 O O . ARG A 1 16 ? -2.080 -9.542 -13.545 1.00 0.00 16 ARG A O 13
ATOM 22232 N N . ARG A 1 17 ? -0.264 -10.788 -13.082 1.00 0.00 17 ARG A N 13
ATOM 22233 C CA . ARG A 1 17 ? -0.928 -11.566 -12.043 1.00 0.00 17 ARG A CA 13
ATOM 22234 C C . ARG A 1 17 ? -1.037 -10.763 -10.749 1.00 0.00 17 ARG A C 13
ATOM 22235 O O . ARG A 1 17 ? -0.718 -11.262 -9.669 1.00 0.00 17 ARG A O 13
ATOM 22256 N N . ALA A 1 18 ? -1.488 -9.519 -10.867 1.00 0.00 18 ALA A N 13
ATOM 22257 C CA . ALA A 1 18 ? -1.639 -8.648 -9.707 1.00 0.00 18 ALA A CA 13
ATOM 22258 C C . ALA A 1 18 ? -3.063 -8.701 -9.164 1.00 0.00 18 ALA A C 13
ATOM 22259 O O . ALA A 1 18 ? -3.829 -7.747 -9.309 1.00 0.00 18 ALA A O 13
ATOM 22266 N N . LEU A 1 19 ? -3.412 -9.820 -8.540 1.00 0.00 19 LEU A N 13
ATOM 22267 C CA . LEU A 1 19 ? -4.745 -9.998 -7.975 1.00 0.00 19 LEU A CA 13
ATOM 22268 C C . LEU A 1 19 ? -4.697 -9.983 -6.450 1.00 0.00 19 LEU A C 13
ATOM 22269 O O . LEU A 1 19 ? -5.275 -9.105 -5.810 1.00 0.00 19 LEU A O 13
ATOM 22285 N N . GLU A 1 20 ? -4.002 -10.960 -5.876 1.00 0.00 20 GLU A N 13
ATOM 22286 C CA . GLU A 1 20 ? -3.877 -11.058 -4.426 1.00 0.00 20 GLU A CA 13
ATOM 22287 C C . GLU A 1 20 ? -3.720 -9.675 -3.800 1.00 0.00 20 GLU A C 13
ATOM 22288 O O . GLU A 1 20 ? -4.251 -9.405 -2.722 1.00 0.00 20 GLU A O 13
ATOM 22300 N N . THR A 1 21 ? -2.987 -8.802 -4.482 1.00 0.00 21 THR A N 13
ATOM 22301 C CA . THR A 1 21 ? -2.758 -7.448 -3.994 1.00 0.00 21 THR A CA 13
ATOM 22302 C C . THR A 1 21 ? -2.883 -6.428 -5.119 1.00 0.00 21 THR A C 13
ATOM 22303 O O . THR A 1 21 ? -2.587 -6.709 -6.281 1.00 0.00 21 THR A O 13
ATOM 22314 N N . PRO A 1 22 ? -3.333 -5.213 -4.771 1.00 0.00 22 PRO A N 13
ATOM 22315 C CA . PRO A 1 22 ? -3.507 -4.126 -5.738 1.00 0.00 22 PRO A CA 13
ATOM 22316 C C . PRO A 1 22 ? -2.175 -3.593 -6.256 1.00 0.00 22 PRO A C 13
ATOM 22317 O O . PRO A 1 22 ? -1.181 -3.570 -5.531 1.00 0.00 22 PRO A O 13
ATOM 22328 N N . SER A 1 23 ? -2.163 -3.164 -7.514 1.00 0.00 23 SER A N 13
ATOM 22329 C CA . SER A 1 23 ? -0.952 -2.633 -8.129 1.00 0.00 23 SER A CA 13
ATOM 22330 C C . SER A 1 23 ? -0.292 -1.597 -7.225 1.00 0.00 23 SER A C 13
ATOM 22331 O O . SER A 1 23 ? 0.933 -1.556 -7.099 1.00 0.00 23 SER A O 13
ATOM 22339 N N . CYS A 1 24 ? -1.112 -0.761 -6.597 1.00 0.00 24 CYS A N 13
ATOM 22340 C CA . CYS A 1 24 ? -0.609 0.277 -5.705 1.00 0.00 24 CYS A CA 13
ATOM 22341 C C . CYS A 1 24 ? 0.421 -0.292 -4.735 1.00 0.00 24 CYS A C 13
ATOM 22342 O O . CYS A 1 24 ? 1.463 0.318 -4.490 1.00 0.00 24 CYS A O 13
ATOM 22350 N N . PHE A 1 25 ? 0.124 -1.464 -4.184 1.00 0.00 25 PHE A N 13
ATOM 22351 C CA . PHE A 1 25 ? 1.023 -2.115 -3.239 1.00 0.00 25 PHE A CA 13
ATOM 22352 C C . PHE A 1 25 ? 2.444 -2.176 -3.793 1.00 0.00 25 PHE A C 13
ATOM 22353 O O . PHE A 1 25 ? 2.648 -2.192 -5.008 1.00 0.00 25 PHE A O 13
ATOM 22370 N N . LEU A 1 26 ? 3.422 -2.211 -2.895 1.00 0.00 26 LEU A N 13
ATOM 22371 C CA . LEU A 1 26 ? 4.824 -2.269 -3.293 1.00 0.00 26 LEU A CA 13
ATOM 22372 C C . LEU A 1 26 ? 5.666 -2.957 -2.222 1.00 0.00 26 LEU A C 13
ATOM 22373 O O . LEU A 1 26 ? 5.327 -2.930 -1.038 1.00 0.00 26 LEU A O 13
ATOM 22389 N N . LYS A 1 27 ? 6.764 -3.572 -2.645 1.00 0.00 27 LYS A N 13
ATOM 22390 C CA . LYS A 1 27 ? 7.657 -4.263 -1.723 1.00 0.00 27 LYS A CA 13
ATOM 22391 C C . LYS A 1 27 ? 8.748 -3.325 -1.214 1.00 0.00 27 LYS A C 13
ATOM 22392 O O . LYS A 1 27 ? 9.693 -3.007 -1.935 1.00 0.00 27 LYS A O 13
ATOM 22411 N N . VAL A 1 28 ? 8.610 -2.887 0.034 1.00 0.00 28 VAL A N 13
ATOM 22412 C CA . VAL A 1 28 ? 9.585 -1.988 0.640 1.00 0.00 28 VAL A CA 13
ATOM 22413 C C . VAL A 1 28 ? 9.648 -2.186 2.150 1.00 0.00 28 VAL A C 13
ATOM 22414 O O . VAL A 1 28 ? 8.747 -2.772 2.749 1.00 0.00 28 VAL A O 13
ATOM 22427 N N . SER A 1 29 ? 10.720 -1.690 2.761 1.00 0.00 29 SER A N 13
ATOM 22428 C CA . SER A 1 29 ? 10.903 -1.814 4.203 1.00 0.00 29 SER A CA 13
ATOM 22429 C C . SER A 1 29 ? 10.020 -0.820 4.951 1.00 0.00 29 SER A C 13
ATOM 22430 O O . SER A 1 29 ? 9.238 -0.088 4.343 1.00 0.00 29 SER A O 13
ATOM 22438 N N . ARG A 1 30 ? 10.150 -0.799 6.273 1.00 0.00 30 ARG A N 13
ATOM 22439 C CA . ARG A 1 30 ? 9.364 0.103 7.105 1.00 0.00 30 ARG A CA 13
ATOM 22440 C C . ARG A 1 30 ? 9.742 1.557 6.837 1.00 0.00 30 ARG A C 13
ATOM 22441 O O . ARG A 1 30 ? 8.876 2.427 6.735 1.00 0.00 30 ARG A O 13
ATOM 22462 N N . LEU A 1 31 ? 11.040 1.814 6.726 1.00 0.00 31 LEU A N 13
ATOM 22463 C CA . LEU A 1 31 ? 11.534 3.163 6.471 1.00 0.00 31 LEU A CA 13
ATOM 22464 C C . LEU A 1 31 ? 11.454 3.501 4.986 1.00 0.00 31 LEU A C 13
ATOM 22465 O O . LEU A 1 31 ? 10.895 4.528 4.603 1.00 0.00 31 LEU A O 13
ATOM 22481 N N . GLU A 1 32 ? 12.015 2.628 4.155 1.00 0.00 32 GLU A N 13
ATOM 22482 C CA . GLU A 1 32 ? 12.005 2.835 2.711 1.00 0.00 32 GLU A CA 13
ATOM 22483 C C . GLU A 1 32 ? 10.692 3.469 2.262 1.00 0.00 32 GLU A C 13
ATOM 22484 O O . GLU A 1 32 ? 10.678 4.341 1.392 1.00 0.00 32 GLU A O 13
ATOM 22496 N N . ALA A 1 33 ? 9.591 3.026 2.859 1.00 0.00 33 ALA A N 13
ATOM 22497 C CA . ALA A 1 33 ? 8.275 3.551 2.522 1.00 0.00 33 ALA A CA 13
ATOM 22498 C C . ALA A 1 33 ? 8.094 4.967 3.058 1.00 0.00 33 ALA A C 13
ATOM 22499 O O . ALA A 1 33 ? 7.607 5.850 2.353 1.00 0.00 33 ALA A O 13
ATOM 22506 N N . GLN A 1 34 ? 8.490 5.176 4.309 1.00 0.00 34 GLN A N 13
ATOM 22507 C CA . GLN A 1 34 ? 8.370 6.485 4.940 1.00 0.00 34 GLN A CA 13
ATOM 22508 C C . GLN A 1 34 ? 9.078 7.553 4.115 1.00 0.00 34 GLN A C 13
ATOM 22509 O O . GLN A 1 34 ? 8.602 8.684 4.003 1.00 0.00 34 GLN A O 13
ATOM 22523 N N . LEU A 1 35 ? 10.218 7.189 3.537 1.00 0.00 35 LEU A N 13
ATOM 22524 C CA . LEU A 1 35 ? 10.993 8.117 2.720 1.00 0.00 35 LEU A CA 13
ATOM 22525 C C . LEU A 1 35 ? 10.460 8.162 1.292 1.00 0.00 35 LEU A C 13
ATOM 22526 O O . LEU A 1 35 ? 10.646 9.149 0.579 1.00 0.00 35 LEU A O 13
ATOM 22542 N N . LEU A 1 36 ? 9.794 7.089 0.881 1.00 0.00 36 LEU A N 13
ATOM 22543 C CA . LEU A 1 36 ? 9.231 7.006 -0.463 1.00 0.00 36 LEU A CA 13
ATOM 22544 C C . LEU A 1 36 ? 8.084 7.997 -0.634 1.00 0.00 36 LEU A C 13
ATOM 22545 O O . LEU A 1 36 ? 7.728 8.364 -1.755 1.00 0.00 36 LEU A O 13
ATOM 22561 N N . LEU A 1 37 ? 7.510 8.429 0.484 1.00 0.00 37 LEU A N 13
ATOM 22562 C CA . LEU A 1 37 ? 6.405 9.381 0.458 1.00 0.00 37 LEU A CA 13
ATOM 22563 C C . LEU A 1 37 ? 6.906 10.790 0.164 1.00 0.00 37 LEU A C 13
ATOM 22564 O O . LEU A 1 37 ? 6.615 11.355 -0.891 1.00 0.00 37 LEU A O 13
ATOM 22580 N N . GLU A 1 38 ? 7.662 11.352 1.101 1.00 0.00 38 GLU A N 13
ATOM 22581 C CA . GLU A 1 38 ? 8.206 12.696 0.941 1.00 0.00 38 GLU A CA 13
ATOM 22582 C C . GLU A 1 38 ? 8.990 12.813 -0.364 1.00 0.00 38 GLU A C 13
ATOM 22583 O O . GLU A 1 38 ? 9.048 13.883 -0.971 1.00 0.00 38 GLU A O 13
ATOM 22595 N N . ARG A 1 39 ? 9.591 11.707 -0.787 1.00 0.00 39 ARG A N 13
ATOM 22596 C CA . ARG A 1 39 ? 10.373 11.685 -2.017 1.00 0.00 39 ARG A CA 13
ATOM 22597 C C . ARG A 1 39 ? 9.467 11.796 -3.239 1.00 0.00 39 ARG A C 13
ATOM 22598 O O . ARG A 1 39 ? 9.806 12.461 -4.219 1.00 0.00 39 ARG A O 13
ATOM 22619 N N . TYR A 1 40 ? 8.312 11.141 -3.176 1.00 0.00 40 TYR A N 13
ATOM 22620 C CA . TYR A 1 40 ? 7.359 11.163 -4.278 1.00 0.00 40 TYR A CA 13
ATOM 22621 C C . TYR A 1 40 ? 5.954 11.487 -3.777 1.00 0.00 40 TYR A C 13
ATOM 22622 O O . TYR A 1 40 ? 5.061 10.640 -3.764 1.00 0.00 40 TYR A O 13
ATOM 22640 N N . PRO A 1 41 ? 5.754 12.744 -3.353 1.00 0.00 41 PRO A N 13
ATOM 22641 C CA . PRO A 1 41 ? 4.461 13.211 -2.845 1.00 0.00 41 PRO A CA 13
ATOM 22642 C C . PRO A 1 41 ? 3.407 13.308 -3.942 1.00 0.00 41 PRO A C 13
ATOM 22643 O O . PRO A 1 41 ? 2.235 13.008 -3.717 1.00 0.00 41 PRO A O 13
ATOM 22654 N N . GLU A 1 42 ? 3.832 13.728 -5.129 1.00 0.00 42 GLU A N 13
ATOM 22655 C CA . GLU A 1 42 ? 2.923 13.865 -6.262 1.00 0.00 42 GLU A CA 13
ATOM 22656 C C . GLU A 1 42 ? 2.373 12.505 -6.685 1.00 0.00 42 GLU A C 13
ATOM 22657 O O . GLU A 1 42 ? 1.277 12.412 -7.238 1.00 0.00 42 GLU A O 13
ATOM 22669 N N . CYS A 1 43 ? 3.142 11.455 -6.420 1.00 0.00 43 CYS A N 13
ATOM 22670 C CA . CYS A 1 43 ? 2.734 10.101 -6.775 1.00 0.00 43 CYS A CA 13
ATOM 22671 C C . CYS A 1 43 ? 1.858 9.493 -5.683 1.00 0.00 43 CYS A C 13
ATOM 22672 O O . CYS A 1 43 ? 1.958 8.305 -5.383 1.00 0.00 43 CYS A O 13
ATOM 22680 N N . GLY A 1 44 ? 1.000 10.320 -5.093 1.00 0.00 44 GLY A N 13
ATOM 22681 C CA . GLY A 1 44 ? 0.120 9.847 -4.040 1.00 0.00 44 GLY A CA 13
ATOM 22682 C C . GLY A 1 44 ? 0.843 9.656 -2.722 1.00 0.00 44 GLY A C 13
ATOM 22683 O O . GLY A 1 44 ? 2.046 9.894 -2.626 1.00 0.00 44 GLY A O 13
ATOM 22687 N N . ASN A 1 45 ? 0.108 9.224 -1.702 1.00 0.00 45 ASN A N 13
ATOM 22688 C CA . ASN A 1 45 ? 0.687 9.003 -0.383 1.00 0.00 45 ASN A CA 13
ATOM 22689 C C . ASN A 1 45 ? 0.253 7.653 0.182 1.00 0.00 45 ASN A C 13
ATOM 22690 O O . ASN A 1 45 ? 1.085 6.843 0.592 1.00 0.00 45 ASN A O 13
ATOM 22701 N N . LEU A 1 46 ? -1.054 7.418 0.200 1.00 0.00 46 LEU A N 13
ATOM 22702 C CA . LEU A 1 46 ? -1.600 6.167 0.714 1.00 0.00 46 LEU A CA 13
ATOM 22703 C C . LEU A 1 46 ? -0.892 4.968 0.091 1.00 0.00 46 LEU A C 13
ATOM 22704 O O . LEU A 1 46 ? -1.317 4.452 -0.945 1.00 0.00 46 LEU A O 13
ATOM 22720 N N . LEU A 1 47 ? 0.187 4.527 0.728 1.00 0.00 47 LEU A N 13
ATOM 22721 C CA . LEU A 1 47 ? 0.952 3.386 0.237 1.00 0.00 47 LEU A CA 13
ATOM 22722 C C . LEU A 1 47 ? 0.863 2.213 1.207 1.00 0.00 47 LEU A C 13
ATOM 22723 O O . LEU A 1 47 ? 0.844 2.399 2.424 1.00 0.00 47 LEU A O 13
ATOM 22739 N N . LEU A 1 48 ? 0.807 1.004 0.660 1.00 0.00 48 LEU A N 13
ATOM 22740 C CA . LEU A 1 48 ? 0.722 -0.203 1.477 1.00 0.00 48 LEU A CA 13
ATOM 22741 C C . LEU A 1 48 ? 2.029 -0.987 1.429 1.00 0.00 48 LEU A C 13
ATOM 22742 O O . LEU A 1 48 ? 2.461 -1.428 0.363 1.00 0.00 48 LEU A O 13
ATOM 22758 N N . ARG A 1 49 ? 2.654 -1.158 2.590 1.00 0.00 49 ARG A N 13
ATOM 22759 C CA . ARG A 1 49 ? 3.911 -1.890 2.680 1.00 0.00 49 ARG A CA 13
ATOM 22760 C C . ARG A 1 49 ? 3.749 -3.146 3.531 1.00 0.00 49 ARG A C 13
ATOM 22761 O O . ARG A 1 49 ? 3.120 -3.132 4.589 1.00 0.00 49 ARG A O 13
ATOM 22782 N N . PRO A 1 50 ? 4.330 -4.259 3.060 1.00 0.00 50 PRO A N 13
ATOM 22783 C CA . PRO A 1 50 ? 4.264 -5.544 3.762 1.00 0.00 50 PRO A CA 13
ATOM 22784 C C . PRO A 1 50 ? 5.082 -5.544 5.048 1.00 0.00 50 PRO A C 13
ATOM 22785 O O . PRO A 1 50 ? 6.276 -5.246 5.036 1.00 0.00 50 PRO A O 13
ATOM 22796 N N . SER A 1 51 ? 4.432 -5.881 6.158 1.00 0.00 51 SER A N 13
ATOM 22797 C CA . SER A 1 51 ? 5.100 -5.917 7.454 1.00 0.00 51 SER A CA 13
ATOM 22798 C C . SER A 1 51 ? 6.075 -7.088 7.531 1.00 0.00 51 SER A C 13
ATOM 22799 O O . SER A 1 51 ? 7.286 -6.896 7.630 1.00 0.00 51 SER A O 13
ATOM 22807 N N . GLY A 1 52 ? 5.536 -8.302 7.485 1.00 0.00 52 GLY A N 13
ATOM 22808 C CA . GLY A 1 52 ? 6.371 -9.487 7.552 1.00 0.00 52 GLY A CA 13
ATOM 22809 C C . GLY A 1 52 ? 5.624 -10.746 7.161 1.00 0.00 52 GLY A C 13
ATOM 22810 O O . GLY A 1 52 ? 4.783 -10.723 6.261 1.00 0.00 52 GLY A O 13
ATOM 22814 N N . ASP A 1 53 ? 5.931 -11.849 7.835 1.00 0.00 53 ASP A N 13
ATOM 22815 C CA . ASP A 1 53 ? 5.283 -13.124 7.553 1.00 0.00 53 ASP A CA 13
ATOM 22816 C C . ASP A 1 53 ? 3.822 -12.916 7.161 1.00 0.00 53 ASP A C 13
ATOM 22817 O O . ASP A 1 53 ? 3.318 -13.561 6.242 1.00 0.00 53 ASP A O 13
ATOM 22826 N N . GLY A 1 54 ? 3.149 -12.012 7.866 1.00 0.00 54 GLY A N 13
ATOM 22827 C CA . GLY A 1 54 ? 1.754 -11.736 7.578 1.00 0.00 54 GLY A CA 13
ATOM 22828 C C . GLY A 1 54 ? 1.502 -11.501 6.102 1.00 0.00 54 GLY A C 13
ATOM 22829 O O . GLY A 1 54 ? 1.733 -10.404 5.593 1.00 0.00 54 GLY A O 13
ATOM 22833 N N . ALA A 1 55 ? 1.029 -12.533 5.412 1.00 0.00 55 ALA A N 13
ATOM 22834 C CA . ALA A 1 55 ? 0.746 -12.433 3.985 1.00 0.00 55 ALA A CA 13
ATOM 22835 C C . ALA A 1 55 ? -0.714 -12.067 3.740 1.00 0.00 55 ALA A C 13
ATOM 22836 O O . ALA A 1 55 ? -1.049 -11.460 2.722 1.00 0.00 55 ALA A O 13
ATOM 22843 N N . ASP A 1 56 ? -1.578 -12.439 4.677 1.00 0.00 56 ASP A N 13
ATOM 22844 C CA . ASP A 1 56 ? -3.003 -12.148 4.563 1.00 0.00 56 ASP A CA 13
ATOM 22845 C C . ASP A 1 56 ? -3.355 -10.858 5.296 1.00 0.00 56 ASP A C 13
ATOM 22846 O O . ASP A 1 56 ? -4.472 -10.696 5.786 1.00 0.00 56 ASP A O 13
ATOM 22855 N N . GLY A 1 57 ? -2.393 -9.944 5.369 1.00 0.00 57 GLY A N 13
ATOM 22856 C CA . GLY A 1 57 ? -2.622 -8.680 6.046 1.00 0.00 57 GLY A CA 13
ATOM 22857 C C . GLY A 1 57 ? -1.385 -7.804 6.071 1.00 0.00 57 GLY A C 13
ATOM 22858 O O . GLY A 1 57 ? -0.402 -8.124 6.740 1.00 0.00 57 GLY A O 13
ATOM 22862 N N . VAL A 1 58 ? -1.431 -6.695 5.339 1.00 0.00 58 VAL A N 13
ATOM 22863 C CA . VAL A 1 58 ? -0.305 -5.772 5.279 1.00 0.00 58 VAL A CA 13
ATOM 22864 C C . VAL A 1 58 ? -0.601 -4.495 6.059 1.00 0.00 58 VAL A C 13
ATOM 22865 O O . VAL A 1 58 ? -1.696 -4.321 6.592 1.00 0.00 58 VAL A O 13
ATOM 22878 N N . SER A 1 59 ? 0.384 -3.604 6.119 1.00 0.00 59 SER A N 13
ATOM 22879 C CA . SER A 1 59 ? 0.232 -2.344 6.837 1.00 0.00 59 SER A CA 13
ATOM 22880 C C . SER A 1 59 ? 0.035 -1.185 5.864 1.00 0.00 59 SER A C 13
ATOM 22881 O O . SER A 1 59 ? 0.630 -1.156 4.787 1.00 0.00 59 SER A O 13
ATOM 22889 N N . VAL A 1 60 ? -0.805 -0.230 6.253 1.00 0.00 60 VAL A N 13
ATOM 22890 C CA . VAL A 1 60 ? -1.081 0.931 5.416 1.00 0.00 60 VAL A CA 13
ATOM 22891 C C . VAL A 1 60 ? -0.391 2.177 5.961 1.00 0.00 60 VAL A C 13
ATOM 22892 O O . VAL A 1 60 ? -0.708 2.648 7.054 1.00 0.00 60 VAL A O 13
ATOM 22905 N N . THR A 1 61 ? 0.556 2.707 5.193 1.00 0.00 61 THR A N 13
ATOM 22906 C CA . THR A 1 61 ? 1.293 3.896 5.598 1.00 0.00 61 THR A CA 13
ATOM 22907 C C . THR A 1 61 ? 0.699 5.152 4.968 1.00 0.00 61 THR A C 13
ATOM 22908 O O . THR A 1 61 ? 0.752 5.334 3.752 1.00 0.00 61 THR A O 13
ATOM 22919 N N . THR A 1 62 ? 0.132 6.017 5.804 1.00 0.00 62 THR A N 13
ATOM 22920 C CA . THR A 1 62 ? -0.472 7.255 5.330 1.00 0.00 62 THR A CA 13
ATOM 22921 C C . THR A 1 62 ? 0.108 8.463 6.055 1.00 0.00 62 THR A C 13
ATOM 22922 O O . THR A 1 62 ? 0.202 8.476 7.283 1.00 0.00 62 THR A O 13
ATOM 22933 N N . ARG A 1 63 ? 0.495 9.478 5.288 1.00 0.00 63 ARG A N 13
ATOM 22934 C CA . ARG A 1 63 ? 1.068 10.692 5.858 1.00 0.00 63 ARG A CA 13
ATOM 22935 C C . ARG A 1 63 ? 0.110 11.869 5.703 1.00 0.00 63 ARG A C 13
ATOM 22936 O O . ARG A 1 63 ? 0.123 12.561 4.685 1.00 0.00 63 ARG A O 13
ATOM 22957 N N . GLN A 1 64 ? -0.720 12.089 6.718 1.00 0.00 64 GLN A N 13
ATOM 22958 C CA . GLN A 1 64 ? -1.684 13.181 6.692 1.00 0.00 64 GLN A CA 13
ATOM 22959 C C . GLN A 1 64 ? -1.133 14.411 7.406 1.00 0.00 64 GLN A C 13
ATOM 22960 O O . GLN A 1 64 ? 0.019 14.426 7.840 1.00 0.00 64 GLN A O 13
ATOM 22974 N N . MET A 1 65 ? -1.964 15.442 7.526 1.00 0.00 65 MET A N 13
ATOM 22975 C CA . MET A 1 65 ? -1.559 16.677 8.188 1.00 0.00 65 MET A CA 13
ATOM 22976 C C . MET A 1 65 ? -2.543 17.049 9.293 1.00 0.00 65 MET A C 13
ATOM 22977 O O . MET A 1 65 ? -3.665 17.476 9.020 1.00 0.00 65 MET A O 13
ATOM 22991 N N . HIS A 1 66 ? -2.114 16.884 10.541 1.00 0.00 66 HIS A N 13
ATOM 22992 C CA . HIS A 1 66 ? -2.959 17.204 11.687 1.00 0.00 66 HIS A CA 13
ATOM 22993 C C . HIS A 1 66 ? -2.283 18.231 12.590 1.00 0.00 66 HIS A C 13
ATOM 22994 O O . HIS A 1 66 ? -1.135 18.053 12.997 1.00 0.00 66 HIS A O 13
ATOM 23009 N N . ASN A 1 67 ? -3.001 19.304 12.899 1.00 0.00 67 ASN A N 13
ATOM 23010 C CA . ASN A 1 67 ? -2.469 20.360 13.753 1.00 0.00 67 ASN A CA 13
ATOM 23011 C C . ASN A 1 67 ? -1.325 21.096 13.062 1.00 0.00 67 ASN A C 13
ATOM 23012 O O . ASN A 1 67 ? -0.437 21.640 13.717 1.00 0.00 67 ASN A O 13
ATOM 23023 N N . GLY A 1 68 ? -1.355 21.107 11.733 1.00 0.00 68 GLY A N 13
ATOM 23024 C CA . GLY A 1 68 ? -0.315 21.779 10.974 1.00 0.00 68 GLY A CA 13
ATOM 23025 C C . GLY A 1 68 ? 1.058 21.187 11.222 1.00 0.00 68 GLY A C 13
ATOM 23026 O O . GLY A 1 68 ? 2.049 21.913 11.317 1.00 0.00 68 GLY A O 13
ATOM 23030 N N . THR A 1 69 ? 1.120 19.863 11.331 1.00 0.00 69 THR A N 13
ATOM 23031 C CA . THR A 1 69 ? 2.381 19.173 11.573 1.00 0.00 69 THR A CA 13
ATOM 23032 C C . THR A 1 69 ? 2.462 17.880 10.773 1.00 0.00 69 THR A C 13
ATOM 23033 O O . THR A 1 69 ? 1.443 17.341 10.338 1.00 0.00 69 THR A O 13
ATOM 23044 N N . HIS A 1 70 ? 3.680 17.383 10.582 1.00 0.00 70 HIS A N 13
ATOM 23045 C CA . HIS A 1 70 ? 3.895 16.149 9.835 1.00 0.00 70 HIS A CA 13
ATOM 23046 C C . HIS A 1 70 ? 3.692 14.930 10.728 1.00 0.00 70 HIS A C 13
ATOM 23047 O O . HIS A 1 70 ? 4.429 14.725 11.693 1.00 0.00 70 HIS A O 13
ATOM 23062 N N . VAL A 1 71 ? 2.687 14.123 10.402 1.00 0.00 71 VAL A N 13
ATOM 23063 C CA . VAL A 1 71 ? 2.388 12.923 11.175 1.00 0.00 71 VAL A CA 13
ATOM 23064 C C . VAL A 1 71 ? 2.431 11.679 10.296 1.00 0.00 71 VAL A C 13
ATOM 23065 O O . VAL A 1 71 ? 2.108 11.730 9.110 1.00 0.00 71 VAL A O 13
ATOM 23078 N N . VAL A 1 72 ? 2.832 10.557 10.888 1.00 0.00 72 VAL A N 13
ATOM 23079 C CA . VAL A 1 72 ? 2.916 9.297 10.159 1.00 0.00 72 VAL A CA 13
ATOM 23080 C C . VAL A 1 72 ? 2.287 8.159 10.956 1.00 0.00 72 VAL A C 13
ATOM 23081 O O . VAL A 1 72 ? 2.812 7.747 11.990 1.00 0.00 72 VAL A O 13
ATOM 23094 N N . ARG A 1 73 ? 1.159 7.655 10.467 1.00 0.00 73 ARG A N 13
ATOM 23095 C CA . ARG A 1 73 ? 0.457 6.564 11.133 1.00 0.00 73 ARG A CA 13
ATOM 23096 C C . ARG A 1 73 ? 0.373 5.339 10.228 1.00 0.00 73 ARG A C 13
ATOM 23097 O O . ARG A 1 73 ? 0.050 5.448 9.046 1.00 0.00 73 ARG A O 13
ATOM 23118 N N . HIS A 1 74 ? 0.668 4.172 10.793 1.00 0.00 74 HIS A N 13
ATOM 23119 C CA . HIS A 1 74 ? 0.626 2.924 10.038 1.00 0.00 74 HIS A CA 13
ATOM 23120 C C . HIS A 1 74 ? -0.475 2.008 10.563 1.00 0.00 74 HIS A C 13
ATOM 23121 O O . HIS A 1 74 ? -0.433 1.568 11.712 1.00 0.00 74 HIS A O 13
ATOM 23136 N N . TYR A 1 75 ? -1.457 1.725 9.715 1.00 0.00 75 TYR A N 13
ATOM 23137 C CA . TYR A 1 75 ? -2.570 0.864 10.095 1.00 0.00 75 TYR A CA 13
ATOM 23138 C C . TYR A 1 75 ? -2.206 -0.607 9.916 1.00 0.00 75 TYR A C 13
ATOM 23139 O O . TYR A 1 75 ? -1.465 -0.969 9.002 1.00 0.00 75 TYR A O 13
ATOM 23157 N N . LYS A 1 76 ? -2.735 -1.451 10.796 1.00 0.00 76 LYS A N 13
ATOM 23158 C CA . LYS A 1 76 ? -2.469 -2.883 10.737 1.00 0.00 76 LYS A CA 13
ATOM 23159 C C . LYS A 1 76 ? -3.732 -3.656 10.373 1.00 0.00 76 LYS A C 13
ATOM 23160 O O . LYS A 1 76 ? -4.778 -3.487 10.999 1.00 0.00 76 LYS A O 13
ATOM 23179 N N . VAL A 1 77 ? -3.627 -4.506 9.356 1.00 0.00 77 VAL A N 13
ATOM 23180 C CA . VAL A 1 77 ? -4.761 -5.307 8.909 1.00 0.00 77 VAL A CA 13
ATOM 23181 C C . VAL A 1 77 ? -4.755 -6.683 9.567 1.00 0.00 77 VAL A C 13
ATOM 23182 O O . VAL A 1 77 ? -3.938 -7.540 9.231 1.00 0.00 77 VAL A O 13
ATOM 23195 N N . LYS A 1 78 ? -5.672 -6.888 10.506 1.00 0.00 78 LYS A N 13
ATOM 23196 C CA . LYS A 1 78 ? -5.775 -8.160 11.211 1.00 0.00 78 LYS A CA 13
ATOM 23197 C C . LYS A 1 78 ? -6.117 -9.291 10.246 1.00 0.00 78 LYS A C 13
ATOM 23198 O O . LYS A 1 78 ? -6.606 -9.051 9.143 1.00 0.00 78 LYS A O 13
ATOM 23217 N N . ARG A 1 79 ? -5.856 -10.523 10.670 1.00 0.00 79 ARG A N 13
ATOM 23218 C CA . ARG A 1 79 ? -6.137 -11.690 9.843 1.00 0.00 79 ARG A CA 13
ATOM 23219 C C . ARG A 1 79 ? -7.243 -12.542 10.461 1.00 0.00 79 ARG A C 13
ATOM 23220 O O . ARG A 1 79 ? -7.055 -13.151 11.514 1.00 0.00 79 ARG A O 13
ATOM 23241 N N . GLU A 1 80 ? -8.395 -12.577 9.800 1.00 0.00 80 GLU A N 13
ATOM 23242 C CA . GLU A 1 80 ? -9.531 -13.352 10.285 1.00 0.00 80 GLU A CA 13
ATOM 23243 C C . GLU A 1 80 ? -10.134 -14.195 9.164 1.00 0.00 80 GLU A C 13
ATOM 23244 O O . GLU A 1 80 ? -11.146 -13.826 8.573 1.00 0.00 80 GLU A O 13
ATOM 23256 N N . GLY A 1 81 ? -9.501 -15.328 8.879 1.00 0.00 81 GLY A N 13
ATOM 23257 C CA . GLY A 1 81 ? -9.987 -16.205 7.830 1.00 0.00 81 GLY A CA 13
ATOM 23258 C C . GLY A 1 81 ? -9.707 -15.662 6.444 1.00 0.00 81 GLY A C 13
ATOM 23259 O O . GLY A 1 81 ? -8.736 -14.939 6.221 1.00 0.00 81 GLY A O 13
ATOM 23263 N N . PRO A 1 82 ? -10.571 -16.014 5.479 1.00 0.00 82 PRO A N 13
ATOM 23264 C CA . PRO A 1 82 ? -10.430 -15.569 4.089 1.00 0.00 82 PRO A CA 13
ATOM 23265 C C . PRO A 1 82 ? -10.707 -14.079 3.928 1.00 0.00 82 PRO A C 13
ATOM 23266 O O . PRO A 1 82 ? -10.618 -13.536 2.826 1.00 0.00 82 PRO A O 13
ATOM 23277 N N . LYS A 1 83 ? -11.044 -13.420 5.033 1.00 0.00 83 LYS A N 13
ATOM 23278 C CA . LYS A 1 83 ? -11.331 -11.991 5.015 1.00 0.00 83 LYS A CA 13
ATOM 23279 C C . LYS A 1 83 ? -10.263 -11.211 5.775 1.00 0.00 83 LYS A C 13
ATOM 23280 O O . LYS A 1 83 ? -9.540 -11.772 6.599 1.00 0.00 83 LYS A O 13
ATOM 23299 N N . TYR A 1 84 ? -10.170 -9.917 5.493 1.00 0.00 84 TYR A N 13
ATOM 23300 C CA . TYR A 1 84 ? -9.189 -9.061 6.151 1.00 0.00 84 TYR A CA 13
ATOM 23301 C C . TYR A 1 84 ? -9.878 -7.994 6.997 1.00 0.00 84 TYR A C 13
ATOM 23302 O O . TYR A 1 84 ? -10.523 -7.088 6.471 1.00 0.00 84 TYR A O 13
ATOM 23320 N N . VAL A 1 85 ? -9.733 -8.109 8.314 1.00 0.00 85 VAL A N 13
ATOM 23321 C CA . VAL A 1 85 ? -10.338 -7.155 9.235 1.00 0.00 85 VAL A CA 13
ATOM 23322 C C . VAL A 1 85 ? -9.387 -6.001 9.535 1.00 0.00 85 VAL A C 13
ATOM 23323 O O . VAL A 1 85 ? -8.210 -6.214 9.825 1.00 0.00 85 VAL A O 13
ATOM 23336 N N . ILE A 1 86 ? -9.906 -4.781 9.463 1.00 0.00 86 ILE A N 13
ATOM 23337 C CA . ILE A 1 86 ? -9.104 -3.593 9.729 1.00 0.00 86 ILE A CA 13
ATOM 23338 C C . ILE A 1 86 ? -9.030 -3.302 11.224 1.00 0.00 86 ILE A C 13
ATOM 23339 O O . ILE A 1 86 ? -9.912 -3.696 11.988 1.00 0.00 86 ILE A O 13
ATOM 23355 N N . ASP A 1 87 ? -7.973 -2.610 11.634 1.00 0.00 87 ASP A N 13
ATOM 23356 C CA . ASP A 1 87 ? -7.784 -2.264 13.038 1.00 0.00 87 ASP A CA 13
ATOM 23357 C C . ASP A 1 87 ? -8.290 -0.852 13.322 1.00 0.00 87 ASP A C 13
ATOM 23358 O O . ASP A 1 87 ? -7.501 0.066 13.547 1.00 0.00 87 ASP A O 13
ATOM 23367 N N . VAL A 1 88 ? -9.609 -0.687 13.309 1.00 0.00 88 VAL A N 13
ATOM 23368 C CA . VAL A 1 88 ? -10.218 0.612 13.565 1.00 0.00 88 VAL A CA 13
ATOM 23369 C C . VAL A 1 88 ? -11.445 0.476 14.461 1.00 0.00 88 VAL A C 13
ATOM 23370 O O . VAL A 1 88 ? -11.885 -0.633 14.762 1.00 0.00 88 VAL A O 13
ATOM 23383 N N . GLU A 1 89 ? -11.993 1.612 14.881 1.00 0.00 89 GLU A N 13
ATOM 23384 C CA . GLU A 1 89 ? -13.169 1.618 15.742 1.00 0.00 89 GLU A CA 13
ATOM 23385 C C . GLU A 1 89 ? -14.142 0.513 15.345 1.00 0.00 89 GLU A C 13
ATOM 23386 O O . GLU A 1 89 ? -14.586 -0.268 16.186 1.00 0.00 89 GLU A O 13
ATOM 23398 N N . GLN A 1 90 ? -14.465 0.453 14.057 1.00 0.00 90 GLN A N 13
ATOM 23399 C CA . GLN A 1 90 ? -15.386 -0.557 13.548 1.00 0.00 90 GLN A CA 13
ATOM 23400 C C . GLN A 1 90 ? -14.634 -1.646 12.788 1.00 0.00 90 GLN A C 13
ATOM 23401 O O . GLN A 1 90 ? -13.810 -1.371 11.915 1.00 0.00 90 GLN A O 13
ATOM 23415 N N . PRO A 1 91 ? -14.922 -2.911 13.127 1.00 0.00 91 PRO A N 13
ATOM 23416 C CA . PRO A 1 91 ? -14.284 -4.066 12.488 1.00 0.00 91 PRO A CA 13
ATOM 23417 C C . PRO A 1 91 ? -14.729 -4.248 11.041 1.00 0.00 91 PRO A C 13
ATOM 23418 O O . PRO A 1 91 ? -15.658 -5.005 10.757 1.00 0.00 91 PRO A O 13
ATOM 23429 N N . PHE A 1 92 ? -14.062 -3.549 10.128 1.00 0.00 92 PHE A N 13
ATOM 23430 C CA . PHE A 1 92 ? -14.390 -3.634 8.710 1.00 0.00 92 PHE A CA 13
ATOM 23431 C C . PHE A 1 92 ? -13.595 -4.747 8.033 1.00 0.00 92 PHE A C 13
ATOM 23432 O O . PHE A 1 92 ? -12.367 -4.695 7.970 1.00 0.00 92 PHE A O 13
ATOM 23449 N N . SER A 1 93 ? -14.305 -5.751 7.530 1.00 0.00 93 SER A N 13
ATOM 23450 C CA . SER A 1 93 ? -13.666 -6.879 6.861 1.00 0.00 93 SER A CA 13
ATOM 23451 C C . SER A 1 93 ? -13.801 -6.761 5.347 1.00 0.00 93 SER A C 13
ATOM 23452 O O . SER A 1 93 ? -14.583 -5.951 4.844 1.00 0.00 93 SER A O 13
ATOM 23460 N N . CYS A 1 94 ? -13.036 -7.571 4.626 1.00 0.00 94 CYS A N 13
ATOM 23461 C CA . CYS A 1 94 ? -13.068 -7.558 3.167 1.00 0.00 94 CYS A CA 13
ATOM 23462 C C . CYS A 1 94 ? -12.529 -8.866 2.599 1.00 0.00 94 CYS A C 13
ATOM 23463 O O . CYS A 1 94 ? -11.839 -9.619 3.290 1.00 0.00 94 CYS A O 13
ATOM 23471 N N . THR A 1 95 ? -12.847 -9.134 1.336 1.00 0.00 95 THR A N 13
ATOM 23472 C CA . THR A 1 95 ? -12.396 -10.352 0.676 1.00 0.00 95 THR A CA 13
ATOM 23473 C C . THR A 1 95 ? -10.988 -10.186 0.118 1.00 0.00 95 THR A C 13
ATOM 23474 O O . THR A 1 95 ? -10.122 -11.035 0.330 1.00 0.00 95 THR A O 13
ATOM 23485 N N . SER A 1 96 ? -10.766 -9.088 -0.598 1.00 0.00 96 SER A N 13
ATOM 23486 C CA . SER A 1 96 ? -9.461 -8.812 -1.190 1.00 0.00 96 SER A CA 13
ATOM 23487 C C . SER A 1 96 ? -8.846 -7.553 -0.587 1.00 0.00 96 SER A C 13
ATOM 23488 O O . SER A 1 96 ? -9.528 -6.772 0.077 1.00 0.00 96 SER A O 13
ATOM 23496 N N . LEU A 1 97 ? -7.553 -7.364 -0.823 1.00 0.00 97 LEU A N 13
ATOM 23497 C CA . LEU A 1 97 ? -6.843 -6.199 -0.304 1.00 0.00 97 LEU A CA 13
ATOM 23498 C C . LEU A 1 97 ? -7.382 -4.913 -0.924 1.00 0.00 97 LEU A C 13
ATOM 23499 O O . LEU A 1 97 ? -7.681 -3.950 -0.217 1.00 0.00 97 LEU A O 13
ATOM 23515 N N . ASP A 1 98 ? -7.502 -4.905 -2.247 1.00 0.00 98 ASP A N 13
ATOM 23516 C CA . ASP A 1 98 ? -8.007 -3.738 -2.961 1.00 0.00 98 ASP A CA 13
ATOM 23517 C C . ASP A 1 98 ? -9.130 -3.065 -2.178 1.00 0.00 98 ASP A C 13
ATOM 23518 O O . ASP A 1 98 ? -9.013 -1.908 -1.777 1.00 0.00 98 ASP A O 13
ATOM 23527 N N . ALA A 1 99 ? -10.217 -3.798 -1.964 1.00 0.00 99 ALA A N 13
ATOM 23528 C CA . ALA A 1 99 ? -11.360 -3.273 -1.228 1.00 0.00 99 ALA A CA 13
ATOM 23529 C C . ALA A 1 99 ? -10.910 -2.485 -0.002 1.00 0.00 99 ALA A C 13
ATOM 23530 O O . ALA A 1 99 ? -11.431 -1.407 0.281 1.00 0.00 99 ALA A O 13
ATOM 23537 N N . VAL A 1 100 ? -9.938 -3.032 0.722 1.00 0.00 100 VAL A N 13
ATOM 23538 C CA . VAL A 1 100 ? -9.417 -2.380 1.917 1.00 0.00 100 VAL A CA 13
ATOM 23539 C C . VAL A 1 100 ? -8.917 -0.974 1.603 1.00 0.00 100 VAL A C 13
ATOM 23540 O O . VAL A 1 100 ? -9.217 -0.023 2.323 1.00 0.00 100 VAL A O 13
ATOM 23553 N N . VAL A 1 101 ? -8.153 -0.851 0.523 1.00 0.00 101 VAL A N 13
ATOM 23554 C CA . VAL A 1 101 ? -7.613 0.438 0.111 1.00 0.00 101 VAL A CA 13
ATOM 23555 C C . VAL A 1 101 ? -8.725 1.464 -0.080 1.00 0.00 101 VAL A C 13
ATOM 23556 O O . VAL A 1 101 ? -8.590 2.621 0.317 1.00 0.00 101 VAL A O 13
ATOM 23569 N N . ASN A 1 102 ? -9.823 1.032 -0.690 1.00 0.00 102 ASN A N 13
ATOM 23570 C CA . ASN A 1 102 ? -10.960 1.912 -0.933 1.00 0.00 102 ASN A CA 13
ATOM 23571 C C . ASN A 1 102 ? -11.598 2.354 0.380 1.00 0.00 102 ASN A C 13
ATOM 23572 O O . ASN A 1 102 ? -11.741 3.548 0.643 1.00 0.00 102 ASN A O 13
ATOM 23583 N N . TYR A 1 103 ? -11.979 1.381 1.202 1.00 0.00 103 TYR A N 13
ATOM 23584 C CA . TYR A 1 103 ? -12.604 1.668 2.487 1.00 0.00 103 TYR A CA 13
ATOM 23585 C C . TYR A 1 103 ? -11.940 2.866 3.160 1.00 0.00 103 TYR A C 13
ATOM 23586 O O . TYR A 1 103 ? -12.562 3.912 3.344 1.00 0.00 103 TYR A O 13
ATOM 23604 N N . PHE A 1 104 ? -10.673 2.705 3.525 1.00 0.00 104 PHE A N 13
ATOM 23605 C CA . PHE A 1 104 ? -9.923 3.771 4.178 1.00 0.00 104 PHE A CA 13
ATOM 23606 C C . PHE A 1 104 ? -10.327 5.136 3.627 1.00 0.00 104 PHE A C 13
ATOM 23607 O O . PHE A 1 104 ? -10.738 6.023 4.375 1.00 0.00 104 PHE A O 13
ATOM 23624 N N . VAL A 1 105 ? -10.208 5.297 2.313 1.00 0.00 105 VAL A N 13
ATOM 23625 C CA . VAL A 1 105 ? -10.560 6.551 1.661 1.00 0.00 105 VAL A CA 13
ATOM 23626 C C . VAL A 1 105 ? -11.822 7.153 2.272 1.00 0.00 105 VAL A C 13
ATOM 23627 O O . VAL A 1 105 ? -11.824 8.303 2.710 1.00 0.00 105 VAL A O 13
ATOM 23640 N N . SER A 1 106 ? -12.892 6.366 2.299 1.00 0.00 106 SER A N 13
ATOM 23641 C CA . SER A 1 106 ? -14.162 6.822 2.854 1.00 0.00 106 SER A CA 13
ATOM 23642 C C . SER A 1 106 ? -14.073 6.959 4.370 1.00 0.00 106 SER A C 13
ATOM 23643 O O . SER A 1 106 ? -14.520 7.954 4.942 1.00 0.00 106 SER A O 13
ATOM 23651 N N . HIS A 1 107 ? -13.495 5.952 5.017 1.00 0.00 107 HIS A N 13
ATOM 23652 C CA . HIS A 1 107 ? -13.347 5.959 6.468 1.00 0.00 107 HIS A CA 13
ATOM 23653 C C . HIS A 1 107 ? -12.828 7.309 6.954 1.00 0.00 107 HIS A C 13
ATOM 23654 O O . HIS A 1 107 ? -13.453 7.963 7.789 1.00 0.00 107 HIS A O 13
ATOM 23669 N N . THR A 1 108 ? -11.678 7.720 6.427 1.00 0.00 108 THR A N 13
ATOM 23670 C CA . THR A 1 108 ? -11.073 8.990 6.809 1.00 0.00 108 THR A CA 13
ATOM 23671 C C . THR A 1 108 ? -12.051 10.144 6.620 1.00 0.00 108 THR A C 13
ATOM 23672 O O . THR A 1 108 ? -13.217 9.934 6.282 1.00 0.00 108 THR A O 13
ATOM 23683 N N . LYS A 1 109 ? -11.571 11.363 6.840 1.00 0.00 109 LYS A N 13
ATOM 23684 C CA . LYS A 1 109 ? -12.402 12.552 6.693 1.00 0.00 109 LYS A CA 13
ATOM 23685 C C . LYS A 1 109 ? -11.785 13.526 5.694 1.00 0.00 109 LYS A C 13
ATOM 23686 O O . LYS A 1 109 ? -12.264 14.648 5.530 1.00 0.00 109 LYS A O 13
ATOM 23705 N N . LYS A 1 110 ? -10.722 13.090 5.029 1.00 0.00 110 LYS A N 13
ATOM 23706 C CA . LYS A 1 110 ? -10.041 13.923 4.044 1.00 0.00 110 LYS A CA 13
ATOM 23707 C C . LYS A 1 110 ? -9.873 13.176 2.724 1.00 0.00 110 LYS A C 13
ATOM 23708 O O . LYS A 1 110 ? -10.110 11.971 2.646 1.00 0.00 110 LYS A O 13
ATOM 23727 N N . ALA A 1 111 ? -9.462 13.900 1.688 1.00 0.00 111 ALA A N 13
ATOM 23728 C CA . ALA A 1 111 ? -9.259 13.306 0.372 1.00 0.00 111 ALA A CA 13
ATOM 23729 C C . ALA A 1 111 ? -7.861 12.711 0.248 1.00 0.00 111 ALA A C 13
ATOM 23730 O O . ALA A 1 111 ? -6.894 13.424 -0.028 1.00 0.00 111 ALA A O 13
ATOM 23737 N N . LEU A 1 112 ? -7.759 11.403 0.455 1.00 0.00 112 LEU A N 13
ATOM 23738 C CA . LEU A 1 112 ? -6.478 10.712 0.366 1.00 0.00 112 LEU A CA 13
ATOM 23739 C C . LEU A 1 112 ? -6.258 10.149 -1.034 1.00 0.00 112 LEU A C 13
ATOM 23740 O O . LEU A 1 112 ? -7.211 9.919 -1.779 1.00 0.00 112 LEU A O 13
ATOM 23756 N N . VAL A 1 113 ? -4.995 9.926 -1.386 1.00 0.00 113 VAL A N 13
ATOM 23757 C CA . VAL A 1 113 ? -4.650 9.387 -2.696 1.00 0.00 113 VAL A CA 13
ATOM 23758 C C . VAL A 1 113 ? -3.709 8.195 -2.568 1.00 0.00 113 VAL A C 13
ATOM 23759 O O . VAL A 1 113 ? -2.779 8.191 -1.761 1.00 0.00 113 VAL A O 13
ATOM 23772 N N . PRO A 1 114 ? -3.952 7.160 -3.384 1.00 0.00 114 PRO A N 13
ATOM 23773 C CA . PRO A 1 114 ? -3.135 5.942 -3.383 1.00 0.00 114 PRO A CA 13
ATOM 23774 C C . PRO A 1 114 ? -1.737 6.180 -3.942 1.00 0.00 114 PRO A C 13
ATOM 23775 O O . PRO A 1 114 ? -1.546 7.014 -4.827 1.00 0.00 114 PRO A O 13
ATOM 23786 N N . PHE A 1 115 ? -0.763 5.442 -3.422 1.00 0.00 115 PHE A N 13
ATOM 23787 C CA . PHE A 1 115 ? 0.619 5.574 -3.870 1.00 0.00 115 PHE A CA 13
ATOM 23788 C C . PHE A 1 115 ? 0.990 4.445 -4.828 1.00 0.00 115 PHE A C 13
ATOM 23789 O O . PHE A 1 115 ? 0.627 3.288 -4.612 1.00 0.00 115 PHE A O 13
ATOM 23806 N N . LEU A 1 116 ? 1.714 4.791 -5.887 1.00 0.00 116 LEU A N 13
ATOM 23807 C CA . LEU A 1 116 ? 2.135 3.809 -6.879 1.00 0.00 116 LEU A CA 13
ATOM 23808 C C . LEU A 1 116 ? 3.485 4.186 -7.480 1.00 0.00 116 LEU A C 13
ATOM 23809 O O . LEU A 1 116 ? 3.892 5.348 -7.441 1.00 0.00 116 LEU A O 13
ATOM 23825 N N . LEU A 1 117 ? 4.176 3.198 -8.038 1.00 0.00 117 LEU A N 13
ATOM 23826 C CA . LEU A 1 117 ? 5.480 3.426 -8.651 1.00 0.00 117 LEU A CA 13
ATOM 23827 C C . LEU A 1 117 ? 5.604 2.666 -9.967 1.00 0.00 117 LEU A C 13
ATOM 23828 O O . LEU A 1 117 ? 5.544 1.436 -9.994 1.00 0.00 117 LEU A O 13
ATOM 23844 N N . ASP A 1 118 ? 5.780 3.406 -11.056 1.00 0.00 118 ASP A N 13
ATOM 23845 C CA . ASP A 1 118 ? 5.916 2.801 -12.377 1.00 0.00 118 ASP A CA 13
ATOM 23846 C C . ASP A 1 118 ? 7.345 2.324 -12.611 1.00 0.00 118 ASP A C 13
ATOM 23847 O O . ASP A 1 118 ? 7.760 2.110 -13.751 1.00 0.00 118 ASP A O 13
ATOM 23856 N N . GLY A 1 1 ? 4.592 -35.892 -21.356 1.00 0.00 1 GLY A N 14
ATOM 23857 C CA . GLY A 1 1 ? 5.801 -35.090 -21.353 1.00 0.00 1 GLY A CA 14
ATOM 23858 C C . GLY A 1 1 ? 5.648 -33.815 -20.547 1.00 0.00 1 GLY A C 14
ATOM 23859 O O . GLY A 1 1 ? 4.556 -33.253 -20.463 1.00 0.00 1 GLY A O 14
ATOM 23863 N N . SER A 1 2 ? 6.745 -33.358 -19.952 1.00 0.00 2 SER A N 14
ATOM 23864 C CA . SER A 1 2 ? 6.727 -32.144 -19.144 1.00 0.00 2 SER A CA 14
ATOM 23865 C C . SER A 1 2 ? 8.100 -31.477 -19.135 1.00 0.00 2 SER A C 14
ATOM 23866 O O . SER A 1 2 ? 9.122 -32.139 -18.954 1.00 0.00 2 SER A O 14
ATOM 23874 N N . SER A 1 3 ? 8.114 -30.163 -19.330 1.00 0.00 3 SER A N 14
ATOM 23875 C CA . SER A 1 3 ? 9.361 -29.406 -19.346 1.00 0.00 3 SER A CA 14
ATOM 23876 C C . SER A 1 3 ? 10.101 -29.549 -18.020 1.00 0.00 3 SER A C 14
ATOM 23877 O O . SER A 1 3 ? 9.486 -29.608 -16.956 1.00 0.00 3 SER A O 14
ATOM 23885 N N . GLY A 1 4 ? 11.427 -29.604 -18.094 1.00 0.00 4 GLY A N 14
ATOM 23886 C CA . GLY A 1 4 ? 12.232 -29.740 -16.893 1.00 0.00 4 GLY A CA 14
ATOM 23887 C C . GLY A 1 4 ? 12.812 -28.419 -16.432 1.00 0.00 4 GLY A C 14
ATOM 23888 O O . GLY A 1 4 ? 13.982 -28.343 -16.059 1.00 0.00 4 GLY A O 14
ATOM 23892 N N . SER A 1 5 ? 11.992 -27.372 -16.458 1.00 0.00 5 SER A N 14
ATOM 23893 C CA . SER A 1 5 ? 12.433 -26.045 -16.044 1.00 0.00 5 SER A CA 14
ATOM 23894 C C . SER A 1 5 ? 11.254 -25.211 -15.551 1.00 0.00 5 SER A C 14
ATOM 23895 O O . SER A 1 5 ? 10.144 -25.315 -16.073 1.00 0.00 5 SER A O 14
ATOM 23903 N N . SER A 1 6 ? 11.505 -24.383 -14.541 1.00 0.00 6 SER A N 14
ATOM 23904 C CA . SER A 1 6 ? 10.464 -23.534 -13.973 1.00 0.00 6 SER A CA 14
ATOM 23905 C C . SER A 1 6 ? 10.305 -22.253 -14.787 1.00 0.00 6 SER A C 14
ATOM 23906 O O . SER A 1 6 ? 10.980 -21.256 -14.534 1.00 0.00 6 SER A O 14
ATOM 23914 N N . GLY A 1 7 ? 9.406 -22.289 -15.766 1.00 0.00 7 GLY A N 14
ATOM 23915 C CA . GLY A 1 7 ? 9.174 -21.127 -16.603 1.00 0.00 7 GLY A CA 14
ATOM 23916 C C . GLY A 1 7 ? 10.459 -20.413 -16.974 1.00 0.00 7 GLY A C 14
ATOM 23917 O O . GLY A 1 7 ? 10.782 -19.370 -16.407 1.00 0.00 7 GLY A O 14
ATOM 23921 N N . GLU A 1 8 ? 11.193 -20.977 -17.928 1.00 0.00 8 GLU A N 14
ATOM 23922 C CA . GLU A 1 8 ? 12.451 -20.388 -18.371 1.00 0.00 8 GLU A CA 14
ATOM 23923 C C . GLU A 1 8 ? 12.243 -18.954 -18.847 1.00 0.00 8 GLU A C 14
ATOM 23924 O O . GLU A 1 8 ? 13.201 -18.207 -19.042 1.00 0.00 8 GLU A O 14
ATOM 23936 N N . VAL A 1 9 ? 10.982 -18.576 -19.034 1.00 0.00 9 VAL A N 14
ATOM 23937 C CA . VAL A 1 9 ? 10.646 -17.231 -19.487 1.00 0.00 9 VAL A CA 14
ATOM 23938 C C . VAL A 1 9 ? 9.365 -16.734 -18.827 1.00 0.00 9 VAL A C 14
ATOM 23939 O O . VAL A 1 9 ? 8.295 -17.316 -19.004 1.00 0.00 9 VAL A O 14
ATOM 23952 N N . LEU A 1 10 ? 9.481 -15.651 -18.065 1.00 0.00 10 LEU A N 14
ATOM 23953 C CA . LEU A 1 10 ? 8.333 -15.072 -17.377 1.00 0.00 10 LEU A CA 14
ATOM 23954 C C . LEU A 1 10 ? 8.272 -13.563 -17.594 1.00 0.00 10 LEU A C 14
ATOM 23955 O O . LEU A 1 10 ? 8.175 -12.794 -16.639 1.00 0.00 10 LEU A O 14
ATOM 23971 N N . ALA A 1 11 ? 8.329 -13.148 -18.855 1.00 0.00 11 ALA A N 14
ATOM 23972 C CA . ALA A 1 11 ? 8.276 -11.733 -19.196 1.00 0.00 11 ALA A CA 14
ATOM 23973 C C . ALA A 1 11 ? 7.250 -11.470 -20.294 1.00 0.00 11 ALA A C 14
ATOM 23974 O O . ALA A 1 11 ? 7.032 -10.326 -20.693 1.00 0.00 11 ALA A O 14
ATOM 23981 N N . LYS A 1 12 ? 6.622 -12.537 -20.778 1.00 0.00 12 LYS A N 14
ATOM 23982 C CA . LYS A 1 12 ? 5.618 -12.423 -21.829 1.00 0.00 12 LYS A CA 14
ATOM 23983 C C . LYS A 1 12 ? 4.293 -13.033 -21.384 1.00 0.00 12 LYS A C 14
ATOM 23984 O O . LYS A 1 12 ? 3.560 -13.602 -22.192 1.00 0.00 12 LYS A O 14
ATOM 24003 N N . GLU A 1 13 ? 3.992 -12.908 -20.095 1.00 0.00 13 GLU A N 14
ATOM 24004 C CA . GLU A 1 13 ? 2.754 -13.447 -19.544 1.00 0.00 13 GLU A CA 14
ATOM 24005 C C . GLU A 1 13 ? 1.672 -12.373 -19.483 1.00 0.00 13 GLU A C 14
ATOM 24006 O O . GLU A 1 13 ? 1.964 -11.180 -19.561 1.00 0.00 13 GLU A O 14
ATOM 24018 N N . GLU A 1 14 ? 0.424 -12.805 -19.342 1.00 0.00 14 GLU A N 14
ATOM 24019 C CA . GLU A 1 14 ? -0.702 -11.881 -19.271 1.00 0.00 14 GLU A CA 14
ATOM 24020 C C . GLU A 1 14 ? -0.892 -11.364 -17.847 1.00 0.00 14 GLU A C 14
ATOM 24021 O O . GLU A 1 14 ? -1.442 -10.283 -17.637 1.00 0.00 14 GLU A O 14
ATOM 24033 N N . ALA A 1 15 ? -0.433 -12.144 -16.874 1.00 0.00 15 ALA A N 14
ATOM 24034 C CA . ALA A 1 15 ? -0.551 -11.766 -15.472 1.00 0.00 15 ALA A CA 14
ATOM 24035 C C . ALA A 1 15 ? -1.886 -11.081 -15.199 1.00 0.00 15 ALA A C 14
ATOM 24036 O O . ALA A 1 15 ? -2.005 -10.282 -14.269 1.00 0.00 15 ALA A O 14
ATOM 24043 N N . ARG A 1 16 ? -2.886 -11.398 -16.014 1.00 0.00 16 ARG A N 14
ATOM 24044 C CA . ARG A 1 16 ? -4.211 -10.812 -15.860 1.00 0.00 16 ARG A CA 14
ATOM 24045 C C . ARG A 1 16 ? -4.788 -11.124 -14.482 1.00 0.00 16 ARG A C 14
ATOM 24046 O O . ARG A 1 16 ? -5.766 -10.510 -14.054 1.00 0.00 16 ARG A O 14
ATOM 24067 N N . ARG A 1 17 ? -4.175 -12.081 -13.793 1.00 0.00 17 ARG A N 14
ATOM 24068 C CA . ARG A 1 17 ? -4.629 -12.475 -12.464 1.00 0.00 17 ARG A CA 14
ATOM 24069 C C . ARG A 1 17 ? -3.752 -11.849 -11.383 1.00 0.00 17 ARG A C 14
ATOM 24070 O O . ARG A 1 17 ? -2.786 -12.458 -10.925 1.00 0.00 17 ARG A O 14
ATOM 24091 N N . ALA A 1 18 ? -4.097 -10.630 -10.981 1.00 0.00 18 ALA A N 14
ATOM 24092 C CA . ALA A 1 18 ? -3.341 -9.923 -9.954 1.00 0.00 18 ALA A CA 14
ATOM 24093 C C . ALA A 1 18 ? -4.268 -9.372 -8.874 1.00 0.00 18 ALA A C 14
ATOM 24094 O O . ALA A 1 18 ? -4.200 -8.192 -8.527 1.00 0.00 18 ALA A O 14
ATOM 24101 N N . LEU A 1 19 ? -5.133 -10.231 -8.348 1.00 0.00 19 LEU A N 14
ATOM 24102 C CA . LEU A 1 19 ? -6.073 -9.831 -7.307 1.00 0.00 19 LEU A CA 14
ATOM 24103 C C . LEU A 1 19 ? -5.459 -10.002 -5.922 1.00 0.00 19 LEU A C 14
ATOM 24104 O O . LEU A 1 19 ? -6.173 -10.164 -4.933 1.00 0.00 19 LEU A O 14
ATOM 24120 N N . GLU A 1 20 ? -4.132 -9.965 -5.860 1.00 0.00 20 GLU A N 14
ATOM 24121 C CA . GLU A 1 20 ? -3.423 -10.115 -4.594 1.00 0.00 20 GLU A CA 14
ATOM 24122 C C . GLU A 1 20 ? -3.220 -8.761 -3.920 1.00 0.00 20 GLU A C 14
ATOM 24123 O O . GLU A 1 20 ? -3.674 -8.538 -2.797 1.00 0.00 20 GLU A O 14
ATOM 24135 N N . THR A 1 21 ? -2.532 -7.859 -4.613 1.00 0.00 21 THR A N 14
ATOM 24136 C CA . THR A 1 21 ? -2.267 -6.528 -4.083 1.00 0.00 21 THR A CA 14
ATOM 24137 C C . THR A 1 21 ? -2.252 -5.485 -5.194 1.00 0.00 21 THR A C 14
ATOM 24138 O O . THR A 1 21 ? -1.875 -5.763 -6.333 1.00 0.00 21 THR A O 14
ATOM 24149 N N . PRO A 1 22 ? -2.670 -4.255 -4.860 1.00 0.00 22 PRO A N 14
ATOM 24150 C CA . PRO A 1 22 ? -2.712 -3.146 -5.816 1.00 0.00 22 PRO A CA 14
ATOM 24151 C C . PRO A 1 22 ? -1.319 -2.670 -6.215 1.00 0.00 22 PRO A C 14
ATOM 24152 O O . PRO A 1 22 ? -0.390 -2.693 -5.407 1.00 0.00 22 PRO A O 14
ATOM 24163 N N . SER A 1 23 ? -1.180 -2.239 -7.464 1.00 0.00 23 SER A N 14
ATOM 24164 C CA . SER A 1 23 ? 0.101 -1.760 -7.971 1.00 0.00 23 SER A CA 14
ATOM 24165 C C . SER A 1 23 ? 0.747 -0.793 -6.985 1.00 0.00 23 SER A C 14
ATOM 24166 O O . SER A 1 23 ? 1.925 -0.927 -6.649 1.00 0.00 23 SER A O 14
ATOM 24174 N N . CYS A 1 24 ? -0.030 0.181 -6.526 1.00 0.00 24 CYS A N 14
ATOM 24175 C CA . CYS A 1 24 ? 0.465 1.173 -5.579 1.00 0.00 24 CYS A CA 14
ATOM 24176 C C . CYS A 1 24 ? 1.329 0.518 -4.506 1.00 0.00 24 CYS A C 14
ATOM 24177 O O . CYS A 1 24 ? 2.393 1.027 -4.154 1.00 0.00 24 CYS A O 14
ATOM 24185 N N . PHE A 1 25 ? 0.863 -0.614 -3.990 1.00 0.00 25 PHE A N 14
ATOM 24186 C CA . PHE A 1 25 ? 1.592 -1.339 -2.955 1.00 0.00 25 PHE A CA 14
ATOM 24187 C C . PHE A 1 25 ? 3.054 -1.527 -3.350 1.00 0.00 25 PHE A C 14
ATOM 24188 O O . PHE A 1 25 ? 3.387 -1.581 -4.534 1.00 0.00 25 PHE A O 14
ATOM 24205 N N . LEU A 1 26 ? 3.922 -1.627 -2.350 1.00 0.00 26 LEU A N 14
ATOM 24206 C CA . LEU A 1 26 ? 5.349 -1.809 -2.590 1.00 0.00 26 LEU A CA 14
ATOM 24207 C C . LEU A 1 26 ? 6.008 -2.546 -1.428 1.00 0.00 26 LEU A C 14
ATOM 24208 O O . LEU A 1 26 ? 5.554 -2.459 -0.287 1.00 0.00 26 LEU A O 14
ATOM 24224 N N . LYS A 1 27 ? 7.082 -3.269 -1.726 1.00 0.00 27 LYS A N 14
ATOM 24225 C CA . LYS A 1 27 ? 7.806 -4.019 -0.707 1.00 0.00 27 LYS A CA 14
ATOM 24226 C C . LYS A 1 27 ? 8.944 -3.186 -0.124 1.00 0.00 27 LYS A C 14
ATOM 24227 O O . LYS A 1 27 ? 9.979 -2.999 -0.763 1.00 0.00 27 LYS A O 14
ATOM 24246 N N . VAL A 1 28 ? 8.744 -2.688 1.092 1.00 0.00 28 VAL A N 14
ATOM 24247 C CA . VAL A 1 28 ? 9.754 -1.877 1.762 1.00 0.00 28 VAL A CA 14
ATOM 24248 C C . VAL A 1 28 ? 9.679 -2.047 3.275 1.00 0.00 28 VAL A C 14
ATOM 24249 O O . VAL A 1 28 ? 8.788 -2.720 3.792 1.00 0.00 28 VAL A O 14
ATOM 24262 N N . SER A 1 29 ? 10.622 -1.431 3.981 1.00 0.00 29 SER A N 14
ATOM 24263 C CA . SER A 1 29 ? 10.667 -1.517 5.436 1.00 0.00 29 SER A CA 14
ATOM 24264 C C . SER A 1 29 ? 9.791 -0.439 6.070 1.00 0.00 29 SER A C 14
ATOM 24265 O O . SER A 1 29 ? 9.454 0.557 5.431 1.00 0.00 29 SER A O 14
ATOM 24273 N N . ARG A 1 30 ? 9.428 -0.648 7.331 1.00 0.00 30 ARG A N 14
ATOM 24274 C CA . ARG A 1 30 ? 8.591 0.304 8.052 1.00 0.00 30 ARG A CA 14
ATOM 24275 C C . ARG A 1 30 ? 9.241 1.683 8.086 1.00 0.00 30 ARG A C 14
ATOM 24276 O O . ARG A 1 30 ? 8.566 2.694 8.284 1.00 0.00 30 ARG A O 14
ATOM 24297 N N . LEU A 1 31 ? 10.555 1.718 7.890 1.00 0.00 31 LEU A N 14
ATOM 24298 C CA . LEU A 1 31 ? 11.297 2.974 7.898 1.00 0.00 31 LEU A CA 14
ATOM 24299 C C . LEU A 1 31 ? 11.305 3.610 6.511 1.00 0.00 31 LEU A C 14
ATOM 24300 O O . LEU A 1 31 ? 10.891 4.756 6.342 1.00 0.00 31 LEU A O 14
ATOM 24316 N N . GLU A 1 32 ? 11.777 2.856 5.523 1.00 0.00 32 GLU A N 14
ATOM 24317 C CA . GLU A 1 32 ? 11.837 3.346 4.151 1.00 0.00 32 GLU A CA 14
ATOM 24318 C C . GLU A 1 32 ? 10.512 3.982 3.742 1.00 0.00 32 GLU A C 14
ATOM 24319 O O . GLU A 1 32 ? 10.462 5.154 3.368 1.00 0.00 32 GLU A O 14
ATOM 24331 N N . ALA A 1 33 ? 9.439 3.201 3.816 1.00 0.00 33 ALA A N 14
ATOM 24332 C CA . ALA A 1 33 ? 8.114 3.686 3.455 1.00 0.00 33 ALA A CA 14
ATOM 24333 C C . ALA A 1 33 ? 7.952 5.160 3.814 1.00 0.00 33 ALA A C 14
ATOM 24334 O O . ALA A 1 33 ? 7.338 5.924 3.072 1.00 0.00 33 ALA A O 14
ATOM 24341 N N . GLN A 1 34 ? 8.508 5.550 4.956 1.00 0.00 34 GLN A N 14
ATOM 24342 C CA . GLN A 1 34 ? 8.425 6.932 5.413 1.00 0.00 34 GLN A CA 14
ATOM 24343 C C . GLN A 1 34 ? 9.232 7.855 4.508 1.00 0.00 34 GLN A C 14
ATOM 24344 O O . GLN A 1 34 ? 8.726 8.870 4.028 1.00 0.00 34 GLN A O 14
ATOM 24358 N N . LEU A 1 35 ? 10.491 7.497 4.278 1.00 0.00 35 LEU A N 14
ATOM 24359 C CA . LEU A 1 35 ? 11.371 8.294 3.431 1.00 0.00 35 LEU A CA 14
ATOM 24360 C C . LEU A 1 35 ? 10.761 8.489 2.046 1.00 0.00 35 LEU A C 14
ATOM 24361 O O . LEU A 1 35 ? 10.824 9.580 1.477 1.00 0.00 35 LEU A O 14
ATOM 24377 N N . LEU A 1 36 ? 10.170 7.428 1.509 1.00 0.00 36 LEU A N 14
ATOM 24378 C CA . LEU A 1 36 ? 9.546 7.482 0.192 1.00 0.00 36 LEU A CA 14
ATOM 24379 C C . LEU A 1 36 ? 8.588 8.664 0.092 1.00 0.00 36 LEU A C 14
ATOM 24380 O O . LEU A 1 36 ? 8.339 9.185 -0.996 1.00 0.00 36 LEU A O 14
ATOM 24396 N N . LEU A 1 37 ? 8.054 9.084 1.234 1.00 0.00 37 LEU A N 14
ATOM 24397 C CA . LEU A 1 37 ? 7.124 10.207 1.276 1.00 0.00 37 LEU A CA 14
ATOM 24398 C C . LEU A 1 37 ? 7.860 11.531 1.091 1.00 0.00 37 LEU A C 14
ATOM 24399 O O . LEU A 1 37 ? 7.679 12.217 0.085 1.00 0.00 37 LEU A O 14
ATOM 24415 N N . GLU A 1 38 ? 8.691 11.882 2.066 1.00 0.00 38 GLU A N 14
ATOM 24416 C CA . GLU A 1 38 ? 9.455 13.123 2.009 1.00 0.00 38 GLU A CA 14
ATOM 24417 C C . GLU A 1 38 ? 10.273 13.199 0.722 1.00 0.00 38 GLU A C 14
ATOM 24418 O O . GLU A 1 38 ? 10.442 14.274 0.146 1.00 0.00 38 GLU A O 14
ATOM 24430 N N . ARG A 1 39 ? 10.777 12.052 0.280 1.00 0.00 39 ARG A N 14
ATOM 24431 C CA . ARG A 1 39 ? 11.578 11.989 -0.937 1.00 0.00 39 ARG A CA 14
ATOM 24432 C C . ARG A 1 39 ? 10.699 12.144 -2.175 1.00 0.00 39 ARG A C 14
ATOM 24433 O O . ARG A 1 39 ? 10.976 12.969 -3.046 1.00 0.00 39 ARG A O 14
ATOM 24454 N N . TYR A 1 40 ? 9.640 11.346 -2.246 1.00 0.00 40 TYR A N 14
ATOM 24455 C CA . TYR A 1 40 ? 8.722 11.392 -3.378 1.00 0.00 40 TYR A CA 14
ATOM 24456 C C . TYR A 1 40 ? 7.314 11.762 -2.923 1.00 0.00 40 TYR A C 14
ATOM 24457 O O . TYR A 1 40 ? 6.423 10.918 -2.827 1.00 0.00 40 TYR A O 14
ATOM 24475 N N . PRO A 1 41 ? 7.108 13.057 -2.638 1.00 0.00 41 PRO A N 14
ATOM 24476 C CA . PRO A 1 41 ? 5.810 13.570 -2.190 1.00 0.00 41 PRO A CA 14
ATOM 24477 C C . PRO A 1 41 ? 4.763 13.546 -3.298 1.00 0.00 41 PRO A C 14
ATOM 24478 O O . PRO A 1 41 ? 3.629 13.116 -3.084 1.00 0.00 41 PRO A O 14
ATOM 24489 N N . GLU A 1 42 ? 5.151 14.009 -4.482 1.00 0.00 42 GLU A N 14
ATOM 24490 C CA . GLU A 1 42 ? 4.243 14.041 -5.624 1.00 0.00 42 GLU A CA 14
ATOM 24491 C C . GLU A 1 42 ? 3.659 12.656 -5.892 1.00 0.00 42 GLU A C 14
ATOM 24492 O O . GLU A 1 42 ? 2.479 12.523 -6.220 1.00 0.00 42 GLU A O 14
ATOM 24504 N N . CYS A 1 43 ? 4.491 11.632 -5.751 1.00 0.00 43 CYS A N 14
ATOM 24505 C CA . CYS A 1 43 ? 4.059 10.258 -5.979 1.00 0.00 43 CYS A CA 14
ATOM 24506 C C . CYS A 1 43 ? 2.800 9.943 -5.177 1.00 0.00 43 CYS A C 14
ATOM 24507 O O . CYS A 1 43 ? 1.865 9.327 -5.685 1.00 0.00 43 CYS A O 14
ATOM 24515 N N . GLY A 1 44 ? 2.785 10.371 -3.918 1.00 0.00 44 GLY A N 14
ATOM 24516 C CA . GLY A 1 44 ? 1.637 10.125 -3.064 1.00 0.00 44 GLY A CA 14
ATOM 24517 C C . GLY A 1 44 ? 2.022 9.959 -1.608 1.00 0.00 44 GLY A C 14
ATOM 24518 O O . GLY A 1 44 ? 3.202 10.010 -1.261 1.00 0.00 44 GLY A O 14
ATOM 24522 N N . ASN A 1 45 ? 1.025 9.761 -0.753 1.00 0.00 45 ASN A N 14
ATOM 24523 C CA . ASN A 1 45 ? 1.265 9.590 0.676 1.00 0.00 45 ASN A CA 14
ATOM 24524 C C . ASN A 1 45 ? 0.755 8.235 1.154 1.00 0.00 45 ASN A C 14
ATOM 24525 O O . ASN A 1 45 ? 1.383 7.581 1.989 1.00 0.00 45 ASN A O 14
ATOM 24536 N N . LEU A 1 46 ? -0.388 7.817 0.622 1.00 0.00 46 LEU A N 14
ATOM 24537 C CA . LEU A 1 46 ? -0.984 6.538 0.994 1.00 0.00 46 LEU A CA 14
ATOM 24538 C C . LEU A 1 46 ? -0.224 5.378 0.359 1.00 0.00 46 LEU A C 14
ATOM 24539 O O . LEU A 1 46 ? -0.518 4.972 -0.767 1.00 0.00 46 LEU A O 14
ATOM 24555 N N . LEU A 1 47 ? 0.753 4.849 1.087 1.00 0.00 47 LEU A N 14
ATOM 24556 C CA . LEU A 1 47 ? 1.554 3.732 0.595 1.00 0.00 47 LEU A CA 14
ATOM 24557 C C . LEU A 1 47 ? 1.349 2.493 1.461 1.00 0.00 47 LEU A C 14
ATOM 24558 O O . LEU A 1 47 ? 1.363 2.572 2.690 1.00 0.00 47 LEU A O 14
ATOM 24574 N N . LEU A 1 48 ? 1.162 1.349 0.811 1.00 0.00 48 LEU A N 14
ATOM 24575 C CA . LEU A 1 48 ? 0.957 0.091 1.521 1.00 0.00 48 LEU A CA 14
ATOM 24576 C C . LEU A 1 48 ? 2.233 -0.743 1.529 1.00 0.00 48 LEU A C 14
ATOM 24577 O O . LEU A 1 48 ? 2.745 -1.123 0.477 1.00 0.00 48 LEU A O 14
ATOM 24593 N N . ARG A 1 49 ? 2.741 -1.027 2.725 1.00 0.00 49 ARG A N 14
ATOM 24594 C CA . ARG A 1 49 ? 3.957 -1.817 2.871 1.00 0.00 49 ARG A CA 14
ATOM 24595 C C . ARG A 1 49 ? 3.666 -3.136 3.581 1.00 0.00 49 ARG A C 14
ATOM 24596 O O . ARG A 1 49 ? 2.733 -3.249 4.377 1.00 0.00 49 ARG A O 14
ATOM 24617 N N . PRO A 1 50 ? 4.483 -4.160 3.288 1.00 0.00 50 PRO A N 14
ATOM 24618 C CA . PRO A 1 50 ? 4.333 -5.488 3.889 1.00 0.00 50 PRO A CA 14
ATOM 24619 C C . PRO A 1 50 ? 4.690 -5.499 5.371 1.00 0.00 50 PRO A C 14
ATOM 24620 O O . PRO A 1 50 ? 5.556 -4.745 5.815 1.00 0.00 50 PRO A O 14
ATOM 24631 N N . SER A 1 51 ? 4.019 -6.358 6.131 1.00 0.00 51 SER A N 14
ATOM 24632 C CA . SER A 1 51 ? 4.264 -6.463 7.565 1.00 0.00 51 SER A CA 14
ATOM 24633 C C . SER A 1 51 ? 5.759 -6.420 7.866 1.00 0.00 51 SER A C 14
ATOM 24634 O O . SER A 1 51 ? 6.219 -5.605 8.664 1.00 0.00 51 SER A O 14
ATOM 24642 N N . GLY A 1 52 ? 6.513 -7.303 7.217 1.00 0.00 52 GLY A N 14
ATOM 24643 C CA . GLY A 1 52 ? 7.948 -7.350 7.428 1.00 0.00 52 GLY A CA 14
ATOM 24644 C C . GLY A 1 52 ? 8.333 -8.228 8.601 1.00 0.00 52 GLY A C 14
ATOM 24645 O O . GLY A 1 52 ? 9.189 -9.104 8.476 1.00 0.00 52 GLY A O 14
ATOM 24649 N N . ASP A 1 53 ? 7.703 -7.992 9.747 1.00 0.00 53 ASP A N 14
ATOM 24650 C CA . ASP A 1 53 ? 7.986 -8.768 10.949 1.00 0.00 53 ASP A CA 14
ATOM 24651 C C . ASP A 1 53 ? 6.803 -8.728 11.912 1.00 0.00 53 ASP A C 14
ATOM 24652 O O . ASP A 1 53 ? 5.800 -8.065 11.652 1.00 0.00 53 ASP A O 14
ATOM 24661 N N . GLY A 1 54 ? 6.928 -9.443 13.025 1.00 0.00 54 GLY A N 14
ATOM 24662 C CA . GLY A 1 54 ? 5.863 -9.476 14.010 1.00 0.00 54 GLY A CA 14
ATOM 24663 C C . GLY A 1 54 ? 4.805 -10.512 13.686 1.00 0.00 54 GLY A C 14
ATOM 24664 O O . GLY A 1 54 ? 4.564 -11.430 14.469 1.00 0.00 54 GLY A O 14
ATOM 24668 N N . ALA A 1 55 ? 4.172 -10.366 12.526 1.00 0.00 55 ALA A N 14
ATOM 24669 C CA . ALA A 1 55 ? 3.134 -11.296 12.099 1.00 0.00 55 ALA A CA 14
ATOM 24670 C C . ALA A 1 55 ? 2.961 -11.268 10.586 1.00 0.00 55 ALA A C 14
ATOM 24671 O O . ALA A 1 55 ? 3.597 -10.474 9.893 1.00 0.00 55 ALA A O 14
ATOM 24678 N N . ASP A 1 56 ? 2.096 -12.138 10.077 1.00 0.00 56 ASP A N 14
ATOM 24679 C CA . ASP A 1 56 ? 1.837 -12.212 8.643 1.00 0.00 56 ASP A CA 14
ATOM 24680 C C . ASP A 1 56 ? 0.680 -11.299 8.252 1.00 0.00 56 ASP A C 14
ATOM 24681 O O . ASP A 1 56 ? -0.485 -11.688 8.330 1.00 0.00 56 ASP A O 14
ATOM 24690 N N . GLY A 1 57 ? 1.010 -10.082 7.831 1.00 0.00 57 GLY A N 14
ATOM 24691 C CA . GLY A 1 57 ? -0.014 -9.133 7.434 1.00 0.00 57 GLY A CA 14
ATOM 24692 C C . GLY A 1 57 ? 0.538 -8.009 6.579 1.00 0.00 57 GLY A C 14
ATOM 24693 O O . GLY A 1 57 ? 1.592 -8.151 5.959 1.00 0.00 57 GLY A O 14
ATOM 24697 N N . VAL A 1 58 ? -0.176 -6.888 6.546 1.00 0.00 58 VAL A N 14
ATOM 24698 C CA . VAL A 1 58 ? 0.249 -5.735 5.759 1.00 0.00 58 VAL A CA 14
ATOM 24699 C C . VAL A 1 58 ? -0.001 -4.434 6.514 1.00 0.00 58 VAL A C 14
ATOM 24700 O O . VAL A 1 58 ? -1.039 -4.265 7.154 1.00 0.00 58 VAL A O 14
ATOM 24713 N N . SER A 1 59 ? 0.956 -3.515 6.432 1.00 0.00 59 SER A N 14
ATOM 24714 C CA . SER A 1 59 ? 0.842 -2.229 7.110 1.00 0.00 59 SER A CA 14
ATOM 24715 C C . SER A 1 59 ? 0.586 -1.108 6.108 1.00 0.00 59 SER A C 14
ATOM 24716 O O . SER A 1 59 ? 1.077 -1.145 4.979 1.00 0.00 59 SER A O 14
ATOM 24724 N N . VAL A 1 60 ? -0.186 -0.111 6.529 1.00 0.00 60 VAL A N 14
ATOM 24725 C CA . VAL A 1 60 ? -0.506 1.022 5.670 1.00 0.00 60 VAL A CA 14
ATOM 24726 C C . VAL A 1 60 ? -0.001 2.328 6.272 1.00 0.00 60 VAL A C 14
ATOM 24727 O O . VAL A 1 60 ? -0.444 2.746 7.343 1.00 0.00 60 VAL A O 14
ATOM 24740 N N . THR A 1 61 ? 0.931 2.973 5.576 1.00 0.00 61 THR A N 14
ATOM 24741 C CA . THR A 1 61 ? 1.498 4.233 6.042 1.00 0.00 61 THR A CA 14
ATOM 24742 C C . THR A 1 61 ? 0.819 5.421 5.373 1.00 0.00 61 THR A C 14
ATOM 24743 O O . THR A 1 61 ? 0.704 5.477 4.148 1.00 0.00 61 THR A O 14
ATOM 24754 N N . THR A 1 62 ? 0.369 6.374 6.186 1.00 0.00 62 THR A N 14
ATOM 24755 C CA . THR A 1 62 ? -0.299 7.563 5.672 1.00 0.00 62 THR A CA 14
ATOM 24756 C C . THR A 1 62 ? 0.213 8.822 6.362 1.00 0.00 62 THR A C 14
ATOM 24757 O O . THR A 1 62 ? 0.184 8.926 7.587 1.00 0.00 62 THR A O 14
ATOM 24768 N N . ARG A 1 63 ? 0.682 9.777 5.565 1.00 0.00 63 ARG A N 14
ATOM 24769 C CA . ARG A 1 63 ? 1.202 11.031 6.098 1.00 0.00 63 ARG A CA 14
ATOM 24770 C C . ARG A 1 63 ? 0.218 12.173 5.861 1.00 0.00 63 ARG A C 14
ATOM 24771 O O . ARG A 1 63 ? 0.138 12.716 4.760 1.00 0.00 63 ARG A O 14
ATOM 24792 N N . GLN A 1 64 ? -0.528 12.530 6.902 1.00 0.00 64 GLN A N 14
ATOM 24793 C CA . GLN A 1 64 ? -1.507 13.606 6.804 1.00 0.00 64 GLN A CA 14
ATOM 24794 C C . GLN A 1 64 ? -1.012 14.859 7.519 1.00 0.00 64 GLN A C 14
ATOM 24795 O O . GLN A 1 64 ? 0.069 14.862 8.109 1.00 0.00 64 GLN A O 14
ATOM 24809 N N . MET A 1 65 ? -1.808 15.922 7.461 1.00 0.00 65 MET A N 14
ATOM 24810 C CA . MET A 1 65 ? -1.449 17.180 8.104 1.00 0.00 65 MET A CA 14
ATOM 24811 C C . MET A 1 65 ? -2.426 17.515 9.226 1.00 0.00 65 MET A C 14
ATOM 24812 O O . MET A 1 65 ? -3.586 17.844 8.976 1.00 0.00 65 MET A O 14
ATOM 24826 N N . HIS A 1 66 ? -1.949 17.430 10.464 1.00 0.00 66 HIS A N 14
ATOM 24827 C CA . HIS A 1 66 ? -2.782 17.723 11.626 1.00 0.00 66 HIS A CA 14
ATOM 24828 C C . HIS A 1 66 ? -2.053 18.650 12.595 1.00 0.00 66 HIS A C 14
ATOM 24829 O O . HIS A 1 66 ? -0.829 18.608 12.707 1.00 0.00 66 HIS A O 14
ATOM 24844 N N . ASN A 1 67 ? -2.816 19.486 13.292 1.00 0.00 67 ASN A N 14
ATOM 24845 C CA . ASN A 1 67 ? -2.243 20.424 14.251 1.00 0.00 67 ASN A CA 14
ATOM 24846 C C . ASN A 1 67 ? -0.939 21.014 13.723 1.00 0.00 67 ASN A C 14
ATOM 24847 O O . ASN A 1 67 ? 0.031 21.166 14.463 1.00 0.00 67 ASN A O 14
ATOM 24858 N N . GLY A 1 68 ? -0.925 21.344 12.434 1.00 0.00 68 GLY A N 14
ATOM 24859 C CA . GLY A 1 68 ? 0.264 21.914 11.828 1.00 0.00 68 GLY A CA 14
ATOM 24860 C C . GLY A 1 68 ? 1.533 21.207 12.264 1.00 0.00 68 GLY A C 14
ATOM 24861 O O . GLY A 1 68 ? 2.542 21.850 12.556 1.00 0.00 68 GLY A O 14
ATOM 24865 N N . THR A 1 69 ? 1.483 19.880 12.310 1.00 0.00 69 THR A N 14
ATOM 24866 C CA . THR A 1 69 ? 2.636 19.086 12.717 1.00 0.00 69 THR A CA 14
ATOM 24867 C C . THR A 1 69 ? 2.767 17.830 11.863 1.00 0.00 69 THR A C 14
ATOM 24868 O O . THR A 1 69 ? 1.769 17.269 11.410 1.00 0.00 69 THR A O 14
ATOM 24879 N N . HIS A 1 70 ? 4.003 17.392 11.648 1.00 0.00 70 HIS A N 14
ATOM 24880 C CA . HIS A 1 70 ? 4.264 16.198 10.850 1.00 0.00 70 HIS A CA 14
ATOM 24881 C C . HIS A 1 70 ? 3.944 14.934 11.642 1.00 0.00 70 HIS A C 14
ATOM 24882 O O . HIS A 1 70 ? 4.624 14.611 12.616 1.00 0.00 70 HIS A O 14
ATOM 24897 N N . VAL A 1 71 ? 2.905 14.223 11.218 1.00 0.00 71 VAL A N 14
ATOM 24898 C CA . VAL A 1 71 ? 2.495 12.994 11.886 1.00 0.00 71 VAL A CA 14
ATOM 24899 C C . VAL A 1 71 ? 2.401 11.836 10.899 1.00 0.00 71 VAL A C 14
ATOM 24900 O O . VAL A 1 71 ? 1.925 12.001 9.776 1.00 0.00 71 VAL A O 14
ATOM 24913 N N . VAL A 1 72 ? 2.856 10.663 11.327 1.00 0.00 72 VAL A N 14
ATOM 24914 C CA . VAL A 1 72 ? 2.822 9.476 10.481 1.00 0.00 72 VAL A CA 14
ATOM 24915 C C . VAL A 1 72 ? 2.147 8.310 11.196 1.00 0.00 72 VAL A C 14
ATOM 24916 O O . VAL A 1 72 ? 2.598 7.874 12.255 1.00 0.00 72 VAL A O 14
ATOM 24929 N N . ARG A 1 73 ? 1.064 7.811 10.611 1.00 0.00 73 ARG A N 14
ATOM 24930 C CA . ARG A 1 73 ? 0.326 6.697 11.192 1.00 0.00 73 ARG A CA 14
ATOM 24931 C C . ARG A 1 73 ? 0.511 5.430 10.362 1.00 0.00 73 ARG A C 14
ATOM 24932 O O . ARG A 1 73 ? 0.613 5.487 9.137 1.00 0.00 73 ARG A O 14
ATOM 24953 N N . HIS A 1 74 ? 0.554 4.286 11.039 1.00 0.00 74 HIS A N 14
ATOM 24954 C CA . HIS A 1 74 ? 0.727 3.005 10.364 1.00 0.00 74 HIS A CA 14
ATOM 24955 C C . HIS A 1 74 ? -0.354 2.016 10.791 1.00 0.00 74 HIS A C 14
ATOM 24956 O O . HIS A 1 74 ? -0.320 1.486 11.901 1.00 0.00 74 HIS A O 14
ATOM 24971 N N . TYR A 1 75 ? -1.311 1.774 9.902 1.00 0.00 75 TYR A N 14
ATOM 24972 C CA . TYR A 1 75 ? -2.404 0.850 10.189 1.00 0.00 75 TYR A CA 14
ATOM 24973 C C . TYR A 1 75 ? -1.968 -0.595 9.967 1.00 0.00 75 TYR A C 14
ATOM 24974 O O . TYR A 1 75 ? -1.238 -0.898 9.023 1.00 0.00 75 TYR A O 14
ATOM 24992 N N . LYS A 1 76 ? -2.422 -1.483 10.844 1.00 0.00 76 LYS A N 14
ATOM 24993 C CA . LYS A 1 76 ? -2.083 -2.898 10.746 1.00 0.00 76 LYS A CA 14
ATOM 24994 C C . LYS A 1 76 ? -3.251 -3.699 10.180 1.00 0.00 76 LYS A C 14
ATOM 24995 O O . LYS A 1 76 ? -4.396 -3.247 10.203 1.00 0.00 76 LYS A O 14
ATOM 25014 N N . VAL A 1 77 ? -2.954 -4.892 9.675 1.00 0.00 77 VAL A N 14
ATOM 25015 C CA . VAL A 1 77 ? -3.980 -5.759 9.107 1.00 0.00 77 VAL A CA 14
ATOM 25016 C C . VAL A 1 77 ? -3.891 -7.168 9.682 1.00 0.00 77 VAL A C 14
ATOM 25017 O O . VAL A 1 77 ? -2.811 -7.755 9.751 1.00 0.00 77 VAL A O 14
ATOM 25030 N N . LYS A 1 78 ? -5.034 -7.706 10.092 1.00 0.00 78 LYS A N 14
ATOM 25031 C CA . LYS A 1 78 ? -5.087 -9.049 10.660 1.00 0.00 78 LYS A CA 14
ATOM 25032 C C . LYS A 1 78 ? -5.571 -10.059 9.625 1.00 0.00 78 LYS A C 14
ATOM 25033 O O . LYS A 1 78 ? -6.327 -9.716 8.716 1.00 0.00 78 LYS A O 14
ATOM 25052 N N . ARG A 1 79 ? -5.133 -11.305 9.771 1.00 0.00 79 ARG A N 14
ATOM 25053 C CA . ARG A 1 79 ? -5.523 -12.365 8.848 1.00 0.00 79 ARG A CA 14
ATOM 25054 C C . ARG A 1 79 ? -6.696 -13.165 9.404 1.00 0.00 79 ARG A C 14
ATOM 25055 O O . ARG A 1 79 ? -6.513 -14.066 10.222 1.00 0.00 79 ARG A O 14
ATOM 25076 N N . GLU A 1 80 ? -7.901 -12.830 8.956 1.00 0.00 80 GLU A N 14
ATOM 25077 C CA . GLU A 1 80 ? -9.105 -13.517 9.410 1.00 0.00 80 GLU A CA 14
ATOM 25078 C C . GLU A 1 80 ? -9.745 -14.306 8.271 1.00 0.00 80 GLU A C 14
ATOM 25079 O O . GLU A 1 80 ? -10.648 -13.817 7.594 1.00 0.00 80 GLU A O 14
ATOM 25091 N N . GLY A 1 81 ? -9.267 -15.529 8.064 1.00 0.00 81 GLY A N 14
ATOM 25092 C CA . GLY A 1 81 ? -9.803 -16.366 7.006 1.00 0.00 81 GLY A CA 14
ATOM 25093 C C . GLY A 1 81 ? -9.390 -15.892 5.627 1.00 0.00 81 GLY A C 14
ATOM 25094 O O . GLY A 1 81 ? -8.348 -15.261 5.451 1.00 0.00 81 GLY A O 14
ATOM 25098 N N . PRO A 1 82 ? -10.218 -16.199 4.618 1.00 0.00 82 PRO A N 14
ATOM 25099 C CA . PRO A 1 82 ? -9.954 -15.811 3.230 1.00 0.00 82 PRO A CA 14
ATOM 25100 C C . PRO A 1 82 ? -10.089 -14.308 3.013 1.00 0.00 82 PRO A C 14
ATOM 25101 O O . PRO A 1 82 ? -9.839 -13.803 1.918 1.00 0.00 82 PRO A O 14
ATOM 25112 N N . LYS A 1 83 ? -10.487 -13.596 4.063 1.00 0.00 83 LYS A N 14
ATOM 25113 C CA . LYS A 1 83 ? -10.654 -12.150 3.987 1.00 0.00 83 LYS A CA 14
ATOM 25114 C C . LYS A 1 83 ? -9.765 -11.446 5.008 1.00 0.00 83 LYS A C 14
ATOM 25115 O O . LYS A 1 83 ? -9.225 -12.078 5.916 1.00 0.00 83 LYS A O 14
ATOM 25134 N N . TYR A 1 84 ? -9.619 -10.135 4.853 1.00 0.00 84 TYR A N 14
ATOM 25135 C CA . TYR A 1 84 ? -8.794 -9.345 5.760 1.00 0.00 84 TYR A CA 14
ATOM 25136 C C . TYR A 1 84 ? -9.637 -8.310 6.500 1.00 0.00 84 TYR A C 14
ATOM 25137 O O . TYR A 1 84 ? -10.513 -7.674 5.915 1.00 0.00 84 TYR A O 14
ATOM 25155 N N . VAL A 1 85 ? -9.362 -8.144 7.790 1.00 0.00 85 VAL A N 14
ATOM 25156 C CA . VAL A 1 85 ? -10.091 -7.185 8.610 1.00 0.00 85 VAL A CA 14
ATOM 25157 C C . VAL A 1 85 ? -9.212 -5.995 8.978 1.00 0.00 85 VAL A C 14
ATOM 25158 O O . VAL A 1 85 ? -8.058 -6.164 9.374 1.00 0.00 85 VAL A O 14
ATOM 25171 N N . ILE A 1 86 ? -9.765 -4.795 8.845 1.00 0.00 86 ILE A N 14
ATOM 25172 C CA . ILE A 1 86 ? -9.030 -3.577 9.165 1.00 0.00 86 ILE A CA 14
ATOM 25173 C C . ILE A 1 86 ? -9.017 -3.322 10.668 1.00 0.00 86 ILE A C 14
ATOM 25174 O O . ILE A 1 86 ? -9.913 -3.759 11.390 1.00 0.00 86 ILE A O 14
ATOM 25190 N N . ASP A 1 87 ? -7.996 -2.611 11.134 1.00 0.00 87 ASP A N 14
ATOM 25191 C CA . ASP A 1 87 ? -7.867 -2.295 12.552 1.00 0.00 87 ASP A CA 14
ATOM 25192 C C . ASP A 1 87 ? -8.597 -0.998 12.887 1.00 0.00 87 ASP A C 14
ATOM 25193 O O . ASP A 1 87 ? -7.977 -0.008 13.277 1.00 0.00 87 ASP A O 14
ATOM 25202 N N . VAL A 1 88 ? -9.917 -1.010 12.732 1.00 0.00 88 VAL A N 14
ATOM 25203 C CA . VAL A 1 88 ? -10.731 0.164 13.019 1.00 0.00 88 VAL A CA 14
ATOM 25204 C C . VAL A 1 88 ? -11.933 -0.198 13.885 1.00 0.00 88 VAL A C 14
ATOM 25205 O O . VAL A 1 88 ? -12.123 -1.359 14.245 1.00 0.00 88 VAL A O 14
ATOM 25218 N N . GLU A 1 89 ? -12.741 0.804 14.216 1.00 0.00 89 GLU A N 14
ATOM 25219 C CA . GLU A 1 89 ? -13.925 0.591 15.040 1.00 0.00 89 GLU A CA 14
ATOM 25220 C C . GLU A 1 89 ? -14.551 -0.771 14.749 1.00 0.00 89 GLU A C 14
ATOM 25221 O O . GLU A 1 89 ? -14.698 -1.602 15.645 1.00 0.00 89 GLU A O 14
ATOM 25233 N N . GLN A 1 90 ? -14.920 -0.990 13.491 1.00 0.00 90 GLN A N 14
ATOM 25234 C CA . GLN A 1 90 ? -15.531 -2.248 13.082 1.00 0.00 90 GLN A CA 14
ATOM 25235 C C . GLN A 1 90 ? -14.624 -3.007 12.120 1.00 0.00 90 GLN A C 14
ATOM 25236 O O . GLN A 1 90 ? -13.947 -2.422 11.275 1.00 0.00 90 GLN A O 14
ATOM 25250 N N . PRO A 1 91 ? -14.609 -4.342 12.249 1.00 0.00 91 PRO A N 14
ATOM 25251 C CA . PRO A 1 91 ? -13.790 -5.211 11.398 1.00 0.00 91 PRO A CA 14
ATOM 25252 C C . PRO A 1 91 ? -14.293 -5.257 9.960 1.00 0.00 91 PRO A C 14
ATOM 25253 O O . PRO A 1 91 ? -15.050 -6.153 9.586 1.00 0.00 91 PRO A O 14
ATOM 25264 N N . PHE A 1 92 ? -13.868 -4.287 9.158 1.00 0.00 92 PHE A N 14
ATOM 25265 C CA . PHE A 1 92 ? -14.278 -4.218 7.760 1.00 0.00 92 PHE A CA 14
ATOM 25266 C C . PHE A 1 92 ? -13.714 -5.394 6.969 1.00 0.00 92 PHE A C 14
ATOM 25267 O O . PHE A 1 92 ? -12.521 -5.442 6.672 1.00 0.00 92 PHE A O 14
ATOM 25284 N N . SER A 1 93 ? -14.582 -6.342 6.631 1.00 0.00 93 SER A N 14
ATOM 25285 C CA . SER A 1 93 ? -14.172 -7.522 5.878 1.00 0.00 93 SER A CA 14
ATOM 25286 C C . SER A 1 93 ? -13.957 -7.180 4.407 1.00 0.00 93 SER A C 14
ATOM 25287 O O . SER A 1 93 ? -14.681 -6.363 3.836 1.00 0.00 93 SER A O 14
ATOM 25295 N N . CYS A 1 94 ? -12.959 -7.811 3.799 1.00 0.00 94 CYS A N 14
ATOM 25296 C CA . CYS A 1 94 ? -12.647 -7.574 2.394 1.00 0.00 94 CYS A CA 14
ATOM 25297 C C . CYS A 1 94 ? -12.144 -8.849 1.726 1.00 0.00 94 CYS A C 14
ATOM 25298 O O . CYS A 1 94 ? -11.409 -9.632 2.329 1.00 0.00 94 CYS A O 14
ATOM 25306 N N . THR A 1 95 ? -12.546 -9.054 0.476 1.00 0.00 95 THR A N 14
ATOM 25307 C CA . THR A 1 95 ? -12.138 -10.237 -0.274 1.00 0.00 95 THR A CA 14
ATOM 25308 C C . THR A 1 95 ? -10.639 -10.224 -0.548 1.00 0.00 95 THR A C 14
ATOM 25309 O O . THR A 1 95 ? -9.970 -11.250 -0.435 1.00 0.00 95 THR A O 14
ATOM 25320 N N . SER A 1 96 ? -10.118 -9.056 -0.909 1.00 0.00 96 SER A N 14
ATOM 25321 C CA . SER A 1 96 ? -8.697 -8.911 -1.203 1.00 0.00 96 SER A CA 14
ATOM 25322 C C . SER A 1 96 ? -8.177 -7.562 -0.713 1.00 0.00 96 SER A C 14
ATOM 25323 O O . SER A 1 96 ? -8.937 -6.734 -0.211 1.00 0.00 96 SER A O 14
ATOM 25331 N N . LEU A 1 97 ? -6.873 -7.349 -0.863 1.00 0.00 97 LEU A N 14
ATOM 25332 C CA . LEU A 1 97 ? -6.248 -6.102 -0.438 1.00 0.00 97 LEU A CA 14
ATOM 25333 C C . LEU A 1 97 ? -6.821 -4.915 -1.207 1.00 0.00 97 LEU A C 14
ATOM 25334 O O . LEU A 1 97 ? -7.137 -3.879 -0.622 1.00 0.00 97 LEU A O 14
ATOM 25350 N N . ASP A 1 98 ? -6.954 -5.077 -2.519 1.00 0.00 98 ASP A N 14
ATOM 25351 C CA . ASP A 1 98 ? -7.492 -4.020 -3.367 1.00 0.00 98 ASP A CA 14
ATOM 25352 C C . ASP A 1 98 ? -8.629 -3.284 -2.665 1.00 0.00 98 ASP A C 14
ATOM 25353 O O . ASP A 1 98 ? -8.592 -2.063 -2.515 1.00 0.00 98 ASP A O 14
ATOM 25362 N N . ALA A 1 99 ? -9.639 -4.035 -2.239 1.00 0.00 99 ALA A N 14
ATOM 25363 C CA . ALA A 1 99 ? -10.786 -3.455 -1.552 1.00 0.00 99 ALA A CA 14
ATOM 25364 C C . ALA A 1 99 ? -10.341 -2.554 -0.406 1.00 0.00 99 ALA A C 14
ATOM 25365 O O . ALA A 1 99 ? -10.748 -1.395 -0.319 1.00 0.00 99 ALA A O 14
ATOM 25372 N N . VAL A 1 100 ? -9.503 -3.094 0.474 1.00 0.00 100 VAL A N 14
ATOM 25373 C CA . VAL A 1 100 ? -9.002 -2.338 1.616 1.00 0.00 100 VAL A CA 14
ATOM 25374 C C . VAL A 1 100 ? -8.646 -0.910 1.217 1.00 0.00 100 VAL A C 14
ATOM 25375 O O . VAL A 1 100 ? -9.064 0.050 1.863 1.00 0.00 100 VAL A O 14
ATOM 25388 N N . VAL A 1 101 ? -7.870 -0.777 0.146 1.00 0.00 101 VAL A N 14
ATOM 25389 C CA . VAL A 1 101 ? -7.458 0.534 -0.342 1.00 0.00 101 VAL A CA 14
ATOM 25390 C C . VAL A 1 101 ? -8.662 1.446 -0.548 1.00 0.00 101 VAL A C 14
ATOM 25391 O O . VAL A 1 101 ? -8.677 2.586 -0.084 1.00 0.00 101 VAL A O 14
ATOM 25404 N N . ASN A 1 102 ? -9.670 0.936 -1.249 1.00 0.00 102 ASN A N 14
ATOM 25405 C CA . ASN A 1 102 ? -10.880 1.706 -1.517 1.00 0.00 102 ASN A CA 14
ATOM 25406 C C . ASN A 1 102 ? -11.574 2.100 -0.217 1.00 0.00 102 ASN A C 14
ATOM 25407 O O . ASN A 1 102 ? -12.028 3.234 -0.061 1.00 0.00 102 ASN A O 14
ATOM 25418 N N . TYR A 1 103 ? -11.653 1.155 0.714 1.00 0.00 103 TYR A N 14
ATOM 25419 C CA . TYR A 1 103 ? -12.293 1.402 2.001 1.00 0.00 103 TYR A CA 14
ATOM 25420 C C . TYR A 1 103 ? -11.723 2.653 2.663 1.00 0.00 103 TYR A C 14
ATOM 25421 O O . TYR A 1 103 ? -12.464 3.545 3.075 1.00 0.00 103 TYR A O 14
ATOM 25439 N N . PHE A 1 104 ? -10.399 2.711 2.760 1.00 0.00 104 PHE A N 14
ATOM 25440 C CA . PHE A 1 104 ? -9.726 3.851 3.372 1.00 0.00 104 PHE A CA 14
ATOM 25441 C C . PHE A 1 104 ? -10.012 5.133 2.595 1.00 0.00 104 PHE A C 14
ATOM 25442 O O . PHE A 1 104 ? -10.491 6.118 3.156 1.00 0.00 104 PHE A O 14
ATOM 25459 N N . VAL A 1 105 ? -9.716 5.111 1.299 1.00 0.00 105 VAL A N 14
ATOM 25460 C CA . VAL A 1 105 ? -9.942 6.270 0.444 1.00 0.00 105 VAL A CA 14
ATOM 25461 C C . VAL A 1 105 ? -11.249 6.969 0.800 1.00 0.00 105 VAL A C 14
ATOM 25462 O O . VAL A 1 105 ? -11.288 8.190 0.962 1.00 0.00 105 VAL A O 14
ATOM 25475 N N . SER A 1 106 ? -12.318 6.189 0.922 1.00 0.00 106 SER A N 14
ATOM 25476 C CA . SER A 1 106 ? -13.629 6.733 1.257 1.00 0.00 106 SER A CA 14
ATOM 25477 C C . SER A 1 106 ? -13.713 7.072 2.742 1.00 0.00 106 SER A C 14
ATOM 25478 O O . SER A 1 106 ? -14.045 8.196 3.117 1.00 0.00 106 SER A O 14
ATOM 25486 N N . HIS A 1 107 ? -13.410 6.089 3.585 1.00 0.00 107 HIS A N 14
ATOM 25487 C CA . HIS A 1 107 ? -13.451 6.281 5.030 1.00 0.00 107 HIS A CA 14
ATOM 25488 C C . HIS A 1 107 ? -12.803 7.606 5.421 1.00 0.00 107 HIS A C 14
ATOM 25489 O O . HIS A 1 107 ? -13.457 8.489 5.976 1.00 0.00 107 HIS A O 14
ATOM 25504 N N . THR A 1 108 ? -11.513 7.737 5.127 1.00 0.00 108 THR A N 14
ATOM 25505 C CA . THR A 1 108 ? -10.776 8.952 5.449 1.00 0.00 108 THR A CA 14
ATOM 25506 C C . THR A 1 108 ? -11.557 10.195 5.037 1.00 0.00 108 THR A C 14
ATOM 25507 O O . THR A 1 108 ? -12.311 10.173 4.065 1.00 0.00 108 THR A O 14
ATOM 25518 N N . LYS A 1 109 ? -11.372 11.279 5.783 1.00 0.00 109 LYS A N 14
ATOM 25519 C CA . LYS A 1 109 ? -12.058 12.533 5.495 1.00 0.00 109 LYS A CA 14
ATOM 25520 C C . LYS A 1 109 ? -11.562 13.136 4.185 1.00 0.00 109 LYS A C 14
ATOM 25521 O O . LYS A 1 109 ? -12.333 13.322 3.244 1.00 0.00 109 LYS A O 14
ATOM 25540 N N . LYS A 1 110 ? -10.269 13.438 4.131 1.00 0.00 110 LYS A N 14
ATOM 25541 C CA . LYS A 1 110 ? -9.668 14.018 2.935 1.00 0.00 110 LYS A CA 14
ATOM 25542 C C . LYS A 1 110 ? -9.376 12.940 1.896 1.00 0.00 110 LYS A C 14
ATOM 25543 O O . LYS A 1 110 ? -9.251 11.761 2.228 1.00 0.00 110 LYS A O 14
ATOM 25562 N N . ALA A 1 111 ? -9.268 13.352 0.638 1.00 0.00 111 ALA A N 14
ATOM 25563 C CA . ALA A 1 111 ? -8.986 12.423 -0.450 1.00 0.00 111 ALA A CA 14
ATOM 25564 C C . ALA A 1 111 ? -7.493 12.133 -0.553 1.00 0.00 111 ALA A C 14
ATOM 25565 O O . ALA A 1 111 ? -6.767 12.812 -1.280 1.00 0.00 111 ALA A O 14
ATOM 25572 N N . LEU A 1 112 ? -7.038 11.123 0.182 1.00 0.00 112 LEU A N 14
ATOM 25573 C CA . LEU A 1 112 ? -5.630 10.744 0.173 1.00 0.00 112 LEU A CA 14
ATOM 25574 C C . LEU A 1 112 ? -5.231 10.157 -1.177 1.00 0.00 112 LEU A C 14
ATOM 25575 O O . LEU A 1 112 ? -5.986 9.396 -1.782 1.00 0.00 112 LEU A O 14
ATOM 25591 N N . VAL A 1 113 ? -4.040 10.515 -1.644 1.00 0.00 113 VAL A N 14
ATOM 25592 C CA . VAL A 1 113 ? -3.539 10.023 -2.921 1.00 0.00 113 VAL A CA 14
ATOM 25593 C C . VAL A 1 113 ? -2.674 8.782 -2.730 1.00 0.00 113 VAL A C 14
ATOM 25594 O O . VAL A 1 113 ? -1.770 8.747 -1.894 1.00 0.00 113 VAL A O 14
ATOM 25607 N N . PRO A 1 114 ? -2.953 7.738 -3.524 1.00 0.00 114 PRO A N 14
ATOM 25608 C CA . PRO A 1 114 ? -2.211 6.475 -3.461 1.00 0.00 114 PRO A CA 14
ATOM 25609 C C . PRO A 1 114 ? -0.785 6.615 -3.984 1.00 0.00 114 PRO A C 14
ATOM 25610 O O . PRO A 1 114 ? -0.560 7.155 -5.067 1.00 0.00 114 PRO A O 14
ATOM 25621 N N . PHE A 1 115 ? 0.176 6.125 -3.207 1.00 0.00 115 PHE A N 14
ATOM 25622 C CA . PHE A 1 115 ? 1.580 6.196 -3.591 1.00 0.00 115 PHE A CA 14
ATOM 25623 C C . PHE A 1 115 ? 1.932 5.083 -4.576 1.00 0.00 115 PHE A C 14
ATOM 25624 O O . PHE A 1 115 ? 1.672 3.908 -4.320 1.00 0.00 115 PHE A O 14
ATOM 25641 N N . LEU A 1 116 ? 2.524 5.464 -5.702 1.00 0.00 116 LEU A N 14
ATOM 25642 C CA . LEU A 1 116 ? 2.911 4.501 -6.726 1.00 0.00 116 LEU A CA 14
ATOM 25643 C C . LEU A 1 116 ? 4.230 4.902 -7.381 1.00 0.00 116 LEU A C 14
ATOM 25644 O O . LEU A 1 116 ? 4.508 6.088 -7.566 1.00 0.00 116 LEU A O 14
ATOM 25660 N N . LEU A 1 117 ? 5.036 3.907 -7.731 1.00 0.00 117 LEU A N 14
ATOM 25661 C CA . LEU A 1 117 ? 6.326 4.156 -8.368 1.00 0.00 117 LEU A CA 14
ATOM 25662 C C . LEU A 1 117 ? 6.490 3.297 -9.618 1.00 0.00 117 LEU A C 14
ATOM 25663 O O . LEU A 1 117 ? 6.645 2.079 -9.530 1.00 0.00 117 LEU A O 14
ATOM 25679 N N . ASP A 1 118 ? 6.458 3.940 -10.780 1.00 0.00 118 ASP A N 14
ATOM 25680 C CA . ASP A 1 118 ? 6.608 3.236 -12.048 1.00 0.00 118 ASP A CA 14
ATOM 25681 C C . ASP A 1 118 ? 8.079 2.978 -12.356 1.00 0.00 118 ASP A C 14
ATOM 25682 O O . ASP A 1 118 ? 8.946 3.783 -12.014 1.00 0.00 118 ASP A O 14
ATOM 25691 N N . GLY A 1 1 ? 14.899 -13.725 -43.100 1.00 0.00 1 GLY A N 15
ATOM 25692 C CA . GLY A 1 1 ? 15.517 -15.008 -42.821 1.00 0.00 1 GLY A CA 15
ATOM 25693 C C . GLY A 1 1 ? 16.405 -14.969 -41.594 1.00 0.00 1 GLY A C 15
ATOM 25694 O O . GLY A 1 1 ? 17.622 -15.123 -41.696 1.00 0.00 1 GLY A O 15
ATOM 25698 N N . SER A 1 2 ? 15.797 -14.761 -40.431 1.00 0.00 2 SER A N 15
ATOM 25699 C CA . SER A 1 2 ? 16.542 -14.695 -39.179 1.00 0.00 2 SER A CA 15
ATOM 25700 C C . SER A 1 2 ? 17.071 -16.072 -38.791 1.00 0.00 2 SER A C 15
ATOM 25701 O O . SER A 1 2 ? 16.314 -16.941 -38.357 1.00 0.00 2 SER A O 15
ATOM 25709 N N . SER A 1 3 ? 18.377 -16.265 -38.950 1.00 0.00 3 SER A N 15
ATOM 25710 C CA . SER A 1 3 ? 19.008 -17.536 -38.620 1.00 0.00 3 SER A CA 15
ATOM 25711 C C . SER A 1 3 ? 18.444 -18.102 -37.319 1.00 0.00 3 SER A C 15
ATOM 25712 O O . SER A 1 3 ? 17.921 -19.214 -37.289 1.00 0.00 3 SER A O 15
ATOM 25720 N N . GLY A 1 4 ? 18.555 -17.325 -36.246 1.00 0.00 4 GLY A N 15
ATOM 25721 C CA . GLY A 1 4 ? 18.053 -17.764 -34.957 1.00 0.00 4 GLY A CA 15
ATOM 25722 C C . GLY A 1 4 ? 17.815 -16.609 -34.004 1.00 0.00 4 GLY A C 15
ATOM 25723 O O . GLY A 1 4 ? 18.750 -16.115 -33.373 1.00 0.00 4 GLY A O 15
ATOM 25727 N N . SER A 1 5 ? 16.562 -16.179 -33.899 1.00 0.00 5 SER A N 15
ATOM 25728 C CA . SER A 1 5 ? 16.205 -15.071 -33.020 1.00 0.00 5 SER A CA 15
ATOM 25729 C C . SER A 1 5 ? 15.374 -15.562 -31.839 1.00 0.00 5 SER A C 15
ATOM 25730 O O . SER A 1 5 ? 15.010 -16.735 -31.767 1.00 0.00 5 SER A O 15
ATOM 25738 N N . SER A 1 6 ? 15.077 -14.653 -30.915 1.00 0.00 6 SER A N 15
ATOM 25739 C CA . SER A 1 6 ? 14.292 -14.992 -29.735 1.00 0.00 6 SER A CA 15
ATOM 25740 C C . SER A 1 6 ? 12.951 -14.267 -29.747 1.00 0.00 6 SER A C 15
ATOM 25741 O O . SER A 1 6 ? 12.498 -13.756 -28.723 1.00 0.00 6 SER A O 15
ATOM 25749 N N . GLY A 1 7 ? 12.318 -14.223 -30.915 1.00 0.00 7 GLY A N 15
ATOM 25750 C CA . GLY A 1 7 ? 11.035 -13.558 -31.042 1.00 0.00 7 GLY A CA 15
ATOM 25751 C C . GLY A 1 7 ? 11.173 -12.054 -31.171 1.00 0.00 7 GLY A C 15
ATOM 25752 O O . GLY A 1 7 ? 11.331 -11.351 -30.175 1.00 0.00 7 GLY A O 15
ATOM 25756 N N . GLU A 1 8 ? 11.112 -11.560 -32.405 1.00 0.00 8 GLU A N 15
ATOM 25757 C CA . GLU A 1 8 ? 11.235 -10.130 -32.660 1.00 0.00 8 GLU A CA 15
ATOM 25758 C C . GLU A 1 8 ? 10.326 -9.332 -31.730 1.00 0.00 8 GLU A C 15
ATOM 25759 O O . GLU A 1 8 ? 10.520 -8.131 -31.534 1.00 0.00 8 GLU A O 15
ATOM 25771 N N . VAL A 1 9 ? 9.332 -10.006 -31.160 1.00 0.00 9 VAL A N 15
ATOM 25772 C CA . VAL A 1 9 ? 8.394 -9.362 -30.250 1.00 0.00 9 VAL A CA 15
ATOM 25773 C C . VAL A 1 9 ? 7.453 -10.381 -29.617 1.00 0.00 9 VAL A C 15
ATOM 25774 O O . VAL A 1 9 ? 7.040 -11.345 -30.262 1.00 0.00 9 VAL A O 15
ATOM 25787 N N . LEU A 1 10 ? 7.119 -10.161 -28.350 1.00 0.00 10 LEU A N 15
ATOM 25788 C CA . LEU A 1 10 ? 6.226 -11.061 -27.628 1.00 0.00 10 LEU A CA 15
ATOM 25789 C C . LEU A 1 10 ? 5.180 -10.276 -26.842 1.00 0.00 10 LEU A C 15
ATOM 25790 O O . LEU A 1 10 ? 5.444 -9.812 -25.733 1.00 0.00 10 LEU A O 15
ATOM 25806 N N . ALA A 1 11 ? 3.994 -10.133 -27.423 1.00 0.00 11 ALA A N 15
ATOM 25807 C CA . ALA A 1 11 ? 2.909 -9.408 -26.776 1.00 0.00 11 ALA A CA 15
ATOM 25808 C C . ALA A 1 11 ? 1.863 -10.368 -26.218 1.00 0.00 11 ALA A C 15
ATOM 25809 O O . ALA A 1 11 ? 0.834 -9.945 -25.692 1.00 0.00 11 ALA A O 15
ATOM 25816 N N . LYS A 1 12 ? 2.134 -11.664 -26.336 1.00 0.00 12 LYS A N 15
ATOM 25817 C CA . LYS A 1 12 ? 1.217 -12.685 -25.843 1.00 0.00 12 LYS A CA 15
ATOM 25818 C C . LYS A 1 12 ? 1.495 -13.004 -24.378 1.00 0.00 12 LYS A C 15
ATOM 25819 O O . LYS A 1 12 ? 1.154 -14.082 -23.893 1.00 0.00 12 LYS A O 15
ATOM 25838 N N . GLU A 1 13 ? 2.115 -12.058 -23.678 1.00 0.00 13 GLU A N 15
ATOM 25839 C CA . GLU A 1 13 ? 2.436 -12.240 -22.268 1.00 0.00 13 GLU A CA 15
ATOM 25840 C C . GLU A 1 13 ? 1.694 -11.223 -21.406 1.00 0.00 13 GLU A C 15
ATOM 25841 O O . GLU A 1 13 ? 1.720 -10.024 -21.682 1.00 0.00 13 GLU A O 15
ATOM 25853 N N . GLU A 1 14 ? 1.035 -11.712 -20.360 1.00 0.00 14 GLU A N 15
ATOM 25854 C CA . GLU A 1 14 ? 0.284 -10.845 -19.458 1.00 0.00 14 GLU A CA 15
ATOM 25855 C C . GLU A 1 14 ? 0.203 -11.455 -18.062 1.00 0.00 14 GLU A C 15
ATOM 25856 O O . GLU A 1 14 ? 0.301 -12.670 -17.896 1.00 0.00 14 GLU A O 15
ATOM 25868 N N . ALA A 1 15 ? 0.022 -10.600 -17.059 1.00 0.00 15 ALA A N 15
ATOM 25869 C CA . ALA A 1 15 ? -0.074 -11.054 -15.677 1.00 0.00 15 ALA A CA 15
ATOM 25870 C C . ALA A 1 15 ? -1.309 -10.474 -14.994 1.00 0.00 15 ALA A C 15
ATOM 25871 O O . ALA A 1 15 ? -1.267 -9.373 -14.447 1.00 0.00 15 ALA A O 15
ATOM 25878 N N . ARG A 1 16 ? -2.406 -11.224 -15.032 1.00 0.00 16 ARG A N 15
ATOM 25879 C CA . ARG A 1 16 ? -3.653 -10.783 -14.418 1.00 0.00 16 ARG A CA 15
ATOM 25880 C C . ARG A 1 16 ? -3.678 -11.127 -12.932 1.00 0.00 16 ARG A C 15
ATOM 25881 O O . ARG A 1 16 ? -4.744 -11.205 -12.320 1.00 0.00 16 ARG A O 15
ATOM 25902 N N . ARG A 1 17 ? -2.498 -11.333 -12.356 1.00 0.00 17 ARG A N 15
ATOM 25903 C CA . ARG A 1 17 ? -2.386 -11.670 -10.943 1.00 0.00 17 ARG A CA 15
ATOM 25904 C C . ARG A 1 17 ? -2.230 -10.411 -10.094 1.00 0.00 17 ARG A C 15
ATOM 25905 O O . ARG A 1 17 ? -1.237 -10.246 -9.386 1.00 0.00 17 ARG A O 15
ATOM 25926 N N . ALA A 1 18 ? -3.218 -9.525 -10.171 1.00 0.00 18 ALA A N 15
ATOM 25927 C CA . ALA A 1 18 ? -3.192 -8.283 -9.410 1.00 0.00 18 ALA A CA 15
ATOM 25928 C C . ALA A 1 18 ? -4.330 -8.237 -8.396 1.00 0.00 18 ALA A C 15
ATOM 25929 O O . ALA A 1 18 ? -4.991 -7.211 -8.235 1.00 0.00 18 ALA A O 15
ATOM 25936 N N . LEU A 1 19 ? -4.554 -9.355 -7.714 1.00 0.00 19 LEU A N 15
ATOM 25937 C CA . LEU A 1 19 ? -5.613 -9.443 -6.715 1.00 0.00 19 LEU A CA 15
ATOM 25938 C C . LEU A 1 19 ? -5.031 -9.470 -5.305 1.00 0.00 19 LEU A C 15
ATOM 25939 O O . LEU A 1 19 ? -5.422 -8.681 -4.446 1.00 0.00 19 LEU A O 15
ATOM 25955 N N . GLU A 1 20 ? -4.092 -10.384 -5.076 1.00 0.00 20 GLU A N 15
ATOM 25956 C CA . GLU A 1 20 ? -3.455 -10.512 -3.770 1.00 0.00 20 GLU A CA 15
ATOM 25957 C C . GLU A 1 20 ? -3.272 -9.146 -3.116 1.00 0.00 20 GLU A C 15
ATOM 25958 O O . GLU A 1 20 ? -3.778 -8.894 -2.022 1.00 0.00 20 GLU A O 15
ATOM 25970 N N . THR A 1 21 ? -2.544 -8.264 -3.796 1.00 0.00 21 THR A N 15
ATOM 25971 C CA . THR A 1 21 ? -2.292 -6.924 -3.282 1.00 0.00 21 THR A CA 15
ATOM 25972 C C . THR A 1 21 ? -2.350 -5.887 -4.398 1.00 0.00 21 THR A C 15
ATOM 25973 O O . THR A 1 21 ? -2.073 -6.177 -5.563 1.00 0.00 21 THR A O 15
ATOM 25984 N N . PRO A 1 22 ? -2.716 -4.649 -4.038 1.00 0.00 22 PRO A N 15
ATOM 25985 C CA . PRO A 1 22 ? -2.819 -3.543 -4.995 1.00 0.00 22 PRO A CA 15
ATOM 25986 C C . PRO A 1 22 ? -1.455 -3.095 -5.510 1.00 0.00 22 PRO A C 15
ATOM 25987 O O . PRO A 1 22 ? -0.513 -2.928 -4.737 1.00 0.00 22 PRO A O 15
ATOM 25998 N N . SER A 1 23 ? -1.357 -2.901 -6.821 1.00 0.00 23 SER A N 15
ATOM 25999 C CA . SER A 1 23 ? -0.108 -2.475 -7.441 1.00 0.00 23 SER A CA 15
ATOM 26000 C C . SER A 1 23 ? 0.609 -1.450 -6.567 1.00 0.00 23 SER A C 15
ATOM 26001 O O . SER A 1 23 ? 1.794 -1.595 -6.265 1.00 0.00 23 SER A O 15
ATOM 26009 N N . CYS A 1 24 ? -0.118 -0.414 -6.165 1.00 0.00 24 CYS A N 15
ATOM 26010 C CA . CYS A 1 24 ? 0.447 0.638 -5.327 1.00 0.00 24 CYS A CA 15
ATOM 26011 C C . CYS A 1 24 ? 1.370 0.049 -4.266 1.00 0.00 24 CYS A C 15
ATOM 26012 O O . CYS A 1 24 ? 2.464 0.563 -4.024 1.00 0.00 24 CYS A O 15
ATOM 26020 N N . PHE A 1 25 ? 0.923 -1.029 -3.631 1.00 0.00 25 PHE A N 15
ATOM 26021 C CA . PHE A 1 25 ? 1.709 -1.687 -2.594 1.00 0.00 25 PHE A CA 15
ATOM 26022 C C . PHE A 1 25 ? 3.158 -1.863 -3.037 1.00 0.00 25 PHE A C 15
ATOM 26023 O O . PHE A 1 25 ? 3.449 -1.945 -4.231 1.00 0.00 25 PHE A O 15
ATOM 26040 N N . LEU A 1 26 ? 4.065 -1.918 -2.067 1.00 0.00 26 LEU A N 15
ATOM 26041 C CA . LEU A 1 26 ? 5.485 -2.083 -2.356 1.00 0.00 26 LEU A CA 15
ATOM 26042 C C . LEU A 1 26 ? 6.199 -2.776 -1.200 1.00 0.00 26 LEU A C 15
ATOM 26043 O O . LEU A 1 26 ? 5.793 -2.656 -0.044 1.00 0.00 26 LEU A O 15
ATOM 26059 N N . LYS A 1 27 ? 7.267 -3.500 -1.519 1.00 0.00 27 LYS A N 15
ATOM 26060 C CA . LYS A 1 27 ? 8.041 -4.209 -0.508 1.00 0.00 27 LYS A CA 15
ATOM 26061 C C . LYS A 1 27 ? 9.181 -3.340 0.013 1.00 0.00 27 LYS A C 15
ATOM 26062 O O . LYS A 1 27 ? 10.190 -3.149 -0.666 1.00 0.00 27 LYS A O 15
ATOM 26081 N N . VAL A 1 28 ? 9.016 -2.817 1.224 1.00 0.00 28 VAL A N 15
ATOM 26082 C CA . VAL A 1 28 ? 10.032 -1.972 1.837 1.00 0.00 28 VAL A CA 15
ATOM 26083 C C . VAL A 1 28 ? 9.973 -2.055 3.358 1.00 0.00 28 VAL A C 15
ATOM 26084 O O . VAL A 1 28 ? 9.042 -2.630 3.922 1.00 0.00 28 VAL A O 15
ATOM 26097 N N . SER A 1 29 ? 10.971 -1.476 4.017 1.00 0.00 29 SER A N 15
ATOM 26098 C CA . SER A 1 29 ? 11.035 -1.488 5.473 1.00 0.00 29 SER A CA 15
ATOM 26099 C C . SER A 1 29 ? 10.141 -0.402 6.065 1.00 0.00 29 SER A C 15
ATOM 26100 O O . SER A 1 29 ? 9.699 0.506 5.360 1.00 0.00 29 SER A O 15
ATOM 26108 N N . ARG A 1 30 ? 9.878 -0.503 7.364 1.00 0.00 30 ARG A N 15
ATOM 26109 C CA . ARG A 1 30 ? 9.035 0.469 8.051 1.00 0.00 30 ARG A CA 15
ATOM 26110 C C . ARG A 1 30 ? 9.503 1.892 7.763 1.00 0.00 30 ARG A C 15
ATOM 26111 O O . ARG A 1 30 ? 8.693 2.816 7.671 1.00 0.00 30 ARG A O 15
ATOM 26132 N N . LEU A 1 31 ? 10.812 2.063 7.625 1.00 0.00 31 LEU A N 15
ATOM 26133 C CA . LEU A 1 31 ? 11.388 3.375 7.348 1.00 0.00 31 LEU A CA 15
ATOM 26134 C C . LEU A 1 31 ? 11.393 3.662 5.850 1.00 0.00 31 LEU A C 15
ATOM 26135 O O . LEU A 1 31 ? 10.884 4.689 5.405 1.00 0.00 31 LEU A O 15
ATOM 26151 N N . GLU A 1 32 ? 11.971 2.747 5.079 1.00 0.00 32 GLU A N 15
ATOM 26152 C CA . GLU A 1 32 ? 12.040 2.902 3.631 1.00 0.00 32 GLU A CA 15
ATOM 26153 C C . GLU A 1 32 ? 10.763 3.537 3.089 1.00 0.00 32 GLU A C 15
ATOM 26154 O O . GLU A 1 32 ? 10.807 4.384 2.198 1.00 0.00 32 GLU A O 15
ATOM 26166 N N . ALA A 1 33 ? 9.625 3.120 3.636 1.00 0.00 33 ALA A N 15
ATOM 26167 C CA . ALA A 1 33 ? 8.335 3.646 3.209 1.00 0.00 33 ALA A CA 15
ATOM 26168 C C . ALA A 1 33 ? 8.149 5.087 3.674 1.00 0.00 33 ALA A C 15
ATOM 26169 O O . ALA A 1 33 ? 7.768 5.957 2.892 1.00 0.00 33 ALA A O 15
ATOM 26176 N N . GLN A 1 34 ? 8.421 5.331 4.953 1.00 0.00 34 GLN A N 15
ATOM 26177 C CA . GLN A 1 34 ? 8.283 6.666 5.522 1.00 0.00 34 GLN A CA 15
ATOM 26178 C C . GLN A 1 34 ? 9.138 7.674 4.760 1.00 0.00 34 GLN A C 15
ATOM 26179 O O . GLN A 1 34 ? 8.647 8.716 4.325 1.00 0.00 34 GLN A O 15
ATOM 26193 N N . LEU A 1 35 ? 10.418 7.357 4.604 1.00 0.00 35 LEU A N 15
ATOM 26194 C CA . LEU A 1 35 ? 11.343 8.235 3.895 1.00 0.00 35 LEU A CA 15
ATOM 26195 C C . LEU A 1 35 ? 10.931 8.395 2.436 1.00 0.00 35 LEU A C 15
ATOM 26196 O O . LEU A 1 35 ? 11.151 9.444 1.829 1.00 0.00 35 LEU A O 15
ATOM 26212 N N . LEU A 1 36 ? 10.329 7.350 1.878 1.00 0.00 36 LEU A N 15
ATOM 26213 C CA . LEU A 1 36 ? 9.883 7.376 0.489 1.00 0.00 36 LEU A CA 15
ATOM 26214 C C . LEU A 1 36 ? 8.801 8.431 0.284 1.00 0.00 36 LEU A C 15
ATOM 26215 O O . LEU A 1 36 ? 8.708 9.042 -0.781 1.00 0.00 36 LEU A O 15
ATOM 26231 N N . LEU A 1 37 ? 7.986 8.643 1.312 1.00 0.00 37 LEU A N 15
ATOM 26232 C CA . LEU A 1 37 ? 6.911 9.627 1.245 1.00 0.00 37 LEU A CA 15
ATOM 26233 C C . LEU A 1 37 ? 7.469 11.046 1.288 1.00 0.00 37 LEU A C 15
ATOM 26234 O O . LEU A 1 37 ? 7.361 11.794 0.317 1.00 0.00 37 LEU A O 15
ATOM 26250 N N . GLU A 1 38 ? 8.066 11.408 2.419 1.00 0.00 38 GLU A N 15
ATOM 26251 C CA . GLU A 1 38 ? 8.641 12.737 2.586 1.00 0.00 38 GLU A CA 15
ATOM 26252 C C . GLU A 1 38 ? 9.347 13.189 1.311 1.00 0.00 38 GLU A C 15
ATOM 26253 O O . GLU A 1 38 ? 9.341 14.373 0.971 1.00 0.00 38 GLU A O 15
ATOM 26265 N N . ARG A 1 39 ? 9.953 12.238 0.608 1.00 0.00 39 ARG A N 15
ATOM 26266 C CA . ARG A 1 39 ? 10.664 12.538 -0.629 1.00 0.00 39 ARG A CA 15
ATOM 26267 C C . ARG A 1 39 ? 9.685 12.828 -1.762 1.00 0.00 39 ARG A C 15
ATOM 26268 O O . ARG A 1 39 ? 9.799 13.843 -2.450 1.00 0.00 39 ARG A O 15
ATOM 26289 N N . TYR A 1 40 ? 8.725 11.929 -1.952 1.00 0.00 40 TYR A N 15
ATOM 26290 C CA . TYR A 1 40 ? 7.728 12.087 -3.003 1.00 0.00 40 TYR A CA 15
ATOM 26291 C C . TYR A 1 40 ? 6.337 12.292 -2.410 1.00 0.00 40 TYR A C 15
ATOM 26292 O O . TYR A 1 40 ? 5.503 11.388 -2.391 1.00 0.00 40 TYR A O 15
ATOM 26310 N N . PRO A 1 41 ? 6.081 13.512 -1.913 1.00 0.00 41 PRO A N 15
ATOM 26311 C CA . PRO A 1 41 ? 4.793 13.866 -1.310 1.00 0.00 41 PRO A CA 15
ATOM 26312 C C . PRO A 1 41 ? 3.672 13.943 -2.341 1.00 0.00 41 PRO A C 15
ATOM 26313 O O . PRO A 1 41 ? 2.579 13.422 -2.123 1.00 0.00 41 PRO A O 15
ATOM 26324 N N . GLU A 1 42 ? 3.952 14.596 -3.465 1.00 0.00 42 GLU A N 15
ATOM 26325 C CA . GLU A 1 42 ? 2.966 14.741 -4.529 1.00 0.00 42 GLU A CA 15
ATOM 26326 C C . GLU A 1 42 ? 2.554 13.379 -5.078 1.00 0.00 42 GLU A C 15
ATOM 26327 O O . GLU A 1 42 ? 1.367 13.104 -5.263 1.00 0.00 42 GLU A O 15
ATOM 26339 N N . CYS A 1 43 ? 3.541 12.529 -5.337 1.00 0.00 43 CYS A N 15
ATOM 26340 C CA . CYS A 1 43 ? 3.283 11.194 -5.867 1.00 0.00 43 CYS A CA 15
ATOM 26341 C C . CYS A 1 43 ? 2.145 10.519 -5.108 1.00 0.00 43 CYS A C 15
ATOM 26342 O O . CYS A 1 43 ? 1.155 10.096 -5.702 1.00 0.00 43 CYS A O 15
ATOM 26350 N N . GLY A 1 44 ? 2.296 10.421 -3.790 1.00 0.00 44 GLY A N 15
ATOM 26351 C CA . GLY A 1 44 ? 1.274 9.794 -2.972 1.00 0.00 44 GLY A CA 15
ATOM 26352 C C . GLY A 1 44 ? 1.673 9.709 -1.512 1.00 0.00 44 GLY A C 15
ATOM 26353 O O . GLY A 1 44 ? 2.857 9.750 -1.181 1.00 0.00 44 GLY A O 15
ATOM 26357 N N . ASN A 1 45 ? 0.681 9.594 -0.635 1.00 0.00 45 ASN A N 15
ATOM 26358 C CA . ASN A 1 45 ? 0.935 9.507 0.799 1.00 0.00 45 ASN A CA 15
ATOM 26359 C C . ASN A 1 45 ? 0.499 8.151 1.345 1.00 0.00 45 ASN A C 15
ATOM 26360 O O . ASN A 1 45 ? 1.173 7.567 2.196 1.00 0.00 45 ASN A O 15
ATOM 26371 N N . LEU A 1 46 ? -0.630 7.655 0.853 1.00 0.00 46 LEU A N 15
ATOM 26372 C CA . LEU A 1 46 ? -1.155 6.366 1.291 1.00 0.00 46 LEU A CA 15
ATOM 26373 C C . LEU A 1 46 ? -0.367 5.217 0.671 1.00 0.00 46 LEU A C 15
ATOM 26374 O O . LEU A 1 46 ? -0.619 4.821 -0.469 1.00 0.00 46 LEU A O 15
ATOM 26390 N N . LEU A 1 47 ? 0.586 4.683 1.426 1.00 0.00 47 LEU A N 15
ATOM 26391 C CA . LEU A 1 47 ? 1.410 3.577 0.952 1.00 0.00 47 LEU A CA 15
ATOM 26392 C C . LEU A 1 47 ? 1.215 2.340 1.822 1.00 0.00 47 LEU A C 15
ATOM 26393 O O . LEU A 1 47 ? 0.962 2.446 3.023 1.00 0.00 47 LEU A O 15
ATOM 26409 N N . LEU A 1 48 ? 1.335 1.168 1.209 1.00 0.00 48 LEU A N 15
ATOM 26410 C CA . LEU A 1 48 ? 1.173 -0.091 1.928 1.00 0.00 48 LEU A CA 15
ATOM 26411 C C . LEU A 1 48 ? 2.485 -0.870 1.965 1.00 0.00 48 LEU A C 15
ATOM 26412 O O . LEU A 1 48 ? 2.998 -1.290 0.927 1.00 0.00 48 LEU A O 15
ATOM 26428 N N . ARG A 1 49 ? 3.021 -1.060 3.166 1.00 0.00 49 ARG A N 15
ATOM 26429 C CA . ARG A 1 49 ? 4.272 -1.789 3.338 1.00 0.00 49 ARG A CA 15
ATOM 26430 C C . ARG A 1 49 ? 4.038 -3.100 4.082 1.00 0.00 49 ARG A C 15
ATOM 26431 O O . ARG A 1 49 ? 3.190 -3.197 4.970 1.00 0.00 49 ARG A O 15
ATOM 26452 N N . PRO A 1 50 ? 4.808 -4.135 3.713 1.00 0.00 50 PRO A N 15
ATOM 26453 C CA . PRO A 1 50 ? 4.705 -5.459 4.332 1.00 0.00 50 PRO A CA 15
ATOM 26454 C C . PRO A 1 50 ? 5.213 -5.468 5.770 1.00 0.00 50 PRO A C 15
ATOM 26455 O O . PRO A 1 50 ? 6.307 -4.982 6.056 1.00 0.00 50 PRO A O 15
ATOM 26466 N N . SER A 1 51 ? 4.411 -6.025 6.673 1.00 0.00 51 SER A N 15
ATOM 26467 C CA . SER A 1 51 ? 4.778 -6.093 8.082 1.00 0.00 51 SER A CA 15
ATOM 26468 C C . SER A 1 51 ? 4.743 -7.533 8.583 1.00 0.00 51 SER A C 15
ATOM 26469 O O . SER A 1 51 ? 3.702 -8.188 8.555 1.00 0.00 51 SER A O 15
ATOM 26477 N N . GLY A 1 52 ? 5.892 -8.022 9.042 1.00 0.00 52 GLY A N 15
ATOM 26478 C CA . GLY A 1 52 ? 5.972 -9.382 9.543 1.00 0.00 52 GLY A CA 15
ATOM 26479 C C . GLY A 1 52 ? 6.679 -9.466 10.881 1.00 0.00 52 GLY A C 15
ATOM 26480 O O . GLY A 1 52 ? 6.585 -8.551 11.700 1.00 0.00 52 GLY A O 15
ATOM 26484 N N . ASP A 1 53 ? 7.388 -10.568 11.106 1.00 0.00 53 ASP A N 15
ATOM 26485 C CA . ASP A 1 53 ? 8.113 -10.768 12.355 1.00 0.00 53 ASP A CA 15
ATOM 26486 C C . ASP A 1 53 ? 7.159 -10.767 13.545 1.00 0.00 53 ASP A C 15
ATOM 26487 O O . ASP A 1 53 ? 7.450 -10.180 14.586 1.00 0.00 53 ASP A O 15
ATOM 26496 N N . GLY A 1 54 ? 6.015 -11.426 13.380 1.00 0.00 54 GLY A N 15
ATOM 26497 C CA . GLY A 1 54 ? 5.034 -11.486 14.447 1.00 0.00 54 GLY A CA 15
ATOM 26498 C C . GLY A 1 54 ? 3.636 -11.145 13.971 1.00 0.00 54 GLY A C 15
ATOM 26499 O O . GLY A 1 54 ? 2.674 -11.836 14.305 1.00 0.00 54 GLY A O 15
ATOM 26503 N N . ALA A 1 55 ? 3.523 -10.076 13.190 1.00 0.00 55 ALA A N 15
ATOM 26504 C CA . ALA A 1 55 ? 2.233 -9.646 12.667 1.00 0.00 55 ALA A CA 15
ATOM 26505 C C . ALA A 1 55 ? 1.721 -10.613 11.604 1.00 0.00 55 ALA A C 15
ATOM 26506 O O . ALA A 1 55 ? 0.540 -10.959 11.583 1.00 0.00 55 ALA A O 15
ATOM 26513 N N . ASP A 1 56 ? 2.617 -11.045 10.723 1.00 0.00 56 ASP A N 15
ATOM 26514 C CA . ASP A 1 56 ? 2.256 -11.972 9.657 1.00 0.00 56 ASP A CA 15
ATOM 26515 C C . ASP A 1 56 ? 1.176 -11.375 8.760 1.00 0.00 56 ASP A C 15
ATOM 26516 O O . ASP A 1 56 ? 0.206 -12.046 8.410 1.00 0.00 56 ASP A O 15
ATOM 26525 N N . GLY A 1 57 ? 1.350 -10.110 8.394 1.00 0.00 57 GLY A N 15
ATOM 26526 C CA . GLY A 1 57 ? 0.382 -9.444 7.542 1.00 0.00 57 GLY A CA 15
ATOM 26527 C C . GLY A 1 57 ? 0.963 -8.232 6.841 1.00 0.00 57 GLY A C 15
ATOM 26528 O O . GLY A 1 57 ? 2.175 -8.141 6.645 1.00 0.00 57 GLY A O 15
ATOM 26532 N N . VAL A 1 58 ? 0.096 -7.300 6.458 1.00 0.00 58 VAL A N 15
ATOM 26533 C CA . VAL A 1 58 ? 0.531 -6.088 5.774 1.00 0.00 58 VAL A CA 15
ATOM 26534 C C . VAL A 1 58 ? 0.155 -4.843 6.569 1.00 0.00 58 VAL A C 15
ATOM 26535 O O . VAL A 1 58 ? -0.892 -4.799 7.216 1.00 0.00 58 VAL A O 15
ATOM 26548 N N . SER A 1 59 ? 1.015 -3.831 6.515 1.00 0.00 59 SER A N 15
ATOM 26549 C CA . SER A 1 59 ? 0.775 -2.585 7.233 1.00 0.00 59 SER A CA 15
ATOM 26550 C C . SER A 1 59 ? 0.563 -1.429 6.260 1.00 0.00 59 SER A C 15
ATOM 26551 O O . SER A 1 59 ? 1.106 -1.425 5.155 1.00 0.00 59 SER A O 15
ATOM 26559 N N . VAL A 1 60 ? -0.230 -0.448 6.679 1.00 0.00 60 VAL A N 15
ATOM 26560 C CA . VAL A 1 60 ? -0.513 0.715 5.847 1.00 0.00 60 VAL A CA 15
ATOM 26561 C C . VAL A 1 60 ? 0.034 1.990 6.478 1.00 0.00 60 VAL A C 15
ATOM 26562 O O . VAL A 1 60 ? -0.304 2.330 7.612 1.00 0.00 60 VAL A O 15
ATOM 26575 N N . THR A 1 61 ? 0.882 2.694 5.735 1.00 0.00 61 THR A N 15
ATOM 26576 C CA . THR A 1 61 ? 1.478 3.932 6.222 1.00 0.00 61 THR A CA 15
ATOM 26577 C C . THR A 1 61 ? 0.963 5.135 5.442 1.00 0.00 61 THR A C 15
ATOM 26578 O O . THR A 1 61 ? 1.166 5.236 4.231 1.00 0.00 61 THR A O 15
ATOM 26589 N N . THR A 1 62 ? 0.294 6.047 6.140 1.00 0.00 62 THR A N 15
ATOM 26590 C CA . THR A 1 62 ? -0.252 7.243 5.512 1.00 0.00 62 THR A CA 15
ATOM 26591 C C . THR A 1 62 ? 0.426 8.501 6.045 1.00 0.00 62 THR A C 15
ATOM 26592 O O . THR A 1 62 ? 0.736 8.595 7.232 1.00 0.00 62 THR A O 15
ATOM 26603 N N . ARG A 1 63 ? 0.651 9.465 5.158 1.00 0.00 63 ARG A N 15
ATOM 26604 C CA . ARG A 1 63 ? 1.293 10.717 5.539 1.00 0.00 63 ARG A CA 15
ATOM 26605 C C . ARG A 1 63 ? 0.446 11.913 5.114 1.00 0.00 63 ARG A C 15
ATOM 26606 O O . ARG A 1 63 ? 0.659 12.489 4.047 1.00 0.00 63 ARG A O 15
ATOM 26627 N N . GLN A 1 64 ? -0.515 12.281 5.955 1.00 0.00 64 GLN A N 15
ATOM 26628 C CA . GLN A 1 64 ? -1.394 13.407 5.666 1.00 0.00 64 GLN A CA 15
ATOM 26629 C C . GLN A 1 64 ? -0.929 14.663 6.396 1.00 0.00 64 GLN A C 15
ATOM 26630 O O . GLN A 1 64 ? -0.506 14.601 7.550 1.00 0.00 64 GLN A O 15
ATOM 26644 N N . MET A 1 65 ? -1.010 15.801 5.714 1.00 0.00 65 MET A N 15
ATOM 26645 C CA . MET A 1 65 ? -0.598 17.073 6.299 1.00 0.00 65 MET A CA 15
ATOM 26646 C C . MET A 1 65 ? -1.727 17.685 7.121 1.00 0.00 65 MET A C 15
ATOM 26647 O O . MET A 1 65 ? -2.712 18.178 6.570 1.00 0.00 65 MET A O 15
ATOM 26661 N N . HIS A 1 66 ? -1.579 17.649 8.441 1.00 0.00 66 HIS A N 15
ATOM 26662 C CA . HIS A 1 66 ? -2.587 18.201 9.339 1.00 0.00 66 HIS A CA 15
ATOM 26663 C C . HIS A 1 66 ? -2.619 19.724 9.249 1.00 0.00 66 HIS A C 15
ATOM 26664 O O . HIS A 1 66 ? -1.872 20.325 8.478 1.00 0.00 66 HIS A O 15
ATOM 26679 N N . ASN A 1 67 ? -3.488 20.340 10.044 1.00 0.00 67 ASN A N 15
ATOM 26680 C CA . ASN A 1 67 ? -3.617 21.793 10.053 1.00 0.00 67 ASN A CA 15
ATOM 26681 C C . ASN A 1 67 ? -2.270 22.461 9.794 1.00 0.00 67 ASN A C 15
ATOM 26682 O O . ASN A 1 67 ? -2.189 23.465 9.088 1.00 0.00 67 ASN A O 15
ATOM 26693 N N . GLY A 1 68 ? -1.214 21.895 10.370 1.00 0.00 68 GLY A N 15
ATOM 26694 C CA . GLY A 1 68 ? 0.115 22.448 10.190 1.00 0.00 68 GLY A CA 15
ATOM 26695 C C . GLY A 1 68 ? 1.185 21.622 10.876 1.00 0.00 68 GLY A C 15
ATOM 26696 O O . GLY A 1 68 ? 2.164 22.165 11.392 1.00 0.00 68 GLY A O 15
ATOM 26700 N N . THR A 1 69 ? 0.999 20.306 10.887 1.00 0.00 69 THR A N 15
ATOM 26701 C CA . THR A 1 69 ? 1.954 19.404 11.518 1.00 0.00 69 THR A CA 15
ATOM 26702 C C . THR A 1 69 ? 2.126 18.128 10.704 1.00 0.00 69 THR A C 15
ATOM 26703 O O . THR A 1 69 ? 1.236 17.737 9.947 1.00 0.00 69 THR A O 15
ATOM 26714 N N . HIS A 1 70 ? 3.276 17.480 10.863 1.00 0.00 70 HIS A N 15
ATOM 26715 C CA . HIS A 1 70 ? 3.563 16.245 10.143 1.00 0.00 70 HIS A CA 15
ATOM 26716 C C . HIS A 1 70 ? 3.338 15.029 11.037 1.00 0.00 70 HIS A C 15
ATOM 26717 O O . HIS A 1 70 ? 4.152 14.726 11.909 1.00 0.00 70 HIS A O 15
ATOM 26732 N N . VAL A 1 71 ? 2.225 14.336 10.814 1.00 0.00 71 VAL A N 15
ATOM 26733 C CA . VAL A 1 71 ? 1.892 13.152 11.599 1.00 0.00 71 VAL A CA 15
ATOM 26734 C C . VAL A 1 71 ? 1.798 11.914 10.715 1.00 0.00 71 VAL A C 15
ATOM 26735 O O . VAL A 1 71 ? 1.176 11.942 9.653 1.00 0.00 71 VAL A O 15
ATOM 26748 N N . VAL A 1 72 ? 2.422 10.828 11.159 1.00 0.00 72 VAL A N 15
ATOM 26749 C CA . VAL A 1 72 ? 2.408 9.577 10.408 1.00 0.00 72 VAL A CA 15
ATOM 26750 C C . VAL A 1 72 ? 1.766 8.457 11.219 1.00 0.00 72 VAL A C 15
ATOM 26751 O O . VAL A 1 72 ? 2.239 8.110 12.301 1.00 0.00 72 VAL A O 15
ATOM 26764 N N . ARG A 1 73 ? 0.685 7.895 10.688 1.00 0.00 73 ARG A N 15
ATOM 26765 C CA . ARG A 1 73 ? -0.023 6.814 11.362 1.00 0.00 73 ARG A CA 15
ATOM 26766 C C . ARG A 1 73 ? 0.395 5.457 10.802 1.00 0.00 73 ARG A C 15
ATOM 26767 O O . ARG A 1 73 ? 1.108 5.381 9.802 1.00 0.00 73 ARG A O 15
ATOM 26788 N N . HIS A 1 74 ? -0.054 4.389 11.454 1.00 0.00 74 HIS A N 15
ATOM 26789 C CA . HIS A 1 74 ? 0.272 3.036 11.021 1.00 0.00 74 HIS A CA 15
ATOM 26790 C C . HIS A 1 74 ? -0.895 2.087 11.274 1.00 0.00 74 HIS A C 15
ATOM 26791 O O . HIS A 1 74 ? -1.517 2.121 12.336 1.00 0.00 74 HIS A O 15
ATOM 26806 N N . TYR A 1 75 ? -1.189 1.243 10.292 1.00 0.00 75 TYR A N 15
ATOM 26807 C CA . TYR A 1 75 ? -2.284 0.287 10.407 1.00 0.00 75 TYR A CA 15
ATOM 26808 C C . TYR A 1 75 ? -1.802 -1.131 10.117 1.00 0.00 75 TYR A C 15
ATOM 26809 O O . TYR A 1 75 ? -0.755 -1.331 9.500 1.00 0.00 75 TYR A O 15
ATOM 26827 N N . LYS A 1 76 ? -2.576 -2.114 10.564 1.00 0.00 76 LYS A N 15
ATOM 26828 C CA . LYS A 1 76 ? -2.232 -3.516 10.353 1.00 0.00 76 LYS A CA 15
ATOM 26829 C C . LYS A 1 76 ? -3.412 -4.283 9.765 1.00 0.00 76 LYS A C 15
ATOM 26830 O O . LYS A 1 76 ? -4.550 -3.813 9.799 1.00 0.00 76 LYS A O 15
ATOM 26849 N N . VAL A 1 77 ? -3.134 -5.466 9.227 1.00 0.00 77 VAL A N 15
ATOM 26850 C CA . VAL A 1 77 ? -4.173 -6.300 8.635 1.00 0.00 77 VAL A CA 15
ATOM 26851 C C . VAL A 1 77 ? -4.055 -7.744 9.106 1.00 0.00 77 VAL A C 15
ATOM 26852 O O . VAL A 1 77 ? -2.952 -8.254 9.309 1.00 0.00 77 VAL A O 15
ATOM 26865 N N . LYS A 1 78 ? -5.197 -8.400 9.279 1.00 0.00 78 LYS A N 15
ATOM 26866 C CA . LYS A 1 78 ? -5.223 -9.787 9.726 1.00 0.00 78 LYS A CA 15
ATOM 26867 C C . LYS A 1 78 ? -5.626 -10.719 8.586 1.00 0.00 78 LYS A C 15
ATOM 26868 O O . LYS A 1 78 ? -5.959 -10.266 7.490 1.00 0.00 78 LYS A O 15
ATOM 26887 N N . ARG A 1 79 ? -5.594 -12.020 8.851 1.00 0.00 79 ARG A N 15
ATOM 26888 C CA . ARG A 1 79 ? -5.956 -13.014 7.848 1.00 0.00 79 ARG A CA 15
ATOM 26889 C C . ARG A 1 79 ? -7.125 -13.870 8.327 1.00 0.00 79 ARG A C 15
ATOM 26890 O O . ARG A 1 79 ? -6.931 -14.871 9.015 1.00 0.00 79 ARG A O 15
ATOM 26911 N N . GLU A 1 80 ? -8.337 -13.468 7.959 1.00 0.00 80 GLU A N 15
ATOM 26912 C CA . GLU A 1 80 ? -9.536 -14.198 8.353 1.00 0.00 80 GLU A CA 15
ATOM 26913 C C . GLU A 1 80 ? -10.269 -14.742 7.131 1.00 0.00 80 GLU A C 15
ATOM 26914 O O . GLU A 1 80 ? -11.191 -14.112 6.615 1.00 0.00 80 GLU A O 15
ATOM 26926 N N . GLY A 1 81 ? -9.848 -15.917 6.670 1.00 0.00 81 GLY A N 15
ATOM 26927 C CA . GLY A 1 81 ? -10.474 -16.526 5.512 1.00 0.00 81 GLY A CA 15
ATOM 26928 C C . GLY A 1 81 ? -10.123 -15.813 4.221 1.00 0.00 81 GLY A C 15
ATOM 26929 O O . GLY A 1 81 ? -9.090 -15.152 4.113 1.00 0.00 81 GLY A O 15
ATOM 26933 N N . PRO A 1 82 ? -10.996 -15.945 3.211 1.00 0.00 82 PRO A N 15
ATOM 26934 C CA . PRO A 1 82 ? -10.793 -15.316 1.902 1.00 0.00 82 PRO A CA 15
ATOM 26935 C C . PRO A 1 82 ? -10.938 -13.799 1.960 1.00 0.00 82 PRO A C 15
ATOM 26936 O O . PRO A 1 82 ? -10.853 -13.117 0.938 1.00 0.00 82 PRO A O 15
ATOM 26947 N N . LYS A 1 83 ? -11.157 -13.275 3.161 1.00 0.00 83 LYS A N 15
ATOM 26948 C CA . LYS A 1 83 ? -11.311 -11.838 3.353 1.00 0.00 83 LYS A CA 15
ATOM 26949 C C . LYS A 1 83 ? -10.352 -11.325 4.422 1.00 0.00 83 LYS A C 15
ATOM 26950 O O . LYS A 1 83 ? -9.928 -12.076 5.301 1.00 0.00 83 LYS A O 15
ATOM 26969 N N . TYR A 1 84 ? -10.014 -10.043 4.341 1.00 0.00 84 TYR A N 15
ATOM 26970 C CA . TYR A 1 84 ? -9.103 -9.430 5.301 1.00 0.00 84 TYR A CA 15
ATOM 26971 C C . TYR A 1 84 ? -9.837 -8.424 6.182 1.00 0.00 84 TYR A C 15
ATOM 26972 O O . TYR A 1 84 ? -10.743 -7.726 5.726 1.00 0.00 84 TYR A O 15
ATOM 26990 N N . VAL A 1 85 ? -9.438 -8.353 7.448 1.00 0.00 85 VAL A N 15
ATOM 26991 C CA . VAL A 1 85 ? -10.054 -7.431 8.394 1.00 0.00 85 VAL A CA 15
ATOM 26992 C C . VAL A 1 85 ? -9.032 -6.444 8.946 1.00 0.00 85 VAL A C 15
ATOM 26993 O O . VAL A 1 85 ? -8.089 -6.833 9.636 1.00 0.00 85 VAL A O 15
ATOM 27006 N N . ILE A 1 86 ? -9.226 -5.167 8.638 1.00 0.00 86 ILE A N 15
ATOM 27007 C CA . ILE A 1 86 ? -8.321 -4.123 9.105 1.00 0.00 86 ILE A CA 15
ATOM 27008 C C . ILE A 1 86 ? -8.191 -4.148 10.624 1.00 0.00 86 ILE A C 15
ATOM 27009 O O . ILE A 1 86 ? -9.114 -4.553 11.330 1.00 0.00 86 ILE A O 15
ATOM 27025 N N . ASP A 1 87 ? -7.041 -3.708 11.120 1.00 0.00 87 ASP A N 15
ATOM 27026 C CA . ASP A 1 87 ? -6.790 -3.676 12.557 1.00 0.00 87 ASP A CA 15
ATOM 27027 C C . ASP A 1 87 ? -7.342 -2.396 13.176 1.00 0.00 87 ASP A C 15
ATOM 27028 O O . ASP A 1 87 ? -6.600 -1.607 13.763 1.00 0.00 87 ASP A O 15
ATOM 27037 N N . VAL A 1 88 ? -8.648 -2.195 13.042 1.00 0.00 88 VAL A N 15
ATOM 27038 C CA . VAL A 1 88 ? -9.300 -1.011 13.588 1.00 0.00 88 VAL A CA 15
ATOM 27039 C C . VAL A 1 88 ? -10.480 -1.393 14.474 1.00 0.00 88 VAL A C 15
ATOM 27040 O O . VAL A 1 88 ? -10.911 -2.545 14.488 1.00 0.00 88 VAL A O 15
ATOM 27053 N N . GLU A 1 89 ? -11.000 -0.416 15.211 1.00 0.00 89 GLU A N 15
ATOM 27054 C CA . GLU A 1 89 ? -12.131 -0.650 16.101 1.00 0.00 89 GLU A CA 15
ATOM 27055 C C . GLU A 1 89 ? -13.110 -1.647 15.485 1.00 0.00 89 GLU A C 15
ATOM 27056 O O . GLU A 1 89 ? -13.570 -2.574 16.152 1.00 0.00 89 GLU A O 15
ATOM 27068 N N . GLN A 1 90 ? -13.424 -1.448 14.209 1.00 0.00 90 GLN A N 15
ATOM 27069 C CA . GLN A 1 90 ? -14.348 -2.328 13.503 1.00 0.00 90 GLN A CA 15
ATOM 27070 C C . GLN A 1 90 ? -13.629 -3.107 12.407 1.00 0.00 90 GLN A C 15
ATOM 27071 O O . GLN A 1 90 ? -12.983 -2.536 11.528 1.00 0.00 90 GLN A O 15
ATOM 27085 N N . PRO A 1 91 ? -13.740 -4.442 12.459 1.00 0.00 91 PRO A N 15
ATOM 27086 C CA . PRO A 1 91 ? -13.107 -5.329 11.477 1.00 0.00 91 PRO A CA 15
ATOM 27087 C C . PRO A 1 91 ? -13.758 -5.229 10.102 1.00 0.00 91 PRO A C 15
ATOM 27088 O O . PRO A 1 91 ? -14.655 -6.004 9.771 1.00 0.00 91 PRO A O 15
ATOM 27099 N N . PHE A 1 92 ? -13.300 -4.271 9.303 1.00 0.00 92 PHE A N 15
ATOM 27100 C CA . PHE A 1 92 ? -13.838 -4.069 7.963 1.00 0.00 92 PHE A CA 15
ATOM 27101 C C . PHE A 1 92 ? -13.502 -5.252 7.058 1.00 0.00 92 PHE A C 15
ATOM 27102 O O . PHE A 1 92 ? -12.373 -5.383 6.584 1.00 0.00 92 PHE A O 15
ATOM 27119 N N . SER A 1 93 ? -14.488 -6.111 6.825 1.00 0.00 93 SER A N 15
ATOM 27120 C CA . SER A 1 93 ? -14.296 -7.285 5.982 1.00 0.00 93 SER A CA 15
ATOM 27121 C C . SER A 1 93 ? -14.575 -6.954 4.520 1.00 0.00 93 SER A C 15
ATOM 27122 O O . SER A 1 93 ? -15.606 -6.365 4.190 1.00 0.00 93 SER A O 15
ATOM 27130 N N . CYS A 1 94 ? -13.650 -7.337 3.646 1.00 0.00 94 CYS A N 15
ATOM 27131 C CA . CYS A 1 94 ? -13.795 -7.081 2.217 1.00 0.00 94 CYS A CA 15
ATOM 27132 C C . CYS A 1 94 ? -13.381 -8.302 1.401 1.00 0.00 94 CYS A C 15
ATOM 27133 O O . CYS A 1 94 ? -12.993 -9.330 1.956 1.00 0.00 94 CYS A O 15
ATOM 27141 N N . THR A 1 95 ? -13.467 -8.181 0.080 1.00 0.00 95 THR A N 15
ATOM 27142 C CA . THR A 1 95 ? -13.105 -9.275 -0.812 1.00 0.00 95 THR A CA 15
ATOM 27143 C C . THR A 1 95 ? -11.592 -9.451 -0.878 1.00 0.00 95 THR A C 15
ATOM 27144 O O . THR A 1 95 ? -11.090 -10.574 -0.929 1.00 0.00 95 THR A O 15
ATOM 27155 N N . SER A 1 96 ? -10.870 -8.335 -0.878 1.00 0.00 96 SER A N 15
ATOM 27156 C CA . SER A 1 96 ? -9.413 -8.366 -0.941 1.00 0.00 96 SER A CA 15
ATOM 27157 C C . SER A 1 96 ? -8.825 -6.993 -0.635 1.00 0.00 96 SER A C 15
ATOM 27158 O O . SER A 1 96 ? -9.538 -5.987 -0.632 1.00 0.00 96 SER A O 15
ATOM 27166 N N . LEU A 1 97 ? -7.523 -6.957 -0.377 1.00 0.00 97 LEU A N 15
ATOM 27167 C CA . LEU A 1 97 ? -6.837 -5.707 -0.068 1.00 0.00 97 LEU A CA 15
ATOM 27168 C C . LEU A 1 97 ? -7.358 -4.571 -0.944 1.00 0.00 97 LEU A C 15
ATOM 27169 O O . LEU A 1 97 ? -7.580 -3.458 -0.467 1.00 0.00 97 LEU A O 15
ATOM 27185 N N . ASP A 1 98 ? -7.552 -4.860 -2.225 1.00 0.00 98 ASP A N 15
ATOM 27186 C CA . ASP A 1 98 ? -8.049 -3.864 -3.168 1.00 0.00 98 ASP A CA 15
ATOM 27187 C C . ASP A 1 98 ? -9.073 -2.950 -2.502 1.00 0.00 98 ASP A C 15
ATOM 27188 O O . ASP A 1 98 ? -8.984 -1.727 -2.597 1.00 0.00 98 ASP A O 15
ATOM 27197 N N . ALA A 1 99 ? -10.048 -3.555 -1.829 1.00 0.00 99 ALA A N 15
ATOM 27198 C CA . ALA A 1 99 ? -11.090 -2.796 -1.147 1.00 0.00 99 ALA A CA 15
ATOM 27199 C C . ALA A 1 99 ? -10.499 -1.918 -0.049 1.00 0.00 99 ALA A C 15
ATOM 27200 O O . ALA A 1 99 ? -10.784 -0.723 0.025 1.00 0.00 99 ALA A O 15
ATOM 27207 N N . VAL A 1 100 ? -9.675 -2.520 0.805 1.00 0.00 100 VAL A N 15
ATOM 27208 C CA . VAL A 1 100 ? -9.045 -1.792 1.899 1.00 0.00 100 VAL A CA 15
ATOM 27209 C C . VAL A 1 100 ? -8.527 -0.436 1.432 1.00 0.00 100 VAL A C 15
ATOM 27210 O O . VAL A 1 100 ? -8.848 0.598 2.018 1.00 0.00 100 VAL A O 15
ATOM 27223 N N . VAL A 1 101 ? -7.724 -0.448 0.373 1.00 0.00 101 VAL A N 15
ATOM 27224 C CA . VAL A 1 101 ? -7.162 0.780 -0.175 1.00 0.00 101 VAL A CA 15
ATOM 27225 C C . VAL A 1 101 ? -8.223 1.871 -0.277 1.00 0.00 101 VAL A C 15
ATOM 27226 O O . VAL A 1 101 ? -7.988 3.016 0.106 1.00 0.00 101 VAL A O 15
ATOM 27239 N N . ASN A 1 102 ? -9.390 1.507 -0.797 1.00 0.00 102 ASN A N 15
ATOM 27240 C CA . ASN A 1 102 ? -10.488 2.455 -0.949 1.00 0.00 102 ASN A CA 15
ATOM 27241 C C . ASN A 1 102 ? -11.133 2.762 0.398 1.00 0.00 102 ASN A C 15
ATOM 27242 O O . ASN A 1 102 ? -11.438 3.915 0.704 1.00 0.00 102 ASN A O 15
ATOM 27253 N N . TYR A 1 103 ? -11.339 1.722 1.199 1.00 0.00 103 TYR A N 15
ATOM 27254 C CA . TYR A 1 103 ? -11.950 1.881 2.514 1.00 0.00 103 TYR A CA 15
ATOM 27255 C C . TYR A 1 103 ? -11.280 3.006 3.295 1.00 0.00 103 TYR A C 15
ATOM 27256 O O . TYR A 1 103 ? -11.952 3.850 3.890 1.00 0.00 103 TYR A O 15
ATOM 27274 N N . PHE A 1 104 ? -9.951 3.014 3.287 1.00 0.00 104 PHE A N 15
ATOM 27275 C CA . PHE A 1 104 ? -9.189 4.035 3.995 1.00 0.00 104 PHE A CA 15
ATOM 27276 C C . PHE A 1 104 ? -9.497 5.424 3.444 1.00 0.00 104 PHE A C 15
ATOM 27277 O O . PHE A 1 104 ? -9.843 6.339 4.191 1.00 0.00 104 PHE A O 15
ATOM 27294 N N . VAL A 1 105 ? -9.368 5.574 2.129 1.00 0.00 105 VAL A N 15
ATOM 27295 C CA . VAL A 1 105 ? -9.634 6.850 1.476 1.00 0.00 105 VAL A CA 15
ATOM 27296 C C . VAL A 1 105 ? -10.972 7.428 1.921 1.00 0.00 105 VAL A C 15
ATOM 27297 O O . VAL A 1 105 ? -11.030 8.510 2.505 1.00 0.00 105 VAL A O 15
ATOM 27310 N N . SER A 1 106 ? -12.048 6.698 1.642 1.00 0.00 106 SER A N 15
ATOM 27311 C CA . SER A 1 106 ? -13.388 7.139 2.011 1.00 0.00 106 SER A CA 15
ATOM 27312 C C . SER A 1 106 ? -13.495 7.349 3.518 1.00 0.00 106 SER A C 15
ATOM 27313 O O . SER A 1 106 ? -13.940 8.400 3.981 1.00 0.00 106 SER A O 15
ATOM 27321 N N . HIS A 1 107 ? -13.084 6.339 4.280 1.00 0.00 107 HIS A N 15
ATOM 27322 C CA . HIS A 1 107 ? -13.133 6.412 5.736 1.00 0.00 107 HIS A CA 15
ATOM 27323 C C . HIS A 1 107 ? -12.631 7.766 6.230 1.00 0.00 107 HIS A C 15
ATOM 27324 O O . HIS A 1 107 ? -13.351 8.498 6.909 1.00 0.00 107 HIS A O 15
ATOM 27339 N N . THR A 1 108 ? -11.390 8.093 5.883 1.00 0.00 108 THR A N 15
ATOM 27340 C CA . THR A 1 108 ? -10.790 9.357 6.293 1.00 0.00 108 THR A CA 15
ATOM 27341 C C . THR A 1 108 ? -11.511 10.539 5.654 1.00 0.00 108 THR A C 15
ATOM 27342 O O . THR A 1 108 ? -11.820 10.521 4.464 1.00 0.00 108 THR A O 15
ATOM 27353 N N . LYS A 1 109 ? -11.774 11.567 6.454 1.00 0.00 109 LYS A N 15
ATOM 27354 C CA . LYS A 1 109 ? -12.456 12.760 5.967 1.00 0.00 109 LYS A CA 15
ATOM 27355 C C . LYS A 1 109 ? -11.774 13.306 4.718 1.00 0.00 109 LYS A C 15
ATOM 27356 O O . LYS A 1 109 ? -12.427 13.846 3.826 1.00 0.00 109 LYS A O 15
ATOM 27375 N N . LYS A 1 110 ? -10.454 13.161 4.659 1.00 0.00 110 LYS A N 15
ATOM 27376 C CA . LYS A 1 110 ? -9.681 13.638 3.518 1.00 0.00 110 LYS A CA 15
ATOM 27377 C C . LYS A 1 110 ? -9.459 12.517 2.507 1.00 0.00 110 LYS A C 15
ATOM 27378 O O . LYS A 1 110 ? -9.545 11.337 2.845 1.00 0.00 110 LYS A O 15
ATOM 27397 N N . ALA A 1 111 ? -9.169 12.896 1.266 1.00 0.00 111 ALA A N 15
ATOM 27398 C CA . ALA A 1 111 ? -8.929 11.922 0.208 1.00 0.00 111 ALA A CA 15
ATOM 27399 C C . ALA A 1 111 ? -7.491 11.418 0.240 1.00 0.00 111 ALA A C 15
ATOM 27400 O O . ALA A 1 111 ? -6.582 12.069 -0.276 1.00 0.00 111 ALA A O 15
ATOM 27407 N N . LEU A 1 112 ? -7.290 10.256 0.850 1.00 0.00 112 LEU A N 15
ATOM 27408 C CA . LEU A 1 112 ? -5.961 9.664 0.951 1.00 0.00 112 LEU A CA 15
ATOM 27409 C C . LEU A 1 112 ? -5.475 9.181 -0.412 1.00 0.00 112 LEU A C 15
ATOM 27410 O O . LEU A 1 112 ? -5.953 8.172 -0.932 1.00 0.00 112 LEU A O 15
ATOM 27426 N N . VAL A 1 113 ? -4.520 9.907 -0.985 1.00 0.00 113 VAL A N 15
ATOM 27427 C CA . VAL A 1 113 ? -3.966 9.551 -2.286 1.00 0.00 113 VAL A CA 15
ATOM 27428 C C . VAL A 1 113 ? -2.995 8.381 -2.169 1.00 0.00 113 VAL A C 15
ATOM 27429 O O . VAL A 1 113 ? -2.110 8.361 -1.313 1.00 0.00 113 VAL A O 15
ATOM 27442 N N . PRO A 1 114 ? -3.161 7.383 -3.050 1.00 0.00 114 PRO A N 15
ATOM 27443 C CA . PRO A 1 114 ? -2.308 6.192 -3.067 1.00 0.00 114 PRO A CA 15
ATOM 27444 C C . PRO A 1 114 ? -0.891 6.501 -3.535 1.00 0.00 114 PRO A C 15
ATOM 27445 O O . PRO A 1 114 ? -0.671 7.435 -4.307 1.00 0.00 114 PRO A O 15
ATOM 27456 N N . PHE A 1 115 ? 0.069 5.710 -3.066 1.00 0.00 115 PHE A N 15
ATOM 27457 C CA . PHE A 1 115 ? 1.467 5.900 -3.437 1.00 0.00 115 PHE A CA 15
ATOM 27458 C C . PHE A 1 115 ? 1.924 4.814 -4.407 1.00 0.00 115 PHE A C 15
ATOM 27459 O O . PHE A 1 115 ? 1.662 3.629 -4.197 1.00 0.00 115 PHE A O 15
ATOM 27476 N N . LEU A 1 116 ? 2.607 5.226 -5.469 1.00 0.00 116 LEU A N 15
ATOM 27477 C CA . LEU A 1 116 ? 3.101 4.290 -6.473 1.00 0.00 116 LEU A CA 15
ATOM 27478 C C . LEU A 1 116 ? 4.497 4.683 -6.943 1.00 0.00 116 LEU A C 15
ATOM 27479 O O . LEU A 1 116 ? 4.835 5.867 -7.000 1.00 0.00 116 LEU A O 15
ATOM 27495 N N . LEU A 1 117 ? 5.305 3.684 -7.281 1.00 0.00 117 LEU A N 15
ATOM 27496 C CA . LEU A 1 117 ? 6.665 3.925 -7.750 1.00 0.00 117 LEU A CA 15
ATOM 27497 C C . LEU A 1 117 ? 7.064 2.905 -8.812 1.00 0.00 117 LEU A C 15
ATOM 27498 O O . LEU A 1 117 ? 7.233 1.722 -8.518 1.00 0.00 117 LEU A O 15
ATOM 27514 N N . ASP A 1 118 ? 7.214 3.372 -10.046 1.00 0.00 118 ASP A N 15
ATOM 27515 C CA . ASP A 1 118 ? 7.596 2.502 -11.152 1.00 0.00 118 ASP A CA 15
ATOM 27516 C C . ASP A 1 118 ? 9.060 2.088 -11.037 1.00 0.00 118 ASP A C 15
ATOM 27517 O O . ASP A 1 118 ? 9.580 1.364 -11.888 1.00 0.00 118 ASP A O 15
ATOM 27526 N N . GLY A 1 1 ? 25.045 -32.477 -40.788 1.00 0.00 1 GLY A N 16
ATOM 27527 C CA . GLY A 1 1 ? 23.862 -31.690 -40.493 1.00 0.00 1 GLY A CA 16
ATOM 27528 C C . GLY A 1 1 ? 23.854 -31.163 -39.072 1.00 0.00 1 GLY A C 16
ATOM 27529 O O . GLY A 1 1 ? 24.396 -31.797 -38.165 1.00 0.00 1 GLY A O 16
ATOM 27533 N N . SER A 1 2 ? 23.241 -30.001 -38.875 1.00 0.00 2 SER A N 16
ATOM 27534 C CA . SER A 1 2 ? 23.169 -29.387 -37.555 1.00 0.00 2 SER A CA 16
ATOM 27535 C C . SER A 1 2 ? 21.793 -28.774 -37.313 1.00 0.00 2 SER A C 16
ATOM 27536 O O . SER A 1 2 ? 21.163 -28.253 -38.234 1.00 0.00 2 SER A O 16
ATOM 27544 N N . SER A 1 3 ? 21.332 -28.842 -36.069 1.00 0.00 3 SER A N 16
ATOM 27545 C CA . SER A 1 3 ? 20.030 -28.297 -35.705 1.00 0.00 3 SER A CA 16
ATOM 27546 C C . SER A 1 3 ? 20.099 -27.569 -34.367 1.00 0.00 3 SER A C 16
ATOM 27547 O O . SER A 1 3 ? 21.087 -27.672 -33.642 1.00 0.00 3 SER A O 16
ATOM 27555 N N . GLY A 1 4 ? 19.040 -26.832 -34.046 1.00 0.00 4 GLY A N 16
ATOM 27556 C CA . GLY A 1 4 ? 19.000 -26.096 -32.795 1.00 0.00 4 GLY A CA 16
ATOM 27557 C C . GLY A 1 4 ? 18.261 -24.779 -32.921 1.00 0.00 4 GLY A C 16
ATOM 27558 O O . GLY A 1 4 ? 18.394 -24.077 -33.925 1.00 0.00 4 GLY A O 16
ATOM 27562 N N . SER A 1 5 ? 17.478 -24.440 -31.901 1.00 0.00 5 SER A N 16
ATOM 27563 C CA . SER A 1 5 ? 16.711 -23.201 -31.904 1.00 0.00 5 SER A CA 16
ATOM 27564 C C . SER A 1 5 ? 16.206 -22.870 -30.503 1.00 0.00 5 SER A C 16
ATOM 27565 O O . SER A 1 5 ? 15.741 -23.747 -29.776 1.00 0.00 5 SER A O 16
ATOM 27573 N N . SER A 1 6 ? 16.303 -21.598 -30.131 1.00 0.00 6 SER A N 16
ATOM 27574 C CA . SER A 1 6 ? 15.861 -21.150 -28.816 1.00 0.00 6 SER A CA 16
ATOM 27575 C C . SER A 1 6 ? 14.521 -20.428 -28.909 1.00 0.00 6 SER A C 16
ATOM 27576 O O . SER A 1 6 ? 14.011 -20.183 -30.002 1.00 0.00 6 SER A O 16
ATOM 27584 N N . GLY A 1 7 ? 13.955 -20.090 -27.755 1.00 0.00 7 GLY A N 16
ATOM 27585 C CA . GLY A 1 7 ? 12.679 -19.400 -27.728 1.00 0.00 7 GLY A CA 16
ATOM 27586 C C . GLY A 1 7 ? 12.812 -17.924 -28.050 1.00 0.00 7 GLY A C 16
ATOM 27587 O O . GLY A 1 7 ? 12.397 -17.072 -27.265 1.00 0.00 7 GLY A O 16
ATOM 27591 N N . GLU A 1 8 ? 13.392 -17.622 -29.207 1.00 0.00 8 GLU A N 16
ATOM 27592 C CA . GLU A 1 8 ? 13.580 -16.238 -29.628 1.00 0.00 8 GLU A CA 16
ATOM 27593 C C . GLU A 1 8 ? 12.270 -15.641 -30.132 1.00 0.00 8 GLU A C 16
ATOM 27594 O O . GLU A 1 8 ? 12.200 -14.456 -30.456 1.00 0.00 8 GLU A O 16
ATOM 27606 N N . VAL A 1 9 ? 11.232 -16.470 -30.192 1.00 0.00 9 VAL A N 16
ATOM 27607 C CA . VAL A 1 9 ? 9.924 -16.024 -30.655 1.00 0.00 9 VAL A CA 16
ATOM 27608 C C . VAL A 1 9 ? 8.922 -15.977 -29.507 1.00 0.00 9 VAL A C 16
ATOM 27609 O O . VAL A 1 9 ? 8.011 -15.149 -29.497 1.00 0.00 9 VAL A O 16
ATOM 27622 N N . LEU A 1 10 ? 9.097 -16.871 -28.540 1.00 0.00 10 LEU A N 16
ATOM 27623 C CA . LEU A 1 10 ? 8.208 -16.932 -27.384 1.00 0.00 10 LEU A CA 16
ATOM 27624 C C . LEU A 1 10 ? 8.687 -15.996 -26.279 1.00 0.00 10 LEU A C 16
ATOM 27625 O O . LEU A 1 10 ? 8.716 -16.368 -25.106 1.00 0.00 10 LEU A O 16
ATOM 27641 N N . ALA A 1 11 ? 9.061 -14.780 -26.662 1.00 0.00 11 ALA A N 16
ATOM 27642 C CA . ALA A 1 11 ? 9.534 -13.790 -25.703 1.00 0.00 11 ALA A CA 16
ATOM 27643 C C . ALA A 1 11 ? 8.412 -12.844 -25.290 1.00 0.00 11 ALA A C 16
ATOM 27644 O O . ALA A 1 11 ? 8.621 -11.921 -24.502 1.00 0.00 11 ALA A O 16
ATOM 27651 N N . LYS A 1 12 ? 7.219 -13.079 -25.827 1.00 0.00 12 LYS A N 16
ATOM 27652 C CA . LYS A 1 12 ? 6.063 -12.249 -25.515 1.00 0.00 12 LYS A CA 16
ATOM 27653 C C . LYS A 1 12 ? 5.138 -12.954 -24.527 1.00 0.00 12 LYS A C 16
ATOM 27654 O O . LYS A 1 12 ? 3.918 -12.812 -24.596 1.00 0.00 12 LYS A O 16
ATOM 27673 N N . GLU A 1 13 ? 5.729 -13.711 -23.608 1.00 0.00 13 GLU A N 16
ATOM 27674 C CA . GLU A 1 13 ? 4.956 -14.438 -22.606 1.00 0.00 13 GLU A CA 16
ATOM 27675 C C . GLU A 1 13 ? 4.747 -13.585 -21.358 1.00 0.00 13 GLU A C 16
ATOM 27676 O O . GLU A 1 13 ? 5.688 -12.990 -20.837 1.00 0.00 13 GLU A O 16
ATOM 27688 N N . GLU A 1 14 ? 3.505 -13.532 -20.887 1.00 0.00 14 GLU A N 16
ATOM 27689 C CA . GLU A 1 14 ? 3.172 -12.751 -19.701 1.00 0.00 14 GLU A CA 16
ATOM 27690 C C . GLU A 1 14 ? 1.973 -13.353 -18.973 1.00 0.00 14 GLU A C 16
ATOM 27691 O O . GLU A 1 14 ? 1.453 -14.395 -19.368 1.00 0.00 14 GLU A O 16
ATOM 27703 N N . ALA A 1 15 ? 1.541 -12.687 -17.906 1.00 0.00 15 ALA A N 16
ATOM 27704 C CA . ALA A 1 15 ? 0.403 -13.154 -17.124 1.00 0.00 15 ALA A CA 16
ATOM 27705 C C . ALA A 1 15 ? -0.349 -11.984 -16.497 1.00 0.00 15 ALA A C 16
ATOM 27706 O O . ALA A 1 15 ? 0.170 -10.870 -16.422 1.00 0.00 15 ALA A O 16
ATOM 27713 N N . ARG A 1 16 ? -1.572 -12.245 -16.049 1.00 0.00 16 ARG A N 16
ATOM 27714 C CA . ARG A 1 16 ? -2.395 -11.214 -15.430 1.00 0.00 16 ARG A CA 16
ATOM 27715 C C . ARG A 1 16 ? -2.968 -11.699 -14.101 1.00 0.00 16 ARG A C 16
ATOM 27716 O O . ARG A 1 16 ? -3.969 -11.172 -13.616 1.00 0.00 16 ARG A O 16
ATOM 27737 N N . ARG A 1 17 ? -2.327 -12.708 -13.520 1.00 0.00 17 ARG A N 16
ATOM 27738 C CA . ARG A 1 17 ? -2.775 -13.266 -12.249 1.00 0.00 17 ARG A CA 16
ATOM 27739 C C . ARG A 1 17 ? -2.377 -12.359 -11.088 1.00 0.00 17 ARG A C 16
ATOM 27740 O O . ARG A 1 17 ? -1.713 -12.794 -10.148 1.00 0.00 17 ARG A O 16
ATOM 27761 N N . ALA A 1 18 ? -2.790 -11.098 -11.161 1.00 0.00 18 ALA A N 16
ATOM 27762 C CA . ALA A 1 18 ? -2.479 -10.131 -10.116 1.00 0.00 18 ALA A CA 16
ATOM 27763 C C . ALA A 1 18 ? -3.748 -9.643 -9.425 1.00 0.00 18 ALA A C 16
ATOM 27764 O O . ALA A 1 18 ? -3.946 -8.441 -9.244 1.00 0.00 18 ALA A O 16
ATOM 27771 N N . LEU A 1 19 ? -4.604 -10.582 -9.040 1.00 0.00 19 LEU A N 16
ATOM 27772 C CA . LEU A 1 19 ? -5.856 -10.248 -8.367 1.00 0.00 19 LEU A CA 16
ATOM 27773 C C . LEU A 1 19 ? -5.756 -10.510 -6.869 1.00 0.00 19 LEU A C 16
ATOM 27774 O O . LEU A 1 19 ? -6.730 -10.909 -6.232 1.00 0.00 19 LEU A O 16
ATOM 27790 N N . GLU A 1 20 ? -4.570 -10.279 -6.310 1.00 0.00 20 GLU A N 16
ATOM 27791 C CA . GLU A 1 20 ? -4.344 -10.489 -4.886 1.00 0.00 20 GLU A CA 16
ATOM 27792 C C . GLU A 1 20 ? -4.052 -9.168 -4.181 1.00 0.00 20 GLU A C 16
ATOM 27793 O O . GLU A 1 20 ? -4.583 -8.892 -3.105 1.00 0.00 20 GLU A O 16
ATOM 27805 N N . THR A 1 21 ? -3.201 -8.352 -4.796 1.00 0.00 21 THR A N 16
ATOM 27806 C CA . THR A 1 21 ? -2.834 -7.060 -4.228 1.00 0.00 21 THR A CA 16
ATOM 27807 C C . THR A 1 21 ? -2.933 -5.954 -5.272 1.00 0.00 21 THR A C 16
ATOM 27808 O O . THR A 1 21 ? -2.751 -6.177 -6.468 1.00 0.00 21 THR A O 16
ATOM 27819 N N . PRO A 1 22 ? -3.229 -4.729 -4.810 1.00 0.00 22 PRO A N 16
ATOM 27820 C CA . PRO A 1 22 ? -3.358 -3.562 -5.688 1.00 0.00 22 PRO A CA 16
ATOM 27821 C C . PRO A 1 22 ? -2.019 -3.125 -6.272 1.00 0.00 22 PRO A C 16
ATOM 27822 O O . PRO A 1 22 ? -0.966 -3.621 -5.873 1.00 0.00 22 PRO A O 16
ATOM 27833 N N . SER A 1 23 ? -2.067 -2.194 -7.219 1.00 0.00 23 SER A N 16
ATOM 27834 C CA . SER A 1 23 ? -0.857 -1.692 -7.860 1.00 0.00 23 SER A CA 16
ATOM 27835 C C . SER A 1 23 ? -0.100 -0.749 -6.931 1.00 0.00 23 SER A C 16
ATOM 27836 O O . SER A 1 23 ? 1.131 -0.744 -6.903 1.00 0.00 23 SER A O 16
ATOM 27844 N N . CYS A 1 24 ? -0.845 0.047 -6.171 1.00 0.00 24 CYS A N 16
ATOM 27845 C CA . CYS A 1 24 ? -0.245 0.996 -5.240 1.00 0.00 24 CYS A CA 16
ATOM 27846 C C . CYS A 1 24 ? 0.657 0.280 -4.241 1.00 0.00 24 CYS A C 16
ATOM 27847 O O . CYS A 1 24 ? 1.706 0.796 -3.855 1.00 0.00 24 CYS A O 16
ATOM 27855 N N . PHE A 1 25 ? 0.241 -0.911 -3.823 1.00 0.00 25 PHE A N 16
ATOM 27856 C CA . PHE A 1 25 ? 1.011 -1.698 -2.865 1.00 0.00 25 PHE A CA 16
ATOM 27857 C C . PHE A 1 25 ? 2.435 -1.920 -3.365 1.00 0.00 25 PHE A C 16
ATOM 27858 O O . PHE A 1 25 ? 2.672 -2.039 -4.568 1.00 0.00 25 PHE A O 16
ATOM 27875 N N . LEU A 1 26 ? 3.380 -1.977 -2.433 1.00 0.00 26 LEU A N 16
ATOM 27876 C CA . LEU A 1 26 ? 4.782 -2.185 -2.778 1.00 0.00 26 LEU A CA 16
ATOM 27877 C C . LEU A 1 26 ? 5.528 -2.865 -1.634 1.00 0.00 26 LEU A C 16
ATOM 27878 O O . LEU A 1 26 ? 5.153 -2.735 -0.468 1.00 0.00 26 LEU A O 16
ATOM 27894 N N . LYS A 1 27 ? 6.589 -3.591 -1.974 1.00 0.00 27 LYS A N 16
ATOM 27895 C CA . LYS A 1 27 ? 7.390 -4.289 -0.977 1.00 0.00 27 LYS A CA 16
ATOM 27896 C C . LYS A 1 27 ? 8.573 -3.432 -0.533 1.00 0.00 27 LYS A C 16
ATOM 27897 O O . LYS A 1 27 ? 9.556 -3.289 -1.261 1.00 0.00 27 LYS A O 16
ATOM 27916 N N . VAL A 1 28 ? 8.471 -2.867 0.666 1.00 0.00 28 VAL A N 16
ATOM 27917 C CA . VAL A 1 28 ? 9.532 -2.029 1.208 1.00 0.00 28 VAL A CA 16
ATOM 27918 C C . VAL A 1 28 ? 9.566 -2.098 2.730 1.00 0.00 28 VAL A C 16
ATOM 27919 O O . VAL A 1 28 ? 8.674 -2.673 3.355 1.00 0.00 28 VAL A O 16
ATOM 27932 N N . SER A 1 29 ? 10.599 -1.508 3.322 1.00 0.00 29 SER A N 16
ATOM 27933 C CA . SER A 1 29 ? 10.750 -1.505 4.773 1.00 0.00 29 SER A CA 16
ATOM 27934 C C . SER A 1 29 ? 10.198 -0.215 5.375 1.00 0.00 29 SER A C 16
ATOM 27935 O O . SER A 1 29 ? 10.312 0.857 4.780 1.00 0.00 29 SER A O 16
ATOM 27943 N N . ARG A 1 30 ? 9.602 -0.329 6.557 1.00 0.00 30 ARG A N 16
ATOM 27944 C CA . ARG A 1 30 ? 9.032 0.827 7.239 1.00 0.00 30 ARG A CA 16
ATOM 27945 C C . ARG A 1 30 ? 9.961 2.031 7.136 1.00 0.00 30 ARG A C 16
ATOM 27946 O O . ARG A 1 30 ? 9.515 3.156 6.905 1.00 0.00 30 ARG A O 16
ATOM 27967 N N . LEU A 1 31 ? 11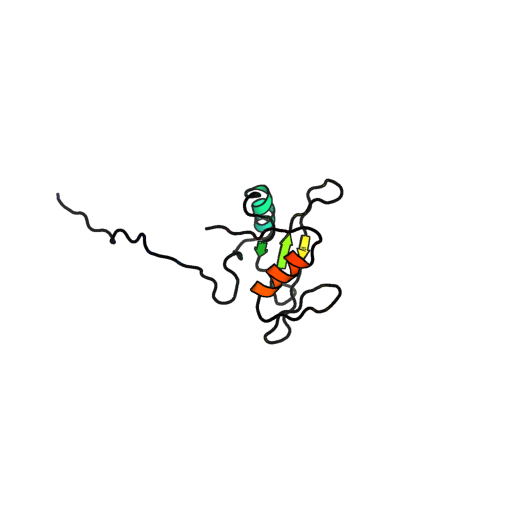.256 1.790 7.308 1.00 0.00 31 LEU A N 16
ATOM 27968 C CA . LEU A 1 31 ? 12.250 2.856 7.235 1.00 0.00 31 LEU A CA 16
ATOM 27969 C C . LEU A 1 31 ? 12.087 3.665 5.953 1.00 0.00 31 LEU A C 16
ATOM 27970 O O . LEU A 1 31 ? 11.889 4.879 5.995 1.00 0.00 31 LEU A O 16
ATOM 27986 N N . GLU A 1 32 ? 12.168 2.983 4.815 1.00 0.00 32 GLU A N 16
ATOM 27987 C CA . GLU A 1 32 ? 12.029 3.641 3.520 1.00 0.00 32 GLU A CA 16
ATOM 27988 C C . GLU A 1 32 ? 10.612 4.179 3.333 1.00 0.00 32 GLU A C 16
ATOM 27989 O O . GLU A 1 32 ? 10.410 5.383 3.185 1.00 0.00 32 GLU A O 16
ATOM 28001 N N . ALA A 1 33 ? 9.637 3.276 3.341 1.00 0.00 33 ALA A N 16
ATOM 28002 C CA . ALA A 1 33 ? 8.241 3.660 3.174 1.00 0.00 33 ALA A CA 16
ATOM 28003 C C . ALA A 1 33 ? 7.966 5.021 3.804 1.00 0.00 33 ALA A C 16
ATOM 28004 O O . ALA A 1 33 ? 7.204 5.822 3.265 1.00 0.00 33 ALA A O 16
ATOM 28011 N N . GLN A 1 34 ? 8.591 5.274 4.951 1.00 0.00 34 GLN A N 16
ATOM 28012 C CA . GLN A 1 34 ? 8.411 6.537 5.654 1.00 0.00 34 GLN A CA 16
ATOM 28013 C C . GLN A 1 34 ? 8.958 7.700 4.833 1.00 0.00 34 GLN A C 16
ATOM 28014 O O . GLN A 1 34 ? 8.288 8.719 4.657 1.00 0.00 34 GLN A O 16
ATOM 28028 N N . LEU A 1 35 ? 10.179 7.543 4.334 1.00 0.00 35 LEU A N 16
ATOM 28029 C CA . LEU A 1 35 ? 10.817 8.581 3.531 1.00 0.00 35 LEU A CA 16
ATOM 28030 C C . LEU A 1 35 ? 10.260 8.590 2.111 1.00 0.00 35 LEU A C 16
ATOM 28031 O O . LEU A 1 35 ? 10.390 9.578 1.388 1.00 0.00 35 LEU A O 16
ATOM 28047 N N . LEU A 1 36 ? 9.639 7.483 1.718 1.00 0.00 36 LEU A N 16
ATOM 28048 C CA . LEU A 1 36 ? 9.060 7.364 0.384 1.00 0.00 36 LEU A CA 16
ATOM 28049 C C . LEU A 1 36 ? 7.943 8.382 0.182 1.00 0.00 36 LEU A C 16
ATOM 28050 O O . LEU A 1 36 ? 7.579 8.704 -0.950 1.00 0.00 36 LEU A O 16
ATOM 28066 N N . LEU A 1 37 ? 7.403 8.887 1.286 1.00 0.00 37 LEU A N 16
ATOM 28067 C CA . LEU A 1 37 ? 6.328 9.871 1.230 1.00 0.00 37 LEU A CA 16
ATOM 28068 C C . LEU A 1 37 ? 6.866 11.243 0.837 1.00 0.00 37 LEU A C 16
ATOM 28069 O O . LEU A 1 37 ? 6.444 11.822 -0.163 1.00 0.00 37 LEU A O 16
ATOM 28085 N N . GLU A 1 38 ? 7.801 11.756 1.631 1.00 0.00 38 GLU A N 16
ATOM 28086 C CA . GLU A 1 38 ? 8.397 13.060 1.364 1.00 0.00 38 GLU A CA 16
ATOM 28087 C C . GLU A 1 38 ? 9.022 13.097 -0.028 1.00 0.00 38 GLU A C 16
ATOM 28088 O O . GLU A 1 38 ? 8.954 14.111 -0.723 1.00 0.00 38 GLU A O 16
ATOM 28100 N N . ARG A 1 39 ? 9.630 11.986 -0.427 1.00 0.00 39 ARG A N 16
ATOM 28101 C CA . ARG A 1 39 ? 10.269 11.892 -1.734 1.00 0.00 39 ARG A CA 16
ATOM 28102 C C . ARG A 1 39 ? 9.253 12.108 -2.852 1.00 0.00 39 ARG A C 16
ATOM 28103 O O . ARG A 1 39 ? 9.425 12.985 -3.699 1.00 0.00 39 ARG A O 16
ATOM 28124 N N . TYR A 1 40 ? 8.198 11.302 -2.849 1.00 0.00 40 TYR A N 16
ATOM 28125 C CA . TYR A 1 40 ? 7.155 11.403 -3.865 1.00 0.00 40 TYR A CA 16
ATOM 28126 C C . TYR A 1 40 ? 5.821 11.796 -3.238 1.00 0.00 40 TYR A C 16
ATOM 28127 O O . TYR A 1 40 ? 4.934 10.967 -3.033 1.00 0.00 40 TYR A O 16
ATOM 28145 N N . PRO A 1 41 ? 5.674 13.093 -2.928 1.00 0.00 41 PRO A N 16
ATOM 28146 C CA . PRO A 1 41 ? 4.451 13.627 -2.322 1.00 0.00 41 PRO A CA 16
ATOM 28147 C C . PRO A 1 41 ? 3.275 13.626 -3.292 1.00 0.00 41 PRO A C 16
ATOM 28148 O O . PRO A 1 41 ? 2.190 13.145 -2.965 1.00 0.00 41 PRO A O 16
ATOM 28159 N N . GLU A 1 42 ? 3.498 14.166 -4.487 1.00 0.00 42 GLU A N 16
ATOM 28160 C CA . GLU A 1 42 ? 2.454 14.226 -5.503 1.00 0.00 42 GLU A CA 16
ATOM 28161 C C . GLU A 1 42 ? 1.818 12.854 -5.712 1.00 0.00 42 GLU A C 16
ATOM 28162 O O . GLU A 1 42 ? 0.649 12.751 -6.086 1.00 0.00 42 GLU A O 16
ATOM 28174 N N . CYS A 1 43 ? 2.596 11.805 -5.469 1.00 0.00 43 CYS A N 16
ATOM 28175 C CA . CYS A 1 43 ? 2.110 10.440 -5.630 1.00 0.00 43 CYS A CA 16
ATOM 28176 C C . CYS A 1 43 ? 1.373 9.973 -4.380 1.00 0.00 43 CYS A C 16
ATOM 28177 O O . CYS A 1 43 ? 1.450 8.805 -4.001 1.00 0.00 43 CYS A O 16
ATOM 28185 N N . GLY A 1 44 ? 0.658 10.895 -3.741 1.00 0.00 44 GLY A N 16
ATOM 28186 C CA . GLY A 1 44 ? -0.082 10.559 -2.539 1.00 0.00 44 GLY A CA 16
ATOM 28187 C C . GLY A 1 44 ? 0.825 10.157 -1.394 1.00 0.00 44 GLY A C 16
ATOM 28188 O O . GLY A 1 44 ? 2.049 10.209 -1.514 1.00 0.00 44 GLY A O 16
ATOM 28192 N N . ASN A 1 45 ? 0.226 9.755 -0.278 1.00 0.00 45 ASN A N 16
ATOM 28193 C CA . ASN A 1 45 ? 0.988 9.345 0.896 1.00 0.00 45 ASN A CA 16
ATOM 28194 C C . ASN A 1 45 ? 0.520 7.983 1.400 1.00 0.00 45 ASN A C 16
ATOM 28195 O O . ASN A 1 45 ? 1.297 7.222 1.978 1.00 0.00 45 ASN A O 16
ATOM 28206 N N . LEU A 1 46 ? -0.754 7.682 1.177 1.00 0.00 46 LEU A N 16
ATOM 28207 C CA . LEU A 1 46 ? -1.327 6.412 1.608 1.00 0.00 46 LEU A CA 16
ATOM 28208 C C . LEU A 1 46 ? -0.671 5.244 0.880 1.00 0.00 46 LEU A C 16
ATOM 28209 O O . LEU A 1 46 ? -1.030 4.924 -0.254 1.00 0.00 46 LEU A O 16
ATOM 28225 N N . LEU A 1 47 ? 0.291 4.607 1.539 1.00 0.00 47 LEU A N 16
ATOM 28226 C CA . LEU A 1 47 ? 0.996 3.472 0.957 1.00 0.00 47 LEU A CA 16
ATOM 28227 C C . LEU A 1 47 ? 0.889 2.243 1.855 1.00 0.00 47 LEU A C 16
ATOM 28228 O O . LEU A 1 47 ? 0.718 2.363 3.069 1.00 0.00 47 LEU A O 16
ATOM 28244 N N . LEU A 1 48 ? 0.992 1.065 1.252 1.00 0.00 48 LEU A N 16
ATOM 28245 C CA . LEU A 1 48 ? 0.909 -0.186 1.998 1.00 0.00 48 LEU A CA 16
ATOM 28246 C C . LEU A 1 48 ? 2.226 -0.951 1.927 1.00 0.00 48 LEU A C 16
ATOM 28247 O O . LEU A 1 48 ? 2.720 -1.257 0.842 1.00 0.00 48 LEU A O 16
ATOM 28263 N N . ARG A 1 49 ? 2.789 -1.258 3.091 1.00 0.00 49 ARG A N 16
ATOM 28264 C CA . ARG A 1 49 ? 4.049 -1.989 3.162 1.00 0.00 49 ARG A CA 16
ATOM 28265 C C . ARG A 1 49 ? 3.890 -3.271 3.973 1.00 0.00 49 ARG A C 16
ATOM 28266 O O . ARG A 1 49 ? 3.105 -3.342 4.919 1.00 0.00 49 ARG A O 16
ATOM 28287 N N . PRO A 1 50 ? 4.651 -4.309 3.596 1.00 0.00 50 PRO A N 16
ATOM 28288 C CA . PRO A 1 50 ? 4.612 -5.607 4.275 1.00 0.00 50 PRO A CA 16
ATOM 28289 C C . PRO A 1 50 ? 5.215 -5.547 5.675 1.00 0.00 50 PRO A C 16
ATOM 28290 O O . PRO A 1 50 ? 6.343 -5.088 5.855 1.00 0.00 50 PRO A O 16
ATOM 28301 N N . SER A 1 51 ? 4.458 -6.015 6.661 1.00 0.00 51 SER A N 16
ATOM 28302 C CA . SER A 1 51 ? 4.917 -6.012 8.045 1.00 0.00 51 SER A CA 16
ATOM 28303 C C . SER A 1 51 ? 5.525 -7.360 8.419 1.00 0.00 51 SER A C 16
ATOM 28304 O O . SER A 1 51 ? 5.409 -8.334 7.677 1.00 0.00 51 SER A O 16
ATOM 28312 N N . GLY A 1 52 ? 6.177 -7.408 9.578 1.00 0.00 52 GLY A N 16
ATOM 28313 C CA . GLY A 1 52 ? 6.795 -8.640 10.032 1.00 0.00 52 GLY A CA 16
ATOM 28314 C C . GLY A 1 52 ? 6.577 -8.887 11.511 1.00 0.00 52 GLY A C 16
ATOM 28315 O O . GLY A 1 52 ? 5.947 -9.872 11.897 1.00 0.00 52 GLY A O 16
ATOM 28319 N N . ASP A 1 53 ? 7.102 -7.992 12.341 1.00 0.00 53 ASP A N 16
ATOM 28320 C CA . ASP A 1 53 ? 6.963 -8.118 13.787 1.00 0.00 53 ASP A CA 16
ATOM 28321 C C . ASP A 1 53 ? 5.611 -7.587 14.252 1.00 0.00 53 ASP A C 16
ATOM 28322 O O . ASP A 1 53 ? 5.408 -6.377 14.351 1.00 0.00 53 ASP A O 16
ATOM 28331 N N . GLY A 1 54 ? 4.687 -8.500 14.534 1.00 0.00 54 GLY A N 16
ATOM 28332 C CA . GLY A 1 54 ? 3.365 -8.104 14.984 1.00 0.00 54 GLY A CA 16
ATOM 28333 C C . GLY A 1 54 ? 2.293 -9.095 14.578 1.00 0.00 54 GLY A C 16
ATOM 28334 O O . GLY A 1 54 ? 1.595 -9.648 15.427 1.00 0.00 54 GLY A O 16
ATOM 28338 N N . ALA A 1 55 ? 2.160 -9.321 13.274 1.00 0.00 55 ALA A N 16
ATOM 28339 C CA . ALA A 1 55 ? 1.166 -10.253 12.757 1.00 0.00 55 ALA A CA 16
ATOM 28340 C C . ALA A 1 55 ? 1.424 -10.571 11.288 1.00 0.00 55 ALA A C 16
ATOM 28341 O O . ALA A 1 55 ? 2.291 -9.969 10.655 1.00 0.00 55 ALA A O 16
ATOM 28348 N N . ASP A 1 56 ? 0.666 -11.522 10.752 1.00 0.00 56 ASP A N 16
ATOM 28349 C CA . ASP A 1 56 ? 0.812 -11.920 9.357 1.00 0.00 56 ASP A CA 16
ATOM 28350 C C . ASP A 1 56 ? -0.157 -11.148 8.467 1.00 0.00 56 ASP A C 16
ATOM 28351 O O . ASP A 1 56 ? -1.247 -11.627 8.157 1.00 0.00 56 ASP A O 16
ATOM 28360 N N . GLY A 1 57 ? 0.248 -9.949 8.059 1.00 0.00 57 GLY A N 16
ATOM 28361 C CA . GLY A 1 57 ? -0.597 -9.130 7.210 1.00 0.00 57 GLY A CA 16
ATOM 28362 C C . GLY A 1 57 ? 0.179 -8.035 6.504 1.00 0.00 57 GLY A C 16
ATOM 28363 O O . GLY A 1 57 ? 1.258 -8.279 5.964 1.00 0.00 57 GLY A O 16
ATOM 28367 N N . VAL A 1 58 ? -0.372 -6.826 6.507 1.00 0.00 58 VAL A N 16
ATOM 28368 C CA . VAL A 1 58 ? 0.275 -5.690 5.860 1.00 0.00 58 VAL A CA 16
ATOM 28369 C C . VAL A 1 58 ? 0.015 -4.399 6.629 1.00 0.00 58 VAL A C 16
ATOM 28370 O O . VAL A 1 58 ? -1.074 -4.194 7.166 1.00 0.00 58 VAL A O 16
ATOM 28383 N N . SER A 1 59 ? 1.019 -3.531 6.676 1.00 0.00 59 SER A N 16
ATOM 28384 C CA . SER A 1 59 ? 0.900 -2.260 7.382 1.00 0.00 59 SER A CA 16
ATOM 28385 C C . SER A 1 59 ? 0.520 -1.139 6.421 1.00 0.00 59 SER A C 16
ATOM 28386 O O . SER A 1 59 ? 0.788 -1.216 5.221 1.00 0.00 59 SER A O 16
ATOM 28394 N N . VAL A 1 60 ? -0.106 -0.096 6.956 1.00 0.00 60 VAL A N 16
ATOM 28395 C CA . VAL A 1 60 ? -0.523 1.043 6.147 1.00 0.00 60 VAL A CA 16
ATOM 28396 C C . VAL A 1 60 ? 0.073 2.341 6.678 1.00 0.00 60 VAL A C 16
ATOM 28397 O O . VAL A 1 60 ? -0.324 2.835 7.736 1.00 0.00 60 VAL A O 16
ATOM 28410 N N . THR A 1 61 ? 1.028 2.894 5.938 1.00 0.00 61 THR A N 16
ATOM 28411 C CA . THR A 1 61 ? 1.681 4.135 6.334 1.00 0.00 61 THR A CA 16
ATOM 28412 C C . THR A 1 61 ? 0.940 5.347 5.780 1.00 0.00 61 THR A C 16
ATOM 28413 O O . THR A 1 61 ? 0.912 5.571 4.569 1.00 0.00 61 THR A O 16
ATOM 28424 N N . THR A 1 62 ? 0.341 6.128 6.673 1.00 0.00 62 THR A N 16
ATOM 28425 C CA . THR A 1 62 ? -0.401 7.317 6.274 1.00 0.00 62 THR A CA 16
ATOM 28426 C C . THR A 1 62 ? 0.152 8.564 6.954 1.00 0.00 62 THR A C 16
ATOM 28427 O O . THR A 1 62 ? 0.143 8.669 8.181 1.00 0.00 62 THR A O 16
ATOM 28438 N N . ARG A 1 63 ? 0.630 9.508 6.150 1.00 0.00 63 ARG A N 16
ATOM 28439 C CA . ARG A 1 63 ? 1.187 10.749 6.676 1.00 0.00 63 ARG A CA 16
ATOM 28440 C C . ARG A 1 63 ? 0.260 11.926 6.387 1.00 0.00 63 ARG A C 16
ATOM 28441 O O . ARG A 1 63 ? 0.349 12.553 5.332 1.00 0.00 63 ARG A O 16
ATOM 28462 N N . GLN A 1 64 ? -0.628 12.219 7.332 1.00 0.00 64 GLN A N 16
ATOM 28463 C CA . GLN A 1 64 ? -1.571 13.320 7.178 1.00 0.00 64 GLN A CA 16
ATOM 28464 C C . GLN A 1 64 ? -0.925 14.648 7.556 1.00 0.00 64 GLN A C 16
ATOM 28465 O O . GLN A 1 64 ? 0.262 14.702 7.877 1.00 0.00 64 GLN A O 16
ATOM 28479 N N . MET A 1 65 ? -1.712 15.717 7.514 1.00 0.00 65 MET A N 16
ATOM 28480 C CA . MET A 1 65 ? -1.215 17.046 7.853 1.00 0.00 65 MET A CA 16
ATOM 28481 C C . MET A 1 65 ? -2.118 17.717 8.885 1.00 0.00 65 MET A C 16
ATOM 28482 O O . MET A 1 65 ? -3.216 18.171 8.561 1.00 0.00 65 MET A O 16
ATOM 28496 N N . HIS A 1 66 ? -1.648 17.775 10.127 1.00 0.00 66 HIS A N 16
ATOM 28497 C CA . HIS A 1 66 ? -2.413 18.391 11.205 1.00 0.00 66 HIS A CA 16
ATOM 28498 C C . HIS A 1 66 ? -1.825 19.748 11.581 1.00 0.00 66 HIS A C 16
ATOM 28499 O O . HIS A 1 66 ? -0.905 20.239 10.929 1.00 0.00 66 HIS A O 16
ATOM 28514 N N . ASN A 1 67 ? -2.364 20.348 12.638 1.00 0.00 67 ASN A N 16
ATOM 28515 C CA . ASN A 1 67 ? -1.894 21.650 13.100 1.00 0.00 67 ASN A CA 16
ATOM 28516 C C . ASN A 1 67 ? -0.396 21.803 12.858 1.00 0.00 67 ASN A C 16
ATOM 28517 O O . ASN A 1 67 ? 0.422 21.410 13.689 1.00 0.00 67 ASN A O 16
ATOM 28528 N N . GLY A 1 68 ? -0.043 22.381 11.713 1.00 0.00 68 GLY A N 16
ATOM 28529 C CA . GLY A 1 68 ? 1.356 22.577 11.382 1.00 0.00 68 GLY A CA 16
ATOM 28530 C C . GLY A 1 68 ? 2.234 21.446 11.876 1.00 0.00 68 GLY A C 16
ATOM 28531 O O . GLY A 1 68 ? 3.383 21.662 12.261 1.00 0.00 68 GLY A O 16
ATOM 28535 N N . THR A 1 69 ? 1.691 20.231 11.869 1.00 0.00 69 THR A N 16
ATOM 28536 C CA . THR A 1 69 ? 2.431 19.060 12.322 1.00 0.00 69 THR A CA 16
ATOM 28537 C C . THR A 1 69 ? 2.159 17.857 11.428 1.00 0.00 69 THR A C 16
ATOM 28538 O O . THR A 1 69 ? 1.007 17.548 11.119 1.00 0.00 69 THR A O 16
ATOM 28549 N N . HIS A 1 70 ? 3.226 17.180 11.013 1.00 0.00 70 HIS A N 16
ATOM 28550 C CA . HIS A 1 70 ? 3.100 16.008 10.154 1.00 0.00 70 HIS A CA 16
ATOM 28551 C C . HIS A 1 70 ? 3.142 14.724 10.977 1.00 0.00 70 HIS A C 16
ATOM 28552 O O . HIS A 1 70 ? 4.195 14.333 11.484 1.00 0.00 70 HIS A O 16
ATOM 28567 N N . VAL A 1 71 ? 1.992 14.071 11.107 1.00 0.00 71 VAL A N 16
ATOM 28568 C CA . VAL A 1 71 ? 1.898 12.831 11.867 1.00 0.00 71 VAL A CA 16
ATOM 28569 C C . VAL A 1 71 ? 1.983 11.616 10.950 1.00 0.00 71 VAL A C 16
ATOM 28570 O O . VAL A 1 71 ? 1.493 11.642 9.821 1.00 0.00 71 VAL A O 16
ATOM 28583 N N . VAL A 1 72 ? 2.606 10.551 11.444 1.00 0.00 72 VAL A N 16
ATOM 28584 C CA . VAL A 1 72 ? 2.753 9.323 10.670 1.00 0.00 72 VAL A CA 16
ATOM 28585 C C . VAL A 1 72 ? 2.183 8.127 11.424 1.00 0.00 72 VAL A C 16
ATOM 28586 O O . VAL A 1 72 ? 2.853 7.537 12.271 1.00 0.00 72 VAL A O 16
ATOM 28599 N N . ARG A 1 73 ? 0.942 7.773 11.107 1.00 0.00 73 ARG A N 16
ATOM 28600 C CA . ARG A 1 73 ? 0.279 6.647 11.754 1.00 0.00 73 ARG A CA 16
ATOM 28601 C C . ARG A 1 73 ? 0.393 5.386 10.901 1.00 0.00 73 ARG A C 16
ATOM 28602 O O . ARG A 1 73 ? 0.530 5.461 9.680 1.00 0.00 73 ARG A O 16
ATOM 28623 N N . HIS A 1 74 ? 0.337 4.229 11.553 1.00 0.00 74 HIS A N 16
ATOM 28624 C CA . HIS A 1 74 ? 0.432 2.952 10.855 1.00 0.00 74 HIS A CA 16
ATOM 28625 C C . HIS A 1 74 ? -0.726 2.036 11.237 1.00 0.00 74 HIS A C 16
ATOM 28626 O O . HIS A 1 74 ? -0.915 1.715 12.411 1.00 0.00 74 HIS A O 16
ATOM 28641 N N . TYR A 1 75 ? -1.496 1.618 10.239 1.00 0.00 75 TYR A N 16
ATOM 28642 C CA . TYR A 1 75 ? -2.637 0.740 10.472 1.00 0.00 75 TYR A CA 16
ATOM 28643 C C . TYR A 1 75 ? -2.355 -0.668 9.959 1.00 0.00 75 TYR A C 16
ATOM 28644 O O . TYR A 1 75 ? -2.074 -0.867 8.776 1.00 0.00 75 TYR A O 16
ATOM 28662 N N . LYS A 1 76 ? -2.433 -1.645 10.856 1.00 0.00 76 LYS A N 16
ATOM 28663 C CA . LYS A 1 76 ? -2.188 -3.036 10.497 1.00 0.00 76 LYS A CA 16
ATOM 28664 C C . LYS A 1 76 ? -3.492 -3.745 10.143 1.00 0.00 76 LYS A C 16
ATOM 28665 O O . LYS A 1 76 ? -4.519 -3.533 10.788 1.00 0.00 76 LYS A O 16
ATOM 28684 N N . VAL A 1 77 ? -3.444 -4.587 9.117 1.00 0.00 77 VAL A N 16
ATOM 28685 C CA . VAL A 1 77 ? -4.620 -5.329 8.680 1.00 0.00 77 VAL A CA 16
ATOM 28686 C C . VAL A 1 77 ? -4.447 -6.825 8.919 1.00 0.00 77 VAL A C 16
ATOM 28687 O O . VAL A 1 77 ? -3.582 -7.464 8.320 1.00 0.00 77 VAL A O 16
ATOM 28700 N N . LYS A 1 78 ? -5.277 -7.378 9.797 1.00 0.00 78 LYS A N 16
ATOM 28701 C CA . LYS A 1 78 ? -5.218 -8.800 10.115 1.00 0.00 78 LYS A CA 16
ATOM 28702 C C . LYS A 1 78 ? -5.685 -9.642 8.931 1.00 0.00 78 LYS A C 16
ATOM 28703 O O . LYS A 1 78 ? -6.423 -9.163 8.070 1.00 0.00 78 LYS A O 16
ATOM 28722 N N . ARG A 1 79 ? -5.251 -10.898 8.897 1.00 0.00 79 ARG A N 16
ATOM 28723 C CA . ARG A 1 79 ? -5.624 -11.805 7.818 1.00 0.00 79 ARG A CA 16
ATOM 28724 C C . ARG A 1 79 ? -6.610 -12.860 8.313 1.00 0.00 79 ARG A C 16
ATOM 28725 O O . ARG A 1 79 ? -6.367 -13.527 9.318 1.00 0.00 79 ARG A O 16
ATOM 28746 N N . GLU A 1 80 ? -7.722 -13.003 7.600 1.00 0.00 80 GLU A N 16
ATOM 28747 C CA . GLU A 1 80 ? -8.744 -13.976 7.968 1.00 0.00 80 GLU A CA 16
ATOM 28748 C C . GLU A 1 80 ? -9.486 -14.481 6.732 1.00 0.00 80 GLU A C 16
ATOM 28749 O O . GLU A 1 80 ? -10.306 -13.769 6.155 1.00 0.00 80 GLU A O 16
ATOM 28761 N N . GLY A 1 81 ? -9.188 -15.714 6.334 1.00 0.00 81 GLY A N 16
ATOM 28762 C CA . GLY A 1 81 ? -9.834 -16.293 5.170 1.00 0.00 81 GLY A CA 16
ATOM 28763 C C . GLY A 1 81 ? -9.539 -15.521 3.900 1.00 0.00 81 GLY A C 16
ATOM 28764 O O . GLY A 1 81 ? -8.542 -14.804 3.801 1.00 0.00 81 GLY A O 16
ATOM 28768 N N . PRO A 1 82 ? -10.416 -15.666 2.896 1.00 0.00 82 PRO A N 16
ATOM 28769 C CA . PRO A 1 82 ? -10.266 -14.986 1.607 1.00 0.00 82 PRO A CA 16
ATOM 28770 C C . PRO A 1 82 ? -10.489 -13.481 1.716 1.00 0.00 82 PRO A C 16
ATOM 28771 O O . PRO A 1 82 ? -10.278 -12.741 0.755 1.00 0.00 82 PRO A O 16
ATOM 28782 N N . LYS A 1 83 ? -10.918 -13.034 2.892 1.00 0.00 83 LYS A N 16
ATOM 28783 C CA . LYS A 1 83 ? -11.169 -11.618 3.128 1.00 0.00 83 LYS A CA 16
ATOM 28784 C C . LYS A 1 83 ? -10.134 -11.035 4.085 1.00 0.00 83 LYS A C 16
ATOM 28785 O O . LYS A 1 83 ? -9.577 -11.746 4.921 1.00 0.00 83 LYS A O 16
ATOM 28804 N N . TYR A 1 84 ? -9.884 -9.736 3.958 1.00 0.00 84 TYR A N 16
ATOM 28805 C CA . TYR A 1 84 ? -8.916 -9.057 4.812 1.00 0.00 84 TYR A CA 16
ATOM 28806 C C . TYR A 1 84 ? -9.620 -8.264 5.908 1.00 0.00 84 TYR A C 16
ATOM 28807 O O . TYR A 1 84 ? -10.659 -7.646 5.675 1.00 0.00 84 TYR A O 16
ATOM 28825 N N . VAL A 1 85 ? -9.043 -8.285 7.107 1.00 0.00 85 VAL A N 16
ATOM 28826 C CA . VAL A 1 85 ? -9.612 -7.567 8.241 1.00 0.00 85 VAL A CA 16
ATOM 28827 C C . VAL A 1 85 ? -8.671 -6.471 8.726 1.00 0.00 85 VAL A C 16
ATOM 28828 O O . VAL A 1 85 ? -7.483 -6.711 8.944 1.00 0.00 85 VAL A O 16
ATOM 28841 N N . ILE A 1 86 ? -9.209 -5.266 8.891 1.00 0.00 86 ILE A N 16
ATOM 28842 C CA . ILE A 1 86 ? -8.416 -4.133 9.352 1.00 0.00 86 ILE A CA 16
ATOM 28843 C C . ILE A 1 86 ? -8.367 -4.080 10.875 1.00 0.00 86 ILE A C 16
ATOM 28844 O O . ILE A 1 86 ? -9.354 -4.370 11.549 1.00 0.00 86 ILE A O 16
ATOM 28860 N N . ASP A 1 87 ? -7.210 -3.705 11.411 1.00 0.00 87 ASP A N 16
ATOM 28861 C CA . ASP A 1 87 ? -7.031 -3.611 12.855 1.00 0.00 87 ASP A CA 16
ATOM 28862 C C . ASP A 1 87 ? -7.412 -2.223 13.360 1.00 0.00 87 ASP A C 16
ATOM 28863 O O . ASP A 1 87 ? -6.562 -1.468 13.834 1.00 0.00 87 ASP A O 16
ATOM 28872 N N . VAL A 1 88 ? -8.695 -1.891 13.252 1.00 0.00 88 VAL A N 16
ATOM 28873 C CA . VAL A 1 88 ? -9.189 -0.593 13.698 1.00 0.00 88 VAL A CA 16
ATOM 28874 C C . VAL A 1 88 ? -10.453 -0.745 14.537 1.00 0.00 88 VAL A C 16
ATOM 28875 O O . VAL A 1 88 ? -10.890 -1.860 14.822 1.00 0.00 88 VAL A O 16
ATOM 28888 N N . GLU A 1 89 ? -11.038 0.383 14.926 1.00 0.00 89 GLU A N 16
ATOM 28889 C CA . GLU A 1 89 ? -12.253 0.375 15.731 1.00 0.00 89 GLU A CA 16
ATOM 28890 C C . GLU A 1 89 ? -13.134 -0.819 15.376 1.00 0.00 89 GLU A C 16
ATOM 28891 O O . GLU A 1 89 ? -13.386 -1.687 16.211 1.00 0.00 89 GLU A O 16
ATOM 28903 N N . GLN A 1 90 ? -13.598 -0.854 14.131 1.00 0.00 90 GLN A N 16
ATOM 28904 C CA . GLN A 1 90 ? -14.451 -1.941 13.665 1.00 0.00 90 GLN A CA 16
ATOM 28905 C C . GLN A 1 90 ? -13.725 -2.801 12.635 1.00 0.00 90 GLN A C 16
ATOM 28906 O O . GLN A 1 90 ? -13.020 -2.299 11.760 1.00 0.00 90 GLN A O 16
ATOM 28920 N N . PRO A 1 91 ? -13.900 -4.125 12.741 1.00 0.00 91 PRO A N 16
ATOM 28921 C CA . PRO A 1 91 ? -13.269 -5.083 11.827 1.00 0.00 91 PRO A CA 16
ATOM 28922 C C . PRO A 1 91 ? -13.860 -5.018 10.423 1.00 0.00 91 PRO A C 16
ATOM 28923 O O . PRO A 1 91 ? -14.779 -5.766 10.091 1.00 0.00 91 PRO A O 16
ATOM 28934 N N . PHE A 1 92 ? -13.324 -4.121 9.602 1.00 0.00 92 PHE A N 16
ATOM 28935 C CA . PHE A 1 92 ? -13.798 -3.959 8.233 1.00 0.00 92 PHE A CA 16
ATOM 28936 C C . PHE A 1 92 ? -13.315 -5.107 7.350 1.00 0.00 92 PHE A C 16
ATOM 28937 O O . PHE A 1 92 ? -12.121 -5.238 7.082 1.00 0.00 92 PHE A O 16
ATOM 28954 N N . SER A 1 93 ? -14.253 -5.934 6.901 1.00 0.00 93 SER A N 16
ATOM 28955 C CA . SER A 1 93 ? -13.924 -7.074 6.053 1.00 0.00 93 SER A CA 16
ATOM 28956 C C . SER A 1 93 ? -14.169 -6.746 4.583 1.00 0.00 93 SER A C 16
ATOM 28957 O O . SER A 1 93 ? -15.176 -6.130 4.233 1.00 0.00 93 SER A O 16
ATOM 28965 N N . CYS A 1 94 ? -13.241 -7.161 3.728 1.00 0.00 94 CYS A N 16
ATOM 28966 C CA . CYS A 1 94 ? -13.355 -6.911 2.296 1.00 0.00 94 CYS A CA 16
ATOM 28967 C C . CYS A 1 94 ? -13.219 -8.208 1.504 1.00 0.00 94 CYS A C 16
ATOM 28968 O O . CYS A 1 94 ? -13.129 -9.293 2.081 1.00 0.00 94 CYS A O 16
ATOM 28976 N N . THR A 1 95 ? -13.206 -8.090 0.180 1.00 0.00 95 THR A N 16
ATOM 28977 C CA . THR A 1 95 ? -13.084 -9.252 -0.690 1.00 0.00 95 THR A CA 16
ATOM 28978 C C . THR A 1 95 ? -11.659 -9.403 -1.210 1.00 0.00 95 THR A C 16
ATOM 28979 O O . THR A 1 95 ? -11.286 -10.453 -1.733 1.00 0.00 95 THR A O 16
ATOM 28990 N N . SER A 1 96 ? -10.866 -8.347 -1.064 1.00 0.00 96 SER A N 16
ATOM 28991 C CA . SER A 1 96 ? -9.482 -8.361 -1.522 1.00 0.00 96 SER A CA 16
ATOM 28992 C C . SER A 1 96 ? -8.723 -7.145 -0.996 1.00 0.00 96 SER A C 16
ATOM 28993 O O . SER A 1 96 ? -9.277 -6.049 -0.896 1.00 0.00 96 SER A O 16
ATOM 29001 N N . LEU A 1 97 ? -7.453 -7.347 -0.664 1.00 0.00 97 LEU A N 16
ATOM 29002 C CA . LEU A 1 97 ? -6.617 -6.268 -0.149 1.00 0.00 97 LEU A CA 16
ATOM 29003 C C . LEU A 1 97 ? -7.010 -4.931 -0.770 1.00 0.00 97 LEU A C 16
ATOM 29004 O O . LEU A 1 97 ? -7.214 -3.944 -0.063 1.00 0.00 97 LEU A O 16
ATOM 29020 N N . ASP A 1 98 ? -7.114 -4.908 -2.094 1.00 0.00 98 ASP A N 16
ATOM 29021 C CA . ASP A 1 98 ? -7.486 -3.692 -2.810 1.00 0.00 98 ASP A CA 16
ATOM 29022 C C . ASP A 1 98 ? -8.511 -2.887 -2.019 1.00 0.00 98 ASP A C 16
ATOM 29023 O O . ASP A 1 98 ? -8.238 -1.768 -1.589 1.00 0.00 98 ASP A O 16
ATOM 29032 N N . ALA A 1 99 ? -9.693 -3.466 -1.832 1.00 0.00 99 ALA A N 16
ATOM 29033 C CA . ALA A 1 99 ? -10.760 -2.803 -1.093 1.00 0.00 99 ALA A CA 16
ATOM 29034 C C . ALA A 1 99 ? -10.206 -2.043 0.107 1.00 0.00 99 ALA A C 16
ATOM 29035 O O . ALA A 1 99 ? -10.471 -0.852 0.277 1.00 0.00 99 ALA A O 16
ATOM 29042 N N . VAL A 1 100 ? -9.434 -2.737 0.938 1.00 0.00 100 VAL A N 16
ATOM 29043 C CA . VAL A 1 100 ? -8.841 -2.126 2.121 1.00 0.00 100 VAL A CA 16
ATOM 29044 C C . VAL A 1 100 ? -8.363 -0.709 1.828 1.00 0.00 100 VAL A C 16
ATOM 29045 O O . VAL A 1 100 ? -8.593 0.211 2.614 1.00 0.00 100 VAL A O 16
ATOM 29058 N N . VAL A 1 101 ? -7.697 -0.538 0.690 1.00 0.00 101 VAL A N 16
ATOM 29059 C CA . VAL A 1 101 ? -7.188 0.769 0.291 1.00 0.00 101 VAL A CA 16
ATOM 29060 C C . VAL A 1 101 ? -8.325 1.761 0.079 1.00 0.00 101 VAL A C 16
ATOM 29061 O O . VAL A 1 101 ? -8.196 2.944 0.388 1.00 0.00 101 VAL A O 16
ATOM 29074 N N . ASN A 1 102 ? -9.442 1.269 -0.449 1.00 0.00 102 ASN A N 16
ATOM 29075 C CA . ASN A 1 102 ? -10.604 2.114 -0.702 1.00 0.00 102 ASN A CA 16
ATOM 29076 C C . ASN A 1 102 ? -11.298 2.489 0.605 1.00 0.00 102 ASN A C 16
ATOM 29077 O O . ASN A 1 102 ? -11.746 3.624 0.777 1.00 0.00 102 ASN A O 16
ATOM 29088 N N . TYR A 1 103 ? -11.382 1.532 1.520 1.00 0.00 103 TYR A N 16
ATOM 29089 C CA . TYR A 1 103 ? -12.021 1.762 2.811 1.00 0.00 103 TYR A CA 16
ATOM 29090 C C . TYR A 1 103 ? -11.591 3.101 3.402 1.00 0.00 103 TYR A C 16
ATOM 29091 O O . TYR A 1 103 ? -12.424 3.903 3.823 1.00 0.00 103 TYR A O 16
ATOM 29109 N N . PHE A 1 104 ? -10.284 3.335 3.428 1.00 0.00 104 PHE A N 16
ATOM 29110 C CA . PHE A 1 104 ? -9.740 4.576 3.968 1.00 0.00 104 PHE A CA 16
ATOM 29111 C C . PHE A 1 104 ? -10.270 5.781 3.198 1.00 0.00 104 PHE A C 16
ATOM 29112 O O . PHE A 1 104 ? -10.880 6.682 3.775 1.00 0.00 104 PHE A O 16
ATOM 29129 N N . VAL A 1 105 ? -10.032 5.792 1.890 1.00 0.00 105 VAL A N 16
ATOM 29130 C CA . VAL A 1 105 ? -10.485 6.886 1.039 1.00 0.00 105 VAL A CA 16
ATOM 29131 C C . VAL A 1 105 ? -11.837 7.418 1.503 1.00 0.00 105 VAL A C 16
ATOM 29132 O O . VAL A 1 105 ? -12.119 8.610 1.385 1.00 0.00 105 VAL A O 16
ATOM 29145 N N . SER A 1 106 ? -12.669 6.526 2.030 1.00 0.00 106 SER A N 16
ATOM 29146 C CA . SER A 1 106 ? -13.994 6.905 2.508 1.00 0.00 106 SER A CA 16
ATOM 29147 C C . SER A 1 106 ? -13.947 7.299 3.982 1.00 0.00 106 SER A C 16
ATOM 29148 O O . SER A 1 106 ? -14.404 8.376 4.363 1.00 0.00 106 SER A O 16
ATOM 29156 N N . HIS A 1 107 ? -13.392 6.416 4.806 1.00 0.00 107 HIS A N 16
ATOM 29157 C CA . HIS A 1 107 ? -13.284 6.670 6.238 1.00 0.00 107 HIS A CA 16
ATOM 29158 C C . HIS A 1 107 ? -12.674 8.043 6.502 1.00 0.00 107 HIS A C 16
ATOM 29159 O O . HIS A 1 107 ? -13.233 8.852 7.244 1.00 0.00 107 HIS A O 16
ATOM 29174 N N . THR A 1 108 ? -11.522 8.301 5.891 1.00 0.00 108 THR A N 16
ATOM 29175 C CA . THR A 1 108 ? -10.834 9.575 6.061 1.00 0.00 108 THR A CA 16
ATOM 29176 C C . THR A 1 108 ? -11.829 10.720 6.218 1.00 0.00 108 THR A C 16
ATOM 29177 O O . THR A 1 108 ? -12.770 10.850 5.435 1.00 0.00 108 THR A O 16
ATOM 29188 N N . LYS A 1 109 ? -11.615 11.549 7.234 1.00 0.00 109 LYS A N 16
ATOM 29189 C CA . LYS A 1 109 ? -12.491 12.685 7.493 1.00 0.00 109 LYS A CA 16
ATOM 29190 C C . LYS A 1 109 ? -12.834 13.414 6.197 1.00 0.00 109 LYS A C 16
ATOM 29191 O O . LYS A 1 109 ? -13.992 13.751 5.951 1.00 0.00 109 LYS A O 16
ATOM 29210 N N . LYS A 1 110 ? -11.820 13.652 5.372 1.00 0.00 110 LYS A N 16
ATOM 29211 C CA . LYS A 1 110 ? -12.014 14.338 4.101 1.00 0.00 110 LYS A CA 16
ATOM 29212 C C . LYS A 1 110 ? -11.660 13.426 2.931 1.00 0.00 110 LYS A C 16
ATOM 29213 O O . LYS A 1 110 ? -12.535 12.994 2.182 1.00 0.00 110 LYS A O 16
ATOM 29232 N N . ALA A 1 111 ? -10.371 13.138 2.781 1.00 0.00 111 ALA A N 16
ATOM 29233 C CA . ALA A 1 111 ? -9.902 12.273 1.705 1.00 0.00 111 ALA A CA 16
ATOM 29234 C C . ALA A 1 111 ? -8.488 11.772 1.979 1.00 0.00 111 ALA A C 16
ATOM 29235 O O . ALA A 1 111 ? -7.855 12.175 2.956 1.00 0.00 111 ALA A O 16
ATOM 29242 N N . LEU A 1 112 ? -7.999 10.890 1.114 1.00 0.00 112 LEU A N 16
ATOM 29243 C CA . LEU A 1 112 ? -6.660 10.333 1.264 1.00 0.00 112 LEU A CA 16
ATOM 29244 C C . LEU A 1 112 ? -6.181 9.709 -0.042 1.00 0.00 112 LEU A C 16
ATOM 29245 O O . LEU A 1 112 ? -6.687 8.670 -0.468 1.00 0.00 112 LEU A O 16
ATOM 29261 N N . VAL A 1 113 ? -5.199 10.346 -0.672 1.00 0.00 113 VAL A N 16
ATOM 29262 C CA . VAL A 1 113 ? -4.649 9.851 -1.928 1.00 0.00 113 VAL A CA 16
ATOM 29263 C C . VAL A 1 113 ? -3.709 8.675 -1.690 1.00 0.00 113 VAL A C 16
ATOM 29264 O O . VAL A 1 113 ? -2.856 8.699 -0.803 1.00 0.00 113 VAL A O 16
ATOM 29277 N N . PRO A 1 114 ? -3.866 7.619 -2.502 1.00 0.00 114 PRO A N 16
ATOM 29278 C CA . PRO A 1 114 ? -3.039 6.413 -2.401 1.00 0.00 114 PRO A CA 16
ATOM 29279 C C . PRO A 1 114 ? -1.599 6.658 -2.838 1.00 0.00 114 PRO A C 16
ATOM 29280 O O . PRO A 1 114 ? -1.281 7.705 -3.404 1.00 0.00 114 PRO A O 16
ATOM 29291 N N . PHE A 1 115 ? -0.731 5.688 -2.572 1.00 0.00 115 PHE A N 16
ATOM 29292 C CA . PHE A 1 115 ? 0.676 5.800 -2.938 1.00 0.00 115 PHE A CA 16
ATOM 29293 C C . PHE A 1 115 ? 1.075 4.693 -3.911 1.00 0.00 115 PHE A C 16
ATOM 29294 O O . PHE A 1 115 ? 1.078 3.512 -3.560 1.00 0.00 115 PHE A O 16
ATOM 29311 N N . LEU A 1 116 ? 1.409 5.084 -5.135 1.00 0.00 116 LEU A N 16
ATOM 29312 C CA . LEU A 1 116 ? 1.810 4.127 -6.162 1.00 0.00 116 LEU A CA 16
ATOM 29313 C C . LEU A 1 116 ? 3.162 4.504 -6.760 1.00 0.00 116 LEU A C 16
ATOM 29314 O O . LEU A 1 116 ? 3.465 5.684 -6.940 1.00 0.00 116 LEU A O 16
ATOM 29330 N N . LEU A 1 117 ? 3.968 3.494 -7.067 1.00 0.00 117 LEU A N 16
ATOM 29331 C CA . LEU A 1 117 ? 5.287 3.718 -7.649 1.00 0.00 117 LEU A CA 16
ATOM 29332 C C . LEU A 1 117 ? 5.533 2.776 -8.823 1.00 0.00 117 LEU A C 16
ATOM 29333 O O . LEU A 1 117 ? 5.754 1.579 -8.635 1.00 0.00 117 LEU A O 16
ATOM 29349 N N . ASP A 1 118 ? 5.494 3.325 -10.032 1.00 0.00 118 ASP A N 16
ATOM 29350 C CA . ASP A 1 118 ? 5.715 2.533 -11.237 1.00 0.00 118 ASP A CA 16
ATOM 29351 C C . ASP A 1 118 ? 7.148 2.012 -11.290 1.00 0.00 118 ASP A C 16
ATOM 29352 O O . ASP A 1 118 ? 7.380 0.831 -11.555 1.00 0.00 118 ASP A O 16
ATOM 29361 N N . GLY A 1 1 ? 26.710 -1.779 -44.787 1.00 0.00 1 GLY A N 17
ATOM 29362 C CA . GLY A 1 1 ? 25.833 -1.666 -43.636 1.00 0.00 1 GLY A CA 17
ATOM 29363 C C . GLY A 1 1 ? 25.928 -2.866 -42.716 1.00 0.00 1 GLY A C 17
ATOM 29364 O O . GLY A 1 1 ? 26.417 -3.924 -43.112 1.00 0.00 1 GLY A O 17
ATOM 29368 N N . SER A 1 2 ? 25.461 -2.702 -41.481 1.00 0.00 2 SER A N 17
ATOM 29369 C CA . SER A 1 2 ? 25.501 -3.779 -40.500 1.00 0.00 2 SER A CA 17
ATOM 29370 C C . SER A 1 2 ? 24.519 -3.513 -39.363 1.00 0.00 2 SER A C 17
ATOM 29371 O O . SER A 1 2 ? 24.227 -2.363 -39.035 1.00 0.00 2 SER A O 17
ATOM 29379 N N . SER A 1 3 ? 24.011 -4.586 -38.764 1.00 0.00 3 SER A N 17
ATOM 29380 C CA . SER A 1 3 ? 23.060 -4.471 -37.665 1.00 0.00 3 SER A CA 17
ATOM 29381 C C . SER A 1 3 ? 22.939 -5.791 -36.911 1.00 0.00 3 SER A C 17
ATOM 29382 O O . SER A 1 3 ? 23.472 -6.815 -37.337 1.00 0.00 3 SER A O 17
ATOM 29390 N N . GLY A 1 4 ? 22.232 -5.760 -35.786 1.00 0.00 4 GLY A N 17
ATOM 29391 C CA . GLY A 1 4 ? 22.053 -6.959 -34.988 1.00 0.00 4 GLY A CA 17
ATOM 29392 C C . GLY A 1 4 ? 21.389 -6.675 -33.654 1.00 0.00 4 GLY A C 17
ATOM 29393 O O . GLY A 1 4 ? 21.980 -6.036 -32.784 1.00 0.00 4 GLY A O 17
ATOM 29397 N N . SER A 1 5 ? 20.159 -7.149 -33.494 1.00 0.00 5 SER A N 17
ATOM 29398 C CA . SER A 1 5 ? 19.412 -6.938 -32.260 1.00 0.00 5 SER A CA 17
ATOM 29399 C C . SER A 1 5 ? 18.238 -7.908 -32.162 1.00 0.00 5 SER A C 17
ATOM 29400 O O . SER A 1 5 ? 17.934 -8.630 -33.111 1.00 0.00 5 SER A O 17
ATOM 29408 N N . SER A 1 6 ? 17.582 -7.918 -31.006 1.00 0.00 6 SER A N 17
ATOM 29409 C CA . SER A 1 6 ? 16.444 -8.801 -30.780 1.00 0.00 6 SER A CA 17
ATOM 29410 C C . SER A 1 6 ? 15.257 -8.026 -30.218 1.00 0.00 6 SER A C 17
ATOM 29411 O O . SER A 1 6 ? 15.227 -7.685 -29.037 1.00 0.00 6 SER A O 17
ATOM 29419 N N . GLY A 1 7 ? 14.279 -7.748 -31.077 1.00 0.00 7 GLY A N 17
ATOM 29420 C CA . GLY A 1 7 ? 13.103 -7.014 -30.648 1.00 0.00 7 GLY A CA 17
ATOM 29421 C C . GLY A 1 7 ? 13.430 -5.935 -29.634 1.00 0.00 7 GLY A C 17
ATOM 29422 O O . GLY A 1 7 ? 13.234 -6.122 -28.434 1.00 0.00 7 GLY A O 17
ATOM 29426 N N . GLU A 1 8 ? 13.931 -4.802 -30.119 1.00 0.00 8 GLU A N 17
ATOM 29427 C CA . GLU A 1 8 ? 14.288 -3.691 -29.245 1.00 0.00 8 GLU A CA 17
ATOM 29428 C C . GLU A 1 8 ? 13.043 -3.070 -28.619 1.00 0.00 8 GLU A C 17
ATOM 29429 O O . GLU A 1 8 ? 13.138 -2.211 -27.741 1.00 0.00 8 GLU A O 17
ATOM 29441 N N . VAL A 1 9 ? 11.875 -3.511 -29.076 1.00 0.00 9 VAL A N 17
ATOM 29442 C CA . VAL A 1 9 ? 10.610 -2.999 -28.561 1.00 0.00 9 VAL A CA 17
ATOM 29443 C C . VAL A 1 9 ? 9.603 -4.125 -28.359 1.00 0.00 9 VAL A C 17
ATOM 29444 O O . VAL A 1 9 ? 9.127 -4.729 -29.321 1.00 0.00 9 VAL A O 17
ATOM 29457 N N . LEU A 1 10 ? 9.282 -4.405 -27.100 1.00 0.00 10 LEU A N 17
ATOM 29458 C CA . LEU A 1 10 ? 8.330 -5.460 -26.770 1.00 0.00 10 LEU A CA 17
ATOM 29459 C C . LEU A 1 10 ? 7.386 -5.014 -25.659 1.00 0.00 10 LEU A C 17
ATOM 29460 O O . LEU A 1 10 ? 7.782 -4.913 -24.498 1.00 0.00 10 LEU A O 17
ATOM 29476 N N . ALA A 1 11 ? 6.135 -4.749 -26.022 1.00 0.00 11 ALA A N 17
ATOM 29477 C CA . ALA A 1 11 ? 5.134 -4.318 -25.054 1.00 0.00 11 ALA A CA 17
ATOM 29478 C C . ALA A 1 11 ? 3.986 -5.318 -24.969 1.00 0.00 11 ALA A C 17
ATOM 29479 O O . ALA A 1 11 ? 3.013 -5.103 -24.245 1.00 0.00 11 ALA A O 17
ATOM 29486 N N . LYS A 1 12 ? 4.103 -6.410 -25.716 1.00 0.00 12 LYS A N 17
ATOM 29487 C CA . LYS A 1 12 ? 3.075 -7.445 -25.725 1.00 0.00 12 LYS A CA 17
ATOM 29488 C C . LYS A 1 12 ? 3.027 -8.176 -24.388 1.00 0.00 12 LYS A C 17
ATOM 29489 O O . LYS A 1 12 ? 2.084 -8.914 -24.108 1.00 0.00 12 LYS A O 17
ATOM 29508 N N . GLU A 1 13 ? 4.050 -7.965 -23.565 1.00 0.00 13 GLU A N 17
ATOM 29509 C CA . GLU A 1 13 ? 4.122 -8.604 -22.257 1.00 0.00 13 GLU A CA 17
ATOM 29510 C C . GLU A 1 13 ? 3.877 -7.592 -21.142 1.00 0.00 13 GLU A C 17
ATOM 29511 O O . GLU A 1 13 ? 4.527 -6.549 -21.084 1.00 0.00 13 GLU A O 17
ATOM 29523 N N . GLU A 1 14 ? 2.934 -7.909 -20.260 1.00 0.00 14 GLU A N 17
ATOM 29524 C CA . GLU A 1 14 ? 2.603 -7.026 -19.147 1.00 0.00 14 GLU A CA 17
ATOM 29525 C C . GLU A 1 14 ? 2.118 -7.827 -17.942 1.00 0.00 14 GLU A C 17
ATOM 29526 O O . GLU A 1 14 ? 1.905 -9.036 -18.033 1.00 0.00 14 GLU A O 17
ATOM 29538 N N . ALA A 1 15 ? 1.948 -7.144 -16.815 1.00 0.00 15 ALA A N 17
ATOM 29539 C CA . ALA A 1 15 ? 1.488 -7.792 -15.592 1.00 0.00 15 ALA A CA 17
ATOM 29540 C C . ALA A 1 15 ? 0.744 -6.807 -14.697 1.00 0.00 15 ALA A C 17
ATOM 29541 O O . ALA A 1 15 ? 1.002 -5.604 -14.733 1.00 0.00 15 ALA A O 17
ATOM 29548 N N . ARG A 1 16 ? -0.183 -7.326 -13.897 1.00 0.00 16 ARG A N 17
ATOM 29549 C CA . ARG A 1 16 ? -0.966 -6.491 -12.994 1.00 0.00 16 ARG A CA 17
ATOM 29550 C C . ARG A 1 16 ? -0.831 -6.973 -11.553 1.00 0.00 16 ARG A C 17
ATOM 29551 O O . ARG A 1 16 ? -1.183 -6.260 -10.613 1.00 0.00 16 ARG A O 17
ATOM 29572 N N . ARG A 1 17 ? -0.318 -8.189 -11.386 1.00 0.00 17 ARG A N 17
ATOM 29573 C CA . ARG A 1 17 ? -0.138 -8.767 -10.060 1.00 0.00 17 ARG A CA 17
ATOM 29574 C C . ARG A 1 17 ? -1.249 -8.319 -9.116 1.00 0.00 17 ARG A C 17
ATOM 29575 O O . ARG A 1 17 ? -0.985 -7.802 -8.031 1.00 0.00 17 ARG A O 17
ATOM 29596 N N . ALA A 1 18 ? -2.494 -8.519 -9.538 1.00 0.00 18 ALA A N 17
ATOM 29597 C CA . ALA A 1 18 ? -3.645 -8.137 -8.730 1.00 0.00 18 ALA A CA 17
ATOM 29598 C C . ALA A 1 18 ? -4.515 -9.347 -8.407 1.00 0.00 18 ALA A C 17
ATOM 29599 O O . ALA A 1 18 ? -5.743 -9.278 -8.481 1.00 0.00 18 ALA A O 17
ATOM 29606 N N . LEU A 1 19 ? -3.874 -10.454 -8.052 1.00 0.00 19 LEU A N 17
ATOM 29607 C CA . LEU A 1 19 ? -4.590 -11.680 -7.719 1.00 0.00 19 LEU A CA 17
ATOM 29608 C C . LEU A 1 19 ? -4.944 -11.719 -6.236 1.00 0.00 19 LEU A C 17
ATOM 29609 O O . LEU A 1 19 ? -6.018 -12.185 -5.857 1.00 0.00 19 LEU A O 17
ATOM 29625 N N . GLU A 1 20 ? -4.035 -11.223 -5.402 1.00 0.00 20 GLU A N 17
ATOM 29626 C CA . GLU A 1 20 ? -4.254 -11.200 -3.960 1.00 0.00 20 GLU A CA 17
ATOM 29627 C C . GLU A 1 20 ? -4.027 -9.800 -3.398 1.00 0.00 20 GLU A C 17
ATOM 29628 O O . GLU A 1 20 ? -4.757 -9.347 -2.515 1.00 0.00 20 GLU A O 17
ATOM 29640 N N . THR A 1 21 ? -3.010 -9.117 -3.916 1.00 0.00 21 THR A N 17
ATOM 29641 C CA . THR A 1 21 ? -2.685 -7.770 -3.466 1.00 0.00 21 THR A CA 17
ATOM 29642 C C . THR A 1 21 ? -2.678 -6.788 -4.631 1.00 0.00 21 THR A C 17
ATOM 29643 O O . THR A 1 21 ? -2.366 -7.140 -5.769 1.00 0.00 21 THR A O 17
ATOM 29654 N N . PRO A 1 22 ? -3.030 -5.525 -4.344 1.00 0.00 22 PRO A N 17
ATOM 29655 C CA . PRO A 1 22 ? -3.070 -4.465 -5.356 1.00 0.00 22 PRO A CA 17
ATOM 29656 C C . PRO A 1 22 ? -1.678 -4.072 -5.840 1.00 0.00 22 PRO A C 17
ATOM 29657 O O . PRO A 1 22 ? -0.686 -4.288 -5.145 1.00 0.00 22 PRO A O 17
ATOM 29668 N N . SER A 1 23 ? -1.613 -3.494 -7.035 1.00 0.00 23 SER A N 17
ATOM 29669 C CA . SER A 1 23 ? -0.343 -3.074 -7.613 1.00 0.00 23 SER A CA 17
ATOM 29670 C C . SER A 1 23 ? 0.384 -2.107 -6.682 1.00 0.00 23 SER A C 17
ATOM 29671 O O . SER A 1 23 ? 1.573 -2.272 -6.405 1.00 0.00 23 SER A O 17
ATOM 29679 N N . CYS A 1 24 ? -0.338 -1.101 -6.204 1.00 0.00 24 CYS A N 17
ATOM 29680 C CA . CYS A 1 24 ? 0.237 -0.106 -5.304 1.00 0.00 24 CYS A CA 17
ATOM 29681 C C . CYS A 1 24 ? 1.169 -0.764 -4.292 1.00 0.00 24 CYS A C 17
ATOM 29682 O O . CYS A 1 24 ? 2.271 -0.277 -4.038 1.00 0.00 24 CYS A O 17
ATOM 29690 N N . PHE A 1 25 ? 0.718 -1.873 -3.713 1.00 0.00 25 PHE A N 17
ATOM 29691 C CA . PHE A 1 25 ? 1.510 -2.596 -2.726 1.00 0.00 25 PHE A CA 17
ATOM 29692 C C . PHE A 1 25 ? 2.945 -2.781 -3.209 1.00 0.00 25 PHE A C 17
ATOM 29693 O O . PHE A 1 25 ? 3.198 -2.903 -4.409 1.00 0.00 25 PHE A O 17
ATOM 29710 N N . LEU A 1 26 ? 3.882 -2.800 -2.268 1.00 0.00 26 LEU A N 17
ATOM 29711 C CA . LEU A 1 26 ? 5.294 -2.969 -2.596 1.00 0.00 26 LEU A CA 17
ATOM 29712 C C . LEU A 1 26 ? 6.049 -3.615 -1.438 1.00 0.00 26 LEU A C 17
ATOM 29713 O O . LEU A 1 26 ? 5.668 -3.469 -0.277 1.00 0.00 26 LEU A O 17
ATOM 29729 N N . LYS A 1 27 ? 7.122 -4.327 -1.764 1.00 0.00 27 LYS A N 17
ATOM 29730 C CA . LYS A 1 27 ? 7.934 -4.993 -0.752 1.00 0.00 27 LYS A CA 17
ATOM 29731 C C . LYS A 1 27 ? 9.058 -4.082 -0.271 1.00 0.00 27 LYS A C 17
ATOM 29732 O O . LYS A 1 27 ? 10.050 -3.880 -0.971 1.00 0.00 27 LYS A O 17
ATOM 29751 N N . VAL A 1 28 ? 8.898 -3.535 0.930 1.00 0.00 28 VAL A N 17
ATOM 29752 C CA . VAL A 1 28 ? 9.900 -2.647 1.507 1.00 0.00 28 VAL A CA 17
ATOM 29753 C C . VAL A 1 28 ? 9.874 -2.704 3.030 1.00 0.00 28 VAL A C 17
ATOM 29754 O O . VAL A 1 28 ? 8.931 -3.224 3.626 1.00 0.00 28 VAL A O 17
ATOM 29767 N N . SER A 1 29 ? 10.915 -2.163 3.656 1.00 0.00 29 SER A N 17
ATOM 29768 C CA . SER A 1 29 ? 11.012 -2.155 5.110 1.00 0.00 29 SER A CA 17
ATOM 29769 C C . SER A 1 29 ? 10.360 -0.903 5.691 1.00 0.00 29 SER A C 17
ATOM 29770 O O . SER A 1 29 ? 10.307 0.141 5.041 1.00 0.00 29 SER A O 17
ATOM 29778 N N . ARG A 1 30 ? 9.864 -1.018 6.918 1.00 0.00 30 ARG A N 17
ATOM 29779 C CA . ARG A 1 30 ? 9.214 0.103 7.588 1.00 0.00 30 ARG A CA 17
ATOM 29780 C C . ARG A 1 30 ? 10.000 1.392 7.376 1.00 0.00 30 ARG A C 17
ATOM 29781 O O . ARG A 1 30 ? 9.420 2.463 7.192 1.00 0.00 30 ARG A O 17
ATOM 29802 N N . LEU A 1 31 ? 11.324 1.284 7.405 1.00 0.00 31 LEU A N 17
ATOM 29803 C CA . LEU A 1 31 ? 12.191 2.442 7.217 1.00 0.00 31 LEU A CA 17
ATOM 29804 C C . LEU A 1 31 ? 11.957 3.081 5.853 1.00 0.00 31 LEU A C 17
ATOM 29805 O O . LEU A 1 31 ? 11.819 4.300 5.744 1.00 0.00 31 LEU A O 17
ATOM 29821 N N . GLU A 1 32 ? 11.912 2.252 4.816 1.00 0.00 32 GLU A N 17
ATOM 29822 C CA . GLU A 1 32 ? 11.692 2.738 3.458 1.00 0.00 32 GLU A CA 17
ATOM 29823 C C . GLU A 1 32 ? 10.272 3.275 3.296 1.00 0.00 32 GLU A C 17
ATOM 29824 O O . GLU A 1 32 ? 10.072 4.465 3.055 1.00 0.00 32 GLU A O 17
ATOM 29836 N N . ALA A 1 33 ? 9.292 2.388 3.429 1.00 0.00 33 ALA A N 17
ATOM 29837 C CA . ALA A 1 33 ? 7.892 2.771 3.297 1.00 0.00 33 ALA A CA 17
ATOM 29838 C C . ALA A 1 33 ? 7.658 4.183 3.825 1.00 0.00 33 ALA A C 17
ATOM 29839 O O . ALA A 1 33 ? 6.812 4.914 3.310 1.00 0.00 33 ALA A O 17
ATOM 29846 N N . GLN A 1 34 ? 8.412 4.559 4.852 1.00 0.00 34 GLN A N 17
ATOM 29847 C CA . GLN A 1 34 ? 8.285 5.882 5.448 1.00 0.00 34 GLN A CA 17
ATOM 29848 C C . GLN A 1 34 ? 8.879 6.950 4.536 1.00 0.00 34 GLN A C 17
ATOM 29849 O O . GLN A 1 34 ? 8.158 7.784 3.986 1.00 0.00 34 GLN A O 17
ATOM 29863 N N . LEU A 1 35 ? 10.198 6.920 4.379 1.00 0.00 35 LEU A N 17
ATOM 29864 C CA . LEU A 1 35 ? 10.891 7.886 3.533 1.00 0.00 35 LEU A CA 17
ATOM 29865 C C . LEU A 1 35 ? 10.268 7.936 2.142 1.00 0.00 35 LEU A C 17
ATOM 29866 O O . LEU A 1 35 ? 10.339 8.956 1.455 1.00 0.00 35 LEU A O 17
ATOM 29882 N N . LEU A 1 36 ? 9.656 6.829 1.734 1.00 0.00 36 LEU A N 17
ATOM 29883 C CA . LEU A 1 36 ? 9.018 6.748 0.424 1.00 0.00 36 LEU A CA 17
ATOM 29884 C C . LEU A 1 36 ? 7.943 7.820 0.274 1.00 0.00 36 LEU A C 17
ATOM 29885 O O . LEU A 1 36 ? 7.635 8.254 -0.837 1.00 0.00 36 LEU A O 17
ATOM 29901 N N . LEU A 1 37 ? 7.377 8.244 1.398 1.00 0.00 37 LEU A N 17
ATOM 29902 C CA . LEU A 1 37 ? 6.338 9.268 1.393 1.00 0.00 37 LEU A CA 17
ATOM 29903 C C . LEU A 1 37 ? 6.925 10.639 1.069 1.00 0.00 37 LEU A C 17
ATOM 29904 O O . LEU A 1 37 ? 6.550 11.267 0.081 1.00 0.00 37 LEU A O 17
ATOM 29920 N N . GLU A 1 38 ? 7.850 11.093 1.909 1.00 0.00 38 GLU A N 17
ATOM 29921 C CA . GLU A 1 38 ? 8.490 12.388 1.710 1.00 0.00 38 GLU A CA 17
ATOM 29922 C C . GLU A 1 38 ? 9.262 12.418 0.393 1.00 0.00 38 GLU A C 17
ATOM 29923 O O . GLU A 1 38 ? 9.273 13.429 -0.309 1.00 0.00 38 GLU A O 17
ATOM 29935 N N . ARG A 1 39 ? 9.905 11.302 0.067 1.00 0.00 39 ARG A N 17
ATOM 29936 C CA . ARG A 1 39 ? 10.680 11.199 -1.164 1.00 0.00 39 ARG A CA 17
ATOM 29937 C C . ARG A 1 39 ? 9.797 11.442 -2.385 1.00 0.00 39 ARG A C 17
ATOM 29938 O O . ARG A 1 39 ? 10.096 12.296 -3.219 1.00 0.00 39 ARG A O 17
ATOM 29959 N N . TYR A 1 40 ? 8.711 10.683 -2.482 1.00 0.00 40 TYR A N 17
ATOM 29960 C CA . TYR A 1 40 ? 7.786 10.812 -3.602 1.00 0.00 40 TYR A CA 17
ATOM 29961 C C . TYR A 1 40 ? 6.408 11.258 -3.121 1.00 0.00 40 TYR A C 17
ATOM 29962 O O . TYR A 1 40 ? 5.490 10.454 -2.956 1.00 0.00 40 TYR A O 17
ATOM 29980 N N . PRO A 1 41 ? 6.259 12.571 -2.892 1.00 0.00 41 PRO A N 17
ATOM 29981 C CA . PRO A 1 41 ? 4.997 13.155 -2.429 1.00 0.00 41 PRO A CA 17
ATOM 29982 C C . PRO A 1 41 ? 3.914 13.120 -3.502 1.00 0.00 41 PRO A C 17
ATOM 29983 O O . PRO A 1 41 ? 2.737 12.918 -3.202 1.00 0.00 41 PRO A O 17
ATOM 29994 N N . GLU A 1 42 ? 4.319 13.315 -4.753 1.00 0.00 42 GLU A N 17
ATOM 29995 C CA . GLU A 1 42 ? 3.381 13.305 -5.869 1.00 0.00 42 GLU A CA 17
ATOM 29996 C C . GLU A 1 42 ? 2.809 11.907 -6.087 1.00 0.00 42 GLU A C 17
ATOM 29997 O O . GLU A 1 42 ? 1.592 11.719 -6.113 1.00 0.00 42 GLU A O 17
ATOM 30009 N N . CYS A 1 43 ? 3.696 10.930 -6.245 1.00 0.00 43 CYS A N 17
ATOM 30010 C CA . CYS A 1 43 ? 3.280 9.549 -6.463 1.00 0.00 43 CYS A CA 17
ATOM 30011 C C . CYS A 1 43 ? 2.073 9.201 -5.597 1.00 0.00 43 CYS A C 17
ATOM 30012 O O . CYS A 1 43 ? 1.105 8.608 -6.074 1.00 0.00 43 CYS A O 17
ATOM 30020 N N . GLY A 1 44 ? 2.137 9.574 -4.323 1.00 0.00 44 GLY A N 17
ATOM 30021 C CA . GLY A 1 44 ? 1.043 9.292 -3.411 1.00 0.00 44 GLY A CA 17
ATOM 30022 C C . GLY A 1 44 ? 1.497 9.217 -1.968 1.00 0.00 44 GLY A C 17
ATOM 30023 O O . GLY A 1 44 ? 2.665 9.462 -1.663 1.00 0.00 44 GLY A O 17
ATOM 30027 N N . ASN A 1 45 ? 0.573 8.879 -1.075 1.00 0.00 45 ASN A N 17
ATOM 30028 C CA . ASN A 1 45 ? 0.884 8.775 0.347 1.00 0.00 45 ASN A CA 17
ATOM 30029 C C . ASN A 1 45 ? 0.337 7.475 0.929 1.00 0.00 45 ASN A C 17
ATOM 30030 O O . ASN A 1 45 ? 0.925 6.897 1.844 1.00 0.00 45 ASN A O 17
ATOM 30041 N N . LEU A 1 46 ? -0.790 7.022 0.393 1.00 0.00 46 LEU A N 17
ATOM 30042 C CA . LEU A 1 46 ? -1.417 5.790 0.859 1.00 0.00 46 LEU A CA 17
ATOM 30043 C C . LEU A 1 46 ? -0.710 4.567 0.283 1.00 0.00 46 LEU A C 17
ATOM 30044 O O . LEU A 1 46 ? -1.060 4.085 -0.796 1.00 0.00 46 LEU A O 17
ATOM 30060 N N . LEU A 1 47 ? 0.285 4.069 1.008 1.00 0.00 47 LEU A N 17
ATOM 30061 C CA . LEU A 1 47 ? 1.041 2.901 0.569 1.00 0.00 47 LEU A CA 17
ATOM 30062 C C . LEU A 1 47 ? 0.772 1.706 1.478 1.00 0.00 47 LEU A C 17
ATOM 30063 O O . LEU A 1 47 ? 0.357 1.867 2.627 1.00 0.00 47 LEU A O 17
ATOM 30079 N N . LEU A 1 48 ? 1.012 0.507 0.958 1.00 0.00 48 LEU A N 17
ATOM 30080 C CA . LEU A 1 48 ? 0.796 -0.716 1.723 1.00 0.00 48 LEU A CA 17
ATOM 30081 C C . LEU A 1 48 ? 2.067 -1.559 1.769 1.00 0.00 48 LEU A C 17
ATOM 30082 O O . LEU A 1 48 ? 2.540 -2.042 0.741 1.00 0.00 48 LEU A O 17
ATOM 30098 N N . ARG A 1 49 ? 2.612 -1.732 2.969 1.00 0.00 49 ARG A N 17
ATOM 30099 C CA . ARG A 1 49 ? 3.827 -2.518 3.150 1.00 0.00 49 ARG A CA 17
ATOM 30100 C C . ARG A 1 49 ? 3.618 -3.610 4.195 1.00 0.00 49 ARG A C 17
ATOM 30101 O O . ARG A 1 49 ? 2.964 -3.406 5.218 1.00 0.00 49 ARG A O 17
ATOM 30122 N N . PRO A 1 50 ? 4.186 -4.797 3.933 1.00 0.00 50 PRO A N 17
ATOM 30123 C CA . PRO A 1 50 ? 4.076 -5.944 4.839 1.00 0.00 50 PRO A CA 17
ATOM 30124 C C . PRO A 1 50 ? 4.863 -5.741 6.130 1.00 0.00 50 PRO A C 17
ATOM 30125 O O . PRO A 1 50 ? 6.022 -5.329 6.102 1.00 0.00 50 PRO A O 17
ATOM 30136 N N . SER A 1 51 ? 4.225 -6.033 7.259 1.00 0.00 51 SER A N 17
ATOM 30137 C CA . SER A 1 51 ? 4.865 -5.880 8.560 1.00 0.00 51 SER A CA 17
ATOM 30138 C C . SER A 1 51 ? 5.996 -6.890 8.732 1.00 0.00 51 SER A C 17
ATOM 30139 O O . SER A 1 51 ? 5.762 -8.097 8.784 1.00 0.00 51 SER A O 17
ATOM 30147 N N . GLY A 1 52 ? 7.223 -6.387 8.819 1.00 0.00 52 GLY A N 17
ATOM 30148 C CA . GLY A 1 52 ? 8.372 -7.257 8.984 1.00 0.00 52 GLY A CA 17
ATOM 30149 C C . GLY A 1 52 ? 8.688 -8.045 7.728 1.00 0.00 52 GLY A C 17
ATOM 30150 O O . GLY A 1 52 ? 8.291 -7.658 6.629 1.00 0.00 52 GLY A O 17
ATOM 30154 N N . ASP A 1 53 ? 9.405 -9.152 7.890 1.00 0.00 53 ASP A N 17
ATOM 30155 C CA . ASP A 1 53 ? 9.774 -9.996 6.759 1.00 0.00 53 ASP A CA 17
ATOM 30156 C C . ASP A 1 53 ? 9.031 -11.327 6.809 1.00 0.00 53 ASP A C 17
ATOM 30157 O O . ASP A 1 53 ? 9.570 -12.333 7.267 1.00 0.00 53 ASP A O 17
ATOM 30166 N N . GLY A 1 54 ? 7.789 -11.323 6.336 1.00 0.00 54 GLY A N 17
ATOM 30167 C CA . GLY A 1 54 ? 6.991 -12.536 6.337 1.00 0.00 54 GLY A CA 17
ATOM 30168 C C . GLY A 1 54 ? 6.070 -12.622 7.537 1.00 0.00 54 GLY A C 17
ATOM 30169 O O . GLY A 1 54 ? 6.435 -13.186 8.569 1.00 0.00 54 GLY A O 17
ATOM 30173 N N . ALA A 1 55 ? 4.872 -12.061 7.404 1.00 0.00 55 ALA A N 17
ATOM 30174 C CA . ALA A 1 55 ? 3.896 -12.078 8.486 1.00 0.00 55 ALA A CA 17
ATOM 30175 C C . ALA A 1 55 ? 2.481 -12.252 7.947 1.00 0.00 55 ALA A C 17
ATOM 30176 O O . ALA A 1 55 ? 2.216 -11.984 6.775 1.00 0.00 55 ALA A O 17
ATOM 30183 N N . ASP A 1 56 ? 1.576 -12.704 8.808 1.00 0.00 56 ASP A N 17
ATOM 30184 C CA . ASP A 1 56 ? 0.186 -12.913 8.417 1.00 0.00 56 ASP A CA 17
ATOM 30185 C C . ASP A 1 56 ? -0.574 -11.591 8.381 1.00 0.00 56 ASP A C 17
ATOM 30186 O O . ASP A 1 56 ? -1.206 -11.199 9.361 1.00 0.00 56 ASP A O 17
ATOM 30195 N N . GLY A 1 57 ? -0.505 -10.905 7.243 1.00 0.00 57 GLY A N 17
ATOM 30196 C CA . GLY A 1 57 ? -1.190 -9.634 7.101 1.00 0.00 57 GLY A CA 17
ATOM 30197 C C . GLY A 1 57 ? -0.274 -8.535 6.600 1.00 0.00 57 GLY A C 17
ATOM 30198 O O . GLY A 1 57 ? 0.928 -8.746 6.436 1.00 0.00 57 GLY A O 17
ATOM 30202 N N . VAL A 1 58 ? -0.842 -7.359 6.353 1.00 0.00 58 VAL A N 17
ATOM 30203 C CA . VAL A 1 58 ? -0.069 -6.222 5.868 1.00 0.00 58 VAL A CA 17
ATOM 30204 C C . VAL A 1 58 ? -0.460 -4.941 6.593 1.00 0.00 58 VAL A C 17
ATOM 30205 O O . VAL A 1 58 ? -1.552 -4.840 7.153 1.00 0.00 58 VAL A O 17
ATOM 30218 N N . SER A 1 59 ? 0.440 -3.963 6.581 1.00 0.00 59 SER A N 17
ATOM 30219 C CA . SER A 1 59 ? 0.191 -2.687 7.242 1.00 0.00 59 SER A CA 17
ATOM 30220 C C . SER A 1 59 ? 0.029 -1.568 6.218 1.00 0.00 59 SER A C 17
ATOM 30221 O O . SER A 1 59 ? 0.505 -1.670 5.087 1.00 0.00 59 SER A O 17
ATOM 30229 N N . VAL A 1 60 ? -0.649 -0.497 6.622 1.00 0.00 60 VAL A N 17
ATOM 30230 C CA . VAL A 1 60 ? -0.874 0.643 5.742 1.00 0.00 60 VAL A CA 17
ATOM 30231 C C . VAL A 1 60 ? -0.193 1.896 6.281 1.00 0.00 60 VAL A C 17
ATOM 30232 O O . VAL A 1 60 ? -0.467 2.334 7.399 1.00 0.00 60 VAL A O 17
ATOM 30245 N N . THR A 1 61 ? 0.696 2.472 5.477 1.00 0.00 61 THR A N 17
ATOM 30246 C CA . THR A 1 61 ? 1.417 3.676 5.873 1.00 0.00 61 THR A CA 17
ATOM 30247 C C . THR A 1 61 ? 0.834 4.912 5.198 1.00 0.00 61 THR A C 17
ATOM 30248 O O . THR A 1 61 ? 1.035 5.134 4.004 1.00 0.00 61 THR A O 17
ATOM 30259 N N . THR A 1 62 ? 0.112 5.718 5.971 1.00 0.00 62 THR A N 17
ATOM 30260 C CA . THR A 1 62 ? -0.501 6.933 5.448 1.00 0.00 62 THR A CA 17
ATOM 30261 C C . THR A 1 62 ? -0.022 8.162 6.211 1.00 0.00 62 THR A C 17
ATOM 30262 O O . THR A 1 62 ? 0.114 8.132 7.434 1.00 0.00 62 THR A O 17
ATOM 30273 N N . ARG A 1 63 ? 0.233 9.243 5.480 1.00 0.00 63 ARG A N 17
ATOM 30274 C CA . ARG A 1 63 ? 0.697 10.484 6.089 1.00 0.00 63 ARG A CA 17
ATOM 30275 C C . ARG A 1 63 ? -0.109 11.675 5.580 1.00 0.00 63 ARG A C 17
ATOM 30276 O O . ARG A 1 63 ? 0.225 12.268 4.555 1.00 0.00 63 ARG A O 17
ATOM 30297 N N . GLN A 1 64 ? -1.170 12.017 6.303 1.00 0.00 64 GLN A N 17
ATOM 30298 C CA . GLN A 1 64 ? -2.024 13.137 5.923 1.00 0.00 64 GLN A CA 17
ATOM 30299 C C . GLN A 1 64 ? -1.543 14.432 6.567 1.00 0.00 64 GLN A C 17
ATOM 30300 O O . GLN A 1 64 ? -0.898 14.413 7.615 1.00 0.00 64 GLN A O 17
ATOM 30314 N N . MET A 1 65 ? -1.860 15.557 5.933 1.00 0.00 65 MET A N 17
ATOM 30315 C CA . MET A 1 65 ? -1.460 16.861 6.445 1.00 0.00 65 MET A CA 17
ATOM 30316 C C . MET A 1 65 ? -2.392 17.315 7.564 1.00 0.00 65 MET A C 17
ATOM 30317 O O . MET A 1 65 ? -3.601 17.438 7.366 1.00 0.00 65 MET A O 17
ATOM 30331 N N . HIS A 1 66 ? -1.823 17.563 8.740 1.00 0.00 66 HIS A N 17
ATOM 30332 C CA . HIS A 1 66 ? -2.604 18.004 9.890 1.00 0.00 66 HIS A CA 17
ATOM 30333 C C . HIS A 1 66 ? -1.778 18.921 10.787 1.00 0.00 66 HIS A C 17
ATOM 30334 O O . HIS A 1 66 ? -0.575 18.724 10.955 1.00 0.00 66 HIS A O 17
ATOM 30349 N N . ASN A 1 67 ? -2.433 19.926 11.361 1.00 0.00 67 ASN A N 17
ATOM 30350 C CA . ASN A 1 67 ? -1.761 20.875 12.239 1.00 0.00 67 ASN A CA 17
ATOM 30351 C C . ASN A 1 67 ? -0.427 21.317 11.644 1.00 0.00 67 ASN A C 17
ATOM 30352 O O . ASN A 1 67 ? 0.571 21.440 12.353 1.00 0.00 67 ASN A O 17
ATOM 30363 N N . GLY A 1 68 ? -0.419 21.552 10.336 1.00 0.00 68 GLY A N 17
ATOM 30364 C CA . GLY A 1 68 ? 0.798 21.978 9.666 1.00 0.00 68 GLY A CA 17
ATOM 30365 C C . GLY A 1 68 ? 2.013 21.192 10.116 1.00 0.00 68 GLY A C 17
ATOM 30366 O O . GLY A 1 68 ? 3.101 21.748 10.268 1.00 0.00 68 GLY A O 17
ATOM 30370 N N . THR A 1 69 ? 1.828 19.893 10.335 1.00 0.00 69 THR A N 17
ATOM 30371 C CA . THR A 1 69 ? 2.917 19.030 10.774 1.00 0.00 69 THR A CA 17
ATOM 30372 C C . THR A 1 69 ? 2.864 17.678 10.072 1.00 0.00 69 THR A C 17
ATOM 30373 O O . THR A 1 69 ? 1.806 17.246 9.613 1.00 0.00 69 THR A O 17
ATOM 30384 N N . HIS A 1 70 ? 4.013 17.012 9.992 1.00 0.00 70 HIS A N 17
ATOM 30385 C CA . HIS A 1 70 ? 4.096 15.707 9.345 1.00 0.00 70 HIS A CA 17
ATOM 30386 C C . HIS A 1 70 ? 3.893 14.586 10.359 1.00 0.00 70 HIS A C 17
ATOM 30387 O O . HIS A 1 70 ? 4.772 14.302 11.173 1.00 0.00 70 HIS A O 17
ATOM 30402 N N . VAL A 1 71 ? 2.726 13.950 10.305 1.00 0.00 71 VAL A N 17
ATOM 30403 C CA . VAL A 1 71 ? 2.407 12.859 11.218 1.00 0.00 71 VAL A CA 17
ATOM 30404 C C . VAL A 1 71 ? 2.332 11.528 10.479 1.00 0.00 71 VAL A C 17
ATOM 30405 O O . VAL A 1 71 ? 1.713 11.428 9.419 1.00 0.00 71 VAL A O 17
ATOM 30418 N N . VAL A 1 72 ? 2.964 10.505 11.045 1.00 0.00 72 VAL A N 17
ATOM 30419 C CA . VAL A 1 72 ? 2.968 9.178 10.441 1.00 0.00 72 VAL A CA 17
ATOM 30420 C C . VAL A 1 72 ? 2.154 8.194 11.273 1.00 0.00 72 VAL A C 17
ATOM 30421 O O . VAL A 1 72 ? 2.468 7.940 12.436 1.00 0.00 72 VAL A O 17
ATOM 30434 N N . ARG A 1 73 ? 1.108 7.641 10.668 1.00 0.00 73 ARG A N 17
ATOM 30435 C CA . ARG A 1 73 ? 0.247 6.684 11.353 1.00 0.00 73 ARG A CA 17
ATOM 30436 C C . ARG A 1 73 ? 0.422 5.283 10.774 1.00 0.00 73 ARG A C 17
ATOM 30437 O O . ARG A 1 73 ? 0.898 5.120 9.649 1.00 0.00 73 ARG A O 17
ATOM 30458 N N . HIS A 1 74 ? 0.036 4.275 11.549 1.00 0.00 74 HIS A N 17
ATOM 30459 C CA . HIS A 1 74 ? 0.151 2.888 11.112 1.00 0.00 74 HIS A CA 17
ATOM 30460 C C . HIS A 1 74 ? -1.163 2.141 11.327 1.00 0.00 74 HIS A C 17
ATOM 30461 O O . HIS A 1 74 ? -1.837 2.327 12.340 1.00 0.00 74 HIS A O 17
ATOM 30476 N N . TYR A 1 75 ? -1.521 1.295 10.367 1.00 0.00 75 TYR A N 17
ATOM 30477 C CA . TYR A 1 75 ? -2.754 0.523 10.450 1.00 0.00 75 TYR A CA 17
ATOM 30478 C C . TYR A 1 75 ? -2.489 -0.956 10.186 1.00 0.00 75 TYR A C 17
ATOM 30479 O O . TYR A 1 75 ? -2.042 -1.336 9.103 1.00 0.00 75 TYR A O 17
ATOM 30497 N N . LYS A 1 76 ? -2.771 -1.788 11.183 1.00 0.00 76 LYS A N 17
ATOM 30498 C CA . LYS A 1 76 ? -2.565 -3.227 11.061 1.00 0.00 76 LYS A CA 17
ATOM 30499 C C . LYS A 1 76 ? -3.837 -3.919 10.579 1.00 0.00 76 LYS A C 17
ATOM 30500 O O . LYS A 1 76 ? -4.946 -3.480 10.882 1.00 0.00 76 LYS A O 17
ATOM 30519 N N . VAL A 1 77 ? -3.668 -5.004 9.829 1.00 0.00 77 VAL A N 17
ATOM 30520 C CA . VAL A 1 77 ? -4.802 -5.757 9.309 1.00 0.00 77 VAL A CA 17
ATOM 30521 C C . VAL A 1 77 ? -4.736 -7.217 9.741 1.00 0.00 77 VAL A C 17
ATOM 30522 O O . VAL A 1 77 ? -3.753 -7.910 9.477 1.00 0.00 77 VAL A O 17
ATOM 30535 N N . LYS A 1 78 ? -5.789 -7.680 10.406 1.00 0.00 78 LYS A N 17
ATOM 30536 C CA . LYS A 1 78 ? -5.853 -9.060 10.875 1.00 0.00 78 LYS A CA 17
ATOM 30537 C C . LYS A 1 78 ? -6.218 -10.005 9.734 1.00 0.00 78 LYS A C 17
ATOM 30538 O O . LYS A 1 78 ? -6.924 -9.622 8.800 1.00 0.00 78 LYS A O 17
ATOM 30557 N N . ARG A 1 79 ? -5.736 -11.240 9.818 1.00 0.00 79 ARG A N 17
ATOM 30558 C CA . ARG A 1 79 ? -6.014 -12.240 8.793 1.00 0.00 79 ARG A CA 17
ATOM 30559 C C . ARG A 1 79 ? -6.913 -13.344 9.340 1.00 0.00 79 ARG A C 17
ATOM 30560 O O . ARG A 1 79 ? -6.465 -14.205 10.096 1.00 0.00 79 ARG A O 17
ATOM 30581 N N . GLU A 1 80 ? -8.185 -13.311 8.953 1.00 0.00 80 GLU A N 17
ATOM 30582 C CA . GLU A 1 80 ? -9.147 -14.308 9.406 1.00 0.00 80 GLU A CA 17
ATOM 30583 C C . GLU A 1 80 ? -10.150 -14.637 8.304 1.00 0.00 80 GLU A C 17
ATOM 30584 O O . GLU A 1 80 ? -10.939 -13.786 7.894 1.00 0.00 80 GLU A O 17
ATOM 30596 N N . GLY A 1 81 ? -10.111 -15.878 7.827 1.00 0.00 81 GLY A N 17
ATOM 30597 C CA . GLY A 1 81 ? -11.021 -16.297 6.775 1.00 0.00 81 GLY A CA 17
ATOM 30598 C C . GLY A 1 81 ? -10.667 -15.695 5.430 1.00 0.00 81 GLY A C 17
ATOM 30599 O O . GLY A 1 81 ? -9.575 -15.164 5.230 1.00 0.00 81 GLY A O 17
ATOM 30603 N N . PRO A 1 82 ? -11.609 -15.775 4.478 1.00 0.00 82 PRO A N 17
ATOM 30604 C CA . PRO A 1 82 ? -11.414 -15.240 3.126 1.00 0.00 82 PRO A CA 17
ATOM 30605 C C . PRO A 1 82 ? -11.385 -13.715 3.106 1.00 0.00 82 PRO A C 17
ATOM 30606 O O . PRO A 1 82 ? -11.264 -13.101 2.046 1.00 0.00 82 PRO A O 17
ATOM 30617 N N . LYS A 1 83 ? -11.494 -13.110 4.283 1.00 0.00 83 LYS A N 17
ATOM 30618 C CA . LYS A 1 83 ? -11.478 -11.657 4.402 1.00 0.00 83 LYS A CA 17
ATOM 30619 C C . LYS A 1 83 ? -10.464 -11.207 5.448 1.00 0.00 83 LYS A C 17
ATOM 30620 O O . LYS A 1 83 ? -9.964 -12.018 6.230 1.00 0.00 83 LYS A O 17
ATOM 30639 N N . TYR A 1 84 ? -10.166 -9.914 5.460 1.00 0.00 84 TYR A N 17
ATOM 30640 C CA . TYR A 1 84 ? -9.211 -9.357 6.411 1.00 0.00 84 TYR A CA 17
ATOM 30641 C C . TYR A 1 84 ? -9.822 -8.187 7.176 1.00 0.00 84 TYR A C 17
ATOM 30642 O O . TYR A 1 84 ? -10.018 -7.105 6.624 1.00 0.00 84 TYR A O 17
ATOM 30660 N N . VAL A 1 85 ? -10.119 -8.414 8.451 1.00 0.00 85 VAL A N 17
ATOM 30661 C CA . VAL A 1 85 ? -10.707 -7.379 9.294 1.00 0.00 85 VAL A CA 17
ATOM 30662 C C . VAL A 1 85 ? -9.644 -6.401 9.784 1.00 0.00 85 VAL A C 17
ATOM 30663 O O . VAL A 1 85 ? -8.744 -6.771 10.537 1.00 0.00 85 VAL A O 17
ATOM 30676 N N . ILE A 1 86 ? -9.756 -5.149 9.351 1.00 0.00 86 ILE A N 17
ATOM 30677 C CA . ILE A 1 86 ? -8.807 -4.117 9.746 1.00 0.00 86 ILE A CA 17
ATOM 30678 C C . ILE A 1 86 ? -8.736 -3.987 11.264 1.00 0.00 86 ILE A C 17
ATOM 30679 O O . ILE A 1 86 ? -9.697 -4.296 11.969 1.00 0.00 86 ILE A O 17
ATOM 30695 N N . ASP A 1 87 ? -7.592 -3.528 11.759 1.00 0.00 87 ASP A N 17
ATOM 30696 C CA . ASP A 1 87 ? -7.396 -3.354 13.194 1.00 0.00 87 ASP A CA 17
ATOM 30697 C C . ASP A 1 87 ? -7.870 -1.976 13.644 1.00 0.00 87 ASP A C 17
ATOM 30698 O O . ASP A 1 87 ? -7.076 -1.152 14.098 1.00 0.00 87 ASP A O 17
ATOM 30707 N N . VAL A 1 88 ? -9.170 -1.731 13.514 1.00 0.00 88 VAL A N 17
ATOM 30708 C CA . VAL A 1 88 ? -9.751 -0.453 13.909 1.00 0.00 88 VAL A CA 17
ATOM 30709 C C . VAL A 1 88 ? -10.936 -0.652 14.845 1.00 0.00 88 VAL A C 17
ATOM 30710 O O . VAL A 1 88 ? -11.311 -1.783 15.153 1.00 0.00 88 VAL A O 17
ATOM 30723 N N . GLU A 1 89 ? -11.521 0.453 15.296 1.00 0.00 89 GLU A N 17
ATOM 30724 C CA . GLU A 1 89 ? -12.664 0.398 16.198 1.00 0.00 89 GLU A CA 17
ATOM 30725 C C . GLU A 1 89 ? -13.546 -0.807 15.887 1.00 0.00 89 GLU A C 17
ATOM 30726 O O . GLU A 1 89 ? -13.937 -1.552 16.786 1.00 0.00 89 GLU A O 17
ATOM 30738 N N . GLN A 1 90 ? -13.857 -0.992 14.608 1.00 0.00 90 GLN A N 17
ATOM 30739 C CA . GLN A 1 90 ? -14.693 -2.105 14.178 1.00 0.00 90 GLN A CA 17
ATOM 30740 C C . GLN A 1 90 ? -13.982 -2.944 13.121 1.00 0.00 90 GLN A C 17
ATOM 30741 O O . GLN A 1 90 ? -13.307 -2.424 12.232 1.00 0.00 90 GLN A O 17
ATOM 30755 N N . PRO A 1 91 ? -14.136 -4.273 13.217 1.00 0.00 91 PRO A N 17
ATOM 30756 C CA . PRO A 1 91 ? -13.516 -5.212 12.278 1.00 0.00 91 PRO A CA 17
ATOM 30757 C C . PRO A 1 91 ? -14.143 -5.142 10.890 1.00 0.00 91 PRO A C 17
ATOM 30758 O O . PRO A 1 91 ? -15.125 -5.829 10.606 1.00 0.00 91 PRO A O 17
ATOM 30769 N N . PHE A 1 92 ? -13.571 -4.309 10.028 1.00 0.00 92 PHE A N 17
ATOM 30770 C CA . PHE A 1 92 ? -14.076 -4.149 8.669 1.00 0.00 92 PHE A CA 17
ATOM 30771 C C . PHE A 1 92 ? -13.703 -5.350 7.805 1.00 0.00 92 PHE A C 17
ATOM 30772 O O . PHE A 1 92 ? -12.564 -5.477 7.357 1.00 0.00 92 PHE A O 17
ATOM 30789 N N . SER A 1 93 ? -14.673 -6.231 7.577 1.00 0.00 93 SER A N 17
ATOM 30790 C CA . SER A 1 93 ? -14.446 -7.426 6.772 1.00 0.00 93 SER A CA 17
ATOM 30791 C C . SER A 1 93 ? -14.282 -7.064 5.299 1.00 0.00 93 SER A C 17
ATOM 30792 O O . SER A 1 93 ? -15.208 -6.557 4.666 1.00 0.00 93 SER A O 17
ATOM 30800 N N . CYS A 1 94 ? -13.097 -7.330 4.760 1.00 0.00 94 CYS A N 17
ATOM 30801 C CA . CYS A 1 94 ? -12.810 -7.032 3.362 1.00 0.00 94 CYS A CA 17
ATOM 30802 C C . CYS A 1 94 ? -12.581 -8.315 2.568 1.00 0.00 94 CYS A C 17
ATOM 30803 O O . CYS A 1 94 ? -11.814 -9.185 2.982 1.00 0.00 94 CYS A O 17
ATOM 30811 N N . THR A 1 95 ? -13.251 -8.426 1.426 1.00 0.00 95 THR A N 17
ATOM 30812 C CA . THR A 1 95 ? -13.123 -9.604 0.577 1.00 0.00 95 THR A CA 17
ATOM 30813 C C . THR A 1 95 ? -11.678 -9.810 0.137 1.00 0.00 95 THR A C 17
ATOM 30814 O O . THR A 1 95 ? -11.210 -10.942 0.021 1.00 0.00 95 THR A O 17
ATOM 30825 N N . SER A 1 96 ? -10.975 -8.708 -0.106 1.00 0.00 96 SER A N 17
ATOM 30826 C CA . SER A 1 96 ? -9.583 -8.768 -0.536 1.00 0.00 96 SER A CA 17
ATOM 30827 C C . SER A 1 96 ? -8.831 -7.507 -0.121 1.00 0.00 96 SER A C 17
ATOM 30828 O O . SER A 1 96 ? -9.405 -6.597 0.479 1.00 0.00 96 SER A O 17
ATOM 30836 N N . LEU A 1 97 ? -7.544 -7.460 -0.445 1.00 0.00 97 LEU A N 17
ATOM 30837 C CA . LEU A 1 97 ? -6.711 -6.310 -0.107 1.00 0.00 97 LEU A CA 17
ATOM 30838 C C . LEU A 1 97 ? -7.176 -5.063 -0.852 1.00 0.00 97 LEU A C 17
ATOM 30839 O O . LEU A 1 97 ? -7.291 -3.986 -0.266 1.00 0.00 97 LEU A O 17
ATOM 30855 N N . ASP A 1 98 ? -7.446 -5.217 -2.143 1.00 0.00 98 ASP A N 17
ATOM 30856 C CA . ASP A 1 98 ? -7.903 -4.104 -2.966 1.00 0.00 98 ASP A CA 17
ATOM 30857 C C . ASP A 1 98 ? -8.971 -3.293 -2.240 1.00 0.00 98 ASP A C 17
ATOM 30858 O O . ASP A 1 98 ? -8.892 -2.067 -2.170 1.00 0.00 98 ASP A O 17
ATOM 30867 N N . ALA A 1 99 ? -9.968 -3.985 -1.701 1.00 0.00 99 ALA A N 17
ATOM 30868 C CA . ALA A 1 99 ? -11.051 -3.330 -0.979 1.00 0.00 99 ALA A CA 17
ATOM 30869 C C . ALA A 1 99 ? -10.509 -2.440 0.135 1.00 0.00 99 ALA A C 17
ATOM 30870 O O . ALA A 1 99 ? -11.027 -1.350 0.381 1.00 0.00 99 ALA A O 17
ATOM 30877 N N . VAL A 1 100 ? -9.464 -2.912 0.806 1.00 0.00 100 VAL A N 17
ATOM 30878 C CA . VAL A 1 100 ? -8.851 -2.158 1.894 1.00 0.00 100 VAL A CA 17
ATOM 30879 C C . VAL A 1 100 ? -8.489 -0.747 1.448 1.00 0.00 100 VAL A C 17
ATOM 30880 O O . VAL A 1 100 ? -8.748 0.225 2.158 1.00 0.00 100 VAL A O 17
ATOM 30893 N N . VAL A 1 101 ? -7.888 -0.640 0.268 1.00 0.00 101 VAL A N 17
ATOM 30894 C CA . VAL A 1 101 ? -7.491 0.655 -0.275 1.00 0.00 101 VAL A CA 17
ATOM 30895 C C . VAL A 1 101 ? -8.687 1.593 -0.387 1.00 0.00 101 VAL A C 17
ATOM 30896 O O . VAL A 1 101 ? -8.558 2.803 -0.204 1.00 0.00 101 VAL A O 17
ATOM 30909 N N . ASN A 1 102 ? -9.851 1.027 -0.688 1.00 0.00 102 ASN A N 17
ATOM 30910 C CA . ASN A 1 102 ? -11.071 1.814 -0.824 1.00 0.00 102 ASN A CA 17
ATOM 30911 C C . ASN A 1 102 ? -11.694 2.093 0.541 1.00 0.00 102 ASN A C 17
ATOM 30912 O O . ASN A 1 102 ? -12.452 3.049 0.705 1.00 0.00 102 ASN A O 17
ATOM 30923 N N . TYR A 1 103 ? -11.368 1.253 1.516 1.00 0.00 103 TYR A N 17
ATOM 30924 C CA . TYR A 1 103 ? -11.896 1.408 2.867 1.00 0.00 103 TYR A CA 17
ATOM 30925 C C . TYR A 1 103 ? -11.616 2.808 3.404 1.00 0.00 103 TYR A C 17
ATOM 30926 O O . TYR A 1 103 ? -12.520 3.494 3.881 1.00 0.00 103 TYR A O 17
ATOM 30944 N N . PHE A 1 104 ? -10.357 3.225 3.322 1.00 0.00 104 PHE A N 17
ATOM 30945 C CA . PHE A 1 104 ? -9.956 4.543 3.800 1.00 0.00 104 PHE A CA 17
ATOM 30946 C C . PHE A 1 104 ? -10.439 5.636 2.851 1.00 0.00 104 PHE A C 17
ATOM 30947 O O . PHE A 1 104 ? -10.838 6.718 3.283 1.00 0.00 104 PHE A O 17
ATOM 30964 N N . VAL A 1 105 ? -10.398 5.346 1.554 1.00 0.00 105 VAL A N 17
ATOM 30965 C CA . VAL A 1 105 ? -10.832 6.302 0.544 1.00 0.00 105 VAL A CA 17
ATOM 30966 C C . VAL A 1 105 ? -12.122 6.998 0.962 1.00 0.00 105 VAL A C 17
ATOM 30967 O O . VAL A 1 105 ? -12.204 8.226 0.967 1.00 0.00 105 VAL A O 17
ATOM 30980 N N . SER A 1 106 ? -13.129 6.204 1.314 1.00 0.00 106 SER A N 17
ATOM 30981 C CA . SER A 1 106 ? -14.418 6.744 1.732 1.00 0.00 106 SER A CA 17
ATOM 30982 C C . SER A 1 106 ? -14.255 7.663 2.939 1.00 0.00 106 SER A C 17
ATOM 30983 O O . SER A 1 106 ? -14.467 8.874 2.846 1.00 0.00 106 SER A O 17
ATOM 30991 N N . HIS A 1 107 ? -13.879 7.081 4.073 1.00 0.00 107 HIS A N 17
ATOM 30992 C CA . HIS A 1 107 ? -13.688 7.846 5.299 1.00 0.00 107 HIS A CA 17
ATOM 30993 C C . HIS A 1 107 ? -12.981 9.167 5.011 1.00 0.00 107 HIS A C 17
ATOM 30994 O O . HIS A 1 107 ? -13.573 10.240 5.128 1.00 0.00 107 HIS A O 17
ATOM 31009 N N . THR A 1 108 ? -11.709 9.082 4.633 1.00 0.00 108 THR A N 17
ATOM 31010 C CA . THR A 1 108 ? -10.920 10.269 4.329 1.00 0.00 108 THR A CA 17
ATOM 31011 C C . THR A 1 108 ? -11.767 11.328 3.633 1.00 0.00 108 THR A C 17
ATOM 31012 O O . THR A 1 108 ? -12.778 11.015 3.004 1.00 0.00 108 THR A O 17
ATOM 31023 N N . LYS A 1 109 ? -11.348 12.584 3.747 1.00 0.00 109 LYS A N 17
ATOM 31024 C CA . LYS A 1 109 ? -12.066 13.690 3.126 1.00 0.00 109 LYS A CA 17
ATOM 31025 C C . LYS A 1 109 ? -12.708 13.254 1.813 1.00 0.00 109 LYS A C 17
ATOM 31026 O O . LYS A 1 109 ? -13.920 13.053 1.738 1.00 0.00 109 LYS A O 17
ATOM 31045 N N . LYS A 1 110 ? -11.887 13.106 0.778 1.00 0.00 110 LYS A N 17
ATOM 31046 C CA . LYS A 1 110 ? -12.373 12.692 -0.532 1.00 0.00 110 LYS A CA 17
ATOM 31047 C C . LYS A 1 110 ? -11.765 11.353 -0.940 1.00 0.00 110 LYS A C 17
ATOM 31048 O O . LYS A 1 110 ? -12.481 10.416 -1.287 1.00 0.00 110 LYS A O 17
ATOM 31067 N N . ALA A 1 111 ? -10.439 11.273 -0.891 1.00 0.00 111 ALA A N 17
ATOM 31068 C CA . ALA A 1 111 ? -9.735 10.048 -1.252 1.00 0.00 111 ALA A CA 17
ATOM 31069 C C . ALA A 1 111 ? -8.237 10.181 -0.996 1.00 0.00 111 ALA A C 17
ATOM 31070 O O . ALA A 1 111 ? -7.708 11.290 -0.902 1.00 0.00 111 ALA A O 17
ATOM 31077 N N . LEU A 1 112 ? -7.558 9.045 -0.884 1.00 0.00 112 LEU A N 17
ATOM 31078 C CA . LEU A 1 112 ? -6.120 9.034 -0.638 1.00 0.00 112 LEU A CA 17
ATOM 31079 C C . LEU A 1 112 ? -5.373 8.393 -1.804 1.00 0.00 112 LEU A C 17
ATOM 31080 O O . LEU A 1 112 ? -5.534 7.204 -2.079 1.00 0.00 112 LEU A O 17
ATOM 31096 N N . VAL A 1 113 ? -4.555 9.189 -2.486 1.00 0.00 113 VAL A N 17
ATOM 31097 C CA . VAL A 1 113 ? -3.781 8.698 -3.619 1.00 0.00 113 VAL A CA 17
ATOM 31098 C C . VAL A 1 113 ? -2.891 7.529 -3.214 1.00 0.00 113 VAL A C 17
ATOM 31099 O O . VAL A 1 113 ? -2.016 7.652 -2.356 1.00 0.00 113 VAL A O 17
ATOM 31112 N N . PRO A 1 114 ? -3.118 6.367 -3.842 1.00 0.00 114 PRO A N 17
ATOM 31113 C CA . PRO A 1 114 ? -2.346 5.151 -3.563 1.00 0.00 114 PRO A CA 17
ATOM 31114 C C . PRO A 1 114 ? -0.908 5.252 -4.059 1.00 0.00 114 PRO A C 17
ATOM 31115 O O . PRO A 1 114 ? -0.662 5.612 -5.210 1.00 0.00 114 PRO A O 17
ATOM 31126 N N . PHE A 1 115 ? 0.039 4.930 -3.184 1.00 0.00 115 PHE A N 17
ATOM 31127 C CA . PHE A 1 115 ? 1.453 4.985 -3.534 1.00 0.00 115 PHE A CA 17
ATOM 31128 C C . PHE A 1 115 ? 1.861 3.756 -4.342 1.00 0.00 115 PHE A C 17
ATOM 31129 O O . PHE A 1 115 ? 1.419 2.641 -4.063 1.00 0.00 115 PHE A O 17
ATOM 31146 N N . LEU A 1 116 ? 2.706 3.969 -5.345 1.00 0.00 116 LEU A N 17
ATOM 31147 C CA . LEU A 1 116 ? 3.175 2.881 -6.195 1.00 0.00 116 LEU A CA 17
ATOM 31148 C C . LEU A 1 116 ? 4.601 3.138 -6.672 1.00 0.00 116 LEU A C 17
ATOM 31149 O O . LEU A 1 116 ? 4.921 4.226 -7.148 1.00 0.00 116 LEU A O 17
ATOM 31165 N N . LEU A 1 117 ? 5.452 2.126 -6.542 1.00 0.00 117 LEU A N 17
ATOM 31166 C CA . LEU A 1 117 ? 6.845 2.240 -6.962 1.00 0.00 117 LEU A CA 17
ATOM 31167 C C . LEU A 1 117 ? 7.197 1.163 -7.982 1.00 0.00 117 LEU A C 17
ATOM 31168 O O . LEU A 1 117 ? 7.237 -0.025 -7.656 1.00 0.00 117 LEU A O 17
ATOM 31184 N N . ASP A 1 118 ? 7.452 1.583 -9.216 1.00 0.00 118 ASP A N 17
ATOM 31185 C CA . ASP A 1 118 ? 7.804 0.654 -10.283 1.00 0.00 118 ASP A CA 17
ATOM 31186 C C . ASP A 1 118 ? 9.197 0.073 -10.060 1.00 0.00 118 ASP A C 17
ATOM 31187 O O . ASP A 1 118 ? 9.437 -1.106 -10.323 1.00 0.00 118 ASP A O 17
ATOM 31196 N N . GLY A 1 1 ? 23.806 -26.175 -19.361 1.00 0.00 1 GLY A N 18
ATOM 31197 C CA . GLY A 1 1 ? 24.640 -25.338 -20.203 1.00 0.00 1 GLY A CA 18
ATOM 31198 C C . GLY A 1 1 ? 24.018 -25.082 -21.562 1.00 0.00 1 GLY A C 18
ATOM 31199 O O . GLY A 1 1 ? 24.285 -25.807 -22.521 1.00 0.00 1 GLY A O 18
ATOM 31203 N N . SER A 1 2 ? 23.187 -24.048 -21.645 1.00 0.00 2 SER A N 18
ATOM 31204 C CA . SER A 1 2 ? 22.522 -23.701 -22.896 1.00 0.00 2 SER A CA 18
ATOM 31205 C C . SER A 1 2 ? 21.815 -22.354 -22.779 1.00 0.00 2 SER A C 18
ATOM 31206 O O . SER A 1 2 ? 21.154 -22.071 -21.780 1.00 0.00 2 SER A O 18
ATOM 31214 N N . SER A 1 3 ? 21.963 -21.525 -23.809 1.00 0.00 3 SER A N 18
ATOM 31215 C CA . SER A 1 3 ? 21.344 -20.205 -23.822 1.00 0.00 3 SER A CA 18
ATOM 31216 C C . SER A 1 3 ? 21.448 -19.570 -25.204 1.00 0.00 3 SER A C 18
ATOM 31217 O O . SER A 1 3 ? 22.196 -20.040 -26.061 1.00 0.00 3 SER A O 18
ATOM 31225 N N . GLY A 1 4 ? 20.691 -18.496 -25.414 1.00 0.00 4 GLY A N 18
ATOM 31226 C CA . GLY A 1 4 ? 20.712 -17.813 -26.694 1.00 0.00 4 GLY A CA 18
ATOM 31227 C C . GLY A 1 4 ? 19.340 -17.734 -27.332 1.00 0.00 4 GLY A C 18
ATOM 31228 O O . GLY A 1 4 ? 19.173 -18.065 -28.507 1.00 0.00 4 GLY A O 18
ATOM 31232 N N . SER A 1 5 ? 18.354 -17.296 -26.557 1.00 0.00 5 SER A N 18
ATOM 31233 C CA . SER A 1 5 ? 16.986 -17.179 -27.052 1.00 0.00 5 SER A CA 18
ATOM 31234 C C . SER A 1 5 ? 16.089 -16.505 -26.018 1.00 0.00 5 SER A C 18
ATOM 31235 O O . SER A 1 5 ? 15.850 -17.049 -24.939 1.00 0.00 5 SER A O 18
ATOM 31243 N N . SER A 1 6 ? 15.597 -15.318 -26.355 1.00 0.00 6 SER A N 18
ATOM 31244 C CA . SER A 1 6 ? 14.730 -14.566 -25.456 1.00 0.00 6 SER A CA 18
ATOM 31245 C C . SER A 1 6 ? 13.781 -15.500 -24.710 1.00 0.00 6 SER A C 18
ATOM 31246 O O . SER A 1 6 ? 13.582 -15.366 -23.503 1.00 0.00 6 SER A O 18
ATOM 31254 N N . GLY A 1 7 ? 13.198 -16.448 -25.438 1.00 0.00 7 GLY A N 18
ATOM 31255 C CA . GLY A 1 7 ? 12.277 -17.390 -24.830 1.00 0.00 7 GLY A CA 18
ATOM 31256 C C . GLY A 1 7 ? 11.042 -17.622 -25.679 1.00 0.00 7 GLY A C 18
ATOM 31257 O O . GLY A 1 7 ? 10.003 -17.003 -25.456 1.00 0.00 7 GLY A O 18
ATOM 31261 N N . GLU A 1 8 ? 11.157 -18.517 -26.655 1.00 0.00 8 GLU A N 18
ATOM 31262 C CA . GLU A 1 8 ? 10.041 -18.828 -27.540 1.00 0.00 8 GLU A CA 18
ATOM 31263 C C . GLU A 1 8 ? 9.323 -20.096 -27.086 1.00 0.00 8 GLU A C 18
ATOM 31264 O O . GLU A 1 8 ? 8.301 -20.482 -27.655 1.00 0.00 8 GLU A O 18
ATOM 31276 N N . VAL A 1 9 ? 9.865 -20.740 -26.058 1.00 0.00 9 VAL A N 18
ATOM 31277 C CA . VAL A 1 9 ? 9.276 -21.964 -25.525 1.00 0.00 9 VAL A CA 18
ATOM 31278 C C . VAL A 1 9 ? 8.309 -21.659 -24.388 1.00 0.00 9 VAL A C 18
ATOM 31279 O O . VAL A 1 9 ? 7.332 -22.379 -24.179 1.00 0.00 9 VAL A O 18
ATOM 31292 N N . LEU A 1 10 ? 8.586 -20.586 -23.654 1.00 0.00 10 LEU A N 18
ATOM 31293 C CA . LEU A 1 10 ? 7.740 -20.184 -22.536 1.00 0.00 10 LEU A CA 18
ATOM 31294 C C . LEU A 1 10 ? 6.383 -19.692 -23.029 1.00 0.00 10 LEU A C 18
ATOM 31295 O O . LEU A 1 10 ? 6.273 -18.604 -23.591 1.00 0.00 10 LEU A O 18
ATOM 31311 N N . ALA A 1 11 ? 5.352 -20.503 -22.813 1.00 0.00 11 ALA A N 18
ATOM 31312 C CA . ALA A 1 11 ? 4.001 -20.148 -23.232 1.00 0.00 11 ALA A CA 18
ATOM 31313 C C . ALA A 1 11 ? 3.743 -18.656 -23.048 1.00 0.00 11 ALA A C 18
ATOM 31314 O O . ALA A 1 11 ? 3.681 -17.901 -24.018 1.00 0.00 11 ALA A O 18
ATOM 31321 N N . LYS A 1 12 ? 3.593 -18.237 -21.796 1.00 0.00 12 LYS A N 18
ATOM 31322 C CA . LYS A 1 12 ? 3.342 -16.835 -21.484 1.00 0.00 12 LYS A CA 18
ATOM 31323 C C . LYS A 1 12 ? 3.611 -16.549 -20.009 1.00 0.00 12 LYS A C 18
ATOM 31324 O O . LYS A 1 12 ? 2.819 -16.917 -19.142 1.00 0.00 12 LYS A O 18
ATOM 31343 N N . GLU A 1 13 ? 4.733 -15.891 -19.734 1.00 0.00 13 GLU A N 18
ATOM 31344 C CA . GLU A 1 13 ? 5.106 -15.556 -18.365 1.00 0.00 13 GLU A CA 18
ATOM 31345 C C . GLU A 1 13 ? 4.130 -14.547 -17.767 1.00 0.00 13 GLU A C 18
ATOM 31346 O O . GLU A 1 13 ? 3.304 -13.974 -18.475 1.00 0.00 13 GLU A O 18
ATOM 31358 N N . GLU A 1 14 ? 4.233 -14.337 -16.459 1.00 0.00 14 GLU A N 18
ATOM 31359 C CA . GLU A 1 14 ? 3.359 -13.398 -15.765 1.00 0.00 14 GLU A CA 18
ATOM 31360 C C . GLU A 1 14 ? 4.173 -12.356 -15.004 1.00 0.00 14 GLU A C 18
ATOM 31361 O O . GLU A 1 14 ? 5.310 -12.610 -14.608 1.00 0.00 14 GLU A O 18
ATOM 31373 N N . ALA A 1 15 ? 3.584 -11.182 -14.804 1.00 0.00 15 ALA A N 18
ATOM 31374 C CA . ALA A 1 15 ? 4.253 -10.102 -14.089 1.00 0.00 15 ALA A CA 18
ATOM 31375 C C . ALA A 1 15 ? 3.243 -9.115 -13.515 1.00 0.00 15 ALA A C 18
ATOM 31376 O O . ALA A 1 15 ? 2.069 -9.127 -13.887 1.00 0.00 15 ALA A O 18
ATOM 31383 N N . ARG A 1 16 ? 3.706 -8.261 -12.608 1.00 0.00 16 ARG A N 18
ATOM 31384 C CA . ARG A 1 16 ? 2.842 -7.269 -11.981 1.00 0.00 16 ARG A CA 18
ATOM 31385 C C . ARG A 1 16 ? 1.627 -7.933 -11.341 1.00 0.00 16 ARG A C 18
ATOM 31386 O O . ARG A 1 16 ? 0.581 -7.305 -11.171 1.00 0.00 16 ARG A O 18
ATOM 31407 N N . ARG A 1 17 ? 1.772 -9.206 -10.986 1.00 0.00 17 ARG A N 18
ATOM 31408 C CA . ARG A 1 17 ? 0.686 -9.955 -10.367 1.00 0.00 17 ARG A CA 18
ATOM 31409 C C . ARG A 1 17 ? 0.180 -9.244 -9.115 1.00 0.00 17 ARG A C 18
ATOM 31410 O O . ARG A 1 17 ? 0.748 -9.391 -8.033 1.00 0.00 17 ARG A O 18
ATOM 31431 N N . ALA A 1 18 ? -0.891 -8.472 -9.271 1.00 0.00 18 ALA A N 18
ATOM 31432 C CA . ALA A 1 18 ? -1.474 -7.740 -8.154 1.00 0.00 18 ALA A CA 18
ATOM 31433 C C . ALA A 1 18 ? -2.865 -8.268 -7.817 1.00 0.00 18 ALA A C 18
ATOM 31434 O O . ALA A 1 18 ? -3.796 -7.494 -7.594 1.00 0.00 18 ALA A O 18
ATOM 31441 N N . LEU A 1 19 ? -2.997 -9.589 -7.781 1.00 0.00 19 LEU A N 18
ATOM 31442 C CA . LEU A 1 19 ? -4.276 -10.221 -7.471 1.00 0.00 19 LEU A CA 18
ATOM 31443 C C . LEU A 1 19 ? -4.593 -10.107 -5.984 1.00 0.00 19 LEU A C 18
ATOM 31444 O O . LEU A 1 19 ? -5.593 -9.502 -5.599 1.00 0.00 19 LEU A O 18
ATOM 31460 N N . GLU A 1 20 ? -3.734 -10.690 -5.154 1.00 0.00 20 GLU A N 18
ATOM 31461 C CA . GLU A 1 20 ? -3.924 -10.651 -3.709 1.00 0.00 20 GLU A CA 18
ATOM 31462 C C . GLU A 1 20 ? -3.933 -9.213 -3.199 1.00 0.00 20 GLU A C 18
ATOM 31463 O O . GLU A 1 20 ? -4.731 -8.854 -2.332 1.00 0.00 20 GLU A O 18
ATOM 31475 N N . THR A 1 21 ? -3.041 -8.392 -3.744 1.00 0.00 21 THR A N 18
ATOM 31476 C CA . THR A 1 21 ? -2.944 -6.994 -3.344 1.00 0.00 21 THR A CA 18
ATOM 31477 C C . THR A 1 21 ? -3.109 -6.067 -4.544 1.00 0.00 21 THR A C 18
ATOM 31478 O O . THR A 1 21 ? -2.773 -6.413 -5.677 1.00 0.00 21 THR A O 18
ATOM 31489 N N . PRO A 1 22 ? -3.636 -4.860 -4.292 1.00 0.00 22 PRO A N 18
ATOM 31490 C CA . PRO A 1 22 ? -3.856 -3.858 -5.339 1.00 0.00 22 PRO A CA 18
ATOM 31491 C C . PRO A 1 22 ? -2.549 -3.283 -5.874 1.00 0.00 22 PRO A C 18
ATOM 31492 O O . PRO A 1 22 ? -1.571 -3.149 -5.139 1.00 0.00 22 PRO A O 18
ATOM 31503 N N . SER A 1 23 ? -2.538 -2.945 -7.160 1.00 0.00 23 SER A N 18
ATOM 31504 C CA . SER A 1 23 ? -1.350 -2.388 -7.795 1.00 0.00 23 SER A CA 18
ATOM 31505 C C . SER A 1 23 ? -0.691 -1.348 -6.894 1.00 0.00 23 SER A C 18
ATOM 31506 O O . SER A 1 23 ? 0.522 -1.375 -6.682 1.00 0.00 23 SER A O 18
ATOM 31514 N N . CYS A 1 24 ? -1.498 -0.434 -6.368 1.00 0.00 24 CYS A N 18
ATOM 31515 C CA . CYS A 1 24 ? -0.994 0.617 -5.490 1.00 0.00 24 CYS A CA 18
ATOM 31516 C C . CYS A 1 24 ? 0.097 0.079 -4.569 1.00 0.00 24 CYS A C 18
ATOM 31517 O O . CYS A 1 24 ? 1.136 0.714 -4.384 1.00 0.00 24 CYS A O 18
ATOM 31525 N N . PHE A 1 25 ? -0.146 -1.093 -3.994 1.00 0.00 25 PHE A N 18
ATOM 31526 C CA . PHE A 1 25 ? 0.814 -1.715 -3.090 1.00 0.00 25 PHE A CA 18
ATOM 31527 C C . PHE A 1 25 ? 2.203 -1.761 -3.720 1.00 0.00 25 PHE A C 18
ATOM 31528 O O . PHE A 1 25 ? 2.343 -1.759 -4.944 1.00 0.00 25 PHE A O 18
ATOM 31545 N N . LEU A 1 26 ? 3.228 -1.801 -2.876 1.00 0.00 26 LEU A N 18
ATOM 31546 C CA . LEU A 1 26 ? 4.608 -1.847 -3.349 1.00 0.00 26 LEU A CA 18
ATOM 31547 C C . LEU A 1 26 ? 5.507 -2.547 -2.336 1.00 0.00 26 LEU A C 18
ATOM 31548 O O . LEU A 1 26 ? 5.229 -2.546 -1.136 1.00 0.00 26 LEU A O 18
ATOM 31564 N N . LYS A 1 27 ? 6.590 -3.142 -2.825 1.00 0.00 27 LYS A N 18
ATOM 31565 C CA . LYS A 1 27 ? 7.534 -3.844 -1.964 1.00 0.00 27 LYS A CA 18
ATOM 31566 C C . LYS A 1 27 ? 8.689 -2.931 -1.566 1.00 0.00 27 LYS A C 18
ATOM 31567 O O . LYS A 1 27 ? 9.581 -2.655 -2.369 1.00 0.00 27 LYS A O 18
ATOM 31586 N N . VAL A 1 28 ? 8.668 -2.465 -0.321 1.00 0.00 28 VAL A N 18
ATOM 31587 C CA . VAL A 1 28 ? 9.716 -1.585 0.185 1.00 0.00 28 VAL A CA 18
ATOM 31588 C C . VAL A 1 28 ? 9.935 -1.794 1.678 1.00 0.00 28 VAL A C 18
ATOM 31589 O O . VAL A 1 28 ? 9.213 -2.555 2.322 1.00 0.00 28 VAL A O 18
ATOM 31602 N N . SER A 1 29 ? 10.937 -1.112 2.224 1.00 0.00 29 SER A N 18
ATOM 31603 C CA . SER A 1 29 ? 11.255 -1.225 3.643 1.00 0.00 29 SER A CA 18
ATOM 31604 C C . SER A 1 29 ? 10.352 -0.319 4.476 1.00 0.00 29 SER A C 18
ATOM 31605 O O . SER A 1 29 ? 9.758 0.628 3.959 1.00 0.00 29 SER A O 18
ATOM 31613 N N . ARG A 1 30 ? 10.255 -0.617 5.767 1.00 0.00 30 ARG A N 18
ATOM 31614 C CA . ARG A 1 30 ? 9.424 0.168 6.672 1.00 0.00 30 ARG A CA 18
ATOM 31615 C C . ARG A 1 30 ? 9.824 1.640 6.637 1.00 0.00 30 ARG A C 18
ATOM 31616 O O . ARG A 1 30 ? 8.969 2.527 6.623 1.00 0.00 30 ARG A O 18
ATOM 31637 N N . LEU A 1 31 ? 11.128 1.893 6.625 1.00 0.00 31 LEU A N 18
ATOM 31638 C CA . LEU A 1 31 ? 11.642 3.258 6.593 1.00 0.00 31 LEU A CA 18
ATOM 31639 C C . LEU A 1 31 ? 11.455 3.877 5.212 1.00 0.00 31 LEU A C 18
ATOM 31640 O O . LEU A 1 31 ? 11.021 5.022 5.089 1.00 0.00 31 LEU A O 18
ATOM 31656 N N . GLU A 1 32 ? 11.785 3.113 4.176 1.00 0.00 32 GLU A N 18
ATOM 31657 C CA . GLU A 1 32 ? 11.652 3.588 2.803 1.00 0.00 32 GLU A CA 18
ATOM 31658 C C . GLU A 1 32 ? 10.238 4.095 2.538 1.00 0.00 32 GLU A C 18
ATOM 31659 O O . GLU A 1 32 ? 10.038 5.262 2.201 1.00 0.00 32 GLU A O 18
ATOM 31671 N N . ALA A 1 33 ? 9.259 3.209 2.693 1.00 0.00 33 ALA A N 18
ATOM 31672 C CA . ALA A 1 33 ? 7.863 3.567 2.472 1.00 0.00 33 ALA A CA 18
ATOM 31673 C C . ALA A 1 33 ? 7.548 4.939 3.058 1.00 0.00 33 ALA A C 18
ATOM 31674 O O . ALA A 1 33 ? 6.686 5.657 2.553 1.00 0.00 33 ALA A O 18
ATOM 31681 N N . GLN A 1 34 ? 8.252 5.295 4.128 1.00 0.00 34 GLN A N 18
ATOM 31682 C CA . GLN A 1 34 ? 8.046 6.581 4.784 1.00 0.00 34 GLN A CA 18
ATOM 31683 C C . GLN A 1 34 ? 8.628 7.718 3.949 1.00 0.00 34 GLN A C 18
ATOM 31684 O O . GLN A 1 34 ? 7.987 8.752 3.757 1.00 0.00 34 GLN A O 18
ATOM 31698 N N . LEU A 1 35 ? 9.846 7.520 3.457 1.00 0.00 35 LEU A N 18
ATOM 31699 C CA . LEU A 1 35 ? 10.515 8.527 2.643 1.00 0.00 35 LEU A CA 18
ATOM 31700 C C . LEU A 1 35 ? 9.846 8.658 1.279 1.00 0.00 35 LEU A C 18
ATOM 31701 O O . LEU A 1 35 ? 9.798 9.744 0.701 1.00 0.00 35 LEU A O 18
ATOM 31717 N N . LEU A 1 36 ? 9.332 7.544 0.769 1.00 0.00 36 LEU A N 18
ATOM 31718 C CA . LEU A 1 36 ? 8.663 7.534 -0.528 1.00 0.00 36 LEU A CA 18
ATOM 31719 C C . LEU A 1 36 ? 7.556 8.581 -0.578 1.00 0.00 36 LEU A C 18
ATOM 31720 O O . LEU A 1 36 ? 7.080 8.946 -1.653 1.00 0.00 36 LEU A O 18
ATOM 31736 N N . LEU A 1 37 ? 7.151 9.062 0.592 1.00 0.00 37 LEU A N 18
ATOM 31737 C CA . LEU A 1 37 ? 6.099 10.070 0.682 1.00 0.00 37 LEU A CA 18
ATOM 31738 C C . LEU A 1 37 ? 6.660 11.465 0.423 1.00 0.00 37 LEU A C 18
ATOM 31739 O O . LEU A 1 37 ? 6.196 12.175 -0.469 1.00 0.00 37 LEU A O 18
ATOM 31755 N N . GLU A 1 38 ? 7.662 11.850 1.207 1.00 0.00 38 GLU A N 18
ATOM 31756 C CA . GLU A 1 38 ? 8.286 13.159 1.060 1.00 0.00 38 GLU A CA 18
ATOM 31757 C C . GLU A 1 38 ? 8.899 13.317 -0.329 1.00 0.00 38 GLU A C 18
ATOM 31758 O O . GLU A 1 38 ? 8.948 14.419 -0.875 1.00 0.00 38 GLU A O 18
ATOM 31770 N N . ARG A 1 39 ? 9.366 12.209 -0.893 1.00 0.00 39 ARG A N 18
ATOM 31771 C CA . ARG A 1 39 ? 9.978 12.223 -2.216 1.00 0.00 39 ARG A CA 18
ATOM 31772 C C . ARG A 1 39 ? 8.920 12.394 -3.302 1.00 0.00 39 ARG A C 18
ATOM 31773 O O . ARG A 1 39 ? 9.033 13.269 -4.161 1.00 0.00 39 ARG A O 18
ATOM 31794 N N . TYR A 1 40 ? 7.894 11.551 -3.258 1.00 0.00 40 TYR A N 18
ATOM 31795 C CA . TYR A 1 40 ? 6.817 11.606 -4.239 1.00 0.00 40 TYR A CA 18
ATOM 31796 C C . TYR A 1 40 ? 5.476 11.879 -3.564 1.00 0.00 40 TYR A C 18
ATOM 31797 O O . TYR A 1 40 ? 4.612 11.008 -3.468 1.00 0.00 40 TYR A O 18
ATOM 31815 N N . PRO A 1 41 ? 5.299 13.118 -3.083 1.00 0.00 41 PRO A N 18
ATOM 31816 C CA . PRO A 1 41 ? 4.067 13.537 -2.408 1.00 0.00 41 PRO A CA 18
ATOM 31817 C C . PRO A 1 41 ? 2.885 13.634 -3.366 1.00 0.00 41 PRO A C 18
ATOM 31818 O O . PRO A 1 41 ? 1.787 13.171 -3.060 1.00 0.00 41 PRO A O 18
ATOM 31829 N N . GLU A 1 42 ? 3.118 14.237 -4.528 1.00 0.00 42 GLU A N 18
ATOM 31830 C CA . GLU A 1 42 ? 2.071 14.393 -5.531 1.00 0.00 42 GLU A CA 18
ATOM 31831 C C . GLU A 1 42 ? 1.538 13.035 -5.977 1.00 0.00 42 GLU A C 18
ATOM 31832 O O . GLU A 1 42 ? 0.390 12.919 -6.408 1.00 0.00 42 GLU A O 18
ATOM 31844 N N . CYS A 1 43 ? 2.379 12.013 -5.871 1.00 0.00 43 CYS A N 18
ATOM 31845 C CA . CYS A 1 43 ? 1.993 10.662 -6.266 1.00 0.00 43 CYS A CA 18
ATOM 31846 C C . CYS A 1 43 ? 0.884 10.128 -5.365 1.00 0.00 43 CYS A C 18
ATOM 31847 O O . CYS A 1 43 ? -0.075 9.520 -5.838 1.00 0.00 43 CYS A O 18
ATOM 31855 N N . GLY A 1 44 ? 1.022 10.361 -4.063 1.00 0.00 44 GLY A N 18
ATOM 31856 C CA . GLY A 1 44 ? 0.026 9.896 -3.116 1.00 0.00 44 GLY A CA 18
ATOM 31857 C C . GLY A 1 44 ? 0.556 9.842 -1.697 1.00 0.00 44 GLY A C 18
ATOM 31858 O O . GLY A 1 44 ? 1.761 9.944 -1.473 1.00 0.00 44 GLY A O 18
ATOM 31862 N N . ASN A 1 45 ? -0.348 9.681 -0.736 1.00 0.00 45 ASN A N 18
ATOM 31863 C CA . ASN A 1 45 ? 0.035 9.616 0.670 1.00 0.00 45 ASN A CA 18
ATOM 31864 C C . ASN A 1 45 ? -0.359 8.274 1.279 1.00 0.00 45 ASN A C 18
ATOM 31865 O O . ASN A 1 45 ? 0.272 7.799 2.224 1.00 0.00 45 ASN A O 18
ATOM 31876 N N . LEU A 1 46 ? -1.407 7.666 0.732 1.00 0.00 46 LEU A N 18
ATOM 31877 C CA . LEU A 1 46 ? -1.886 6.378 1.221 1.00 0.00 46 LEU A CA 18
ATOM 31878 C C . LEU A 1 46 ? -1.206 5.229 0.484 1.00 0.00 46 LEU A C 18
ATOM 31879 O O . LEU A 1 46 ? -1.612 4.857 -0.618 1.00 0.00 46 LEU A O 18
ATOM 31895 N N . LEU A 1 47 ? -0.169 4.670 1.098 1.00 0.00 47 LEU A N 18
ATOM 31896 C CA . LEU A 1 47 ? 0.567 3.560 0.502 1.00 0.00 47 LEU A CA 18
ATOM 31897 C C . LEU A 1 47 ? 0.450 2.305 1.359 1.00 0.00 47 LEU A C 18
ATOM 31898 O O . LEU A 1 47 ? 0.183 2.383 2.559 1.00 0.00 47 LEU A O 18
ATOM 31914 N N . LEU A 1 48 ? 0.653 1.149 0.737 1.00 0.00 48 LEU A N 18
ATOM 31915 C CA . LEU A 1 48 ? 0.573 -0.124 1.445 1.00 0.00 48 LEU A CA 18
ATOM 31916 C C . LEU A 1 48 ? 1.896 -0.879 1.360 1.00 0.00 48 LEU A C 18
ATOM 31917 O O . LEU A 1 48 ? 2.352 -1.232 0.271 1.00 0.00 48 LEU A O 18
ATOM 31933 N N . ARG A 1 49 ? 2.506 -1.125 2.514 1.00 0.00 49 ARG A N 18
ATOM 31934 C CA . ARG A 1 49 ? 3.777 -1.839 2.570 1.00 0.00 49 ARG A CA 18
ATOM 31935 C C . ARG A 1 49 ? 3.623 -3.163 3.313 1.00 0.00 49 ARG A C 18
ATOM 31936 O O . ARG A 1 49 ? 2.818 -3.297 4.234 1.00 0.00 49 ARG A O 18
ATOM 31957 N N . PRO A 1 50 ? 4.415 -4.166 2.905 1.00 0.00 50 PRO A N 18
ATOM 31958 C CA . PRO A 1 50 ? 4.386 -5.498 3.518 1.00 0.00 50 PRO A CA 18
ATOM 31959 C C . PRO A 1 50 ? 4.955 -5.496 4.932 1.00 0.00 50 PRO A C 18
ATOM 31960 O O . PRO A 1 50 ? 5.822 -4.688 5.263 1.00 0.00 50 PRO A O 18
ATOM 31971 N N . SER A 1 51 ? 4.459 -6.406 5.765 1.00 0.00 51 SER A N 18
ATOM 31972 C CA . SER A 1 51 ? 4.915 -6.508 7.146 1.00 0.00 51 SER A CA 18
ATOM 31973 C C . SER A 1 51 ? 5.874 -7.681 7.317 1.00 0.00 51 SER A C 18
ATOM 31974 O O . SER A 1 51 ? 5.466 -8.841 7.286 1.00 0.00 51 SER A O 18
ATOM 31982 N N . GLY A 1 52 ? 7.154 -7.370 7.499 1.00 0.00 52 GLY A N 18
ATOM 31983 C CA . GLY A 1 52 ? 8.152 -8.409 7.673 1.00 0.00 52 GLY A CA 18
ATOM 31984 C C . GLY A 1 52 ? 8.259 -9.319 6.464 1.00 0.00 52 GLY A C 18
ATOM 31985 O O . GLY A 1 52 ? 8.248 -8.852 5.325 1.00 0.00 52 GLY A O 18
ATOM 31989 N N . ASP A 1 53 ? 8.363 -10.620 6.713 1.00 0.00 53 ASP A N 18
ATOM 31990 C CA . ASP A 1 53 ? 8.473 -11.597 5.636 1.00 0.00 53 ASP A CA 18
ATOM 31991 C C . ASP A 1 53 ? 7.391 -12.665 5.758 1.00 0.00 53 ASP A C 18
ATOM 31992 O O . ASP A 1 53 ? 6.637 -12.910 4.817 1.00 0.00 53 ASP A O 18
ATOM 32001 N N . GLY A 1 54 ? 7.319 -13.297 6.925 1.00 0.00 54 GLY A N 18
ATOM 32002 C CA . GLY A 1 54 ? 6.327 -14.332 7.149 1.00 0.00 54 GLY A CA 18
ATOM 32003 C C . GLY A 1 54 ? 5.227 -13.886 8.093 1.00 0.00 54 GLY A C 18
ATOM 32004 O O . GLY A 1 54 ? 5.213 -14.266 9.262 1.00 0.00 54 GLY A O 18
ATOM 32008 N N . ALA A 1 55 ? 4.306 -13.076 7.583 1.00 0.00 55 ALA A N 18
ATOM 32009 C CA . ALA A 1 55 ? 3.197 -12.577 8.388 1.00 0.00 55 ALA A CA 18
ATOM 32010 C C . ALA A 1 55 ? 1.888 -12.622 7.609 1.00 0.00 55 ALA A C 18
ATOM 32011 O O . ALA A 1 55 ? 1.888 -12.759 6.385 1.00 0.00 55 ALA A O 18
ATOM 32018 N N . ASP A 1 56 ? 0.775 -12.506 8.323 1.00 0.00 56 ASP A N 18
ATOM 32019 C CA . ASP A 1 56 ? -0.543 -12.533 7.697 1.00 0.00 56 ASP A CA 18
ATOM 32020 C C . ASP A 1 56 ? -1.157 -11.138 7.666 1.00 0.00 56 ASP A C 18
ATOM 32021 O O . ASP A 1 56 ? -1.881 -10.747 8.582 1.00 0.00 56 ASP A O 18
ATOM 32030 N N . GLY A 1 57 ? -0.865 -10.389 6.607 1.00 0.00 57 GLY A N 18
ATOM 32031 C CA . GLY A 1 57 ? -1.397 -9.045 6.478 1.00 0.00 57 GLY A CA 18
ATOM 32032 C C . GLY A 1 57 ? -0.308 -8.005 6.305 1.00 0.00 57 GLY A C 18
ATOM 32033 O O . GLY A 1 57 ? 0.791 -8.150 6.841 1.00 0.00 57 GLY A O 18
ATOM 32037 N N . VAL A 1 58 ? -0.610 -6.953 5.552 1.00 0.00 58 VAL A N 18
ATOM 32038 C CA . VAL A 1 58 ? 0.351 -5.884 5.309 1.00 0.00 58 VAL A CA 18
ATOM 32039 C C . VAL A 1 58 ? 0.039 -4.660 6.161 1.00 0.00 58 VAL A C 18
ATOM 32040 O O . VAL A 1 58 ? -1.012 -4.584 6.798 1.00 0.00 58 VAL A O 18
ATOM 32053 N N . SER A 1 59 ? 0.959 -3.700 6.169 1.00 0.00 59 SER A N 18
ATOM 32054 C CA . SER A 1 59 ? 0.784 -2.478 6.946 1.00 0.00 59 SER A CA 18
ATOM 32055 C C . SER A 1 59 ? 0.614 -1.271 6.029 1.00 0.00 59 SER A C 18
ATOM 32056 O O . SER A 1 59 ? 1.295 -1.149 5.011 1.00 0.00 59 SER A O 18
ATOM 32064 N N . VAL A 1 60 ? -0.299 -0.380 6.399 1.00 0.00 60 VAL A N 18
ATOM 32065 C CA . VAL A 1 60 ? -0.559 0.820 5.611 1.00 0.00 60 VAL A CA 18
ATOM 32066 C C . VAL A 1 60 ? 0.152 2.032 6.204 1.00 0.00 60 VAL A C 18
ATOM 32067 O O . VAL A 1 60 ? 0.033 2.313 7.397 1.00 0.00 60 VAL A O 18
ATOM 32080 N N . THR A 1 61 ? 0.891 2.747 5.363 1.00 0.00 61 THR A N 18
ATOM 32081 C CA . THR A 1 61 ? 1.623 3.929 5.803 1.00 0.00 61 THR A CA 18
ATOM 32082 C C . THR A 1 61 ? 1.014 5.199 5.223 1.00 0.00 61 THR A C 18
ATOM 32083 O O . THR A 1 61 ? 1.180 5.497 4.039 1.00 0.00 61 THR A O 18
ATOM 32094 N N . THR A 1 62 ? 0.308 5.949 6.065 1.00 0.00 62 THR A N 18
ATOM 32095 C CA . THR A 1 62 ? -0.327 7.189 5.635 1.00 0.00 62 THR A CA 18
ATOM 32096 C C . THR A 1 62 ? 0.211 8.382 6.418 1.00 0.00 62 THR A C 18
ATOM 32097 O O . THR A 1 62 ? 0.402 8.303 7.632 1.00 0.00 62 THR A O 18
ATOM 32108 N N . ARG A 1 63 ? 0.452 9.484 5.717 1.00 0.00 63 ARG A N 18
ATOM 32109 C CA . ARG A 1 63 ? 0.968 10.693 6.347 1.00 0.00 63 ARG A CA 18
ATOM 32110 C C . ARG A 1 63 ? 0.041 11.878 6.090 1.00 0.00 63 ARG A C 18
ATOM 32111 O O . ARG A 1 63 ? 0.129 12.533 5.053 1.00 0.00 63 ARG A O 18
ATOM 32132 N N . GLN A 1 64 ? -0.847 12.145 7.043 1.00 0.00 64 GLN A N 18
ATOM 32133 C CA . GLN A 1 64 ? -1.791 13.249 6.919 1.00 0.00 64 GLN A CA 18
ATOM 32134 C C . GLN A 1 64 ? -1.291 14.479 7.671 1.00 0.00 64 GLN A C 18
ATOM 32135 O O . GLN A 1 64 ? -0.731 14.366 8.761 1.00 0.00 64 GLN A O 18
ATOM 32149 N N . MET A 1 65 ? -1.498 15.652 7.082 1.00 0.00 65 MET A N 18
ATOM 32150 C CA . MET A 1 65 ? -1.069 16.902 7.697 1.00 0.00 65 MET A CA 18
ATOM 32151 C C . MET A 1 65 ? -1.970 17.267 8.873 1.00 0.00 65 MET A C 18
ATOM 32152 O O . MET A 1 65 ? -3.053 17.822 8.688 1.00 0.00 65 MET A O 18
ATOM 32166 N N . HIS A 1 66 ? -1.516 16.950 10.081 1.00 0.00 66 HIS A N 18
ATOM 32167 C CA . HIS A 1 66 ? -2.281 17.245 11.287 1.00 0.00 66 HIS A CA 18
ATOM 32168 C C . HIS A 1 66 ? -1.485 18.141 12.231 1.00 0.00 66 HIS A C 18
ATOM 32169 O O . HIS A 1 66 ? -0.269 18.000 12.356 1.00 0.00 66 HIS A O 18
ATOM 32184 N N . ASN A 1 67 ? -2.178 19.060 12.893 1.00 0.00 67 ASN A N 18
ATOM 32185 C CA . ASN A 1 67 ? -1.535 19.980 13.825 1.00 0.00 67 ASN A CA 18
ATOM 32186 C C . ASN A 1 67 ? -0.257 20.556 13.224 1.00 0.00 67 ASN A C 18
ATOM 32187 O O . ASN A 1 67 ? 0.680 20.899 13.945 1.00 0.00 67 ASN A O 18
ATOM 32198 N N . GLY A 1 68 ? -0.227 20.660 11.900 1.00 0.00 68 GLY A N 18
ATOM 32199 C CA . GLY A 1 68 ? 0.941 21.197 11.224 1.00 0.00 68 GLY A CA 18
ATOM 32200 C C . GLY A 1 68 ? 2.213 20.460 11.594 1.00 0.00 68 GLY A C 18
ATOM 32201 O O . GLY A 1 68 ? 3.279 21.068 11.716 1.00 0.00 68 GLY A O 18
ATOM 32205 N N . THR A 1 69 ? 2.105 19.148 11.773 1.00 0.00 69 THR A N 18
ATOM 32206 C CA . THR A 1 69 ? 3.255 18.328 12.133 1.00 0.00 69 THR A CA 18
ATOM 32207 C C . THR A 1 69 ? 3.240 17.001 11.385 1.00 0.00 69 THR A C 18
ATOM 32208 O O . THR A 1 69 ? 2.203 16.344 11.282 1.00 0.00 69 THR A O 18
ATOM 32219 N N . HIS A 1 70 ? 4.397 16.608 10.862 1.00 0.00 70 HIS A N 18
ATOM 32220 C CA . HIS A 1 70 ? 4.518 15.357 10.123 1.00 0.00 70 HIS A CA 18
ATOM 32221 C C . HIS A 1 70 ? 4.210 14.163 11.023 1.00 0.00 70 HIS A C 18
ATOM 32222 O O . HIS A 1 70 ? 4.887 13.939 12.026 1.00 0.00 70 HIS A O 18
ATOM 32237 N N . VAL A 1 71 ? 3.186 13.400 10.656 1.00 0.00 71 VAL A N 18
ATOM 32238 C CA . VAL A 1 71 ? 2.789 12.229 11.429 1.00 0.00 71 VAL A CA 18
ATOM 32239 C C . VAL A 1 71 ? 2.503 11.040 10.519 1.00 0.00 71 VAL A C 18
ATOM 32240 O O . VAL A 1 71 ? 1.779 11.161 9.530 1.00 0.00 71 VAL A O 18
ATOM 32253 N N . VAL A 1 72 ? 3.076 9.889 10.858 1.00 0.00 72 VAL A N 18
ATOM 32254 C CA . VAL A 1 72 ? 2.881 8.677 10.072 1.00 0.00 72 VAL A CA 18
ATOM 32255 C C . VAL A 1 72 ? 2.141 7.614 10.876 1.00 0.00 72 VAL A C 18
ATOM 32256 O O . VAL A 1 72 ? 2.651 7.112 11.878 1.00 0.00 72 VAL A O 18
ATOM 32269 N N . ARG A 1 73 ? 0.936 7.275 10.430 1.00 0.00 73 ARG A N 18
ATOM 32270 C CA . ARG A 1 73 ? 0.125 6.271 11.109 1.00 0.00 73 ARG A CA 18
ATOM 32271 C C . ARG A 1 73 ? 0.227 4.922 10.403 1.00 0.00 73 ARG A C 18
ATOM 32272 O O . ARG A 1 73 ? 0.148 4.844 9.176 1.00 0.00 73 ARG A O 18
ATOM 32293 N N . HIS A 1 74 ? 0.402 3.862 11.185 1.00 0.00 74 HIS A N 18
ATOM 32294 C CA . HIS A 1 74 ? 0.514 2.516 10.635 1.00 0.00 74 HIS A CA 18
ATOM 32295 C C . HIS A 1 74 ? -0.708 1.678 10.997 1.00 0.00 74 HIS A C 18
ATOM 32296 O O . HIS A 1 74 ? -1.108 1.613 12.160 1.00 0.00 74 HIS A O 18
ATOM 32311 N N . TYR A 1 75 ? -1.299 1.039 9.993 1.00 0.00 75 TYR A N 18
ATOM 32312 C CA . TYR A 1 75 ? -2.478 0.208 10.205 1.00 0.00 75 TYR A CA 18
ATOM 32313 C C . TYR A 1 75 ? -2.178 -1.254 9.886 1.00 0.00 75 TYR A C 18
ATOM 32314 O O . TYR A 1 75 ? -1.698 -1.580 8.800 1.00 0.00 75 TYR A O 18
ATOM 32332 N N . LYS A 1 76 ? -2.466 -2.132 10.841 1.00 0.00 76 LYS A N 18
ATOM 32333 C CA . LYS A 1 76 ? -2.231 -3.559 10.664 1.00 0.00 76 LYS A CA 18
ATOM 32334 C C . LYS A 1 76 ? -3.481 -4.257 10.138 1.00 0.00 76 LYS A C 18
ATOM 32335 O O . LYS A 1 76 ? -4.579 -4.064 10.661 1.00 0.00 76 LYS A O 18
ATOM 32354 N N . VAL A 1 77 ? -3.308 -5.068 9.099 1.00 0.00 77 VAL A N 18
ATOM 32355 C CA . VAL A 1 77 ? -4.423 -5.796 8.503 1.00 0.00 77 VAL A CA 18
ATOM 32356 C C . VAL A 1 77 ? -4.523 -7.208 9.069 1.00 0.00 77 VAL A C 18
ATOM 32357 O O . VAL A 1 77 ? -3.623 -8.028 8.885 1.00 0.00 77 VAL A O 18
ATOM 32370 N N . LYS A 1 78 ? -5.623 -7.486 9.761 1.00 0.00 78 LYS A N 18
ATOM 32371 C CA . LYS A 1 78 ? -5.844 -8.800 10.353 1.00 0.00 78 LYS A CA 18
ATOM 32372 C C . LYS A 1 78 ? -5.939 -9.874 9.275 1.00 0.00 78 LYS A C 18
ATOM 32373 O O . LYS A 1 78 ? -5.833 -9.582 8.084 1.00 0.00 78 LYS A O 18
ATOM 32392 N N . ARG A 1 79 ? -6.139 -11.117 9.700 1.00 0.00 79 ARG A N 18
ATOM 32393 C CA . ARG A 1 79 ? -6.249 -12.235 8.770 1.00 0.00 79 ARG A CA 18
ATOM 32394 C C . ARG A 1 79 ? -7.301 -13.234 9.244 1.00 0.00 79 ARG A C 18
ATOM 32395 O O . ARG A 1 79 ? -7.081 -13.975 10.200 1.00 0.00 79 ARG A O 18
ATOM 32416 N N . GLU A 1 80 ? -8.444 -13.246 8.565 1.00 0.00 80 GLU A N 18
ATOM 32417 C CA . GLU A 1 80 ? -9.531 -14.153 8.916 1.00 0.00 80 GLU A CA 18
ATOM 32418 C C . GLU A 1 80 ? -10.260 -14.639 7.667 1.00 0.00 80 GLU A C 18
ATOM 32419 O O . GLU A 1 80 ? -10.903 -13.858 6.967 1.00 0.00 80 GLU A O 18
ATOM 32431 N N . GLY A 1 81 ? -10.154 -15.936 7.394 1.00 0.00 81 GLY A N 18
ATOM 32432 C CA . GLY A 1 81 ? -10.806 -16.504 6.229 1.00 0.00 81 GLY A CA 18
ATOM 32433 C C . GLY A 1 81 ? -10.385 -15.827 4.940 1.00 0.00 81 GLY A C 18
ATOM 32434 O O . GLY A 1 81 ? -9.343 -15.176 4.868 1.00 0.00 81 GLY A O 18
ATOM 32438 N N . PRO A 1 82 ? -11.207 -15.979 3.891 1.00 0.00 82 PRO A N 18
ATOM 32439 C CA . PRO A 1 82 ? -10.934 -15.386 2.579 1.00 0.00 82 PRO A CA 18
ATOM 32440 C C . PRO A 1 82 ? -11.071 -13.866 2.590 1.00 0.00 82 PRO A C 18
ATOM 32441 O O . PRO A 1 82 ? -10.920 -13.211 1.559 1.00 0.00 82 PRO A O 18
ATOM 32452 N N . LYS A 1 83 ? -11.357 -13.313 3.763 1.00 0.00 83 LYS A N 18
ATOM 32453 C CA . LYS A 1 83 ? -11.513 -11.870 3.910 1.00 0.00 83 LYS A CA 18
ATOM 32454 C C . LYS A 1 83 ? -10.543 -11.321 4.952 1.00 0.00 83 LYS A C 18
ATOM 32455 O O . LYS A 1 83 ? -9.904 -12.082 5.680 1.00 0.00 83 LYS A O 18
ATOM 32474 N N . TYR A 1 84 ? -10.440 -9.999 5.020 1.00 0.00 84 TYR A N 18
ATOM 32475 C CA . TYR A 1 84 ? -9.547 -9.350 5.972 1.00 0.00 84 TYR A CA 18
ATOM 32476 C C . TYR A 1 84 ? -10.328 -8.447 6.923 1.00 0.00 84 TYR A C 18
ATOM 32477 O O . TYR A 1 84 ? -11.532 -8.248 6.759 1.00 0.00 84 TYR A O 18
ATOM 32495 N N . VAL A 1 85 ? -9.634 -7.905 7.918 1.00 0.00 85 VAL A N 18
ATOM 32496 C CA . VAL A 1 85 ? -10.261 -7.022 8.895 1.00 0.00 85 VAL A CA 18
ATOM 32497 C C . VAL A 1 85 ? -9.326 -5.882 9.284 1.00 0.00 85 VAL A C 18
ATOM 32498 O O . VAL A 1 85 ? -8.160 -6.106 9.608 1.00 0.00 85 VAL A O 18
ATOM 32511 N N . ILE A 1 86 ? -9.847 -4.660 9.252 1.00 0.00 86 ILE A N 18
ATOM 32512 C CA . ILE A 1 86 ? -9.059 -3.485 9.603 1.00 0.00 86 ILE A CA 18
ATOM 32513 C C . ILE A 1 86 ? -8.885 -3.372 11.114 1.00 0.00 86 ILE A C 18
ATOM 32514 O O . ILE A 1 86 ? -9.701 -3.881 11.883 1.00 0.00 86 ILE A O 18
ATOM 32530 N N . ASP A 1 87 ? -7.817 -2.701 11.532 1.00 0.00 87 ASP A N 18
ATOM 32531 C CA . ASP A 1 87 ? -7.536 -2.518 12.951 1.00 0.00 87 ASP A CA 18
ATOM 32532 C C . ASP A 1 87 ? -8.198 -1.248 13.476 1.00 0.00 87 ASP A C 18
ATOM 32533 O O . ASP A 1 87 ? -7.587 -0.478 14.218 1.00 0.00 87 ASP A O 18
ATOM 32542 N N . VAL A 1 88 ? -9.450 -1.034 13.086 1.00 0.00 88 VAL A N 18
ATOM 32543 C CA . VAL A 1 88 ? -10.195 0.143 13.518 1.00 0.00 88 VAL A CA 18
ATOM 32544 C C . VAL A 1 88 ? -11.329 -0.240 14.463 1.00 0.00 88 VAL A C 18
ATOM 32545 O O . VAL A 1 88 ? -11.520 -1.415 14.773 1.00 0.00 88 VAL A O 18
ATOM 32558 N N . GLU A 1 89 ? -12.078 0.761 14.916 1.00 0.00 89 GLU A N 18
ATOM 32559 C CA . GLU A 1 89 ? -13.192 0.527 15.827 1.00 0.00 89 GLU A CA 18
ATOM 32560 C C . GLU A 1 89 ? -13.973 -0.720 15.424 1.00 0.00 89 GLU A C 18
ATOM 32561 O O . GLU A 1 89 ? -14.009 -1.706 16.160 1.00 0.00 89 GLU A O 18
ATOM 32573 N N . GLN A 1 90 ? -14.595 -0.669 14.251 1.00 0.00 90 GLN A N 18
ATOM 32574 C CA . GLN A 1 90 ? -15.376 -1.794 13.750 1.00 0.00 90 GLN A CA 18
ATOM 32575 C C . GLN A 1 90 ? -14.555 -2.638 12.781 1.00 0.00 90 GLN A C 18
ATOM 32576 O O . GLN A 1 90 ? -13.890 -2.124 11.881 1.00 0.00 90 GLN A O 18
ATOM 32590 N N . PRO A 1 91 ? -14.599 -3.966 12.968 1.00 0.00 91 PRO A N 18
ATOM 32591 C CA . PRO A 1 91 ? -13.865 -4.910 12.120 1.00 0.00 91 PRO A CA 18
ATOM 32592 C C . PRO A 1 91 ? -14.439 -4.990 10.710 1.00 0.00 91 PRO A C 18
ATOM 32593 O O . PRO A 1 91 ? -15.199 -5.904 10.390 1.00 0.00 91 PRO A O 18
ATOM 32604 N N . PHE A 1 92 ? -14.071 -4.029 9.869 1.00 0.00 92 PHE A N 18
ATOM 32605 C CA . PHE A 1 92 ? -14.551 -3.991 8.493 1.00 0.00 92 PHE A CA 18
ATOM 32606 C C . PHE A 1 92 ? -14.027 -5.186 7.702 1.00 0.00 92 PHE A C 18
ATOM 32607 O O . PHE A 1 92 ? -12.820 -5.417 7.631 1.00 0.00 92 PHE A O 18
ATOM 32624 N N . SER A 1 93 ? -14.945 -5.943 7.109 1.00 0.00 93 SER A N 18
ATOM 32625 C CA . SER A 1 93 ? -14.577 -7.118 6.326 1.00 0.00 93 SER A CA 18
ATOM 32626 C C . SER A 1 93 ? -14.540 -6.788 4.838 1.00 0.00 93 SER A C 18
ATOM 32627 O O . SER A 1 93 ? -15.324 -5.971 4.352 1.00 0.00 93 SER A O 18
ATOM 32635 N N . CYS A 1 94 ? -13.623 -7.428 4.120 1.00 0.00 94 CYS A N 18
ATOM 32636 C CA . CYS A 1 94 ? -13.482 -7.202 2.685 1.00 0.00 94 CYS A CA 18
ATOM 32637 C C . CYS A 1 94 ? -13.071 -8.486 1.972 1.00 0.00 94 CYS A C 18
ATOM 32638 O O . CYS A 1 94 ? -12.570 -9.423 2.595 1.00 0.00 94 CYS A O 18
ATOM 32646 N N . THR A 1 95 ? -13.290 -8.525 0.661 1.00 0.00 95 THR A N 18
ATOM 32647 C CA . THR A 1 95 ? -12.945 -9.694 -0.137 1.00 0.00 95 THR A CA 18
ATOM 32648 C C . THR A 1 95 ? -11.461 -9.705 -0.485 1.00 0.00 95 THR A C 18
ATOM 32649 O O . THR A 1 95 ? -10.816 -10.752 -0.458 1.00 0.00 95 THR A O 18
ATOM 32660 N N . SER A 1 96 ? -10.926 -8.533 -0.812 1.00 0.00 96 SER A N 18
ATOM 32661 C CA . SER A 1 96 ? -9.517 -8.409 -1.168 1.00 0.00 96 SER A CA 18
ATOM 32662 C C . SER A 1 96 ? -8.960 -7.062 -0.718 1.00 0.00 96 SER A C 18
ATOM 32663 O O . SER A 1 96 ? -9.701 -6.090 -0.565 1.00 0.00 96 SER A O 18
ATOM 32671 N N . LEU A 1 97 ? -7.649 -7.012 -0.509 1.00 0.00 97 LEU A N 18
ATOM 32672 C CA . LEU A 1 97 ? -6.990 -5.785 -0.075 1.00 0.00 97 LEU A CA 18
ATOM 32673 C C . LEU A 1 97 ? -7.515 -4.582 -0.853 1.00 0.00 97 LEU A C 18
ATOM 32674 O O . LEU A 1 97 ? -7.692 -3.499 -0.295 1.00 0.00 97 LEU A O 18
ATOM 32690 N N . ASP A 1 98 ? -7.761 -4.780 -2.143 1.00 0.00 98 ASP A N 18
ATOM 32691 C CA . ASP A 1 98 ? -8.269 -3.712 -2.997 1.00 0.00 98 ASP A CA 18
ATOM 32692 C C . ASP A 1 98 ? -9.347 -2.907 -2.278 1.00 0.00 98 ASP A C 18
ATOM 32693 O O . ASP A 1 98 ? -9.210 -1.699 -2.086 1.00 0.00 98 ASP A O 18
ATOM 32702 N N . ALA A 1 99 ? -10.419 -3.585 -1.881 1.00 0.00 99 ALA A N 18
ATOM 32703 C CA . ALA A 1 99 ? -11.520 -2.933 -1.183 1.00 0.00 99 ALA A CA 18
ATOM 32704 C C . ALA A 1 99 ? -11.006 -2.059 -0.044 1.00 0.00 99 ALA A C 18
ATOM 32705 O O . ALA A 1 99 ? -11.383 -0.892 0.075 1.00 0.00 99 ALA A O 18
ATOM 32712 N N . VAL A 1 100 ? -10.145 -2.630 0.792 1.00 0.00 100 VAL A N 18
ATOM 32713 C CA . VAL A 1 100 ? -9.580 -1.902 1.922 1.00 0.00 100 VAL A CA 18
ATOM 32714 C C . VAL A 1 100 ? -9.111 -0.514 1.502 1.00 0.00 100 VAL A C 18
ATOM 32715 O O . VAL A 1 100 ? -9.503 0.492 2.096 1.00 0.00 100 VAL A O 18
ATOM 32728 N N . VAL A 1 101 ? -8.270 -0.464 0.475 1.00 0.00 101 VAL A N 18
ATOM 32729 C CA . VAL A 1 101 ? -7.748 0.801 -0.027 1.00 0.00 101 VAL A CA 18
ATOM 32730 C C . VAL A 1 101 ? -8.854 1.844 -0.144 1.00 0.00 101 VAL A C 18
ATOM 32731 O O . VAL A 1 101 ? -8.682 2.994 0.255 1.00 0.00 101 VAL A O 18
ATOM 32744 N N . ASN A 1 102 ? -9.991 1.431 -0.696 1.00 0.00 102 ASN A N 18
ATOM 32745 C CA . ASN A 1 102 ? -11.128 2.329 -0.867 1.00 0.00 102 ASN A CA 18
ATOM 32746 C C . ASN A 1 102 ? -11.739 2.696 0.482 1.00 0.00 102 ASN A C 18
ATOM 32747 O O . ASN A 1 102 ? -11.981 3.868 0.769 1.00 0.00 102 ASN A O 18
ATOM 32758 N N . TYR A 1 103 ? -11.987 1.684 1.307 1.00 0.00 103 TYR A N 18
ATOM 32759 C CA . TYR A 1 103 ? -12.571 1.899 2.625 1.00 0.00 103 TYR A CA 18
ATOM 32760 C C . TYR A 1 103 ? -12.001 3.154 3.277 1.00 0.00 103 TYR A C 18
ATOM 32761 O O . TYR A 1 103 ? -12.743 4.011 3.757 1.00 0.00 103 TYR A O 18
ATOM 32779 N N . PHE A 1 104 ? -10.676 3.258 3.288 1.00 0.00 104 PHE A N 18
ATOM 32780 C CA . PHE A 1 104 ? -10.004 4.408 3.881 1.00 0.00 104 PHE A CA 18
ATOM 32781 C C . PHE A 1 104 ? -10.351 5.688 3.126 1.00 0.00 104 PHE A C 18
ATOM 32782 O O . PHE A 1 104 ? -10.629 6.723 3.732 1.00 0.00 104 PHE A O 18
ATOM 32799 N N . VAL A 1 105 ? -10.334 5.610 1.799 1.00 0.00 105 VAL A N 18
ATOM 32800 C CA . VAL A 1 105 ? -10.646 6.762 0.962 1.00 0.00 105 VAL A CA 18
ATOM 32801 C C . VAL A 1 105 ? -11.941 7.432 1.411 1.00 0.00 105 VAL A C 18
ATOM 32802 O O . VAL A 1 105 ? -12.078 8.653 1.332 1.00 0.00 105 VAL A O 18
ATOM 32815 N N . SER A 1 106 ? -12.887 6.625 1.880 1.00 0.00 106 SER A N 18
ATOM 32816 C CA . SER A 1 106 ? -14.172 7.140 2.338 1.00 0.00 106 SER A CA 18
ATOM 32817 C C . SER A 1 106 ? -14.104 7.539 3.809 1.00 0.00 106 SER A C 18
ATOM 32818 O O . SER A 1 106 ? -14.389 8.682 4.168 1.00 0.00 106 SER A O 18
ATOM 32826 N N . HIS A 1 107 ? -13.724 6.589 4.657 1.00 0.00 107 HIS A N 18
ATOM 32827 C CA . HIS A 1 107 ? -13.617 6.841 6.090 1.00 0.00 107 HIS A CA 18
ATOM 32828 C C . HIS A 1 107 ? -12.940 8.181 6.357 1.00 0.00 107 HIS A C 18
ATOM 32829 O O . HIS A 1 107 ? -13.471 9.026 7.079 1.00 0.00 107 HIS A O 18
ATOM 32844 N N . THR A 1 108 ? -11.761 8.371 5.771 1.00 0.00 108 THR A N 18
ATOM 32845 C CA . THR A 1 108 ? -11.009 9.607 5.947 1.00 0.00 108 THR A CA 18
ATOM 32846 C C . THR A 1 108 ? -11.905 10.826 5.756 1.00 0.00 108 THR A C 18
ATOM 32847 O O . THR A 1 108 ? -12.714 10.876 4.829 1.00 0.00 108 THR A O 18
ATOM 32858 N N . LYS A 1 109 ? -11.755 11.808 6.638 1.00 0.00 109 LYS A N 18
ATOM 32859 C CA . LYS A 1 109 ? -12.548 13.030 6.566 1.00 0.00 109 LYS A CA 18
ATOM 32860 C C . LYS A 1 109 ? -12.556 13.591 5.148 1.00 0.00 109 LYS A C 18
ATOM 32861 O O . LYS A 1 109 ? -13.597 14.004 4.639 1.00 0.00 109 LYS A O 18
ATOM 32880 N N . LYS A 1 110 ? -11.387 13.601 4.515 1.00 0.00 110 LYS A N 18
ATOM 32881 C CA . LYS A 1 110 ? -11.259 14.109 3.154 1.00 0.00 110 LYS A CA 18
ATOM 32882 C C . LYS A 1 110 ? -10.676 13.046 2.229 1.00 0.00 110 LYS A C 18
ATOM 32883 O O . LYS A 1 110 ? -9.589 12.523 2.477 1.00 0.00 110 LYS A O 18
ATOM 32902 N N . ALA A 1 111 ? -11.403 12.731 1.162 1.00 0.00 111 ALA A N 18
ATOM 32903 C CA . ALA A 1 111 ? -10.956 11.734 0.198 1.00 0.00 111 ALA A CA 18
ATOM 32904 C C . ALA A 1 111 ? -9.440 11.768 0.038 1.00 0.00 111 ALA A C 18
ATOM 32905 O O . ALA A 1 111 ? -8.881 12.742 -0.468 1.00 0.00 111 ALA A O 18
ATOM 32912 N N . LEU A 1 112 ? -8.780 10.699 0.469 1.00 0.00 112 LEU A N 18
ATOM 32913 C CA . LEU A 1 112 ? -7.327 10.607 0.373 1.00 0.00 112 LEU A CA 18
ATOM 32914 C C . LEU A 1 112 ? -6.908 9.952 -0.940 1.00 0.00 112 LEU A C 18
ATOM 32915 O O . LEU A 1 112 ? -7.685 9.225 -1.559 1.00 0.00 112 LEU A O 18
ATOM 32931 N N . VAL A 1 113 ? -5.674 10.216 -1.359 1.00 0.00 113 VAL A N 18
ATOM 32932 C CA . VAL A 1 113 ? -5.151 9.649 -2.597 1.00 0.00 113 VAL A CA 18
ATOM 32933 C C . VAL A 1 113 ? -4.146 8.539 -2.312 1.00 0.00 113 VAL A C 18
ATOM 32934 O O . VAL A 1 113 ? -3.245 8.680 -1.485 1.00 0.00 113 VAL A O 18
ATOM 32947 N N . PRO A 1 114 ? -4.302 7.406 -3.013 1.00 0.00 114 PRO A N 18
ATOM 32948 C CA . PRO A 1 114 ? -3.416 6.248 -2.853 1.00 0.00 114 PRO A CA 18
ATOM 32949 C C . PRO A 1 114 ? -2.017 6.509 -3.399 1.00 0.00 114 PRO A C 18
ATOM 32950 O O . PRO A 1 114 ? -1.797 7.470 -4.136 1.00 0.00 114 PRO A O 18
ATOM 32961 N N . PHE A 1 115 ? -1.074 5.647 -3.033 1.00 0.00 115 PHE A N 18
ATOM 32962 C CA . PHE A 1 115 ? 0.305 5.786 -3.486 1.00 0.00 115 PHE A CA 18
ATOM 32963 C C . PHE A 1 115 ? 0.674 4.666 -4.454 1.00 0.00 115 PHE A C 18
ATOM 32964 O O . PHE A 1 115 ? 0.390 3.494 -4.204 1.00 0.00 115 PHE A O 18
ATOM 32981 N N . LEU A 1 116 ? 1.309 5.035 -5.562 1.00 0.00 116 LEU A N 18
ATOM 32982 C CA . LEU A 1 116 ? 1.717 4.063 -6.569 1.00 0.00 116 LEU A CA 18
ATOM 32983 C C . LEU A 1 116 ? 2.995 4.511 -7.272 1.00 0.00 116 LEU A C 18
ATOM 32984 O O . LEU A 1 116 ? 3.125 5.670 -7.668 1.00 0.00 116 LEU A O 18
ATOM 33000 N N . LEU A 1 117 ? 3.934 3.584 -7.427 1.00 0.00 117 LEU A N 18
ATOM 33001 C CA . LEU A 1 117 ? 5.202 3.883 -8.085 1.00 0.00 117 LEU A CA 18
ATOM 33002 C C . LEU A 1 117 ? 5.440 2.942 -9.261 1.00 0.00 117 LEU A C 18
ATOM 33003 O O . LEU A 1 117 ? 5.708 1.755 -9.076 1.00 0.00 117 LEU A O 18
ATOM 33019 N N . ASP A 1 118 ? 5.341 3.480 -10.472 1.00 0.00 118 ASP A N 18
ATOM 33020 C CA . ASP A 1 118 ? 5.548 2.690 -11.680 1.00 0.00 118 ASP A CA 18
ATOM 33021 C C . ASP A 1 118 ? 7.011 2.730 -12.111 1.00 0.00 118 ASP A C 18
ATOM 33022 O O . ASP A 1 118 ? 7.633 3.792 -12.132 1.00 0.00 118 ASP A O 18
ATOM 33031 N N . GLY A 1 1 ? 20.100 -0.911 -41.735 1.00 0.00 1 GLY A N 19
ATOM 33032 C CA . GLY A 1 1 ? 18.863 -0.969 -40.979 1.00 0.00 1 GLY A CA 19
ATOM 33033 C C . GLY A 1 1 ? 18.808 -2.162 -40.046 1.00 0.00 1 GLY A C 19
ATOM 33034 O O . GLY A 1 1 ? 19.680 -3.031 -40.088 1.00 0.00 1 GLY A O 19
ATOM 33038 N N . SER A 1 2 ? 17.783 -2.205 -39.201 1.00 0.00 2 SER A N 19
ATOM 33039 C CA . SER A 1 2 ? 17.622 -3.297 -38.250 1.00 0.00 2 SER A CA 19
ATOM 33040 C C . SER A 1 2 ? 16.375 -4.115 -38.569 1.00 0.00 2 SER A C 19
ATOM 33041 O O . SER A 1 2 ? 15.460 -3.638 -39.239 1.00 0.00 2 SER A O 19
ATOM 33049 N N . SER A 1 3 ? 16.346 -5.353 -38.084 1.00 0.00 3 SER A N 19
ATOM 33050 C CA . SER A 1 3 ? 15.215 -6.241 -38.320 1.00 0.00 3 SER A CA 19
ATOM 33051 C C . SER A 1 3 ? 14.222 -6.175 -37.164 1.00 0.00 3 SER A C 19
ATOM 33052 O O . SER A 1 3 ? 13.051 -5.845 -37.354 1.00 0.00 3 SER A O 19
ATOM 33060 N N . GLY A 1 4 ? 14.698 -6.492 -35.964 1.00 0.00 4 GLY A N 19
ATOM 33061 C CA . GLY A 1 4 ? 13.840 -6.463 -34.794 1.00 0.00 4 GLY A CA 19
ATOM 33062 C C . GLY A 1 4 ? 14.082 -7.638 -33.867 1.00 0.00 4 GLY A C 19
ATOM 33063 O O . GLY A 1 4 ? 14.390 -8.741 -34.320 1.00 0.00 4 GLY A O 19
ATOM 33067 N N . SER A 1 5 ? 13.947 -7.403 -32.566 1.00 0.00 5 SER A N 19
ATOM 33068 C CA . SER A 1 5 ? 14.159 -8.450 -31.574 1.00 0.00 5 SER A CA 19
ATOM 33069 C C . SER A 1 5 ? 12.831 -8.924 -30.993 1.00 0.00 5 SER A C 19
ATOM 33070 O O . SER A 1 5 ? 11.837 -8.198 -31.013 1.00 0.00 5 SER A O 19
ATOM 33078 N N . SER A 1 6 ? 12.822 -10.148 -30.476 1.00 0.00 6 SER A N 19
ATOM 33079 C CA . SER A 1 6 ? 11.616 -10.724 -29.891 1.00 0.00 6 SER A CA 19
ATOM 33080 C C . SER A 1 6 ? 11.478 -10.323 -28.426 1.00 0.00 6 SER A C 19
ATOM 33081 O O . SER A 1 6 ? 11.943 -11.027 -27.531 1.00 0.00 6 SER A O 19
ATOM 33089 N N . GLY A 1 7 ? 10.833 -9.184 -28.188 1.00 0.00 7 GLY A N 19
ATOM 33090 C CA . GLY A 1 7 ? 10.644 -8.708 -26.831 1.00 0.00 7 GLY A CA 19
ATOM 33091 C C . GLY A 1 7 ? 11.941 -8.262 -26.187 1.00 0.00 7 GLY A C 19
ATOM 33092 O O . GLY A 1 7 ? 12.498 -8.965 -25.344 1.00 0.00 7 GLY A O 19
ATOM 33096 N N . GLU A 1 8 ? 12.427 -7.090 -26.587 1.00 0.00 8 GLU A N 19
ATOM 33097 C CA . GLU A 1 8 ? 13.669 -6.553 -26.044 1.00 0.00 8 GLU A CA 19
ATOM 33098 C C . GLU A 1 8 ? 13.574 -6.386 -24.530 1.00 0.00 8 GLU A C 19
ATOM 33099 O O . GLU A 1 8 ? 14.575 -6.137 -23.858 1.00 0.00 8 GLU A O 19
ATOM 33111 N N . VAL A 1 9 ? 12.363 -6.524 -24.000 1.00 0.00 9 VAL A N 19
ATOM 33112 C CA . VAL A 1 9 ? 12.136 -6.388 -22.566 1.00 0.00 9 VAL A CA 19
ATOM 33113 C C . VAL A 1 9 ? 11.137 -7.427 -22.067 1.00 0.00 9 VAL A C 19
ATOM 33114 O O . VAL A 1 9 ? 9.961 -7.399 -22.430 1.00 0.00 9 VAL A O 19
ATOM 33127 N N . LEU A 1 10 ? 11.614 -8.345 -21.233 1.00 0.00 10 LEU A N 19
ATOM 33128 C CA . LEU A 1 10 ? 10.764 -9.394 -20.683 1.00 0.00 10 LEU A CA 19
ATOM 33129 C C . LEU A 1 10 ? 10.977 -9.535 -19.179 1.00 0.00 10 LEU A C 19
ATOM 33130 O O . LEU A 1 10 ? 11.207 -10.633 -18.675 1.00 0.00 10 LEU A O 19
ATOM 33146 N N . ALA A 1 11 ? 10.896 -8.415 -18.467 1.00 0.00 11 ALA A N 19
ATOM 33147 C CA . ALA A 1 11 ? 11.076 -8.415 -17.021 1.00 0.00 11 ALA A CA 19
ATOM 33148 C C . ALA A 1 11 ? 9.788 -8.015 -16.308 1.00 0.00 11 ALA A C 19
ATOM 33149 O O . ALA A 1 11 ? 9.761 -7.872 -15.086 1.00 0.00 11 ALA A O 19
ATOM 33156 N N . LYS A 1 12 ? 8.721 -7.835 -17.080 1.00 0.00 12 LYS A N 19
ATOM 33157 C CA . LYS A 1 12 ? 7.429 -7.452 -16.523 1.00 0.00 12 LYS A CA 19
ATOM 33158 C C . LYS A 1 12 ? 6.330 -8.398 -16.997 1.00 0.00 12 LYS A C 19
ATOM 33159 O O . LYS A 1 12 ? 5.148 -8.061 -16.951 1.00 0.00 12 LYS A O 19
ATOM 33178 N N . GLU A 1 13 ? 6.730 -9.582 -17.450 1.00 0.00 13 GLU A N 19
ATOM 33179 C CA . GLU A 1 13 ? 5.778 -10.576 -17.932 1.00 0.00 13 GLU A CA 19
ATOM 33180 C C . GLU A 1 13 ? 5.169 -11.354 -16.769 1.00 0.00 13 GLU A C 19
ATOM 33181 O O . GLU A 1 13 ? 5.657 -11.288 -15.642 1.00 0.00 13 GLU A O 19
ATOM 33193 N N . GLU A 1 14 ? 4.099 -12.091 -17.054 1.00 0.00 14 GLU A N 19
ATOM 33194 C CA . GLU A 1 14 ? 3.423 -12.881 -16.031 1.00 0.00 14 GLU A CA 19
ATOM 33195 C C . GLU A 1 14 ? 3.076 -12.020 -14.821 1.00 0.00 14 GLU A C 19
ATOM 33196 O O . GLU A 1 14 ? 2.936 -12.524 -13.706 1.00 0.00 14 GLU A O 19
ATOM 33208 N N . ALA A 1 15 ? 2.938 -10.718 -15.047 1.00 0.00 15 ALA A N 19
ATOM 33209 C CA . ALA A 1 15 ? 2.605 -9.787 -13.976 1.00 0.00 15 ALA A CA 19
ATOM 33210 C C . ALA A 1 15 ? 1.182 -9.259 -14.131 1.00 0.00 15 ALA A C 19
ATOM 33211 O O . ALA A 1 15 ? 0.852 -8.184 -13.629 1.00 0.00 15 ALA A O 19
ATOM 33218 N N . ARG A 1 16 ? 0.345 -10.020 -14.827 1.00 0.00 16 ARG A N 19
ATOM 33219 C CA . ARG A 1 16 ? -1.041 -9.628 -15.048 1.00 0.00 16 ARG A CA 19
ATOM 33220 C C . ARG A 1 16 ? -1.905 -9.980 -13.840 1.00 0.00 16 ARG A C 19
ATOM 33221 O O . ARG A 1 16 ? -3.054 -9.549 -13.740 1.00 0.00 16 ARG A O 19
ATOM 33242 N N . ARG A 1 17 ? -1.344 -10.765 -12.926 1.00 0.00 17 ARG A N 19
ATOM 33243 C CA . ARG A 1 17 ? -2.064 -11.177 -11.728 1.00 0.00 17 ARG A CA 19
ATOM 33244 C C . ARG A 1 17 ? -2.094 -10.050 -10.699 1.00 0.00 17 ARG A C 19
ATOM 33245 O O . ARG A 1 17 ? -1.107 -9.800 -10.008 1.00 0.00 17 ARG A O 19
ATOM 33266 N N . ALA A 1 18 ? -3.235 -9.375 -10.602 1.00 0.00 18 ALA A N 19
ATOM 33267 C CA . ALA A 1 18 ? -3.395 -8.276 -9.656 1.00 0.00 18 ALA A CA 19
ATOM 33268 C C . ALA A 1 18 ? -4.619 -8.487 -8.772 1.00 0.00 18 ALA A C 19
ATOM 33269 O O . ALA A 1 18 ? -5.394 -7.559 -8.537 1.00 0.00 18 ALA A O 19
ATOM 33276 N N . LEU A 1 19 ? -4.787 -9.711 -8.285 1.00 0.00 19 LEU A N 19
ATOM 33277 C CA . LEU A 1 19 ? -5.919 -10.043 -7.426 1.00 0.00 19 LEU A CA 19
ATOM 33278 C C . LEU A 1 19 ? -5.500 -10.076 -5.960 1.00 0.00 19 LEU A C 19
ATOM 33279 O O . LEU A 1 19 ? -6.234 -9.623 -5.085 1.00 0.00 19 LEU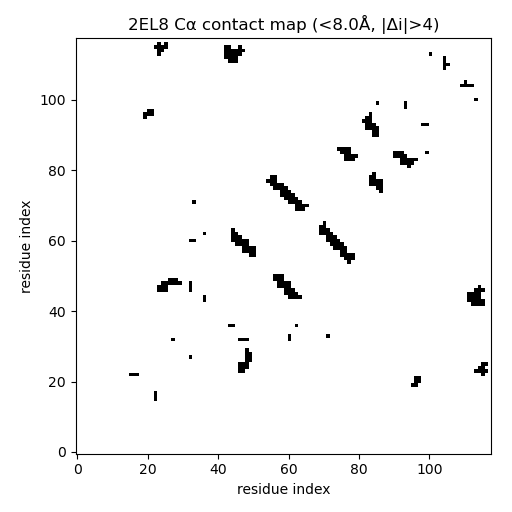 A O 19
ATOM 33295 N N . GLU A 1 20 ? -4.311 -10.614 -5.702 1.00 0.00 20 GLU A N 19
ATOM 33296 C CA . GLU A 1 20 ? -3.793 -10.705 -4.342 1.00 0.00 20 GLU A CA 19
ATOM 33297 C C . GLU A 1 20 ? -3.628 -9.318 -3.729 1.00 0.00 20 GLU A C 19
ATOM 33298 O O . GLU A 1 20 ? -4.053 -9.070 -2.600 1.00 0.00 20 GLU A O 19
ATOM 33310 N N . THR A 1 21 ? -3.009 -8.414 -4.482 1.00 0.00 21 THR A N 19
ATOM 33311 C CA . THR A 1 21 ? -2.785 -7.052 -4.014 1.00 0.00 21 THR A CA 19
ATOM 33312 C C . THR A 1 21 ? -2.923 -6.050 -5.154 1.00 0.00 21 THR A C 19
ATOM 33313 O O . THR A 1 21 ? -2.691 -6.365 -6.321 1.00 0.00 21 THR A O 19
ATOM 33324 N N . PRO A 1 22 ? -3.309 -4.812 -4.811 1.00 0.00 22 PRO A N 19
ATOM 33325 C CA . PRO A 1 22 ? -3.485 -3.737 -5.792 1.00 0.00 22 PRO A CA 19
ATOM 33326 C C . PRO A 1 22 ? -2.160 -3.266 -6.380 1.00 0.00 22 PRO A C 19
ATOM 33327 O O . PRO A 1 22 ? -1.108 -3.408 -5.757 1.00 0.00 22 PRO A O 19
ATOM 33338 N N . SER A 1 23 ? -2.218 -2.705 -7.584 1.00 0.00 23 SER A N 19
ATOM 33339 C CA . SER A 1 23 ? -1.021 -2.216 -8.258 1.00 0.00 23 SER A CA 19
ATOM 33340 C C . SER A 1 23 ? -0.264 -1.230 -7.374 1.00 0.00 23 SER A C 19
ATOM 33341 O O . SER A 1 23 ? 0.929 -1.397 -7.119 1.00 0.00 23 SER A O 19
ATOM 33349 N N . CYS A 1 24 ? -0.967 -0.203 -6.908 1.00 0.00 24 CYS A N 19
ATOM 33350 C CA . CYS A 1 24 ? -0.361 0.812 -6.053 1.00 0.00 24 CYS A CA 19
ATOM 33351 C C . CYS A 1 24 ? 0.596 0.177 -5.050 1.00 0.00 24 CYS A C 19
ATOM 33352 O O . CYS A 1 24 ? 1.682 0.699 -4.797 1.00 0.00 24 CYS A O 19
ATOM 33360 N N . PHE A 1 25 ? 0.186 -0.951 -4.481 1.00 0.00 25 PHE A N 19
ATOM 33361 C CA . PHE A 1 25 ? 1.007 -1.657 -3.503 1.00 0.00 25 PHE A CA 19
ATOM 33362 C C . PHE A 1 25 ? 2.454 -1.756 -3.977 1.00 0.00 25 PHE A C 19
ATOM 33363 O O . PHE A 1 25 ? 2.726 -1.757 -5.178 1.00 0.00 25 PHE A O 19
ATOM 33380 N N . LEU A 1 26 ? 3.378 -1.838 -3.026 1.00 0.00 26 LEU A N 19
ATOM 33381 C CA . LEU A 1 26 ? 4.798 -1.937 -3.346 1.00 0.00 26 LEU A CA 19
ATOM 33382 C C . LEU A 1 26 ? 5.552 -2.676 -2.245 1.00 0.00 26 LEU A C 19
ATOM 33383 O O . LEU A 1 26 ? 5.126 -2.697 -1.091 1.00 0.00 26 LEU A O 19
ATOM 33399 N N . LYS A 1 27 ? 6.679 -3.279 -2.610 1.00 0.00 27 LYS A N 19
ATOM 33400 C CA . LYS A 1 27 ? 7.496 -4.016 -1.655 1.00 0.00 27 LYS A CA 19
ATOM 33401 C C . LYS A 1 27 ? 8.671 -3.168 -1.175 1.00 0.00 27 LYS A C 19
ATOM 33402 O O . LYS A 1 27 ? 9.646 -2.974 -1.900 1.00 0.00 27 LYS A O 19
ATOM 33421 N N . VAL A 1 28 ? 8.570 -2.665 0.052 1.00 0.00 28 VAL A N 19
ATOM 33422 C CA . VAL A 1 28 ? 9.624 -1.841 0.629 1.00 0.00 28 VAL A CA 19
ATOM 33423 C C . VAL A 1 28 ? 9.706 -2.030 2.139 1.00 0.00 28 VAL A C 19
ATOM 33424 O O . VAL A 1 28 ? 8.869 -2.708 2.736 1.00 0.00 28 VAL A O 19
ATOM 33437 N N . SER A 1 29 ? 10.720 -1.427 2.752 1.00 0.00 29 SER A N 19
ATOM 33438 C CA . SER A 1 29 ? 10.913 -1.533 4.194 1.00 0.00 29 SER A CA 19
ATOM 33439 C C . SER A 1 29 ? 10.088 -0.483 4.931 1.00 0.00 29 SER A C 19
ATOM 33440 O O . SER A 1 29 ? 9.848 0.609 4.414 1.00 0.00 29 SER A O 19
ATOM 33448 N N . ARG A 1 30 ? 9.655 -0.821 6.141 1.00 0.00 30 ARG A N 19
ATOM 33449 C CA . ARG A 1 30 ? 8.855 0.091 6.949 1.00 0.00 30 ARG A CA 19
ATOM 33450 C C . ARG A 1 30 ? 9.438 1.500 6.915 1.00 0.00 30 ARG A C 19
ATOM 33451 O O . ARG A 1 30 ? 8.712 2.480 6.735 1.00 0.00 30 ARG A O 19
ATOM 33472 N N . LEU A 1 31 ? 10.751 1.597 7.091 1.00 0.00 31 LEU A N 19
ATOM 33473 C CA . LEU A 1 31 ? 11.432 2.887 7.081 1.00 0.00 31 LEU A CA 19
ATOM 33474 C C . LEU A 1 31 ? 11.481 3.466 5.671 1.00 0.00 31 LEU A C 19
ATOM 33475 O O . LEU A 1 31 ? 11.316 4.670 5.478 1.00 0.00 31 LEU A O 19
ATOM 33491 N N . GLU A 1 32 ? 11.707 2.600 4.688 1.00 0.00 32 GLU A N 19
ATOM 33492 C CA . GLU A 1 32 ? 11.776 3.026 3.295 1.00 0.00 32 GLU A CA 19
ATOM 33493 C C . GLU A 1 32 ? 10.461 3.663 2.856 1.00 0.00 32 GLU A C 19
ATOM 33494 O O . GLU A 1 32 ? 10.424 4.829 2.463 1.00 0.00 32 GLU A O 19
ATOM 33506 N N . ALA A 1 33 ? 9.383 2.889 2.925 1.00 0.00 33 ALA A N 19
ATOM 33507 C CA . ALA A 1 33 ? 8.066 3.376 2.536 1.00 0.00 33 ALA A CA 19
ATOM 33508 C C . ALA A 1 33 ? 7.902 4.853 2.882 1.00 0.00 33 ALA A C 19
ATOM 33509 O O . ALA A 1 33 ? 7.287 5.610 2.132 1.00 0.00 33 ALA A O 19
ATOM 33516 N N . GLN A 1 34 ? 8.457 5.253 4.022 1.00 0.00 34 GLN A N 19
ATOM 33517 C CA . GLN A 1 34 ? 8.371 6.639 4.467 1.00 0.00 34 GLN A CA 19
ATOM 33518 C C . GLN A 1 34 ? 9.168 7.557 3.546 1.00 0.00 34 GLN A C 19
ATOM 33519 O O . GLN A 1 34 ? 8.686 8.616 3.139 1.00 0.00 34 GLN A O 19
ATOM 33533 N N . LEU A 1 35 ? 10.388 7.146 3.220 1.00 0.00 35 LEU A N 19
ATOM 33534 C CA . LEU A 1 35 ? 11.253 7.932 2.347 1.00 0.00 35 LEU A CA 19
ATOM 33535 C C . LEU A 1 35 ? 10.586 8.177 0.998 1.00 0.00 35 LEU A C 19
ATOM 33536 O O . LEU A 1 35 ? 10.806 9.209 0.362 1.00 0.00 35 LEU A O 19
ATOM 33552 N N . LEU A 1 36 ? 9.768 7.224 0.567 1.00 0.00 36 LEU A N 19
ATOM 33553 C CA . LEU A 1 36 ? 9.065 7.337 -0.707 1.00 0.00 36 LEU A CA 19
ATOM 33554 C C . LEU A 1 36 ? 7.948 8.372 -0.623 1.00 0.00 36 LEU A C 19
ATOM 33555 O O . LEU A 1 36 ? 7.642 9.053 -1.603 1.00 0.00 36 LEU A O 19
ATOM 33571 N N . LEU A 1 37 ? 7.342 8.486 0.554 1.00 0.00 37 LEU A N 19
ATOM 33572 C CA . LEU A 1 37 ? 6.259 9.440 0.767 1.00 0.00 37 LEU A CA 19
ATOM 33573 C C . LEU A 1 37 ? 6.707 10.857 0.424 1.00 0.00 37 LEU A C 19
ATOM 33574 O O . LEU A 1 37 ? 5.964 11.620 -0.191 1.00 0.00 37 LEU A O 19
ATOM 33590 N N . GLU A 1 38 ? 7.927 11.201 0.826 1.00 0.00 38 GLU A N 19
ATOM 33591 C CA . GLU A 1 38 ? 8.473 12.527 0.559 1.00 0.00 38 GLU A CA 19
ATOM 33592 C C . GLU A 1 38 ? 9.180 12.561 -0.793 1.00 0.00 38 GLU A C 19
ATOM 33593 O O . GLU A 1 38 ? 8.969 13.473 -1.592 1.00 0.00 38 GLU A O 19
ATOM 33605 N N . ARG A 1 39 ? 10.021 11.562 -1.040 1.00 0.00 39 ARG A N 19
ATOM 33606 C CA . ARG A 1 39 ? 10.762 11.478 -2.293 1.00 0.00 39 ARG A CA 19
ATOM 33607 C C . ARG A 1 39 ? 9.825 11.621 -3.488 1.00 0.00 39 ARG A C 19
ATOM 33608 O O . ARG A 1 39 ? 10.084 12.402 -4.404 1.00 0.00 39 ARG A O 19
ATOM 33629 N N . TYR A 1 40 ? 8.736 10.859 -3.474 1.00 0.00 40 TYR A N 19
ATOM 33630 C CA . TYR A 1 40 ? 7.762 10.897 -4.558 1.00 0.00 40 TYR A CA 19
ATOM 33631 C C . TYR A 1 40 ? 6.460 11.547 -4.098 1.00 0.00 40 TYR A C 19
ATOM 33632 O O . TYR A 1 40 ? 5.486 10.874 -3.763 1.00 0.00 40 TYR A O 19
ATOM 33650 N N . PRO A 1 41 ? 6.442 12.888 -4.081 1.00 0.00 41 PRO A N 19
ATOM 33651 C CA . PRO A 1 41 ? 5.268 13.659 -3.665 1.00 0.00 41 PRO A CA 19
ATOM 33652 C C . PRO A 1 41 ? 4.124 13.560 -4.669 1.00 0.00 41 PRO A C 19
ATOM 33653 O O . PRO A 1 41 ? 2.971 13.835 -4.338 1.00 0.00 41 PRO A O 19
ATOM 33664 N N . GLU A 1 42 ? 4.452 13.164 -5.896 1.00 0.00 42 GLU A N 19
ATOM 33665 C CA . GLU A 1 42 ? 3.451 13.029 -6.947 1.00 0.00 42 GLU A CA 19
ATOM 33666 C C . GLU A 1 42 ? 2.747 11.678 -6.858 1.00 0.00 42 GLU A C 19
ATOM 33667 O O . GLU A 1 42 ? 1.520 11.598 -6.935 1.00 0.00 42 GLU A O 19
ATOM 33679 N N . CYS A 1 43 ? 3.532 10.618 -6.694 1.00 0.00 43 CYS A N 19
ATOM 33680 C CA . CYS A 1 43 ? 2.986 9.270 -6.595 1.00 0.00 43 CYS A CA 19
ATOM 33681 C C . CYS A 1 43 ? 1.771 9.241 -5.673 1.00 0.00 43 CYS A C 19
ATOM 33682 O O . CYS A 1 43 ? 0.689 8.810 -6.068 1.00 0.00 43 CYS A O 19
ATOM 33690 N N . GLY A 1 44 ? 1.960 9.701 -4.440 1.00 0.00 44 GLY A N 19
ATOM 33691 C CA . GLY A 1 44 ? 0.872 9.718 -3.480 1.00 0.00 44 GLY A CA 19
ATOM 33692 C C . GLY A 1 44 ? 1.355 9.544 -2.053 1.00 0.00 44 GLY A C 19
ATOM 33693 O O . GLY A 1 44 ? 2.557 9.573 -1.790 1.00 0.00 44 GLY A O 19
ATOM 33697 N N . ASN A 1 45 ? 0.417 9.365 -1.129 1.00 0.00 45 ASN A N 19
ATOM 33698 C CA . ASN A 1 45 ? 0.753 9.188 0.279 1.00 0.00 45 ASN A CA 19
ATOM 33699 C C . ASN A 1 45 ? 0.266 7.835 0.788 1.00 0.00 45 ASN A C 19
ATOM 33700 O O . ASN A 1 45 ? 0.970 7.148 1.530 1.00 0.00 45 ASN A O 19
ATOM 33711 N N . LEU A 1 46 ? -0.943 7.458 0.386 1.00 0.00 46 LEU A N 19
ATOM 33712 C CA . LEU A 1 46 ? -1.525 6.186 0.801 1.00 0.00 46 LEU A CA 19
ATOM 33713 C C . LEU A 1 46 ? -0.845 5.019 0.095 1.00 0.00 46 LEU A C 19
ATOM 33714 O O . LEU A 1 46 ? -1.257 4.611 -0.992 1.00 0.00 46 LEU A O 19
ATOM 33730 N N . LEU A 1 47 ? 0.199 4.484 0.719 1.00 0.00 47 LEU A N 19
ATOM 33731 C CA . LEU A 1 47 ? 0.936 3.361 0.151 1.00 0.00 47 LEU A CA 19
ATOM 33732 C C . LEU A 1 47 ? 0.849 2.138 1.058 1.00 0.00 47 LEU A C 19
ATOM 33733 O O . LEU A 1 47 ? 0.954 2.249 2.281 1.00 0.00 47 LEU A O 19
ATOM 33749 N N . LEU A 1 48 ? 0.659 0.970 0.453 1.00 0.00 48 LEU A N 19
ATOM 33750 C CA . LEU A 1 48 ? 0.561 -0.276 1.205 1.00 0.00 48 LEU A CA 19
ATOM 33751 C C . LEU A 1 48 ? 1.896 -1.013 1.216 1.00 0.00 48 LEU A C 19
ATOM 33752 O O . LEU A 1 48 ? 2.514 -1.214 0.171 1.00 0.00 48 LEU A O 19
ATOM 33768 N N . ARG A 1 49 ? 2.335 -1.413 2.405 1.00 0.00 49 ARG A N 19
ATOM 33769 C CA . ARG A 1 49 ? 3.597 -2.129 2.552 1.00 0.00 49 ARG A CA 19
ATOM 33770 C C . ARG A 1 49 ? 3.378 -3.487 3.212 1.00 0.00 49 ARG A C 19
ATOM 33771 O O . ARG A 1 49 ? 2.436 -3.687 3.981 1.00 0.00 49 ARG A O 19
ATOM 33792 N N . PRO A 1 50 ? 4.266 -4.444 2.906 1.00 0.00 50 PRO A N 19
ATOM 33793 C CA . PRO A 1 50 ? 4.191 -5.800 3.459 1.00 0.00 50 PRO A CA 19
ATOM 33794 C C . PRO A 1 50 ? 4.516 -5.838 4.949 1.00 0.00 50 PRO A C 19
ATOM 33795 O O . PRO A 1 50 ? 5.559 -5.348 5.378 1.00 0.00 50 PRO A O 19
ATOM 33806 N N . SER A 1 51 ? 3.614 -6.423 5.731 1.00 0.00 51 SER A N 19
ATOM 33807 C CA . SER A 1 51 ? 3.804 -6.522 7.173 1.00 0.00 51 SER A CA 19
ATOM 33808 C C . SER A 1 51 ? 4.718 -7.693 7.522 1.00 0.00 51 SER A C 19
ATOM 33809 O O . SER A 1 51 ? 4.759 -8.696 6.811 1.00 0.00 51 SER A O 19
ATOM 33817 N N . GLY A 1 52 ? 5.450 -7.556 8.624 1.00 0.00 52 GLY A N 19
ATOM 33818 C CA . GLY A 1 52 ? 6.354 -8.609 9.049 1.00 0.00 52 GLY A CA 19
ATOM 33819 C C . GLY A 1 52 ? 6.367 -8.789 10.554 1.00 0.00 52 GLY A C 19
ATOM 33820 O O . GLY A 1 52 ? 5.473 -9.421 11.117 1.00 0.00 52 GLY A O 19
ATOM 33824 N N . ASP A 1 53 ? 7.383 -8.235 11.206 1.00 0.00 53 ASP A N 19
ATOM 33825 C CA . ASP A 1 53 ? 7.510 -8.339 12.655 1.00 0.00 53 ASP A CA 19
ATOM 33826 C C . ASP A 1 53 ? 6.137 -8.324 13.322 1.00 0.00 53 ASP A C 19
ATOM 33827 O O . ASP A 1 53 ? 5.839 -9.165 14.169 1.00 0.00 53 ASP A O 19
ATOM 33836 N N . GLY A 1 54 ? 5.307 -7.361 12.935 1.00 0.00 54 GLY A N 19
ATOM 33837 C CA . GLY A 1 54 ? 3.977 -7.254 13.506 1.00 0.00 54 GLY A CA 19
ATOM 33838 C C . GLY A 1 54 ? 3.196 -8.549 13.405 1.00 0.00 54 GLY A C 19
ATOM 33839 O O . GLY A 1 54 ? 2.887 -9.176 14.418 1.00 0.00 54 GLY A O 19
ATOM 33843 N N . ALA A 1 55 ? 2.876 -8.951 12.180 1.00 0.00 55 ALA A N 19
ATOM 33844 C CA . ALA A 1 55 ? 2.126 -10.180 11.951 1.00 0.00 55 ALA A CA 19
ATOM 33845 C C . ALA A 1 55 ? 2.101 -10.539 10.469 1.00 0.00 55 ALA A C 19
ATOM 33846 O O . ALA A 1 55 ? 2.613 -9.797 9.631 1.00 0.00 55 ALA A O 19
ATOM 33853 N N . ASP A 1 56 ? 1.505 -11.684 10.153 1.00 0.00 56 ASP A N 19
ATOM 33854 C CA . ASP A 1 56 ? 1.413 -12.142 8.771 1.00 0.00 56 ASP A CA 19
ATOM 33855 C C . ASP A 1 56 ? 0.238 -11.482 8.056 1.00 0.00 56 ASP A C 19
ATOM 33856 O O . ASP A 1 56 ? -0.904 -11.923 8.181 1.00 0.00 56 ASP A O 19
ATOM 33865 N N . GLY A 1 57 ? 0.526 -10.422 7.307 1.00 0.00 57 GLY A N 19
ATOM 33866 C CA . GLY A 1 57 ? -0.517 -9.717 6.586 1.00 0.00 57 GLY A CA 19
ATOM 33867 C C . GLY A 1 57 ? 0.018 -8.536 5.799 1.00 0.00 57 GLY A C 19
ATOM 33868 O O . GLY A 1 57 ? 1.092 -8.614 5.204 1.00 0.00 57 GLY A O 19
ATOM 33872 N N . VAL A 1 58 ? -0.735 -7.441 5.797 1.00 0.00 58 VAL A N 19
ATOM 33873 C CA . VAL A 1 58 ? -0.330 -6.239 5.078 1.00 0.00 58 VAL A CA 19
ATOM 33874 C C . VAL A 1 58 ? -0.614 -4.986 5.898 1.00 0.00 58 VAL A C 19
ATOM 33875 O O . VAL A 1 58 ? -1.646 -4.886 6.561 1.00 0.00 58 VAL A O 19
ATOM 33888 N N . SER A 1 59 ? 0.310 -4.031 5.849 1.00 0.00 59 SER A N 19
ATOM 33889 C CA . SER A 1 59 ? 0.161 -2.784 6.591 1.00 0.00 59 SER A CA 19
ATOM 33890 C C . SER A 1 59 ? -0.046 -1.608 5.641 1.00 0.00 59 SER A C 19
ATOM 33891 O O . SER A 1 59 ? 0.276 -1.689 4.455 1.00 0.00 59 SER A O 19
ATOM 33899 N N . VAL A 1 60 ? -0.584 -0.515 6.172 1.00 0.00 60 VAL A N 19
ATOM 33900 C CA . VAL A 1 60 ? -0.833 0.679 5.374 1.00 0.00 60 VAL A CA 19
ATOM 33901 C C . VAL A 1 60 ? -0.100 1.887 5.947 1.00 0.00 60 VAL A C 19
ATOM 33902 O O . VAL A 1 60 ? -0.090 2.103 7.159 1.00 0.00 60 VAL A O 19
ATOM 33915 N N . THR A 1 61 ? 0.514 2.673 5.068 1.00 0.00 61 THR A N 19
ATOM 33916 C CA . THR A 1 61 ? 1.251 3.858 5.486 1.00 0.00 61 THR A CA 19
ATOM 33917 C C . THR A 1 61 ? 0.671 5.118 4.854 1.00 0.00 61 THR A C 19
ATOM 33918 O O . THR A 1 61 ? 0.594 5.233 3.630 1.00 0.00 61 THR A O 19
ATOM 33929 N N . THR A 1 62 ? 0.262 6.063 5.695 1.00 0.00 62 THR A N 19
ATOM 33930 C CA . THR A 1 62 ? -0.312 7.314 5.218 1.00 0.00 62 THR A CA 19
ATOM 33931 C C . THR A 1 62 ? 0.375 8.515 5.860 1.00 0.00 62 THR A C 19
ATOM 33932 O O . THR A 1 62 ? 0.737 8.478 7.036 1.00 0.00 62 THR A O 19
ATOM 33943 N N . ARG A 1 63 ? 0.551 9.577 5.081 1.00 0.00 63 ARG A N 19
ATOM 33944 C CA . ARG A 1 63 ? 1.195 10.788 5.574 1.00 0.00 63 ARG A CA 19
ATOM 33945 C C . ARG A 1 63 ? 0.163 11.879 5.848 1.00 0.00 63 ARG A C 19
ATOM 33946 O O . ARG A 1 63 ? -0.133 12.698 4.979 1.00 0.00 63 ARG A O 19
ATOM 33967 N N . GLN A 1 64 ? -0.378 11.881 7.062 1.00 0.00 64 GLN A N 19
ATOM 33968 C CA . GLN A 1 64 ? -1.377 12.872 7.450 1.00 0.00 64 GLN A CA 19
ATOM 33969 C C . GLN A 1 64 ? -0.823 13.817 8.511 1.00 0.00 64 GLN A C 19
ATOM 33970 O O . GLN A 1 64 ? -0.280 13.379 9.525 1.00 0.00 64 GLN A O 19
ATOM 33984 N N . MET A 1 65 ? -0.963 15.117 8.269 1.00 0.00 65 MET A N 19
ATOM 33985 C CA . MET A 1 65 ? -0.476 16.124 9.204 1.00 0.00 65 MET A CA 19
ATOM 33986 C C . MET A 1 65 ? -1.561 16.503 10.207 1.00 0.00 65 MET A C 19
ATOM 33987 O O . MET A 1 65 ? -2.720 16.697 9.840 1.00 0.00 65 MET A O 19
ATOM 34001 N N . HIS A 1 66 ? -1.178 16.605 11.476 1.00 0.00 66 HIS A N 19
ATOM 34002 C CA . HIS A 1 66 ? -2.119 16.961 12.532 1.00 0.00 66 HIS A CA 19
ATOM 34003 C C . HIS A 1 66 ? -1.574 18.106 13.382 1.00 0.00 66 HIS A C 19
ATOM 34004 O O . HIS A 1 66 ? -0.369 18.357 13.403 1.00 0.00 66 HIS A O 19
ATOM 34019 N N . ASN A 1 67 ? -2.469 18.797 14.079 1.00 0.00 67 ASN A N 19
ATOM 34020 C CA . ASN A 1 67 ? -2.078 19.917 14.929 1.00 0.00 67 ASN A CA 19
ATOM 34021 C C . ASN A 1 67 ? -1.026 20.780 14.241 1.00 0.00 67 ASN A C 19
ATOM 34022 O O . ASN A 1 67 ? -0.152 21.349 14.894 1.00 0.00 67 ASN A O 19
ATOM 34033 N N . GLY A 1 68 ? -1.114 20.871 12.918 1.00 0.00 68 GLY A N 19
ATOM 34034 C CA . GLY A 1 68 ? -0.164 21.667 12.163 1.00 0.00 68 GLY A CA 19
ATOM 34035 C C . GLY A 1 68 ? 1.259 21.166 12.313 1.00 0.00 68 GLY A C 19
ATOM 34036 O O . GLY A 1 68 ? 2.194 21.956 12.443 1.00 0.00 68 GLY A O 19
ATOM 34040 N N . THR A 1 69 ? 1.425 19.847 12.295 1.00 0.00 69 THR A N 19
ATOM 34041 C CA . THR A 1 69 ? 2.744 19.241 12.432 1.00 0.00 69 THR A CA 19
ATOM 34042 C C . THR A 1 69 ? 2.889 18.029 11.518 1.00 0.00 69 THR A C 19
ATOM 34043 O O . THR A 1 69 ? 1.910 17.350 11.210 1.00 0.00 69 THR A O 19
ATOM 34054 N N . HIS A 1 70 ? 4.119 17.763 11.089 1.00 0.00 70 HIS A N 19
ATOM 34055 C CA . HIS A 1 70 ? 4.393 16.631 10.210 1.00 0.00 70 HIS A CA 19
ATOM 34056 C C . HIS A 1 70 ? 4.503 15.336 11.011 1.00 0.00 70 HIS A C 19
ATOM 34057 O O . HIS A 1 70 ? 5.466 15.130 11.749 1.00 0.00 70 HIS A O 19
ATOM 34072 N N . VAL A 1 71 ? 3.509 14.466 10.859 1.00 0.00 71 VAL A N 19
ATOM 34073 C CA . VAL A 1 71 ? 3.494 13.191 11.567 1.00 0.00 71 VAL A CA 19
ATOM 34074 C C . VAL A 1 71 ? 2.994 12.068 10.666 1.00 0.00 71 VAL A C 19
ATOM 34075 O O . VAL A 1 71 ? 2.006 12.225 9.950 1.00 0.00 71 VAL A O 19
ATOM 34088 N N . VAL A 1 72 ? 3.685 10.933 10.707 1.00 0.00 72 VAL A N 19
ATOM 34089 C CA . VAL A 1 72 ? 3.309 9.781 9.895 1.00 0.00 72 VAL A CA 19
ATOM 34090 C C . VAL A 1 72 ? 2.667 8.693 10.747 1.00 0.00 72 VAL A C 19
ATOM 34091 O O . VAL A 1 72 ? 3.122 8.410 11.857 1.00 0.00 72 VAL A O 19
ATOM 34104 N N . ARG A 1 73 ? 1.609 8.085 10.224 1.00 0.00 73 ARG A N 19
ATOM 34105 C CA . ARG A 1 73 ? 0.903 7.028 10.937 1.00 0.00 73 ARG A CA 19
ATOM 34106 C C . ARG A 1 73 ? 0.970 5.713 10.167 1.00 0.00 73 ARG A C 19
ATOM 34107 O O . ARG A 1 73 ? 1.044 5.705 8.937 1.00 0.00 73 ARG A O 19
ATOM 34128 N N . HIS A 1 74 ? 0.943 4.603 10.897 1.00 0.00 74 HIS A N 19
ATOM 34129 C CA . HIS A 1 74 ? 1.001 3.282 10.282 1.00 0.00 74 HIS A CA 19
ATOM 34130 C C . HIS A 1 74 ? -0.144 2.402 10.774 1.00 0.00 74 HIS A C 19
ATOM 34131 O O . HIS A 1 74 ? -0.404 2.319 11.975 1.00 0.00 74 HIS A O 19
ATOM 34146 N N . TYR A 1 75 ? -0.826 1.750 9.840 1.00 0.00 75 TYR A N 19
ATOM 34147 C CA . TYR A 1 75 ? -1.946 0.880 10.178 1.00 0.00 75 TYR A CA 19
ATOM 34148 C C . TYR A 1 75 ? -1.580 -0.586 9.969 1.00 0.00 75 TYR A C 19
ATOM 34149 O O . TYR A 1 75 ? -0.615 -0.905 9.275 1.00 0.00 75 TYR A O 19
ATOM 34167 N N . LYS A 1 76 ? -2.358 -1.476 10.575 1.00 0.00 76 LYS A N 19
ATOM 34168 C CA . LYS A 1 76 ? -2.120 -2.909 10.455 1.00 0.00 76 LYS A CA 19
ATOM 34169 C C . LYS A 1 76 ? -3.396 -3.642 10.052 1.00 0.00 76 LYS A C 19
ATOM 34170 O O . LYS A 1 76 ? -4.503 -3.179 10.327 1.00 0.00 76 LYS A O 19
ATOM 34189 N N . VAL A 1 77 ? -3.234 -4.789 9.400 1.00 0.00 77 VAL A N 19
ATOM 34190 C CA . VAL A 1 77 ? -4.373 -5.586 8.961 1.00 0.00 77 VAL A CA 19
ATOM 34191 C C . VAL A 1 77 ? -4.220 -7.043 9.387 1.00 0.00 77 VAL A C 19
ATOM 34192 O O . VAL A 1 77 ? -3.253 -7.711 9.020 1.00 0.00 77 VAL A O 19
ATOM 34205 N N . LYS A 1 78 ? -5.182 -7.530 10.164 1.00 0.00 78 LYS A N 19
ATOM 34206 C CA . LYS A 1 78 ? -5.157 -8.907 10.639 1.00 0.00 78 LYS A CA 19
ATOM 34207 C C . LYS A 1 78 ? -5.812 -9.844 9.628 1.00 0.00 78 LYS A C 19
ATOM 34208 O O . LYS A 1 78 ? -6.700 -9.439 8.878 1.00 0.00 78 LYS A O 19
ATOM 34227 N N . ARG A 1 79 ? -5.368 -11.096 9.616 1.00 0.00 79 ARG A N 19
ATOM 34228 C CA . ARG A 1 79 ? -5.911 -12.090 8.697 1.00 0.00 79 ARG A CA 19
ATOM 34229 C C . ARG A 1 79 ? -6.867 -13.033 9.419 1.00 0.00 79 ARG A C 19
ATOM 34230 O O . ARG A 1 79 ? -6.459 -13.796 10.294 1.00 0.00 79 ARG A O 19
ATOM 34251 N N . GLU A 1 80 ? -8.143 -12.974 9.047 1.00 0.00 80 GLU A N 19
ATOM 34252 C CA . GLU A 1 80 ? -9.158 -13.822 9.662 1.00 0.00 80 GLU A CA 19
ATOM 34253 C C . GLU A 1 80 ? -9.978 -14.547 8.598 1.00 0.00 80 GLU A C 19
ATOM 34254 O O . GLU A 1 80 ? -10.976 -14.024 8.105 1.00 0.00 80 GLU A O 19
ATOM 34266 N N . GLY A 1 81 ? -9.547 -15.756 8.248 1.00 0.00 81 GLY A N 19
ATOM 34267 C CA . GLY A 1 81 ? -10.251 -16.532 7.245 1.00 0.00 81 GLY A CA 19
ATOM 34268 C C . GLY A 1 81 ? -9.900 -16.110 5.833 1.00 0.00 81 GLY A C 19
ATOM 34269 O O . GLY A 1 81 ? -8.847 -15.526 5.580 1.00 0.00 81 GLY A O 19
ATOM 34273 N N . PRO A 1 82 ? -10.797 -16.410 4.881 1.00 0.00 82 PRO A N 19
ATOM 34274 C CA . PRO A 1 82 ? -10.598 -16.067 3.470 1.00 0.00 82 PRO A CA 19
ATOM 34275 C C . PRO A 1 82 ? -10.688 -14.566 3.220 1.00 0.00 82 PRO A C 19
ATOM 34276 O O . PRO A 1 82 ? -10.435 -14.094 2.111 1.00 0.00 82 PRO A O 19
ATOM 34287 N N . LYS A 1 83 ? -11.049 -13.818 4.257 1.00 0.00 83 LYS A N 19
ATOM 34288 C CA . LYS A 1 83 ? -11.171 -12.369 4.151 1.00 0.00 83 LYS A CA 19
ATOM 34289 C C . LYS A 1 83 ? -10.231 -11.671 5.130 1.00 0.00 83 LYS A C 19
ATOM 34290 O O . LYS A 1 83 ? -9.749 -12.281 6.084 1.00 0.00 83 LYS A O 19
ATOM 34309 N N . TYR A 1 84 ? -9.979 -10.389 4.889 1.00 0.00 84 TYR A N 19
ATOM 34310 C CA . TYR A 1 84 ? -9.098 -9.609 5.750 1.00 0.00 84 TYR A CA 19
ATOM 34311 C C . TYR A 1 84 ? -9.904 -8.756 6.725 1.00 0.00 84 TYR A C 19
ATOM 34312 O O . TYR A 1 84 ? -11.099 -8.533 6.532 1.00 0.00 84 TYR A O 19
ATOM 34330 N N . VAL A 1 85 ? -9.239 -8.280 7.773 1.00 0.00 85 VAL A N 19
ATOM 34331 C CA . VAL A 1 85 ? -9.892 -7.450 8.778 1.00 0.00 85 VAL A CA 19
ATOM 34332 C C . VAL A 1 85 ? -8.975 -6.321 9.238 1.00 0.00 85 VAL A C 19
ATOM 34333 O O . VAL A 1 85 ? -7.962 -6.561 9.896 1.00 0.00 85 VAL A O 19
ATOM 34346 N N . ILE A 1 86 ? -9.336 -5.092 8.888 1.00 0.00 86 ILE A N 19
ATOM 34347 C CA . ILE A 1 86 ? -8.547 -3.926 9.266 1.00 0.00 86 ILE A CA 19
ATOM 34348 C C . ILE A 1 86 ? -8.466 -3.786 10.783 1.00 0.00 86 ILE A C 19
ATOM 34349 O O . ILE A 1 86 ? -9.382 -4.183 11.503 1.00 0.00 86 ILE A O 19
ATOM 34365 N N . ASP A 1 87 ? -7.364 -3.217 11.261 1.00 0.00 87 ASP A N 19
ATOM 34366 C CA . ASP A 1 87 ? -7.164 -3.021 12.691 1.00 0.00 87 ASP A CA 19
ATOM 34367 C C . ASP A 1 87 ? -7.638 -1.636 13.121 1.00 0.00 87 ASP A C 19
ATOM 34368 O O . ASP A 1 87 ? -6.898 -0.885 13.757 1.00 0.00 87 ASP A O 19
ATOM 34377 N N . VAL A 1 88 ? -8.876 -1.305 12.771 1.00 0.00 88 VAL A N 19
ATOM 34378 C CA . VAL A 1 88 ? -9.449 -0.010 13.121 1.00 0.00 88 VAL A CA 19
ATOM 34379 C C . VAL A 1 88 ? -10.659 -0.173 14.033 1.00 0.00 88 VAL A C 19
ATOM 34380 O O . VAL A 1 88 ? -11.033 -1.289 14.392 1.00 0.00 88 VAL A O 19
ATOM 34393 N N . GLU A 1 89 ? -11.269 0.949 14.404 1.00 0.00 89 GLU A N 19
ATOM 34394 C CA . GLU A 1 89 ? -12.439 0.929 15.275 1.00 0.00 89 GLU A CA 19
ATOM 34395 C C . GLU A 1 89 ? -13.298 -0.302 15.005 1.00 0.00 89 GLU A C 19
ATOM 34396 O O . GLU A 1 89 ? -13.533 -1.115 15.899 1.00 0.00 89 GLU A O 19
ATOM 34408 N N . GLN A 1 90 ? -13.764 -0.432 13.767 1.00 0.00 90 GLN A N 19
ATOM 34409 C CA . GLN A 1 90 ? -14.597 -1.563 13.379 1.00 0.00 90 GLN A CA 19
ATOM 34410 C C . GLN A 1 90 ? -13.852 -2.487 12.422 1.00 0.00 90 GLN A C 19
ATOM 34411 O O . GLN A 1 90 ? -13.141 -2.044 11.520 1.00 0.00 90 GLN A O 19
ATOM 34425 N N . PRO A 1 91 ? -14.014 -3.804 12.623 1.00 0.00 91 PRO A N 19
ATOM 34426 C CA . PRO A 1 91 ? -13.364 -4.818 11.787 1.00 0.00 91 PRO A CA 19
ATOM 34427 C C . PRO A 1 91 ? -13.939 -4.862 10.376 1.00 0.00 91 PRO A C 19
ATOM 34428 O O . PRO A 1 91 ? -14.841 -5.649 10.087 1.00 0.00 91 PRO A O 19
ATOM 34439 N N . PHE A 1 92 ? -13.412 -4.013 9.500 1.00 0.00 92 PHE A N 19
ATOM 34440 C CA . PHE A 1 92 ? -13.874 -3.955 8.118 1.00 0.00 92 PHE A CA 19
ATOM 34441 C C . PHE A 1 92 ? -13.440 -5.198 7.346 1.00 0.00 92 PHE A C 19
ATOM 34442 O O . PHE A 1 92 ? -12.249 -5.421 7.127 1.00 0.00 92 PHE A O 19
ATOM 34459 N N . SER A 1 93 ? -14.415 -6.004 6.938 1.00 0.00 93 SER A N 19
ATOM 34460 C CA . SER A 1 93 ? -14.134 -7.227 6.195 1.00 0.00 93 SER A CA 19
ATOM 34461 C C . SER A 1 93 ? -14.182 -6.973 4.692 1.00 0.00 93 SER A C 19
ATOM 34462 O O . SER A 1 93 ? -15.019 -6.210 4.207 1.00 0.00 93 SER A O 19
ATOM 34470 N N . CYS A 1 94 ? -13.280 -7.616 3.960 1.00 0.00 94 CYS A N 19
ATOM 34471 C CA . CYS A 1 94 ? -13.218 -7.459 2.511 1.00 0.00 94 CYS A CA 19
ATOM 34472 C C . CYS A 1 94 ? -12.842 -8.775 1.838 1.00 0.00 94 CYS A C 19
ATOM 34473 O O . CYS A 1 94 ? -12.300 -9.680 2.475 1.00 0.00 94 CYS A O 19
ATOM 34481 N N . THR A 1 95 ? -13.133 -8.877 0.545 1.00 0.00 95 THR A N 19
ATOM 34482 C CA . THR A 1 95 ? -12.828 -10.083 -0.215 1.00 0.00 95 THR A CA 19
ATOM 34483 C C . THR A 1 95 ? -11.396 -10.057 -0.735 1.00 0.00 95 THR A C 19
ATOM 34484 O O . THR A 1 95 ? -10.806 -11.103 -1.009 1.00 0.00 95 THR A O 19
ATOM 34495 N N . SER A 1 96 ? -10.840 -8.857 -0.868 1.00 0.00 96 SER A N 19
ATOM 34496 C CA . SER A 1 96 ? -9.476 -8.696 -1.357 1.00 0.00 96 SER A CA 19
ATOM 34497 C C . SER A 1 96 ? -8.881 -7.374 -0.883 1.00 0.00 96 SER A C 19
ATOM 34498 O O . SER A 1 96 ? -9.603 -6.477 -0.442 1.00 0.00 96 SER A O 19
ATOM 34506 N N . LEU A 1 97 ? -7.561 -7.258 -0.978 1.00 0.00 97 LEU A N 19
ATOM 34507 C CA . LEU A 1 97 ? -6.868 -6.045 -0.559 1.00 0.00 97 LEU A CA 19
ATOM 34508 C C . LEU A 1 97 ? -7.427 -4.823 -1.278 1.00 0.00 97 LEU A C 19
ATOM 34509 O O . LEU A 1 97 ? -7.690 -3.792 -0.657 1.00 0.00 97 LEU A O 19
ATOM 34525 N N . ASP A 1 98 ? -7.607 -4.944 -2.588 1.00 0.00 98 ASP A N 19
ATOM 34526 C CA . ASP A 1 98 ? -8.138 -3.849 -3.391 1.00 0.00 98 ASP A CA 19
ATOM 34527 C C . ASP A 1 98 ? -9.210 -3.081 -2.623 1.00 0.00 98 ASP A C 19
ATOM 34528 O O . ASP A 1 98 ? -9.159 -1.855 -2.526 1.00 0.00 98 ASP A O 19
ATOM 34537 N N . ALA A 1 99 ? -10.178 -3.811 -2.078 1.00 0.00 99 ALA A N 19
ATOM 34538 C CA . ALA A 1 99 ? -11.260 -3.198 -1.318 1.00 0.00 99 ALA A CA 19
ATOM 34539 C C . ALA A 1 99 ? -10.714 -2.318 -0.199 1.00 0.00 99 ALA A C 19
ATOM 34540 O O . ALA A 1 99 ? -11.210 -1.215 0.035 1.00 0.00 99 ALA A O 19
ATOM 34547 N N . VAL A 1 100 ? -9.691 -2.811 0.491 1.00 0.00 100 VAL A N 19
ATOM 34548 C CA . VAL A 1 100 ? -9.077 -2.068 1.586 1.00 0.00 100 VAL A CA 19
ATOM 34549 C C . VAL A 1 100 ? -8.830 -0.616 1.194 1.00 0.00 100 VAL A C 19
ATOM 34550 O O . VAL A 1 100 ? -9.259 0.307 1.886 1.00 0.00 100 VAL A O 19
ATOM 34563 N N . VAL A 1 101 ? -8.136 -0.420 0.077 1.00 0.00 101 VAL A N 19
ATOM 34564 C CA . VAL A 1 101 ? -7.832 0.920 -0.409 1.00 0.00 101 VAL A CA 19
ATOM 34565 C C . VAL A 1 101 ? -9.082 1.792 -0.435 1.00 0.00 101 VAL A C 19
ATOM 34566 O O . VAL A 1 101 ? -9.044 2.961 -0.051 1.00 0.00 101 VAL A O 19
ATOM 34579 N N . ASN A 1 102 ? -10.190 1.215 -0.889 1.00 0.00 102 ASN A N 19
ATOM 34580 C CA . ASN A 1 102 ? -11.454 1.940 -0.965 1.00 0.00 102 ASN A CA 19
ATOM 34581 C C . ASN A 1 102 ? -11.983 2.257 0.430 1.00 0.00 102 ASN A C 19
ATOM 34582 O O . ASN A 1 102 ? -12.402 3.382 0.706 1.00 0.00 102 ASN A O 19
ATOM 34593 N N . TYR A 1 103 ? -11.961 1.259 1.306 1.00 0.00 103 TYR A N 19
ATOM 34594 C CA . TYR A 1 103 ? -12.441 1.430 2.672 1.00 0.00 103 TYR A CA 19
ATOM 34595 C C . TYR A 1 103 ? -11.948 2.749 3.261 1.00 0.00 103 TYR A C 19
ATOM 34596 O O . TYR A 1 103 ? -12.737 3.558 3.749 1.00 0.00 103 TYR A O 19
ATOM 34614 N N . PHE A 1 104 ? -10.636 2.958 3.212 1.00 0.00 104 PHE A N 19
ATOM 34615 C CA . PHE A 1 104 ? -10.036 4.177 3.740 1.00 0.00 104 PHE A CA 19
ATOM 34616 C C . PHE A 1 104 ? -10.516 5.401 2.965 1.00 0.00 104 PHE A C 19
ATOM 34617 O O . PHE A 1 104 ? -11.013 6.363 3.548 1.00 0.00 104 PHE A O 19
ATOM 34634 N N . VAL A 1 105 ? -10.365 5.354 1.645 1.00 0.00 105 VAL A N 19
ATOM 34635 C CA . VAL A 1 105 ? -10.784 6.457 0.788 1.00 0.00 105 VAL A CA 19
ATOM 34636 C C . VAL A 1 105 ? -12.112 7.043 1.256 1.00 0.00 105 VAL A C 19
ATOM 34637 O O . VAL A 1 105 ? -12.241 8.254 1.429 1.00 0.00 105 VAL A O 19
ATOM 34650 N N . SER A 1 106 ? -13.096 6.173 1.459 1.00 0.00 106 SER A N 19
ATOM 34651 C CA . SER A 1 106 ? -14.417 6.605 1.903 1.00 0.00 106 SER A CA 19
ATOM 34652 C C . SER A 1 106 ? -14.404 6.948 3.389 1.00 0.00 106 SER A C 19
ATOM 34653 O O . SER A 1 106 ? -14.963 7.961 3.809 1.00 0.00 106 SER A O 19
ATOM 34661 N N . HIS A 1 107 ? -13.761 6.096 4.183 1.00 0.00 107 HIS A N 19
ATOM 34662 C CA . HIS A 1 107 ? -13.675 6.309 5.622 1.00 0.00 107 HIS A CA 19
ATOM 34663 C C . HIS A 1 107 ? -13.339 7.764 5.937 1.00 0.00 107 HIS A C 19
ATOM 34664 O O . HIS A 1 107 ? -14.137 8.479 6.546 1.00 0.00 107 HIS A O 19
ATOM 34679 N N . THR A 1 108 ? -12.154 8.197 5.521 1.00 0.00 108 THR A N 19
ATOM 34680 C CA . THR A 1 108 ? -11.713 9.565 5.759 1.00 0.00 108 THR A CA 19
ATOM 34681 C C . THR A 1 108 ? -12.639 10.568 5.080 1.00 0.00 108 THR A C 19
ATOM 34682 O O . THR A 1 108 ? -13.341 10.234 4.126 1.00 0.00 108 THR A O 19
ATOM 34693 N N . LYS A 1 109 ? -12.635 11.800 5.578 1.00 0.00 109 LYS A N 19
ATOM 34694 C CA . LYS A 1 109 ? -13.474 12.854 5.019 1.00 0.00 109 LYS A CA 19
ATOM 34695 C C . LYS A 1 109 ? -12.749 13.586 3.894 1.00 0.00 109 LYS A C 19
ATOM 34696 O O . LYS A 1 109 ? -13.379 14.214 3.041 1.00 0.00 109 LYS A O 19
ATOM 34715 N N . LYS A 1 110 ? -11.423 13.500 3.896 1.00 0.00 110 LYS A N 19
ATOM 34716 C CA . LYS A 1 110 ? -10.613 14.152 2.874 1.00 0.00 110 LYS A CA 19
ATOM 34717 C C . LYS A 1 110 ? -10.362 13.213 1.698 1.00 0.00 110 LYS A C 19
ATOM 34718 O O . LYS A 1 110 ? -10.522 11.998 1.817 1.00 0.00 110 LYS A O 19
ATOM 34737 N N . ALA A 1 111 ? -9.966 13.784 0.565 1.00 0.00 111 ALA A N 19
ATOM 34738 C CA . ALA A 1 111 ? -9.690 12.997 -0.631 1.00 0.00 111 ALA A CA 19
ATOM 34739 C C . ALA A 1 111 ? -8.222 12.588 -0.691 1.00 0.00 111 ALA A C 19
ATOM 34740 O O . ALA A 1 111 ? -7.419 13.217 -1.382 1.00 0.00 111 ALA A O 19
ATOM 34747 N N . LEU A 1 112 ? -7.876 11.532 0.036 1.00 0.00 112 LEU A N 19
ATOM 34748 C CA . LEU A 1 112 ? -6.502 11.039 0.065 1.00 0.00 112 LEU A CA 19
ATOM 34749 C C . LEU A 1 112 ? -6.056 10.590 -1.323 1.00 0.00 112 LEU A C 19
ATOM 34750 O O . LEU A 1 112 ? -6.879 10.380 -2.214 1.00 0.00 112 LEU A O 19
ATOM 34766 N N . VAL A 1 113 ? -4.746 10.443 -1.497 1.00 0.00 113 VAL A N 19
ATOM 34767 C CA . VAL A 1 113 ? -4.190 10.015 -2.775 1.00 0.00 113 VAL A CA 19
ATOM 34768 C C . VAL A 1 113 ? -3.319 8.774 -2.608 1.00 0.00 113 VAL A C 19
ATOM 34769 O O . VAL A 1 113 ? -2.413 8.729 -1.777 1.00 0.00 113 VAL A O 19
ATOM 34782 N N . PRO A 1 114 ? -3.600 7.742 -3.418 1.00 0.00 114 PRO A N 19
ATOM 34783 C CA . PRO A 1 114 ? -2.852 6.481 -3.380 1.00 0.00 114 PRO A CA 19
ATOM 34784 C C . PRO A 1 114 ? -1.429 6.634 -3.905 1.00 0.00 114 PRO A C 19
ATOM 34785 O O . PRO A 1 114 ? -1.167 7.450 -4.790 1.00 0.00 114 PRO A O 19
ATOM 34796 N N . PHE A 1 115 ? -0.512 5.845 -3.355 1.00 0.00 115 PHE A N 19
ATOM 34797 C CA . PHE A 1 115 ? 0.885 5.893 -3.769 1.00 0.00 115 PHE A CA 19
ATOM 34798 C C . PHE A 1 115 ? 1.163 4.872 -4.867 1.00 0.00 115 PHE A C 19
ATOM 34799 O O . PHE A 1 115 ? 1.124 3.663 -4.632 1.00 0.00 115 PHE A O 19
ATOM 34816 N N . LEU A 1 116 ? 1.443 5.366 -6.068 1.00 0.00 116 LEU A N 19
ATOM 34817 C CA . LEU A 1 116 ? 1.727 4.497 -7.205 1.00 0.00 116 LEU A CA 19
ATOM 34818 C C . LEU A 1 116 ? 2.996 4.941 -7.926 1.00 0.00 116 LEU A C 19
ATOM 34819 O O . LEU A 1 116 ? 3.226 6.135 -8.123 1.00 0.00 116 LEU A O 19
ATOM 34835 N N . LEU A 1 117 ? 3.817 3.973 -8.319 1.00 0.00 117 LEU A N 19
ATOM 34836 C CA . LEU A 1 117 ? 5.063 4.263 -9.021 1.00 0.00 117 LEU A CA 19
ATOM 34837 C C . LEU A 1 117 ? 5.212 3.378 -10.253 1.00 0.00 117 LEU A C 19
ATOM 34838 O O . LEU A 1 117 ? 5.502 2.186 -10.142 1.00 0.00 117 LEU A O 19
ATOM 34854 N N . ASP A 1 118 ? 5.016 3.968 -11.427 1.00 0.00 118 ASP A N 19
ATOM 34855 C CA . ASP A 1 118 ? 5.133 3.234 -12.681 1.00 0.00 118 ASP A CA 19
ATOM 34856 C C . ASP A 1 118 ? 6.580 2.831 -12.942 1.00 0.00 118 ASP A C 19
ATOM 34857 O O . ASP A 1 118 ? 7.464 3.090 -12.124 1.00 0.00 118 ASP A O 19
ATOM 34866 N N . GLY A 1 1 ? 18.135 -15.510 -46.891 1.00 0.00 1 GLY A N 20
ATOM 34867 C CA . GLY A 1 1 ? 18.631 -16.044 -45.635 1.00 0.00 1 GLY A CA 20
ATOM 34868 C C . GLY A 1 1 ? 18.012 -15.363 -44.430 1.00 0.00 1 GLY A C 20
ATOM 34869 O O . GLY A 1 1 ? 18.146 -14.152 -44.256 1.00 0.00 1 GLY A O 20
ATOM 34873 N N . SER A 1 2 ? 17.331 -16.143 -43.598 1.00 0.00 2 SER A N 20
ATOM 34874 C CA . SER A 1 2 ? 16.684 -15.607 -42.405 1.00 0.00 2 SER A CA 20
ATOM 34875 C C . SER A 1 2 ? 16.456 -16.705 -41.371 1.00 0.00 2 SER A C 20
ATOM 34876 O O . SER A 1 2 ? 16.541 -17.893 -41.681 1.00 0.00 2 SER A O 20
ATOM 34884 N N . SER A 1 3 ? 16.167 -16.298 -40.138 1.00 0.00 3 SER A N 20
ATOM 34885 C CA . SER A 1 3 ? 15.930 -17.246 -39.056 1.00 0.00 3 SER A CA 20
ATOM 34886 C C . SER A 1 3 ? 15.246 -16.563 -37.876 1.00 0.00 3 SER A C 20
ATOM 34887 O O . SER A 1 3 ? 15.469 -15.381 -37.613 1.00 0.00 3 SER A O 20
ATOM 34895 N N . GLY A 1 4 ? 14.411 -17.316 -37.167 1.00 0.00 4 GLY A N 20
ATOM 34896 C CA . GLY A 1 4 ? 13.706 -16.768 -36.024 1.00 0.00 4 GLY A CA 20
ATOM 34897 C C . GLY A 1 4 ? 13.386 -17.819 -34.981 1.00 0.00 4 GLY A C 20
ATOM 34898 O O . GLY A 1 4 ? 14.288 -18.416 -34.393 1.00 0.00 4 GLY A O 20
ATOM 34902 N N . SER A 1 5 ? 12.097 -18.048 -34.749 1.00 0.00 5 SER A N 20
ATOM 34903 C CA . SER A 1 5 ? 11.660 -19.032 -33.764 1.00 0.00 5 SER A CA 20
ATOM 34904 C C . SER A 1 5 ? 12.346 -18.799 -32.422 1.00 0.00 5 SER A C 20
ATOM 34905 O O . SER A 1 5 ? 12.817 -19.739 -31.781 1.00 0.00 5 SER A O 20
ATOM 34913 N N . SER A 1 6 ? 12.398 -17.539 -32.003 1.00 0.00 6 SER A N 20
ATOM 34914 C CA . SER A 1 6 ? 13.030 -17.180 -30.738 1.00 0.00 6 SER A CA 20
ATOM 34915 C C . SER A 1 6 ? 11.982 -16.953 -29.652 1.00 0.00 6 SER A C 20
ATOM 34916 O O . SER A 1 6 ? 12.097 -16.031 -28.846 1.00 0.00 6 SER A O 20
ATOM 34924 N N . GLY A 1 7 ? 10.958 -17.802 -29.640 1.00 0.00 7 GLY A N 20
ATOM 34925 C CA . GLY A 1 7 ? 9.904 -17.677 -28.650 1.00 0.00 7 GLY A CA 20
ATOM 34926 C C . GLY A 1 7 ? 8.528 -17.590 -29.278 1.00 0.00 7 GLY A C 20
ATOM 34927 O O . GLY A 1 7 ? 7.919 -16.520 -29.308 1.00 0.00 7 GLY A O 20
ATOM 34931 N N . GLU A 1 8 ? 8.035 -18.718 -29.783 1.00 0.00 8 GLU A N 20
ATOM 34932 C CA . GLU A 1 8 ? 6.723 -18.761 -30.415 1.00 0.00 8 GLU A CA 20
ATOM 34933 C C . GLU A 1 8 ? 5.636 -18.305 -29.447 1.00 0.00 8 GLU A C 20
ATOM 34934 O O . GLU A 1 8 ? 4.509 -18.019 -29.850 1.00 0.00 8 GLU A O 20
ATOM 34946 N N . VAL A 1 9 ? 5.983 -18.240 -28.165 1.00 0.00 9 VAL A N 20
ATOM 34947 C CA . VAL A 1 9 ? 5.039 -17.818 -27.138 1.00 0.00 9 VAL A CA 20
ATOM 34948 C C . VAL A 1 9 ? 5.735 -17.005 -26.052 1.00 0.00 9 VAL A C 20
ATOM 34949 O O . VAL A 1 9 ? 6.647 -17.493 -25.384 1.00 0.00 9 VAL A O 20
ATOM 34962 N N . LEU A 1 10 ? 5.299 -15.762 -25.879 1.00 0.00 10 LEU A N 20
ATOM 34963 C CA . LEU A 1 10 ? 5.880 -14.880 -24.873 1.00 0.00 10 LEU A CA 20
ATOM 34964 C C . LEU A 1 10 ? 4.799 -14.306 -23.962 1.00 0.00 10 LEU A C 20
ATOM 34965 O O . LEU A 1 10 ? 4.420 -13.143 -24.090 1.00 0.00 10 LEU A O 20
ATOM 34981 N N . ALA A 1 11 ? 4.308 -15.130 -23.042 1.00 0.00 11 ALA A N 20
ATOM 34982 C CA . ALA A 1 11 ? 3.274 -14.704 -22.108 1.00 0.00 11 ALA A CA 20
ATOM 34983 C C . ALA A 1 11 ? 3.852 -14.484 -20.714 1.00 0.00 11 ALA A C 20
ATOM 34984 O O . ALA A 1 11 ? 3.122 -14.184 -19.769 1.00 0.00 11 ALA A O 20
ATOM 34991 N N . LYS A 1 12 ? 5.167 -14.634 -20.593 1.00 0.00 12 LYS A N 20
ATOM 34992 C CA . LYS A 1 12 ? 5.843 -14.451 -19.315 1.00 0.00 12 LYS A CA 20
ATOM 34993 C C . LYS A 1 12 ? 5.969 -12.969 -18.973 1.00 0.00 12 LYS A C 20
ATOM 34994 O O . LYS A 1 12 ? 5.956 -12.590 -17.803 1.00 0.00 12 LYS A O 20
ATOM 35013 N N . GLU A 1 13 ? 6.091 -12.137 -20.003 1.00 0.00 13 GLU A N 20
ATOM 35014 C CA . GLU A 1 13 ? 6.219 -10.698 -19.811 1.00 0.00 13 GLU A CA 20
ATOM 35015 C C . GLU A 1 13 ? 4.943 -10.113 -19.214 1.00 0.00 13 GLU A C 20
ATOM 35016 O O . GLU A 1 13 ? 4.979 -9.446 -18.181 1.00 0.00 13 GLU A O 20
ATOM 35028 N N . GLU A 1 14 ? 3.817 -10.368 -19.873 1.00 0.00 14 GLU A N 20
ATOM 35029 C CA . GLU A 1 14 ? 2.530 -9.865 -19.408 1.00 0.00 14 GLU A CA 20
ATOM 35030 C C . GLU A 1 14 ? 1.709 -10.982 -18.769 1.00 0.00 14 GLU A C 20
ATOM 35031 O O . GLU A 1 14 ? 1.785 -12.138 -19.182 1.00 0.00 14 GLU A O 20
ATOM 35043 N N . ALA A 1 15 ? 0.925 -10.626 -17.757 1.00 0.00 15 ALA A N 20
ATOM 35044 C CA . ALA A 1 15 ? 0.089 -11.596 -17.061 1.00 0.00 15 ALA A CA 20
ATOM 35045 C C . ALA A 1 15 ? -0.871 -10.904 -16.098 1.00 0.00 15 ALA A C 20
ATOM 35046 O O . ALA A 1 15 ? -0.508 -9.930 -15.438 1.00 0.00 15 ALA A O 20
ATOM 35053 N N . ARG A 1 16 ? -2.096 -11.412 -16.023 1.00 0.00 16 ARG A N 20
ATOM 35054 C CA . ARG A 1 16 ? -3.108 -10.841 -15.143 1.00 0.00 16 ARG A CA 20
ATOM 35055 C C . ARG A 1 16 ? -3.032 -11.464 -13.751 1.00 0.00 16 ARG A C 20
ATOM 35056 O O . ARG A 1 16 ? -4.034 -11.544 -13.041 1.00 0.00 16 ARG A O 20
ATOM 35077 N N . ARG A 1 17 ? -1.837 -11.903 -13.370 1.00 0.00 17 ARG A N 20
ATOM 35078 C CA . ARG A 1 17 ? -1.631 -12.520 -12.065 1.00 0.00 17 ARG A CA 20
ATOM 35079 C C . ARG A 1 17 ? -1.347 -11.463 -11.003 1.00 0.00 17 ARG A C 20
ATOM 35080 O O . ARG A 1 17 ? -0.477 -11.642 -10.150 1.00 0.00 17 ARG A O 20
ATOM 35101 N N . ALA A 1 18 ? -2.086 -10.360 -11.060 1.00 0.00 18 ALA A N 20
ATOM 35102 C CA . ALA A 1 18 ? -1.915 -9.274 -10.103 1.00 0.00 18 ALA A CA 20
ATOM 35103 C C . ALA A 1 18 ? -3.234 -8.935 -9.415 1.00 0.00 18 ALA A C 20
ATOM 35104 O O . ALA A 1 18 ? -3.675 -7.785 -9.430 1.00 0.00 18 ALA A O 20
ATOM 35111 N N . LEU A 1 19 ? -3.858 -9.941 -8.814 1.00 0.00 19 LEU A N 20
ATOM 35112 C CA . LEU A 1 19 ? -5.128 -9.750 -8.122 1.00 0.00 19 LEU A CA 20
ATOM 35113 C C . LEU A 1 19 ? -4.985 -10.040 -6.632 1.00 0.00 19 LEU A C 20
ATOM 35114 O O . LEU A 1 19 ? -5.964 -10.012 -5.888 1.00 0.00 19 LEU A O 20
ATOM 35130 N N . GLU A 1 20 ? -3.756 -10.315 -6.203 1.00 0.00 20 GLU A N 20
ATOM 35131 C CA . GLU A 1 20 ? -3.485 -10.608 -4.801 1.00 0.00 20 GLU A CA 20
ATOM 35132 C C . GLU A 1 20 ? -3.345 -9.322 -3.993 1.00 0.00 20 GLU A C 20
ATOM 35133 O O . GLU A 1 20 ? -3.725 -9.263 -2.824 1.00 0.00 20 GLU A O 20
ATOM 35145 N N . THR A 1 21 ? -2.794 -8.290 -4.626 1.00 0.00 21 THR A N 20
ATOM 35146 C CA . THR A 1 21 ? -2.600 -7.004 -3.967 1.00 0.00 21 THR A CA 20
ATOM 35147 C C . THR A 1 21 ? -2.814 -5.850 -4.941 1.00 0.00 21 THR A C 20
ATOM 35148 O O . THR A 1 21 ? -2.621 -5.983 -6.149 1.00 0.00 21 THR A O 20
ATOM 35159 N N . PRO A 1 22 ? -3.220 -4.690 -4.404 1.00 0.00 22 PRO A N 20
ATOM 35160 C CA . PRO A 1 22 ? -3.466 -3.490 -5.209 1.00 0.00 22 PRO A CA 20
ATOM 35161 C C . PRO A 1 22 ? -2.180 -2.893 -5.770 1.00 0.00 22 PRO A C 20
ATOM 35162 O O . PRO A 1 22 ? -1.140 -2.906 -5.111 1.00 0.00 22 PRO A O 20
ATOM 35173 N N . SER A 1 23 ? -2.258 -2.369 -6.988 1.00 0.00 23 SER A N 20
ATOM 35174 C CA . SER A 1 23 ? -1.098 -1.770 -7.639 1.00 0.00 23 SER A CA 20
ATOM 35175 C C . SER A 1 23 ? -0.332 -0.877 -6.668 1.00 0.00 23 SER A C 20
ATOM 35176 O O . SER A 1 23 ? 0.878 -1.025 -6.494 1.00 0.00 23 SER A O 20
ATOM 35184 N N . CYS A 1 24 ? -1.045 0.050 -6.039 1.00 0.00 24 CYS A N 20
ATOM 35185 C CA . CYS A 1 24 ? -0.433 0.969 -5.085 1.00 0.00 24 CYS A CA 20
ATOM 35186 C C . CYS A 1 24 ? 0.543 0.234 -4.172 1.00 0.00 24 CYS A C 20
ATOM 35187 O O . CYS A 1 24 ? 1.609 0.753 -3.841 1.00 0.00 24 CYS A O 20
ATOM 35195 N N . PHE A 1 25 ? 0.171 -0.976 -3.768 1.00 0.00 25 PHE A N 20
ATOM 35196 C CA . PHE A 1 25 ? 1.013 -1.781 -2.891 1.00 0.00 25 PHE A CA 20
ATOM 35197 C C . PHE A 1 25 ? 2.458 -1.792 -3.384 1.00 0.00 25 PHE A C 20
ATOM 35198 O O . PHE A 1 25 ? 2.718 -1.684 -4.583 1.00 0.00 25 PHE A O 20
ATOM 35215 N N . LEU A 1 26 ? 3.394 -1.923 -2.449 1.00 0.00 26 LEU A N 20
ATOM 35216 C CA . LEU A 1 26 ? 4.813 -1.948 -2.788 1.00 0.00 26 LEU A CA 20
ATOM 35217 C C . LEU A 1 26 ? 5.603 -2.748 -1.757 1.00 0.00 26 LEU A C 20
ATOM 35218 O O . LEU A 1 26 ? 5.182 -2.892 -0.609 1.00 0.00 26 LEU A O 20
ATOM 35234 N N . LYS A 1 27 ? 6.754 -3.266 -2.174 1.00 0.00 27 LYS A N 20
ATOM 35235 C CA . LYS A 1 27 ? 7.607 -4.048 -1.287 1.00 0.00 27 LYS A CA 20
ATOM 35236 C C . LYS A 1 27 ? 8.774 -3.211 -0.773 1.00 0.00 27 LYS A C 20
ATOM 35237 O O . LYS A 1 27 ? 9.729 -2.946 -1.503 1.00 0.00 27 LYS A O 20
ATOM 35256 N N . VAL A 1 28 ? 8.689 -2.796 0.487 1.00 0.00 28 VAL A N 20
ATOM 35257 C CA . VAL A 1 28 ? 9.738 -1.990 1.099 1.00 0.00 28 VAL A CA 20
ATOM 35258 C C . VAL A 1 28 ? 9.878 -2.305 2.583 1.00 0.00 28 VAL A C 20
ATOM 35259 O O . VAL A 1 28 ? 9.091 -3.068 3.144 1.00 0.00 28 VAL A O 20
ATOM 35272 N N . SER A 1 29 ? 10.884 -1.711 3.216 1.00 0.00 29 SER A N 20
ATOM 35273 C CA . SER A 1 29 ? 11.129 -1.930 4.638 1.00 0.00 29 SER A CA 20
ATOM 35274 C C . SER A 1 29 ? 10.209 -1.060 5.488 1.00 0.00 29 SER A C 20
ATOM 35275 O O . SER A 1 29 ? 9.349 -0.351 4.965 1.00 0.00 29 SER A O 20
ATOM 35283 N N . ARG A 1 30 ? 10.397 -1.119 6.803 1.00 0.00 30 ARG A N 20
ATOM 35284 C CA . ARG A 1 30 ? 9.585 -0.339 7.726 1.00 0.00 30 ARG A CA 20
ATOM 35285 C C . ARG A 1 30 ? 9.898 1.149 7.603 1.00 0.00 30 ARG A C 20
ATOM 35286 O O . ARG A 1 30 ? 8.995 1.976 7.468 1.00 0.00 30 ARG A O 20
ATOM 35307 N N . LEU A 1 31 ? 11.183 1.484 7.648 1.00 0.00 31 LEU A N 20
ATOM 35308 C CA . LEU A 1 31 ? 11.616 2.872 7.540 1.00 0.00 31 LEU A CA 20
ATOM 35309 C C . LEU A 1 31 ? 11.493 3.373 6.105 1.00 0.00 31 LEU A C 20
ATOM 35310 O O . LEU A 1 31 ? 11.104 4.515 5.867 1.00 0.00 31 LEU A O 20
ATOM 35326 N N . GLU A 1 32 ? 11.825 2.507 5.152 1.00 0.00 32 GLU A N 20
ATOM 35327 C CA . GLU A 1 32 ? 11.751 2.861 3.739 1.00 0.00 32 GLU A CA 20
ATOM 35328 C C . GLU A 1 32 ? 10.386 3.454 3.399 1.00 0.00 32 GLU A C 20
ATOM 35329 O O . GLU A 1 32 ? 10.283 4.619 3.014 1.00 0.00 32 GLU A O 20
ATOM 35341 N N . ALA A 1 33 ? 9.342 2.645 3.544 1.00 0.00 33 ALA A N 20
ATOM 35342 C CA . ALA A 1 33 ? 7.984 3.090 3.254 1.00 0.00 33 ALA A CA 20
ATOM 35343 C C . ALA A 1 33 ? 7.763 4.522 3.729 1.00 0.00 33 ALA A C 20
ATOM 35344 O O . ALA A 1 33 ? 7.125 5.321 3.043 1.00 0.00 33 ALA A O 20
ATOM 35351 N N . GLN A 1 34 ? 8.292 4.838 4.907 1.00 0.00 34 GLN A N 20
ATOM 35352 C CA . GLN A 1 34 ? 8.150 6.175 5.473 1.00 0.00 34 GLN A CA 20
ATOM 35353 C C . GLN A 1 34 ? 8.753 7.226 4.547 1.00 0.00 34 GLN A C 20
ATOM 35354 O O . GLN A 1 34 ? 8.034 8.019 3.937 1.00 0.00 34 GLN A O 20
ATOM 35368 N N . LEU A 1 35 ? 10.078 7.228 4.446 1.00 0.00 35 LEU A N 20
ATOM 35369 C CA . LEU A 1 35 ? 10.779 8.182 3.594 1.00 0.00 35 LEU A CA 20
ATOM 35370 C C . LEU A 1 35 ? 10.198 8.182 2.184 1.00 0.00 35 LEU A C 20
ATOM 35371 O O . LEU A 1 35 ? 10.128 9.223 1.530 1.00 0.00 35 LEU A O 20
ATOM 35387 N N . LEU A 1 36 ? 9.780 7.009 1.722 1.00 0.00 36 LEU A N 20
ATOM 35388 C CA . LEU A 1 36 ? 9.203 6.873 0.389 1.00 0.00 36 LEU A CA 20
ATOM 35389 C C . LEU A 1 36 ? 8.112 7.915 0.159 1.00 0.00 36 LEU A C 20
ATOM 35390 O O . LEU A 1 36 ? 7.821 8.284 -0.979 1.00 0.00 36 LEU A O 20
ATOM 35406 N N . LEU A 1 37 ? 7.515 8.389 1.247 1.00 0.00 37 LEU A N 20
ATOM 35407 C CA . LEU A 1 37 ? 6.458 9.390 1.166 1.00 0.00 37 LEU A CA 20
ATOM 35408 C C . LEU A 1 37 ? 7.026 10.749 0.768 1.00 0.00 37 LEU A C 20
ATOM 35409 O O . LEU A 1 37 ? 6.709 11.277 -0.297 1.00 0.00 37 LEU A O 20
ATOM 35425 N N . GLU A 1 38 ? 7.867 11.309 1.632 1.00 0.00 38 GLU A N 20
ATOM 35426 C CA . GLU A 1 38 ? 8.480 12.606 1.370 1.00 0.00 38 GLU A CA 20
ATOM 35427 C C . GLU A 1 38 ? 9.284 12.576 0.073 1.00 0.00 38 GLU A C 20
ATOM 35428 O O . GLU A 1 38 ? 9.412 13.590 -0.614 1.00 0.00 38 GLU A O 20
ATOM 35440 N N . ARG A 1 39 ? 9.822 11.406 -0.256 1.00 0.00 39 ARG A N 20
ATOM 35441 C CA . ARG A 1 39 ? 10.614 11.243 -1.468 1.00 0.00 39 ARG A CA 20
ATOM 35442 C C . ARG A 1 39 ? 9.753 11.445 -2.711 1.00 0.00 39 ARG A C 20
ATOM 35443 O O . ARG A 1 39 ? 10.103 12.218 -3.604 1.00 0.00 39 ARG A O 20
ATOM 35464 N N . TYR A 1 40 ? 8.625 10.745 -2.763 1.00 0.00 40 TYR A N 20
ATOM 35465 C CA . TYR A 1 40 ? 7.715 10.845 -3.897 1.00 0.00 40 TYR A CA 20
ATOM 35466 C C . TYR A 1 40 ? 6.303 11.194 -3.434 1.00 0.00 40 TYR A C 20
ATOM 35467 O O . TYR A 1 40 ? 5.397 10.361 -3.438 1.00 0.00 40 TYR A O 20
ATOM 35485 N N . PRO A 1 41 ? 6.111 12.457 -3.026 1.00 0.00 41 PRO A N 20
ATOM 35486 C CA . PRO A 1 41 ? 4.813 12.948 -2.554 1.00 0.00 41 PRO A CA 20
ATOM 35487 C C . PRO A 1 41 ? 3.788 13.052 -3.678 1.00 0.00 41 PRO A C 20
ATOM 35488 O O . PRO A 1 41 ? 2.603 12.788 -3.476 1.00 0.00 41 PRO A O 20
ATOM 35499 N N . GLU A 1 42 ? 4.253 13.436 -4.863 1.00 0.00 42 GLU A N 20
ATOM 35500 C CA . GLU A 1 42 ? 3.376 13.575 -6.019 1.00 0.00 42 GLU A CA 20
ATOM 35501 C C . GLU A 1 42 ? 2.777 12.228 -6.412 1.00 0.00 42 GLU A C 20
ATOM 35502 O O . GLU A 1 42 ? 1.691 12.163 -6.992 1.00 0.00 42 GLU A O 20
ATOM 35514 N N . CYS A 1 43 ? 3.491 11.154 -6.093 1.00 0.00 43 CYS A N 20
ATOM 35515 C CA . CYS A 1 43 ? 3.032 9.807 -6.414 1.00 0.00 43 CYS A CA 20
ATOM 35516 C C . CYS A 1 43 ? 2.137 9.259 -5.306 1.00 0.00 43 CYS A C 20
ATOM 35517 O O . CYS A 1 43 ? 2.164 8.066 -5.006 1.00 0.00 43 CYS A O 20
ATOM 35525 N N . GLY A 1 44 ? 1.347 10.140 -4.701 1.00 0.00 44 GLY A N 20
ATOM 35526 C CA . GLY A 1 44 ? 0.457 9.727 -3.631 1.00 0.00 44 GLY A CA 20
ATOM 35527 C C . GLY A 1 44 ? 1.177 9.571 -2.305 1.00 0.00 44 GLY A C 20
ATOM 35528 O O . GLY A 1 44 ? 2.390 9.753 -2.226 1.00 0.00 44 GLY A O 20
ATOM 35532 N N . ASN A 1 45 ? 0.425 9.234 -1.263 1.00 0.00 45 ASN A N 20
ATOM 35533 C CA . ASN A 1 45 ? 0.998 9.056 0.066 1.00 0.00 45 ASN A CA 20
ATOM 35534 C C . ASN A 1 45 ? 0.555 7.730 0.677 1.00 0.00 45 ASN A C 20
ATOM 35535 O O . ASN A 1 45 ? 1.360 7.002 1.258 1.00 0.00 45 ASN A O 20
ATOM 35546 N N . LEU A 1 46 ? -0.731 7.423 0.541 1.00 0.00 46 LEU A N 20
ATOM 35547 C CA . LEU A 1 46 ? -1.282 6.184 1.078 1.00 0.00 46 LEU A CA 20
ATOM 35548 C C . LEU A 1 46 ? -0.562 4.971 0.497 1.00 0.00 46 LEU A C 20
ATOM 35549 O O . LEU A 1 46 ? -0.969 4.430 -0.533 1.00 0.00 46 LEU A O 20
ATOM 35565 N N . LEU A 1 47 ? 0.506 4.547 1.163 1.00 0.00 47 LEU A N 20
ATOM 35566 C CA . LEU A 1 47 ? 1.280 3.395 0.713 1.00 0.00 47 LEU A CA 20
ATOM 35567 C C . LEU A 1 47 ? 1.138 2.230 1.687 1.00 0.00 47 LEU A C 20
ATOM 35568 O O . LEU A 1 47 ? 1.208 2.410 2.903 1.00 0.00 47 LEU A O 20
ATOM 35584 N N . LEU A 1 48 ? 0.941 1.033 1.144 1.00 0.00 48 LEU A N 20
ATOM 35585 C CA . LEU A 1 48 ? 0.791 -0.164 1.964 1.00 0.00 48 LEU A CA 20
ATOM 35586 C C . LEU A 1 48 ? 2.110 -0.923 2.065 1.00 0.00 48 LEU A C 20
ATOM 35587 O O . LEU A 1 48 ? 2.680 -1.335 1.055 1.00 0.00 48 LEU A O 20
ATOM 35603 N N . ARG A 1 49 ? 2.589 -1.105 3.292 1.00 0.00 49 ARG A N 20
ATOM 35604 C CA . ARG A 1 49 ? 3.839 -1.816 3.526 1.00 0.00 49 ARG A CA 20
ATOM 35605 C C . ARG A 1 49 ? 3.592 -3.119 4.279 1.00 0.00 49 ARG A C 20
ATOM 35606 O O . ARG A 1 49 ? 2.777 -3.188 5.199 1.00 0.00 49 ARG A O 20
ATOM 35627 N N . PRO A 1 50 ? 4.310 -4.180 3.880 1.00 0.00 50 PRO A N 20
ATOM 35628 C CA . PRO A 1 50 ? 4.186 -5.501 4.503 1.00 0.00 50 PRO A CA 20
ATOM 35629 C C . PRO A 1 50 ? 4.751 -5.528 5.920 1.00 0.00 50 PRO A C 20
ATOM 35630 O O . PRO A 1 50 ? 5.637 -4.746 6.261 1.00 0.00 50 PRO A O 20
ATOM 35641 N N . SER A 1 51 ? 4.230 -6.434 6.741 1.00 0.00 51 SER A N 20
ATOM 35642 C CA . SER A 1 51 ? 4.680 -6.561 8.122 1.00 0.00 51 SER A CA 20
ATOM 35643 C C . SER A 1 51 ? 6.203 -6.568 8.199 1.00 0.00 51 SER A C 20
ATOM 35644 O O . SER A 1 51 ? 6.796 -5.897 9.043 1.00 0.00 51 SER A O 20
ATOM 35652 N N . GLY A 1 52 ? 6.831 -7.334 7.312 1.00 0.00 52 GLY A N 20
ATOM 35653 C CA . GLY A 1 52 ? 8.280 -7.415 7.295 1.00 0.00 52 GLY A CA 20
ATOM 35654 C C . GLY A 1 52 ? 8.799 -8.648 8.009 1.00 0.00 52 GLY A C 20
ATOM 35655 O O . GLY A 1 52 ? 9.826 -9.209 7.625 1.00 0.00 52 GLY A O 20
ATOM 35659 N N . ASP A 1 53 ? 8.091 -9.068 9.051 1.00 0.00 53 ASP A N 20
ATOM 35660 C CA . ASP A 1 53 ? 8.487 -10.241 9.822 1.00 0.00 53 ASP A CA 20
ATOM 35661 C C . ASP A 1 53 ? 7.856 -11.506 9.248 1.00 0.00 53 ASP A C 20
ATOM 35662 O O . ASP A 1 53 ? 7.284 -12.313 9.978 1.00 0.00 53 ASP A O 20
ATOM 35671 N N . GLY A 1 54 ? 7.966 -11.672 7.932 1.00 0.00 54 GLY A N 20
ATOM 35672 C CA . GLY A 1 54 ? 7.401 -12.840 7.282 1.00 0.00 54 GLY A CA 20
ATOM 35673 C C . GLY A 1 54 ? 6.034 -13.200 7.825 1.00 0.00 54 GLY A C 20
ATOM 35674 O O . GLY A 1 54 ? 5.911 -14.060 8.697 1.00 0.00 54 GLY A O 20
ATOM 35678 N N . ALA A 1 55 ? 5.001 -12.540 7.310 1.00 0.00 55 ALA A N 20
ATOM 35679 C CA . ALA A 1 55 ? 3.635 -12.796 7.749 1.00 0.00 55 ALA A CA 20
ATOM 35680 C C . ALA A 1 55 ? 2.635 -12.472 6.644 1.00 0.00 55 ALA A C 20
ATOM 35681 O O . ALA A 1 55 ? 3.000 -11.930 5.601 1.00 0.00 55 ALA A O 20
ATOM 35688 N N . ASP A 1 56 ? 1.371 -12.810 6.880 1.00 0.00 56 ASP A N 20
ATOM 35689 C CA . ASP A 1 56 ? 0.317 -12.555 5.904 1.00 0.00 56 ASP A CA 20
ATOM 35690 C C . ASP A 1 56 ? -0.251 -11.149 6.072 1.00 0.00 56 ASP A C 20
ATOM 35691 O O . ASP A 1 56 ? -0.366 -10.396 5.107 1.00 0.00 56 ASP A O 20
ATOM 35700 N N . GLY A 1 57 ? -0.605 -10.803 7.306 1.00 0.00 57 GLY A N 20
ATOM 35701 C CA . GLY A 1 57 ? -1.158 -9.490 7.578 1.00 0.00 57 GLY A CA 20
ATOM 35702 C C . GLY A 1 57 ? -0.305 -8.372 7.010 1.00 0.00 57 GLY A C 20
ATOM 35703 O O . GLY A 1 57 ? 0.890 -8.552 6.776 1.00 0.00 57 GLY A O 20
ATOM 35707 N N . VAL A 1 58 ? -0.919 -7.215 6.787 1.00 0.00 58 VAL A N 20
ATOM 35708 C CA . VAL A 1 58 ? -0.209 -6.064 6.243 1.00 0.00 58 VAL A CA 20
ATOM 35709 C C . VAL A 1 58 ? -0.631 -4.777 6.941 1.00 0.00 58 VAL A C 20
ATOM 35710 O O . VAL A 1 58 ? -1.691 -4.714 7.562 1.00 0.00 58 VAL A O 20
ATOM 35723 N N . SER A 1 59 ? 0.208 -3.750 6.836 1.00 0.00 59 SER A N 20
ATOM 35724 C CA . SER A 1 59 ? -0.076 -2.464 7.460 1.00 0.00 59 SER A CA 20
ATOM 35725 C C . SER A 1 59 ? -0.134 -1.354 6.416 1.00 0.00 59 SER A C 20
ATOM 35726 O O . SER A 1 59 ? 0.354 -1.512 5.297 1.00 0.00 59 SER A O 20
ATOM 35734 N N . VAL A 1 60 ? -0.736 -0.229 6.790 1.00 0.00 60 VAL A N 20
ATOM 35735 C CA . VAL A 1 60 ? -0.857 0.909 5.887 1.00 0.00 60 VAL A CA 20
ATOM 35736 C C . VAL A 1 60 ? -0.181 2.146 6.467 1.00 0.00 60 VAL A C 20
ATOM 35737 O O . VAL A 1 60 ? -0.379 2.486 7.634 1.00 0.00 60 VAL A O 20
ATOM 35750 N N . THR A 1 61 ? 0.618 2.819 5.645 1.00 0.00 61 THR A N 20
ATOM 35751 C CA . THR A 1 61 ? 1.325 4.018 6.076 1.00 0.00 61 THR A CA 20
ATOM 35752 C C . THR A 1 61 ? 0.756 5.262 5.403 1.00 0.00 61 THR A C 20
ATOM 35753 O O . THR A 1 61 ? 0.852 5.421 4.186 1.00 0.00 61 THR A O 20
ATOM 35764 N N . THR A 1 62 ? 0.165 6.144 6.203 1.00 0.00 62 THR A N 20
ATOM 35765 C CA . THR A 1 62 ? -0.419 7.375 5.685 1.00 0.00 62 THR A CA 20
ATOM 35766 C C . THR A 1 62 ? 0.091 8.591 6.450 1.00 0.00 62 THR A C 20
ATOM 35767 O O . THR A 1 62 ? 0.044 8.626 7.681 1.00 0.00 62 THR A O 20
ATOM 35778 N N . ARG A 1 63 ? 0.578 9.585 5.716 1.00 0.00 63 ARG A N 20
ATOM 35779 C CA . ARG A 1 63 ? 1.096 10.804 6.326 1.00 0.00 63 ARG A CA 20
ATOM 35780 C C . ARG A 1 63 ? 0.321 12.027 5.845 1.00 0.00 63 ARG A C 20
ATOM 35781 O O . ARG A 1 63 ? 0.460 12.449 4.698 1.00 0.00 63 ARG A O 20
ATOM 35802 N N . GLN A 1 64 ? -0.496 12.588 6.730 1.00 0.00 64 GLN A N 20
ATOM 35803 C CA . GLN A 1 64 ? -1.294 13.761 6.395 1.00 0.00 64 GLN A CA 20
ATOM 35804 C C . GLN A 1 64 ? -0.883 14.960 7.243 1.00 0.00 64 GLN A C 20
ATOM 35805 O O . GLN A 1 64 ? -0.376 14.803 8.353 1.00 0.00 64 GLN A O 20
ATOM 35819 N N . MET A 1 65 ? -1.104 16.158 6.712 1.00 0.00 65 MET A N 20
ATOM 35820 C CA . MET A 1 65 ? -0.757 17.384 7.421 1.00 0.00 65 MET A CA 20
ATOM 35821 C C . MET A 1 65 ? -1.854 17.771 8.409 1.00 0.00 65 MET A C 20
ATOM 35822 O O . MET A 1 65 ? -2.927 18.227 8.013 1.00 0.00 65 MET A O 20
ATOM 35836 N N . HIS A 1 66 ? -1.579 17.584 9.695 1.00 0.00 66 HIS A N 20
ATOM 35837 C CA . HIS A 1 66 ? -2.542 17.913 10.739 1.00 0.00 66 HIS A CA 20
ATOM 35838 C C . HIS A 1 66 ? -1.948 18.906 11.735 1.00 0.00 66 HIS A C 20
ATOM 35839 O O . HIS A 1 66 ? -0.753 18.866 12.027 1.00 0.00 66 HIS A O 20
ATOM 35854 N N . ASN A 1 67 ? -2.789 19.795 12.251 1.00 0.00 67 ASN A N 20
ATOM 35855 C CA . ASN A 1 67 ? -2.346 20.799 13.212 1.00 0.00 67 ASN A CA 20
ATOM 35856 C C . ASN A 1 67 ? -0.993 21.377 12.810 1.00 0.00 67 ASN A C 20
ATOM 35857 O O . ASN A 1 67 ? -0.111 21.560 13.647 1.00 0.00 67 ASN A O 20
ATOM 35868 N N . GLY A 1 68 ? -0.837 21.664 11.521 1.00 0.00 68 GLY A N 20
ATOM 35869 C CA . GLY A 1 68 ? 0.411 22.218 11.030 1.00 0.00 68 GLY A CA 20
ATOM 35870 C C . GLY A 1 68 ? 1.624 21.517 11.606 1.00 0.00 68 GLY A C 20
ATOM 35871 O O . GLY A 1 68 ? 2.612 22.159 11.965 1.00 0.00 68 GLY A O 20
ATOM 35875 N N . THR A 1 69 ? 1.552 20.192 11.698 1.00 0.00 69 THR A N 20
ATOM 35876 C CA . THR A 1 69 ? 2.651 19.402 12.237 1.00 0.00 69 THR A CA 20
ATOM 35877 C C . THR A 1 69 ? 2.844 18.114 11.444 1.00 0.00 69 THR A C 20
ATOM 35878 O O . THR A 1 69 ? 1.973 17.712 10.672 1.00 0.00 69 THR A O 20
ATOM 35889 N N . HIS A 1 70 ? 3.991 17.471 11.638 1.00 0.00 70 HIS A N 20
ATOM 35890 C CA . HIS A 1 70 ? 4.298 16.228 10.941 1.00 0.00 70 HIS A CA 20
ATOM 35891 C C . HIS A 1 70 ? 3.948 15.020 11.805 1.00 0.00 70 HIS A C 20
ATOM 35892 O O . HIS A 1 70 ? 4.509 14.834 12.886 1.00 0.00 70 HIS A O 20
ATOM 35907 N N . VAL A 1 71 ? 3.018 14.201 11.323 1.00 0.00 71 VAL A N 20
ATOM 35908 C CA . VAL A 1 71 ? 2.594 13.012 12.051 1.00 0.00 71 VAL A CA 20
ATOM 35909 C C . VAL A 1 71 ? 2.439 11.819 11.114 1.00 0.00 71 VAL A C 20
ATOM 35910 O O . VAL A 1 71 ? 1.850 11.934 10.039 1.00 0.00 71 VAL A O 20
ATOM 35923 N N . VAL A 1 72 ? 2.970 10.674 11.529 1.00 0.00 72 VAL A N 20
ATOM 35924 C CA . VAL A 1 72 ? 2.890 9.459 10.726 1.00 0.00 72 VAL A CA 20
ATOM 35925 C C . VAL A 1 72 ? 2.130 8.364 11.465 1.00 0.00 72 VAL A C 20
ATOM 35926 O O . VAL A 1 72 ? 2.566 7.889 12.514 1.00 0.00 72 VAL A O 20
ATOM 35939 N N . ARG A 1 73 ? 0.990 7.965 10.910 1.00 0.00 73 ARG A N 20
ATOM 35940 C CA . ARG A 1 73 ? 0.168 6.924 11.515 1.00 0.00 73 ARG A CA 20
ATOM 35941 C C . ARG A 1 73 ? 0.308 5.608 10.755 1.00 0.00 73 ARG A C 20
ATOM 35942 O O . ARG A 1 73 ? 0.490 5.600 9.537 1.00 0.00 73 ARG A O 20
ATOM 35963 N N . HIS A 1 74 ? 0.221 4.499 11.481 1.00 0.00 74 HIS A N 20
ATOM 35964 C CA . HIS A 1 74 ? 0.337 3.177 10.875 1.00 0.00 74 HIS A CA 20
ATOM 35965 C C . HIS A 1 74 ? -0.863 2.306 11.235 1.00 0.00 74 HIS A C 20
ATOM 35966 O O . HIS A 1 74 ? -1.061 1.957 12.399 1.00 0.00 74 HIS A O 20
ATOM 35981 N N . TYR A 1 75 ? -1.659 1.960 10.230 1.00 0.00 75 TYR A N 20
ATOM 35982 C CA . TYR A 1 75 ? -2.841 1.133 10.442 1.00 0.00 75 TYR A CA 20
ATOM 35983 C C . TYR A 1 75 ? -2.496 -0.349 10.331 1.00 0.00 75 TYR A C 20
ATOM 35984 O O . TYR A 1 75 ? -1.796 -0.769 9.410 1.00 0.00 75 TYR A O 20
ATOM 36002 N N . LYS A 1 76 ? -2.992 -1.137 11.279 1.00 0.00 76 LYS A N 20
ATOM 36003 C CA . LYS A 1 76 ? -2.740 -2.574 11.290 1.00 0.00 76 LYS A CA 20
ATOM 36004 C C . LYS A 1 76 ? -3.931 -3.340 10.723 1.00 0.00 76 LYS A C 20
ATOM 36005 O O . LYS A 1 76 ? -5.072 -2.886 10.811 1.00 0.00 76 LYS A O 20
ATOM 36024 N N . VAL A 1 77 ? -3.658 -4.504 10.144 1.00 0.00 77 VAL A N 20
ATOM 36025 C CA . VAL A 1 77 ? -4.708 -5.335 9.566 1.00 0.00 77 VAL A CA 20
ATOM 36026 C C . VAL A 1 77 ? -4.611 -6.771 10.067 1.00 0.00 77 VAL A C 20
ATOM 36027 O O . VAL A 1 77 ? -3.522 -7.339 10.152 1.00 0.00 77 VAL A O 20
ATOM 36040 N N . LYS A 1 78 ? -5.758 -7.354 10.399 1.00 0.00 78 LYS A N 20
ATOM 36041 C CA . LYS A 1 78 ? -5.805 -8.726 10.891 1.00 0.00 78 LYS A CA 20
ATOM 36042 C C . LYS A 1 78 ? -6.058 -9.705 9.749 1.00 0.00 78 LYS A C 20
ATOM 36043 O O . LYS A 1 78 ? -6.673 -9.353 8.742 1.00 0.00 78 LYS A O 20
ATOM 36062 N N . ARG A 1 79 ? -5.582 -10.935 9.915 1.00 0.00 79 ARG A N 20
ATOM 36063 C CA . ARG A 1 79 ? -5.757 -11.964 8.897 1.00 0.00 79 ARG A CA 20
ATOM 36064 C C . ARG A 1 79 ? -6.720 -13.046 9.378 1.00 0.00 79 ARG A C 20
ATOM 36065 O O . ARG A 1 79 ? -6.352 -13.909 10.173 1.00 0.00 79 ARG A O 20
ATOM 36086 N N . GLU A 1 80 ? -7.956 -12.989 8.891 1.00 0.00 80 GLU A N 20
ATOM 36087 C CA . GLU A 1 80 ? -8.972 -13.963 9.273 1.00 0.00 80 GLU A CA 20
ATOM 36088 C C . GLU A 1 80 ? -9.560 -14.647 8.041 1.00 0.00 80 GLU A C 20
ATOM 36089 O O . GLU A 1 80 ? -10.475 -14.125 7.406 1.00 0.00 80 GLU A O 20
ATOM 36101 N N . GLY A 1 81 ? -9.027 -15.820 7.712 1.00 0.00 81 GLY A N 20
ATOM 36102 C CA . GLY A 1 81 ? -9.511 -16.556 6.558 1.00 0.00 81 GLY A CA 20
ATOM 36103 C C . GLY A 1 81 ? -9.150 -15.883 5.249 1.00 0.00 81 GLY A C 20
ATOM 36104 O O . GLY A 1 81 ? -8.157 -15.162 5.148 1.00 0.00 81 GLY A O 20
ATOM 36108 N N . PRO A 1 82 ? -9.971 -16.118 4.213 1.00 0.00 82 PRO A N 20
ATOM 36109 C CA . PRO A 1 82 ? -9.754 -15.539 2.884 1.00 0.00 82 PRO A CA 20
ATOM 36110 C C . PRO A 1 82 ? -9.996 -14.033 2.861 1.00 0.00 82 PRO A C 20
ATOM 36111 O O . PRO A 1 82 ? -9.747 -13.369 1.855 1.00 0.00 82 PRO A O 20
ATOM 36122 N N . LYS A 1 83 ? -10.483 -13.500 3.977 1.00 0.00 83 LYS A N 20
ATOM 36123 C CA . LYS A 1 83 ? -10.757 -12.073 4.086 1.00 0.00 83 LYS A CA 20
ATOM 36124 C C . LYS A 1 83 ? -9.770 -11.399 5.033 1.00 0.00 83 LYS A C 20
ATOM 36125 O O . LYS A 1 83 ? -9.128 -12.061 5.849 1.00 0.00 83 LYS A O 20
ATOM 36144 N N . TYR A 1 84 ? -9.653 -10.081 4.920 1.00 0.00 84 TYR A N 20
ATOM 36145 C CA . TYR A 1 84 ? -8.742 -9.319 5.766 1.00 0.00 84 TYR A CA 20
ATOM 36146 C C . TYR A 1 84 ? -9.504 -8.303 6.611 1.00 0.00 84 TYR A C 20
ATOM 36147 O O . TYR A 1 84 ? -9.938 -7.264 6.112 1.00 0.00 84 TYR A O 20
ATOM 36165 N N . VAL A 1 85 ? -9.664 -8.610 7.894 1.00 0.00 85 VAL A N 20
ATOM 36166 C CA . VAL A 1 85 ? -10.372 -7.724 8.811 1.00 0.00 85 VAL A CA 20
ATOM 36167 C C . VAL A 1 85 ? -9.459 -6.613 9.317 1.00 0.00 85 VAL A C 20
ATOM 36168 O O . VAL A 1 85 ? -8.548 -6.857 10.107 1.00 0.00 85 VAL A O 20
ATOM 36181 N N . ILE A 1 86 ? -9.710 -5.393 8.855 1.00 0.00 86 ILE A N 20
ATOM 36182 C CA . ILE A 1 86 ? -8.911 -4.244 9.262 1.00 0.00 86 ILE A CA 20
ATOM 36183 C C . ILE A 1 86 ? -8.819 -4.149 10.782 1.00 0.00 86 ILE A C 20
ATOM 36184 O O . ILE A 1 86 ? -9.748 -4.526 11.495 1.00 0.00 86 ILE A O 20
ATOM 36200 N N . ASP A 1 87 ? -7.693 -3.641 11.270 1.00 0.00 87 ASP A N 20
ATOM 36201 C CA . ASP A 1 87 ? -7.479 -3.493 12.704 1.00 0.00 87 ASP A CA 20
ATOM 36202 C C . ASP A 1 87 ? -7.857 -2.090 13.169 1.00 0.00 87 ASP A C 20
ATOM 36203 O O . ASP A 1 87 ? -7.119 -1.453 13.920 1.00 0.00 87 ASP A O 20
ATOM 36212 N N . VAL A 1 88 ? -9.013 -1.613 12.716 1.00 0.00 88 VAL A N 20
ATOM 36213 C CA . VAL A 1 88 ? -9.489 -0.286 13.085 1.00 0.00 88 VAL A CA 20
ATOM 36214 C C . VAL A 1 88 ? -10.674 -0.373 14.039 1.00 0.00 88 VAL A C 20
ATOM 36215 O O . VAL A 1 88 ? -11.151 -1.463 14.353 1.00 0.00 88 VAL A O 20
ATOM 36228 N N . GLU A 1 89 ? -11.145 0.783 14.498 1.00 0.00 89 GLU A N 20
ATOM 36229 C CA . GLU A 1 89 ? -12.275 0.836 15.417 1.00 0.00 89 GLU A CA 20
ATOM 36230 C C . GLU A 1 89 ? -13.278 -0.271 15.111 1.00 0.00 89 GLU A C 20
ATOM 36231 O O . GLU A 1 89 ? -13.714 -0.993 16.008 1.00 0.00 89 GLU A O 20
ATOM 36243 N N . GLN A 1 90 ? -13.641 -0.396 13.839 1.00 0.00 90 GLN A N 20
ATOM 36244 C CA . GLN A 1 90 ? -14.595 -1.415 13.414 1.00 0.00 90 GLN A CA 20
ATOM 36245 C C . GLN A 1 90 ? -13.939 -2.413 12.466 1.00 0.00 90 GLN A C 20
ATOM 36246 O O . GLN A 1 90 ? -13.246 -2.045 11.518 1.00 0.00 90 GLN A O 20
ATOM 36260 N N . PRO A 1 91 ? -14.160 -3.711 12.727 1.00 0.00 91 PRO A N 20
ATOM 36261 C CA . PRO A 1 91 ? -13.600 -4.790 11.908 1.00 0.00 91 PRO A CA 20
ATOM 36262 C C . PRO A 1 91 ? -14.236 -4.858 10.525 1.00 0.00 91 PRO A C 20
ATOM 36263 O O . PRO A 1 91 ? -15.201 -5.592 10.309 1.00 0.00 91 PRO A O 20
ATOM 36274 N N . PHE A 1 92 ? -13.689 -4.090 9.589 1.00 0.00 92 PHE A N 20
ATOM 36275 C CA . PHE A 1 92 ? -14.204 -4.064 8.224 1.00 0.00 92 PHE A CA 20
ATOM 36276 C C . PHE A 1 92 ? -13.768 -5.307 7.454 1.00 0.00 92 PHE A C 20
ATOM 36277 O O . PHE A 1 92 ? -12.624 -5.406 7.010 1.00 0.00 92 PHE A O 20
ATOM 36294 N N . SER A 1 93 ? -14.689 -6.254 7.302 1.00 0.00 93 SER A N 20
ATOM 36295 C CA . SER A 1 93 ? -14.400 -7.492 6.590 1.00 0.00 93 SER A CA 20
ATOM 36296 C C . SER A 1 93 ? -14.642 -7.328 5.092 1.00 0.00 93 SER A C 20
ATOM 36297 O O . SER A 1 93 ? -15.745 -6.990 4.664 1.00 0.00 93 SER A O 20
ATOM 36305 N N . CYS A 1 94 ? -13.601 -7.569 4.302 1.00 0.00 94 CYS A N 20
ATOM 36306 C CA . CYS A 1 94 ? -13.699 -7.446 2.852 1.00 0.00 94 CYS A CA 20
ATOM 36307 C C . CYS A 1 94 ? -13.291 -8.747 2.168 1.00 0.00 94 CYS A C 20
ATOM 36308 O O . CYS A 1 94 ? -12.981 -9.739 2.828 1.00 0.00 94 CYS A O 20
ATOM 36316 N N . THR A 1 95 ? -13.294 -8.738 0.838 1.00 0.00 95 THR A N 20
ATOM 36317 C CA . THR A 1 95 ? -12.927 -9.916 0.064 1.00 0.00 95 THR A CA 20
ATOM 36318 C C . THR A 1 95 ? -11.421 -9.976 -0.166 1.00 0.00 95 THR A C 20
ATOM 36319 O O . THR A 1 95 ? -10.806 -11.035 -0.039 1.00 0.00 95 THR A O 20
ATOM 36330 N N . SER A 1 96 ? -10.833 -8.833 -0.505 1.00 0.00 96 SER A N 20
ATOM 36331 C CA . SER A 1 96 ? -9.398 -8.757 -0.756 1.00 0.00 96 SER A CA 20
ATOM 36332 C C . SER A 1 96 ? -8.856 -7.378 -0.393 1.00 0.00 96 SER A C 20
ATOM 36333 O O . SER A 1 96 ? -9.606 -6.493 0.021 1.00 0.00 96 SER A O 20
ATOM 36341 N N . LEU A 1 97 ? -7.549 -7.203 -0.553 1.00 0.00 97 LEU A N 20
ATOM 36342 C CA . LEU A 1 97 ? -6.904 -5.931 -0.242 1.00 0.00 97 LEU A CA 20
ATOM 36343 C C . LEU A 1 97 ? -7.534 -4.793 -1.037 1.00 0.00 97 LEU A C 20
ATOM 36344 O O . LEU A 1 97 ? -7.768 -3.707 -0.507 1.00 0.00 97 LEU A O 20
ATOM 36360 N N . ASP A 1 98 ? -7.807 -5.048 -2.312 1.00 0.00 98 ASP A N 20
ATOM 36361 C CA . ASP A 1 98 ? -8.414 -4.046 -3.180 1.00 0.00 98 ASP A CA 20
ATOM 36362 C C . ASP A 1 98 ? -9.453 -3.227 -2.421 1.00 0.00 98 ASP A C 20
ATOM 36363 O O . ASP A 1 98 ? -9.348 -2.004 -2.330 1.00 0.00 98 ASP A O 20
ATOM 36372 N N . ALA A 1 99 ? -10.457 -3.910 -1.880 1.00 0.00 99 ALA A N 20
ATOM 36373 C CA . ALA A 1 99 ? -11.514 -3.245 -1.128 1.00 0.00 99 ALA A CA 20
ATOM 36374 C C . ALA A 1 99 ? -10.934 -2.293 -0.088 1.00 0.00 99 ALA A C 20
ATOM 36375 O O . ALA A 1 99 ? -11.235 -1.099 -0.090 1.00 0.00 99 ALA A O 20
ATOM 36382 N N . VAL A 1 100 ? -10.103 -2.828 0.799 1.00 0.00 100 VAL A N 20
ATOM 36383 C CA . VAL A 1 100 ? -9.480 -2.026 1.844 1.00 0.00 100 VAL A CA 20
ATOM 36384 C C . VAL A 1 100 ? -9.094 -0.646 1.322 1.00 0.00 100 VAL A C 20
ATOM 36385 O O . VAL A 1 100 ? -9.501 0.376 1.875 1.00 0.00 100 VAL A O 20
ATOM 36398 N N . VAL A 1 101 ? -8.306 -0.624 0.252 1.00 0.00 101 VAL A N 20
ATOM 36399 C CA . VAL A 1 101 ? -7.865 0.630 -0.348 1.00 0.00 101 VAL A CA 20
ATOM 36400 C C . VAL A 1 101 ? -9.016 1.625 -0.448 1.00 0.00 101 VAL A C 20
ATOM 36401 O O . VAL A 1 101 ? -8.880 2.787 -0.068 1.00 0.00 101 VAL A O 20
ATOM 36414 N N . ASN A 1 102 ? -10.149 1.159 -0.963 1.00 0.00 102 ASN A N 20
ATOM 36415 C CA . ASN A 1 102 ? -11.326 2.009 -1.114 1.00 0.00 102 ASN A CA 20
ATOM 36416 C C . ASN A 1 102 ? -11.881 2.416 0.248 1.00 0.00 102 ASN A C 20
ATOM 36417 O O . ASN A 1 102 ? -12.314 3.553 0.438 1.00 0.00 102 ASN A O 20
ATOM 36428 N N . TYR A 1 103 ? -11.865 1.481 1.190 1.00 0.00 103 TYR A N 20
ATOM 36429 C CA . TYR A 1 103 ? -12.369 1.741 2.533 1.00 0.00 103 TYR A CA 20
ATOM 36430 C C . TYR A 1 103 ? -11.712 2.982 3.130 1.00 0.00 103 TYR A C 20
ATOM 36431 O O . TYR A 1 103 ? -12.392 3.878 3.631 1.00 0.00 103 TYR A O 20
ATOM 36449 N N . PHE A 1 104 ? -10.386 3.028 3.072 1.00 0.00 104 PHE A N 20
ATOM 36450 C CA . PHE A 1 104 ? -9.636 4.159 3.606 1.00 0.00 104 PHE A CA 20
ATOM 36451 C C . PHE A 1 104 ? -10.035 5.455 2.909 1.00 0.00 104 PHE A C 20
ATOM 36452 O O . PHE A 1 104 ? -10.283 6.471 3.557 1.00 0.00 104 PHE A O 20
ATOM 36469 N N . VAL A 1 105 ? -10.094 5.411 1.581 1.00 0.00 105 VAL A N 20
ATOM 36470 C CA . VAL A 1 105 ? -10.464 6.581 0.794 1.00 0.00 105 VAL A CA 20
ATOM 36471 C C . VAL A 1 105 ? -11.719 7.245 1.350 1.00 0.00 105 VAL A C 20
ATOM 36472 O O . VAL A 1 105 ? -11.699 8.417 1.725 1.00 0.00 105 VAL A O 20
ATOM 36485 N N . SER A 1 106 ? -12.809 6.486 1.401 1.00 0.00 106 SER A N 20
ATOM 36486 C CA . SER A 1 106 ? -14.075 7.001 1.909 1.00 0.00 106 SER A CA 20
ATOM 36487 C C . SER A 1 106 ? -13.942 7.431 3.366 1.00 0.00 106 SER A C 20
ATOM 36488 O O . SER A 1 106 ? -14.249 8.571 3.721 1.00 0.00 106 SER A O 20
ATOM 36496 N N . HIS A 1 107 ? -13.480 6.512 4.207 1.00 0.00 107 HIS A N 20
ATOM 36497 C CA . HIS A 1 107 ? -13.304 6.795 5.628 1.00 0.00 107 HIS A CA 20
ATOM 36498 C C . HIS A 1 107 ? -12.679 8.171 5.834 1.00 0.00 107 HIS A C 20
ATOM 36499 O O . HIS A 1 107 ? -13.219 9.010 6.556 1.00 0.00 107 HIS A O 20
ATOM 36514 N N . THR A 1 108 ? -11.535 8.399 5.196 1.00 0.00 108 THR A N 20
ATOM 36515 C CA . THR A 1 108 ? -10.835 9.672 5.310 1.00 0.00 108 THR A CA 20
ATOM 36516 C C . THR A 1 108 ? -11.700 10.822 4.810 1.00 0.00 108 THR A C 20
ATOM 36517 O O . THR A 1 108 ? -12.259 10.761 3.714 1.00 0.00 108 THR A O 20
ATOM 36528 N N . LYS A 1 109 ? -11.807 11.872 5.616 1.00 0.00 109 LYS A N 20
ATOM 36529 C CA . LYS A 1 109 ? -12.603 13.039 5.255 1.00 0.00 109 LYS A CA 20
ATOM 36530 C C . LYS A 1 109 ? -12.493 13.329 3.762 1.00 0.00 109 LYS A C 20
ATOM 36531 O O . LYS A 1 109 ? -13.495 13.347 3.048 1.00 0.00 109 LYS A O 20
ATOM 36550 N N . LYS A 1 110 ? -11.270 13.557 3.296 1.00 0.00 110 LYS A N 20
ATOM 36551 C CA . LYS A 1 110 ? -11.028 13.845 1.887 1.00 0.00 110 LYS A CA 20
ATOM 36552 C C . LYS A 1 110 ? -10.407 12.642 1.185 1.00 0.00 110 LYS A C 20
ATOM 36553 O O . LYS A 1 110 ? -9.504 11.999 1.718 1.00 0.00 110 LYS A O 20
ATOM 36572 N N . ALA A 1 111 ? -10.897 12.345 -0.016 1.00 0.00 111 ALA A N 20
ATOM 36573 C CA . ALA A 1 111 ? -10.386 11.222 -0.792 1.00 0.00 111 ALA A CA 20
ATOM 36574 C C . ALA A 1 111 ? -8.875 11.321 -0.973 1.00 0.00 111 ALA A C 20
ATOM 36575 O O . ALA A 1 111 ? -8.387 12.116 -1.777 1.00 0.00 111 ALA A O 20
ATOM 36582 N N . LEU A 1 112 ? -8.140 10.510 -0.220 1.00 0.00 112 LEU A N 20
ATOM 36583 C CA . LEU A 1 112 ? -6.683 10.507 -0.297 1.00 0.00 112 LEU A CA 20
ATOM 36584 C C . LEU A 1 112 ? -6.206 9.784 -1.552 1.00 0.00 112 LEU A C 20
ATOM 36585 O O . LEU A 1 112 ? -6.953 9.021 -2.164 1.00 0.00 112 LEU A O 20
ATOM 36601 N N . VAL A 1 113 ? -4.955 10.028 -1.931 1.00 0.00 113 VAL A N 20
ATOM 36602 C CA . VAL A 1 113 ? -4.376 9.399 -3.112 1.00 0.00 113 VAL A CA 20
ATOM 36603 C C . VAL A 1 113 ? -3.434 8.264 -2.723 1.00 0.00 113 VAL A C 20
ATOM 36604 O O . VAL A 1 113 ? -2.591 8.400 -1.837 1.00 0.00 113 VAL A O 20
ATOM 36617 N N . PRO A 1 114 ? -3.580 7.116 -3.402 1.00 0.00 114 PRO A N 20
ATOM 36618 C CA . PRO A 1 114 ? -2.751 5.935 -3.145 1.00 0.00 114 PRO A CA 20
ATOM 36619 C C . PRO A 1 114 ? -1.308 6.132 -3.596 1.00 0.00 114 PRO A C 20
ATOM 36620 O O . PRO A 1 114 ? -1.029 6.935 -4.486 1.00 0.00 114 PRO A O 20
ATOM 36631 N N . PHE A 1 115 ? -0.393 5.393 -2.976 1.00 0.00 115 PHE A N 20
ATOM 36632 C CA . PHE A 1 115 ? 1.023 5.487 -3.313 1.00 0.00 115 PHE A CA 20
ATOM 36633 C C . PHE A 1 115 ? 1.432 4.364 -4.260 1.00 0.00 115 PHE A C 20
ATOM 36634 O O . PHE A 1 115 ? 1.394 3.186 -3.899 1.00 0.00 115 PHE A O 20
ATOM 36651 N N . LEU A 1 116 ? 1.822 4.734 -5.474 1.00 0.00 116 LEU A N 20
ATOM 36652 C CA . LEU A 1 116 ? 2.239 3.759 -6.475 1.00 0.00 116 LEU A CA 20
ATOM 36653 C C . LEU A 1 116 ? 3.576 4.150 -7.095 1.00 0.00 116 LEU A C 20
ATOM 36654 O O . LEU A 1 116 ? 3.779 5.302 -7.484 1.00 0.00 116 LEU A O 20
ATOM 36670 N N . LEU A 1 117 ? 4.486 3.187 -7.187 1.00 0.00 117 LEU A N 20
ATOM 36671 C CA . LEU A 1 117 ? 5.804 3.430 -7.763 1.00 0.00 117 LEU A CA 20
ATOM 36672 C C . LEU A 1 117 ? 6.214 2.288 -8.687 1.00 0.00 117 LEU A C 20
ATOM 36673 O O . LEU A 1 117 ? 6.502 1.181 -8.233 1.00 0.00 117 LEU A O 20
ATOM 36689 N N . ASP A 1 118 ? 6.241 2.567 -9.986 1.00 0.00 118 ASP A N 20
ATOM 36690 C CA . ASP A 1 118 ? 6.620 1.564 -10.975 1.00 0.00 118 ASP A CA 20
ATOM 36691 C C . ASP A 1 118 ? 8.026 1.041 -10.707 1.00 0.00 118 ASP A C 20
ATOM 36692 O O . ASP A 1 118 ? 8.283 -0.160 -10.814 1.00 0.00 118 ASP A O 20
#

Organism: Homo sapiens (NCBI:txid9606)

Sequence (118 aa):
GSSGSSGEVLAKEEARRALETPSCFLKVSRLEAQLLLERYPECGNLLLRPSGDGADGVSVTTRQMHNGTHVVRHYKVKREGPKYVIDVEQPFSCTSLDAVVNYFVSHTKKALVPFLLDGSSGSSGEVLAKEEARRALETPSCFLKVSRLEAQLLLERYPECGNLLLRPSGDGADGVSVTTRQMHNGTHVVRHYKVKREGPKYVIDVEQPFSCTSLDAVVNYFVSHTKKALVPFLLDGSSGSSGEVLAKEEARRALETPSCFLKVSRLEAQLLLERYPECGNLLLRPSGDGADGVSVTTRQMHNGTHVVRHYKVKREGPKYVIDVEQPFSCTSLDAVVNYFVSHTKKALVPFLLDGSSGSSGEVLAKEEARRALETPSCFLKVSRLEAQLLLERYPECGNLLLRPSGDGADGVSVTTRQMHNGTHVVRHYKVKREGPKYVIDVEQPFSCTSLDAVVNYFVSHTKKALVPFLLDGSSGSSGEVLAKEEARRALETPSCFLKVSRLEAQLLLERYPECGNLLLRPSGDGADGVSVTTRQMHNGTHVVRHYKVKREGPKYVIDVEQPFSCTSLDAVVNYFVSHTKKALVPFLLDGSSGSSGEVLAKEEARRALETPSCFLKVSRLEAQLLLERYPECGNLLLRPSGDGADGVSVTTRQMHNGTHVVRHYKVKREGPKYVIDVEQPFSCTSLDAVVNYFVSHTKKALVPFLLDGSSGSSGEVLAKEEARRALETPSCFLKVSRLEAQLLLERYPECGNLLLRPSGDGADGVSVTTRQMHNGTHVVRHYKVKREGPKYVIDVEQPFSCTSLDAVVNYFVSHTKKALVPFLLDGSSGSSGEVLAKEEARRALETPSCFLKVSRLEAQLLLERYPECGNLLLRPSGDGADGVSVTTRQMHNGTHVVRHYKVKREGPKYVIDVEQPFSCTSLDAVVNYFVSHTKKALVPFLLDGSSGSSGEVLAKEEARRALETPSCFLKVSRLEAQLLLERYPECGNLLLRPSGDGADGVSVTTRQMHNGTHVVRHYKVKREGPKYVIDVEQPFSCTSLDAVVNYFVSHTKKALVPFLLDGSSGSSGEVLAKEEARRALETPSCFLKVSRLEAQLLLERYPECGNLLLRPSGDGADGVSVTTRQMHNGTHVVRHYKVKREGPKYVIDVEQPFSCTSLDAVVNYFVSHTKKALVPFLLDGSSGSSGEVLAKEEARRALETPSCFLKVSRLEAQLLLERYPECGNLLLRPSGDGADGVSVTTRQMHNGTHVVRHYKVKREGPKYVIDVEQPFSCTSLDAVVNYFVSHTKKALVPFLLDGSSGSSGEVLAKEEARRALETPSCFLKVSRLEAQLLLERYPECGNLLLRPSGDGADGVSVTTRQMHNGTHVVRHYKVKREGPKYVIDVEQPFSCTSLDAVVNYFVSHTKKALVPFLLDGSSGSSGEVLAKEEARRALETPSCFLKVSRLEAQLLLERYPECGNLLLRPSGDGADGVSVTTRQMHNGTHVVRHYKVKREGPKYVIDVEQPFSCTSLDAVVNYFVSHTKKALVPFLLDGSSGSSGEVLAKEEARRALETPSCFLKVSRLEAQLLLERYPECGNLLLRPSGDGADGVSVTTRQMHNGTHVVRHYKVKREGPKYVIDVEQPFSCTSLDAVVNYFVSHTKKALVPFLLDGSSGSSGEVLAKEEARRALETPSCFLKVSRLEAQLLLERYPECGNLLLRPSGDGADGVSVTTRQMHNGTHVVRHYKVKREGPKYVIDVEQPFSCTSLDAVVNYFVSHTKKALVPFLLDGSSGSSGEVLAKEEARRALETPSCFLKVSRLEAQLLLERYPECGNLLLRPSGDGADGVSVTTRQMHNGTHVVRHYKVKREGPKYVIDVEQPFSCTSLDAVVNYFVSHTKKALVPFLLDGSSGSSGEVLAKEEARRALETPSCFLKVSRLEAQLLLERYPECGNLLLRPSGDGADGVSVTTRQMHNGTHVVRHYKVKREGPKYVIDVEQPFSCTSLDAVVNYFVSHTKKALVPFLLDGSSGSSGEVLAKEEARRALETPSCFLKVSRLEAQLLLERYPECGNLLLRPSGDGADGVSVTTRQMHNGTHVVRHYKVKREGPKYVIDVEQPFSCTSLDAVVNYFVSHTKKALVPFLLDGSSGSSGEVLAKEEARRALETPSCFLKVSRLEAQLLLERYPECGNLLLRPSGDGADGVSVTTRQMHNGTHVVRHYKVKREGPKYVIDVEQPFSCTSLDAVVNYFVSHTKKALVPFLLDGSSGSSGEVLAKEEARRALETPSCFLKVSRLEAQLLLERYPECGNLLLRPSGDGADGVSVTTRQMHNGTHVVRHYKVKREGPKYVIDVEQPFSCTSLDAVVNYFVSHTKKALVPFLLD

Foldseek 3Di:
DDDDPPCPDDCVVPDPPPPQADQLEDEDDPVCLVVLCVVCVVQFNFYKYQPRPPDDWTKTWGWDQDPNDTDIDIWTWDDDPQWIQTPDPGRDTDRHNVVVLVVVLVVPPHRGHGHHDD